Protein 1O94 (pdb70)

Foldseek 3Di:
DFDPLLVQQQPWDDQQPDIQRGQAAADADDFLCALQNLLQLQLLQLLLLLLPHQEHEYHAEELDLLQAQPLFDHHYQPDVLSLVSLLSNQVSSVVSPHAYEYEYFHAAQNRQSPPPPDAGEALDWDQDPQNRVTIHDHDDPVNLVVVLVSLQVSLVSCVSSVHQEYEHECAQNGHLQLLQWCLRHVDPDQSDDDNCNSNVSVQVSLVSSCVRCVVRHAYAYEHQLEQPPPPRTHHNVPSRQVSCQVNQVSHSEYEYAHHHNQQCCSGLPALLPADFCRCQVRQLSNQVRHPHFYEYEGQDQDSVVVSVCCVVRSGPHYYDHQQCLLPSNSPVCSVVVVSLLRRGAQRQLQQQLQSLVGNDGGFGLNQRCSSPCRFVVDNRQDAAADPDAAEEEEEAQALQSLLLLLRLLSNLYAYEYEYLAPAGHPPVVLVCVFRSNVSVCSSRVSSRSSNVVSCVVSVNHYYYYNDDHQALVCVLQVQGQEYEYEPAKFFDQFQQADPPNDGAAAGGCVDLQEHELVRLSVPPRDYDAEEEEAARDQAPSPLRSLLVQLVVHHAYEYEYCDDHNNSCSSSSNPVVSVVSCVVSNHHYHYQKHFRYDHQFKTKIFRVPQWAPDADDPDPPDGRTHDRPRIDMDGGSHYYYHRGMAAPCPSVVVNVVVVVCNVVSNHNYYEYAACNVPDDPSSRSNNRSNQLSSCVPPPDSNDHDGTDDSHDDQPDDSDVVDDSDDDDDD/DFDVLLVQQQPWDDQQLDIFRGQAAADADDFLPALQPLLLLQLLQLLLLLLPRQEGEHHEEELDLLQAQPLFDHHYQPDVLSLVSLLSNQVSSVVSPHAYEYEYFHAAQNRQSPPNPDAGEACDWDQDPQRRVGIHHHDDPVNLVVVLVSLQVSLVSCVSSVHQAYEHECAQNGHLLLLQWQLRHPDPPQSDDDNNNSNVSVQVSLVSSCVRCVNRHAYEYEHQLEQPPPPRTHDNVPSRLVSLLVNQVSHSEYEYAHHHNQQCCSGLPALLVADACRCQVRQLSNQVRHPHFYEYERQDQDSVVVSVCCVVRSGPHYYYHQQCQLPSNSVVCSVVVVSLLRQGAQRQLQQQLQSVVGNGGGFGLRQLCNSPCRFPVDSRQDAAADPDAAEEEEEAQALQSLLLLLLLLSNPYAYEYEYLAQAGHGPLVLVCVFRSNVSSVSSRVSSRSSNVVSCVVDVNHYYYYNDPHDALVCVLQVQGQEYEYAPAKFFDQFLQADPPNDGAAARGCVDLFEHELVRVSVPPRDYDAFEEEAARDQACSRLRSLLVVLVVRHAYEYEYCDDHNNSCSSSSNPVVSVVSSVVSNYHYHYQKHFRHDHQFKTKIFRVVQWAPDADPPDPPDGRTHDRPRIDMDGGSHYYYHRGMAAPCPRVVVNVVVVVSNVVSNHPYYEYAACNVPDDPSSVSSNLSNQLSSCVVPPDSNDHDGTDDSDDDQVDDSHVVDDRDDDDDD/DEEEEEWEWAWDFAPPWAQDLQQGTDCVRIDIETFPQSLVQLVVQVVQCVVDPDYAYEYEYEDDPVCVVHQLQSQLLPHPAYEYEDDPLQPAFDLLLVLVVVLLVCVVVVGWEYEYACAGPHPRPSRNQVSVCVNNVFKEDHQFLEWADHPPDQKIWTWHQDPPRDIDIDIIGIPYGYHYHPNSDDRDGGDPVSSVVSVVDDHHYAYQVNRVHDSVSHHNVNYPDHRPGDDDD/DEEEEEWFDDPLDGDCLSLLQLLVRQVADPDPPYAYEYEYEAQPRVSCCVVPQWPSHAEYEYEYEDHRHADQVQVLQVVLVVCVVVVDQEYEYALDPSCVSHVVVNCVVPVAAEDEQWQDWYDDPPWIWTWHAPDVNPHIDIDTRPPHSYHYYHYYGPRGDGDDGGHDYHYDYDYTPHDDGPDDDDDDD/DEEEEEWEWAWDFAPPWAQDPLQLGTPCVGIDIETFPQSLVQLVVQVVQQVVDPDHYAYEYEYEDDPVCVVRQLQSQLLPHPAYEYEYDPLQAAFDLLLLLLLVLLVCVVVVGWEYEYACAGPHPRPSPNQVSVCVNNVAKEDEQFLEKADHPPDQKIWTWHQDPPRDTDIDIIGIPYGYHYYPNSDDRDGGDPVSSVVSVVDDHHYAYCVNSPHDSVSHHNVNDPDHRPHDDDDD/DEEEEEWFDDPLGTDPQRLLVLLVVQVADDDPPYAYEYEYEAQPQVSCPQVPQWPNHAEYEYEHEDHHHAAQVLVLQQVLVVCVVPVHQEYEYALDPSCVSHVVVNCVVPPAAEDEAWQDWYDDDPWIKTWDADDVRPDIDIDTGPPGSYHYYHYYGPRGDGDDGGHHYHYDYDYGPHDDGPDDDDDDD

Structure (mmCIF, N/CA/C/O backbone):
data_1O94
#
_entry.id   1O94
#
_cell.length_a   118.930
_cell.length_b   211.543
_cell.length_c   125.970
_cell.angle_alpha   90.00
_cell.angle_beta   100.03
_cell.angle_gamma   90.00
#
_symmetry.space_group_name_H-M   'C 1 2 1'
#
loop_
_entity.id
_entity.type
_entity.pdbx_description
1 polymer 'TRIMETHYLAMINE DEHYDROGENASE'
2 polymer 'ELECTRON TRANSFER FLAVOPROTEIN BETA-SUBUNIT'
3 polymer 'ELECTRON TRANSFER FLAVOPROTEIN ALPHA-SUBUNIT'
4 non-polymer 'FLAVIN MONONUCLEOTIDE'
5 non-polymer "ADENOSINE-5'-DIPHOSPHATE"
6 non-polymer 'IRON/SULFUR CLUSTER'
7 non-polymer 'ADENOSINE MONOPHOSPHATE'
8 water water
#
loop_
_atom_site.group_PDB
_atom_site.id
_atom_site.type_symbol
_atom_site.label_atom_id
_atom_site.label_alt_id
_atom_site.label_comp_id
_atom_site.label_asym_id
_atom_site.label_entity_id
_atom_site.label_seq_id
_atom_site.pdbx_PDB_ins_code
_atom_site.Cartn_x
_atom_site.Cartn_y
_atom_site.Cartn_z
_atom_site.occupancy
_atom_site.B_iso_or_equiv
_atom_site.auth_seq_id
_atom_site.auth_comp_id
_atom_site.auth_asym_id
_atom_site.auth_atom_id
_atom_site.pdbx_PDB_model_num
ATOM 1 N N . ALA A 1 1 ? 39.738 -45.182 27.905 1.00 40.76 1 ALA A N 1
ATOM 2 C CA . ALA A 1 1 ? 40.631 -44.528 26.938 1.00 39.46 1 ALA A CA 1
ATOM 3 C C . ALA A 1 1 ? 39.755 -43.860 25.900 1.00 39.36 1 ALA A C 1
ATOM 4 O O . ALA A 1 1 ? 38.565 -44.120 25.822 1.00 39.21 1 ALA A O 1
ATOM 6 N N . ARG A 1 2 ? 40.353 -42.989 25.102 1.00 39.17 2 ARG A N 1
ATOM 7 C CA . ARG A 1 2 ? 39.625 -42.276 24.078 1.00 39.35 2 ARG A CA 1
ATOM 8 C C . ARG A 1 2 ? 39.000 -43.237 23.036 1.00 39.47 2 ARG A C 1
ATOM 9 O O . ARG A 1 2 ? 39.675 -44.150 22.519 1.00 38.21 2 ARG A O 1
ATOM 17 N N . ASP A 1 3 ? 37.729 -42.971 22.702 1.00 39.22 3 ASP A N 1
ATOM 18 C CA . ASP A 1 3 ? 37.073 -43.585 21.546 1.00 38.29 3 ASP A CA 1
ATOM 19 C C . ASP A 1 3 ? 37.891 -43.328 20.249 1.00 36.74 3 ASP A C 1
ATOM 20 O O . ASP A 1 3 ? 38.155 -42.162 19.920 1.00 35.12 3 ASP A O 1
ATOM 25 N N . PRO A 1 4 ? 38.326 -44.399 19.535 1.00 36.00 4 PRO A N 1
ATOM 26 C CA . PRO A 1 4 ? 39.093 -44.248 18.295 1.00 34.38 4 PRO A CA 1
ATOM 27 C C . PRO A 1 4 ? 38.431 -43.319 17.263 1.00 33.16 4 PRO A C 1
ATOM 28 O O . PRO A 1 4 ? 39.125 -42.669 16.483 1.00 32.29 4 PRO A O 1
ATOM 31 N N . LYS A 1 5 ? 37.111 -43.237 17.257 1.00 32.82 5 LYS A N 1
ATOM 32 C CA . LYS A 1 5 ? 36.448 -42.311 16.317 1.00 34.13 5 LYS A CA 1
ATOM 33 C C . LYS A 1 5 ? 36.766 -40.823 16.624 1.00 33.20 5 LYS A C 1
ATOM 34 O O . LYS A 1 5 ? 36.587 -39.944 15.766 1.00 32.97 5 LYS A O 1
ATOM 37 N N . HIS A 1 6 ? 37.269 -40.548 17.822 1.00 31.83 6 HIS A N 1
ATOM 38 C CA . HIS A 1 6 ? 37.611 -39.150 18.139 1.00 31.65 6 HIS A CA 1
ATOM 39 C C . HIS A 1 6 ? 39.013 -38.816 17.706 1.00 31.85 6 HIS A C 1
ATOM 40 O O . HIS A 1 6 ? 39.429 -37.652 17.786 1.00 31.52 6 HIS A O 1
ATOM 47 N N . ASP A 1 7 ? 39.753 -39.809 17.171 1.00 30.83 7 ASP A N 1
ATOM 48 C CA . ASP A 1 7 ? 41.144 -39.558 16.754 1.00 29.21 7 ASP A CA 1
ATOM 49 C C . ASP A 1 7 ? 41.230 -38.439 15.742 1.00 28.97 7 ASP A C 1
ATOM 50 O O . ASP A 1 7 ? 42.240 -37.659 15.738 1.00 26.91 7 ASP A O 1
ATOM 55 N N . ILE A 1 8 ? 40.210 -38.375 14.860 1.00 26.63 8 ILE A N 1
ATOM 56 C CA . ILE A 1 8 ? 40.160 -37.305 13.851 1.00 27.53 8 ILE A CA 1
ATOM 57 C C . ILE A 1 8 ? 40.280 -35.894 14.441 1.00 27.08 8 ILE A C 1
ATOM 58 O O . ILE A 1 8 ? 40.816 -34.997 13.807 1.00 26.92 8 ILE A O 1
ATOM 63 N N . LEU A 1 9 ? 39.718 -35.688 15.625 1.00 27.83 9 LEU A N 1
ATOM 64 C CA . LEU A 1 9 ? 39.792 -34.362 16.296 1.00 28.17 9 LEU A CA 1
ATOM 65 C C . LEU A 1 9 ? 41.196 -33.916 16.728 1.00 29.22 9 LEU A C 1
ATOM 66 O O . LEU A 1 9 ? 41.385 -32.763 17.104 1.00 29.94 9 LEU A O 1
ATOM 71 N N . PHE A 1 10 ? 42.161 -34.841 16.677 1.00 30.07 10 PHE A N 1
ATOM 72 C CA . PHE A 1 10 ? 43.536 -34.626 17.111 1.00 29.83 10 PHE A CA 1
ATOM 73 C C . PHE A 1 10 ? 44.529 -34.642 15.953 1.00 31.75 10 PHE A C 1
ATOM 74 O O . PHE A 1 10 ? 45.751 -34.719 16.180 1.00 31.29 10 PHE A O 1
ATOM 82 N N . GLU A 1 11 ? 44.000 -34.610 14.729 1.00 31.75 11 GLU A N 1
ATOM 83 C CA . GLU A 1 11 ? 44.852 -34.515 13.537 1.00 32.96 11 GLU A CA 1
ATOM 84 C C . GLU A 1 11 ? 45.153 -33.033 13.344 1.00 32.03 11 GLU A C 1
ATOM 85 O O . GLU A 1 11 ? 44.256 -32.190 13.510 1.00 30.71 11 GLU A O 1
ATOM 91 N N . PRO A 1 12 ? 46.387 -32.712 12.953 1.00 31.20 12 PRO A N 1
ATOM 92 C CA . PRO A 1 12 ? 46.749 -31.317 12.637 1.00 30.92 12 PRO A CA 1
ATOM 93 C C . PRO A 1 12 ? 46.091 -30.855 11.349 1.00 29.91 12 PRO A C 1
ATOM 94 O O . PRO A 1 12 ? 45.544 -31.689 10.592 1.00 31.38 12 PRO A O 1
ATOM 98 N N . ILE A 1 13 ? 46.087 -29.557 11.125 1.00 27.61 13 ILE A N 1
ATOM 99 C CA . ILE A 1 13 ? 45.613 -28.987 9.885 1.00 28.66 13 ILE A CA 1
ATOM 100 C C . ILE A 1 13 ? 46.403 -27.719 9.614 1.00 29.77 13 ILE A C 1
ATOM 101 O O . ILE A 1 13 ? 46.646 -26.914 10.541 1.00 29.09 13 ILE A O 1
ATOM 106 N N . GLN A 1 14 ? 46.859 -27.547 8.362 1.00 29.60 14 GLN A N 1
ATOM 107 C CA . GLN A 1 14 ? 47.599 -26.334 7.995 1.00 30.43 14 GLN A CA 1
ATOM 108 C C . GLN A 1 14 ? 46.680 -25.149 7.758 1.00 30.05 14 GLN A C 1
ATOM 109 O O . GLN A 1 14 ? 45.641 -25.291 7.092 1.00 28.70 14 GLN A O 1
ATOM 115 N N . ILE A 1 15 ? 47.055 -23.984 8.290 1.00 29.17 15 ILE A N 1
ATOM 116 C CA . ILE A 1 15 ? 46.382 -22.730 7.925 1.00 29.70 15 ILE A CA 1
ATOM 117 C C . ILE A 1 15 ? 47.397 -21.701 7.465 1.00 30.97 15 ILE A C 1
ATOM 118 O O . ILE A 1 15 ? 48.095 -21.076 8.277 1.00 31.46 15 ILE A O 1
ATOM 123 N N . GLY A 1 16 ? 47.520 -21.553 6.153 1.00 32.11 16 GLY A N 1
ATOM 124 C CA . GLY A 1 16 ? 48.557 -20.691 5.602 1.00 32.08 16 GLY A CA 1
ATOM 125 C C . GLY A 1 16 ? 49.905 -21.107 6.140 1.00 32.83 16 GLY A C 1
ATOM 126 O O . GLY A 1 16 ? 50.273 -22.295 6.104 1.00 32.25 16 GLY A O 1
ATOM 127 N N . PRO A 1 17 ? 50.656 -20.145 6.654 1.00 33.09 17 PRO A N 1
ATOM 128 C CA . PRO A 1 17 ? 52.002 -20.436 7.146 1.00 33.09 17 PRO A CA 1
ATOM 129 C C . PRO A 1 17 ? 52.075 -21.143 8.496 1.00 32.73 17 PRO A C 1
ATOM 130 O O . PRO A 1 17 ? 53.191 -21.435 8.912 1.00 32.75 17 PRO A O 1
ATOM 134 N N . LYS A 1 18 ? 50.939 -21.455 9.144 1.00 31.46 18 LYS A N 1
ATOM 135 C CA . LYS A 1 18 ? 50.939 -22.044 10.472 1.00 30.44 18 LYS A CA 1
ATOM 136 C C . LYS A 1 18 ? 50.234 -23.391 10.485 1.00 30.22 18 LYS A C 1
ATOM 137 O O . LYS A 1 18 ? 49.433 -23.701 9.613 1.00 29.86 18 LYS A O 1
ATOM 143 N N . THR A 1 19 ? 50.516 -24.173 11.502 1.00 29.42 19 THR A N 1
ATOM 144 C CA . THR A 1 19 ? 49.885 -25.451 11.667 1.00 30.60 19 THR A CA 1
ATOM 145 C C . THR A 1 19 ? 49.069 -25.503 12.953 1.00 29.70 19 THR A C 1
ATOM 146 O O . THR A 1 19 ? 49.612 -25.309 14.046 1.00 29.81 19 THR A O 1
ATOM 150 N N . LEU A 1 20 ? 47.776 -25.795 12.860 1.00 28.02 20 LEU A N 1
ATOM 151 C CA . LEU A 1 20 ? 47.025 -26.119 14.084 1.00 27.36 20 LEU A CA 1
ATOM 152 C C . LEU A 1 20 ? 47.339 -27.569 14.521 1.00 27.74 20 LEU A C 1
ATOM 153 O O . LEU A 1 20 ? 47.212 -28.511 13.702 1.00 27.69 20 LEU A O 1
ATOM 158 N N . ARG A 1 21 ? 47.696 -27.774 15.774 1.00 27.60 21 ARG A N 1
ATOM 159 C CA . ARG A 1 21 ? 48.007 -29.159 16.267 1.00 28.62 21 ARG A CA 1
ATOM 160 C C . ARG A 1 21 ? 46.831 -30.115 16.362 1.00 28.55 21 ARG A C 1
ATOM 161 O O . ARG A 1 21 ? 47.026 -31.335 16.340 1.00 29.63 21 ARG A O 1
ATOM 169 N N . ASN A 1 22 ? 45.626 -29.577 16.518 1.00 27.22 22 ASN A N 1
ATOM 170 C CA . ASN A 1 22 ? 44.411 -30.363 16.519 1.00 26.14 22 ASN A CA 1
ATOM 171 C C . ASN A 1 22 ? 43.224 -29.533 16.061 1.00 26.23 22 ASN A C 1
ATOM 172 O O . ASN A 1 22 ? 43.392 -28.407 15.623 1.00 26.08 22 ASN A O 1
ATOM 177 N N . ARG A 1 23 ? 42.029 -30.087 16.160 1.00 25.89 23 ARG A N 1
ATOM 178 C CA . ARG A 1 23 ? 40.876 -29.417 15.570 1.00 27.43 23 ARG A CA 1
ATOM 179 C C . ARG A 1 23 ? 40.114 -28.608 16.622 1.00 27.45 23 ARG A C 1
ATOM 180 O O . ARG A 1 23 ? 38.998 -28.117 16.367 1.00 27.15 23 ARG A O 1
ATOM 188 N N . PHE A 1 24 ? 40.718 -28.446 17.792 1.00 26.73 24 PHE A N 1
ATOM 189 C CA . PHE A 1 24 ? 40.052 -27.637 18.830 1.00 28.35 24 PHE A CA 1
ATOM 190 C C . PHE A 1 24 ? 40.583 -26.188 18.854 1.00 26.48 24 PHE A C 1
ATOM 191 O O . PHE A 1 24 ? 41.756 -25.922 19.133 1.00 25.16 24 PHE A O 1
ATOM 199 N N . TYR A 1 25 ? 39.700 -25.246 18.531 1.00 24.88 25 TYR A N 1
ATOM 200 C CA . TYR A 1 25 ? 40.064 -23.863 18.271 1.00 23.51 25 TYR A CA 1
ATOM 201 C C . TYR A 1 25 ? 39.188 -22.874 19.104 1.00 22.55 25 TYR A C 1
ATOM 202 O O . TYR A 1 25 ? 37.952 -22.872 18.996 1.00 23.70 25 TYR A O 1
ATOM 211 N N . GLN A 1 26 ? 39.799 -22.075 19.976 1.00 23.02 26 GLN A N 1
ATOM 212 C CA . GLN A 1 26 ? 39.051 -21.013 20.705 1.00 21.25 26 GLN A CA 1
ATOM 213 C C . GLN A 1 26 ? 38.946 -19.762 19.847 1.00 21.33 26 GLN A C 1
ATOM 214 O O . GLN A 1 26 ? 39.936 -19.043 19.685 1.00 21.29 26 GLN A O 1
ATOM 220 N N . VAL A 1 27 ? 37.767 -19.538 19.255 1.00 21.89 27 VAL A N 1
ATOM 221 C CA . VAL A 1 27 ? 37.509 -18.345 18.431 1.00 20.70 27 VAL A CA 1
ATOM 222 C C . VAL A 1 27 ? 37.623 -17.114 19.357 1.00 21.25 27 VAL A C 1
ATOM 223 O O . VAL A 1 27 ? 37.607 -17.264 20.567 1.00 21.32 27 VAL A O 1
ATOM 227 N N . PRO A 1 28 ? 37.743 -15.927 18.772 1.00 21.35 28 PRO A N 1
ATOM 228 C CA . PRO A 1 28 ? 37.832 -14.687 19.538 1.00 22.83 28 PRO A CA 1
ATOM 229 C C . PRO A 1 28 ? 36.599 -14.494 20.397 1.00 22.97 28 PRO A C 1
ATOM 230 O O . PRO A 1 28 ? 35.492 -14.667 19.915 1.00 24.78 28 PRO A O 1
ATOM 234 N N . HIS A 1 29 ? 36.812 -14.167 21.647 1.00 22.85 29 HIS A N 1
ATOM 235 C CA . HIS A 1 29 ? 35.724 -13.841 22.571 1.00 23.82 29 HIS A CA 1
ATOM 236 C C . HIS A 1 29 ? 36.182 -12.954 23.676 1.00 22.76 29 HIS A C 1
ATOM 237 O O . HIS A 1 29 ? 37.238 -13.149 24.274 1.00 22.36 29 HIS A O 1
ATOM 244 N N . CYS A 1 30 ? 35.284 -12.037 24.011 1.00 24.32 30 CYS A N 1
ATOM 245 C CA . CYS A 1 30 ? 35.402 -11.195 25.190 1.00 24.28 30 CYS A CA 1
ATOM 246 C C . CYS A 1 30 ? 35.479 -12.003 26.498 1.00 24.41 30 CYS A C 1
ATOM 247 O O . CYS A 1 30 ? 34.942 -13.142 26.639 1.00 24.86 30 CYS A O 1
ATOM 250 N N . ILE A 1 31 ? 36.224 -11.390 27.423 1.00 22.14 31 ILE A N 1
ATOM 251 C CA . ILE A 1 31 ? 36.407 -11.911 28.758 1.00 22.63 31 ILE A CA 1
ATOM 252 C C . ILE A 1 31 ? 36.446 -10.747 29.767 1.00 23.19 31 ILE A C 1
ATOM 253 O O . ILE A 1 31 ? 36.509 -11.012 30.989 1.00 23.32 31 ILE A O 1
ATOM 258 N N . GLY A 1 32 ? 36.380 -9.489 29.296 1.00 20.63 32 GLY A N 1
ATOM 259 C CA . GLY A 1 32 ? 36.517 -8.400 30.263 1.00 20.60 32 GLY A CA 1
ATOM 260 C C . GLY A 1 32 ? 37.963 -8.126 30.663 1.00 22.92 32 GLY A C 1
ATOM 261 O O . GLY A 1 32 ? 38.229 -7.530 31.714 1.00 23.06 32 GLY A O 1
ATOM 262 N N . ALA A 1 33 ? 38.919 -8.470 29.791 1.00 23.38 33 ALA A N 1
ATOM 263 C CA . ALA A 1 33 ? 40.340 -8.222 30.124 1.00 22.51 33 ALA A CA 1
ATOM 264 C C . ALA A 1 33 ? 41.029 -7.281 29.084 1.00 24.39 33 ALA A C 1
ATOM 265 O O . ALA A 1 33 ? 41.750 -6.312 29.451 1.00 23.55 33 ALA A O 1
ATOM 267 N N . GLY A 1 34 ? 40.744 -7.524 27.803 1.00 24.41 34 GLY A N 1
ATOM 268 C CA . GLY A 1 34 ? 41.382 -6.791 26.729 1.00 24.19 34 GLY A CA 1
ATOM 269 C C . GLY A 1 34 ? 42.883 -6.702 26.916 1.00 25.55 34 GLY A C 1
ATOM 270 O O . GLY A 1 34 ? 43.509 -7.661 27.411 1.00 26.23 34 GLY A O 1
ATOM 271 N N . SER A 1 35 ? 43.424 -5.537 26.570 1.00 24.86 35 SER A N 1
ATOM 272 C CA . SER A 1 35 ? 44.801 -5.165 26.870 1.00 25.05 35 SER A CA 1
ATOM 273 C C . SER A 1 35 ? 44.936 -4.446 28.199 1.00 24.91 35 SER A C 1
ATOM 274 O O . SER A 1 35 ? 46.048 -3.908 28.513 1.00 26.31 35 SER A O 1
ATOM 277 N N . ASP A 1 36 ? 43.833 -4.380 28.986 1.00 25.12 36 ASP A N 1
ATOM 278 C CA . ASP A 1 36 ? 43.848 -3.607 30.249 1.00 23.81 36 ASP A CA 1
ATOM 279 C C . ASP A 1 36 ? 44.168 -4.546 31.467 1.00 25.30 36 ASP A C 1
ATOM 280 O O . ASP A 1 36 ? 44.569 -4.059 32.523 1.00 23.33 36 ASP A O 1
ATOM 285 N N . LYS A 1 37 ? 43.936 -5.859 31.346 1.00 22.54 37 LYS A N 1
ATOM 286 C CA . LYS A 1 37 ? 44.240 -6.755 32.501 1.00 22.24 37 LYS A CA 1
ATOM 287 C C . LYS A 1 37 ? 45.064 -7.896 31.893 1.00 20.65 37 LYS A C 1
ATOM 288 O O . LYS A 1 37 ? 44.560 -8.984 31.587 1.00 21.61 37 LYS A O 1
ATOM 294 N N . PRO A 1 38 ? 46.334 -7.628 31.703 1.00 20.46 38 PRO A N 1
ATOM 295 C CA . PRO A 1 38 ? 47.213 -8.562 31.008 1.00 21.37 38 PRO A CA 1
ATOM 296 C C . PRO A 1 38 ? 47.429 -9.850 31.808 1.00 21.35 38 PRO A C 1
ATOM 297 O O . PRO A 1 38 ? 47.639 -10.910 31.172 1.00 23.20 38 PRO A O 1
ATOM 301 N N . GLY A 1 39 ? 47.341 -9.796 33.129 1.00 21.54 39 GLY A N 1
ATOM 302 C CA . GLY A 1 39 ? 47.355 -11.035 33.941 1.00 22.42 39 GLY A CA 1
ATOM 303 C C . GLY A 1 39 ? 46.203 -12.002 33.607 1.00 23.08 39 GLY A C 1
ATOM 304 O O . GLY A 1 39 ? 46.382 -13.205 33.344 1.00 22.77 39 GLY A O 1
ATOM 305 N N . PHE A 1 40 ? 45.009 -11.455 33.670 1.00 23.91 40 PHE A N 1
ATOM 306 C CA . PHE A 1 40 ? 43.762 -12.174 33.397 1.00 24.06 40 PHE A CA 1
ATOM 307 C C . PHE A 1 40 ? 43.826 -12.713 31.944 1.00 22.85 40 PHE A C 1
ATOM 308 O O . PHE A 1 40 ? 43.544 -13.870 31.683 1.00 23.18 40 PHE A O 1
ATOM 316 N N . GLN A 1 41 ? 44.197 -11.869 30.994 1.00 23.69 41 GLN A N 1
ATOM 317 C CA . GLN A 1 41 ? 44.193 -12.254 29.589 1.00 23.69 41 GLN A CA 1
ATOM 318 C C . GLN A 1 41 ? 45.203 -13.432 29.465 1.00 24.11 41 GLN A C 1
ATOM 319 O O . GLN A 1 41 ? 44.880 -14.463 28.850 1.00 23.00 41 GLN A O 1
ATOM 325 N N . SER A 1 42 ? 46.408 -13.290 30.043 1.00 22.83 42 SER A N 1
ATOM 326 C CA . SER A 1 42 ? 47.411 -14.342 29.832 1.00 23.42 42 SER A CA 1
ATOM 327 C C . SER A 1 42 ? 47.108 -15.627 30.581 1.00 22.39 42 SER A C 1
ATOM 328 O O . SER A 1 42 ? 47.312 -16.741 30.038 1.00 22.53 42 SER A O 1
ATOM 331 N N . ALA A 1 43 ? 46.560 -15.521 31.790 1.00 22.86 43 ALA A N 1
ATOM 332 C CA . ALA A 1 43 ? 46.167 -16.733 32.522 1.00 23.42 43 ALA A CA 1
ATOM 333 C C . ALA A 1 43 ? 44.982 -17.424 31.867 1.00 25.13 43 ALA A C 1
ATOM 334 O O . ALA A 1 43 ? 45.014 -18.638 31.707 1.00 26.31 43 ALA A O 1
ATOM 336 N N . HIS A 1 44 ? 43.935 -16.679 31.500 1.00 25.23 44 HIS A N 1
ATOM 337 C CA . HIS A 1 44 ? 42.724 -17.323 30.934 1.00 25.34 44 HIS A CA 1
ATOM 338 C C . HIS A 1 44 ? 43.049 -18.069 29.649 1.00 25.36 44 HIS A C 1
ATOM 339 O O . HIS A 1 44 ? 42.694 -19.227 29.497 1.00 25.85 44 HIS A O 1
ATOM 346 N N . ARG A 1 45 ? 43.748 -17.424 28.721 1.00 24.26 45 ARG A N 1
ATOM 347 C CA . ARG A 1 45 ? 44.086 -18.107 27.495 1.00 24.29 45 ARG A CA 1
ATOM 348 C C . ARG A 1 45 ? 45.103 -19.236 27.711 1.00 24.16 45 ARG A C 1
ATOM 349 O O . ARG A 1 45 ? 44.960 -20.271 27.100 1.00 24.61 45 ARG A O 1
ATOM 357 N N . SER A 1 46 ? 46.090 -19.044 28.559 1.00 22.48 46 SER A N 1
ATOM 358 C CA . SER A 1 46 ? 47.112 -20.095 28.742 1.00 23.25 46 SER A CA 1
ATOM 359 C C . SER A 1 46 ? 46.676 -21.342 29.476 1.00 23.75 46 SER A C 1
ATOM 360 O O . SER A 1 46 ? 47.203 -22.409 29.161 1.00 23.90 46 SER A O 1
ATOM 363 N N . VAL A 1 47 ? 45.723 -21.248 30.422 1.00 24.33 47 VAL A N 1
ATOM 364 C CA . VAL A 1 47 ? 45.120 -22.469 30.951 1.00 25.27 47 VAL A CA 1
ATOM 365 C C . VAL A 1 47 ? 44.482 -23.306 29.845 1.00 24.89 47 VAL A C 1
ATOM 366 O O . VAL A 1 47 ? 44.570 -24.512 29.897 1.00 23.90 47 VAL A O 1
ATOM 370 N N . LYS A 1 48 ? 43.816 -22.677 28.859 1.00 23.85 48 LYS A N 1
ATOM 371 C CA . LYS A 1 48 ? 43.197 -23.411 27.780 1.00 22.33 48 LYS A CA 1
ATOM 372 C C . LYS A 1 48 ? 44.322 -23.994 26.893 1.00 24.69 48 LYS A C 1
ATOM 373 O O . LYS A 1 48 ? 44.189 -25.118 26.378 1.00 24.85 48 LYS A O 1
ATOM 379 N N . ALA A 1 49 ? 45.440 -23.282 26.741 1.00 22.81 49 ALA A N 1
ATOM 380 C CA . ALA A 1 49 ? 46.511 -23.806 25.907 1.00 24.17 49 ALA A CA 1
ATOM 381 C C . ALA A 1 49 ? 47.057 -25.050 26.606 1.00 25.93 49 ALA A C 1
ATOM 382 O O . ALA A 1 49 ? 47.323 -26.089 25.960 1.00 25.59 49 ALA A O 1
ATOM 384 N N . GLU A 1 50 ? 47.208 -24.968 27.914 1.00 26.05 50 GLU A N 1
ATOM 385 C CA . GLU A 1 50 ? 47.574 -26.171 28.687 1.00 28.29 50 GLU A CA 1
ATOM 386 C C . GLU A 1 50 ? 46.551 -27.296 28.538 1.00 27.24 50 GLU A C 1
ATOM 387 O O . GLU A 1 50 ? 46.948 -28.478 28.505 1.00 26.88 50 GLU A O 1
ATOM 393 N N . GLY A 1 51 ? 45.259 -26.922 28.453 1.00 26.82 51 GLY A N 1
ATOM 394 C CA . GLY A 1 51 ? 44.119 -27.841 28.312 1.00 26.56 51 GLY A CA 1
ATOM 395 C C . GLY A 1 51 ? 43.949 -28.477 26.915 1.00 26.79 51 GLY A C 1
ATOM 396 O O . GLY A 1 51 ? 43.014 -29.225 26.690 1.00 26.13 51 GLY A O 1
ATOM 397 N N . GLY A 1 52 ? 44.844 -28.165 25.971 1.00 25.75 52 GLY A N 1
ATOM 398 C CA . GLY A 1 52 ? 44.856 -28.829 24.681 1.00 26.47 52 GLY A CA 1
ATOM 399 C C . GLY A 1 52 ? 44.306 -28.017 23.508 1.00 27.14 52 GLY A C 1
ATOM 400 O O . GLY A 1 52 ? 44.414 -28.465 22.337 1.00 27.13 52 GLY A O 1
ATOM 401 N N . TRP A 1 53 ? 43.741 -26.833 23.767 1.00 25.75 53 TRP A N 1
ATOM 402 C CA . TRP A 1 53 ? 43.218 -25.998 22.632 1.00 25.47 53 TRP A CA 1
ATOM 403 C C . TRP A 1 53 ? 44.395 -25.656 21.696 1.00 25.64 53 TRP A C 1
ATOM 404 O O . TRP A 1 53 ? 45.431 -25.218 22.167 1.00 26.03 53 TRP A O 1
ATOM 415 N N . ALA A 1 54 ? 44.208 -25.849 20.400 1.00 24.79 54 ALA A N 1
ATOM 416 C CA . ALA A 1 54 ? 45.250 -25.666 19.350 1.00 25.32 54 ALA A CA 1
ATOM 417 C C . ALA A 1 54 ? 45.556 -24.173 19.082 1.00 25.15 54 ALA A C 1
ATOM 418 O O . ALA A 1 54 ? 46.660 -23.830 18.642 1.00 24.97 54 ALA A O 1
ATOM 420 N N . ALA A 1 55 ? 44.550 -23.302 19.297 1.00 23.15 55 ALA A N 1
ATOM 421 C CA . ALA A 1 55 ? 44.733 -21.869 19.090 1.00 23.27 55 ALA A CA 1
ATOM 422 C C . ALA A 1 55 ? 43.833 -21.100 20.042 1.00 23.78 55 ALA A C 1
ATOM 423 O O . ALA A 1 55 ? 42.720 -21.536 20.312 1.00 23.16 55 ALA A O 1
ATOM 425 N N . LEU A 1 56 ? 44.337 -19.963 20.544 1.00 23.35 56 LEU A N 1
ATOM 426 C CA . LEU A 1 56 ? 43.593 -19.128 21.524 1.00 24.76 56 LEU A CA 1
ATOM 427 C C . LEU A 1 56 ? 43.621 -17.722 20.972 1.00 24.70 56 LEU A C 1
ATOM 428 O O . LEU A 1 56 ? 44.646 -17.272 20.523 1.00 24.30 56 LEU A O 1
ATOM 433 N N . ASN A 1 57 ? 42.466 -17.060 20.940 1.00 24.25 57 ASN A N 1
ATOM 434 C CA . ASN A 1 57 ? 42.380 -15.733 20.369 1.00 23.14 57 ASN A CA 1
ATOM 435 C C . ASN A 1 57 ? 42.017 -14.713 21.427 1.00 24.27 57 ASN A C 1
ATOM 436 O O . ASN A 1 57 ? 41.226 -15.010 22.359 1.00 22.73 57 ASN A O 1
ATOM 441 N N . THR A 1 58 ? 42.532 -13.491 21.264 1.00 24.01 58 THR A N 1
ATOM 442 C CA . THR A 1 58 ? 42.053 -12.401 22.112 1.00 23.31 58 THR A CA 1
ATOM 443 C C . THR A 1 58 ? 40.582 -12.152 21.722 1.00 24.03 58 THR A C 1
ATOM 444 O O . THR A 1 58 ? 40.081 -12.715 20.755 1.00 22.63 58 THR A O 1
ATOM 448 N N . GLU A 1 59 ? 39.920 -11.286 22.467 1.00 23.57 59 GLU A N 1
ATOM 449 C CA . GLU A 1 59 ? 38.638 -10.768 22.027 1.00 23.03 59 GLU A CA 1
ATOM 450 C C . GLU A 1 59 ? 38.834 -9.693 20.924 1.00 23.07 59 GLU A C 1
ATOM 451 O O . GLU A 1 59 ? 39.973 -9.418 20.458 1.00 21.53 59 GLU A O 1
ATOM 457 N N . TYR A 1 60 ? 37.722 -9.113 20.465 1.00 21.14 60 TYR A N 1
ATOM 458 C CA . TYR A 1 60 ? 37.775 -8.025 19.487 1.00 21.78 60 TYR A CA 1
ATOM 459 C C . TYR A 1 60 ? 38.817 -6.971 19.911 1.00 22.10 60 TYR A C 1
ATOM 460 O O . TYR A 1 60 ? 38.817 -6.542 21.038 1.00 21.65 60 TYR A O 1
ATOM 469 N N . CYS A 1 61 ? 39.695 -6.573 18.974 1.00 22.35 61 CYS A N 1
ATOM 470 C CA . CYS A 1 61 ? 40.904 -5.843 19.349 1.00 22.31 61 CYS A CA 1
ATOM 471 C C . CYS A 1 61 ? 40.980 -4.601 18.497 1.00 21.80 61 CYS A C 1
ATOM 472 O O . CYS A 1 61 ? 41.293 -4.674 17.307 1.00 21.93 61 CYS A O 1
ATOM 475 N N . SER A 1 62 ? 40.640 -3.466 19.096 1.00 21.99 62 SER A N 1
ATOM 476 C CA . SER A 1 62 ? 40.523 -2.198 18.418 1.00 21.81 62 SER A CA 1
ATOM 477 C C . SER A 1 62 ? 41.803 -1.802 17.698 1.00 22.69 62 SER A C 1
ATOM 478 O O . SER A 1 62 ? 42.862 -1.850 18.306 1.00 21.10 62 SER A O 1
ATOM 481 N N . ILE A 1 63 ? 41.695 -1.307 16.463 1.00 22.36 63 ILE A N 1
ATOM 482 C CA . ILE A 1 63 ? 42.930 -0.911 15.720 1.00 22.62 63 ILE A CA 1
ATOM 483 C C . ILE A 1 63 ? 43.303 0.531 15.937 1.00 22.87 63 ILE A C 1
ATOM 484 O O . ILE A 1 63 ? 44.381 1.001 15.476 1.00 24.02 63 ILE A O 1
ATOM 489 N N . ASN A 1 64 ? 42.400 1.306 16.575 1.00 22.15 64 ASN A N 1
ATOM 490 C CA . ASN A 1 64 ? 42.637 2.728 16.695 1.00 22.24 64 ASN A CA 1
ATOM 491 C C . ASN A 1 64 ? 41.608 3.317 17.652 1.00 22.43 64 ASN A C 1
ATOM 492 O O . ASN A 1 64 ? 40.494 2.764 17.742 1.00 20.68 64 ASN A O 1
ATOM 497 N N . PRO A 1 65 ? 41.968 4.385 18.383 1.00 21.13 65 PRO A N 1
ATOM 498 C CA . PRO A 1 65 ? 41.020 5.035 19.280 1.00 21.63 65 PRO A CA 1
ATOM 499 C C . PRO A 1 65 ? 39.676 5.476 18.684 1.00 22.90 65 PRO A C 1
ATOM 500 O O . PRO A 1 65 ? 38.719 5.615 19.488 1.00 24.07 65 PRO A O 1
ATOM 504 N N . GLU A 1 66 ? 39.554 5.704 17.372 1.00 22.54 66 GLU A N 1
ATOM 505 C CA . GLU A 1 66 ? 38.191 6.050 16.861 1.00 22.69 66 GLU A CA 1
ATOM 506 C C . GLU A 1 66 ? 37.281 4.811 16.727 1.00 23.52 66 GLU A C 1
ATOM 507 O O . GLU A 1 66 ? 36.133 4.878 16.185 1.00 20.81 66 GLU A O 1
ATOM 513 N N . SER A 1 67 ? 37.781 3.687 17.218 1.00 22.95 67 SER A N 1
ATOM 514 C CA . SER A 1 67 ? 36.939 2.503 17.405 1.00 24.13 67 SER A CA 1
ATOM 515 C C . SER A 1 67 ? 37.203 2.053 18.870 1.00 24.77 67 SER A C 1
ATOM 516 O O . SER A 1 67 ? 37.931 1.109 19.143 1.00 23.73 67 SER A O 1
ATOM 519 N N . ASP A 1 68 ? 36.584 2.760 19.801 1.00 22.27 68 ASP A N 1
ATOM 520 C CA . ASP A 1 68 ? 36.774 2.543 21.179 1.00 23.02 68 ASP A CA 1
ATOM 521 C C . ASP A 1 68 ? 35.404 2.081 21.697 1.00 22.42 68 ASP A C 1
ATOM 522 O O . ASP A 1 68 ? 34.431 2.827 21.548 1.00 21.50 68 ASP A O 1
ATOM 527 N N . ASP A 1 69 ? 35.330 0.906 22.321 1.00 21.76 69 ASP A N 1
ATOM 528 C CA . ASP A 1 69 ? 33.983 0.434 22.733 1.00 21.54 69 ASP A CA 1
ATOM 529 C C . ASP A 1 69 ? 33.525 0.885 24.078 1.00 21.74 69 ASP A C 1
ATOM 530 O O . ASP A 1 69 ? 32.464 0.517 24.462 1.00 20.82 69 ASP A O 1
ATOM 535 N N . THR A 1 70 ? 34.358 1.612 24.871 1.00 21.02 70 THR A N 1
ATOM 536 C CA . THR A 1 70 ? 33.910 2.173 26.150 1.00 20.45 70 THR A CA 1
ATOM 537 C C . THR A 1 70 ? 32.524 2.745 26.028 1.00 21.23 70 THR A C 1
ATOM 538 O O . THR A 1 70 ? 32.321 3.602 25.153 1.00 19.40 70 THR A O 1
ATOM 542 N N . HIS A 1 71 ? 31.563 2.365 26.905 1.00 21.98 71 HIS A N 1
ATOM 543 C CA . HIS A 1 71 ? 31.782 1.689 28.196 1.00 24.06 71 HIS A CA 1
ATOM 544 C C . HIS A 1 71 ? 32.086 0.148 28.149 1.00 24.81 71 HIS A C 1
ATOM 545 O O . HIS A 1 71 ? 32.595 -0.418 29.158 1.00 25.86 71 HIS A O 1
ATOM 552 N N . ARG A 1 72 ? 31.939 -0.510 27.003 1.00 23.05 72 ARG A N 1
ATOM 553 C CA . ARG A 1 72 ? 32.333 -1.900 26.997 1.00 23.23 72 ARG A CA 1
ATOM 554 C C . ARG A 1 72 ? 33.854 -2.011 26.781 1.00 23.60 72 ARG A C 1
ATOM 555 O O . ARG A 1 72 ? 34.458 -1.113 26.140 1.00 23.75 72 ARG A O 1
ATOM 563 N N . LEU A 1 73 ? 34.431 -3.131 27.232 1.00 22.10 73 LEU A N 1
ATOM 564 C CA . LEU A 1 73 ? 35.875 -3.320 27.273 1.00 21.94 73 LEU A CA 1
ATOM 565 C C . LEU A 1 73 ? 36.285 -4.246 26.101 1.00 23.50 73 LEU A C 1
ATOM 566 O O . LEU A 1 73 ? 35.904 -5.415 26.104 1.00 22.60 73 LEU A O 1
ATOM 571 N N . SER A 1 74 ? 37.045 -3.701 25.135 1.00 22.45 74 SER A N 1
ATOM 572 C CA . SER A 1 74 ? 37.652 -4.464 24.061 1.00 21.98 74 SER A CA 1
ATOM 573 C C . SER A 1 74 ? 39.154 -4.593 24.320 1.00 22.46 74 SER A C 1
ATOM 574 O O . SER A 1 74 ? 39.713 -3.879 25.173 1.00 21.71 74 SER A O 1
ATOM 577 N N . ALA A 1 75 ? 39.824 -5.484 23.575 1.00 21.85 75 ALA A N 1
ATOM 578 C CA . ALA A 1 75 ? 41.296 -5.425 23.575 1.00 22.21 75 ALA A CA 1
ATOM 579 C C . ALA A 1 75 ? 41.650 -4.255 22.770 1.00 21.63 75 ALA A C 1
ATOM 580 O O . ALA A 1 75 ? 40.790 -3.740 21.965 1.00 23.08 75 ALA A O 1
ATOM 582 N N . ARG A 1 76 ? 42.905 -3.826 22.893 1.00 21.72 76 ARG A N 1
ATOM 583 C CA . ARG A 1 76 ? 43.387 -2.761 22.004 1.00 22.18 76 ARG A CA 1
ATOM 584 C C . ARG A 1 76 ? 44.828 -3.027 21.498 1.00 21.74 76 ARG A C 1
ATOM 585 O O . ARG A 1 76 ? 45.629 -3.600 22.234 1.00 21.50 76 ARG A O 1
ATOM 593 N N . ILE A 1 77 ? 45.149 -2.538 20.308 1.00 21.66 77 ILE A N 1
ATOM 594 C CA . ILE A 1 77 ? 46.516 -2.684 19.780 1.00 23.09 77 ILE A CA 1
ATOM 595 C C . ILE A 1 77 ? 46.855 -1.342 19.095 1.00 22.79 77 ILE A C 1
ATOM 596 O O . ILE A 1 77 ? 47.124 -1.231 17.890 1.00 24.36 77 ILE A O 1
ATOM 601 N N . TRP A 1 78 ? 46.759 -0.287 19.887 1.00 22.02 78 TRP A N 1
ATOM 602 C CA . TRP A 1 78 ? 46.876 1.051 19.354 1.00 22.31 78 TRP A CA 1
ATOM 603 C C . TRP A 1 78 ? 48.368 1.436 19.375 1.00 23.90 78 TRP A C 1
ATOM 604 O O . TRP A 1 78 ? 48.744 2.322 18.577 1.00 23.83 78 TRP A O 1
ATOM 615 N N . ASP A 1 79 ? 49.174 0.839 20.286 1.00 23.48 79 ASP A N 1
ATOM 616 C CA . ASP A 1 79 ? 50.549 1.356 20.384 1.00 25.65 79 ASP A CA 1
ATOM 617 C C . ASP A 1 79 ? 51.489 0.352 21.024 1.00 26.66 79 ASP A C 1
ATOM 618 O O . ASP A 1 79 ? 51.057 -0.795 21.315 1.00 26.21 79 ASP A O 1
ATOM 623 N N . GLU A 1 80 ? 52.724 0.789 21.390 1.00 25.62 80 GLU A N 1
ATOM 624 C CA . GLU A 1 80 ? 53.676 -0.148 22.015 1.00 28.01 80 GLU A CA 1
ATOM 625 C C . GLU A 1 80 ? 53.338 -0.664 23.405 1.00 26.39 80 GLU A C 1
ATOM 626 O O . GLU A 1 80 ? 53.769 -1.763 23.779 1.00 26.30 80 GLU A O 1
ATOM 632 N N . GLY A 1 81 ? 52.648 0.159 24.211 1.00 24.86 81 GLY A N 1
ATOM 633 C CA . GLY A 1 81 ? 52.067 -0.318 25.437 1.00 22.86 81 GLY A CA 1
ATOM 634 C C . GLY A 1 81 ? 51.217 -1.564 25.320 1.00 22.89 81 GLY A C 1
ATOM 635 O O . GLY A 1 81 ? 51.318 -2.504 26.143 1.00 21.64 81 GLY A O 1
ATOM 636 N N . ASP A 1 82 ? 50.313 -1.538 24.345 1.00 21.60 82 ASP A N 1
ATOM 637 C CA . ASP A 1 82 ? 49.431 -2.669 24.111 1.00 22.33 82 ASP A CA 1
ATOM 638 C C . ASP A 1 82 ? 50.234 -3.868 23.617 1.00 21.51 82 ASP A C 1
ATOM 639 O O . ASP A 1 82 ? 49.913 -5.002 23.914 1.00 21.67 82 ASP A O 1
ATOM 644 N N . VAL A 1 83 ? 51.273 -3.621 22.815 1.00 21.56 83 VAL A N 1
ATOM 645 C CA . VAL A 1 83 ? 52.083 -4.725 22.326 1.00 22.64 83 VAL A CA 1
ATOM 646 C C . VAL A 1 83 ? 52.727 -5.481 23.494 1.00 23.69 83 VAL A C 1
ATOM 647 O O . VAL A 1 83 ? 52.721 -6.705 23.530 1.00 23.73 83 VAL A O 1
ATOM 651 N N . ARG A 1 84 ? 53.242 -4.746 24.473 1.00 24.49 84 ARG A N 1
ATOM 652 C CA . ARG A 1 84 ? 53.831 -5.351 25.688 1.00 24.61 84 ARG A CA 1
ATOM 653 C C . ARG A 1 84 ? 52.745 -6.127 26.455 1.00 24.99 84 ARG A C 1
ATOM 654 O O . ARG A 1 84 ? 52.952 -7.293 26.907 1.00 23.54 84 ARG A O 1
ATOM 662 N N . ASN A 1 85 ? 51.587 -5.485 26.638 1.00 22.53 85 ASN A N 1
ATOM 663 C CA . ASN A 1 85 ? 50.565 -6.155 27.453 1.00 22.47 85 ASN A CA 1
ATOM 664 C C . ASN A 1 85 ? 50.084 -7.472 26.819 1.00 22.53 85 ASN A C 1
ATOM 665 O O . ASN A 1 85 ? 49.956 -8.512 27.522 1.00 25.17 85 ASN A O 1
ATOM 670 N N . LEU A 1 86 ? 49.809 -7.433 25.517 1.00 22.54 86 LEU A N 1
ATOM 671 C CA . LEU A 1 86 ? 49.249 -8.624 24.846 1.00 23.31 86 LEU A CA 1
ATOM 672 C C . LEU A 1 86 ? 50.313 -9.716 24.674 1.00 24.82 86 LEU A C 1
ATOM 673 O O . LEU A 1 86 ? 49.971 -10.888 24.679 1.00 23.99 86 LEU A O 1
ATOM 678 N N . LYS A 1 87 ? 51.576 -9.323 24.495 1.00 23.87 87 LYS A N 1
ATOM 679 C CA . LYS A 1 87 ? 52.685 -10.280 24.410 1.00 25.61 87 LYS A CA 1
ATOM 680 C C . LYS A 1 87 ? 52.783 -11.162 25.650 1.00 24.99 87 LYS A C 1
ATOM 681 O O . LYS A 1 87 ? 53.178 -12.313 25.546 1.00 26.71 87 LYS A O 1
ATOM 687 N N . ALA A 1 88 ? 52.350 -10.688 26.812 1.00 24.88 88 ALA A N 1
ATOM 688 C CA . ALA A 1 88 ? 52.249 -11.593 27.984 1.00 24.66 88 ALA A CA 1
ATOM 689 C C . ALA A 1 88 ? 51.394 -12.815 27.648 1.00 26.11 88 ALA A C 1
ATOM 690 O O . ALA A 1 88 ? 51.694 -13.943 28.105 1.00 24.38 88 ALA A O 1
ATOM 692 N N . MET A 1 89 ? 50.297 -12.576 26.918 1.00 23.76 89 MET A N 1
ATOM 693 C CA . MET A 1 89 ? 49.398 -13.671 26.517 1.00 25.00 89 MET A CA 1
ATOM 694 C C . MET A 1 89 ? 50.044 -14.501 25.421 1.00 23.88 89 MET A C 1
ATOM 695 O O . MET A 1 89 ? 50.007 -15.724 25.497 1.00 23.48 89 MET A O 1
ATOM 700 N N . THR A 1 90 ? 50.635 -13.879 24.399 1.00 23.16 90 THR A N 1
ATOM 701 C CA . THR A 1 90 ? 51.185 -14.772 23.356 1.00 23.90 90 THR A CA 1
ATOM 702 C C . THR A 1 90 ? 52.308 -15.628 23.925 1.00 22.52 90 THR A C 1
ATOM 703 O O . THR A 1 90 ? 52.422 -16.810 23.589 1.00 22.90 90 THR A O 1
ATOM 707 N N . ASP A 1 91 ? 53.139 -15.066 24.789 1.00 23.11 91 ASP A N 1
ATOM 708 C CA . ASP A 1 91 ? 54.289 -15.831 25.351 1.00 22.66 91 ASP A CA 1
ATOM 709 C C . ASP A 1 91 ? 53.723 -17.014 26.173 1.00 24.72 91 ASP A C 1
ATOM 710 O O . ASP A 1 91 ? 54.224 -18.161 26.112 1.00 24.55 91 ASP A O 1
ATOM 715 N N . GLU A 1 92 ? 52.657 -16.742 26.947 1.00 23.99 92 GLU A N 1
ATOM 716 C CA . GLU A 1 92 ? 52.126 -17.769 27.836 1.00 24.04 92 GLU A CA 1
ATOM 717 C C . GLU A 1 92 ? 51.399 -18.888 27.066 1.00 25.30 92 GLU A C 1
ATOM 718 O O . GLU A 1 92 ? 51.488 -20.043 27.450 1.00 25.38 92 GLU A O 1
ATOM 724 N N . VAL A 1 93 ? 50.646 -18.531 26.019 1.00 23.61 93 VAL A N 1
ATOM 725 C CA . VAL A 1 93 ? 49.986 -19.478 25.158 1.00 23.98 93 VAL A CA 1
ATOM 726 C C . VAL A 1 93 ? 51.047 -20.360 24.430 1.00 24.36 93 VAL A C 1
ATOM 727 O O . VAL A 1 93 ? 50.924 -21.589 24.391 1.00 24.90 93 VAL A O 1
ATOM 731 N N . HIS A 1 94 ? 52.104 -19.740 23.920 1.00 24.56 94 HIS A N 1
ATOM 732 C CA . HIS A 1 94 ? 53.193 -20.496 23.261 1.00 26.97 94 HIS A CA 1
ATOM 733 C C . HIS A 1 94 ? 53.874 -21.512 24.221 1.00 28.60 94 HIS A C 1
ATOM 734 O O . HIS A 1 94 ? 54.281 -22.616 23.798 1.00 30.69 94 HIS A O 1
ATOM 741 N N . LYS A 1 95 ? 53.973 -21.166 25.498 1.00 28.27 95 LYS A N 1
ATOM 742 C CA . LYS A 1 95 ? 54.628 -22.054 26.479 1.00 29.00 95 LYS A CA 1
ATOM 743 C C . LYS A 1 95 ? 53.951 -23.423 26.506 1.00 29.87 95 LYS A C 1
ATOM 744 O O . LYS A 1 95 ? 54.579 -24.411 26.899 1.00 28.83 95 LYS A O 1
ATOM 750 N N . TYR A 1 96 ? 52.661 -23.480 26.115 1.00 29.58 96 TYR A N 1
ATOM 751 C CA . TYR A 1 96 ? 51.891 -24.747 26.127 1.00 27.78 96 TYR A CA 1
ATOM 752 C C . TYR A 1 96 ? 51.650 -25.301 24.729 1.00 28.03 96 TYR A C 1
ATOM 753 O O . TYR A 1 96 ? 50.908 -26.251 24.564 1.00 29.32 96 TYR A O 1
ATOM 762 N N . GLY A 1 97 ? 52.310 -24.716 23.713 1.00 27.12 97 GLY A N 1
ATOM 763 C CA . GLY A 1 97 ? 52.354 -25.246 22.376 1.00 26.99 97 GLY A CA 1
ATOM 764 C C . GLY A 1 97 ? 51.176 -24.861 21.476 1.00 27.99 97 GLY A C 1
ATOM 765 O O . GLY A 1 97 ? 50.970 -25.528 20.452 1.00 27.31 97 GLY A O 1
ATOM 766 N N . ALA A 1 98 ? 50.372 -23.856 21.882 1.00 24.65 98 ALA A N 1
ATOM 767 C CA . ALA A 1 98 ? 49.196 -23.450 21.081 1.00 24.16 98 ALA A CA 1
ATOM 768 C C . ALA A 1 98 ? 49.569 -22.241 20.238 1.00 23.96 98 ALA A C 1
ATOM 769 O O . ALA A 1 98 ? 50.611 -21.597 20.501 1.00 23.84 98 ALA A O 1
ATOM 771 N N . LEU A 1 99 ? 48.768 -21.945 19.205 1.00 23.12 99 LEU A N 1
ATOM 772 C CA . LEU A 1 99 ? 48.903 -20.671 18.477 1.00 22.82 99 LEU A CA 1
ATOM 773 C C . LEU A 1 99 ? 48.108 -19.574 19.190 1.00 23.33 99 LEU A C 1
ATOM 774 O O . LEU A 1 99 ? 47.086 -19.873 19.862 1.00 23.18 99 LEU A O 1
ATOM 779 N N . ALA A 1 100 ? 48.541 -18.336 19.012 1.00 22.90 100 ALA A N 1
ATOM 780 C CA . ALA A 1 100 ? 47.843 -17.207 19.595 1.00 24.20 100 ALA A CA 1
ATOM 781 C C . ALA A 1 100 ? 47.338 -16.361 18.432 1.00 24.11 100 ALA A C 1
ATOM 782 O O . ALA A 1 100 ? 48.084 -16.070 17.483 1.00 24.22 100 ALA A O 1
ATOM 784 N N . GLY A 1 101 ? 46.089 -15.944 18.528 1.00 22.87 101 GLY A N 1
ATOM 785 C CA . GLY A 1 101 ? 45.470 -15.093 17.503 1.00 21.95 101 GLY A CA 1
ATOM 786 C C . GLY A 1 101 ? 44.891 -13.779 18.028 1.00 21.90 101 GLY A C 1
ATOM 787 O O . GLY A 1 101 ? 44.479 -13.695 19.193 1.00 23.87 101 GLY A O 1
ATOM 788 N N . VAL A 1 102 ? 44.806 -12.770 17.146 1.00 23.46 102 VAL A N 1
ATOM 789 C CA . VAL A 1 102 ? 44.222 -11.483 17.518 1.00 23.90 102 VAL A CA 1
ATOM 790 C C . VAL A 1 102 ? 43.132 -11.109 16.533 1.00 24.39 102 VAL A C 1
ATOM 791 O O . VAL A 1 102 ? 43.253 -11.390 15.364 1.00 24.77 102 VAL A O 1
ATOM 795 N N . GLU A 1 103 ? 42.080 -10.449 17.009 1.00 24.45 103 GLU A N 1
ATOM 796 C CA . GLU A 1 103 ? 40.948 -10.169 16.157 1.00 24.19 103 GLU A CA 1
ATOM 797 C C . GLU A 1 103 ? 40.864 -8.668 15.837 1.00 23.25 103 GLU A C 1
ATOM 798 O O . GLU A 1 103 ? 40.326 -7.945 16.641 1.00 23.74 103 GLU A O 1
ATOM 804 N N . LEU A 1 104 ? 41.379 -8.213 14.682 1.00 22.39 104 LEU A N 1
ATOM 805 C CA . LEU A 1 104 ? 41.437 -6.759 14.390 1.00 22.96 104 LEU A CA 1
ATOM 806 C C . LEU A 1 104 ? 40.059 -6.139 14.136 1.00 22.48 104 LEU A C 1
ATOM 807 O O . LEU A 1 104 ? 39.353 -6.528 13.201 1.00 22.19 104 LEU A O 1
ATOM 812 N N . TRP A 1 105 ? 39.734 -5.156 14.975 1.00 22.37 105 TRP A N 1
ATOM 813 C CA . TRP A 1 105 ? 38.383 -4.641 15.039 1.00 22.63 105 TRP A CA 1
ATOM 814 C C . TRP A 1 105 ? 38.280 -3.168 14.717 1.00 22.02 105 TRP A C 1
ATOM 815 O O . TRP A 1 105 ? 39.015 -2.329 15.259 1.00 20.12 105 TRP A O 1
ATOM 826 N N . TYR A 1 106 ? 37.321 -2.839 13.849 1.00 20.53 106 TYR A N 1
ATOM 827 C CA . TYR A 1 106 ? 36.927 -1.435 13.741 1.00 20.42 106 TYR A CA 1
ATOM 828 C C . TYR A 1 106 ? 35.359 -1.428 13.686 1.00 20.49 106 TYR A C 1
ATOM 829 O O . TYR A 1 106 ? 34.811 -2.129 12.842 1.00 21.43 106 TYR A O 1
ATOM 838 N N . GLY A 1 107 ? 34.679 -0.746 14.610 1.00 19.04 107 GLY A N 1
ATOM 839 C CA . GLY A 1 107 ? 33.223 -0.921 14.777 1.00 21.32 107 GLY A CA 1
ATOM 840 C C . GLY A 1 107 ? 32.351 0.040 14.017 1.00 22.13 107 GLY A C 1
ATOM 841 O O . GLY A 1 107 ? 31.120 -0.176 13.970 1.00 22.13 107 GLY A O 1
ATOM 842 N N . GLY A 1 108 ? 32.924 1.035 13.367 1.00 22.08 108 GLY A N 1
ATOM 843 C CA . GLY A 1 108 ? 32.070 2.071 12.772 1.00 22.15 108 GLY A CA 1
ATOM 844 C C . GLY A 1 108 ? 31.239 2.721 13.893 1.00 23.41 108 GLY A C 1
ATOM 845 O O . GLY A 1 108 ? 31.721 2.912 15.023 1.00 22.74 108 GLY A O 1
ATOM 846 N N . ALA A 1 109 ? 29.972 3.060 13.614 1.00 22.79 109 ALA A N 1
ATOM 847 C CA . ALA A 1 109 ? 29.165 3.789 14.606 1.00 22.30 109 ALA A CA 1
ATOM 848 C C . ALA A 1 109 ? 28.706 2.922 15.787 1.00 22.03 109 ALA A C 1
ATOM 849 O O . ALA A 1 109 ? 28.274 3.418 16.837 1.00 22.23 109 ALA A O 1
ATOM 851 N N . HIS A 1 110 ? 28.860 1.627 15.653 1.00 21.95 110 HIS A N 1
ATOM 852 C CA . HIS A 1 110 ? 28.571 0.723 16.761 1.00 23.78 110 HIS A CA 1
ATOM 853 C C . HIS A 1 110 ? 29.536 0.956 17.936 1.00 23.80 110 HIS A C 1
ATOM 854 O O . HIS A 1 110 ? 29.189 0.546 19.052 1.00 24.88 110 HIS A O 1
ATOM 861 N N . ALA A 1 111 ? 30.715 1.521 17.705 1.00 23.44 111 ALA A N 1
ATOM 862 C CA . ALA A 1 111 ? 31.649 1.817 18.849 1.00 22.24 111 ALA A CA 1
ATOM 863 C C . ALA A 1 111 ? 31.274 3.234 19.352 1.00 22.70 111 ALA A C 1
ATOM 864 O O . ALA A 1 111 ? 31.435 4.170 18.596 1.00 24.30 111 ALA A O 1
ATOM 866 N N . PRO A 1 112 ? 30.773 3.400 20.581 1.00 22.53 112 PRO A N 1
ATOM 867 C CA . PRO A 1 112 ? 30.313 4.715 21.024 1.00 23.19 112 PRO A CA 1
ATOM 868 C C . PRO A 1 112 ? 31.444 5.654 21.482 1.00 23.17 112 PRO A C 1
ATOM 869 O O . PRO A 1 112 ? 31.184 6.856 21.723 1.00 22.38 112 PRO A O 1
ATOM 873 N N . ASN A 1 113 ? 32.698 5.163 21.473 1.00 22.12 113 ASN A N 1
ATOM 874 C CA . ASN A 1 113 ? 33.844 6.067 21.693 1.00 21.85 113 ASN A CA 1
ATOM 875 C C . ASN A 1 113 ? 33.767 6.942 22.936 1.00 22.49 113 ASN A C 1
ATOM 876 O O . ASN A 1 113 ? 34.184 8.120 22.928 1.00 22.10 113 ASN A O 1
ATOM 881 N N . MET A 1 114 ? 33.238 6.388 24.033 1.00 21.86 114 MET A N 1
ATOM 882 C CA . MET A 1 114 ? 33.048 7.201 25.222 1.00 22.82 114 MET A CA 1
ATOM 883 C C . MET A 1 114 ? 34.339 7.535 25.956 1.00 23.57 114 MET A C 1
ATOM 884 O O . MET A 1 114 ? 34.341 8.503 26.716 1.00 23.75 114 MET A O 1
ATOM 889 N N . GLU A 1 115 ? 35.440 6.807 25.669 1.00 21.42 115 GLU A N 1
ATOM 890 C CA . GLU A 1 115 ? 36.731 7.186 26.264 1.00 22.13 115 GLU A CA 1
ATOM 891 C C . GLU A 1 115 ? 37.421 8.197 25.336 1.00 22.02 115 GLU A C 1
ATOM 892 O O . GLU A 1 115 ? 37.836 9.297 25.769 1.00 23.36 115 GLU A O 1
ATOM 898 N N . SER A 1 116 ? 37.538 7.835 24.073 1.00 21.19 116 SER A N 1
ATOM 899 C CA . SER A 1 116 ? 38.382 8.602 23.099 1.00 22.59 116 SER A CA 1
ATOM 900 C C . SER A 1 116 ? 37.692 9.872 22.655 1.00 23.67 116 SER A C 1
ATOM 901 O O . SER A 1 116 ? 38.383 10.885 22.375 1.00 24.24 116 SER A O 1
ATOM 904 N N . ARG A 1 117 ? 36.341 9.847 22.610 1.00 22.72 117 ARG A N 1
ATOM 905 C CA . ARG A 1 117 ? 35.542 10.970 22.048 1.00 24.36 117 ARG A CA 1
ATOM 906 C C . ARG A 1 117 ? 35.786 11.256 20.546 1.00 25.25 117 ARG A C 1
ATOM 907 O O . ARG A 1 117 ? 35.323 12.265 19.992 1.00 26.45 117 ARG A O 1
ATOM 915 N N . ALA A 1 118 ? 36.508 10.366 19.867 1.00 24.81 118 ALA A N 1
ATOM 916 C CA . ALA A 1 118 ? 36.789 10.504 18.451 1.00 23.49 118 ALA A CA 1
ATOM 917 C C . ALA A 1 118 ? 35.516 10.189 17.655 1.00 23.18 118 ALA A C 1
ATOM 918 O O . ALA A 1 118 ? 34.530 9.661 18.192 1.00 22.40 118 ALA A O 1
ATOM 920 N N . THR A 1 119 ? 35.542 10.543 16.384 1.00 22.26 119 THR A N 1
ATOM 921 C CA . THR A 1 119 ? 34.426 10.307 15.472 1.00 22.97 119 THR A CA 1
ATOM 922 C C . THR A 1 119 ? 34.631 9.026 14.653 1.00 21.95 119 THR A C 1
ATOM 923 O O . THR A 1 119 ? 35.568 8.952 13.851 1.00 23.33 119 THR A O 1
ATOM 927 N N . PRO A 1 120 ? 33.730 8.063 14.766 1.00 21.47 120 PRO A N 1
ATOM 928 C CA . PRO A 1 120 ? 33.859 6.878 13.927 1.00 22.47 120 PRO A CA 1
ATOM 929 C C . PRO A 1 120 ? 33.548 7.185 12.453 1.00 22.99 120 PRO A C 1
ATOM 930 O O . PRO A 1 120 ? 32.754 8.082 12.183 1.00 23.44 120 PRO A O 1
ATOM 934 N N . ARG A 1 121 ? 34.126 6.399 11.527 1.00 23.16 121 ARG A N 1
ATOM 935 C CA . ARG A 1 121 ? 33.859 6.517 10.099 1.00 23.10 121 ARG A CA 1
ATOM 936 C C . ARG A 1 121 ? 33.199 5.243 9.568 1.00 23.60 121 ARG A C 1
ATOM 937 O O . ARG A 1 121 ? 33.336 4.157 10.157 1.00 24.87 121 ARG A O 1
ATOM 945 N N . GLY A 1 122 ? 32.402 5.386 8.513 1.00 24.04 122 GLY A N 1
ATOM 946 C CA . GLY A 1 122 ? 31.557 4.311 7.994 1.00 23.85 122 GLY A CA 1
ATOM 947 C C . GLY A 1 122 ? 31.290 4.475 6.489 1.00 24.66 122 GLY A C 1
ATOM 948 O O . GLY A 1 122 ? 31.551 5.571 5.909 1.00 25.50 122 GLY A O 1
ATOM 949 N N . PRO A 1 123 ? 30.751 3.428 5.845 1.00 23.86 123 PRO A N 1
ATOM 950 C CA . PRO A 1 123 ? 30.427 3.518 4.426 1.00 24.08 123 PRO A CA 1
ATOM 951 C C . PRO A 1 123 ? 29.459 4.673 4.109 1.00 22.84 123 PRO A C 1
ATOM 952 O O . PRO A 1 123 ? 29.689 5.360 3.107 1.00 22.88 123 PRO A O 1
ATOM 956 N N . SER A 1 124 ? 28.463 4.905 4.955 1.00 24.62 124 SER A N 1
ATOM 957 C CA . SER A 1 124 ? 27.463 5.990 4.799 1.00 25.79 124 SER A CA 1
ATOM 958 C C . SER A 1 124 ? 27.213 6.454 6.220 1.00 25.12 124 SER A C 1
ATOM 959 O O . SER A 1 124 ? 27.569 5.746 7.139 1.00 26.12 124 SER A O 1
ATOM 962 N N . GLN A 1 125 ? 26.649 7.626 6.422 1.00 24.00 125 GLN A N 1
ATOM 963 C CA . GLN A 1 125 ? 26.403 8.096 7.787 1.00 24.36 125 GLN A CA 1
ATOM 964 C C . GLN A 1 125 ? 25.126 7.404 8.272 1.00 24.30 125 GLN A C 1
ATOM 965 O O . GLN A 1 125 ? 24.121 7.437 7.582 1.00 24.50 125 GLN A O 1
ATOM 971 N N . TYR A 1 126 ? 25.169 6.810 9.437 1.00 23.86 126 TYR A N 1
ATOM 972 C CA . TYR A 1 126 ? 23.980 6.180 10.072 1.00 25.17 126 TYR A CA 1
ATOM 973 C C . TYR A 1 126 ? 24.098 6.365 11.589 1.00 24.90 126 TYR A C 1
ATOM 974 O O . TYR A 1 126 ? 25.208 6.634 12.124 1.00 26.17 126 TYR A O 1
ATOM 983 N N . ALA A 1 127 ? 22.980 6.258 12.316 1.00 24.65 127 ALA A N 1
ATOM 984 C CA . ALA A 1 127 ? 23.025 6.136 13.774 1.00 24.11 127 ALA A CA 1
ATOM 985 C C . ALA A 1 127 ? 22.978 4.641 14.000 1.00 24.88 127 ALA A C 1
ATOM 986 O O . ALA A 1 127 ? 22.090 3.962 13.415 1.00 24.96 127 ALA A O 1
ATOM 988 N N . SER A 1 128 ? 23.875 4.111 14.836 1.00 22.90 128 SER A N 1
ATOM 989 C CA . SER A 1 128 ? 23.880 2.649 15.045 1.00 21.13 128 SER A CA 1
ATOM 990 C C . SER A 1 128 ? 22.540 2.140 15.588 1.00 21.36 128 SER A C 1
ATOM 991 O O . SER A 1 128 ? 22.026 2.715 16.551 1.00 19.50 128 SER A O 1
ATOM 994 N N . GLU A 1 129 ? 21.996 1.026 15.044 1.00 22.51 129 GLU A N 1
ATOM 995 C CA . GLU A 1 129 ? 20.697 0.506 15.646 1.00 24.15 129 GLU A CA 1
ATOM 996 C C . GLU A 1 129 ? 20.932 -0.107 17.053 1.00 26.88 129 GLU A C 1
ATOM 997 O O . GLU A 1 129 ? 19.989 -0.386 17.800 1.00 27.96 129 GLU A O 1
ATOM 1003 N N . PHE A 1 130 ? 22.208 -0.320 17.439 1.00 28.03 130 PHE A N 1
ATOM 1004 C CA . PHE A 1 130 ? 22.590 -0.834 18.765 1.00 29.95 130 PHE A CA 1
ATOM 1005 C C . PHE A 1 130 ? 22.955 0.379 19.678 1.00 29.91 130 PHE A C 1
ATOM 1006 O O . PHE A 1 130 ? 22.333 0.581 20.733 1.00 33.55 130 PHE A O 1
ATOM 1014 N N . GLU A 1 131 ? 23.870 1.231 19.238 1.00 27.49 131 GLU A N 1
ATOM 1015 C CA . GLU A 1 131 ? 24.178 2.456 20.072 1.00 26.61 131 GLU A CA 1
ATOM 1016 C C . GLU A 1 131 ? 23.443 3.655 19.445 1.00 24.34 131 GLU A C 1
ATOM 1017 O O . GLU A 1 131 ? 24.003 4.295 18.581 1.00 23.29 131 GLU A O 1
ATOM 1023 N N . THR A 1 132 ? 22.223 3.954 19.894 1.00 22.87 132 THR A N 1
ATOM 1024 C CA . THR A 1 132 ? 21.334 4.755 19.067 1.00 23.56 132 THR A CA 1
ATOM 1025 C C . THR A 1 132 ? 21.615 6.232 19.091 1.00 23.04 132 THR A C 1
ATOM 1026 O O . THR A 1 132 ? 21.048 6.998 18.308 1.00 23.03 132 THR A O 1
ATOM 1030 N N . LEU A 1 133 ? 22.499 6.668 19.986 1.00 23.86 133 LEU A N 1
ATOM 1031 C CA . LEU A 1 133 ? 22.959 8.057 19.940 1.00 24.50 133 LEU A CA 1
ATOM 1032 C C . LEU A 1 133 ? 24.320 8.182 19.228 1.00 24.21 133 LEU A C 1
ATOM 1033 O O . LEU A 1 133 ? 24.869 9.255 19.148 1.00 24.50 133 LEU A O 1
ATOM 1038 N N . SER A 1 134 ? 24.837 7.092 18.693 1.00 24.18 134 SER A N 1
ATOM 1039 C CA . SER A 1 134 ? 26.170 7.155 18.089 1.00 24.06 134 SER A CA 1
ATOM 1040 C C . SER A 1 134 ? 26.108 7.146 16.549 1.00 23.10 134 SER A C 1
ATOM 1041 O O . SER A 1 134 ? 25.569 6.180 15.944 1.00 25.23 134 SER A O 1
ATOM 1044 N N . TYR A 1 135 ? 26.650 8.202 15.919 1.00 22.39 135 TYR A N 1
ATOM 1045 C CA . TYR A 1 135 ? 26.672 8.384 14.476 1.00 23.04 135 TYR A CA 1
ATOM 1046 C C . TYR A 1 135 ? 28.097 8.420 13.902 1.00 22.54 135 TYR A C 1
ATOM 1047 O O . TYR A 1 135 ? 29.041 8.928 14.548 1.00 22.22 135 TYR A O 1
ATOM 1056 N N . CYS A 1 136 ? 28.242 7.952 12.664 1.00 21.35 136 CYS A N 1
ATOM 1057 C CA . CYS A 1 136 ? 29.544 8.031 11.971 1.00 21.00 136 CYS A CA 1
ATOM 1058 C C . CYS A 1 136 ? 29.544 9.092 10.879 1.00 23.29 136 CYS A C 1
ATOM 1059 O O . CYS A 1 136 ? 28.463 9.570 10.418 1.00 21.82 136 CYS A O 1
ATOM 1062 N N . LYS A 1 137 ? 30.763 9.468 10.488 1.00 22.90 137 LYS A N 1
ATOM 1063 C CA . LYS A 1 137 ? 30.999 10.336 9.329 1.00 25.25 137 LYS A CA 1
ATOM 1064 C C . LYS A 1 137 ? 31.069 9.415 8.103 1.00 25.38 137 LYS A C 1
ATOM 1065 O O . LYS A 1 137 ? 31.673 8.346 8.216 1.00 24.41 137 LYS A O 1
ATOM 1071 N N . GLU A 1 138 ? 30.480 9.804 6.961 1.00 24.06 138 GLU A N 1
ATOM 1072 C CA . GLU A 1 138 ? 30.600 8.998 5.763 1.00 24.89 138 GLU A CA 1
ATOM 1073 C C . GLU A 1 138 ? 32.035 9.088 5.255 1.00 24.24 138 GLU A C 1
ATOM 1074 O O . GLU A 1 138 ? 32.585 10.185 5.114 1.00 25.37 138 GLU A O 1
ATOM 1080 N N . MET A 1 139 ? 32.590 7.954 4.875 1.00 24.92 139 MET A N 1
ATOM 1081 C CA . MET A 1 139 ? 33.964 7.901 4.382 1.00 26.52 139 MET A CA 1
ATOM 1082 C C . MET A 1 139 ? 34.144 8.469 2.972 1.00 27.06 139 MET A C 1
ATOM 1083 O O . MET A 1 139 ? 33.408 8.086 2.056 1.00 27.38 139 MET A O 1
ATOM 1088 N N . ASP A 1 140 ? 35.094 9.388 2.782 1.00 26.19 140 ASP A N 1
ATOM 1089 C CA . ASP A 1 140 ? 35.505 9.696 1.407 1.00 26.54 140 ASP A CA 1
ATOM 1090 C C . ASP A 1 140 ? 36.641 8.747 1.030 1.00 27.66 140 ASP A C 1
ATOM 1091 O O . ASP A 1 140 ? 36.994 7.877 1.832 1.00 26.13 140 ASP A O 1
ATOM 1096 N N . LEU A 1 141 ? 37.212 8.878 -0.166 1.00 27.06 141 LEU A N 1
ATOM 1097 C CA . LEU A 1 141 ? 38.231 7.891 -0.556 1.00 27.93 141 LEU A CA 1
ATOM 1098 C C . LEU A 1 141 ? 39.460 7.909 0.362 1.00 27.64 141 LEU A C 1
ATOM 1099 O O . LEU A 1 141 ? 39.995 6.786 0.660 1.00 26.95 141 LEU A O 1
ATOM 1104 N N . SER A 1 142 ? 39.906 9.096 0.807 1.00 27.34 142 SER A N 1
ATOM 1105 C CA . SER A 1 142 ? 41.091 9.151 1.663 1.00 28.52 142 SER A CA 1
ATOM 1106 C C . SER A 1 142 ? 40.823 8.516 3.027 1.00 26.85 142 SER A C 1
ATOM 1107 O O . SER A 1 142 ? 41.705 7.910 3.632 1.00 25.93 142 SER A O 1
ATOM 1110 N N . ASP A 1 143 ? 39.611 8.720 3.535 1.00 27.12 143 ASP A N 1
ATOM 1111 C CA . ASP A 1 143 ? 39.179 8.063 4.785 1.00 27.35 143 ASP A CA 1
ATOM 1112 C C . ASP A 1 143 ? 39.319 6.561 4.694 1.00 26.61 143 ASP A C 1
ATOM 1113 O O . ASP A 1 143 ? 39.838 5.890 5.616 1.00 27.16 143 ASP A O 1
ATOM 1118 N N . ILE A 1 144 ? 38.851 6.016 3.585 1.00 26.13 144 ILE A N 1
ATOM 1119 C CA . ILE A 1 144 ? 38.952 4.581 3.339 1.00 25.57 144 ILE A CA 1
ATOM 1120 C C . ILE A 1 144 ? 40.394 4.128 3.360 1.00 24.79 144 ILE A C 1
ATOM 1121 O O . ILE A 1 144 ? 40.728 3.178 4.043 1.00 23.42 144 ILE A O 1
ATOM 1126 N N . ALA A 1 145 ? 41.242 4.853 2.655 1.00 24.68 145 ALA A N 1
ATOM 1127 C CA . ALA A 1 145 ? 42.688 4.546 2.683 1.00 25.65 145 ALA A CA 1
ATOM 1128 C C . ALA A 1 145 ? 43.288 4.678 4.102 1.00 25.92 145 ALA A C 1
ATOM 1129 O O . ALA A 1 145 ? 44.184 3.920 4.495 1.00 25.01 145 ALA A O 1
ATOM 1131 N N . GLN A 1 146 ? 42.818 5.675 4.867 1.00 24.91 146 GLN A N 1
ATOM 1132 C CA . GLN A 1 146 ? 43.336 5.855 6.215 1.00 25.89 146 GLN A CA 1
ATOM 1133 C C . GLN A 1 146 ? 42.951 4.746 7.150 1.00 25.02 146 GLN A C 1
ATOM 1134 O O . GLN A 1 146 ? 43.774 4.249 7.944 1.00 23.85 146 GLN A O 1
ATOM 1140 N N . VAL A 1 147 ? 41.680 4.334 7.075 1.00 23.99 147 VAL A N 1
ATOM 1141 C CA . VAL A 1 147 ? 41.243 3.235 7.947 1.00 23.32 147 VAL A CA 1
ATOM 1142 C C . VAL A 1 147 ? 41.886 1.883 7.531 1.00 24.42 147 VAL A C 1
ATOM 1143 O O . VAL A 1 147 ? 42.262 0.988 8.368 1.00 24.26 147 VAL A O 1
ATOM 1147 N N . GLN A 1 148 ? 42.080 1.738 6.225 1.00 25.21 148 GLN A N 1
ATOM 1148 C CA . GLN A 1 148 ? 42.801 0.546 5.779 1.00 26.67 148 GLN A CA 1
ATOM 1149 C C . GLN A 1 148 ? 44.227 0.486 6.377 1.00 25.73 148 GLN A C 1
ATOM 1150 O O . GLN A 1 148 ? 44.680 -0.567 6.822 1.00 25.48 148 GLN A O 1
ATOM 1156 N N . GLN A 1 149 ? 44.886 1.645 6.396 1.00 26.92 149 GLN A N 1
ATOM 1157 C CA . GLN A 1 149 ? 46.231 1.775 6.956 1.00 27.44 149 GLN A CA 1
ATOM 1158 C C . GLN A 1 149 ? 46.238 1.450 8.476 1.00 27.63 149 GLN A C 1
ATOM 1159 O O . GLN A 1 149 ? 47.216 0.816 8.992 1.00 27.16 149 GLN A O 1
ATOM 1165 N N . PHE A 1 150 ? 45.158 1.878 9.208 1.00 26.51 150 PHE A N 1
ATOM 1166 C CA . PHE A 1 150 ? 45.004 1.450 10.606 1.00 24.30 150 PHE A CA 1
ATOM 1167 C C . PHE A 1 150 ? 45.056 -0.043 10.727 1.00 23.09 150 PHE A C 1
ATOM 1168 O O . PHE A 1 150 ? 45.724 -0.567 11.626 1.00 23.15 150 PHE A O 1
ATOM 1176 N N . TYR A 1 151 ? 44.302 -0.784 9.908 1.00 22.60 151 TYR A N 1
ATOM 1177 C CA . TYR A 1 151 ? 44.388 -2.269 9.919 1.00 22.00 151 TYR A CA 1
ATOM 1178 C C . TYR A 1 151 ? 45.860 -2.774 9.675 1.00 22.24 151 TYR A C 1
ATOM 1179 O O . TYR A 1 151 ? 46.382 -3.663 10.394 1.00 21.98 151 TYR A O 1
ATOM 1188 N N . VAL A 1 152 ? 46.498 -2.223 8.655 1.00 22.71 152 VAL A N 1
ATOM 1189 C CA . VAL A 1 152 ? 47.889 -2.586 8.368 1.00 24.61 152 VAL A CA 1
ATOM 1190 C C . VAL A 1 152 ? 48.788 -2.332 9.570 1.00 25.04 152 VAL A C 1
ATOM 1191 O O . VAL A 1 152 ? 49.522 -3.270 9.951 1.00 26.69 152 VAL A O 1
ATOM 1195 N N . ASP A 1 153 ? 48.761 -1.099 10.153 1.00 24.50 153 ASP A N 1
ATOM 1196 C CA . ASP A 1 153 ? 49.642 -0.796 11.279 1.00 24.60 153 ASP A CA 1
ATOM 1197 C C . ASP A 1 153 ? 49.313 -1.750 12.454 1.00 24.89 153 ASP A C 1
ATOM 1198 O O . ASP A 1 153 ? 50.219 -2.229 13.145 1.00 23.38 153 ASP A O 1
ATOM 1203 N N . ALA A 1 154 ? 48.025 -2.049 12.685 1.00 23.50 154 ALA A N 1
ATOM 1204 C CA . ALA A 1 154 ? 47.681 -2.983 13.793 1.00 24.83 154 ALA A CA 1
ATOM 1205 C C . ALA A 1 154 ? 48.222 -4.409 13.541 1.00 24.03 154 ALA A C 1
ATOM 1206 O O . ALA A 1 154 ? 48.581 -5.140 14.473 1.00 26.36 154 ALA A O 1
ATOM 1208 N N . ALA A 1 155 ? 48.181 -4.834 12.288 1.00 24.41 155 ALA A N 1
ATOM 1209 C CA . ALA A 1 155 ? 48.631 -6.167 11.950 1.00 24.77 155 ALA A CA 1
ATOM 1210 C C . ALA A 1 155 ? 50.189 -6.251 12.172 1.00 24.28 155 ALA A C 1
ATOM 1211 O O . ALA A 1 155 ? 50.680 -7.207 12.713 1.00 23.96 155 ALA A O 1
ATOM 1213 N N . LYS A 1 156 ? 50.910 -5.208 11.808 1.00 25.18 156 LYS A N 1
ATOM 1214 C CA . LYS A 1 156 ? 52.360 -5.163 12.118 1.00 26.40 156 LYS A CA 1
ATOM 1215 C C . LYS A 1 156 ? 52.675 -5.150 13.611 1.00 26.21 156 LYS A C 1
ATOM 1216 O O . LYS A 1 156 ? 53.518 -5.931 14.060 1.00 25.27 156 LYS A O 1
ATOM 1222 N N . ARG A 1 157 ? 51.924 -4.343 14.394 1.00 24.44 157 ARG A N 1
ATOM 1223 C CA . ARG A 1 157 ? 51.982 -4.458 15.856 1.00 25.53 157 ARG A CA 1
ATOM 1224 C C . ARG A 1 157 ? 51.668 -5.877 16.382 1.00 24.75 157 ARG A C 1
ATOM 1225 O O . ARG A 1 157 ? 52.330 -6.382 17.333 1.00 22.80 157 ARG A O 1
ATOM 1233 N N . SER A 1 158 ? 50.671 -6.524 15.767 1.00 25.19 158 SER A N 1
ATOM 1234 C CA . SER A 1 158 ? 50.282 -7.864 16.186 1.00 25.64 158 SER A CA 1
ATOM 1235 C C . SER A 1 158 ? 51.459 -8.865 16.010 1.00 26.11 158 SER A C 1
ATOM 1236 O O . SER A 1 158 ? 51.739 -9.682 16.863 1.00 25.00 158 SER A O 1
ATOM 1239 N N . ARG A 1 159 ? 52.123 -8.802 14.857 1.00 26.36 159 ARG A N 1
ATOM 1240 C CA . ARG A 1 159 ? 53.302 -9.662 14.663 1.00 27.78 159 ARG A CA 1
ATOM 1241 C C . ARG A 1 159 ? 54.353 -9.322 15.731 1.00 27.12 159 ARG A C 1
ATOM 1242 O O . ARG A 1 159 ? 54.897 -10.252 16.348 1.00 27.81 159 ARG A O 1
ATOM 1250 N N . ASP A 1 160 ? 54.587 -8.022 16.015 1.00 26.92 160 ASP A N 1
ATOM 1251 C CA . ASP A 1 160 ? 55.515 -7.661 17.112 1.00 29.01 160 ASP A CA 1
ATOM 1252 C C . ASP A 1 160 ? 55.104 -8.279 18.441 1.00 28.09 160 ASP A C 1
ATOM 1253 O O . ASP A 1 160 ? 55.937 -8.603 19.299 1.00 27.51 160 ASP A O 1
ATOM 1258 N N . ALA A 1 161 ? 53.793 -8.378 18.649 1.00 26.47 161 ALA A N 1
ATOM 1259 C CA . ALA A 1 161 ? 53.291 -8.881 19.912 1.00 26.51 161 ALA A CA 1
ATOM 1260 C C . ALA A 1 161 ? 53.377 -10.416 19.986 1.00 25.92 161 ALA A C 1
ATOM 1261 O O . ALA A 1 161 ? 53.000 -11.020 21.003 1.00 25.82 161 ALA A O 1
ATOM 1263 N N . GLY A 1 162 ? 53.791 -11.047 18.877 1.00 26.38 162 GLY A N 1
ATOM 1264 C CA . GLY A 1 162 ? 53.964 -12.467 18.859 1.00 25.28 162 GLY A CA 1
ATOM 1265 C C . GLY A 1 162 ? 52.749 -13.240 18.403 1.00 25.65 162 GLY A C 1
ATOM 1266 O O . GLY A 1 162 ? 52.712 -14.415 18.696 1.00 26.54 162 GLY A O 1
ATOM 1267 N N . PHE A 1 163 ? 51.737 -12.619 17.765 1.00 26.28 163 PHE A N 1
ATOM 1268 C CA . PHE A 1 163 ? 50.562 -13.374 17.335 1.00 25.10 163 PHE A CA 1
ATOM 1269 C C . PHE A 1 163 ? 50.902 -14.209 16.099 1.00 26.54 163 PHE A C 1
ATOM 1270 O O . PHE A 1 163 ? 51.660 -13.762 15.235 1.00 25.82 163 PHE A O 1
ATOM 1278 N N . ASP A 1 164 ? 50.315 -15.394 16.035 1.00 26.58 164 ASP A N 1
ATOM 1279 C CA . ASP A 1 164 ? 50.467 -16.304 14.893 1.00 26.36 164 ASP A CA 1
ATOM 1280 C C . ASP A 1 164 ? 49.379 -16.137 13.873 1.00 27.12 164 ASP A C 1
ATOM 1281 O O . ASP A 1 164 ? 49.551 -16.584 12.709 1.00 26.75 164 ASP A O 1
ATOM 1286 N N . ILE A 1 165 ? 48.211 -15.669 14.362 1.00 25.62 165 ILE A N 1
ATOM 1287 C CA . ILE A 1 165 ? 46.980 -15.572 13.568 1.00 25.07 165 ILE A CA 1
ATOM 1288 C C . ILE A 1 165 ? 46.447 -14.152 13.672 1.00 25.11 165 ILE A C 1
ATOM 1289 O O . ILE A 1 165 ? 46.305 -13.617 14.793 1.00 24.72 165 ILE A O 1
ATOM 1294 N N . VAL A 1 166 ? 46.157 -13.553 12.519 1.00 25.01 166 VAL A N 1
ATOM 1295 C CA . VAL A 1 166 ? 45.593 -12.219 12.477 1.00 25.16 166 VAL A CA 1
ATOM 1296 C C . VAL A 1 166 ? 44.281 -12.226 11.704 1.00 25.68 166 VAL A C 1
ATOM 1297 O O . VAL A 1 166 ? 44.252 -12.609 10.524 1.00 26.99 166 VAL A O 1
ATOM 1301 N N . TYR A 1 167 ? 43.193 -11.788 12.336 1.00 25.80 167 TYR A N 1
ATOM 1302 C CA . TYR A 1 167 ? 41.892 -11.717 11.642 1.00 25.82 167 TYR A CA 1
ATOM 1303 C C . TYR A 1 167 ? 41.610 -10.317 11.074 1.00 26.72 167 TYR A C 1
ATOM 1304 O O . TYR A 1 167 ? 41.892 -9.277 11.748 1.00 27.15 167 TYR A O 1
ATOM 1313 N N . VAL A 1 168 ? 40.943 -10.273 9.926 1.00 25.79 168 VAL A N 1
ATOM 1314 C CA . VAL A 1 168 ? 40.138 -9.099 9.600 1.00 26.23 168 VAL A CA 1
ATOM 1315 C C . VAL A 1 168 ? 38.701 -9.467 10.016 1.00 26.79 168 VAL A C 1
ATOM 1316 O O . VAL A 1 168 ? 38.099 -10.373 9.422 1.00 27.46 168 VAL A O 1
ATOM 1320 N N . TYR A 1 169 ? 38.173 -8.766 11.019 1.00 26.56 169 TYR A N 1
ATOM 1321 C CA . TYR A 1 169 ? 36.875 -9.101 11.668 1.00 26.24 169 TYR A CA 1
ATOM 1322 C C . TYR A 1 169 ? 35.684 -8.471 10.946 1.00 27.40 169 TYR A C 1
ATOM 1323 O O . TYR A 1 169 ? 35.511 -7.248 10.963 1.00 27.61 169 TYR A O 1
ATOM 1332 N N . GLY A 1 170 ? 34.858 -9.317 10.319 1.00 26.26 170 GLY A N 1
ATOM 1333 C CA . GLY A 1 170 ? 33.693 -8.841 9.597 1.00 26.21 170 GLY A CA 1
ATOM 1334 C C . GLY A 1 170 ? 32.446 -9.642 9.968 1.00 26.52 170 GLY A C 1
ATOM 1335 O O . GLY A 1 170 ? 31.692 -10.107 9.092 1.00 27.12 170 GLY A O 1
ATOM 1336 N N . ALA A 1 171 ? 32.251 -9.839 11.267 1.00 26.06 171 ALA A N 1
ATOM 1337 C CA . ALA A 1 171 ? 31.053 -10.462 11.819 1.00 26.49 171 ALA A CA 1
ATOM 1338 C C . ALA A 1 171 ? 30.469 -9.469 12.829 1.00 26.08 171 ALA A C 1
ATOM 1339 O O . ALA A 1 171 ? 31.089 -8.434 13.127 1.00 25.14 171 ALA A O 1
ATOM 1341 N N . HIS A 1 172 ? 29.304 -9.791 13.400 1.00 25.84 172 HIS A N 1
ATOM 1342 C CA . HIS A 1 172 ? 28.604 -8.881 14.306 1.00 24.79 172 HIS A CA 1
ATOM 1343 C C . HIS A 1 172 ? 28.516 -7.468 13.686 1.00 25.10 172 HIS A C 1
ATOM 1344 O O . HIS A 1 172 ? 28.686 -6.455 14.370 1.00 23.14 172 HIS A O 1
ATOM 1351 N N . SER A 1 173 ? 28.333 -7.444 12.364 1.00 24.21 173 SER A N 1
ATOM 1352 C CA . SER A 1 173 ? 28.062 -6.197 11.619 1.00 24.88 173 SER A CA 1
ATOM 1353 C C . SER A 1 173 ? 29.045 -5.049 11.858 1.00 24.04 173 SER A C 1
ATOM 1354 O O . SER A 1 173 ? 28.684 -3.876 11.761 1.00 22.44 173 SER A O 1
ATOM 1357 N N . TYR A 1 174 ? 30.304 -5.414 12.089 1.00 24.31 174 TYR A N 1
ATOM 1358 C CA . TYR A 1 174 ? 31.374 -4.452 12.155 1.00 25.32 174 TYR A CA 1
ATOM 1359 C C . TYR A 1 174 ? 31.889 -3.997 10.759 1.00 25.00 174 TYR A C 1
ATOM 1360 O O . TYR A 1 174 ? 31.316 -4.357 9.709 1.00 25.36 174 TYR A O 1
ATOM 1369 N N . LEU A 1 175 ? 32.960 -3.207 10.701 1.00 24.81 175 LEU A N 1
ATOM 1370 C CA . LEU A 1 175 ? 33.098 -2.336 9.483 1.00 24.93 175 LEU A CA 1
ATOM 1371 C C . LEU A 1 175 ? 33.173 -3.031 8.085 1.00 24.81 175 LEU A C 1
ATOM 1372 O O . LEU A 1 175 ? 32.529 -2.569 7.148 1.00 23.88 175 LEU A O 1
ATOM 1377 N N . PRO A 1 176 ? 33.967 -4.081 7.927 1.00 25.49 176 PRO A N 1
ATOM 1378 C CA . PRO A 1 176 ? 34.050 -4.764 6.613 1.00 25.31 176 PRO A CA 1
ATOM 1379 C C . PRO A 1 176 ? 32.641 -5.275 6.212 1.00 25.83 176 PRO A C 1
ATOM 1380 O O . PRO A 1 176 ? 32.299 -5.188 5.033 1.00 25.18 176 PRO A O 1
ATOM 1384 N N . LEU A 1 177 ? 31.885 -5.802 7.182 1.00 24.31 177 LEU A N 1
ATOM 1385 C CA . LEU A 1 177 ? 30.492 -6.212 6.971 1.00 24.38 177 LEU A CA 1
ATOM 1386 C C . LEU A 1 177 ? 29.604 -5.019 6.618 1.00 24.66 177 LEU A C 1
ATOM 1387 O O . LEU A 1 177 ? 28.720 -5.162 5.793 1.00 23.07 177 LEU A O 1
ATOM 1392 N N . GLN A 1 178 ? 29.820 -3.836 7.237 1.00 24.29 178 GLN A N 1
ATOM 1393 C CA . GLN A 1 178 ? 29.016 -2.674 6.910 1.00 24.98 178 GLN A CA 1
ATOM 1394 C C . GLN A 1 178 ? 29.153 -2.251 5.468 1.00 23.41 178 GLN A C 1
ATOM 1395 O O . GLN A 1 178 ? 28.164 -1.857 4.842 1.00 24.50 178 GLN A O 1
ATOM 1401 N N . PHE A 1 179 ? 30.361 -2.304 4.924 1.00 22.34 179 PHE A N 1
ATOM 1402 C CA . PHE A 1 179 ? 30.547 -2.003 3.520 1.00 22.85 179 PHE A CA 1
ATOM 1403 C C . PHE A 1 179 ? 29.881 -3.070 2.644 1.00 24.40 179 PHE A C 1
ATOM 1404 O O . PHE A 1 179 ? 29.386 -2.768 1.554 1.00 23.23 179 PHE A O 1
ATOM 1412 N N . LEU A 1 180 ? 29.873 -4.306 3.131 1.00 24.66 180 LEU A N 1
ATOM 1413 C CA . LEU A 1 180 ? 29.326 -5.428 2.337 1.00 25.12 180 LEU A CA 1
ATOM 1414 C C . LEU A 1 180 ? 27.805 -5.366 2.192 1.00 25.76 180 LEU A C 1
ATOM 1415 O O . LEU A 1 180 ? 27.244 -5.813 1.181 1.00 25.11 180 LEU A O 1
ATOM 1420 N N . ASN A 1 181 ? 27.173 -4.805 3.218 1.00 26.81 181 ASN A N 1
ATOM 1421 C CA . ASN A 1 181 ? 25.741 -4.981 3.543 1.00 28.02 181 ASN A CA 1
ATOM 1422 C C . ASN A 1 181 ? 24.961 -3.693 3.198 1.00 27.46 181 ASN A C 1
ATOM 1423 O O . ASN A 1 181 ? 25.252 -2.655 3.801 1.00 28.80 181 ASN A O 1
ATOM 1428 N N . PRO A 1 182 ? 24.022 -3.716 2.247 1.00 28.14 182 PRO A N 1
ATOM 1429 C CA . PRO A 1 182 ? 23.311 -2.487 1.845 1.00 28.27 182 PRO A CA 1
ATOM 1430 C C . PRO A 1 182 ? 22.389 -1.919 2.935 1.00 27.67 182 PRO A C 1
ATOM 1431 O O . PRO A 1 182 ? 22.022 -0.782 2.788 1.00 28.26 182 PRO A O 1
ATOM 1435 N N . TYR A 1 183 ? 22.098 -2.646 4.010 1.00 26.54 183 TYR A N 1
ATOM 1436 C CA . TYR A 1 183 ? 21.481 -2.100 5.250 1.00 26.47 183 TYR A CA 1
ATOM 1437 C C . TYR A 1 183 ? 22.252 -0.871 5.770 1.00 26.28 183 TYR A C 1
ATOM 1438 O O . TYR A 1 183 ? 21.648 0.101 6.251 1.00 25.82 183 TYR A O 1
ATOM 1447 N N . TYR A 1 184 ? 23.575 -0.892 5.602 1.00 24.25 184 TYR A N 1
ATOM 1448 C CA . TYR A 1 184 ? 24.400 0.222 6.036 1.00 24.32 184 TYR A CA 1
ATOM 1449 C C . TYR A 1 184 ? 24.909 0.985 4.821 1.00 24.80 184 TYR A C 1
ATOM 1450 O O . TYR A 1 184 ? 24.902 2.210 4.844 1.00 24.05 184 TYR A O 1
ATOM 1459 N N . ASN A 1 185 ? 25.352 0.270 3.783 1.00 24.12 185 ASN A N 1
ATOM 1460 C CA . ASN A 1 185 ? 26.120 0.881 2.732 1.00 24.75 185 ASN A CA 1
ATOM 1461 C C . ASN A 1 185 ? 25.174 1.536 1.690 1.00 25.77 185 ASN A C 1
ATOM 1462 O O . ASN A 1 185 ? 24.512 0.761 0.950 1.00 26.83 185 ASN A O 1
ATOM 1467 N N . LYS A 1 186 ? 25.077 2.851 1.646 1.00 25.44 186 LYS A N 1
ATOM 1468 C CA . LYS A 1 186 ? 24.198 3.471 0.677 1.00 26.38 186 LYS A CA 1
ATOM 1469 C C . LYS A 1 186 ? 24.995 4.142 -0.437 1.00 27.85 186 LYS A C 1
ATOM 1470 O O . LYS A 1 186 ? 24.433 4.954 -1.183 1.00 28.02 186 LYS A O 1
ATOM 1476 N N . ARG A 1 187 ? 26.277 3.807 -0.591 1.00 28.65 187 ARG A N 1
ATOM 1477 C CA . ARG A 1 187 ? 27.111 4.568 -1.507 1.00 28.80 187 ARG A CA 1
ATOM 1478 C C . ARG A 1 187 ? 26.725 4.300 -2.942 1.00 31.55 187 ARG A C 1
ATOM 1479 O O . ARG A 1 187 ? 26.163 3.221 -3.242 1.00 30.41 187 ARG A O 1
ATOM 1487 N N . THR A 1 188 ? 27.047 5.249 -3.844 1.00 31.04 188 THR A N 1
ATOM 1488 C CA . THR A 1 188 ? 26.832 4.992 -5.264 1.00 32.95 188 THR A CA 1
ATOM 1489 C C . THR A 1 188 ? 28.146 5.065 -6.019 1.00 32.98 188 THR A C 1
ATOM 1490 O O . THR A 1 188 ? 28.150 5.144 -7.250 1.00 34.62 188 THR A O 1
ATOM 1494 N N . ASP A 1 189 ? 29.265 5.044 -5.312 1.00 32.06 189 ASP A N 1
ATOM 1495 C CA . ASP A 1 189 ? 30.547 5.070 -5.994 1.00 31.18 189 ASP A CA 1
ATOM 1496 C C . ASP A 1 189 ? 31.052 3.648 -6.160 1.00 30.66 189 ASP A C 1
ATOM 1497 O O . ASP A 1 189 ? 30.278 2.720 -6.082 1.00 29.35 189 ASP A O 1
ATOM 1502 N N . LYS A 1 190 ? 32.348 3.456 -6.330 1.00 29.96 190 LYS A N 1
ATOM 1503 C CA . LYS A 1 190 ? 32.817 2.125 -6.601 1.00 30.99 190 LYS A CA 1
ATOM 1504 C C . LYS A 1 190 ? 32.973 1.244 -5.355 1.00 29.61 190 LYS A C 1
ATOM 1505 O O . LYS A 1 190 ? 33.400 0.110 -5.457 1.00 29.25 190 LYS A O 1
ATOM 1511 N N . TYR A 1 191 ? 32.598 1.752 -4.189 1.00 28.61 191 TYR A N 1
ATOM 1512 C CA . TYR A 1 191 ? 32.533 0.904 -2.956 1.00 27.27 191 TYR A CA 1
ATOM 1513 C C . TYR A 1 191 ? 31.093 0.609 -2.604 1.00 26.66 191 TYR A C 1
ATOM 1514 O O . TYR A 1 191 ? 30.810 0.040 -1.549 1.00 26.64 191 TYR A O 1
ATOM 1523 N N . GLY A 1 192 ? 30.149 0.998 -3.474 1.00 28.13 192 GLY A N 1
ATOM 1524 C CA . GLY A 1 192 ? 28.714 0.671 -3.226 1.00 27.55 192 GLY A CA 1
ATOM 1525 C C . GLY A 1 192 ? 27.965 -0.013 -4.421 1.00 29.23 192 GLY A C 1
ATOM 1526 O O . GLY A 1 192 ? 28.440 -0.029 -5.552 1.00 30.13 192 GLY A O 1
ATOM 1527 N N . GLY A 1 193 ? 26.747 -0.488 -4.225 1.00 28.20 193 GLY A N 1
ATOM 1528 C CA . GLY A 1 193 ? 25.978 -0.967 -5.371 1.00 28.54 193 GLY A CA 1
ATOM 1529 C C . GLY A 1 193 ? 26.096 -2.455 -5.633 1.00 28.50 193 GLY A C 1
ATOM 1530 O O . GLY A 1 193 ? 25.506 -3.235 -4.926 1.00 27.92 193 GLY A O 1
ATOM 1531 N N . SER A 1 194 ? 26.887 -2.854 -6.614 1.00 28.63 194 SER A N 1
ATOM 1532 C CA . SER A 1 194 ? 27.070 -4.294 -6.927 1.00 30.05 194 SER A CA 1
ATOM 1533 C C . SER A 1 194 ? 27.838 -5.050 -5.833 1.00 30.16 194 SER A C 1
ATOM 1534 O O . SER A 1 194 ? 28.537 -4.435 -5.014 1.00 30.23 194 SER A O 1
ATOM 1537 N N . LEU A 1 195 ? 27.772 -6.370 -5.859 1.00 28.99 195 LEU A N 1
ATOM 1538 C CA . LEU A 1 195 ? 28.506 -7.141 -4.869 1.00 29.79 195 LEU A CA 1
ATOM 1539 C C . LEU A 1 195 ? 29.993 -6.838 -4.961 1.00 29.71 195 LEU A C 1
ATOM 1540 O O . LEU A 1 195 ? 30.686 -6.651 -3.925 1.00 30.32 195 LEU A O 1
ATOM 1545 N N . GLU A 1 196 ? 30.514 -6.834 -6.183 1.00 29.30 196 GLU A N 1
ATOM 1546 C CA . GLU A 1 196 ? 31.957 -6.626 -6.361 1.00 29.47 196 GLU A CA 1
ATOM 1547 C C . GLU A 1 196 ? 32.393 -5.330 -5.640 1.00 28.61 196 GLU A C 1
ATOM 1548 O O . GLU A 1 196 ? 33.445 -5.286 -4.960 1.00 26.87 196 GLU A O 1
ATOM 1554 N N . ASN A 1 197 ? 31.599 -4.293 -5.820 1.00 26.83 197 ASN A N 1
ATOM 1555 C CA . ASN A 1 197 ? 31.867 -2.970 -5.221 1.00 28.05 197 ASN A CA 1
ATOM 1556 C C . ASN A 1 197 ? 31.706 -2.999 -3.710 1.00 27.95 197 ASN A C 1
ATOM 1557 O O . ASN A 1 197 ? 32.508 -2.409 -2.996 1.00 28.18 197 ASN A O 1
ATOM 1562 N N . ARG A 1 198 ? 30.636 -3.644 -3.216 1.00 27.85 198 ARG A N 1
ATOM 1563 C CA . ARG A 1 198 ? 30.409 -3.737 -1.778 1.00 27.75 198 ARG A CA 1
ATOM 1564 C C . ARG A 1 198 ? 31.495 -4.558 -1.079 1.00 27.60 198 ARG A C 1
ATOM 1565 O O . ARG A 1 198 ? 31.831 -4.310 0.095 1.00 27.81 198 ARG A O 1
ATOM 1573 N N . ALA A 1 199 ? 32.071 -5.526 -1.794 1.00 25.82 199 ALA A N 1
ATOM 1574 C CA . ALA A 1 199 ? 33.149 -6.356 -1.198 1.00 24.42 199 ALA A CA 1
ATOM 1575 C C . ALA A 1 199 ? 34.510 -5.689 -1.216 1.00 24.99 199 ALA A C 1
ATOM 1576 O O . ALA A 1 199 ? 35.443 -6.200 -0.597 1.00 24.20 199 ALA A O 1
ATOM 1578 N N . ARG A 1 200 ? 34.641 -4.592 -1.962 1.00 24.89 200 ARG A N 1
ATOM 1579 C CA . ARG A 1 200 ? 35.950 -4.029 -2.324 1.00 25.73 200 ARG A CA 1
ATOM 1580 C C . ARG A 1 200 ? 36.694 -3.606 -1.055 1.00 25.92 200 ARG A C 1
ATOM 1581 O O . ARG A 1 200 ? 37.890 -3.848 -0.983 1.00 26.31 200 ARG A O 1
ATOM 1589 N N . PHE A 1 201 ? 35.997 -2.955 -0.101 1.00 24.24 201 PHE A N 1
ATOM 1590 C CA . PHE A 1 201 ? 36.631 -2.531 1.156 1.00 24.26 201 PHE A CA 1
ATOM 1591 C C . PHE A 1 201 ? 37.287 -3.743 1.912 1.00 25.03 201 PHE A C 1
ATOM 1592 O O . PHE A 1 201 ? 38.446 -3.629 2.315 1.00 26.45 201 PHE A O 1
ATOM 1600 N N . TRP A 1 202 ? 36.532 -4.810 2.139 1.00 24.12 202 TRP A N 1
ATOM 1601 C CA . TRP A 1 202 ? 37.007 -5.980 2.876 1.00 25.39 202 TRP A CA 1
ATOM 1602 C C . TRP A 1 202 ? 38.118 -6.689 2.064 1.00 26.99 202 TRP A C 1
ATOM 1603 O O . TRP A 1 202 ? 39.115 -7.126 2.643 1.00 27.85 202 TRP A O 1
ATOM 1614 N N . LEU A 1 203 ? 37.958 -6.797 0.736 1.00 27.05 203 LEU A N 1
ATOM 1615 C CA . LEU A 1 203 ? 38.982 -7.449 -0.106 1.00 27.98 203 LEU A CA 1
ATOM 1616 C C . LEU A 1 203 ? 40.326 -6.690 -0.087 1.00 28.33 203 LEU A C 1
ATOM 1617 O O . LEU A 1 203 ? 41.403 -7.318 -0.012 1.00 28.42 203 LEU A O 1
ATOM 1622 N N . GLU A 1 204 ? 40.263 -5.362 -0.150 1.00 28.77 204 GLU A N 1
ATOM 1623 C CA . GLU A 1 204 ? 41.502 -4.544 -0.126 1.00 28.51 204 GLU A CA 1
ATOM 1624 C C . GLU A 1 204 ? 42.171 -4.610 1.217 1.00 28.01 204 GLU A C 1
ATOM 1625 O O . GLU A 1 204 ? 43.393 -4.540 1.320 1.00 26.55 204 GLU A O 1
ATOM 1631 N N . THR A 1 205 ? 41.355 -4.604 2.256 1.00 26.43 205 THR A N 1
ATOM 1632 C CA . THR A 1 205 ? 41.869 -4.753 3.594 1.00 25.68 205 THR A CA 1
ATOM 1633 C C . THR A 1 205 ? 42.630 -6.070 3.773 1.00 25.43 205 THR A C 1
ATOM 1634 O O . THR A 1 205 ? 43.736 -6.096 4.355 1.00 25.72 205 THR A O 1
ATOM 1638 N N . LEU A 1 206 ? 42.020 -7.163 3.317 1.00 25.47 206 LEU A N 1
ATOM 1639 C CA . LEU A 1 206 ? 42.641 -8.494 3.398 1.00 25.68 206 LEU A CA 1
ATOM 1640 C C . LEU A 1 206 ? 43.971 -8.508 2.602 1.00 26.29 206 LEU A C 1
ATOM 1641 O O . LEU A 1 206 ? 44.979 -9.001 3.096 1.00 26.45 206 LEU A O 1
ATOM 1646 N N . GLU A 1 207 ? 43.966 -7.938 1.404 1.00 27.07 207 GLU A N 1
ATOM 1647 C CA . GLU A 1 207 ? 45.143 -7.942 0.553 1.00 29.17 207 GLU A CA 1
ATOM 1648 C C . GLU A 1 207 ? 46.273 -7.162 1.252 1.00 29.50 207 GLU A C 1
ATOM 1649 O O . GLU A 1 207 ? 47.441 -7.538 1.233 1.00 28.85 207 GLU A O 1
ATOM 1655 N N . LYS A 1 208 ? 45.941 -5.976 1.799 1.00 29.83 208 LYS A N 1
ATOM 1656 C CA . LYS A 1 208 ? 46.929 -5.158 2.513 1.00 29.81 208 LYS A CA 1
ATOM 1657 C C . LYS A 1 208 ? 47.509 -5.818 3.777 1.00 28.82 208 LYS A C 1
ATOM 1658 O O . LYS A 1 208 ? 48.718 -5.745 4.059 1.00 28.12 208 LYS A O 1
ATOM 1664 N N . VAL A 1 209 ? 46.633 -6.427 4.570 1.00 28.02 209 VAL A N 1
ATOM 1665 C CA . VAL A 1 209 ? 47.071 -7.112 5.780 1.00 27.92 209 VAL A CA 1
ATOM 1666 C C . VAL A 1 209 ? 47.936 -8.339 5.421 1.00 28.12 209 VAL A C 1
ATOM 1667 O O . VAL A 1 209 ? 49.014 -8.532 6.022 1.00 28.53 209 VAL A O 1
ATOM 1671 N N . LYS A 1 210 ? 47.471 -9.155 4.452 1.00 27.62 210 LYS A N 1
ATOM 1672 C CA . LYS A 1 210 ? 48.241 -10.298 3.972 1.00 29.89 210 LYS A CA 1
ATOM 1673 C C . LYS A 1 210 ? 49.607 -9.816 3.492 1.00 29.96 210 LYS A C 1
ATOM 1674 O O . LYS A 1 210 ? 50.625 -10.407 3.824 1.00 30.77 210 LYS A O 1
ATOM 1680 N N . HIS A 1 211 ? 49.617 -8.722 2.750 1.00 29.07 211 HIS A N 1
ATOM 1681 C CA . HIS A 1 211 ? 50.880 -8.178 2.260 1.00 31.73 211 HIS A CA 1
ATOM 1682 C C . HIS A 1 211 ? 51.835 -7.784 3.383 1.00 31.10 211 HIS A C 1
ATOM 1683 O O . HIS A 1 211 ? 53.031 -8.099 3.325 1.00 31.53 211 HIS A O 1
ATOM 1690 N N . ALA A 1 212 ? 51.304 -7.167 4.436 1.00 29.66 212 ALA A N 1
ATOM 1691 C CA . ALA A 1 212 ? 52.160 -6.723 5.514 1.00 28.89 212 ALA A CA 1
ATOM 1692 C C . ALA A 1 212 ? 52.667 -7.867 6.411 1.00 29.29 212 ALA A C 1
ATOM 1693 O O . ALA A 1 212 ? 53.846 -7.821 6.838 1.00 29.56 212 ALA A O 1
ATOM 1695 N N . VAL A 1 213 ? 51.805 -8.857 6.745 1.00 27.75 213 VAL A N 1
ATOM 1696 C CA . VAL A 1 213 ? 52.208 -9.847 7.752 1.00 27.65 213 VAL A CA 1
ATOM 1697 C C . VAL A 1 213 ? 52.050 -11.295 7.327 1.00 27.94 213 VAL A C 1
ATOM 1698 O O . VAL A 1 213 ? 52.491 -12.233 8.055 1.00 27.62 213 VAL A O 1
ATOM 1702 N N . GLY A 1 214 ? 51.450 -11.474 6.159 1.00 27.10 214 GLY A N 1
ATOM 1703 C CA . GLY A 1 214 ? 51.132 -12.801 5.655 1.00 30.68 214 GLY A CA 1
ATOM 1704 C C . GLY A 1 214 ? 52.242 -13.848 5.557 1.00 31.37 214 GLY A C 1
ATOM 1705 O O . GLY A 1 214 ? 51.963 -15.030 5.670 1.00 32.74 214 GLY A O 1
ATOM 1706 N N . SER A 1 215 ? 53.489 -13.450 5.338 1.00 33.56 215 SER A N 1
ATOM 1707 C CA . SER A 1 215 ? 54.591 -14.435 5.305 1.00 34.88 215 SER A CA 1
ATOM 1708 C C . SER A 1 215 ? 54.831 -15.073 6.668 1.00 35.07 215 SER A C 1
ATOM 1709 O O . SER A 1 215 ? 55.366 -16.192 6.752 1.00 34.94 215 SER A O 1
ATOM 1712 N N . ASP A 1 216 ? 54.454 -14.333 7.713 1.00 33.48 216 ASP A N 1
ATOM 1713 C CA . ASP A 1 216 ? 54.699 -14.688 9.099 1.00 33.67 216 ASP A CA 1
ATOM 1714 C C . ASP A 1 216 ? 53.465 -15.168 9.863 1.00 33.35 216 ASP A C 1
ATOM 1715 O O . ASP A 1 216 ? 53.604 -15.932 10.800 1.00 33.20 216 ASP A O 1
ATOM 1720 N N . CYS A 1 217 ? 52.278 -14.695 9.474 1.00 30.95 217 CYS A N 1
ATOM 1721 C CA . CYS A 1 217 ? 51.053 -14.977 10.221 1.00 29.77 217 CYS A CA 1
ATOM 1722 C C . CYS A 1 217 ? 49.968 -15.571 9.320 1.00 29.23 217 CYS A C 1
ATOM 1723 O O . CYS A 1 217 ? 49.807 -15.134 8.203 1.00 29.84 217 CYS A O 1
ATOM 1726 N N . ALA A 1 218 ? 49.161 -16.485 9.832 1.00 28.41 218 ALA A N 1
ATOM 1727 C CA . ALA A 1 218 ? 47.978 -16.938 9.108 1.00 28.27 218 ALA A CA 1
ATOM 1728 C C . ALA A 1 218 ? 47.022 -15.743 9.097 1.00 27.91 218 ALA A C 1
ATOM 1729 O O . ALA A 1 218 ? 46.931 -15.018 10.102 1.00 28.68 218 ALA A O 1
ATOM 1731 N N . ILE A 1 219 ? 46.367 -15.494 7.968 1.00 27.41 219 ILE A N 1
ATOM 1732 C CA . ILE A 1 219 ? 45.376 -14.426 7.862 1.00 26.52 219 ILE A CA 1
ATOM 1733 C C . ILE A 1 219 ? 44.036 -15.093 7.908 1.00 27.74 219 ILE A C 1
ATOM 1734 O O . ILE A 1 219 ? 43.692 -15.923 7.013 1.00 28.00 219 ILE A O 1
ATOM 1739 N N . ALA A 1 220 ? 43.268 -14.807 8.946 1.00 27.09 220 ALA A N 1
ATOM 1740 C CA . ALA A 1 220 ? 41.961 -15.432 9.040 1.00 27.44 220 ALA A CA 1
ATOM 1741 C C . ALA A 1 220 ? 40.882 -14.344 8.822 1.00 28.21 220 ALA A C 1
ATOM 1742 O O . ALA A 1 220 ? 41.206 -13.174 8.883 1.00 29.23 220 ALA A O 1
ATOM 1744 N N . THR A 1 221 ? 39.632 -14.690 8.505 1.00 27.60 221 THR A N 1
ATOM 1745 C CA . THR A 1 221 ? 38.587 -13.674 8.537 1.00 27.80 221 THR A CA 1
ATOM 1746 C C . THR A 1 221 ? 37.344 -14.234 9.244 1.00 27.23 221 THR A C 1
ATOM 1747 O O . THR A 1 221 ? 37.010 -15.387 9.070 1.00 26.81 221 THR A O 1
ATOM 1751 N N . ARG A 1 222 ? 36.668 -13.416 10.037 1.00 25.58 222 ARG A N 1
ATOM 1752 C CA . ARG A 1 222 ? 35.431 -13.842 10.630 1.00 25.57 222 ARG A CA 1
ATOM 1753 C C . ARG A 1 222 ? 34.301 -13.134 9.861 1.00 25.85 222 ARG A C 1
ATOM 1754 O O . ARG A 1 222 ? 34.383 -11.937 9.592 1.00 24.49 222 ARG A O 1
ATOM 1762 N N . PHE A 1 223 ? 33.300 -13.920 9.431 1.00 25.59 223 PHE A N 1
ATOM 1763 C CA . PHE A 1 223 ? 32.284 -13.450 8.477 1.00 25.78 223 PHE A CA 1
ATOM 1764 C C . PHE A 1 223 ? 30.875 -13.924 8.948 1.00 25.78 223 PHE A C 1
ATOM 1765 O O . PHE A 1 223 ? 30.627 -15.130 9.135 1.00 27.16 223 PHE A O 1
ATOM 1773 N N . GLY A 1 224 ? 30.001 -12.950 9.163 1.00 24.15 224 GLY A N 1
ATOM 1774 C CA . GLY A 1 224 ? 28.577 -13.149 9.334 1.00 25.37 224 GLY A CA 1
ATOM 1775 C C . GLY A 1 224 ? 27.952 -13.434 8.009 1.00 24.27 224 GLY A C 1
ATOM 1776 O O . GLY A 1 224 ? 27.474 -12.505 7.294 1.00 25.64 224 GLY A O 1
ATOM 1777 N N . VAL A 1 225 ? 28.000 -14.707 7.663 1.00 24.14 225 VAL A N 1
ATOM 1778 C CA . VAL A 1 225 ? 27.627 -15.186 6.339 1.00 24.38 225 VAL A CA 1
ATOM 1779 C C . VAL A 1 225 ? 26.119 -14.991 6.006 1.00 25.34 225 VAL A C 1
ATOM 1780 O O . VAL A 1 225 ? 25.739 -15.075 4.849 1.00 25.45 225 VAL A O 1
ATOM 1784 N N . ASP A 1 226 ? 25.302 -14.773 7.038 1.00 25.49 226 ASP A N 1
ATOM 1785 C CA . ASP A 1 226 ? 23.861 -14.495 6.893 1.00 25.77 226 ASP A CA 1
ATOM 1786 C C . ASP A 1 226 ? 23.475 -13.708 8.132 1.00 25.49 226 ASP A C 1
ATOM 1787 O O . ASP A 1 226 ? 23.819 -14.091 9.251 1.00 26.52 226 ASP A O 1
ATOM 1792 N N . THR A 1 227 ? 22.738 -12.640 7.966 1.00 24.62 227 THR A N 1
ATOM 1793 C CA . THR A 1 227 ? 22.431 -11.754 9.081 1.00 24.93 227 THR A CA 1
ATOM 1794 C C . THR A 1 227 ? 21.225 -12.323 9.834 1.00 25.44 227 THR A C 1
ATOM 1795 O O . THR A 1 227 ? 20.840 -11.826 10.901 1.00 22.33 227 THR A O 1
ATOM 1799 N N . VAL A 1 228 ? 20.669 -13.384 9.255 1.00 24.39 228 VAL A N 1
ATOM 1800 C CA . VAL A 1 228 ? 19.403 -13.959 9.710 1.00 26.20 228 VAL A CA 1
ATOM 1801 C C . VAL A 1 228 ? 18.292 -12.958 9.892 1.00 28.09 228 VAL A C 1
ATOM 1802 O O . VAL A 1 228 ? 17.550 -12.975 10.857 1.00 29.34 228 VAL A O 1
ATOM 1806 N N . TYR A 1 229 ? 18.137 -12.127 8.884 1.00 30.23 229 TYR A N 1
ATOM 1807 C CA . TYR A 1 229 ? 17.181 -11.069 8.940 1.00 32.54 229 TYR A CA 1
ATOM 1808 C C . TYR A 1 229 ? 16.246 -11.089 7.743 1.00 32.72 229 TYR A C 1
ATOM 1809 O O . TYR A 1 229 ? 15.349 -10.248 7.612 1.00 31.44 229 TYR A O 1
ATOM 1818 N N . GLY A 1 230 ? 16.486 -12.035 6.842 1.00 33.12 230 GLY A N 1
ATOM 1819 C CA . GLY A 1 230 ? 15.784 -12.083 5.579 1.00 33.11 230 GLY A CA 1
ATOM 1820 C C . GLY A 1 230 ? 16.488 -11.190 4.555 1.00 34.04 230 GLY A C 1
ATOM 1821 O O . GLY A 1 230 ? 17.571 -10.652 4.824 1.00 32.37 230 GLY A O 1
ATOM 1822 N N . PRO A 1 231 ? 15.858 -11.003 3.394 1.00 35.16 231 PRO A N 1
ATOM 1823 C CA . PRO A 1 231 ? 16.412 -10.114 2.384 1.00 35.80 231 PRO A CA 1
ATOM 1824 C C . PRO A 1 231 ? 16.471 -8.737 3.009 1.00 36.39 231 PRO A C 1
ATOM 1825 O O . PRO A 1 231 ? 15.700 -8.337 3.903 1.00 35.94 231 PRO A O 1
ATOM 1829 N N . GLY A 1 232 ? 17.466 -8.003 2.609 1.00 36.40 232 GLY A N 1
ATOM 1830 C CA . GLY A 1 232 ? 17.548 -6.655 3.172 1.00 36.99 232 GLY A CA 1
ATOM 1831 C C . GLY A 1 232 ? 18.846 -6.582 3.942 1.00 35.53 232 GLY A C 1
ATOM 1832 O O . GLY A 1 232 ? 19.418 -5.493 4.112 1.00 36.69 232 GLY A O 1
ATOM 1833 N N . GLN A 1 233 ? 19.309 -7.735 4.418 1.00 32.94 233 GLN A N 1
ATOM 1834 C CA . GLN A 1 233 ? 20.700 -7.815 4.884 1.00 31.46 233 GLN A CA 1
ATOM 1835 C C . GLN A 1 233 ? 21.441 -8.930 4.159 1.00 30.77 233 GLN A C 1
ATOM 1836 O O . GLN A 1 233 ? 21.113 -9.193 3.010 1.00 31.66 233 GLN A O 1
ATOM 1842 N N . ILE A 1 234 ? 22.459 -9.557 4.773 1.00 29.56 234 ILE A N 1
ATOM 1843 C CA . ILE A 1 234 ? 23.254 -10.554 4.053 1.00 27.29 234 ILE A CA 1
ATOM 1844 C C . ILE A 1 234 ? 22.550 -11.885 4.142 1.00 28.06 234 ILE A C 1
ATOM 1845 O O . ILE A 1 234 ? 22.113 -12.279 5.212 1.00 27.45 234 ILE A O 1
ATOM 1850 N N . GLU A 1 235 ? 22.436 -12.588 3.009 1.00 28.33 235 GLU A N 1
ATOM 1851 C CA . GLU A 1 235 ? 21.890 -13.943 3.023 1.00 28.32 235 GLU A CA 1
ATOM 1852 C C . GLU A 1 235 ? 22.914 -14.917 2.437 1.00 27.59 235 GLU A C 1
ATOM 1853 O O . GLU A 1 235 ? 23.604 -14.560 1.473 1.00 24.74 235 GLU A O 1
ATOM 1859 N N . ALA A 1 236 ? 23.033 -16.096 3.034 1.00 27.72 236 ALA A N 1
ATOM 1860 C CA . ALA A 1 236 ? 24.149 -16.982 2.731 1.00 28.35 236 ALA A CA 1
ATOM 1861 C C . ALA A 1 236 ? 24.203 -17.414 1.246 1.00 29.73 236 ALA A C 1
ATOM 1862 O O . ALA A 1 236 ? 25.269 -17.418 0.623 1.00 30.07 236 ALA A O 1
ATOM 1864 N N . GLU A 1 237 ? 23.050 -17.738 0.671 1.00 30.38 237 GLU A N 1
ATOM 1865 C CA . GLU A 1 237 ? 23.010 -18.190 -0.726 1.00 32.20 237 GLU A CA 1
ATOM 1866 C C . GLU A 1 237 ? 22.846 -17.016 -1.706 1.00 33.23 237 GLU A C 1
ATOM 1867 O O . GLU A 1 237 ? 22.752 -17.227 -2.894 1.00 33.32 237 GLU A O 1
ATOM 1873 N N . VAL A 1 238 ? 22.822 -15.779 -1.215 1.00 32.73 238 VAL A N 1
ATOM 1874 C CA . VAL A 1 238 ? 22.834 -14.654 -2.149 1.00 34.25 238 VAL A CA 1
ATOM 1875 C C . VAL A 1 238 ? 24.230 -14.028 -2.130 1.00 34.40 238 VAL A C 1
ATOM 1876 O O . VAL A 1 238 ? 25.100 -14.500 -2.857 1.00 36.72 238 VAL A O 1
ATOM 1880 N N . ASP A 1 239 ? 24.494 -13.055 -1.259 1.00 32.30 239 ASP A N 1
ATOM 1881 C CA . ASP A 1 239 ? 25.853 -12.523 -1.175 1.00 31.21 239 ASP A CA 1
ATOM 1882 C C . ASP A 1 239 ? 26.904 -13.398 -0.448 1.00 29.67 239 ASP A C 1
ATOM 1883 O O . ASP A 1 239 ? 28.110 -13.309 -0.730 1.00 28.42 239 ASP A O 1
ATOM 1888 N N . GLY A 1 240 ? 26.459 -14.208 0.507 1.00 28.57 240 GLY A N 1
ATOM 1889 C CA . GLY A 1 240 ? 27.350 -14.934 1.395 1.00 26.80 240 GLY A CA 1
ATOM 1890 C C . GLY A 1 240 ? 28.350 -15.782 0.662 1.00 28.11 240 GLY A C 1
ATOM 1891 O O . GLY A 1 240 ? 29.591 -15.610 0.777 1.00 27.55 240 GLY A O 1
ATOM 1892 N N . GLN A 1 241 ? 27.823 -16.773 -0.067 1.00 26.37 241 GLN A N 1
ATOM 1893 C CA . GLN A 1 241 ? 28.679 -17.693 -0.761 1.00 27.17 241 GLN A CA 1
ATOM 1894 C C . GLN A 1 241 ? 29.515 -17.001 -1.810 1.00 27.00 241 GLN A C 1
ATOM 1895 O O . GLN A 1 241 ? 30.705 -17.363 -2.004 1.00 28.40 241 GLN A O 1
ATOM 1901 N N . LYS A 1 242 ? 28.911 -16.044 -2.516 1.00 26.07 242 LYS A N 1
ATOM 1902 C CA . LYS A 1 242 ? 29.634 -15.332 -3.553 1.00 27.12 242 LYS A CA 1
ATOM 1903 C C . LYS A 1 242 ? 30.778 -14.514 -2.948 1.00 26.37 242 LYS A C 1
ATOM 1904 O O . LYS A 1 242 ? 31.819 -14.383 -3.544 1.00 27.23 242 LYS A O 1
ATOM 1910 N N . PHE A 1 243 ? 30.579 -13.939 -1.776 1.00 24.82 243 PHE A N 1
ATOM 1911 C CA . PHE A 1 243 ? 31.679 -13.247 -1.164 1.00 25.23 243 PHE A CA 1
ATOM 1912 C C . PHE A 1 243 ? 32.839 -14.205 -0.795 1.00 25.93 243 PHE A C 1
ATOM 1913 O O . PHE A 1 243 ? 34.005 -13.895 -0.994 1.00 27.57 243 PHE A O 1
ATOM 1921 N N . VAL A 1 244 ? 32.518 -15.360 -0.236 1.00 26.69 244 VAL A N 1
ATOM 1922 C CA . VAL A 1 244 ? 33.536 -16.328 0.114 1.00 27.18 244 VAL A CA 1
ATOM 1923 C C . VAL A 1 244 ? 34.430 -16.674 -1.112 1.00 27.67 244 VAL A C 1
ATOM 1924 O O . VAL A 1 244 ? 35.671 -16.759 -0.995 1.00 27.87 244 VAL A O 1
ATOM 1928 N N . GLU A 1 245 ? 33.802 -16.808 -2.278 1.00 28.85 245 GLU A N 1
ATOM 1929 C CA . GLU A 1 245 ? 34.492 -17.145 -3.526 1.00 30.32 245 GLU A CA 1
ATOM 1930 C C . GLU A 1 245 ? 35.429 -16.007 -3.912 1.00 30.79 245 GLU A C 1
ATOM 1931 O O . GLU A 1 245 ? 36.577 -16.239 -4.324 1.00 29.80 245 GLU A O 1
ATOM 1937 N N . MET A 1 246 ? 34.966 -14.777 -3.734 1.00 30.11 246 MET A N 1
ATOM 1938 C CA . MET A 1 246 ? 35.795 -13.625 -4.090 1.00 30.68 246 MET A CA 1
ATOM 1939 C C . MET A 1 246 ? 37.014 -13.486 -3.176 1.00 30.15 246 MET A C 1
ATOM 1940 O O . MET A 1 246 ? 38.056 -13.066 -3.624 1.00 29.33 246 MET A O 1
ATOM 1945 N N . ALA A 1 247 ? 36.845 -13.843 -1.907 1.00 28.24 247 ALA A N 1
ATOM 1946 C CA . ALA A 1 247 ? 37.884 -13.608 -0.897 1.00 27.87 247 ALA A CA 1
ATOM 1947 C C . ALA A 1 247 ? 38.743 -14.839 -0.626 1.00 27.50 247 ALA A C 1
ATOM 1948 O O . ALA A 1 247 ? 39.737 -14.764 0.100 1.00 27.05 247 ALA A O 1
ATOM 1950 N N . ASP A 1 248 ? 38.345 -15.986 -1.190 1.00 27.47 248 ASP A N 1
ATOM 1951 C CA . ASP A 1 248 ? 38.913 -17.287 -0.801 1.00 28.49 248 ASP A CA 1
ATOM 1952 C C . ASP A 1 248 ? 40.437 -17.326 -0.924 1.00 28.35 248 ASP A C 1
ATOM 1953 O O . ASP A 1 248 ? 41.109 -17.886 -0.045 1.00 27.70 248 ASP A O 1
ATOM 1958 N N . SER A 1 249 ? 40.977 -16.754 -2.021 1.00 28.43 249 SER A N 1
ATOM 1959 C CA . SER A 1 249 ? 42.432 -16.727 -2.228 1.00 29.79 249 SER A CA 1
ATOM 1960 C C . SER A 1 249 ? 43.190 -15.855 -1.222 1.00 30.90 249 SER A C 1
ATOM 1961 O O . SER A 1 249 ? 44.390 -15.972 -1.070 1.00 31.51 249 SER A O 1
ATOM 1964 N N . LEU A 1 250 ? 42.500 -14.965 -0.542 1.00 30.93 250 LEU A N 1
ATOM 1965 C CA . LEU A 1 250 ? 43.186 -14.149 0.446 1.00 32.31 250 LEU A CA 1
ATOM 1966 C C . LEU A 1 250 ? 43.166 -14.731 1.850 1.00 32.05 250 LEU A C 1
ATOM 1967 O O . LEU A 1 250 ? 43.930 -14.279 2.711 1.00 34.04 250 LEU A O 1
ATOM 1972 N N . VAL A 1 251 ? 42.285 -15.691 2.097 1.00 30.71 251 VAL A N 1
ATOM 1973 C CA . VAL A 1 251 ? 42.073 -16.109 3.465 1.00 29.83 251 VAL A CA 1
ATOM 1974 C C . VAL A 1 251 ? 42.691 -17.452 3.730 1.00 29.34 251 VAL A C 1
ATOM 1975 O O . VAL A 1 251 ? 42.442 -18.445 2.991 1.00 30.70 251 VAL A O 1
ATOM 1979 N N . ASP A 1 252 ? 43.464 -17.528 4.792 1.00 27.35 252 ASP A N 1
ATOM 1980 C CA . ASP A 1 252 ? 43.999 -18.825 5.225 1.00 26.38 252 ASP A CA 1
ATOM 1981 C C . ASP A 1 252 ? 43.028 -19.730 5.965 1.00 26.25 252 ASP A C 1
ATOM 1982 O O . ASP A 1 252 ? 43.227 -20.958 5.990 1.00 24.89 252 ASP A O 1
ATOM 1987 N N . MET A 1 253 ? 42.006 -19.131 6.600 1.00 25.09 253 MET A N 1
ATOM 1988 C CA . MET A 1 253 ? 41.007 -19.877 7.353 1.00 25.59 253 MET A CA 1
ATOM 1989 C C . MET A 1 253 ? 39.714 -19.001 7.530 1.00 26.83 253 MET A C 1
ATOM 1990 O O . MET A 1 253 ? 39.802 -17.815 7.904 1.00 26.35 253 MET A O 1
ATOM 1994 N N . TRP A 1 254 ? 38.544 -19.595 7.239 1.00 26.55 254 TRP A N 1
ATOM 1995 C CA . TRP A 1 254 ? 37.247 -18.974 7.405 1.00 26.12 254 TRP A CA 1
ATOM 1996 C C . TRP A 1 254 ? 36.680 -19.301 8.760 1.00 24.90 254 TRP A C 1
ATOM 1997 O O . TRP A 1 254 ? 36.683 -20.440 9.188 1.00 24.36 254 TRP A O 1
ATOM 2008 N N . ASP A 1 255 ? 36.113 -18.302 9.418 1.00 26.06 255 ASP A N 1
ATOM 2009 C CA . ASP A 1 255 ? 35.519 -18.461 10.745 1.00 25.97 255 ASP A CA 1
ATOM 2010 C C . ASP A 1 255 ? 34.120 -17.851 10.574 1.00 26.19 255 ASP A C 1
ATOM 2011 O O . ASP A 1 255 ? 33.978 -16.637 10.323 1.00 24.97 255 ASP A O 1
ATOM 2016 N N . ILE A 1 256 ? 33.090 -18.693 10.665 1.00 25.70 256 ILE A N 1
ATOM 2017 C CA . ILE A 1 256 ? 31.767 -18.292 10.176 1.00 23.53 256 ILE A CA 1
ATOM 2018 C C . ILE A 1 256 ? 30.776 -18.135 11.321 1.00 24.34 256 ILE A C 1
ATOM 2019 O O . ILE A 1 256 ? 30.678 -19.012 12.207 1.00 24.39 256 ILE A O 1
ATOM 2024 N N . THR A 1 257 ? 29.990 -17.066 11.285 1.00 23.05 257 THR A N 1
ATOM 2025 C CA . THR A 1 257 ? 28.952 -16.890 12.290 1.00 23.62 257 THR A CA 1
ATOM 2026 C C . THR A 1 257 ? 27.660 -16.454 11.555 1.00 24.44 257 THR A C 1
ATOM 2027 O O . THR A 1 257 ? 27.687 -16.119 10.353 1.00 25.12 257 THR A O 1
ATOM 2031 N N . ILE A 1 258 ? 26.557 -16.342 12.293 1.00 24.53 258 ILE A N 1
ATOM 2032 C CA . ILE A 1 258 ? 25.334 -15.723 11.739 1.00 24.45 258 ILE A CA 1
ATOM 2033 C C . ILE A 1 258 ? 24.871 -14.587 12.667 1.00 25.12 258 ILE A C 1
ATOM 2034 O O . ILE A 1 258 ? 25.256 -14.545 13.830 1.00 23.84 258 ILE A O 1
ATOM 2039 N N . GLY A 1 259 ? 24.123 -13.626 12.124 1.00 23.73 259 GLY A N 1
ATOM 2040 C CA . GLY A 1 259 ? 23.460 -12.676 12.985 1.00 25.72 259 GLY A CA 1
ATOM 2041 C C . GLY A 1 259 ? 24.137 -11.333 12.878 1.00 25.92 259 GLY A C 1
ATOM 2042 O O . GLY A 1 259 ? 25.146 -11.163 12.114 1.00 25.31 259 GLY A O 1
ATOM 2043 N N . ASP A 1 260 ? 23.585 -10.371 13.604 1.00 25.98 260 ASP A N 1
ATOM 2044 C CA . ASP A 1 260 ? 24.059 -8.987 13.520 1.00 27.57 260 ASP A CA 1
ATOM 2045 C C . ASP A 1 260 ? 24.610 -8.602 14.885 1.00 27.67 260 ASP A C 1
ATOM 2046 O O . ASP A 1 260 ? 24.963 -9.497 15.649 1.00 29.11 260 ASP A O 1
ATOM 2051 N N . ILE A 1 261 ? 24.729 -7.317 15.209 1.00 26.56 261 ILE A N 1
ATOM 2052 C CA . ILE A 1 261 ? 25.199 -6.973 16.554 1.00 26.88 261 ILE A CA 1
ATOM 2053 C C . ILE A 1 261 ? 24.034 -6.762 17.559 1.00 25.92 261 ILE A C 1
ATOM 2054 O O . ILE A 1 261 ? 24.103 -7.216 18.736 1.00 24.75 261 ILE A O 1
ATOM 2059 N N . ALA A 1 262 ? 22.950 -6.138 17.095 1.00 25.14 262 ALA A N 1
ATOM 2060 C CA . ALA A 1 262 ? 21.820 -5.828 18.012 1.00 25.68 262 ALA A CA 1
ATOM 2061 C C . ALA A 1 262 ? 21.235 -7.090 18.575 1.00 25.12 262 ALA A C 1
ATOM 2062 O O . ALA A 1 262 ? 20.719 -7.074 19.663 1.00 25.03 262 ALA A O 1
ATOM 2064 N N . GLU A 1 263 ? 21.227 -8.168 17.795 1.00 26.04 263 GLU A N 1
ATOM 2065 C CA . GLU A 1 263 ? 20.665 -9.449 18.230 1.00 25.85 263 GLU A CA 1
ATOM 2066 C C . GLU A 1 263 ? 21.707 -10.556 18.117 1.00 25.36 263 GLU A C 1
ATOM 2067 O O . GLU A 1 263 ? 21.473 -11.584 17.473 1.00 24.74 263 GLU A O 1
ATOM 2073 N N . TRP A 1 264 ? 22.856 -10.395 18.761 1.00 23.93 264 TRP A N 1
ATOM 2074 C CA . TRP A 1 264 ? 23.869 -11.407 18.514 1.00 23.92 264 TRP A CA 1
ATOM 2075 C C . TRP A 1 264 ? 23.710 -12.654 19.366 1.00 23.40 264 TRP A C 1
ATOM 2076 O O . TRP A 1 264 ? 24.544 -13.544 19.304 1.00 22.36 264 TRP A O 1
ATOM 2087 N N . GLY A 1 265 ? 22.612 -12.727 20.136 1.00 24.10 265 GLY A N 1
ATOM 2088 C CA . GLY A 1 265 ? 22.183 -14.007 20.680 1.00 25.19 265 GLY A CA 1
ATOM 2089 C C . GLY A 1 265 ? 21.745 -14.985 19.572 1.00 25.56 265 GLY A C 1
ATOM 2090 O O . GLY A 1 265 ? 21.393 -16.143 19.836 1.00 28.05 265 GLY A O 1
ATOM 2091 N N . GLU A 1 266 ? 21.769 -14.548 18.319 1.00 24.26 266 GLU A N 1
ATOM 2092 C CA . GLU A 1 266 ? 21.525 -15.526 17.262 1.00 24.10 266 GLU A CA 1
ATOM 2093 C C . GLU A 1 266 ? 22.803 -16.276 16.945 1.00 24.57 266 GLU A C 1
ATOM 2094 O O . GLU A 1 266 ? 22.744 -17.390 16.412 1.00 23.80 266 GLU A O 1
ATOM 2100 N N . ASP A 1 267 ? 23.944 -15.655 17.263 1.00 23.14 267 ASP A N 1
ATOM 2101 C CA . ASP A 1 267 ? 25.232 -16.299 17.162 1.00 24.25 267 ASP A CA 1
ATOM 2102 C C . ASP A 1 267 ? 25.539 -17.072 18.460 1.00 22.91 267 ASP A C 1
ATOM 2103 O O . ASP A 1 267 ? 25.633 -18.299 18.472 1.00 24.16 267 ASP A O 1
ATOM 2108 N N . ALA A 1 268 ? 25.597 -16.359 19.575 1.00 22.07 268 ALA A N 1
ATOM 2109 C CA . ALA A 1 268 ? 25.799 -16.987 20.868 1.00 22.48 268 ALA A CA 1
ATOM 2110 C C . ALA A 1 268 ? 24.461 -17.480 21.369 1.00 22.73 268 ALA A C 1
ATOM 2111 O O . ALA A 1 268 ? 23.910 -16.945 22.316 1.00 21.50 268 ALA A O 1
ATOM 2113 N N . GLY A 1 269 ? 23.929 -18.521 20.708 1.00 24.42 269 GLY A N 1
ATOM 2114 C CA . GLY A 1 269 ? 22.577 -18.950 20.992 1.00 24.70 269 GLY A CA 1
ATOM 2115 C C . GLY A 1 269 ? 22.406 -19.445 22.398 1.00 25.41 269 GLY A C 1
ATOM 2116 O O . GLY A 1 269 ? 23.148 -20.351 22.836 1.00 25.73 269 GLY A O 1
ATOM 2117 N N . PRO A 1 270 ? 21.473 -18.830 23.138 1.00 25.15 270 PRO A N 1
ATOM 2118 C CA . PRO A 1 270 ? 21.094 -19.329 24.476 1.00 25.14 270 PRO A CA 1
ATOM 2119 C C . PRO A 1 270 ? 20.451 -20.714 24.369 1.00 24.93 270 PRO A C 1
ATOM 2120 O O . PRO A 1 270 ? 19.687 -20.958 23.418 1.00 25.29 270 PRO A O 1
ATOM 2124 N N . SER A 1 271 ? 20.794 -21.620 25.285 1.00 24.99 271 SER A N 1
ATOM 2125 C CA . SER A 1 271 ? 20.108 -22.891 25.276 1.00 25.66 271 SER A CA 1
ATOM 2126 C C . SER A 1 271 ? 18.593 -22.800 25.392 1.00 25.66 271 SER A C 1
ATOM 2127 O O . SER A 1 271 ? 17.895 -23.713 24.934 1.00 25.54 271 SER A O 1
ATOM 2130 N N . ARG A 1 272 ? 18.108 -21.797 26.113 1.00 26.39 272 ARG A N 1
ATOM 2131 C CA . ARG A 1 272 ? 16.658 -21.466 26.045 1.00 27.26 272 ARG A CA 1
ATOM 2132 C C . ARG A 1 272 ? 16.053 -21.581 24.641 1.00 26.66 272 ARG A C 1
ATOM 2133 O O . ARG A 1 272 ? 14.947 -22.040 24.510 1.00 26.05 272 ARG A O 1
ATOM 2141 N N . PHE A 1 273 ? 16.773 -21.126 23.605 1.00 26.11 273 PHE A N 1
ATOM 2142 C CA . PHE A 1 273 ? 16.289 -21.147 22.210 1.00 26.03 273 PHE A CA 1
ATOM 2143 C C . PHE A 1 273 ? 16.986 -22.105 21.218 1.00 26.79 273 PHE A C 1
ATOM 2144 O O . PHE A 1 273 ? 16.380 -22.457 20.188 1.00 27.67 273 PHE A O 1
ATOM 2152 N N . TYR A 1 274 ? 18.249 -22.465 21.476 1.00 24.98 274 TYR A N 1
ATOM 2153 C CA . TYR A 1 274 ? 19.032 -23.118 20.450 1.00 24.83 274 TYR A CA 1
ATOM 2154 C C . TYR A 1 274 ? 19.792 -24.315 21.006 1.00 26.35 274 TYR A C 1
ATOM 2155 O O . TYR A 1 274 ? 20.411 -24.232 22.055 1.00 25.90 274 TYR A O 1
ATOM 2164 N N . GLN A 1 275 ? 19.755 -25.425 20.272 1.00 25.89 275 GLN A N 1
ATOM 2165 C CA . GLN A 1 275 ? 20.578 -26.583 20.585 1.00 28.14 275 GLN A CA 1
ATOM 2166 C C . GLN A 1 275 ? 21.987 -26.489 19.989 1.00 26.40 275 GLN A C 1
ATOM 2167 O O . GLN A 1 275 ? 22.218 -25.743 19.076 1.00 23.46 275 GLN A O 1
ATOM 2173 N N . GLN A 1 276 ? 22.910 -27.261 20.533 1.00 26.68 276 GLN A N 1
ATOM 2174 C CA . GLN A 1 276 ? 24.198 -27.530 19.901 1.00 27.38 276 GLN A CA 1
ATOM 2175 C C . GLN A 1 276 ? 24.023 -27.762 18.428 1.00 27.65 276 GLN A C 1
ATOM 2176 O O . GLN A 1 276 ? 23.152 -28.526 18.032 1.00 27.28 276 GLN A O 1
ATOM 2182 N N . GLY A 1 277 ? 24.849 -27.101 17.604 1.00 26.81 277 GLY A N 1
ATOM 2183 C CA . GLY A 1 277 ? 24.779 -27.289 16.183 1.00 25.92 277 GLY A CA 1
ATOM 2184 C C . GLY A 1 277 ? 23.748 -26.402 15.460 1.00 26.35 277 GLY A C 1
ATOM 2185 O O . GLY A 1 277 ? 23.617 -26.545 14.251 1.00 26.34 277 GLY A O 1
ATOM 2186 N N . HIS A 1 278 ? 23.059 -25.503 16.184 1.00 24.88 278 HIS A N 1
ATOM 2187 C CA . HIS A 1 278 ? 21.976 -24.679 15.621 1.00 25.00 278 HIS A CA 1
ATOM 2188 C C . HIS A 1 278 ? 22.384 -23.891 14.403 1.00 24.74 278 HIS A C 1
ATOM 2189 O O . HIS A 1 278 ? 21.527 -23.556 13.576 1.00 24.10 278 HIS A O 1
ATOM 2196 N N . THR A 1 279 ? 23.684 -23.553 14.288 1.00 24.81 279 THR A N 1
ATOM 2197 C CA . THR A 1 279 ? 24.183 -22.800 13.121 1.00 25.47 279 THR A CA 1
ATOM 2198 C C . THR A 1 279 ? 24.487 -23.656 11.860 1.00 25.77 279 THR A C 1
ATOM 2199 O O . THR A 1 279 ? 24.721 -23.108 10.786 1.00 25.07 279 THR A O 1
ATOM 2203 N N . ILE A 1 280 ? 24.581 -24.974 11.998 1.00 25.88 280 ILE A N 1
ATOM 2204 C CA . ILE A 1 280 ? 24.968 -25.837 10.840 1.00 26.74 280 ILE A CA 1
ATOM 2205 C C . ILE A 1 280 ? 24.326 -25.496 9.454 1.00 25.66 280 ILE A C 1
ATOM 2206 O O . ILE A 1 280 ? 25.018 -25.468 8.432 1.00 25.14 280 ILE A O 1
ATOM 2211 N N . PRO A 1 281 ? 23.023 -25.226 9.375 1.00 26.43 281 PRO A N 1
ATOM 2212 C CA . PRO A 1 281 ? 22.401 -25.007 8.043 1.00 26.86 281 PRO A CA 1
ATOM 2213 C C . PRO A 1 281 ? 23.001 -23.851 7.309 1.00 26.54 281 PRO A C 1
ATOM 2214 O O . PRO A 1 281 ? 23.043 -23.902 6.068 1.00 25.13 281 PRO A O 1
ATOM 2218 N N . TRP A 1 282 ? 23.474 -22.819 8.038 1.00 26.03 282 TRP A N 1
ATOM 2219 C CA . TRP A 1 282 ? 24.136 -21.698 7.379 1.00 24.72 282 TRP A CA 1
ATOM 2220 C C . TRP A 1 282 ? 25.644 -21.925 7.205 1.00 25.50 282 TRP A C 1
ATOM 2221 O O . TRP A 1 282 ? 26.243 -21.614 6.152 1.00 26.11 282 TRP A O 1
ATOM 2232 N N . VAL A 1 283 ? 26.267 -22.438 8.251 1.00 25.54 283 VAL A N 1
ATOM 2233 C CA . VAL A 1 283 ? 27.700 -22.625 8.279 1.00 25.83 283 VAL A CA 1
ATOM 2234 C C . VAL A 1 283 ? 28.159 -23.581 7.178 1.00 26.45 283 VAL A C 1
ATOM 2235 O O . VAL A 1 283 ? 29.128 -23.307 6.477 1.00 25.61 283 VAL A O 1
ATOM 2239 N N . LYS A 1 284 ? 27.448 -24.696 6.992 1.00 27.38 284 LYS A N 1
ATOM 2240 C CA . LYS A 1 284 ? 27.934 -25.699 6.024 1.00 28.21 284 LYS A CA 1
ATOM 2241 C C . LYS A 1 284 ? 27.936 -25.169 4.577 1.00 27.90 284 LYS A C 1
ATOM 2242 O O . LYS A 1 284 ? 28.588 -25.740 3.678 1.00 27.79 284 LYS A O 1
ATOM 2248 N N . LEU A 1 285 ? 27.200 -24.092 4.320 1.00 27.33 285 LEU A N 1
ATOM 2249 C CA . LEU A 1 285 ? 27.195 -23.484 2.990 1.00 27.53 285 LEU A CA 1
ATOM 2250 C C . LEU A 1 285 ? 28.551 -22.944 2.524 1.00 28.44 285 LEU A C 1
ATOM 2251 O O . LEU A 1 285 ? 28.768 -22.773 1.313 1.00 30.14 285 LEU A O 1
ATOM 2256 N N . VAL A 1 286 ? 29.435 -22.623 3.474 1.00 26.63 286 VAL A N 1
ATOM 2257 C CA . VAL A 1 286 ? 30.787 -22.109 3.129 1.00 25.19 286 VAL A CA 1
ATOM 2258 C C . VAL A 1 286 ? 31.736 -23.135 2.495 1.00 25.37 286 VAL A C 1
ATOM 2259 O O . VAL A 1 286 ? 32.336 -22.864 1.450 1.00 25.38 286 VAL A O 1
ATOM 2263 N N . LYS A 1 287 ? 31.865 -24.320 3.106 1.00 26.04 287 LYS A N 1
ATOM 2264 C CA . LYS A 1 287 ? 32.582 -25.444 2.437 1.00 26.94 287 LYS A CA 1
ATOM 2265 C C . LYS A 1 287 ? 32.057 -25.880 1.043 1.00 28.04 287 LYS A C 1
ATOM 2266 O O . LYS A 1 287 ? 32.778 -26.480 0.225 1.00 27.03 287 LYS A O 1
ATOM 2272 N N . GLN A 1 288 ? 30.810 -25.512 0.753 1.00 28.99 288 GLN A N 1
ATOM 2273 C CA . GLN A 1 288 ? 30.269 -25.756 -0.582 1.00 30.42 288 GLN A CA 1
ATOM 2274 C C . GLN A 1 288 ? 30.980 -24.896 -1.570 1.00 30.07 288 GLN A C 1
ATOM 2275 O O . GLN A 1 288 ? 30.896 -25.158 -2.754 1.00 28.24 288 GLN A O 1
ATOM 2281 N N . VAL A 1 289 ? 31.685 -23.862 -1.122 1.00 29.25 289 VAL A N 1
ATOM 2282 C CA . VAL A 1 289 ? 32.363 -23.065 -2.131 1.00 29.13 289 VAL A CA 1
ATOM 2283 C C . VAL A 1 289 ? 33.817 -22.781 -1.832 1.00 30.68 289 VAL A C 1
ATOM 2284 O O . VAL A 1 289 ? 34.540 -22.373 -2.726 1.00 31.77 289 VAL A O 1
ATOM 2288 N N . SER A 1 290 ? 34.254 -22.950 -0.587 1.00 29.63 290 SER A N 1
ATOM 2289 C CA . SER A 1 290 ? 35.602 -22.555 -0.256 1.00 30.26 290 SER A CA 1
ATOM 2290 C C . SER A 1 290 ? 36.546 -23.758 -0.404 1.00 29.39 290 SER A C 1
ATOM 2291 O O . SER A 1 290 ? 36.152 -24.866 -0.142 1.00 27.49 290 SER A O 1
ATOM 2294 N N . LYS A 1 291 ? 37.762 -23.511 -0.865 1.00 30.45 291 LYS A N 1
ATOM 2295 C CA . LYS A 1 291 ? 38.839 -24.493 -0.848 1.00 31.68 291 LYS A CA 1
ATOM 2296 C C . LYS A 1 291 ? 39.774 -24.464 0.392 1.00 31.86 291 LYS A C 1
ATOM 2297 O O . LYS A 1 291 ? 40.723 -25.294 0.458 1.00 31.62 291 LYS A O 1
ATOM 2303 N N . LYS A 1 292 ? 39.449 -23.597 1.363 1.00 29.53 292 LYS A N 1
ATOM 2304 C CA . LYS A 1 292 ? 40.247 -23.338 2.572 1.00 28.57 292 LYS A CA 1
ATOM 2305 C C . LYS A 1 292 ? 39.621 -23.945 3.845 1.00 28.48 292 LYS A C 1
ATOM 2306 O O . LYS A 1 292 ? 38.445 -24.334 3.845 1.00 28.93 292 LYS A O 1
ATOM 2312 N N . PRO A 1 293 ? 40.399 -24.137 4.902 1.00 27.97 293 PRO A N 1
ATOM 2313 C CA . PRO A 1 293 ? 39.824 -24.701 6.132 1.00 27.78 293 PRO A CA 1
ATOM 2314 C C . PRO A 1 293 ? 38.708 -23.768 6.652 1.00 27.66 293 PRO A C 1
ATOM 2315 O O . PRO A 1 293 ? 38.793 -22.547 6.510 1.00 25.54 293 PRO A O 1
ATOM 2319 N N . VAL A 1 294 ? 37.658 -24.361 7.217 1.00 27.27 294 VAL A N 1
ATOM 2320 C CA . VAL A 1 294 ? 36.513 -23.596 7.665 1.00 27.69 294 VAL A CA 1
ATOM 2321 C C . VAL A 1 294 ? 36.097 -24.060 9.038 1.00 27.83 294 VAL A C 1
ATOM 2322 O O . VAL A 1 294 ? 36.051 -25.262 9.270 1.00 26.98 294 VAL A O 1
ATOM 2326 N N . LEU A 1 295 ? 35.788 -23.111 9.949 1.00 27.07 295 LEU A N 1
ATOM 2327 C CA . LEU A 1 295 ? 35.057 -23.443 11.197 1.00 25.69 295 LEU A CA 1
ATOM 2328 C C . LEU A 1 295 ? 33.802 -22.586 11.356 1.00 25.50 295 LEU A C 1
ATOM 2329 O O . LEU A 1 295 ? 33.660 -21.535 10.713 1.00 25.73 295 LEU A O 1
ATOM 2334 N N . GLY A 1 296 ? 32.854 -23.058 12.161 1.00 25.50 296 GLY A N 1
ATOM 2335 C CA . GLY A 1 296 ? 31.729 -22.203 12.511 1.00 24.55 296 GLY A CA 1
ATOM 2336 C C . GLY A 1 296 ? 31.165 -22.696 13.822 1.00 25.25 296 GLY A C 1
ATOM 2337 O O . GLY A 1 296 ? 30.696 -23.832 13.877 1.00 25.55 296 GLY A O 1
ATOM 2338 N N . VAL A 1 297 ? 31.182 -21.820 14.842 1.00 24.61 297 VAL A N 1
ATOM 2339 C CA . VAL A 1 297 ? 30.769 -22.099 16.184 1.00 24.39 297 VAL A CA 1
ATOM 2340 C C . VAL A 1 297 ? 29.308 -22.571 16.204 1.00 22.85 297 VAL A C 1
ATOM 2341 O O . VAL A 1 297 ? 28.557 -22.230 15.323 1.00 23.73 297 VAL A O 1
ATOM 2345 N N . GLY A 1 298 ? 28.943 -23.303 17.236 1.00 22.80 298 GLY A N 1
ATOM 2346 C CA . GLY A 1 298 ? 27.594 -23.796 17.433 1.00 24.43 298 GLY A CA 1
ATOM 2347 C C . GLY A 1 298 ? 27.399 -24.417 18.797 1.00 24.62 298 GLY A C 1
ATOM 2348 O O . GLY A 1 298 ? 26.723 -25.444 18.900 1.00 24.76 298 GLY A O 1
ATOM 2349 N N . ARG A 1 299 ? 27.965 -23.802 19.855 1.00 24.05 299 ARG A N 1
ATOM 2350 C CA . ARG A 1 299 ? 27.919 -24.383 21.199 1.00 24.85 299 ARG A CA 1
ATOM 2351 C C . ARG A 1 299 ? 28.353 -25.878 21.238 1.00 26.10 299 ARG A C 1
ATOM 2352 O O . ARG A 1 299 ? 27.707 -26.720 21.888 1.00 26.67 299 ARG A O 1
ATOM 2360 N N . TYR A 1 300 ? 29.468 -26.192 20.571 1.00 26.50 300 TYR A N 1
ATOM 2361 C CA . TYR A 1 300 ? 29.949 -27.554 20.514 1.00 27.93 300 TYR A CA 1
ATOM 2362 C C . TYR A 1 300 ? 30.652 -28.001 21.781 1.00 28.42 300 TYR A C 1
ATOM 2363 O O . TYR A 1 300 ? 31.738 -27.515 22.096 1.00 26.20 300 TYR A O 1
ATOM 2372 N N . THR A 1 301 ? 30.044 -28.981 22.474 1.00 28.71 301 THR A N 1
ATOM 2373 C CA . THR A 1 301 ? 30.653 -29.610 23.636 1.00 28.93 301 THR A CA 1
ATOM 2374 C C . THR A 1 301 ? 30.758 -31.118 23.518 1.00 29.57 301 THR A C 1
ATOM 2375 O O . THR A 1 301 ? 31.507 -31.737 24.266 1.00 31.47 301 THR A O 1
ATOM 2379 N N . ASP A 1 302 ? 30.009 -31.721 22.627 1.00 29.54 302 ASP A N 1
ATOM 2380 C CA . ASP A 1 302 ? 29.985 -33.204 22.537 1.00 30.18 302 ASP A CA 1
ATOM 2381 C C . ASP A 1 302 ? 30.924 -33.674 21.400 1.00 29.63 302 ASP A C 1
ATOM 2382 O O . ASP A 1 302 ? 30.704 -33.277 20.283 1.00 30.01 302 ASP A O 1
ATOM 2387 N N . PRO A 1 303 ? 31.929 -34.525 21.656 1.00 29.65 303 PRO A N 1
ATOM 2388 C CA . PRO A 1 303 ? 32.818 -34.995 20.578 1.00 30.55 303 PRO A CA 1
ATOM 2389 C C . PRO A 1 303 ? 32.062 -35.777 19.500 1.00 31.47 303 PRO A C 1
ATOM 2390 O O . PRO A 1 303 ? 32.495 -35.732 18.353 1.00 31.66 303 PRO A O 1
ATOM 2394 N N . GLU A 1 304 ? 30.948 -36.438 19.854 1.00 31.43 304 GLU A N 1
ATOM 2395 C CA . GLU A 1 304 ? 30.122 -37.121 18.862 1.00 32.44 304 GLU A CA 1
ATOM 2396 C C . GLU A 1 304 ? 29.559 -36.123 17.827 1.00 31.83 304 GLU A C 1
ATOM 2397 O O . GLU A 1 304 ? 29.519 -36.442 16.622 1.00 29.22 304 GLU A O 1
ATOM 2403 N N . LYS A 1 305 ? 29.154 -34.931 18.284 1.00 30.79 305 LYS A N 1
ATOM 2404 C CA . LYS A 1 305 ? 28.632 -33.926 17.342 1.00 31.67 305 LYS A CA 1
ATOM 2405 C C . LYS A 1 305 ? 29.783 -33.330 16.529 1.00 30.71 305 LYS A C 1
ATOM 2406 O O . LYS A 1 305 ? 29.620 -32.951 15.377 1.00 30.81 305 LYS A O 1
ATOM 2412 N N . MET A 1 306 ? 30.933 -33.209 17.182 1.00 29.27 306 MET A N 1
ATOM 2413 C CA . MET A 1 306 ? 32.137 -32.684 16.563 1.00 29.20 306 MET A CA 1
ATOM 2414 C C . MET A 1 306 ? 32.647 -33.529 15.376 1.00 29.56 306 MET A C 1
ATOM 2415 O O . MET A 1 306 ? 32.871 -33.005 14.288 1.00 29.18 306 MET A O 1
ATOM 2420 N N . ILE A 1 307 ? 32.821 -34.822 15.578 1.00 28.52 307 ILE A N 1
ATOM 2421 C CA . ILE A 1 307 ? 33.253 -35.677 14.446 1.00 29.57 307 ILE A CA 1
ATOM 2422 C C . ILE A 1 307 ? 32.159 -35.706 13.358 1.00 29.65 307 ILE A C 1
ATOM 2423 O O . ILE A 1 307 ? 32.469 -35.869 12.205 1.00 30.34 307 ILE A O 1
ATOM 2428 N N . GLU A 1 308 ? 30.879 -35.569 13.720 1.00 30.08 308 GLU A N 1
ATOM 2429 C CA . GLU A 1 308 ? 29.854 -35.537 12.695 1.00 29.95 308 GLU A CA 1
ATOM 2430 C C . GLU A 1 308 ? 30.113 -34.398 11.681 1.00 29.66 308 GLU A C 1
ATOM 2431 O O . GLU A 1 308 ? 30.052 -34.622 10.459 1.00 27.53 308 GLU A O 1
ATOM 2437 N N . ILE A 1 309 ? 30.384 -33.171 12.169 1.00 27.37 309 ILE A N 1
ATOM 2438 C CA . ILE A 1 309 ? 30.466 -32.074 11.218 1.00 27.27 309 ILE A CA 1
ATOM 2439 C C . ILE A 1 309 ? 31.749 -32.158 10.394 1.00 25.76 309 ILE A C 1
ATOM 2440 O O . ILE A 1 309 ? 31.770 -31.702 9.282 1.00 24.14 309 ILE A O 1
ATOM 2445 N N . VAL A 1 310 ? 32.808 -32.747 10.961 1.00 26.24 310 VAL A N 1
ATOM 2446 C CA . VAL A 1 310 ? 34.073 -32.904 10.209 1.00 25.74 310 VAL A CA 1
ATOM 2447 C C . VAL A 1 310 ? 33.980 -34.074 9.168 1.00 26.28 310 VAL A C 1
ATOM 2448 O O . VAL A 1 310 ? 34.446 -33.927 8.065 1.00 26.63 310 VAL A O 1
ATOM 2452 N N . THR A 1 311 ? 33.368 -35.203 9.522 1.00 27.09 311 THR A N 1
ATOM 2453 C CA . THR A 1 311 ? 33.355 -36.387 8.599 1.00 28.24 311 THR A CA 1
ATOM 2454 C C . THR A 1 311 ? 32.417 -36.145 7.483 1.00 27.57 311 THR A C 1
ATOM 2455 O O . THR A 1 311 ? 32.690 -36.599 6.407 1.00 28.64 311 THR A O 1
ATOM 2459 N N . LYS A 1 312 ? 31.289 -35.480 7.748 1.00 26.97 312 LYS A N 1
ATOM 2460 C CA . LYS A 1 312 ? 30.374 -35.058 6.678 1.00 26.89 312 LYS A CA 1
ATOM 2461 C C . LYS A 1 312 ? 30.904 -33.932 5.793 1.00 26.62 312 LYS A C 1
ATOM 2462 O O . LYS A 1 312 ? 30.295 -33.628 4.756 1.00 26.54 312 LYS A O 1
ATOM 2468 N N . GLY A 1 313 ? 32.021 -33.285 6.192 1.00 26.72 313 GLY A N 1
ATOM 2469 C CA . GLY A 1 313 ? 32.592 -32.188 5.392 1.00 25.84 313 GLY A CA 1
ATOM 2470 C C . GLY A 1 313 ? 31.907 -30.809 5.516 1.00 26.14 313 GLY A C 1
ATOM 2471 O O . GLY A 1 313 ? 31.997 -30.043 4.599 1.00 25.00 313 GLY A O 1
ATOM 2472 N N . TYR A 1 314 ? 31.220 -30.522 6.629 1.00 25.90 314 TYR A N 1
ATOM 2473 C CA . TYR A 1 314 ? 30.611 -29.233 6.904 1.00 25.76 314 TYR A CA 1
ATOM 2474 C C . TYR A 1 314 ? 31.592 -28.263 7.548 1.00 27.37 314 TYR A C 1
ATOM 2475 O O . TYR A 1 314 ? 31.429 -27.060 7.418 1.00 29.46 314 TYR A O 1
ATOM 2484 N N . ALA A 1 315 ? 32.635 -28.766 8.195 1.00 26.54 315 ALA A N 1
ATOM 2485 C CA . ALA A 1 315 ? 33.632 -27.903 8.815 1.00 27.22 315 ALA A CA 1
ATOM 2486 C C . ALA A 1 315 ? 34.912 -28.734 8.956 1.00 28.51 315 ALA A C 1
ATOM 2487 O O . ALA A 1 315 ? 34.831 -29.956 8.966 1.00 28.96 315 ALA A O 1
ATOM 2489 N N . ASP A 1 316 ? 36.078 -28.090 9.079 1.00 27.67 316 ASP A N 1
ATOM 2490 C CA . ASP A 1 316 ? 37.346 -28.800 9.261 1.00 27.31 316 ASP A CA 1
ATOM 2491 C C . ASP A 1 316 ? 37.783 -28.726 10.684 1.00 27.50 316 ASP A C 1
ATOM 2492 O O . ASP A 1 316 ? 38.512 -29.627 11.183 1.00 27.48 316 ASP A O 1
ATOM 2497 N N . ILE A 1 317 ? 37.362 -27.614 11.328 1.00 26.44 317 ILE A N 1
ATOM 2498 C CA . ILE A 1 317 ? 37.817 -27.245 12.649 1.00 25.85 317 ILE A CA 1
ATOM 2499 C C . ILE A 1 317 ? 36.591 -27.013 13.562 1.00 25.57 317 ILE A C 1
ATOM 2500 O O . ILE A 1 317 ? 35.473 -26.659 13.073 1.00 27.23 317 ILE A O 1
ATOM 2505 N N . ILE A 1 318 ? 36.764 -27.355 14.825 1.00 23.48 318 ILE A N 1
ATOM 2506 C CA . ILE A 1 318 ? 35.713 -27.139 15.818 1.00 24.73 318 ILE A CA 1
ATOM 2507 C C . ILE A 1 318 ? 35.990 -25.792 16.488 1.00 24.33 318 ILE A C 1
ATOM 2508 O O . ILE A 1 318 ? 36.875 -25.689 17.350 1.00 24.99 318 ILE A O 1
ATOM 2513 N N . GLY A 1 319 ? 35.277 -24.749 16.077 1.00 24.20 319 GLY A N 1
ATOM 2514 C CA . GLY A 1 319 ? 35.402 -23.507 16.827 1.00 22.39 319 GLY A CA 1
ATOM 2515 C C . GLY A 1 319 ? 34.482 -23.472 18.027 1.00 22.64 319 GLY A C 1
ATOM 2516 O O . GLY A 1 319 ? 33.304 -23.907 17.932 1.00 21.83 319 GLY A O 1
ATOM 2517 N N . CYS A 1 320 ? 34.995 -22.902 19.129 1.00 22.39 320 CYS A N 1
ATOM 2518 C CA . CYS A 1 320 ? 34.281 -22.791 20.420 1.00 23.53 320 CYS A CA 1
ATOM 2519 C C . CYS A 1 320 ? 34.595 -21.467 21.112 1.00 22.72 320 CYS A C 1
ATOM 2520 O O . CYS A 1 320 ? 35.731 -21.015 21.065 1.00 23.12 320 CYS A O 1
ATOM 2523 N N . ALA A 1 321 ? 33.595 -20.875 21.794 1.00 22.55 321 ALA A N 1
ATOM 2524 C CA . ALA A 1 321 ? 33.894 -19.790 22.704 1.00 22.16 321 ALA A CA 1
ATOM 2525 C C . ALA A 1 321 ? 33.380 -20.274 24.065 1.00 23.55 321 ALA A C 1
ATOM 2526 O O . ALA A 1 321 ? 34.181 -20.761 24.875 1.00 23.31 321 ALA A O 1
ATOM 2528 N N . ARG A 1 322 ? 32.059 -20.261 24.271 1.00 22.30 322 ARG A N 1
ATOM 2529 C CA . ARG A 1 322 ? 31.487 -20.740 25.551 1.00 21.84 322 ARG A CA 1
ATOM 2530 C C . ARG A 1 322 ? 31.933 -22.106 26.053 1.00 22.45 322 ARG A C 1
ATOM 2531 O O . ARG A 1 322 ? 32.235 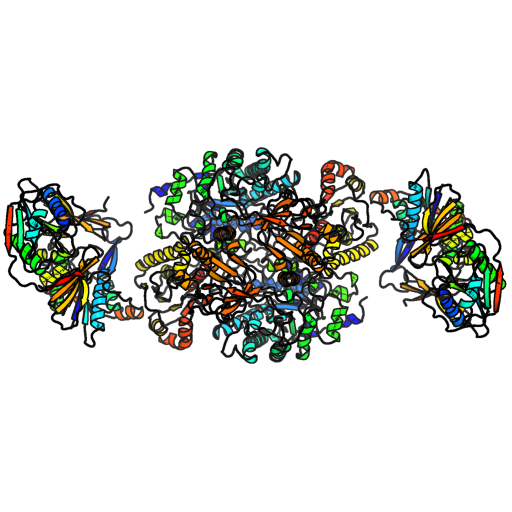-22.224 27.245 1.00 21.86 322 ARG A O 1
ATOM 2539 N N . PRO A 1 323 ? 31.948 -23.172 25.218 1.00 23.33 323 PRO A N 1
ATOM 2540 C CA . PRO A 1 323 ? 32.457 -24.453 25.718 1.00 23.92 323 PRO A CA 1
ATOM 2541 C C . PRO A 1 323 ? 33.866 -24.344 26.337 1.00 23.92 323 PRO A C 1
ATOM 2542 O O . PRO A 1 323 ? 34.146 -25.103 27.236 1.00 24.43 323 PRO A O 1
ATOM 2546 N N . SER A 1 324 ? 34.730 -23.484 25.793 1.00 23.48 324 SER A N 1
ATOM 2547 C CA . SER A 1 324 ? 36.120 -23.294 26.265 1.00 23.84 324 SER A CA 1
ATOM 2548 C C . SER A 1 324 ? 36.164 -22.525 27.581 1.00 23.59 324 SER A C 1
ATOM 2549 O O . SER A 1 324 ? 37.072 -22.683 28.364 1.00 24.08 324 SER A O 1
ATOM 2552 N N . ILE A 1 325 ? 35.139 -21.733 27.838 1.00 22.64 325 ILE A N 1
ATOM 2553 C CA . ILE A 1 325 ? 35.032 -21.006 29.102 1.00 22.87 325 ILE A CA 1
ATOM 2554 C C . ILE A 1 325 ? 34.549 -21.962 30.236 1.00 23.54 325 ILE A C 1
ATOM 2555 O O . ILE A 1 325 ? 35.097 -21.903 31.337 1.00 23.67 325 ILE A O 1
ATOM 2560 N N . ALA A 1 326 ? 33.510 -22.778 29.949 1.00 22.74 326 ALA A N 1
ATOM 2561 C CA . ALA A 1 326 ? 32.986 -23.773 30.891 1.00 24.06 326 ALA A CA 1
ATOM 2562 C C . ALA A 1 326 ? 34.064 -24.804 31.198 1.00 24.33 326 ALA A C 1
ATOM 2563 O O . ALA A 1 326 ? 34.204 -25.244 32.356 1.00 22.97 326 ALA A O 1
ATOM 2565 N N . ASP A 1 327 ? 34.841 -25.170 30.160 1.00 24.37 327 ASP A N 1
ATOM 2566 C CA . ASP A 1 327 ? 35.893 -26.146 30.406 1.00 23.72 327 ASP A CA 1
ATOM 2567 C C . ASP A 1 327 ? 37.102 -25.878 29.597 1.00 23.64 327 ASP A C 1
ATOM 2568 O O . ASP A 1 327 ? 37.212 -26.341 28.468 1.00 22.33 327 ASP A O 1
ATOM 2573 N N . PRO A 1 328 ? 38.018 -25.114 30.159 1.00 24.33 328 PRO A N 1
ATOM 2574 C CA . PRO A 1 328 ? 39.320 -24.928 29.511 1.00 23.39 328 PRO A CA 1
ATOM 2575 C C . PRO A 1 328 ? 40.040 -26.261 29.136 1.00 24.54 328 PRO A C 1
ATOM 2576 O O . PRO A 1 328 ? 40.903 -26.254 28.247 1.00 25.01 328 PRO A O 1
ATOM 2580 N N . PHE A 1 329 ? 39.707 -27.380 29.794 1.00 24.35 329 PHE A N 1
ATOM 2581 C CA . PHE A 1 329 ? 40.367 -28.632 29.544 1.00 23.83 329 PHE A CA 1
ATOM 2582 C C . PHE A 1 329 ? 39.589 -29.646 28.728 1.00 24.79 329 PHE A C 1
ATOM 2583 O O . PHE A 1 329 ? 39.982 -30.827 28.711 1.00 24.12 329 PHE A O 1
ATOM 2591 N N . LEU A 1 330 ? 38.547 -29.181 28.024 1.00 23.38 330 LEU A N 1
ATOM 2592 C CA . LEU A 1 330 ? 37.685 -30.049 27.225 1.00 25.52 330 LEU A CA 1
ATOM 2593 C C . LEU A 1 330 ? 38.513 -30.886 26.243 1.00 25.29 330 LEU A C 1
ATOM 2594 O O . LEU A 1 330 ? 38.331 -32.091 26.187 1.00 25.65 330 LEU A O 1
ATOM 2599 N N . PRO A 1 331 ? 39.458 -30.292 25.507 1.00 25.05 331 PRO A N 1
ATOM 2600 C CA . PRO A 1 331 ? 40.249 -31.095 24.563 1.00 26.00 331 PRO A CA 1
ATOM 2601 C C . PRO A 1 331 ? 41.134 -32.179 25.195 1.00 25.35 331 PRO A C 1
ATOM 2602 O O . PRO A 1 331 ? 41.086 -33.322 24.702 1.00 25.47 331 PRO A O 1
ATOM 2606 N N . GLN A 1 332 ? 41.901 -31.863 26.232 1.00 25.90 332 GLN A N 1
ATOM 2607 C CA . GLN A 1 332 ? 42.622 -32.883 26.959 1.00 26.77 332 GLN A CA 1
ATOM 2608 C C . GLN A 1 332 ? 41.715 -33.996 27.486 1.00 28.27 332 GLN A C 1
ATOM 2609 O O . GLN A 1 332 ? 42.139 -35.182 27.535 1.00 28.48 332 GLN A O 1
ATOM 2615 N N . LYS A 1 333 ? 40.501 -33.636 27.929 1.00 27.12 333 LYS A N 1
ATOM 2616 C CA . LYS A 1 333 ? 39.598 -34.633 28.491 1.00 27.14 333 LYS A CA 1
ATOM 2617 C C . LYS A 1 333 ? 39.105 -35.580 27.371 1.00 28.43 333 LYS A C 1
ATOM 2618 O O . LYS A 1 333 ? 39.013 -36.803 27.566 1.00 27.43 333 LYS A O 1
ATOM 2624 N N . VAL A 1 334 ? 38.801 -35.023 26.204 1.00 28.29 334 VAL A N 1
ATOM 2625 C CA . VAL A 1 334 ? 38.459 -35.891 25.077 1.00 30.22 334 VAL A CA 1
ATOM 2626 C C . VAL A 1 334 ? 39.703 -36.780 24.717 1.00 31.07 334 VAL A C 1
ATOM 2627 O O . VAL A 1 334 ? 39.576 -38.000 24.544 1.00 30.37 334 VAL A O 1
ATOM 2631 N N . GLU A 1 335 ? 40.889 -36.170 24.682 1.00 30.94 335 GLU A N 1
ATOM 2632 C CA . GLU A 1 335 ? 42.122 -36.850 24.269 1.00 32.56 335 GLU A CA 1
ATOM 2633 C C . GLU A 1 335 ? 42.388 -38.075 25.138 1.00 32.47 335 GLU A C 1
ATOM 2634 O O . GLU A 1 335 ? 42.744 -39.141 24.609 1.00 32.33 335 GLU A O 1
ATOM 2640 N N . GLN A 1 336 ? 42.133 -37.935 26.439 1.00 31.43 336 GLN A N 1
ATOM 2641 C CA . GLN A 1 336 ? 42.349 -38.990 27.433 1.00 30.82 336 GLN A CA 1
ATOM 2642 C C . GLN A 1 336 ? 41.137 -39.906 27.664 1.00 30.86 336 GLN A C 1
ATOM 2643 O O . GLN A 1 336 ? 41.195 -40.805 28.522 1.00 30.61 336 GLN A O 1
ATOM 2649 N N . GLY A 1 337 ? 40.046 -39.702 26.904 1.00 31.23 337 GLY A N 1
ATOM 2650 C CA . GLY A 1 337 ? 38.797 -40.417 27.142 1.00 31.37 337 GLY A CA 1
ATOM 2651 C C . GLY A 1 337 ? 38.085 -40.157 28.476 1.00 33.29 337 GLY A C 1
ATOM 2652 O O . GLY A 1 337 ? 37.293 -41.022 28.973 1.00 32.36 337 GLY A O 1
ATOM 2653 N N . ARG A 1 338 ? 38.371 -38.991 29.096 1.00 31.99 338 ARG A N 1
ATOM 2654 C CA . ARG A 1 338 ? 37.702 -38.646 30.364 1.00 31.96 338 ARG A CA 1
ATOM 2655 C C . ARG A 1 338 ? 36.440 -37.832 30.132 1.00 31.15 338 ARG A C 1
ATOM 2656 O O . ARG A 1 338 ? 36.311 -36.713 30.647 1.00 28.31 338 ARG A O 1
ATOM 2664 N N . TYR A 1 339 ? 35.505 -38.422 29.387 1.00 30.23 339 TYR A N 1
ATOM 2665 C CA . TYR A 1 339 ? 34.296 -37.768 28.961 1.00 30.40 339 TYR A CA 1
ATOM 2666 C C . TYR A 1 339 ? 33.435 -37.312 30.125 1.00 31.72 339 TYR A C 1
ATOM 2667 O O . TYR A 1 339 ? 32.748 -36.258 30.042 1.00 31.64 339 TYR A O 1
ATOM 2676 N N . ASP A 1 340 ? 33.439 -38.096 31.209 1.00 30.88 340 ASP A N 1
ATOM 2677 C CA . ASP A 1 340 ? 32.584 -37.760 32.334 1.00 31.06 340 ASP A CA 1
ATOM 2678 C C . ASP A 1 340 ? 33.185 -36.598 33.158 1.00 29.14 340 ASP A C 1
ATOM 2679 O O . ASP A 1 340 ? 32.539 -36.121 34.049 1.00 28.28 340 ASP A O 1
ATOM 2684 N N . ASP A 1 341 ? 34.442 -36.190 32.883 1.00 28.92 341 ASP A N 1
ATOM 2685 C CA . ASP A 1 341 ? 35.030 -35.000 33.533 1.00 28.04 341 ASP A CA 1
ATOM 2686 C C . ASP A 1 341 ? 34.694 -33.679 32.791 1.00 28.01 341 ASP A C 1
ATOM 2687 O O . ASP A 1 341 ? 34.973 -32.594 33.302 1.00 28.95 341 ASP A O 1
ATOM 2692 N N . ILE A 1 342 ? 34.097 -33.774 31.606 1.00 27.96 342 ILE A N 1
ATOM 2693 C CA . ILE A 1 342 ? 33.853 -32.577 30.790 1.00 27.59 342 ILE A CA 1
ATOM 2694 C C . ILE A 1 342 ? 32.806 -31.739 31.470 1.00 26.96 342 ILE A C 1
ATOM 2695 O O . ILE A 1 342 ? 31.754 -32.242 31.817 1.00 26.14 342 ILE A O 1
ATOM 2700 N N . ARG A 1 343 ? 33.112 -30.458 31.691 1.00 25.87 343 ARG A N 1
ATOM 2701 C CA . ARG A 1 343 ? 32.152 -29.566 32.313 1.00 25.78 343 ARG A CA 1
ATOM 2702 C C . ARG A 1 343 ? 31.371 -28.836 31.220 1.00 27.12 343 ARG A C 1
ATOM 2703 O O . ARG A 1 343 ? 31.882 -27.920 30.589 1.00 27.41 343 ARG A O 1
ATOM 2711 N N . VAL A 1 344 ? 30.124 -29.231 30.978 1.00 27.19 344 VAL A N 1
ATOM 2712 C CA . VAL A 1 344 ? 29.436 -28.775 29.768 1.00 27.87 344 VAL A CA 1
ATOM 2713 C C . VAL A 1 344 ? 28.745 -27.410 29.917 1.00 26.99 344 VAL A C 1
ATOM 2714 O O . VAL A 1 344 ? 27.984 -27.216 30.798 1.00 26.59 344 VAL A O 1
ATOM 2718 N N . CYS A 1 345 ? 29.014 -26.483 29.011 1.00 27.25 345 CYS A N 1
ATOM 2719 C CA . CYS A 1 345 ? 28.393 -25.167 29.016 1.00 26.73 345 CYS A CA 1
ATOM 2720 C C . CYS A 1 345 ? 26.845 -25.279 28.978 1.00 27.67 345 CYS A C 1
ATOM 2721 O O . CYS A 1 345 ? 26.312 -26.080 28.192 1.00 27.73 345 CYS A O 1
ATOM 2724 N N . ILE A 1 346 ? 26.154 -24.529 29.841 1.00 25.87 346 ILE A N 1
ATOM 2725 C CA . ILE A 1 346 ? 24.662 -24.610 29.883 1.00 26.71 346 ILE A CA 1
ATOM 2726 C C . ILE A 1 346 ? 23.963 -23.585 28.966 1.00 27.10 346 ILE A C 1
ATOM 2727 O O . ILE A 1 346 ? 22.712 -23.555 28.894 1.00 28.16 346 ILE A O 1
ATOM 2732 N N . GLY A 1 347 ? 24.747 -22.808 28.207 1.00 23.93 347 GLY A N 1
ATOM 2733 C CA . GLY A 1 347 ? 24.170 -21.736 27.388 1.00 26.32 347 GLY A CA 1
ATOM 2734 C C . GLY A 1 347 ? 23.268 -20.705 28.106 1.00 26.26 347 GLY A C 1
ATOM 2735 O O . GLY A 1 347 ? 22.251 -20.276 27.533 1.00 27.17 347 GLY A O 1
ATOM 2736 N N . CYS A 1 348 ? 23.617 -20.336 29.354 1.00 28.33 348 CYS A N 1
ATOM 2737 C CA . CYS A 1 348 ? 22.884 -19.300 30.133 1.00 26.87 348 CYS A CA 1
ATOM 2738 C C . CYS A 1 348 ? 23.281 -17.871 29.729 1.00 25.61 348 CYS A C 1
ATOM 2739 O O . CYS A 1 348 ? 22.521 -16.943 29.991 1.00 23.57 348 CYS A O 1
ATOM 2742 N N . ASN A 1 349 ? 24.471 -17.731 29.120 1.00 23.44 349 ASN A N 1
ATOM 2743 C CA . ASN A 1 349 ? 25.023 -16.469 28.693 1.00 24.22 349 ASN A CA 1
ATOM 2744 C C . ASN A 1 349 ? 25.282 -15.470 29.849 1.00 24.54 349 ASN A C 1
ATOM 2745 O O . ASN A 1 349 ? 25.313 -14.285 29.615 1.00 24.59 349 ASN A O 1
ATOM 2750 N N . VAL A 1 350 ? 25.460 -15.964 31.054 1.00 24.44 350 VAL A N 1
ATOM 2751 C CA . VAL A 1 350 ? 25.913 -15.090 32.178 1.00 25.02 350 VAL A CA 1
ATOM 2752 C C . VAL A 1 350 ? 27.294 -14.477 31.943 1.00 24.31 350 VAL A C 1
ATOM 2753 O O . VAL A 1 350 ? 27.515 -13.331 32.358 1.00 23.11 350 VAL A O 1
ATOM 2757 N N . CYS A 1 351 ? 28.179 -15.226 31.277 1.00 23.53 351 CYS A N 1
ATOM 2758 C CA . CYS A 1 351 ? 29.512 -14.773 30.826 1.00 23.28 351 CYS A CA 1
ATOM 2759 C C . CYS A 1 351 ? 29.401 -13.533 29.967 1.00 23.81 351 CYS A C 1
ATOM 2760 O O . CYS A 1 351 ? 30.053 -12.478 30.231 1.00 24.86 351 CYS A O 1
ATOM 2763 N N . ILE A 1 352 ? 28.544 -13.628 28.947 1.00 23.75 352 ILE A N 1
ATOM 2764 C CA . ILE A 1 352 ? 28.296 -12.486 28.071 1.00 24.43 352 ILE A CA 1
ATOM 2765 C C . ILE A 1 352 ? 27.654 -11.305 28.833 1.00 25.17 352 ILE A C 1
ATOM 2766 O O . ILE A 1 352 ? 27.957 -10.142 28.501 1.00 27.71 352 ILE A O 1
ATOM 2771 N N . SER A 1 353 ? 26.725 -11.591 29.775 1.00 23.53 353 SER A N 1
ATOM 2772 C CA . SER A 1 353 ? 25.991 -10.547 30.511 1.00 24.65 353 SER A CA 1
ATOM 2773 C C . SER A 1 353 ? 26.887 -9.521 31.201 1.00 25.41 353 SER A C 1
ATOM 2774 O O . SER A 1 353 ? 26.674 -8.314 31.113 1.00 23.20 353 SER A O 1
ATOM 2777 N N . ARG A 1 354 ? 27.906 -10.010 31.890 1.00 26.37 354 ARG A N 1
ATOM 2778 C CA . ARG A 1 354 ? 29.012 -9.130 32.308 1.00 29.92 354 ARG A CA 1
ATOM 2779 C C . ARG A 1 354 ? 29.611 -8.215 31.263 1.00 31.18 354 ARG A C 1
ATOM 2780 O O . ARG A 1 354 ? 29.685 -7.007 31.511 1.00 33.37 354 ARG A O 1
ATOM 2788 N N . TRP A 1 355 ? 30.000 -8.735 30.097 1.00 31.78 355 TRP A N 1
ATOM 2789 C CA . TRP A 1 355 ? 30.535 -7.882 29.039 1.00 32.13 355 TRP A CA 1
ATOM 2790 C C . TRP A 1 355 ? 29.537 -6.812 28.583 1.00 32.94 355 TRP A C 1
ATOM 2791 O O . TRP A 1 355 ? 29.880 -5.619 28.457 1.00 35.30 355 TRP A O 1
ATOM 2802 N N . GLU A 1 356 ? 28.308 -7.250 28.302 1.00 30.47 356 GLU A N 1
ATOM 2803 C CA . GLU A 1 356 ? 27.243 -6.405 27.877 1.00 29.57 356 GLU A CA 1
ATOM 2804 C C . GLU A 1 356 ? 26.955 -5.243 28.851 1.00 27.54 356 GLU A C 1
ATOM 2805 O O . GLU A 1 356 ? 26.587 -4.160 28.367 1.00 25.95 356 GLU A O 1
ATOM 2811 N N . ILE A 1 357 ? 27.069 -5.487 30.162 1.00 25.66 357 ILE A N 1
ATOM 2812 C CA . ILE A 1 357 ? 26.751 -4.478 31.202 1.00 25.60 357 ILE A CA 1
ATOM 2813 C C . ILE A 1 357 ? 27.800 -3.345 31.022 1.00 26.54 357 ILE A C 1
ATOM 2814 O O . ILE A 1 357 ? 27.511 -2.150 31.251 1.00 24.61 357 ILE A O 1
ATOM 2819 N N . GLY A 1 358 ? 29.002 -3.734 30.546 1.00 25.63 358 GLY A N 1
ATOM 2820 C CA . GLY A 1 358 ? 29.985 -2.729 30.168 1.00 25.72 358 GLY A CA 1
ATOM 2821 C C . GLY A 1 358 ? 31.008 -2.464 31.269 1.00 26.24 358 GLY A C 1
ATOM 2822 O O . GLY A 1 358 ? 30.803 -1.638 32.233 1.00 24.43 358 GLY A O 1
ATOM 2823 N N . GLY A 1 359 ? 32.121 -3.189 31.192 1.00 27.53 359 GLY A N 1
ATOM 2824 C CA . GLY A 1 359 ? 33.184 -2.964 32.187 1.00 26.65 359 GLY A CA 1
ATOM 2825 C C . GLY A 1 359 ? 33.568 -4.125 33.124 1.00 28.79 359 GLY A C 1
ATOM 2826 O O . GLY A 1 359 ? 34.760 -4.338 33.316 1.00 30.40 359 GLY A O 1
ATOM 2827 N N . PRO A 1 360 ? 32.633 -4.866 33.731 1.00 28.50 360 PRO A N 1
ATOM 2828 C CA . PRO A 1 360 ? 33.035 -5.899 34.684 1.00 27.05 360 PRO A CA 1
ATOM 2829 C C . PRO A 1 360 ? 33.756 -7.105 34.033 1.00 27.74 360 PRO A C 1
ATOM 2830 O O . PRO A 1 360 ? 33.496 -7.388 32.846 1.00 26.05 360 PRO A O 1
ATOM 2834 N N . PRO A 1 361 ? 34.514 -7.893 34.827 1.00 27.79 361 PRO A N 1
ATOM 2835 C CA . PRO A 1 361 ? 35.121 -9.127 34.326 1.00 26.97 361 PRO A CA 1
ATOM 2836 C C . PRO A 1 361 ? 34.017 -10.150 34.056 1.00 26.66 361 PRO A C 1
ATOM 2837 O O . PRO A 1 361 ? 32.941 -10.121 34.661 1.00 25.38 361 PRO A O 1
ATOM 2841 N N . MET A 1 362 ? 34.294 -11.034 33.118 1.00 25.98 362 MET A N 1
ATOM 2842 C CA . MET A 1 362 ? 33.487 -12.242 32.854 1.00 26.95 362 MET A CA 1
ATOM 2843 C C . MET A 1 362 ? 33.364 -13.127 34.104 1.00 25.28 362 MET A C 1
ATOM 2844 O O . MET A 1 362 ? 34.282 -13.210 34.911 1.00 25.57 362 MET A O 1
ATOM 2849 N N . ILE A 1 363 ? 32.231 -13.799 34.261 1.00 24.44 363 ILE A N 1
ATOM 2850 C CA . ILE A 1 363 ? 32.131 -14.874 35.255 1.00 24.19 363 ILE A CA 1
ATOM 2851 C C . ILE A 1 363 ? 31.458 -16.039 34.533 1.00 24.62 363 ILE A C 1
ATOM 2852 O O . ILE A 1 363 ? 30.869 -15.816 33.489 1.00 25.01 363 ILE A O 1
ATOM 2857 N N . CYS A 1 364 ? 31.443 -17.247 35.124 1.00 23.84 364 CYS A N 1
ATOM 2858 C CA . CYS A 1 364 ? 30.813 -18.383 34.397 1.00 23.55 364 CYS A CA 1
ATOM 2859 C C . CYS A 1 364 ? 30.051 -19.239 35.381 1.00 23.06 364 CYS A C 1
ATOM 2860 O O . CYS A 1 364 ? 30.582 -19.598 36.446 1.00 24.79 364 CYS A O 1
ATOM 2863 N N . THR A 1 365 ? 28.813 -19.568 35.029 1.00 23.14 365 THR A N 1
ATOM 2864 C CA . THR A 1 365 ? 27.947 -20.403 35.852 1.00 24.82 365 THR A CA 1
ATOM 2865 C C . THR A 1 365 ? 28.546 -21.793 36.177 1.00 26.65 365 THR A C 1
ATOM 2866 O O . THR A 1 365 ? 28.503 -22.209 37.337 1.00 26.08 365 THR A O 1
ATOM 2870 N N . GLN A 1 366 ? 29.159 -22.470 35.185 1.00 24.99 366 GLN A N 1
ATOM 2871 C CA . GLN A 1 366 ? 29.788 -23.769 35.404 1.00 24.67 366 GLN A CA 1
ATOM 2872 C C . GLN A 1 366 ? 31.162 -23.656 36.073 1.00 23.95 366 GLN A C 1
ATOM 2873 O O . GLN A 1 366 ? 31.527 -24.454 36.962 1.00 22.92 366 GLN A O 1
ATOM 2879 N N . ASN A 1 367 ? 31.948 -22.696 35.596 1.00 22.75 367 ASN A N 1
ATOM 2880 C CA . ASN A 1 367 ? 33.368 -22.675 35.913 1.00 23.27 367 ASN A CA 1
ATOM 2881 C C . ASN A 1 367 ? 33.646 -21.458 36.800 1.00 22.32 367 ASN A C 1
ATOM 2882 O O . ASN A 1 367 ? 33.862 -20.343 36.287 1.00 22.74 367 ASN A O 1
ATOM 2887 N N . ALA A 1 368 ? 33.698 -21.709 38.084 1.00 21.10 368 ALA A N 1
ATOM 2888 C CA . ALA A 1 368 ? 33.889 -20.657 39.092 1.00 22.55 368 ALA A CA 1
ATOM 2889 C C . ALA A 1 368 ? 35.331 -20.135 39.141 1.00 21.76 368 ALA A C 1
ATOM 2890 O O . ALA A 1 368 ? 35.605 -19.184 39.859 1.00 22.64 368 ALA A O 1
ATOM 2892 N N . THR A 1 369 ? 36.231 -20.709 38.327 1.00 21.30 369 THR A N 1
ATOM 2893 C CA . THR A 1 369 ? 37.585 -20.140 38.196 1.00 21.33 369 THR A CA 1
ATOM 2894 C C . THR A 1 369 ? 37.741 -19.248 36.997 1.00 20.38 369 THR A C 1
ATOM 2895 O O . THR A 1 369 ? 38.744 -18.556 36.900 1.00 21.91 369 THR A O 1
ATOM 2899 N N . ALA A 1 370 ? 36.736 -19.173 36.111 1.00 20.41 370 ALA A N 1
ATOM 2900 C CA . ALA A 1 370 ? 36.824 -18.194 35.005 1.00 21.92 370 ALA A CA 1
ATOM 2901 C C . ALA A 1 370 ? 36.925 -16.762 35.506 1.00 21.44 370 ALA A C 1
ATOM 2902 O O . ALA A 1 370 ? 36.062 -16.262 36.229 1.00 21.80 370 ALA A O 1
ATOM 2904 N N . GLY A 1 371 ? 38.013 -16.086 35.156 1.00 22.97 371 GLY A N 1
ATOM 2905 C CA . GLY A 1 371 ? 38.220 -14.734 35.682 1.00 22.01 371 GLY A CA 1
ATOM 2906 C C . GLY A 1 371 ? 39.061 -14.684 36.939 1.00 23.35 371 GLY A C 1
ATOM 2907 O O . GLY A 1 371 ? 39.537 -13.587 37.415 1.00 25.09 371 GLY A O 1
ATOM 2908 N N . GLU A 1 372 ? 39.186 -15.853 37.546 1.00 23.44 372 GLU A N 1
ATOM 2909 C CA . GLU A 1 372 ? 39.930 -16.042 38.809 1.00 22.92 372 GLU A CA 1
ATOM 2910 C C . GLU A 1 372 ? 41.314 -16.684 38.688 1.00 23.48 372 GLU A C 1
ATOM 2911 O O . GLU A 1 372 ? 42.042 -16.792 39.697 1.00 23.25 372 GLU A O 1
ATOM 2917 N N . GLU A 1 373 ? 41.675 -17.134 37.488 1.00 24.15 373 GLU A N 1
ATOM 2918 C CA . GLU A 1 373 ? 42.935 -17.849 37.317 1.00 23.80 373 GLU A CA 1
ATOM 2919 C C . GLU A 1 373 ? 44.104 -16.963 37.782 1.00 24.03 373 GLU A C 1
ATOM 2920 O O . GLU A 1 373 ? 44.889 -17.347 38.656 1.00 24.07 373 GLU A O 1
ATOM 2926 N N . TYR A 1 374 ? 44.234 -15.795 37.188 1.00 22.58 374 TYR A N 1
ATOM 2927 C CA . TYR A 1 374 ? 45.298 -14.913 37.600 1.00 23.62 374 TYR A CA 1
ATOM 2928 C C . TYR A 1 374 ? 45.111 -14.282 39.006 1.00 23.87 374 TYR A C 1
ATOM 2929 O O . TYR A 1 374 ? 45.973 -14.394 39.938 1.00 23.84 374 TYR A O 1
ATOM 2938 N N . ARG A 1 375 ? 43.974 -13.613 39.207 1.00 23.14 375 ARG A N 1
ATOM 2939 C CA . ARG A 1 375 ? 43.884 -12.806 40.427 1.00 22.47 375 ARG A CA 1
ATOM 2940 C C . ARG A 1 375 ? 43.741 -13.562 41.734 1.00 22.46 375 ARG A C 1
ATOM 2941 O O . ARG A 1 375 ? 44.145 -13.051 42.755 1.00 22.11 375 ARG A O 1
ATOM 2949 N N . ARG A 1 376 ? 43.260 -14.796 41.692 1.00 21.25 376 ARG A N 1
ATOM 2950 C CA . ARG A 1 376 ? 43.210 -15.591 42.930 1.00 23.50 376 ARG A CA 1
ATOM 2951 C C . ARG A 1 376 ? 44.150 -16.790 42.898 1.00 23.25 376 ARG A C 1
ATOM 2952 O O . ARG A 1 376 ? 44.230 -17.535 43.885 1.00 25.80 376 ARG A O 1
ATOM 2960 N N . GLY A 1 377 ? 44.784 -16.999 41.754 1.00 24.84 377 GLY A N 1
ATOM 2961 C CA . GLY A 1 377 ? 45.636 -18.178 41.520 1.00 24.94 377 GLY A CA 1
ATOM 2962 C C . GLY A 1 377 ? 44.818 -19.469 41.427 1.00 25.56 377 GLY A C 1
ATOM 2963 O O . GLY A 1 377 ? 45.299 -20.486 41.865 1.00 23.84 377 GLY A O 1
ATOM 2964 N N . TRP A 1 378 ? 43.578 -19.431 40.904 1.00 23.65 378 TRP A N 1
ATOM 2965 C CA . TRP A 1 378 ? 42.773 -20.626 40.900 1.00 24.67 378 TRP A CA 1
ATOM 2966 C C . TRP A 1 378 ? 42.827 -21.333 39.564 1.00 23.88 378 TRP A C 1
ATOM 2967 O O . TRP A 1 378 ? 42.167 -20.888 38.595 1.00 24.30 378 TRP A O 1
ATOM 2978 N N . HIS A 1 379 ? 43.561 -22.449 39.491 1.00 22.37 379 HIS A N 1
ATOM 2979 C CA . HIS A 1 379 ? 43.572 -23.233 38.244 1.00 22.29 379 HIS A CA 1
ATOM 2980 C C . HIS A 1 379 ? 42.322 -24.141 38.250 1.00 22.73 379 HIS A C 1
ATOM 2981 O O . HIS A 1 379 ? 42.078 -24.826 39.237 1.00 24.37 379 HIS A O 1
ATOM 2988 N N . PRO A 1 380 ? 41.567 -24.264 37.166 1.00 23.95 380 PRO A N 1
ATOM 2989 C CA . PRO A 1 380 ? 40.368 -25.105 37.220 1.00 24.93 380 PRO A CA 1
ATOM 2990 C C . PRO A 1 380 ? 40.568 -26.605 37.521 1.00 25.06 380 PRO A C 1
ATOM 2991 O O . PRO A 1 380 ? 39.591 -27.238 37.938 1.00 25.11 380 PRO A O 1
ATOM 2995 N N . GLU A 1 381 ? 41.770 -27.139 37.317 1.00 25.91 381 GLU A N 1
ATOM 2996 C CA . GLU A 1 381 ? 42.012 -28.590 37.420 1.00 27.14 381 GLU A CA 1
ATOM 2997 C C . GLU A 1 381 ? 43.105 -28.972 38.432 1.00 28.53 381 GLU A C 1
ATOM 2998 O O . GLU A 1 381 ? 43.419 -30.160 38.548 1.00 27.66 381 GLU A O 1
ATOM 3004 N N . LYS A 1 382 ? 43.665 -27.983 39.155 1.00 27.26 382 LYS A N 1
ATOM 3005 C CA . LYS A 1 382 ? 44.715 -28.203 40.144 1.00 28.37 382 LYS A CA 1
ATOM 3006 C C . LYS A 1 382 ? 44.301 -27.596 41.468 1.00 29.69 382 LYS A C 1
ATOM 3007 O O . LYS A 1 382 ? 43.944 -26.408 41.548 1.00 28.93 382 LYS A O 1
ATOM 3013 N N . PHE A 1 383 ? 44.365 -28.407 42.523 1.00 29.77 383 PHE A N 1
ATOM 3014 C CA . PHE A 1 383 ? 43.803 -28.047 43.834 1.00 28.86 383 PHE A CA 1
ATOM 3015 C C . PHE A 1 383 ? 44.888 -28.288 44.859 1.00 29.79 383 PHE A C 1
ATOM 3016 O O . PHE A 1 383 ? 45.519 -29.354 44.861 1.00 29.80 383 PHE A O 1
ATOM 3024 N N . ARG A 1 384 ? 45.153 -27.283 45.678 1.00 29.94 384 ARG A N 1
ATOM 3025 C CA . ARG A 1 384 ? 46.072 -27.433 46.801 1.00 30.49 384 ARG A CA 1
ATOM 3026 C C . ARG A 1 384 ? 45.520 -28.528 47.728 1.00 31.14 384 ARG A C 1
ATOM 3027 O O . ARG A 1 384 ? 44.335 -28.519 48.111 1.00 29.15 384 ARG A O 1
ATOM 3035 N N . GLN A 1 385 ? 46.409 -29.437 48.123 1.00 31.13 385 GLN A N 1
ATOM 3036 C CA . GLN A 1 385 ? 45.990 -30.620 48.858 1.00 32.27 385 GLN A CA 1
ATOM 3037 C C . GLN A 1 385 ? 46.047 -30.386 50.366 1.00 32.48 385 GLN A C 1
ATOM 3038 O O . GLN A 1 385 ? 47.021 -29.806 50.879 1.00 31.28 385 GLN A O 1
ATOM 3044 N N . THR A 1 386 ? 45.013 -30.802 51.103 1.00 31.19 386 THR A N 1
ATOM 3045 C CA . THR A 1 386 ? 45.080 -30.547 52.540 1.00 31.73 386 THR A CA 1
ATOM 3046 C C . THR A 1 386 ? 46.255 -31.293 53.180 1.00 32.22 386 THR A C 1
ATOM 3047 O O . THR A 1 386 ? 46.653 -32.339 52.703 1.00 31.46 386 THR A O 1
ATOM 3051 N N . LYS A 1 387 ? 46.797 -30.747 54.256 1.00 34.33 387 LYS A N 1
ATOM 3052 C CA . LYS A 1 387 ? 47.817 -31.489 55.017 1.00 37.67 387 LYS A CA 1
ATOM 3053 C C . LYS A 1 387 ? 47.315 -32.061 56.366 1.00 37.56 387 LYS A C 1
ATOM 3054 O O . LYS A 1 387 ? 48.093 -32.623 57.152 1.00 38.79 387 LYS A O 1
ATOM 3058 N N . ASN A 1 388 ? 46.013 -31.972 56.600 1.00 35.50 388 ASN A N 1
ATOM 3059 C CA . ASN A 1 388 ? 45.443 -32.445 57.850 1.00 35.41 388 ASN A CA 1
ATOM 3060 C C . ASN A 1 388 ? 44.311 -33.426 57.535 1.00 35.32 388 ASN A C 1
ATOM 3061 O O . ASN A 1 388 ? 44.008 -33.666 56.394 1.00 34.96 388 ASN A O 1
ATOM 3066 N N . LYS A 1 389 ? 43.700 -34.011 58.548 1.00 35.72 389 LYS A N 1
ATOM 3067 C CA . LYS A 1 389 ? 42.606 -34.952 58.349 1.00 35.21 389 LYS A CA 1
ATOM 3068 C C . LYS A 1 389 ? 41.277 -34.287 58.751 1.00 34.48 389 LYS A C 1
ATOM 3069 O O . LYS A 1 389 ? 40.357 -34.977 59.155 1.00 32.42 389 LYS A O 1
ATOM 3074 N N . ASP A 1 390 ? 41.200 -32.944 58.684 1.00 33.23 390 ASP A N 1
ATOM 3075 C CA . ASP A 1 390 ? 39.938 -32.233 58.968 1.00 33.44 390 ASP A CA 1
ATOM 3076 C C . ASP A 1 390 ? 38.771 -32.726 58.151 1.00 31.55 390 ASP A C 1
ATOM 3077 O O . ASP A 1 390 ? 38.917 -33.066 56.991 1.00 31.66 390 ASP A O 1
ATOM 3082 N N . SER A 1 391 ? 37.621 -32.749 58.784 1.00 30.96 391 SER A N 1
ATOM 3083 C CA . SER A 1 391 ? 36.376 -33.147 58.141 1.00 30.25 391 SER A CA 1
ATOM 3084 C C . SER A 1 391 ? 35.436 -31.951 58.053 1.00 29.73 391 SER A C 1
ATOM 3085 O O . SER A 1 391 ? 35.488 -31.038 58.906 1.00 29.28 391 SER A O 1
ATOM 3088 N N . VAL A 1 392 ? 34.566 -31.940 57.041 1.00 29.25 392 VAL A N 1
ATOM 3089 C CA . VAL A 1 392 ? 33.639 -30.828 56.854 1.00 26.66 392 VAL A CA 1
ATOM 3090 C C . VAL A 1 392 ? 32.260 -31.405 56.602 1.00 27.52 392 VAL A C 1
ATOM 3091 O O . VAL A 1 392 ? 32.103 -32.304 55.753 1.00 28.43 392 VAL A O 1
ATOM 3095 N N . LEU A 1 393 ? 31.271 -30.908 57.342 1.00 25.92 393 LEU A N 1
ATOM 3096 C CA . LEU A 1 393 ? 29.875 -31.209 57.077 1.00 25.77 393 LEU A CA 1
ATOM 3097 C C . LEU A 1 393 ? 29.320 -30.065 56.227 1.00 26.02 393 LEU A C 1
ATOM 3098 O O . LEU A 1 393 ? 29.581 -28.895 56.541 1.00 25.47 393 LEU A O 1
ATOM 3103 N N . ILE A 1 394 ? 28.526 -30.400 55.200 1.00 25.91 394 ILE A N 1
ATOM 3104 C CA . ILE A 1 394 ? 27.902 -29.417 54.323 1.00 26.21 394 ILE A CA 1
ATOM 3105 C C . ILE A 1 394 ? 26.422 -29.683 54.301 1.00 27.66 394 ILE A C 1
ATOM 3106 O O . ILE A 1 394 ? 25.973 -30.755 53.876 1.00 29.01 394 ILE A O 1
ATOM 3111 N N . VAL A 1 395 ? 25.648 -28.719 54.795 1.00 27.51 395 VAL A N 1
ATOM 3112 C CA . VAL A 1 395 ? 24.188 -28.846 54.808 1.00 28.84 395 VAL A CA 1
ATOM 3113 C C . VAL A 1 395 ? 23.643 -28.131 53.547 1.00 28.09 395 VAL A C 1
ATOM 3114 O O . VAL A 1 395 ? 23.686 -26.891 53.477 1.00 26.93 395 VAL A O 1
ATOM 3118 N N . GLY A 1 396 ? 23.089 -28.914 52.597 1.00 27.98 396 GLY A N 1
ATOM 3119 C CA . GLY A 1 396 ? 22.515 -28.395 51.355 1.00 26.16 396 GLY A CA 1
ATOM 3120 C C . GLY A 1 396 ? 23.397 -28.744 50.169 1.00 26.71 396 GLY A C 1
ATOM 3121 O O . GLY A 1 396 ? 24.625 -28.463 50.174 1.00 25.88 396 GLY A O 1
ATOM 3122 N N . ALA A 1 397 ? 22.812 -29.363 49.138 1.00 25.36 397 ALA A N 1
ATOM 3123 C CA . ALA A 1 397 ? 23.592 -29.780 47.954 1.00 26.07 397 ALA A CA 1
ATOM 3124 C C . ALA A 1 397 ? 23.165 -29.040 46.657 1.00 25.11 397 ALA A C 1
ATOM 3125 O O . ALA A 1 397 ? 23.106 -29.643 45.577 1.00 24.76 397 ALA A O 1
ATOM 3127 N N . GLY A 1 398 ? 22.829 -27.761 46.789 1.00 25.19 398 GLY A N 1
ATOM 3128 C CA . GLY A 1 398 ? 22.449 -26.903 45.676 1.00 23.70 398 GLY A CA 1
ATOM 3129 C C . GLY A 1 398 ? 23.743 -26.468 44.986 1.00 22.78 398 GLY A C 1
ATOM 3130 O O . GLY A 1 398 ? 24.808 -26.978 45.325 1.00 23.77 398 GLY A O 1
ATOM 3131 N N . PRO A 1 399 ? 23.681 -25.587 43.984 1.00 23.33 399 PRO A N 1
ATOM 3132 C CA . PRO A 1 399 ? 24.911 -25.112 43.319 1.00 23.57 399 PRO A CA 1
ATOM 3133 C C . PRO A 1 399 ? 26.077 -24.714 44.296 1.00 24.33 399 PRO A C 1
ATOM 3134 O O . PRO A 1 399 ? 27.261 -25.054 43.980 1.00 25.43 399 PRO A O 1
ATOM 3138 N N . SER A 1 400 ? 25.801 -24.027 45.420 1.00 23.13 400 SER A N 1
ATOM 3139 C CA . SER A 1 400 ? 26.889 -23.638 46.329 1.00 22.55 400 SER A CA 1
ATOM 3140 C C . SER A 1 400 ? 27.433 -24.801 47.178 1.00 22.96 400 SER A C 1
ATOM 3141 O O . SER A 1 400 ? 28.659 -24.983 47.269 1.00 22.59 400 SER A O 1
ATOM 3144 N N . GLY A 1 401 ? 26.528 -25.582 47.800 1.00 22.04 401 GLY A N 1
ATOM 3145 C CA . GLY A 1 401 ? 26.956 -26.657 48.707 1.00 22.75 401 GLY A CA 1
ATOM 3146 C C . GLY A 1 401 ? 27.620 -27.733 47.864 1.00 23.60 401 GLY A C 1
ATOM 3147 O O . GLY A 1 401 ? 28.648 -28.287 48.240 1.00 24.63 401 GLY A O 1
ATOM 3148 N N . SER A 1 402 ? 27.037 -28.038 46.710 1.00 24.14 402 SER A N 1
ATOM 3149 C CA . SER A 1 402 ? 27.637 -29.116 45.880 1.00 25.09 402 SER A CA 1
ATOM 3150 C C . SER A 1 402 ? 28.966 -28.704 45.279 1.00 25.46 402 SER A C 1
ATOM 3151 O O . SER A 1 402 ? 29.893 -29.519 45.172 1.00 25.99 402 SER A O 1
ATOM 3154 N N . GLU A 1 403 ? 29.083 -27.427 44.901 1.00 26.25 403 GLU A N 1
ATOM 3155 C CA . GLU A 1 403 ? 30.418 -26.930 44.480 1.00 25.07 403 GLU A CA 1
ATOM 3156 C C . GLU A 1 403 ? 31.469 -27.013 45.581 1.00 25.33 403 GLU A C 1
ATOM 3157 O O . GLU A 1 403 ? 32.609 -27.418 45.312 1.00 25.45 403 GLU A O 1
ATOM 3163 N N . ALA A 1 404 ? 31.104 -26.612 46.797 1.00 25.34 404 ALA A N 1
ATOM 3164 C CA . ALA A 1 404 ? 32.002 -26.654 47.965 1.00 26.09 404 ALA A CA 1
ATOM 3165 C C . ALA A 1 404 ? 32.491 -28.117 48.253 1.00 25.95 404 ALA A C 1
ATOM 3166 O O . ALA A 1 404 ? 33.692 -28.362 48.520 1.00 26.30 404 ALA A O 1
ATOM 3168 N N . ALA A 1 405 ? 31.569 -29.068 48.155 1.00 25.78 405 ALA A N 1
ATOM 3169 C CA . ALA A 1 405 ? 31.875 -30.504 48.352 1.00 26.65 405 ALA A CA 1
ATOM 3170 C C . ALA A 1 405 ? 32.830 -30.981 47.283 1.00 27.64 405 ALA A C 1
ATOM 3171 O O . ALA A 1 405 ? 33.854 -31.657 47.552 1.00 28.14 405 ALA A O 1
ATOM 3173 N N . ARG A 1 406 ? 32.525 -30.580 46.064 1.00 27.44 406 ARG A N 1
ATOM 3174 C CA . ARG A 1 406 ? 33.335 -31.048 44.961 1.00 27.61 406 ARG A CA 1
ATOM 3175 C C . ARG A 1 406 ? 34.771 -30.598 45.173 1.00 28.60 406 ARG A C 1
ATOM 3176 O O . ARG A 1 406 ? 35.724 -31.405 45.032 1.00 29.81 406 ARG A O 1
ATOM 3184 N N . VAL A 1 407 ? 34.945 -29.313 45.481 1.00 28.03 407 VAL A N 1
ATOM 3185 C CA . VAL A 1 407 ? 36.305 -28.718 45.574 1.00 27.35 407 VAL A CA 1
ATOM 3186 C C . VAL A 1 407 ? 37.078 -29.253 46.794 1.00 26.83 407 VAL A C 1
ATOM 3187 O O . VAL A 1 407 ? 38.310 -29.561 46.696 1.00 26.61 407 VAL A O 1
ATOM 3191 N N . LEU A 1 408 ? 36.369 -29.368 47.919 1.00 25.92 408 LEU A N 1
ATOM 3192 C CA . LEU A 1 408 ? 36.934 -29.900 49.160 1.00 27.84 408 LEU A CA 1
ATOM 3193 C C . LEU A 1 408 ? 37.365 -31.356 48.960 1.00 28.34 408 LEU A C 1
ATOM 3194 O O . LEU A 1 408 ? 38.434 -31.732 49.411 1.00 28.92 408 LEU A O 1
ATOM 3199 N N . MET A 1 409 ? 36.540 -32.160 48.292 1.00 27.95 409 MET A N 1
ATOM 3200 C CA . MET A 1 409 ? 36.939 -33.537 47.989 1.00 28.03 409 MET A CA 1
ATOM 3201 C C . MET A 1 409 ? 38.136 -33.619 47.047 1.00 28.32 409 MET A C 1
ATOM 3202 O O . MET A 1 409 ? 39.036 -34.393 47.303 1.00 27.69 409 MET A O 1
ATOM 3207 N N . GLU A 1 410 ? 38.190 -32.779 45.998 1.00 27.49 410 GLU A N 1
ATOM 3208 C CA . GLU A 1 410 ? 39.344 -32.687 45.114 1.00 26.63 410 GLU A CA 1
ATOM 3209 C C . GLU A 1 410 ? 40.580 -32.221 45.857 1.00 26.95 410 GLU A C 1
ATOM 3210 O O . GLU A 1 410 ? 41.732 -32.480 45.406 1.00 27.83 410 GLU A O 1
ATOM 3216 N N . SER A 1 411 ? 40.371 -31.530 46.987 1.00 26.30 411 SER A N 1
ATOM 3217 C CA . SER A 1 411 ? 41.482 -31.033 47.783 1.00 26.85 411 SER A CA 1
ATOM 3218 C C . SER A 1 411 ? 41.943 -32.043 48.874 1.00 28.81 411 SER A C 1
ATOM 3219 O O . SER A 1 411 ? 42.857 -31.754 49.645 1.00 28.17 411 SER A O 1
ATOM 3222 N N . GLY A 1 412 ? 41.306 -33.203 48.925 1.00 28.69 412 GLY A N 1
ATOM 3223 C CA . GLY A 1 412 ? 41.742 -34.244 49.844 1.00 30.35 412 GLY A CA 1
ATOM 3224 C C . GLY A 1 412 ? 40.992 -34.264 51.151 1.00 31.53 412 GLY A C 1
ATOM 3225 O O . GLY A 1 412 ? 41.345 -35.042 52.013 1.00 30.87 412 GLY A O 1
ATOM 3226 N N . TYR A 1 413 ? 39.958 -33.422 51.321 1.00 31.40 413 TYR A N 1
ATOM 3227 C CA . TYR A 1 413 ? 39.292 -33.351 52.649 1.00 31.39 413 TYR A CA 1
ATOM 3228 C C . TYR A 1 413 ? 38.251 -34.473 52.772 1.00 31.51 413 TYR A C 1
ATOM 3229 O O . TYR A 1 413 ? 37.669 -34.919 51.775 1.00 33.38 413 TYR A O 1
ATOM 3238 N N . THR A 1 414 ? 37.982 -34.868 54.005 1.00 30.33 414 THR A N 1
ATOM 3239 C CA . THR A 1 414 ? 36.818 -35.668 54.327 1.00 30.23 414 THR A CA 1
ATOM 3240 C C . THR A 1 414 ? 35.598 -34.785 54.283 1.00 29.46 414 THR A C 1
ATOM 3241 O O . THR A 1 414 ? 35.553 -33.816 55.010 1.00 29.03 414 THR A O 1
ATOM 3245 N N . VAL A 1 415 ? 34.654 -35.080 53.389 1.00 29.36 415 VAL A N 1
ATOM 3246 C CA . VAL A 1 415 ? 33.379 -34.372 53.447 1.00 29.07 415 VAL A CA 1
ATOM 3247 C C . VAL A 1 415 ? 32.134 -35.215 53.565 1.00 28.21 415 VAL A C 1
ATOM 3248 O O . VAL A 1 415 ? 32.023 -36.260 52.936 1.00 28.66 415 VAL A O 1
ATOM 3252 N N . HIS A 1 416 ? 31.200 -34.734 54.374 1.00 27.35 416 HIS A N 1
ATOM 3253 C CA . HIS A 1 416 ? 29.874 -35.334 54.480 1.00 27.67 416 HIS A CA 1
ATOM 3254 C C . HIS A 1 416 ? 28.933 -34.260 53.965 1.00 28.06 416 HIS A C 1
ATOM 3255 O O . HIS A 1 416 ? 28.845 -33.198 54.550 1.00 29.33 416 HIS A O 1
ATOM 3262 N N . LEU A 1 417 ? 28.257 -34.545 52.861 1.00 28.04 417 LEU A N 1
ATOM 3263 C CA . LEU A 1 417 ? 27.296 -33.653 52.275 1.00 28.24 417 LEU A CA 1
ATOM 3264 C C . LEU A 1 417 ? 25.910 -34.229 52.508 1.00 28.34 417 LEU A C 1
ATOM 3265 O O . LEU A 1 417 ? 25.659 -35.431 52.243 1.00 27.22 417 LEU A O 1
ATOM 3270 N N . THR A 1 418 ? 25.008 -33.396 52.989 1.00 28.88 418 THR A N 1
ATOM 3271 C CA . THR A 1 418 ? 23.659 -33.877 53.280 1.00 30.98 418 THR A CA 1
ATOM 3272 C C . THR A 1 418 ? 22.582 -32.930 52.738 1.00 30.86 418 THR A C 1
ATOM 3273 O O . THR A 1 418 ? 22.800 -31.738 52.701 1.00 31.23 418 THR A O 1
ATOM 3276 N N . ASP A 1 419 ? 21.415 -33.461 52.337 1.00 30.63 419 ASP A N 1
ATOM 3277 C CA . ASP A 1 419 ? 20.273 -32.665 51.890 1.00 31.04 419 ASP A CA 1
ATOM 3278 C C . ASP A 1 419 ? 18.946 -33.461 52.114 1.00 32.18 419 ASP A C 1
ATOM 3279 O O . ASP A 1 419 ? 18.937 -34.714 52.050 1.00 32.66 419 ASP A O 1
ATOM 3284 N N . THR A 1 420 ? 17.854 -32.730 52.345 1.00 32.51 420 THR A N 1
ATOM 3285 C CA . THR A 1 420 ? 16.500 -33.260 52.403 1.00 32.55 420 THR A CA 1
ATOM 3286 C C . THR A 1 420 ? 16.001 -33.652 50.987 1.00 33.27 420 THR A C 1
ATOM 3287 O O . THR A 1 420 ? 15.228 -34.608 50.801 1.00 31.48 420 THR A O 1
ATOM 3290 N N . ALA A 1 421 ? 16.527 -32.968 49.974 1.00 31.43 421 ALA A N 1
ATOM 3291 C CA . ALA A 1 421 ? 16.190 -33.267 48.608 1.00 32.66 421 ALA A CA 1
ATOM 3292 C C . ALA A 1 421 ? 16.658 -34.666 48.150 1.00 32.61 421 ALA A C 1
ATOM 3293 O O . ALA A 1 421 ? 17.685 -35.180 48.606 1.00 32.78 421 ALA A O 1
ATOM 3295 N N . GLU A 1 422 ? 15.895 -35.255 47.236 1.00 33.15 422 GLU A N 1
ATOM 3296 C CA . GLU A 1 422 ? 16.210 -36.576 46.664 1.00 33.84 422 GLU A CA 1
ATOM 3297 C C . GLU A 1 422 ? 17.429 -36.522 45.754 1.00 33.68 422 GLU A C 1
ATOM 3298 O O . GLU A 1 422 ? 18.092 -37.498 45.567 1.00 33.79 422 GLU A O 1
ATOM 3301 N N . LYS A 1 423 ? 17.688 -35.382 45.132 1.00 32.63 423 LYS A N 1
ATOM 3302 C CA . LYS A 1 423 ? 18.814 -35.286 44.215 1.00 32.71 423 LYS A CA 1
ATOM 3303 C C . LYS A 1 423 ? 19.647 -34.033 44.491 1.00 31.17 423 LYS A C 1
ATOM 3304 O O . LYS A 1 423 ? 19.146 -33.023 45.002 1.00 31.08 423 LYS A O 1
ATOM 3308 N N . ILE A 1 424 ? 20.895 -34.104 44.101 1.00 28.99 424 ILE A N 1
ATOM 3309 C CA . ILE A 1 424 ? 21.783 -32.961 44.060 1.00 28.53 424 ILE A CA 1
ATOM 3310 C C . ILE A 1 424 ? 21.190 -31.901 43.148 1.00 29.40 424 ILE A C 1
ATOM 3311 O O . ILE A 1 424 ? 20.518 -32.240 42.146 1.00 28.49 424 ILE A O 1
ATOM 3316 N N . GLY A 1 425 ? 21.421 -30.617 43.501 1.00 28.46 425 GLY A N 1
ATOM 3317 C CA . GLY A 1 425 ? 21.031 -29.520 42.622 1.00 26.71 425 GLY A CA 1
ATOM 3318 C C . GLY A 1 425 ? 20.201 -28.412 43.211 1.00 27.42 425 GLY A C 1
ATOM 3319 O O . GLY A 1 425 ? 20.042 -27.374 42.558 1.00 26.70 425 GLY A O 1
ATOM 3320 N N . GLY A 1 426 ? 19.621 -28.636 44.389 1.00 25.70 426 GLY A N 1
ATOM 3321 C CA . GLY A 1 426 ? 18.889 -27.602 45.101 1.00 26.11 426 GLY A CA 1
ATOM 3322 C C . GLY A 1 426 ? 17.815 -27.007 44.207 1.00 27.43 426 GLY A C 1
ATOM 3323 O O . GLY A 1 426 ? 17.071 -27.737 43.508 1.00 27.43 426 GLY A O 1
ATOM 3324 N N . HIS A 1 427 ? 17.722 -25.691 44.208 1.00 27.56 427 HIS A N 1
ATOM 3325 C CA . HIS A 1 427 ? 16.667 -24.985 43.473 1.00 28.42 427 HIS A CA 1
ATOM 3326 C C . HIS A 1 427 ? 16.859 -25.078 41.981 1.00 28.94 427 HIS A C 1
ATOM 3327 O O . HIS A 1 427 ? 15.903 -24.819 41.245 1.00 29.43 427 HIS A O 1
ATOM 3334 N N . LEU A 1 428 ? 18.055 -25.467 41.502 1.00 27.61 428 LEU A N 1
ATOM 3335 C CA . LEU A 1 428 ? 18.207 -25.644 40.055 1.00 27.70 428 LEU A CA 1
ATOM 3336 C C . LEU A 1 428 ? 17.346 -26.791 39.483 1.00 29.53 428 LEU A C 1
ATOM 3337 O O . LEU A 1 428 ? 17.032 -26.785 38.289 1.00 28.66 428 LEU A O 1
ATOM 3342 N N . ASN A 1 429 ? 16.974 -27.780 40.301 1.00 28.85 429 ASN A N 1
ATOM 3343 C CA . ASN A 1 429 ? 16.122 -28.841 39.766 1.00 30.54 429 ASN A CA 1
ATOM 3344 C C . ASN A 1 429 ? 14.765 -28.330 39.258 1.00 31.36 429 ASN A C 1
ATOM 3345 O O . ASN A 1 429 ? 14.361 -28.742 38.196 1.00 33.08 429 ASN A O 1
ATOM 3350 N N . GLN A 1 430 ? 14.075 -27.436 39.968 1.00 30.93 430 GLN A N 1
ATOM 3351 C CA . GLN A 1 430 ? 12.847 -26.854 39.409 1.00 31.81 430 GLN A CA 1
ATOM 3352 C C . GLN A 1 430 ? 13.151 -25.860 38.302 1.00 31.82 430 GLN A C 1
ATOM 3353 O O . GLN A 1 430 ? 12.477 -25.849 37.263 1.00 31.42 430 GLN A O 1
ATOM 3359 N N . VAL A 1 431 ? 14.173 -25.029 38.503 1.00 29.94 431 VAL A N 1
ATOM 3360 C CA . VAL A 1 431 ? 14.511 -24.033 37.458 1.00 30.14 431 VAL A CA 1
ATOM 3361 C C . VAL A 1 431 ? 14.701 -24.672 36.107 1.00 28.76 431 VAL A C 1
ATOM 3362 O O . VAL A 1 431 ? 14.137 -24.181 35.115 1.00 29.00 431 VAL A O 1
ATOM 3366 N N . ALA A 1 432 ? 15.445 -25.776 36.056 1.00 28.36 432 ALA A N 1
ATOM 3367 C CA . ALA A 1 432 ? 15.724 -26.424 34.755 1.00 29.37 432 ALA A CA 1
ATOM 3368 C C . ALA A 1 432 ? 14.456 -27.078 34.156 1.00 30.57 432 ALA A C 1
ATOM 3369 O O . ALA A 1 432 ? 14.480 -27.478 32.966 1.00 30.51 432 ALA A O 1
ATOM 3371 N N . ALA A 1 433 ? 13.382 -27.190 34.954 1.00 29.33 433 ALA A N 1
ATOM 3372 C CA . ALA A 1 433 ? 12.117 -27.767 34.430 1.00 30.45 433 ALA A CA 1
ATOM 3373 C C . ALA A 1 433 ? 11.220 -26.688 33.775 1.00 30.63 433 ALA A C 1
ATOM 3374 O O . ALA A 1 433 ? 10.220 -27.014 33.132 1.00 31.12 433 ALA A O 1
ATOM 3376 N N . LEU A 1 434 ? 11.599 -25.411 33.904 1.00 29.90 434 LEU A N 1
ATOM 3377 C CA . LEU A 1 434 ? 10.936 -24.313 33.191 1.00 29.57 434 LEU A CA 1
ATOM 3378 C C . LEU A 1 434 ? 11.099 -24.462 31.693 1.00 30.58 434 LEU A C 1
ATOM 3379 O O . LEU A 1 434 ? 12.072 -25.063 31.232 1.00 30.99 434 LEU A O 1
ATOM 3384 N N . PRO A 1 435 ? 10.150 -23.931 30.925 1.00 30.77 435 PRO A N 1
ATOM 3385 C CA . PRO A 1 435 ? 10.187 -24.057 29.477 1.00 31.25 435 PRO A CA 1
ATOM 3386 C C . PRO A 1 435 ? 11.527 -23.559 28.874 1.00 31.37 435 PRO A C 1
ATOM 3387 O O . PRO A 1 435 ? 11.917 -22.435 29.134 1.00 30.96 435 PRO A O 1
ATOM 3391 N N . GLY A 1 436 ? 12.184 -24.409 28.096 1.00 29.84 436 GLY A N 1
ATOM 3392 C CA . GLY A 1 436 ? 13.427 -24.027 27.437 1.00 31.00 436 GLY A CA 1
ATOM 3393 C C . GLY A 1 436 ? 14.717 -24.222 28.236 1.00 29.90 436 GLY A C 1
ATOM 3394 O O . GLY A 1 436 ? 15.781 -24.103 27.626 1.00 30.39 436 GLY A O 1
ATOM 3395 N N . LEU A 1 437 ? 14.635 -24.532 29.537 1.00 28.62 437 LEU A N 1
ATOM 3396 C CA . LEU A 1 437 ? 15.820 -24.444 30.408 1.00 28.85 437 LEU A CA 1
ATOM 3397 C C . LEU A 1 437 ? 16.401 -25.786 30.741 1.00 28.71 437 LEU A C 1
ATOM 3398 O O . LEU A 1 437 ? 17.248 -25.914 31.622 1.00 28.34 437 LEU A O 1
ATOM 3403 N N . GLY A 1 438 ? 15.995 -26.812 29.994 1.00 28.99 438 GLY A N 1
ATOM 3404 C CA . GLY A 1 438 ? 16.432 -28.154 30.339 1.00 28.74 438 GLY A CA 1
ATOM 3405 C C . GLY A 1 438 ? 17.925 -28.334 30.386 1.00 28.64 438 GLY A C 1
ATOM 3406 O O . GLY A 1 438 ? 18.421 -29.139 31.185 1.00 28.96 438 GLY A O 1
ATOM 3407 N N . GLU A 1 439 ? 18.661 -27.591 29.563 1.00 28.98 439 GLU A N 1
ATOM 3408 C CA . GLU A 1 439 ? 20.133 -27.742 29.526 1.00 28.83 439 GLU A CA 1
ATOM 3409 C C . GLU A 1 439 ? 20.846 -27.128 30.768 1.00 28.84 439 GLU A C 1
ATOM 3410 O O . GLU A 1 439 ? 22.052 -27.421 31.031 1.00 28.91 439 GLU A O 1
ATOM 3416 N N . TRP A 1 440 ? 20.112 -26.325 31.542 1.00 26.10 440 TRP A N 1
ATOM 3417 C CA . TRP A 1 440 ? 20.651 -25.772 32.778 1.00 26.86 440 TRP A CA 1
ATOM 3418 C C . TRP A 1 440 ? 20.880 -26.929 33.766 1.00 27.31 440 TRP A C 1
ATOM 3419 O O . TRP A 1 440 ? 21.740 -26.853 34.647 1.00 25.17 440 TRP A O 1
ATOM 3430 N N . SER A 1 441 ? 20.181 -28.044 33.543 1.00 26.95 441 SER A N 1
ATOM 3431 C CA . SER A 1 441 ? 20.388 -29.203 34.427 1.00 27.68 441 SER A CA 1
ATOM 3432 C C . SER A 1 441 ? 21.843 -29.721 34.356 1.00 26.64 441 SER A C 1
ATOM 3433 O O . SER A 1 441 ? 22.267 -30.454 35.243 1.00 26.71 441 SER A O 1
ATOM 3436 N N . TYR A 1 442 ? 22.625 -29.347 33.336 1.00 25.90 442 TYR A N 1
ATOM 3437 C CA . TYR A 1 442 ? 23.983 -29.908 33.254 1.00 27.83 442 TYR A CA 1
ATOM 3438 C C . TYR A 1 442 ? 24.873 -29.466 34.410 1.00 27.63 442 TYR A C 1
ATOM 3439 O O . TYR A 1 442 ? 25.869 -30.160 34.785 1.00 27.54 442 TYR A O 1
ATOM 3448 N N . HIS A 1 443 ? 24.527 -28.308 34.973 1.00 26.74 443 HIS A N 1
ATOM 3449 C CA . HIS A 1 443 ? 25.274 -27.793 36.107 1.00 27.51 443 HIS A CA 1
ATOM 3450 C C . HIS A 1 443 ? 25.137 -28.797 37.270 1.00 28.09 443 HIS A C 1
ATOM 3451 O O . HIS A 1 443 ? 26.127 -29.150 37.905 1.00 27.06 443 HIS A O 1
ATOM 3458 N N . ARG A 1 444 ? 23.920 -29.295 37.540 1.00 25.67 444 ARG A N 1
ATOM 3459 C CA . ARG A 1 444 ? 23.862 -30.269 38.613 1.00 26.55 444 ARG A CA 1
ATOM 3460 C C . ARG A 1 444 ? 24.300 -31.687 38.181 1.00 26.85 444 ARG A C 1
ATOM 3461 O O . ARG A 1 444 ? 24.867 -32.431 39.010 1.00 28.43 444 ARG A O 1
ATOM 3469 N N . ASP A 1 445 ? 24.062 -32.042 36.913 1.00 26.68 445 ASP A N 1
ATOM 3470 C CA . ASP A 1 445 ? 24.519 -33.341 36.389 1.00 27.48 445 ASP A CA 1
ATOM 3471 C C . ASP A 1 445 ? 26.030 -33.472 36.534 1.00 27.24 445 ASP A C 1
ATOM 3472 O O . ASP A 1 445 ? 26.532 -34.514 36.956 1.00 27.74 445 ASP A O 1
ATOM 3477 N N . TYR A 1 446 ? 26.753 -32.407 36.183 1.00 27.88 446 TYR A N 1
ATOM 3478 C CA . TYR A 1 446 ? 28.227 -32.409 36.319 1.00 26.84 446 TYR A CA 1
ATOM 3479 C C . TYR A 1 446 ? 28.586 -32.658 37.784 1.00 26.58 446 TYR A C 1
ATOM 3480 O O . TYR A 1 446 ? 29.406 -33.528 38.122 1.00 27.97 446 TYR A O 1
ATOM 3489 N N . ARG A 1 447 ? 27.938 -31.925 38.689 1.00 27.34 447 ARG A N 1
ATOM 3490 C CA . ARG A 1 447 ? 28.292 -32.084 40.101 1.00 26.73 447 ARG A CA 1
ATOM 3491 C C . ARG A 1 447 ? 27.876 -33.435 40.690 1.00 27.18 447 ARG A C 1
ATOM 3492 O O . ARG A 1 447 ? 28.645 -34.048 41.438 1.00 26.22 447 ARG A O 1
ATOM 3500 N N . GLU A 1 448 ? 26.701 -33.923 40.306 1.00 27.67 448 GLU A N 1
ATOM 3501 C CA . GLU A 1 448 ? 26.284 -35.284 40.705 1.00 30.24 448 GLU A CA 1
ATOM 3502 C C . GLU A 1 448 ? 27.334 -36.329 40.247 1.00 29.83 448 GLU A C 1
ATOM 3503 O O . GLU A 1 448 ? 27.817 -37.179 41.029 1.00 29.55 448 GLU A O 1
ATOM 3509 N N . THR A 1 449 ? 27.748 -36.209 38.999 1.00 30.20 449 THR A N 1
ATOM 3510 C CA . THR A 1 449 ? 28.728 -37.150 38.437 1.00 30.64 449 THR A CA 1
ATOM 3511 C C . THR A 1 449 ? 30.043 -37.023 39.162 1.00 30.22 449 THR A C 1
ATOM 3512 O O . THR A 1 449 ? 30.701 -38.055 39.551 1.00 28.79 449 THR A O 1
ATOM 3516 N N . GLN A 1 450 ? 30.468 -35.775 39.382 1.00 29.54 450 GLN A N 1
ATOM 3517 C CA . GLN A 1 450 ? 31.815 -35.623 39.936 1.00 28.31 450 GLN A CA 1
ATOM 3518 C C . GLN A 1 450 ? 31.812 -36.085 41.382 1.00 29.58 450 GLN A C 1
ATOM 3519 O O . GLN A 1 450 ? 32.775 -36.702 41.864 1.00 29.81 450 GLN A O 1
ATOM 3525 N N . ILE A 1 451 ? 30.741 -35.767 42.102 1.00 29.76 451 ILE A N 1
ATOM 3526 C CA . ILE A 1 451 ? 30.708 -36.124 43.500 1.00 30.29 451 ILE A CA 1
ATOM 3527 C C . ILE A 1 451 ? 30.705 -37.659 43.648 1.00 30.67 451 ILE A C 1
ATOM 3528 O O . ILE A 1 451 ? 31.420 -38.208 44.467 1.00 31.28 451 ILE A O 1
ATOM 3533 N N . THR A 1 452 ? 29.922 -38.335 42.823 1.00 31.83 452 THR A N 1
ATOM 3534 C CA . THR A 1 452 ? 29.921 -39.788 42.841 1.00 33.01 452 THR A CA 1
ATOM 3535 C C . THR A 1 452 ? 31.306 -40.337 42.592 1.00 32.76 452 THR A C 1
ATOM 3536 O O . THR A 1 452 ? 31.730 -41.276 43.287 1.00 32.95 452 THR A O 1
ATOM 3540 N N . LYS A 1 453 ? 32.034 -39.810 41.617 1.00 30.93 453 LYS A N 1
ATOM 3541 C CA . LYS A 1 453 ? 33.384 -40.334 41.446 1.00 31.82 453 LYS A CA 1
ATOM 3542 C C . LYS A 1 453 ? 34.417 -39.983 42.505 1.00 32.01 453 LYS A C 1
ATOM 3543 O O . LYS A 1 453 ? 35.308 -40.828 42.799 1.00 31.20 453 LYS A O 1
ATOM 3549 N N . LEU A 1 454 ? 34.322 -38.765 43.068 1.00 31.06 454 LEU A N 1
ATOM 3550 C CA . LEU A 1 454 ? 35.189 -38.368 44.152 1.00 31.32 454 LEU A CA 1
ATOM 3551 C C . LEU A 1 454 ? 34.954 -39.282 45.407 1.00 31.98 454 LEU A C 1
ATOM 3552 O O . LEU A 1 454 ? 35.901 -39.530 46.157 1.00 30.48 454 LEU A O 1
ATOM 3556 N N . LEU A 1 455 ? 33.697 -39.716 45.671 1.00 32.22 455 LEU A N 1
ATOM 3557 C CA . LEU A 1 455 ? 33.442 -40.600 46.849 1.00 33.73 455 LEU A CA 1
ATOM 3558 C C . LEU A 1 455 ? 34.145 -41.932 46.755 1.00 35.59 455 LEU A C 1
ATOM 3559 O O . LEU A 1 455 ? 34.583 -42.492 47.773 1.00 36.66 455 LEU A O 1
ATOM 3564 N N . LYS A 1 456 ? 34.219 -42.460 45.537 1.00 37.22 456 LYS A N 1
ATOM 3565 C CA . LYS A 1 456 ? 34.953 -43.701 45.289 1.00 39.29 456 LYS A CA 1
ATOM 3566 C C . LYS A 1 456 ? 36.442 -43.586 45.638 1.00 40.05 456 LYS A C 1
ATOM 3567 O O . LYS A 1 456 ? 37.048 -44.588 46.017 1.00 39.62 456 LYS A O 1
ATOM 3572 N N . LYS A 1 457 ? 37.021 -42.395 45.514 1.00 40.71 457 LYS A N 1
ATOM 3573 C CA . LYS A 1 457 ? 38.453 -42.227 45.809 1.00 42.99 457 LYS A CA 1
ATOM 3574 C C . LYS A 1 457 ? 38.775 -41.512 47.119 1.00 44.02 457 LYS A C 1
ATOM 3575 O O . LYS A 1 457 ? 39.884 -41.621 47.663 1.00 44.86 457 LYS A O 1
ATOM 3576 N N . ASN A 1 458 ? 37.803 -40.784 47.633 1.00 43.96 458 ASN A N 1
ATOM 3577 C CA . ASN A 1 458 ? 37.912 -40.158 48.936 1.00 43.88 458 ASN A CA 1
ATOM 3578 C C . ASN A 1 458 ? 36.977 -41.033 49.812 1.00 43.28 458 ASN A C 1
ATOM 3579 O O . ASN A 1 458 ? 35.799 -40.741 49.945 1.00 42.86 458 ASN A O 1
ATOM 3584 N N . LYS A 1 459 ? 37.514 -42.128 50.376 1.00 43.14 459 LYS A N 1
ATOM 3585 C CA . LYS A 1 459 ? 36.718 -43.177 51.093 1.00 42.01 459 LYS A CA 1
ATOM 3586 C C . LYS A 1 459 ? 36.009 -42.806 52.386 1.00 40.79 459 LYS A C 1
ATOM 3587 O O . LYS A 1 459 ? 35.042 -43.489 52.779 1.00 40.22 459 LYS A O 1
ATOM 3589 N N . GLU A 1 460 ? 36.505 -41.761 53.079 1.00 38.73 460 GLU A N 1
ATOM 3590 C CA . GLU A 1 460 ? 35.819 -41.282 54.276 1.00 36.41 460 GLU A CA 1
ATOM 3591 C C . GLU A 1 460 ? 34.771 -40.234 53.972 1.00 33.85 460 GLU A C 1
ATOM 3592 O O . GLU A 1 460 ? 34.012 -39.841 54.847 1.00 33.31 460 GLU A O 1
ATOM 3594 N N . SER A 1 461 ? 34.724 -39.749 52.758 1.00 31.37 461 SER A N 1
ATOM 3595 C CA . SER A 1 461 ? 33.613 -38.862 52.434 1.00 31.54 461 SER A CA 1
ATOM 3596 C C . SER A 1 461 ? 32.281 -39.585 52.265 1.00 30.14 461 SER A C 1
ATOM 3597 O O . SER A 1 461 ? 32.244 -40.788 51.969 1.00 30.17 461 SER A O 1
ATOM 3600 N N . GLN A 1 462 ? 31.199 -38.827 52.307 1.00 30.33 462 GLN A N 1
ATOM 3601 C CA . GLN A 1 462 ? 29.877 -39.406 52.192 1.00 29.78 462 GLN A CA 1
ATOM 3602 C C . GLN A 1 462 ? 28.862 -38.433 51.579 1.00 29.78 462 GLN A C 1
ATOM 3603 O O . GLN A 1 462 ? 28.876 -37.231 51.880 1.00 29.32 462 GLN A O 1
ATOM 3609 N N . LEU A 1 463 ? 27.929 -38.986 50.800 1.00 29.61 463 LEU A N 1
ATOM 3610 C CA . LEU A 1 463 ? 26.781 -38.248 50.314 1.00 29.86 463 LEU A CA 1
ATOM 3611 C C . LEU A 1 463 ? 25.488 -38.826 50.911 1.00 30.99 463 LEU A C 1
ATOM 3612 O O . LEU A 1 463 ? 25.205 -40.021 50.762 1.00 30.90 463 LEU A O 1
ATOM 3617 N N . ALA A 1 464 ? 24.690 -37.985 51.553 1.00 30.34 464 ALA A N 1
ATOM 3618 C CA . ALA A 1 464 ? 23.394 -38.436 52.030 1.00 31.73 464 ALA A CA 1
ATOM 3619 C C . ALA A 1 464 ? 22.254 -37.555 51.517 1.00 30.95 464 ALA A C 1
ATOM 3620 O O . ALA A 1 464 ? 22.206 -36.363 51.800 1.00 30.60 464 ALA A O 1
ATOM 3622 N N . LEU A 1 465 ? 21.339 -38.177 50.770 1.00 30.18 465 LEU A N 1
ATOM 3623 C CA . LEU A 1 465 ? 20.202 -37.454 50.226 1.00 31.72 465 LEU A CA 1
ATOM 3624 C C . LEU A 1 465 ? 18.878 -38.003 50.748 1.00 32.78 465 LEU A C 1
ATOM 3625 O O . LEU A 1 465 ? 18.839 -39.096 51.346 1.00 31.52 465 LEU A O 1
ATOM 3630 N N . GLY A 1 466 ? 17.804 -37.242 50.523 1.00 33.37 466 GLY A N 1
ATOM 3631 C CA . GLY A 1 466 ? 16.493 -37.671 50.993 1.00 34.30 466 GLY A CA 1
ATOM 3632 C C . GLY A 1 466 ? 16.477 -37.713 52.503 1.00 35.25 466 GLY A C 1
ATOM 3633 O O . GLY A 1 466 ? 15.644 -38.424 53.104 1.00 33.67 466 GLY A O 1
ATOM 3634 N N . GLN A 1 467 ? 17.335 -36.888 53.127 1.00 34.01 467 GLN A N 1
ATOM 3635 C CA . GLN A 1 467 ? 17.470 -36.920 54.568 1.00 34.22 467 GLN A CA 1
ATOM 3636 C C . GLN A 1 467 ? 16.399 -36.141 55.315 1.00 35.39 467 GLN A C 1
ATOM 3637 O O . GLN A 1 467 ? 15.705 -35.295 54.742 1.00 36.16 467 GLN A O 1
ATOM 3643 N N . LYS A 1 468 ? 16.230 -36.455 56.595 1.00 35.12 468 LYS A N 1
ATOM 3644 C CA . LYS A 1 468 ? 15.545 -35.540 57.487 1.00 35.28 468 LYS A CA 1
ATOM 3645 C C . LYS A 1 468 ? 16.369 -34.245 57.559 1.00 35.67 468 LYS A C 1
ATOM 3646 O O . LYS A 1 468 ? 17.615 -34.302 57.566 1.00 34.16 468 LYS A O 1
ATOM 3650 N N . PRO A 1 469 ? 15.684 -33.102 57.655 1.00 35.56 469 PRO A N 1
ATOM 3651 C CA . PRO A 1 469 ? 16.357 -31.783 57.751 1.00 35.71 469 PRO A CA 1
ATOM 3652 C C . PRO A 1 469 ? 17.333 -31.762 58.910 1.00 36.42 469 PRO A C 1
ATOM 3653 O O . PRO A 1 469 ? 17.007 -32.314 59.965 1.00 36.18 469 PRO A O 1
ATOM 3657 N N . MET A 1 470 ? 18.523 -31.181 58.724 1.00 34.73 470 MET A N 1
ATOM 3658 C CA . MET A 1 470 ? 19.464 -31.066 59.835 1.00 33.34 470 MET A CA 1
ATOM 3659 C C . MET A 1 470 ? 18.912 -29.996 60.806 1.00 32.32 470 MET A C 1
ATOM 3660 O O . MET A 1 470 ? 18.373 -28.992 60.343 1.00 32.45 470 MET A O 1
ATOM 3665 N N . THR A 1 471 ? 19.011 -30.220 62.125 1.00 31.95 471 THR A N 1
ATOM 3666 C CA . THR A 1 471 ? 18.677 -29.217 63.168 1.00 31.58 471 THR A CA 1
ATOM 3667 C C . THR A 1 471 ? 19.999 -28.714 63.733 1.00 31.19 471 THR A C 1
ATOM 3668 O O . THR A 1 471 ? 21.077 -29.274 63.444 1.00 31.11 471 THR A O 1
ATOM 3672 N N . ALA A 1 472 ? 19.935 -27.703 64.589 1.00 31.96 472 ALA A N 1
ATOM 3673 C CA . ALA A 1 472 ? 21.154 -27.164 65.201 1.00 31.52 472 ALA A CA 1
ATOM 3674 C C . ALA A 1 472 ? 21.796 -28.197 66.052 1.00 31.99 472 ALA A C 1
ATOM 3675 O O . ALA A 1 472 ? 23.042 -28.386 66.015 1.00 32.00 472 ALA A O 1
ATOM 3677 N N . ASP A 1 473 ? 20.974 -28.916 66.819 1.00 33.08 473 ASP A N 1
ATOM 3678 C CA . ASP A 1 473 ? 21.546 -30.053 67.580 1.00 34.76 473 ASP A CA 1
ATOM 3679 C C . ASP A 1 473 ? 22.224 -31.132 66.748 1.00 33.74 473 ASP A C 1
ATOM 3680 O O . ASP A 1 473 ? 23.300 -31.599 67.125 1.00 33.81 473 ASP A O 1
ATOM 3685 N N . ASP A 1 474 ? 21.616 -31.526 65.631 1.00 33.45 474 ASP A N 1
ATOM 3686 C CA . ASP A 1 474 ? 22.222 -32.503 64.740 1.00 34.31 474 ASP A CA 1
ATOM 3687 C C . ASP A 1 474 ? 23.614 -32.029 64.260 1.00 34.75 474 ASP A C 1
ATOM 3688 O O . ASP A 1 474 ? 24.562 -32.837 64.143 1.00 35.61 474 ASP A O 1
ATOM 3693 N N . VAL A 1 475 ? 23.730 -30.734 63.949 1.00 33.70 475 VAL A N 1
ATOM 3694 C CA . VAL A 1 475 ? 24.996 -30.169 63.447 1.00 33.14 475 VAL A CA 1
ATOM 3695 C C . VAL A 1 475 ? 26.036 -30.168 64.548 1.00 33.46 475 VAL A C 1
ATOM 3696 O O . VAL A 1 475 ? 27.162 -30.616 64.355 1.00 33.25 475 VAL A O 1
ATOM 3700 N N . LEU A 1 476 ? 25.648 -29.682 65.708 1.00 34.48 476 LEU A N 1
ATOM 3701 C CA . LEU A 1 476 ? 26.572 -29.589 66.844 1.00 35.77 476 LEU A CA 1
ATOM 3702 C C . LEU A 1 476 ? 27.121 -30.954 67.268 1.00 36.14 476 LEU A C 1
ATOM 3703 O O . LEU A 1 476 ? 28.294 -31.046 67.678 1.00 36.83 476 LEU A O 1
ATOM 3708 N N . GLN A 1 477 ? 26.304 -31.994 67.134 1.00 35.76 477 GLN A N 1
ATOM 3709 C CA . GLN A 1 477 ? 26.705 -33.348 67.561 1.00 37.01 477 GLN A CA 1
ATOM 3710 C C . GLN A 1 477 ? 27.335 -34.189 66.424 1.00 36.11 477 GLN A C 1
ATOM 3711 O O . GLN A 1 477 ? 27.767 -35.354 66.647 1.00 35.64 477 GLN A O 1
ATOM 3717 N N . TYR A 1 478 ? 27.431 -33.591 65.222 1.00 33.02 478 TYR A N 1
ATOM 3718 C CA . TYR A 1 478 ? 27.728 -34.379 64.013 1.00 31.35 478 TYR A CA 1
ATOM 3719 C C . TYR A 1 478 ? 29.160 -34.940 63.956 1.00 31.32 478 TYR A C 1
ATOM 3720 O O . TYR A 1 478 ? 29.410 -36.003 63.355 1.00 31.23 478 TYR A O 1
ATOM 3729 N N . GLY A 1 479 ? 30.095 -34.227 64.564 1.00 29.65 479 GLY A N 1
ATOM 3730 C CA . GLY A 1 479 ? 31.455 -34.711 64.595 1.00 28.82 479 GLY A CA 1
ATOM 3731 C C . GLY A 1 479 ? 32.366 -34.133 63.532 1.00 28.87 479 GLY A C 1
ATOM 3732 O O . GLY A 1 479 ? 33.526 -34.562 63.418 1.00 28.45 479 GLY A O 1
ATOM 3733 N N . ALA A 1 480 ? 31.902 -33.151 62.758 1.00 27.23 480 ALA A N 1
ATOM 3734 C CA . ALA A 1 480 ? 32.839 -32.498 61.832 1.00 27.29 480 ALA A CA 1
ATOM 3735 C C . ALA A 1 480 ? 33.704 -31.419 62.501 1.00 27.95 480 ALA A C 1
ATOM 3736 O O . ALA A 1 480 ? 33.280 -30.776 63.463 1.00 29.31 480 ALA A O 1
ATOM 3738 N N . ASP A 1 481 ? 34.900 -31.199 61.983 1.00 28.27 481 ASP A N 1
ATOM 3739 C CA . ASP A 1 481 ? 35.720 -30.044 62.381 1.00 29.15 481 ASP A CA 1
ATOM 3740 C C . ASP A 1 481 ? 35.193 -28.662 61.923 1.00 29.56 481 ASP A C 1
ATOM 3741 O O . ASP A 1 481 ? 35.252 -27.683 62.685 1.00 29.39 481 ASP A O 1
ATOM 3746 N N . LYS A 1 482 ? 34.704 -28.614 60.684 1.00 28.47 482 LYS A N 1
ATOM 3747 C CA . LYS A 1 482 ? 34.181 -27.374 60.096 1.00 29.62 482 LYS A CA 1
ATOM 3748 C C . LYS A 1 482 ? 32.815 -27.708 59.518 1.00 29.00 482 LYS A C 1
ATOM 3749 O O . LYS A 1 482 ? 32.552 -28.844 59.108 1.00 28.63 482 LYS A O 1
ATOM 3755 N N . VAL A 1 483 ? 31.924 -26.739 59.543 1.00 28.27 483 VAL A N 1
ATOM 3756 C CA . VAL A 1 483 ? 30.605 -26.896 58.976 1.00 28.44 483 VAL A CA 1
ATOM 3757 C C . VAL A 1 483 ? 30.302 -25.755 57.960 1.00 27.94 483 VAL A C 1
ATOM 3758 O O . VAL A 1 483 ? 30.603 -24.586 58.222 1.00 27.50 483 VAL A O 1
ATOM 3762 N N . ILE A 1 484 ? 29.693 -26.118 56.843 1.00 25.84 484 ILE A N 1
ATOM 3763 C CA . ILE A 1 484 ? 29.231 -25.148 55.872 1.00 27.82 484 ILE A CA 1
ATOM 3764 C C . ILE A 1 484 ? 27.728 -25.238 55.772 1.00 28.37 484 ILE A C 1
ATOM 3765 O O . ILE A 1 484 ? 27.147 -26.337 55.530 1.00 29.03 484 ILE A O 1
ATOM 3770 N N . ILE A 1 485 ? 27.097 -24.078 55.951 1.00 28.15 485 ILE A N 1
ATOM 3771 C CA . ILE A 1 485 ? 25.668 -23.958 55.813 1.00 27.21 485 ILE A CA 1
ATOM 3772 C C . ILE A 1 485 ? 25.308 -23.382 54.425 1.00 27.96 485 ILE A C 1
ATOM 3773 O O . ILE A 1 485 ? 25.669 -22.247 54.099 1.00 26.74 485 ILE A O 1
ATOM 3778 N N . ALA A 1 486 ? 24.619 -24.198 53.610 1.00 26.79 486 ALA A N 1
ATOM 3779 C CA . ALA A 1 486 ? 24.300 -23.835 52.229 1.00 24.37 486 ALA A CA 1
ATOM 3780 C C . ALA A 1 486 ? 22.844 -24.145 51.971 1.00 25.15 486 ALA A C 1
ATOM 3781 O O . ALA A 1 486 ? 22.486 -24.872 51.006 1.00 24.49 486 ALA A O 1
ATOM 3783 N N . THR A 1 487 ? 21.996 -23.556 52.813 1.00 25.07 487 THR A N 1
ATOM 3784 C CA . THR A 1 487 ? 20.572 -23.910 52.844 1.00 25.03 487 THR A CA 1
ATOM 3785 C C . THR A 1 487 ? 19.681 -23.144 51.879 1.00 25.65 487 THR A C 1
ATOM 3786 O O . THR A 1 487 ? 18.467 -23.333 51.902 1.00 25.94 487 THR A O 1
ATOM 3790 N N . GLY A 1 488 ? 20.253 -22.298 51.013 1.00 23.91 488 GLY A N 1
ATOM 3791 C CA . GLY A 1 488 ? 19.454 -21.674 49.973 1.00 24.85 488 GLY A CA 1
ATOM 3792 C C . GLY A 1 488 ? 18.570 -20.491 50.356 1.00 25.22 488 GLY A C 1
ATOM 3793 O O . GLY A 1 488 ? 18.726 -19.896 51.435 1.00 23.87 488 GLY A O 1
ATOM 3794 N N . ALA A 1 489 ? 17.689 -20.132 49.430 1.00 24.72 489 ALA A N 1
ATOM 3795 C CA . ALA A 1 489 ? 16.729 -19.032 49.597 1.00 26.86 489 ALA A CA 1
ATOM 3796 C C . ALA A 1 489 ? 15.360 -19.538 49.091 1.00 27.13 489 ALA A C 1
ATOM 3797 O O . ALA A 1 489 ? 15.315 -20.599 48.471 1.00 27.31 489 ALA A O 1
ATOM 3799 N N . ARG A 1 490 ? 14.295 -18.760 49.287 1.00 27.72 490 ARG A N 1
ATOM 3800 C CA . ARG A 1 490 ? 12.945 -19.082 48.746 1.00 28.81 490 ARG A CA 1
ATOM 3801 C C . ARG A 1 490 ? 12.315 -17.808 48.252 1.00 28.55 490 ARG A C 1
ATOM 3802 O O . ARG A 1 490 ? 12.668 -16.673 48.722 1.00 27.60 490 ARG A O 1
ATOM 3810 N N . TRP A 1 491 ? 11.352 -17.960 47.356 1.00 26.82 491 TRP A N 1
ATOM 3811 C CA . TRP A 1 491 ? 10.625 -16.787 46.914 1.00 26.70 491 TRP A CA 1
ATOM 3812 C C . TRP A 1 491 ? 9.730 -16.257 48.046 1.00 27.73 491 TRP A C 1
ATOM 3813 O O . TRP A 1 491 ? 9.210 -17.019 48.888 1.00 27.81 491 TRP A O 1
ATOM 3824 N N . ASN A 1 492 ? 9.615 -14.935 48.102 1.00 27.94 492 ASN A N 1
ATOM 3825 C CA . ASN A 1 492 ? 8.820 -14.291 49.148 1.00 28.49 492 ASN A CA 1
ATOM 3826 C C . ASN A 1 492 ? 7.308 -14.613 49.052 1.00 30.22 492 ASN A C 1
ATOM 3827 O O . ASN A 1 492 ? 6.741 -14.635 47.956 1.00 29.19 492 ASN A O 1
ATOM 3832 N N . THR A 1 493 ? 6.663 -14.792 50.214 1.00 31.07 493 THR A N 1
ATOM 3833 C CA . THR A 1 493 ? 5.235 -15.179 50.258 1.00 31.57 493 THR A CA 1
ATOM 3834 C C . THR A 1 493 ? 4.293 -14.052 50.709 1.00 31.68 493 THR A C 1
ATOM 3835 O O . THR A 1 493 ? 3.066 -14.274 50.765 1.00 32.62 493 THR A O 1
ATOM 3839 N N . ASP A 1 494 ? 4.831 -12.871 51.061 1.00 30.33 494 ASP A N 1
ATOM 3840 C CA . ASP A 1 494 ? 4.031 -11.763 51.609 1.00 29.23 494 ASP A CA 1
ATOM 3841 C C . ASP A 1 494 ? 4.155 -10.447 50.826 1.00 27.72 494 ASP A C 1
ATOM 3842 O O . ASP A 1 494 ? 3.774 -9.380 51.302 1.00 27.66 494 ASP A O 1
ATOM 3847 N N . GLY A 1 495 ? 4.701 -10.523 49.629 1.00 27.25 495 GLY A N 1
ATOM 3848 C CA . GLY A 1 495 ? 4.779 -9.362 48.774 1.00 26.56 495 GLY A CA 1
ATOM 3849 C C . GLY A 1 495 ? 6.028 -8.502 48.917 1.00 25.59 495 GLY A C 1
ATOM 3850 O O . GLY A 1 495 ? 6.215 -7.543 48.147 1.00 25.98 495 GLY A O 1
ATOM 3851 N N . THR A 1 496 ? 6.911 -8.896 49.829 1.00 26.54 496 THR A N 1
ATOM 3852 C CA . THR A 1 496 ? 8.142 -8.116 50.094 1.00 26.08 496 THR A CA 1
ATOM 3853 C C . THR A 1 496 ? 8.906 -8.011 48.781 1.00 25.18 496 THR A C 1
ATOM 3854 O O . THR A 1 496 ? 8.970 -8.963 48.014 1.00 24.75 496 THR A O 1
ATOM 3858 N N . ASN A 1 497 ? 9.413 -6.827 48.508 1.00 26.16 497 ASN A N 1
ATOM 3859 C CA . ASN A 1 497 ? 9.894 -6.478 47.184 1.00 27.61 497 ASN A CA 1
ATOM 3860 C C . ASN A 1 497 ? 10.899 -5.349 47.262 1.00 27.56 497 ASN A C 1
ATOM 3861 O O . ASN A 1 497 ? 10.913 -4.592 48.232 1.00 27.88 497 ASN A O 1
ATOM 3866 N N . CYS A 1 498 ? 11.702 -5.183 46.216 1.00 28.61 498 CYS A N 1
ATOM 3867 C CA . CYS A 1 498 ? 12.774 -4.192 46.244 1.00 28.90 498 CYS A CA 1
ATOM 3868 C C . CYS A 1 498 ? 12.279 -2.736 46.181 1.00 30.07 498 CYS A C 1
ATOM 3869 O O . CYS A 1 498 ? 13.072 -1.809 46.475 1.00 29.62 498 CYS A O 1
ATOM 3872 N N . LEU A 1 499 ? 11.005 -2.490 45.786 1.00 29.08 499 LEU A N 1
ATOM 3873 C CA . LEU A 1 499 ? 10.530 -1.088 45.707 1.00 28.79 499 LEU A CA 1
ATOM 3874 C C . LEU A 1 499 ? 10.254 -0.489 47.107 1.00 28.42 499 LEU A C 1
ATOM 3875 O O . LEU A 1 499 ? 10.681 0.628 47.386 1.00 28.74 499 LEU A O 1
ATOM 3880 N N . THR A 1 500 ? 9.599 -1.239 48.014 1.00 28.45 500 THR A N 1
ATOM 3881 C CA . THR A 1 500 ? 9.174 -0.648 49.295 1.00 29.02 500 THR A CA 1
ATOM 3882 C C . THR A 1 500 ? 9.898 -1.392 50.440 1.00 28.64 500 THR A C 1
ATOM 3883 O O . THR A 1 500 ? 9.885 -0.920 51.554 1.00 28.04 500 THR A O 1
ATOM 3887 N N . HIS A 1 501 ? 10.545 -2.526 50.139 1.00 27.30 501 HIS A N 1
ATOM 3888 C CA . HIS A 1 501 ? 11.199 -3.407 51.134 1.00 27.47 501 HIS A CA 1
ATOM 3889 C C . HIS A 1 501 ? 10.239 -3.898 52.234 1.00 28.88 501 HIS A C 1
ATOM 3890 O O . HIS A 1 501 ? 10.692 -4.323 53.311 1.00 28.53 501 HIS A O 1
ATOM 3897 N N . ASP A 1 502 ? 8.936 -3.821 51.976 1.00 28.37 502 ASP A N 1
ATOM 3898 C CA . ASP A 1 502 ? 7.919 -4.234 53.000 1.00 29.19 502 ASP A CA 1
ATOM 3899 C C . ASP A 1 502 ? 6.951 -5.231 52.337 1.00 27.35 502 ASP A C 1
ATOM 3900 O O . ASP A 1 502 ? 6.826 -5.252 51.135 1.00 24.46 502 ASP A O 1
ATOM 3905 N N . PRO A 1 503 ? 6.241 -6.014 53.138 1.00 29.19 503 PRO A N 1
ATOM 3906 C CA . PRO A 1 503 ? 5.158 -6.856 52.618 1.00 28.67 503 PRO A CA 1
ATOM 3907 C C . PRO A 1 503 ? 4.080 -5.963 51.929 1.00 28.64 503 PRO A C 1
ATOM 3908 O O . PRO A 1 503 ? 4.043 -4.751 52.134 1.00 28.47 503 PRO A O 1
ATOM 3912 N N . ILE A 1 504 ? 3.255 -6.562 51.084 1.00 28.36 504 ILE A N 1
ATOM 3913 C CA . ILE A 1 504 ? 2.141 -5.855 50.479 1.00 29.45 504 ILE A CA 1
ATOM 3914 C C . ILE A 1 504 ? 0.875 -6.315 51.311 1.00 30.82 504 ILE A C 1
ATOM 3915 O O . ILE A 1 504 ? 0.738 -7.522 51.595 1.00 32.22 504 ILE A O 1
ATOM 3920 N N . PRO A 1 505 ? 0.005 -5.402 51.717 1.00 32.13 505 PRO A N 1
ATOM 3921 C CA . PRO A 1 505 ? -1.199 -5.823 52.467 1.00 34.01 505 PRO A CA 1
ATOM 3922 C C . PRO A 1 505 ? -2.025 -6.792 51.625 1.00 33.87 505 PRO A C 1
ATOM 3923 O O . PRO A 1 505 ? -2.347 -6.497 50.489 1.00 35.14 505 PRO A O 1
ATOM 3927 N N . GLY A 1 506 ? -2.326 -7.947 52.180 1.00 33.93 506 GLY A N 1
ATOM 3928 C CA . GLY A 1 506 ? -3.177 -8.893 51.491 1.00 33.39 506 GLY A CA 1
ATOM 3929 C C . GLY A 1 506 ? -2.397 -9.944 50.726 1.00 33.90 506 GLY A C 1
ATOM 3930 O O . GLY A 1 506 ? -3.024 -10.872 50.176 1.00 34.32 506 GLY A O 1
ATOM 3931 N N . ALA A 1 507 ? -1.061 -9.816 50.696 1.00 32.00 507 ALA A N 1
ATOM 3932 C CA . ALA A 1 507 ? -0.232 -10.825 50.058 1.00 32.66 507 ALA A CA 1
ATOM 3933 C C . ALA A 1 507 ? 0.037 -11.956 50.992 1.00 32.36 507 ALA A C 1
ATOM 3934 O O . ALA A 1 507 ? 0.519 -11.734 52.122 1.00 32.09 507 ALA A O 1
ATOM 3936 N N . ASP A 1 508 ? -0.186 -13.187 50.498 1.00 32.88 508 ASP A N 1
ATOM 3937 C CA . ASP A 1 508 ? -0.018 -14.390 51.317 1.00 34.58 508 ASP A CA 1
ATOM 3938 C C . ASP A 1 508 ? -0.190 -15.624 50.463 1.00 35.77 508 ASP A C 1
ATOM 3939 O O . ASP A 1 508 ? -1.348 -15.982 50.106 1.00 36.14 508 ASP A O 1
ATOM 3944 N N . ALA A 1 509 ? 0.924 -16.320 50.176 1.00 36.01 509 ALA A N 1
ATOM 3945 C CA . ALA A 1 509 ? 0.886 -17.467 49.273 1.00 36.87 509 ALA A CA 1
ATOM 3946 C C . ALA A 1 509 ? 0.298 -18.764 49.893 1.00 37.74 509 ALA A C 1
ATOM 3947 O O . ALA A 1 509 ? 0.206 -19.797 49.195 1.00 37.84 509 ALA A O 1
ATOM 3949 N N . SER A 1 510 ? -0.102 -18.708 51.173 1.00 38.77 510 SER A N 1
ATOM 3950 C CA . SER A 1 510 ? -0.877 -19.804 51.795 1.00 40.43 510 SER A CA 1
ATOM 3951 C C . SER A 1 510 ? -2.352 -19.730 51.397 1.00 40.79 510 SER A C 1
ATOM 3952 O O . SER A 1 510 ? -3.078 -20.673 51.660 1.00 42.09 510 SER A O 1
ATOM 3955 N N . LEU A 1 511 ? -2.789 -18.632 50.773 1.00 40.18 511 LEU A N 1
ATOM 3956 C CA . LEU A 1 511 ? -4.178 -18.488 50.305 1.00 39.26 511 LEU A CA 1
ATOM 3957 C C . LEU A 1 511 ? -4.391 -19.240 48.993 1.00 39.57 511 LEU A C 1
ATOM 3958 O O . LEU A 1 511 ? -3.456 -19.361 48.161 1.00 40.02 511 LEU A O 1
ATOM 3963 N N . PRO A 1 512 ? -5.583 -19.799 48.780 1.00 39.81 512 PRO A N 1
ATOM 3964 C CA . PRO A 1 512 ? -5.760 -20.689 47.617 1.00 38.82 512 PRO A CA 1
ATOM 3965 C C . PRO A 1 512 ? -5.650 -19.990 46.265 1.00 37.53 512 PRO A C 1
ATOM 3966 O O . PRO A 1 512 ? -5.471 -20.692 45.278 1.00 38.85 512 PRO A O 1
ATOM 3970 N N . ASP A 1 513 ? -5.830 -18.671 46.202 1.00 36.74 513 ASP A N 1
ATOM 3971 C CA . ASP A 1 513 ? -5.750 -17.947 44.945 1.00 35.82 513 ASP A CA 1
ATOM 3972 C C . ASP A 1 513 ? -4.394 -17.180 44.732 1.00 35.12 513 ASP A C 1
ATOM 3973 O O . ASP A 1 513 ? -4.290 -16.318 43.843 1.00 33.81 513 ASP A O 1
ATOM 3978 N N . GLN A 1 514 ? -3.377 -17.518 45.522 1.00 33.00 514 GLN A N 1
ATOM 3979 C CA . GLN A 1 514 ? -2.061 -16.873 45.353 1.00 32.22 514 GLN A CA 1
ATOM 3980 C C . GLN A 1 514 ? -1.022 -17.955 45.349 1.00 32.13 514 GLN A C 1
ATOM 3981 O O . GLN A 1 514 ? -1.147 -18.945 46.081 1.00 32.79 514 GLN A O 1
ATOM 3987 N N . LEU A 1 515 ? 0.014 -17.787 44.530 1.00 31.87 515 LEU A N 1
ATOM 3988 C CA . LEU A 1 515 ? 1.069 -18.783 44.437 1.00 30.93 515 LEU A CA 1
ATOM 3989 C C . LEU A 1 515 ? 2.461 -18.162 44.335 1.00 30.97 515 LEU A C 1
ATOM 3990 O O . LEU A 1 515 ? 2.630 -17.087 43.759 1.00 29.68 515 LEU A O 1
ATOM 3995 N N . THR A 1 516 ? 3.450 -18.879 44.864 1.00 31.43 516 THR A N 1
ATOM 3996 C CA . THR A 1 516 ? 4.847 -18.555 44.601 1.00 30.56 516 THR A CA 1
ATOM 3997 C C . THR A 1 516 ? 5.384 -19.327 43.391 1.00 31.31 516 THR A C 1
ATOM 3998 O O . THR A 1 516 ? 4.759 -20.301 42.877 1.00 31.35 516 THR A O 1
ATOM 4002 N N . PRO A 1 517 ? 6.571 -18.935 42.922 1.00 31.16 517 PRO A N 1
ATOM 4003 C CA . PRO A 1 517 ? 7.222 -19.726 41.864 1.00 30.93 517 PRO A CA 1
ATOM 4004 C C . PRO A 1 517 ? 7.306 -21.192 42.255 1.00 31.06 517 PRO A C 1
ATOM 4005 O O . PRO A 1 517 ? 7.016 -22.031 41.389 1.00 31.48 517 PRO A O 1
ATOM 4009 N N . GLU A 1 518 ? 7.698 -21.506 43.489 1.00 31.53 518 GLU A N 1
ATOM 4010 C CA . GLU A 1 518 ? 7.882 -22.915 43.871 1.00 32.28 518 GLU A CA 1
ATOM 4011 C C . GLU A 1 518 ? 6.535 -23.695 43.788 1.00 33.06 518 GLU A C 1
ATOM 4012 O O . GLU A 1 518 ? 6.481 -24.825 43.308 1.00 32.94 518 GLU A O 1
ATOM 4018 N N . GLN A 1 519 ? 5.460 -23.062 44.232 1.00 33.36 519 GLN A N 1
ATOM 4019 C CA . GLN A 1 519 ? 4.114 -23.680 44.167 1.00 34.44 519 GLN A CA 1
ATOM 4020 C C . GLN A 1 519 ? 3.674 -23.890 42.719 1.00 34.76 519 GLN A C 1
ATOM 4021 O O . GLN A 1 519 ? 3.147 -24.958 42.369 1.00 34.96 519 GLN A O 1
ATOM 4027 N N . VAL A 1 520 ? 3.942 -22.908 41.852 1.00 34.99 520 VAL A N 1
ATOM 4028 C CA . VAL A 1 520 ? 3.706 -23.112 40.424 1.00 34.60 520 VAL A CA 1
ATOM 4029 C C . VAL A 1 520 ? 4.553 -24.261 39.835 1.00 36.11 520 VAL A C 1
ATOM 4030 O O . VAL A 1 520 ? 4.044 -25.134 39.090 1.00 36.05 520 VAL A O 1
ATOM 4034 N N . MET A 1 521 ? 5.844 -24.258 40.128 1.00 36.55 521 MET A N 1
ATOM 4035 C CA . MET A 1 521 ? 6.739 -25.310 39.598 1.00 37.77 521 MET A CA 1
ATOM 4036 C C . MET A 1 521 ? 6.436 -26.685 40.201 1.00 38.97 521 MET A C 1
ATOM 4037 O O . MET A 1 521 ? 6.545 -27.684 39.494 1.00 40.11 521 MET A O 1
ATOM 4042 N N . ASP A 1 522 ? 6.029 -26.739 41.467 1.00 39.70 522 ASP A N 1
ATOM 4043 C CA . ASP A 1 522 ? 5.609 -28.018 42.098 1.00 41.80 522 ASP A CA 1
ATOM 4044 C C . ASP A 1 522 ? 4.407 -28.690 41.386 1.00 41.58 522 ASP A C 1
ATOM 4045 O O . ASP A 1 522 ? 4.324 -29.917 41.307 1.00 40.67 522 ASP A O 1
ATOM 4050 N N . GLY A 1 523 ? 3.500 -27.868 40.866 1.00 41.16 523 GLY A N 1
ATOM 4051 C CA . GLY A 1 523 ? 2.396 -28.334 40.060 1.00 42.07 523 GLY A CA 1
ATOM 4052 C C . GLY A 1 523 ? 1.164 -28.874 40.792 1.00 42.44 523 GLY A C 1
ATOM 4053 O O . GLY A 1 523 ? 0.240 -29.310 40.120 1.00 43.48 523 GLY A O 1
ATOM 4054 N N . LYS A 1 524 ? 1.122 -28.815 42.128 1.00 42.08 524 LYS A N 1
ATOM 4055 C CA . LYS A 1 524 ? 0.019 -29.425 42.891 1.00 42.22 524 LYS A CA 1
ATOM 4056 C C . LYS A 1 524 ? -1.116 -28.421 43.124 1.00 41.76 524 LYS A C 1
ATOM 4057 O O . LYS A 1 524 ? -2.289 -28.777 43.010 1.00 41.36 524 LYS A O 1
ATOM 4060 N N . LYS A 1 525 ? -0.761 -27.181 43.480 1.00 39.99 525 LYS A N 1
ATOM 4061 C CA . LYS A 1 525 ? -1.740 -26.136 43.769 1.00 38.79 525 LYS A CA 1
ATOM 4062 C C . LYS A 1 525 ? -2.481 -25.771 42.491 1.00 38.57 525 LYS A C 1
ATOM 4063 O O . LYS A 1 525 ? -1.873 -25.541 41.441 1.00 36.89 525 LYS A O 1
ATOM 4069 N N . LYS A 1 526 ? -3.806 -25.745 42.575 1.00 38.95 526 LYS A N 1
ATOM 4070 C CA . LYS A 1 526 ? -4.616 -25.499 41.389 1.00 40.05 526 LYS A CA 1
ATOM 4071 C C . LYS A 1 526 ? -4.466 -24.058 40.949 1.00 39.04 526 LYS A C 1
ATOM 4072 O O . LYS A 1 526 ? -4.382 -23.154 41.779 1.00 39.77 526 LYS A O 1
ATOM 4077 N N . ILE A 1 527 ? -4.451 -23.832 39.648 1.00 38.33 527 ILE A N 1
ATOM 4078 C CA . ILE A 1 527 ? -4.412 -22.454 39.191 1.00 38.02 527 ILE A CA 1
ATOM 4079 C C . ILE A 1 527 ? -5.607 -22.127 38.341 1.00 37.25 527 ILE A C 1
ATOM 4080 O O . ILE A 1 527 ? -5.959 -22.869 37.430 1.00 38.45 527 ILE A O 1
ATOM 4085 N N . GLY A 1 528 ? -6.224 -21.004 38.618 1.00 37.06 528 GLY A N 1
ATOM 4086 C CA . GLY A 1 528 ? -7.337 -20.535 37.812 1.00 37.34 528 GLY A CA 1
ATOM 4087 C C . GLY A 1 528 ? -6.995 -20.021 36.417 1.00 39.27 528 GLY A C 1
ATOM 4088 O O . GLY A 1 528 ? -5.804 -19.994 35.968 1.00 38.30 528 GLY A O 1
ATOM 4089 N N . LYS A 1 529 ? -8.052 -19.621 35.704 1.00 38.00 529 LYS A N 1
ATOM 4090 C CA . LYS A 1 529 ? -7.938 -19.269 34.296 1.00 39.15 529 LYS A CA 1
ATOM 4091 C C . LYS A 1 529 ? -7.162 -17.966 34.025 1.00 37.86 529 LYS A C 1
ATOM 4092 O O . LYS A 1 529 ? -6.201 -17.938 33.231 1.00 37.91 529 LYS A O 1
ATOM 4098 N N . ARG A 1 530 ? -7.622 -16.892 34.651 1.00 36.54 530 ARG A N 1
ATOM 4099 C CA . ARG A 1 530 ? -7.023 -15.580 34.527 1.00 36.62 530 ARG A CA 1
ATOM 4100 C C . ARG A 1 530 ? -5.915 -15.510 35.567 1.00 35.00 530 ARG A C 1
ATOM 4101 O O . ARG A 1 530 ? -6.174 -15.579 36.760 1.00 33.00 530 ARG A O 1
ATOM 4109 N N . VAL A 1 531 ? -4.676 -15.378 35.091 1.00 34.52 531 VAL A N 1
ATOM 4110 C CA . VAL A 1 531 ? -3.510 -15.290 35.970 1.00 33.03 531 VAL A CA 1
ATOM 4111 C C . VAL A 1 531 ? -2.848 -13.900 35.906 1.00 32.84 531 VAL A C 1
ATOM 4112 O O . VAL A 1 531 ? -2.574 -13.365 34.823 1.00 32.60 531 VAL A O 1
ATOM 4116 N N . VAL A 1 532 ? -2.599 -13.330 37.075 1.00 33.08 532 VAL A N 1
ATOM 4117 C CA . VAL A 1 532 ? -1.764 -12.140 37.163 1.00 32.01 532 VAL A CA 1
ATOM 4118 C C . VAL A 1 532 ? -0.433 -12.547 37.789 1.00 31.60 532 VAL A C 1
ATOM 4119 O O . VAL A 1 532 ? -0.375 -13.215 38.816 1.00 31.21 532 VAL A O 1
ATOM 4123 N N . ILE A 1 533 ? 0.651 -12.167 37.134 1.00 31.37 533 ILE A N 1
ATOM 4124 C CA . ILE A 1 533 ? 1.960 -12.308 37.765 1.00 29.94 533 ILE A CA 1
ATOM 4125 C C . ILE A 1 533 ? 2.413 -10.952 38.246 1.00 29.65 533 ILE A C 1
ATOM 4126 O O . ILE A 1 533 ? 2.518 -10.002 37.459 1.00 31.83 533 ILE A O 1
ATOM 4131 N N . LEU A 1 534 ? 2.726 -10.847 39.523 1.00 29.41 534 LEU A N 1
ATOM 4132 C CA . LEU A 1 534 ? 3.210 -9.583 40.064 1.00 28.07 534 LEU A CA 1
ATOM 4133 C C . LEU A 1 534 ? 4.729 -9.652 40.215 1.00 27.31 534 LEU A C 1
ATOM 4134 O O . LEU A 1 534 ? 5.252 -10.478 40.946 1.00 28.67 534 LEU A O 1
ATOM 4139 N N . ASN A 1 535 ? 5.425 -8.806 39.481 1.00 27.94 535 ASN A N 1
ATOM 4140 C CA . ASN A 1 535 ? 6.866 -8.969 39.295 1.00 26.79 535 ASN A CA 1
ATOM 4141 C C . ASN A 1 535 ? 7.672 -7.753 39.816 1.00 25.58 535 ASN A C 1
ATOM 4142 O O . ASN A 1 535 ? 7.386 -6.613 39.450 1.00 25.80 535 ASN A O 1
ATOM 4147 N N . ALA A 1 536 ? 8.656 -8.026 40.665 1.00 24.33 536 ALA A N 1
ATOM 4148 C CA . ALA A 1 536 ? 9.667 -7.007 41.039 1.00 25.18 536 ALA A CA 1
ATOM 4149 C C . ALA A 1 536 ? 11.072 -7.546 40.831 1.00 25.40 536 ALA A C 1
ATOM 4150 O O . ALA A 1 536 ? 12.058 -7.005 41.417 1.00 25.30 536 ALA A O 1
ATOM 4152 N N . ASP A 1 537 ? 11.182 -8.550 39.957 1.00 26.22 537 ASP A N 1
ATOM 4153 C CA . ASP A 1 537 ? 12.497 -9.171 39.677 1.00 28.27 537 ASP A CA 1
ATOM 4154 C C . ASP A 1 537 ? 12.817 -8.972 38.219 1.00 27.82 537 ASP A C 1
ATOM 4155 O O . ASP A 1 537 ? 11.920 -9.121 37.381 1.00 28.02 537 ASP A O 1
ATOM 4160 N N . THR A 1 538 ? 14.081 -8.670 37.890 1.00 26.39 538 THR A N 1
ATOM 4161 C CA . THR A 1 538 ? 14.432 -8.331 36.513 1.00 27.37 538 THR A CA 1
ATOM 4162 C C . THR A 1 538 ? 15.064 -9.444 35.689 1.00 26.94 538 THR A C 1
ATOM 4163 O O . THR A 1 538 ? 15.512 -9.168 34.577 1.00 27.85 538 THR A O 1
ATOM 4167 N N . TYR A 1 539 ? 15.137 -10.672 36.186 1.00 26.48 539 TYR A N 1
ATOM 4168 C CA . TYR A 1 539 ? 15.821 -11.715 35.399 1.00 26.97 539 TYR A CA 1
ATOM 4169 C C . TYR A 1 539 ? 14.729 -12.656 34.783 1.00 27.03 53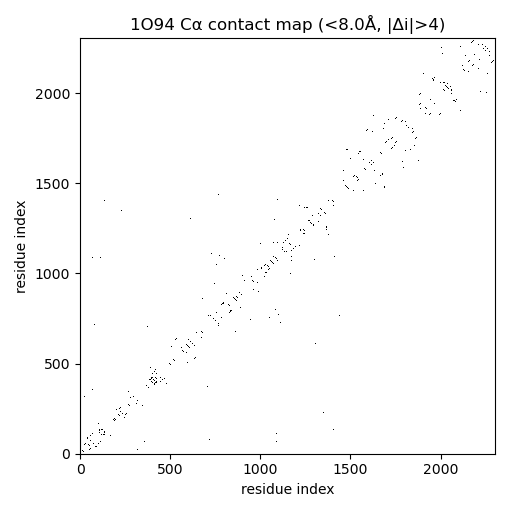9 TYR A C 1
ATOM 4170 O O . TYR A 1 539 ? 13.800 -12.171 34.113 1.00 28.15 539 TYR A O 1
ATOM 4179 N N . PHE A 1 540 ? 14.824 -13.964 34.974 1.00 26.98 540 PHE A N 1
ATOM 4180 C CA . PHE A 1 540 ? 14.031 -14.887 34.132 1.00 26.78 540 PHE A CA 1
ATOM 4181 C C . PHE A 1 540 ? 12.718 -15.417 34.736 1.00 27.24 540 PHE A C 1
ATOM 4182 O O . PHE A 1 540 ? 11.860 -15.964 33.998 1.00 25.98 540 PHE A O 1
ATOM 4190 N N . MET A 1 541 ? 12.597 -15.354 36.051 1.00 27.16 541 MET A N 1
ATOM 4191 C CA . MET A 1 541 ? 11.463 -16.056 36.708 1.00 28.80 541 MET A CA 1
ATOM 4192 C C . MET A 1 541 ? 10.093 -15.637 36.185 1.00 28.68 541 MET A C 1
ATOM 4193 O O . MET A 1 541 ? 9.281 -16.504 35.795 1.00 30.27 541 MET A O 1
ATOM 4198 N N . ALA A 1 542 ? 9.817 -14.349 36.175 1.00 28.17 542 ALA A N 1
ATOM 4199 C CA . ALA A 1 542 ? 8.465 -13.931 35.769 1.00 28.35 542 ALA A CA 1
ATOM 4200 C C . ALA A 1 542 ? 8.143 -14.242 34.299 1.00 28.62 542 ALA A C 1
ATOM 4201 O O . ALA A 1 542 ? 7.099 -14.858 33.982 1.00 27.40 542 ALA A O 1
ATOM 4203 N N . PRO A 1 543 ? 8.994 -13.840 33.364 1.00 28.18 543 PRO A N 1
ATOM 4204 C CA . PRO A 1 543 ? 8.787 -14.281 31.977 1.00 28.61 543 PRO A CA 1
ATOM 4205 C C . PRO A 1 543 ? 8.656 -15.778 31.746 1.00 28.30 543 PRO A C 1
ATOM 4206 O O . PRO A 1 543 ? 7.845 -16.181 30.897 1.00 28.14 543 PRO A O 1
ATOM 4210 N N . SER A 1 544 ? 9.462 -16.588 32.442 1.00 27.54 544 SER A N 1
ATOM 4211 C CA . SER A 1 544 ? 9.448 -18.033 32.264 1.00 28.75 544 SER A CA 1
ATOM 4212 C C . SER A 1 544 ? 8.126 -18.648 32.801 1.00 29.17 544 SER A C 1
ATOM 4213 O O . SER A 1 544 ? 7.549 -19.561 32.136 1.00 27.83 544 SER A O 1
ATOM 4216 N N . LEU A 1 545 ? 7.659 -18.130 33.950 1.00 27.87 545 LEU A N 1
ATOM 4217 C CA . LEU A 1 545 ? 6.340 -18.572 34.511 1.00 28.27 545 LEU A CA 1
ATOM 4218 C C . LEU A 1 545 ? 5.193 -18.149 33.600 1.00 28.05 545 LEU A C 1
ATOM 4219 O O . LEU A 1 545 ? 4.245 -18.940 33.385 1.00 28.43 545 LEU A O 1
ATOM 4224 N N . ALA A 1 546 ? 5.294 -16.944 33.031 1.00 27.40 546 ALA A N 1
ATOM 4225 C CA . ALA A 1 546 ? 4.303 -16.502 32.078 1.00 27.66 546 ALA A CA 1
ATOM 4226 C C . ALA A 1 546 ? 4.255 -17.438 30.878 1.00 29.53 546 ALA A C 1
ATOM 4227 O O . ALA A 1 546 ? 3.134 -17.854 30.483 1.00 30.04 546 ALA A O 1
ATOM 4229 N N . GLU A 1 547 ? 5.434 -17.774 30.286 1.00 28.90 547 GLU A N 1
ATOM 4230 C CA . GLU A 1 547 ? 5.475 -18.734 29.193 1.00 28.52 547 GLU A CA 1
ATOM 4231 C C . GLU A 1 547 ? 4.799 -20.076 29.590 1.00 29.54 547 GLU A C 1
ATOM 4232 O O . GLU A 1 547 ? 3.952 -20.591 28.846 1.00 29.85 547 GLU A O 1
ATOM 4238 N N . LYS A 1 548 ? 5.255 -20.665 30.682 1.00 28.18 548 LYS A N 1
ATOM 4239 C CA . LYS A 1 548 ? 4.725 -21.923 31.158 1.00 30.27 548 LYS A CA 1
ATOM 4240 C C . LYS A 1 548 ? 3.187 -21.806 31.310 1.00 30.90 548 LYS A C 1
ATOM 4241 O O . LYS A 1 548 ? 2.451 -22.634 30.759 1.00 31.32 548 LYS A O 1
ATOM 4247 N N . LEU A 1 549 ? 2.712 -20.766 31.982 1.00 30.55 549 LEU A N 1
ATOM 4248 C CA . LEU A 1 549 ? 1.276 -20.652 32.226 1.00 31.83 549 LEU A CA 1
ATOM 4249 C C . LEU A 1 549 ? 0.438 -20.404 30.956 1.00 32.88 549 LEU A C 1
ATOM 4250 O O . LEU A 1 549 ? -0.667 -21.015 30.810 1.00 33.33 549 LEU A O 1
ATOM 4255 N N . ALA A 1 550 ? 0.911 -19.541 30.047 1.00 31.33 550 ALA A N 1
ATOM 4256 C CA . ALA A 1 550 ? 0.140 -19.255 28.834 1.00 33.52 550 ALA A CA 1
ATOM 4257 C C . ALA A 1 550 ? 0.118 -20.483 27.910 1.00 35.02 550 ALA A C 1
ATOM 4258 O O . ALA A 1 550 ? -0.899 -20.761 27.250 1.00 35.90 550 ALA A O 1
ATOM 4260 N N . THR A 1 551 ? 1.247 -21.194 27.833 1.00 34.61 551 THR A N 1
ATOM 4261 C CA . THR A 1 551 ? 1.307 -22.439 27.077 1.00 36.41 551 THR A CA 1
ATOM 4262 C C . THR A 1 551 ? 0.384 -23.512 27.669 1.00 36.76 551 THR A C 1
ATOM 4263 O O . THR A 1 551 ? -0.077 -24.397 26.922 1.00 38.22 551 THR A O 1
ATOM 4267 N N . ALA A 1 552 ? 0.142 -23.470 28.979 1.00 36.69 552 ALA A N 1
ATOM 4268 C CA . ALA A 1 552 ? -0.855 -24.375 29.598 1.00 36.59 552 ALA A CA 1
ATOM 4269 C C . ALA A 1 552 ? -2.272 -23.841 29.543 1.00 37.22 552 ALA A C 1
ATOM 4270 O O . ALA A 1 552 ? -3.163 -24.380 30.213 1.00 38.15 552 ALA A O 1
ATOM 4272 N N . GLY A 1 553 ? -2.485 -22.751 28.806 1.00 36.82 553 GLY A N 1
ATOM 4273 C CA . GLY A 1 553 ? -3.816 -22.286 28.509 1.00 36.38 553 GLY A CA 1
ATOM 4274 C C . GLY A 1 553 ? -4.405 -21.189 29.365 1.00 36.99 553 GLY A C 1
ATOM 4275 O O . GLY A 1 553 ? -5.546 -20.826 29.162 1.00 37.41 553 GLY A O 1
ATOM 4276 N N . HIS A 1 554 ? -3.648 -20.651 30.309 1.00 36.26 554 HIS A N 1
ATOM 4277 C CA . HIS A 1 554 ? -4.105 -19.528 31.113 1.00 36.21 554 HIS A CA 1
ATOM 4278 C C . HIS A 1 554 ? -4.063 -18.202 30.380 1.00 36.57 554 HIS A C 1
ATOM 4279 O O . HIS A 1 554 ? -3.274 -18.023 29.442 1.00 36.95 554 HIS A O 1
ATOM 4286 N N 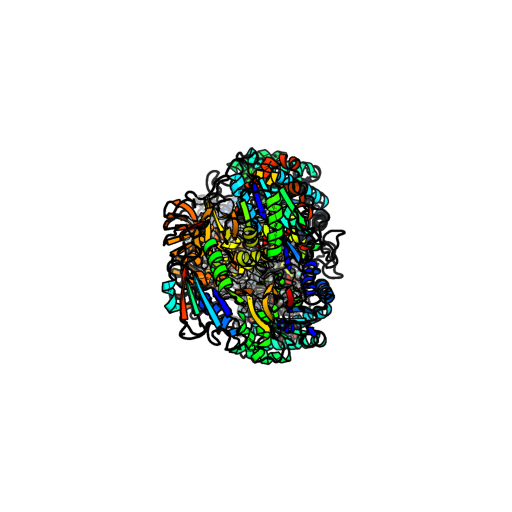. GLU A 1 555 ? -4.906 -17.269 30.798 1.00 36.23 555 GLU A N 1
ATOM 4287 C CA . GLU A 1 555 ? -4.821 -15.919 30.271 1.00 37.81 555 GLU A CA 1
ATOM 4288 C C . GLU A 1 555 ? -3.916 -15.118 31.214 1.00 36.46 555 GLU A C 1
ATOM 4289 O O . GLU A 1 555 ? -4.270 -14.870 32.365 1.00 36.70 555 GLU A O 1
ATOM 4295 N N . VAL A 1 556 ? -2.747 -14.722 30.734 1.00 35.74 556 VAL A N 1
ATOM 4296 C CA . VAL A 1 556 ? -1.716 -14.190 31.634 1.00 33.51 556 VAL A CA 1
ATOM 4297 C C . VAL A 1 556 ? -1.491 -12.688 31.430 1.00 32.96 556 VAL A C 1
ATOM 4298 O O . VAL A 1 556 ? -1.345 -12.241 30.276 1.00 32.84 556 VAL A O 1
ATOM 4302 N N . THR A 1 557 ? -1.450 -11.931 32.537 1.00 31.94 557 THR A N 1
ATOM 4303 C CA . THR A 1 557 ? -1.076 -10.519 32.552 1.00 31.72 557 THR A CA 1
ATOM 4304 C C . THR A 1 557 ? 0.131 -10.354 33.513 1.00 31.26 557 THR A C 1
ATOM 4305 O O . THR A 1 557 ? 0.099 -10.856 34.616 1.00 31.53 557 THR A O 1
ATOM 4309 N N . ILE A 1 558 ? 1.203 -9.713 33.066 1.00 30.86 558 ILE A N 1
ATOM 4310 C CA . ILE A 1 558 ? 2.360 -9.427 33.966 1.00 29.80 558 ILE A CA 1
ATOM 4311 C C . ILE A 1 558 ? 2.323 -7.957 34.375 1.00 29.23 558 ILE A C 1
ATOM 4312 O O . ILE A 1 558 ? 2.420 -7.069 33.528 1.00 30.85 558 ILE A O 1
ATOM 4317 N N . VAL A 1 559 ? 2.164 -7.717 35.662 1.00 29.58 559 VAL A N 1
ATOM 4318 C CA . VAL A 1 559 ? 2.260 -6.363 36.224 1.00 29.37 559 VAL A CA 1
ATOM 4319 C C . VAL A 1 559 ? 3.682 -6.237 36.806 1.00 28.82 559 VAL A C 1
ATOM 4320 O O . VAL A 1 559 ? 4.054 -6.946 37.741 1.00 28.74 559 VAL A O 1
ATOM 4324 N N . SER A 1 560 ? 4.476 -5.376 36.191 1.00 27.99 560 SER A N 1
ATOM 4325 C CA . SER A 1 560 ? 5.873 -5.289 36.586 1.00 28.52 560 SER A CA 1
ATOM 4326 C C . SER A 1 560 ? 6.270 -3.889 37.140 1.00 27.14 560 SER A C 1
ATOM 4327 O O . SER A 1 560 ? 6.137 -2.850 36.475 1.00 27.68 560 SER A O 1
ATOM 4330 N N . GLY A 1 561 ? 6.734 -3.861 38.375 1.00 27.59 561 GLY A N 1
ATOM 4331 C CA . GLY A 1 561 ? 7.232 -2.642 38.996 1.00 27.78 561 GLY A CA 1
ATOM 4332 C C . GLY A 1 561 ? 8.697 -2.325 38.664 1.00 29.59 561 GLY A C 1
ATOM 4333 O O . GLY A 1 561 ? 9.204 -1.288 39.045 1.00 29.04 561 GLY A O 1
ATOM 4334 N N . VAL A 1 562 ? 9.347 -3.221 37.949 1.00 29.29 562 VAL A N 1
ATOM 4335 C CA . VAL A 1 562 ? 10.738 -3.052 37.499 1.00 30.28 562 VAL A CA 1
ATOM 4336 C C . VAL A 1 562 ? 10.701 -3.346 36.025 1.00 30.29 562 VAL A C 1
ATOM 4337 O O . VAL A 1 562 ? 9.649 -3.824 35.506 1.00 29.22 562 VAL A O 1
ATOM 4341 N N . HIS A 1 563 ? 11.820 -3.093 35.337 1.00 29.58 563 HIS A N 1
ATOM 4342 C CA . HIS A 1 563 ? 11.878 -3.311 33.918 1.00 30.83 563 HIS A CA 1
ATOM 4343 C C . HIS A 1 563 ? 11.851 -4.837 33.701 1.00 29.14 563 HIS A C 1
ATOM 4344 O O . HIS A 1 563 ? 12.781 -5.554 34.075 1.00 27.67 563 HIS A O 1
ATOM 4351 N N . LEU A 1 564 ? 10.772 -5.319 33.085 1.00 27.52 564 LEU A N 1
ATOM 4352 C CA . LEU A 1 564 ? 10.559 -6.755 32.898 1.00 27.74 564 LEU A CA 1
ATOM 4353 C C . LEU A 1 564 ? 11.714 -7.352 32.074 1.00 26.67 564 LEU A C 1
ATOM 4354 O O . LEU A 1 564 ? 12.028 -6.838 31.012 1.00 25.69 564 LEU A O 1
ATOM 4359 N N . ALA A 1 565 ? 12.321 -8.432 32.588 1.00 25.55 565 ALA A N 1
ATOM 4360 C CA . ALA A 1 565 ? 13.390 -9.181 31.864 1.00 25.70 565 ALA A CA 1
ATOM 4361 C C . ALA A 1 565 ? 14.575 -8.297 31.515 1.00 25.58 565 ALA A C 1
ATOM 4362 O O . ALA A 1 565 ? 15.295 -8.607 30.559 1.00 25.13 565 ALA A O 1
ATOM 4364 N N . ASN A 1 566 ? 14.813 -7.234 32.302 1.00 25.08 566 ASN A N 1
ATOM 4365 C CA . ASN A 1 566 ? 15.948 -6.353 32.010 1.00 25.74 566 ASN A CA 1
ATOM 4366 C C . ASN A 1 566 ? 17.225 -7.151 31.885 1.00 23.59 566 ASN A C 1
ATOM 4367 O O . ASN A 1 566 ? 18.019 -6.878 30.977 1.00 24.93 566 ASN A O 1
ATOM 4372 N N . TYR A 1 567 ? 17.475 -8.092 32.808 1.00 23.39 567 TYR A N 1
ATOM 4373 C CA . TYR A 1 567 ? 18.772 -8.802 32.803 1.00 23.44 567 TYR A CA 1
ATOM 4374 C C . TYR A 1 567 ? 18.934 -9.684 31.536 1.00 24.65 567 TYR A C 1
ATOM 4375 O O . TYR A 1 567 ? 20.065 -9.915 31.008 1.00 22.40 567 TYR A O 1
ATOM 4384 N N . MET A 1 568 ? 17.800 -10.141 30.988 1.00 23.92 568 MET A N 1
ATOM 4385 C CA . MET A 1 568 ? 17.844 -10.845 29.712 1.00 25.52 568 MET A CA 1
ATOM 4386 C C . MET A 1 568 ? 18.270 -9.990 28.508 1.00 25.62 568 MET A C 1
ATOM 4387 O O . MET A 1 568 ? 18.579 -10.552 27.465 1.00 25.58 568 MET A O 1
ATOM 4392 N N . HIS A 1 569 ? 18.287 -8.666 28.639 1.00 24.71 569 HIS A N 1
ATOM 4393 C CA . HIS A 1 569 ? 18.942 -7.886 27.565 1.00 25.42 569 HIS A CA 1
ATOM 4394 C C . HIS A 1 569 ? 20.423 -8.317 27.508 1.00 25.31 569 HIS A C 1
ATOM 4395 O O . HIS A 1 569 ? 21.031 -8.397 26.405 1.00 25.79 569 HIS A O 1
ATOM 4402 N N . PHE A 1 570 ? 21.012 -8.526 28.690 1.00 24.61 570 PHE A N 1
ATOM 4403 C CA . PHE A 1 570 ? 22.474 -8.779 28.807 1.00 25.29 570 PHE A CA 1
ATOM 4404 C C . PHE A 1 570 ? 22.853 -10.205 28.444 1.00 25.00 570 PHE A C 1
ATOM 4405 O O . PHE A 1 570 ? 23.945 -10.441 27.880 1.00 24.22 570 PHE A O 1
ATOM 4413 N N . THR A 1 571 ? 21.971 -11.152 28.767 1.00 23.59 571 THR A N 1
ATOM 4414 C CA . THR A 1 571 ? 22.139 -12.553 28.271 1.00 23.67 571 THR A CA 1
ATOM 4415 C C . THR A 1 571 ? 21.771 -12.786 26.831 1.00 23.28 571 THR A C 1
ATOM 4416 O O . THR A 1 571 ? 21.885 -13.930 26.379 1.00 25.07 571 THR A O 1
ATOM 4420 N N . LEU A 1 572 ? 21.343 -11.730 26.118 1.00 21.97 572 LEU A N 1
ATOM 4421 C CA . LEU A 1 572 ? 20.946 -11.804 24.722 1.00 23.27 572 LEU A CA 1
ATOM 4422 C C . LEU A 1 572 ? 19.645 -12.607 24.492 1.00 23.95 572 LEU A C 1
ATOM 4423 O O . LEU A 1 572 ? 19.291 -12.856 23.346 1.00 25.34 572 LEU A O 1
ATOM 4428 N N . GLU A 1 573 ? 18.945 -12.974 25.569 1.00 25.40 573 GLU A N 1
ATOM 4429 C CA . GLU A 1 573 ? 17.667 -13.749 25.483 1.00 26.19 573 GLU A CA 1
ATOM 4430 C C . GLU A 1 573 ? 16.442 -12.874 25.194 1.00 26.31 573 GLU A C 1
ATOM 4431 O O . GLU A 1 573 ? 15.329 -13.393 24.848 1.00 25.74 573 GLU A O 1
ATOM 4437 N N . TYR A 1 574 ? 16.609 -11.583 25.483 1.00 25.10 574 TYR A N 1
ATOM 4438 C CA . TYR A 1 574 ? 15.470 -10.654 25.538 1.00 26.22 574 TYR A CA 1
ATOM 4439 C C . TYR A 1 574 ? 14.640 -10.638 24.264 1.00 25.80 574 TYR A C 1
ATOM 4440 O O . TYR A 1 574 ? 13.448 -10.718 24.387 1.00 25.84 574 TYR A O 1
ATOM 4449 N N . PRO A 1 575 ? 15.244 -10.452 23.085 1.00 25.81 575 PRO A N 1
ATOM 4450 C CA . PRO A 1 575 ? 14.447 -10.397 21.860 1.00 26.57 575 PRO A CA 1
ATOM 4451 C C . PRO A 1 575 ? 13.587 -11.669 21.580 1.00 26.04 575 PRO A C 1
ATOM 4452 O O . PRO A 1 575 ? 12.432 -11.478 21.298 1.00 25.12 575 PRO A O 1
ATOM 4456 N N . ASN A 1 576 ? 14.127 -12.886 21.632 1.00 26.37 576 ASN A N 1
ATOM 4457 C CA . ASN A 1 576 ? 13.282 -14.058 21.382 1.00 27.00 576 ASN A CA 1
ATOM 4458 C C . ASN A 1 576 ? 12.299 -14.259 22.546 1.00 27.80 576 ASN A C 1
ATOM 4459 O O . ASN A 1 576 ? 11.205 -14.768 22.323 1.00 25.78 576 ASN A O 1
ATOM 4464 N N . MET A 1 577 ? 12.691 -13.896 23.784 1.00 27.86 577 MET A N 1
ATOM 4465 C CA . MET A 1 577 ? 11.728 -13.982 24.904 1.00 27.74 577 MET A CA 1
ATOM 4466 C C . MET A 1 577 ? 10.513 -13.091 24.674 1.00 28.50 577 MET A C 1
ATOM 4467 O O . MET A 1 577 ? 9.356 -13.485 24.949 1.00 29.98 577 MET A O 1
ATOM 4472 N N . MET A 1 578 ? 10.749 -11.866 24.214 1.00 28.05 578 MET A N 1
ATOM 4473 C CA . MET A 1 578 ? 9.619 -10.972 23.975 1.00 27.31 578 MET A CA 1
ATOM 4474 C C . MET A 1 578 ? 8.755 -11.532 22.828 1.00 27.25 578 MET A C 1
ATOM 4475 O O . MET A 1 578 ? 7.529 -11.418 22.864 1.00 27.86 578 MET A O 1
ATOM 4480 N N . ARG A 1 579 ? 9.392 -12.037 21.784 1.00 24.85 579 ARG A N 1
ATOM 4481 C CA . ARG A 1 579 ? 8.653 -12.630 20.653 1.00 26.42 579 ARG A CA 1
ATOM 4482 C C . ARG A 1 579 ? 7.791 -13.794 21.136 1.00 26.39 579 ARG A C 1
ATOM 4483 O O . ARG A 1 579 ? 6.678 -13.940 20.675 1.00 26.51 579 ARG A O 1
ATOM 4491 N N . ARG A 1 580 ? 8.332 -14.589 22.075 1.00 25.80 580 ARG A N 1
ATOM 4492 C CA . ARG A 1 580 ? 7.648 -15.755 22.641 1.00 26.34 580 ARG A CA 1
ATOM 4493 C C . ARG A 1 580 ? 6.427 -15.331 23.475 1.00 26.64 580 ARG A C 1
ATOM 4494 O O . ARG A 1 580 ? 5.342 -15.852 23.287 1.00 27.27 580 ARG A O 1
ATOM 4502 N N . LEU A 1 581 ? 6.575 -14.309 24.310 1.00 26.52 581 LEU A N 1
ATOM 4503 C CA . LEU A 1 581 ? 5.465 -13.799 25.105 1.00 28.11 581 LEU A CA 1
ATOM 4504 C C . LEU A 1 581 ? 4.365 -13.179 24.236 1.00 30.72 581 LEU A C 1
ATOM 4505 O O . LEU A 1 581 ? 3.166 -13.289 24.556 1.00 31.00 581 LEU A O 1
ATOM 4510 N N . HIS A 1 582 ? 4.787 -12.507 23.167 1.00 31.49 582 HIS A N 1
ATOM 4511 C CA . HIS A 1 582 ? 3.854 -11.857 22.234 1.00 33.05 582 HIS A CA 1
ATOM 4512 C C . HIS A 1 582 ? 3.001 -12.928 21.503 1.00 33.88 582 HIS A C 1
ATOM 4513 O O . HIS A 1 582 ? 1.752 -12.812 21.468 1.00 34.12 582 HIS A O 1
ATOM 4520 N N . GLU A 1 583 ? 3.661 -13.962 20.967 1.00 33.14 583 GLU A N 1
ATOM 4521 C CA . GLU A 1 583 ? 2.960 -15.005 20.205 1.00 34.54 583 GLU A CA 1
ATOM 4522 C C . GLU A 1 583 ? 2.082 -15.887 21.121 1.00 34.70 583 GLU A C 1
ATOM 4523 O O . GLU A 1 583 ? 1.080 -16.471 20.670 1.00 34.30 583 GLU A O 1
ATOM 4529 N N . LEU A 1 584 ? 2.407 -15.939 22.410 1.00 34.10 584 LEU A N 1
ATOM 4530 C CA . LEU A 1 584 ? 1.511 -16.591 23.388 1.00 34.76 584 LEU A CA 1
ATOM 4531 C C . LEU A 1 584 ? 0.373 -15.734 24.013 1.00 35.10 584 LEU A C 1
ATOM 4532 O O . LEU A 1 584 ? -0.365 -16.230 24.894 1.00 34.72 584 LEU A O 1
ATOM 4537 N N . HIS A 1 585 ? 0.265 -14.475 23.584 1.00 35.29 585 HIS A N 1
ATOM 4538 C CA . HIS A 1 585 ? -0.729 -13.493 24.066 1.00 36.87 585 HIS A CA 1
ATOM 4539 C C . HIS A 1 585 ? -0.590 -13.074 25.532 1.00 36.69 585 HIS A C 1
ATOM 4540 O O . HIS A 1 585 ? -1.583 -12.832 26.231 1.00 35.52 585 HIS A O 1
ATOM 4547 N N . VAL A 1 586 ? 0.649 -13.003 26.016 1.00 35.59 586 VAL A N 1
ATOM 4548 C CA . VAL A 1 586 ? 0.851 -12.604 27.394 1.00 33.82 586 VAL A CA 1
ATOM 4549 C C . VAL A 1 586 ? 0.758 -11.105 27.375 1.00 34.40 586 VAL A C 1
ATOM 4550 O O . VAL A 1 586 ? 1.418 -10.456 26.554 1.00 34.28 586 VAL A O 1
ATOM 4554 N N . GLU A 1 587 ? -0.057 -10.543 28.263 1.00 35.65 587 GLU A N 1
ATOM 4555 C CA . GLU A 1 587 ? -0.207 -9.097 28.348 1.00 38.28 587 GLU A CA 1
ATOM 4556 C C . GLU A 1 587 ? 0.829 -8.561 29.369 1.00 38.15 587 GLU A C 1
ATOM 4557 O O . GLU A 1 587 ? 1.086 -9.204 30.351 1.00 37.08 587 GLU A O 1
ATOM 4563 N N . GLU A 1 588 ? 1.391 -7.388 29.124 1.00 37.56 588 GLU A N 1
ATOM 4564 C CA . GLU A 1 588 ? 2.350 -6.795 30.039 1.00 39.27 588 GLU A CA 1
ATOM 4565 C C . GLU A 1 588 ? 1.849 -5.429 30.431 1.00 39.30 588 GLU A C 1
ATOM 4566 O O . GLU A 1 588 ? 1.354 -4.662 29.592 1.00 38.91 588 GLU A O 1
ATOM 4571 N N . LEU A 1 589 ? 1.919 -5.158 31.729 1.00 39.41 589 LEU A N 1
ATOM 4572 C CA . LEU A 1 589 ? 1.676 -3.815 32.249 1.00 39.10 589 LEU A CA 1
ATOM 4573 C C . LEU A 1 589 ? 2.946 -3.409 32.905 1.00 36.83 589 LEU A C 1
ATOM 4574 O O . LEU A 1 589 ? 3.237 -3.867 34.003 1.00 36.89 589 LEU A O 1
ATOM 4579 N N . GLY A 1 590 ? 3.707 -2.569 32.231 1.00 35.54 590 GLY A N 1
ATOM 4580 C CA . GLY A 1 590 ? 4.937 -2.022 32.797 1.00 33.64 590 GLY A CA 1
ATOM 4581 C C . GLY A 1 590 ? 4.646 -0.807 33.654 1.00 32.42 590 GLY A C 1
ATOM 4582 O O . GLY A 1 590 ? 3.523 -0.266 33.628 1.00 32.19 590 GLY A O 1
ATOM 4583 N N . ASP A 1 591 ? 5.640 -0.375 34.431 1.00 30.47 591 ASP A N 1
ATOM 4584 C CA . ASP A 1 591 ? 5.516 0.806 35.250 1.00 30.83 591 ASP A CA 1
ATOM 4585 C C . ASP A 1 591 ? 4.311 0.797 36.213 1.00 30.55 591 ASP A C 1
ATOM 4586 O O . ASP A 1 591 ? 3.754 1.873 36.530 1.00 30.50 591 ASP A O 1
ATOM 4591 N N . HIS A 1 592 ? 3.966 -0.359 36.742 1.00 30.29 592 HIS A N 1
ATOM 4592 C CA . HIS A 1 592 ? 2.913 -0.388 37.754 1.00 30.56 592 HIS A CA 1
ATOM 4593 C C . HIS A 1 592 ? 3.373 -1.288 38.838 1.00 29.91 592 HIS A C 1
ATOM 4594 O O . HIS A 1 592 ? 4.158 -2.202 38.578 1.00 29.26 592 HIS A O 1
ATOM 4601 N N . PHE A 1 593 ? 2.955 -1.005 40.058 1.00 27.60 593 PHE A N 1
ATOM 4602 C CA . PHE A 1 593 ? 3.120 -1.968 41.089 1.00 28.50 593 PHE A CA 1
ATOM 4603 C C . PHE A 1 593 ? 1.795 -2.100 41.852 1.00 29.62 593 PHE A C 1
ATOM 4604 O O . PHE A 1 593 ? 0.759 -1.559 41.384 1.00 30.38 593 PHE A O 1
ATOM 4612 N N . CYS A 1 594 ? 1.827 -2.783 42.989 1.00 30.81 594 CYS A N 1
ATOM 4613 C CA . CYS A 1 594 ? 0.573 -3.143 43.719 1.00 31.80 594 CYS A CA 1
ATOM 4614 C C . CYS A 1 594 ? 0.566 -2.695 45.179 1.00 32.23 594 CYS A C 1
ATOM 4615 O O . CYS A 1 594 ? 1.519 -2.984 45.919 1.00 32.33 594 CYS A O 1
ATOM 4618 N N . SER A 1 595 ? -0.495 -1.966 45.592 1.00 33.47 595 SER A N 1
ATOM 4619 C CA . SER A 1 595 ? -0.614 -1.426 46.983 1.00 32.83 595 SER A CA 1
ATOM 4620 C C . SER A 1 595 ? -1.397 -2.342 47.960 1.00 33.49 595 SER A C 1
ATOM 4621 O O . SER A 1 595 ? -1.181 -2.283 49.151 1.00 32.62 595 SER A O 1
ATOM 4624 N N . ARG A 1 596 ? -2.281 -3.203 47.443 1.00 33.32 596 ARG A N 1
ATOM 4625 C CA . ARG A 1 596 ? -2.977 -4.165 48.291 1.00 33.46 596 ARG A CA 1
ATOM 4626 C C . ARG A 1 596 ? -3.668 -5.248 47.459 1.00 32.30 596 ARG A C 1
ATOM 4627 O O . ARG A 1 596 ? -3.963 -5.081 46.301 1.00 32.11 596 ARG A O 1
ATOM 4628 N N . ILE A 1 597 ? -3.853 -6.395 48.080 1.00 33.15 597 ILE A N 1
ATOM 4629 C CA . ILE A 1 597 ? -4.452 -7.520 47.399 1.00 33.47 597 ILE A CA 1
ATOM 4630 C C . ILE A 1 597 ? -5.633 -7.968 48.282 1.00 34.12 597 ILE A C 1
ATOM 4631 O O . ILE A 1 597 ? -5.602 -7.753 49.486 1.00 32.53 597 ILE A O 1
ATOM 4636 N N . GLU A 1 598 ? -6.628 -8.596 47.657 1.00 36.73 598 GLU A N 1
ATOM 4637 C CA . GLU A 1 598 ? -7.823 -9.148 48.322 1.00 37.72 598 GLU A CA 1
ATOM 4638 C C . GLU A 1 598 ? -8.173 -10.428 47.544 1.00 38.12 598 GLU A C 1
ATOM 4639 O O . GLU A 1 598 ? -7.585 -10.674 46.477 1.00 37.09 598 GLU A O 1
ATOM 4645 N N . PRO A 1 599 ? -9.106 -11.258 48.043 1.00 38.86 599 PRO A N 1
ATOM 4646 C CA . PRO A 1 599 ? -9.542 -12.422 47.243 1.00 38.46 599 PRO A CA 1
ATOM 4647 C C . PRO A 1 599 ? -9.957 -12.001 45.814 1.00 38.40 599 PRO A C 1
ATOM 4648 O O . PRO A 1 599 ? -10.817 -11.110 45.680 1.00 37.80 599 PRO A O 1
ATOM 4652 N N . GLY A 1 600 ? -9.326 -12.574 44.775 1.00 36.78 600 GLY A N 1
ATOM 4653 C CA . GLY A 1 600 ? -9.661 -12.264 43.385 1.00 36.50 600 GLY A CA 1
ATOM 4654 C C . GLY A 1 600 ? -9.459 -10.866 42.793 1.00 36.07 600 GLY A C 1
ATOM 4655 O O . GLY A 1 600 ? -9.924 -10.578 41.687 1.00 35.34 600 GLY A O 1
ATOM 4656 N N . ARG A 1 601 ? -8.773 -9.965 43.503 1.00 36.46 601 ARG A N 1
ATOM 4657 C CA . ARG A 1 601 ? -8.555 -8.613 42.989 1.00 35.46 601 ARG A CA 1
ATOM 4658 C C . ARG A 1 601 ? -7.363 -7.906 43.646 1.00 34.64 601 ARG A C 1
ATOM 4659 O O . ARG A 1 601 ? -6.998 -8.194 44.767 1.00 34.70 601 ARG A O 1
ATOM 4663 N N . MET A 1 602 ? -6.755 -6.989 42.918 1.00 33.98 602 MET A N 1
ATOM 4664 C CA . MET A 1 602 ? -5.612 -6.291 43.489 1.00 33.64 602 MET A CA 1
ATOM 4665 C C . MET A 1 602 ? -5.662 -4.868 43.025 1.00 33.48 602 MET A C 1
ATOM 4666 O O . MET A 1 602 ? -6.171 -4.565 41.943 1.00 35.03 602 MET A O 1
ATOM 4671 N N . GLU A 1 603 ? -5.137 -3.980 43.861 1.00 34.26 603 GLU A N 1
ATOM 4672 C CA . GLU A 1 603 ? -5.076 -2.586 43.521 1.00 34.14 603 GLU A CA 1
ATOM 4673 C C . GLU A 1 603 ? -3.670 -2.229 42.989 1.00 33.33 603 GLU A C 1
ATOM 4674 O O . GLU A 1 603 ? -2.654 -2.476 43.675 1.00 32.41 603 GLU A O 1
ATOM 4680 N N . ILE A 1 604 ? -3.617 -1.659 41.791 1.00 32.05 604 ILE A N 1
ATOM 4681 C CA . ILE A 1 604 ? -2.320 -1.327 41.200 1.00 32.03 604 ILE A CA 1
ATOM 4682 C C . ILE A 1 604 ? -2.197 0.189 41.058 1.00 33.18 604 ILE A C 1
ATOM 4683 O O . ILE A 1 604 ? -3.231 0.941 41.098 1.00 32.45 604 ILE A O 1
ATOM 4688 N N . TYR A 1 605 ? -0.952 0.655 40.842 1.00 31.40 605 TYR A N 1
ATOM 4689 C CA . TYR A 1 605 ? -0.703 2.089 40.629 1.00 30.18 605 TYR A CA 1
ATOM 4690 C C . TYR A 1 605 ? 0.374 2.289 39.593 1.00 30.62 605 TYR A C 1
ATOM 4691 O O . TYR A 1 605 ? 1.282 1.389 39.405 1.00 30.87 605 TYR A O 1
ATOM 4700 N N . ASN A 1 606 ? 0.254 3.405 38.883 1.00 30.08 606 ASN A N 1
ATOM 4701 C CA . ASN A 1 606 ? 1.328 3.812 37.974 1.00 31.39 606 ASN A CA 1
ATOM 4702 C C . ASN A 1 606 ? 2.550 4.308 38.788 1.00 30.63 606 ASN A C 1
ATOM 4703 O O . ASN A 1 606 ? 2.406 5.225 39.587 1.00 31.12 606 ASN A O 1
ATOM 4708 N N . ILE A 1 607 ? 3.754 3.745 38.598 1.00 30.63 607 ILE A N 1
ATOM 4709 C CA . ILE A 1 607 ? 4.908 4.227 39.389 1.00 29.08 607 ILE A CA 1
ATOM 4710 C C . ILE A 1 607 ? 5.300 5.674 39.142 1.00 29.04 607 ILE A C 1
ATOM 4711 O O . ILE A 1 607 ? 5.979 6.258 39.956 1.00 27.66 607 ILE A O 1
ATOM 4716 N N . TRP A 1 608 ? 4.846 6.285 38.047 1.00 27.21 608 TRP A N 1
ATOM 4717 C CA . TRP A 1 608 ? 5.118 7.687 37.852 1.00 27.74 608 TRP A CA 1
ATOM 4718 C C . TRP A 1 608 ? 3.904 8.569 38.100 1.00 28.47 608 TRP A C 1
ATOM 4719 O O . TRP A 1 608 ? 3.818 9.653 37.513 1.00 29.35 608 TRP A O 1
ATOM 4730 N N . GLY A 1 609 ? 2.977 8.127 38.942 1.00 28.05 609 GLY A N 1
ATOM 4731 C CA . GLY A 1 609 ? 1.767 8.918 39.206 1.00 26.59 609 GLY A CA 1
ATOM 4732 C C . GLY A 1 609 ? 1.823 10.076 40.187 1.00 27.47 609 GLY A C 1
ATOM 4733 O O . GLY A 1 609 ? 0.884 10.937 40.226 1.00 27.74 609 GLY A O 1
ATOM 4734 N N . ASP A 1 610 ? 2.894 10.147 40.984 1.00 27.81 610 ASP A N 1
ATOM 4735 C CA . ASP A 1 610 ? 3.162 11.297 41.862 1.00 27.73 610 ASP A CA 1
ATOM 4736 C C . ASP A 1 610 ? 3.415 12.554 41.067 1.00 27.82 610 ASP A C 1
ATOM 4737 O O . ASP A 1 610 ? 3.908 12.490 39.949 1.00 27.96 610 ASP A O 1
ATOM 4742 N N . GLY A 1 611 ? 3.088 13.717 41.651 1.00 27.68 611 GLY A N 1
ATOM 4743 C CA . GLY A 1 611 ? 3.195 14.938 40.895 1.00 27.32 611 GLY A CA 1
ATOM 4744 C C . GLY A 1 611 ? 4.677 15.132 40.484 1.00 27.26 611 GLY A C 1
ATOM 4745 O O . GLY A 1 611 ? 5.583 14.683 41.217 1.00 27.46 611 GLY A O 1
ATOM 4746 N N . SER A 1 612 ? 4.938 15.804 39.366 1.00 26.24 612 SER A N 1
ATOM 4747 C CA . SER A 1 612 ? 6.324 15.998 38.918 1.00 27.00 612 SER A CA 1
ATOM 4748 C C . SER A 1 612 ? 7.108 17.077 39.716 1.00 27.88 612 SER A C 1
ATOM 4749 O O . SER A 1 612 ? 8.361 17.089 39.677 1.00 29.25 612 SER A O 1
ATOM 4752 N N . LYS A 1 613 ? 6.401 17.974 40.420 1.00 27.54 613 LYS A N 1
ATOM 4753 C CA . LYS A 1 613 ? 7.064 19.117 41.109 1.00 27.71 613 LYS A CA 1
ATOM 4754 C C . LYS A 1 613 ? 7.204 18.871 42.596 1.00 28.42 613 LYS A C 1
ATOM 4755 O O . LYS A 1 613 ? 6.220 18.615 43.316 1.00 28.21 613 LYS A O 1
ATOM 4760 N N . ARG A 1 614 ? 8.429 18.907 43.069 1.00 27.62 614 ARG A N 1
ATOM 4761 C CA . ARG A 1 614 ? 8.692 18.728 44.485 1.00 29.14 614 ARG A CA 1
ATOM 4762 C C . ARG A 1 614 ? 8.778 20.109 45.137 1.00 30.21 614 ARG A C 1
ATOM 4763 O O . ARG A 1 614 ? 9.444 21.022 44.599 1.00 31.41 614 ARG A O 1
ATOM 4771 N N . THR A 1 615 ? 8.127 20.260 46.282 1.00 29.80 615 THR A N 1
ATOM 4772 C CA . THR A 1 615 ? 8.199 21.506 47.037 1.00 31.31 615 THR A CA 1
ATOM 4773 C C . THR A 1 615 ? 8.297 21.102 48.483 1.00 29.73 615 THR A C 1
ATOM 4774 O O . THR A 1 615 ? 7.820 20.042 48.837 1.00 28.91 615 THR A O 1
ATOM 4778 N N . TYR A 1 616 ? 8.874 21.951 49.331 1.00 31.33 616 TYR A N 1
ATOM 4779 C CA . TYR A 1 616 ? 8.882 21.704 50.782 1.00 32.69 616 TYR A CA 1
ATOM 4780 C C . TYR A 1 616 ? 7.480 21.880 51.408 1.00 33.32 616 TYR A C 1
ATOM 4781 O O . TYR A 1 616 ? 6.956 22.996 51.470 1.00 34.04 616 TYR A O 1
ATOM 4790 N N . ARG A 1 617 ? 6.905 20.817 51.942 1.00 33.78 617 ARG A N 1
ATOM 4791 C CA . ARG A 1 617 ? 5.546 20.917 52.467 1.00 35.65 617 ARG A CA 1
ATOM 4792 C C . ARG A 1 617 ? 5.482 20.529 53.932 1.00 35.69 617 ARG A C 1
ATOM 4793 O O . ARG A 1 617 ? 4.389 20.350 54.521 1.00 35.43 617 ARG A O 1
ATOM 4801 N N . GLY A 1 618 ? 6.663 20.361 54.521 1.00 35.46 618 GLY A N 1
ATOM 4802 C CA . GLY A 1 618 ? 6.768 20.072 55.931 1.00 34.04 618 GLY A CA 1
ATOM 4803 C C . GLY A 1 618 ? 6.632 18.606 56.254 1.00 34.24 618 GLY A C 1
ATOM 4804 O O . GLY A 1 618 ? 6.306 17.805 55.397 1.00 34.88 618 GLY A O 1
ATOM 4805 N N . PRO A 1 619 ? 6.892 18.226 57.499 1.00 34.70 619 PRO A N 1
ATOM 4806 C CA . PRO A 1 619 ? 6.834 16.812 57.878 1.00 35.11 619 PRO A CA 1
ATOM 4807 C C . PRO A 1 619 ? 5.430 16.269 57.821 1.00 36.07 619 PRO A C 1
ATOM 4808 O O . PRO A 1 619 ? 4.463 17.062 57.951 1.00 36.06 619 PRO A O 1
ATOM 4812 N N . GLY A 1 620 ? 5.336 14.963 57.557 1.00 35.82 620 GLY A N 1
ATOM 4813 C CA . GLY A 1 620 ? 4.101 14.229 57.601 1.00 36.52 620 GLY A CA 1
ATOM 4814 C C . GLY A 1 620 ? 3.398 14.193 56.267 1.00 36.99 620 GLY A C 1
ATOM 4815 O O . GLY A 1 620 ? 2.410 13.508 56.134 1.00 37.64 620 GLY A O 1
ATOM 4816 N N . VAL A 1 621 ? 3.936 14.893 55.271 1.00 36.87 621 VAL A N 1
ATOM 4817 C CA . VAL A 1 621 ? 3.337 14.930 53.943 1.00 36.07 621 VAL A CA 1
ATOM 4818 C C . VAL A 1 621 ? 4.402 14.724 52.831 1.00 35.22 621 VAL A C 1
ATOM 4819 O O . VAL A 1 621 ? 5.579 15.128 52.982 1.00 33.43 621 VAL A O 1
ATOM 4823 N N . SER A 1 622 ? 3.987 14.061 51.765 1.00 32.47 622 SER A N 1
ATOM 4824 C CA . SER A 1 622 ? 4.742 14.015 50.517 1.00 32.40 622 SER A CA 1
ATOM 4825 C C . SER A 1 622 ? 5.094 15.431 49.972 1.00 30.98 622 SER A C 1
ATOM 4826 O O . SER A 1 622 ? 4.281 16.354 50.018 1.00 30.84 622 SER A O 1
ATOM 4829 N N . PRO A 1 623 ? 6.292 15.616 49.431 1.00 29.74 623 PRO A N 1
ATOM 4830 C CA . PRO A 1 623 ? 6.621 16.893 48.782 1.00 28.30 623 PRO A CA 1
ATOM 4831 C C . PRO A 1 623 ? 5.973 17.103 47.401 1.00 28.43 623 PRO A C 1
ATOM 4832 O O . PRO A 1 623 ? 6.144 18.182 46.806 1.00 28.86 623 PRO A O 1
ATOM 4836 N N . ARG A 1 624 ? 5.218 16.103 46.910 1.00 28.58 624 ARG A N 1
ATOM 4837 C CA . ARG A 1 624 ? 4.572 16.154 45.587 1.00 28.53 624 ARG A CA 1
ATOM 4838 C C . ARG A 1 624 ? 3.065 15.903 45.650 1.00 29.23 624 ARG A C 1
ATOM 4839 O O . ARG A 1 624 ? 2.619 15.213 46.544 1.00 27.73 624 ARG A O 1
ATOM 4847 N N . ASP A 1 625 ? 2.315 16.346 44.641 1.00 29.06 625 ASP A N 1
ATOM 4848 C CA . ASP A 1 625 ? 0.904 15.887 44.540 1.00 31.87 625 ASP A CA 1
ATOM 4849 C C . ASP A 1 625 ? 0.760 14.399 44.681 1.00 31.50 625 ASP A C 1
ATOM 4850 O O . ASP A 1 625 ? 1.630 13.628 44.249 1.00 32.22 625 ASP A O 1
ATOM 4855 N N . ALA A 1 626 ? -0.323 13.985 45.333 1.00 31.14 626 ALA A N 1
ATOM 4856 C CA . ALA A 1 626 ? -0.652 12.581 45.501 1.00 31.23 626 ALA A CA 1
ATOM 4857 C C . ALA A 1 626 ? -0.807 11.764 44.181 1.00 30.40 626 ALA A C 1
ATOM 4858 O O . ALA A 1 626 ? -1.192 12.275 43.136 1.00 29.71 626 ALA A O 1
ATOM 4860 N N . ASN A 1 627 ? -0.460 10.498 44.252 1.00 30.96 627 ASN A N 1
ATOM 4861 C CA . ASN A 1 627 ? -0.615 9.611 43.106 1.00 32.57 627 ASN A CA 1
ATOM 4862 C C . ASN A 1 627 ? -2.070 9.111 43.112 1.00 32.75 627 ASN A C 1
ATOM 4863 O O . ASN A 1 627 ? -2.471 8.413 44.034 1.00 32.50 627 ASN A O 1
ATOM 4868 N N . THR A 1 628 ? -2.845 9.515 42.112 1.00 34.82 628 THR A N 1
ATOM 4869 C CA . THR A 1 628 ? -4.278 9.167 42.064 1.00 36.53 628 THR A CA 1
ATOM 4870 C C . THR A 1 628 ? -4.611 8.107 40.976 1.00 36.81 628 THR A C 1
ATOM 4871 O O . THR A 1 628 ? -5.758 7.986 40.550 1.00 36.36 628 THR A O 1
ATOM 4875 N N . SER A 1 629 ? -3.601 7.364 40.515 1.00 35.13 629 SER A N 1
ATOM 4876 C CA . SER A 1 629 ? -3.784 6.358 39.457 1.00 34.48 629 SER A CA 1
ATOM 4877 C C . SER A 1 629 ? -4.261 4.976 40.006 1.00 35.16 629 SER A C 1
ATOM 4878 O O . SER A 1 629 ? -4.455 4.012 39.226 1.00 36.40 629 SER A O 1
ATOM 4881 N N . HIS A 1 630 ? -4.451 4.837 41.315 1.00 35.48 630 HIS A N 1
ATOM 4882 C CA . HIS A 1 630 ? -4.786 3.522 41.832 1.00 36.14 630 HIS A CA 1
ATOM 4883 C C . HIS A 1 630 ? -6.050 2.982 41.135 1.00 37.05 630 HIS A C 1
ATOM 4884 O O . HIS A 1 630 ? -6.974 3.724 40.863 1.00 36.15 630 HIS A O 1
ATOM 4891 N N . ARG A 1 631 ? -6.043 1.708 40.783 1.00 37.74 631 ARG A N 1
ATOM 4892 C CA . ARG A 1 631 ? -7.236 1.074 40.202 1.00 38.28 631 ARG A CA 1
ATOM 4893 C C . ARG A 1 631 ? -7.151 -0.408 40.501 1.00 38.62 631 ARG A C 1
ATOM 4894 O O . ARG A 1 631 ? -6.052 -0.932 40.824 1.00 36.20 631 ARG A O 1
ATOM 4902 N N . TRP A 1 632 ? -8.309 -1.074 40.490 1.00 38.55 632 TRP A N 1
ATOM 4903 C CA . TRP A 1 632 ? -8.392 -2.508 40.768 1.00 39.56 632 TRP A CA 1
ATOM 4904 C C . TRP A 1 632 ? -8.397 -3.337 39.526 1.00 38.56 632 TRP A C 1
ATOM 4905 O O . TRP A 1 632 ? -9.040 -2.982 38.540 1.00 39.44 632 TRP A O 1
ATOM 4916 N N . ILE A 1 633 ? -7.738 -4.479 39.584 1.00 37.70 633 ILE A N 1
ATOM 4917 C CA . ILE A 1 633 ? -7.835 -5.437 38.487 1.00 36.97 633 ILE A CA 1
ATOM 4918 C C . ILE A 1 633 ? -8.171 -6.785 39.089 1.00 36.91 633 ILE A C 1
ATOM 4919 O O . ILE A 1 633 ? -7.831 -7.026 40.254 1.00 37.09 633 ILE A O 1
ATOM 4924 N N . GLU A 1 634 ? -8.865 -7.646 38.319 1.00 36.47 634 GLU A N 1
ATOM 4925 C CA . GLU A 1 634 ? -9.289 -8.957 38.825 1.00 36.53 634 GLU A CA 1
ATOM 4926 C C . GLU A 1 634 ? -8.351 -10.093 38.412 1.00 35.59 634 GLU A C 1
ATOM 4927 O O . GLU A 1 634 ? -7.726 -10.042 37.357 1.00 36.23 634 GLU A O 1
ATOM 4933 N N . PHE A 1 635 ? -8.273 -11.128 39.233 1.00 34.07 635 PHE A N 1
ATOM 4934 C CA . PHE A 1 635 ? -7.614 -12.348 38.801 1.00 34.14 635 PHE A CA 1
ATOM 4935 C C . PHE A 1 635 ? -8.349 -13.569 39.354 1.00 34.19 635 PHE A C 1
ATOM 4936 O O . PHE A 1 635 ? -9.043 -13.453 40.354 1.00 34.02 635 PHE A O 1
ATOM 4944 N N . ASP A 1 636 ? -8.149 -14.743 38.759 1.00 33.98 636 ASP A N 1
ATOM 4945 C CA . ASP A 1 636 ? -8.485 -15.981 39.470 1.00 35.28 636 ASP A CA 1
ATOM 4946 C C . ASP A 1 636 ? -7.308 -16.462 40.276 1.00 35.52 636 ASP A C 1
ATOM 4947 O O . ASP A 1 636 ? -7.479 -17.068 41.312 1.00 34.69 636 ASP A O 1
ATOM 4952 N N . SER A 1 637 ? -6.096 -16.223 39.774 1.00 35.63 637 SER A N 1
ATOM 4953 C CA . SER A 1 637 ? -4.879 -16.570 40.524 1.00 35.50 637 SER A CA 1
ATOM 4954 C C . SER A 1 637 ? -3.803 -15.501 40.357 1.00 34.83 637 SER A C 1
ATOM 4955 O O . SER A 1 637 ? -3.638 -14.951 39.265 1.00 34.36 637 SER A O 1
ATOM 4958 N N . LEU A 1 638 ? -3.081 -15.248 41.453 1.00 34.48 638 LEU A N 1
ATOM 4959 C CA . LEU A 1 638 ? -2.032 -14.223 41.508 1.00 34.15 638 LEU A CA 1
ATOM 4960 C C . LEU A 1 638 ? -0.736 -14.949 41.779 1.00 32.93 638 LEU A C 1
ATOM 4961 O O . LEU A 1 638 ? -0.596 -15.659 42.786 1.00 33.48 638 LEU A O 1
ATOM 4966 N N . VAL A 1 639 ? 0.210 -14.821 40.858 1.00 31.55 639 VAL A N 1
ATOM 4967 C CA . VAL A 1 639 ? 1.514 -15.431 41.073 1.00 28.81 639 VAL A CA 1
ATOM 4968 C C . VAL A 1 639 ? 2.474 -14.314 41.605 1.00 28.94 639 VAL A C 1
ATOM 4969 O O . VAL A 1 639 ? 2.655 -13.257 40.951 1.00 29.81 639 VAL A O 1
ATOM 4973 N N . LEU A 1 640 ? 3.046 -14.533 42.779 1.00 28.15 640 LEU A N 1
ATOM 4974 C CA . LEU A 1 640 ? 3.934 -13.541 43.418 1.00 29.02 640 LEU A CA 1
ATOM 4975 C C . LEU A 1 640 ? 5.405 -13.801 43.041 1.00 29.31 640 LEU A C 1
ATOM 4976 O O . LEU A 1 640 ? 5.961 -14.859 43.408 1.00 28.97 640 LEU A O 1
ATOM 4981 N N . VAL A 1 641 ? 5.986 -12.868 42.267 1.00 28.92 641 VAL A N 1
ATOM 4982 C CA . VAL A 1 641 ? 7.412 -12.950 41.869 1.00 27.71 641 VAL A CA 1
ATOM 4983 C C . VAL A 1 641 ? 8.055 -11.627 42.328 1.00 27.15 641 VAL A C 1
ATOM 4984 O O . VAL A 1 641 ? 8.490 -10.802 41.511 1.00 28.59 641 VAL A O 1
ATOM 4988 N N . THR A 1 642 ? 8.057 -11.393 43.626 1.00 26.24 642 THR A N 1
ATOM 4989 C CA . THR A 1 642 ? 8.402 -10.043 44.133 1.00 25.24 642 THR A CA 1
ATOM 4990 C C . THR A 1 642 ? 9.816 -9.992 44.713 1.00 24.83 642 THR A C 1
ATOM 4991 O O . THR A 1 642 ? 10.341 -8.896 44.920 1.00 25.74 642 THR A O 1
ATOM 4995 N N . GLY A 1 643 ? 10.428 -11.134 45.032 1.00 24.22 643 GLY A N 1
ATOM 4996 C CA . GLY A 1 643 ? 11.834 -11.094 45.496 1.00 25.95 643 GLY A CA 1
ATOM 4997 C C . GLY A 1 643 ? 12.061 -12.379 46.261 1.00 27.66 643 GLY A C 1
ATOM 4998 O O . GLY A 1 643 ? 11.111 -13.189 46.337 1.00 26.80 643 GLY A O 1
ATOM 4999 N N . ARG A 1 644 ? 13.279 -12.587 46.788 1.00 27.78 644 ARG A N 1
ATOM 5000 C CA . ARG A 1 644 ? 13.667 -13.808 47.511 1.00 27.26 644 ARG A CA 1
ATOM 5001 C C . ARG A 1 644 ? 14.249 -13.453 48.849 1.00 27.48 644 ARG A C 1
ATOM 5002 O O . ARG A 1 644 ? 14.710 -12.306 49.038 1.00 28.07 644 ARG A O 1
ATOM 5010 N N . HIS A 1 645 ? 14.308 -14.454 49.760 1.00 26.50 645 HIS A N 1
ATOM 5011 C CA . HIS A 1 645 ? 14.898 -14.245 51.060 1.00 26.85 645 HIS A CA 1
ATOM 5012 C C . HIS A 1 645 ? 15.747 -15.454 51.426 1.00 26.33 645 HIS A C 1
ATOM 5013 O O . HIS A 1 645 ? 15.457 -16.588 51.059 1.00 26.26 645 HIS A O 1
ATOM 5020 N N . SER A 1 646 ? 16.852 -15.207 52.096 1.00 25.60 646 SER A N 1
ATOM 5021 C CA . SER A 1 646 ? 17.696 -16.293 52.514 1.00 26.30 646 SER A CA 1
ATOM 5022 C C . SER A 1 646 ? 16.958 -17.278 53.469 1.00 26.61 646 SER A C 1
ATOM 5023 O O . SER A 1 646 ? 16.244 -16.851 54.378 1.00 26.20 646 SER A O 1
ATOM 5026 N N . GLU A 1 647 ? 17.142 -18.577 53.262 1.00 27.44 647 GLU A N 1
ATOM 5027 C CA . GLU A 1 647 ? 16.713 -19.541 54.275 1.00 29.29 647 GLU A CA 1
ATOM 5028 C C . GLU A 1 647 ? 17.887 -19.694 55.262 1.00 29.57 647 GLU A C 1
ATOM 5029 O O . GLU A 1 647 ? 18.789 -20.486 55.051 1.00 30.06 647 GLU A O 1
ATOM 5035 N N . CYS A 1 648 ? 17.906 -18.890 56.325 1.00 31.23 648 CYS A N 1
ATOM 5036 C CA . CYS A 1 648 ? 19.044 -18.967 57.257 1.00 32.90 648 CYS A CA 1
ATOM 5037 C C . CYS A 1 648 ? 18.641 -19.205 58.722 1.00 32.27 648 CYS A C 1
ATOM 5038 O O . CYS A 1 648 ? 19.376 -18.825 59.641 1.00 32.00 648 CYS A O 1
ATOM 5041 N N . THR A 1 649 ? 17.516 -19.879 58.933 1.00 32.56 649 THR A N 1
ATOM 5042 C CA . THR A 1 649 ? 17.072 -20.197 60.297 1.00 33.13 649 THR A CA 1
ATOM 5043 C C . THR A 1 649 ? 18.079 -21.149 61.016 1.00 32.39 649 THR A C 1
ATOM 5044 O O . THR A 1 649 ? 18.472 -20.914 62.169 1.00 33.90 649 THR A O 1
ATOM 5048 N N . LEU A 1 650 ? 18.548 -22.173 60.313 1.00 31.36 650 LEU A N 1
ATOM 5049 C CA . LEU A 1 650 ? 19.475 -23.177 60.885 1.00 31.33 650 LEU A CA 1
ATOM 5050 C C . LEU A 1 650 ? 20.753 -22.459 61.345 1.00 31.81 650 LEU A C 1
ATOM 5051 O O . LEU A 1 650 ? 21.226 -22.637 62.482 1.00 31.86 650 LEU A O 1
ATOM 5056 N N . TRP A 1 651 ? 21.300 -21.642 60.437 1.00 30.86 651 TRP A N 1
ATOM 5057 C CA . TRP A 1 651 ? 22.426 -20.728 60.700 1.00 31.16 651 TRP A CA 1
ATOM 5058 C C . TRP A 1 651 ? 22.215 -19.874 61.947 1.00 30.19 651 TRP A C 1
ATOM 5059 O O . TRP A 1 651 ? 23.052 -19.854 62.832 1.00 30.78 651 TRP A O 1
ATOM 5070 N N . ASN A 1 652 ? 21.076 -19.210 62.014 1.00 31.06 652 ASN A N 1
ATOM 5071 C CA . ASN A 1 652 ? 20.749 -18.296 63.139 1.00 33.38 652 ASN A CA 1
ATOM 5072 C C . ASN A 1 652 ? 20.695 -19.095 64.451 1.00 34.21 652 ASN A C 1
ATOM 5073 O O . ASN A 1 652 ? 21.185 -18.640 65.475 1.00 34.03 652 ASN A O 1
ATOM 5078 N N . GLU A 1 653 ? 20.136 -20.292 64.410 1.00 34.61 653 GLU A N 1
ATOM 5079 C CA . GLU A 1 653 ? 20.116 -21.100 65.638 1.00 36.23 653 GLU A CA 1
ATOM 5080 C C . GLU A 1 653 ? 21.507 -21.543 66.072 1.00 36.39 653 GLU A C 1
ATOM 5081 O O . GLU A 1 653 ? 21.784 -21.546 67.262 1.00 36.24 653 GLU A O 1
ATOM 5087 N N . LEU A 1 654 ? 22.397 -21.852 65.114 1.00 35.82 654 LEU A N 1
ATOM 5088 C CA . LEU A 1 654 ? 23.766 -22.247 65.433 1.00 35.75 654 LEU A CA 1
ATOM 5089 C C . LEU A 1 654 ? 24.582 -21.082 65.970 1.00 36.63 654 LEU A C 1
ATOM 5090 O O . LEU A 1 654 ? 25.421 -21.259 66.877 1.00 36.23 654 LEU A O 1
ATOM 5095 N N . LYS A 1 655 ? 24.368 -19.897 65.378 1.00 36.67 655 LYS A N 1
ATOM 5096 C CA . LYS A 1 655 ? 25.026 -18.677 65.842 1.00 37.15 655 LYS A CA 1
ATOM 5097 C C . LYS A 1 655 ? 24.533 -18.287 67.245 1.00 37.66 655 LYS A C 1
ATOM 5098 O O . LYS A 1 655 ? 25.339 -17.897 68.072 1.00 38.08 655 LYS A O 1
ATOM 5104 N N . ALA A 1 656 ? 23.235 -18.391 67.491 1.00 38.27 656 ALA A N 1
ATOM 5105 C CA . ALA A 1 656 ? 22.673 -18.198 68.844 1.00 40.53 656 ALA A CA 1
ATOM 5106 C C . ALA A 1 656 ? 23.321 -19.093 69.919 1.00 41.03 656 ALA A C 1
ATOM 5107 O O . ALA A 1 656 ? 23.274 -18.777 71.117 1.00 41.23 656 ALA A O 1
ATOM 5109 N N . ARG A 1 657 ? 23.941 -20.189 69.487 1.00 40.10 657 ARG A N 1
ATOM 5110 C CA . ARG A 1 657 ? 24.640 -21.074 70.397 1.00 40.21 657 ARG A CA 1
ATOM 5111 C C . ARG A 1 657 ? 26.114 -21.175 70.062 1.00 40.03 657 ARG A C 1
ATOM 5112 O O . ARG A 1 657 ? 26.737 -22.229 70.286 1.00 41.04 657 ARG A O 1
ATOM 5120 N N . GLU A 1 658 ? 26.692 -20.105 69.509 1.00 39.92 658 GLU A N 1
ATOM 5121 C CA . GLU A 1 658 ? 28.110 -20.165 69.161 1.00 39.44 658 GLU A CA 1
ATOM 5122 C C . GLU A 1 658 ? 28.983 -20.557 70.393 1.00 40.38 658 GLU A C 1
ATOM 5123 O O . GLU A 1 658 ? 30.063 -21.130 70.252 1.00 40.47 658 GLU A O 1
ATOM 5129 N N . SER A 1 659 ? 28.486 -20.259 71.592 1.00 41.46 659 SER A N 1
ATOM 5130 C CA . SER A 1 659 ? 29.220 -20.514 72.836 1.00 42.29 659 SER A CA 1
ATOM 5131 C C . SER A 1 659 ? 29.458 -22.001 73.040 1.00 41.80 659 SER A C 1
ATOM 5132 O O . SER A 1 659 ? 30.370 -22.377 73.775 1.00 42.62 659 SER A O 1
ATOM 5135 N N . GLU A 1 660 ? 28.662 -22.838 72.365 1.00 41.37 660 GLU A N 1
ATOM 5136 C CA . GLU A 1 660 ? 28.788 -24.305 72.444 1.00 40.46 660 GLU A CA 1
ATOM 5137 C C . GLU A 1 660 ? 29.706 -24.943 71.370 1.00 39.81 660 GLU A C 1
ATOM 5138 O O . GLU A 1 660 ? 30.018 -26.135 71.435 1.00 39.57 660 GLU A O 1
ATOM 5144 N N . TRP A 1 661 ? 30.157 -24.162 70.390 1.00 38.53 661 TRP A N 1
ATOM 5145 C CA . TRP A 1 661 ? 30.952 -24.751 69.310 1.00 37.21 661 TRP A CA 1
ATOM 5146 C C . TRP A 1 661 ? 32.221 -25.389 69.806 1.00 37.55 661 TRP A C 1
ATOM 5147 O O . TRP A 1 661 ? 32.505 -26.502 69.441 1.00 38.11 661 TRP A O 1
ATOM 5158 N N . ALA A 1 662 ? 32.975 -24.702 70.650 1.00 37.77 662 ALA A N 1
ATOM 5159 C CA . ALA A 1 662 ? 34.230 -25.237 71.125 1.00 39.03 662 ALA A CA 1
ATOM 5160 C C . ALA A 1 662 ? 34.056 -26.549 71.929 1.00 39.51 662 ALA A C 1
ATOM 5161 O O . ALA A 1 662 ? 34.850 -27.478 71.731 1.00 38.37 662 ALA A O 1
ATOM 5163 N N . GLU A 1 663 ? 33.006 -26.630 72.775 1.00 40.70 663 GLU A N 1
ATOM 5164 C CA . GLU A 1 663 ? 32.671 -27.846 73.561 1.00 42.22 663 GLU A CA 1
ATOM 5165 C C . GLU A 1 663 ? 32.533 -29.040 72.604 1.00 42.24 663 GLU A C 1
ATOM 5166 O O . GLU A 1 663 ? 32.880 -30.197 72.953 1.00 42.33 663 GLU A O 1
ATOM 5172 N N . ASN A 1 664 ? 32.007 -28.748 71.402 1.00 41.08 664 ASN A N 1
ATOM 5173 C CA . ASN A 1 664 ? 31.658 -29.779 70.418 1.00 40.33 664 ASN A CA 1
ATOM 5174 C C . ASN A 1 664 ? 32.705 -30.054 69.364 1.00 39.78 664 ASN A C 1
ATOM 5175 O O . ASN A 1 664 ? 32.454 -30.772 68.378 1.00 39.81 664 ASN A O 1
ATOM 5180 N N . ASP A 1 665 ? 33.883 -29.490 69.614 1.00 38.06 665 ASP A N 1
ATOM 5181 C CA . ASP A 1 665 ? 35.040 -29.534 68.742 1.00 38.55 665 ASP A CA 1
ATOM 5182 C C . ASP A 1 665 ? 34.802 -28.970 67.342 1.00 37.05 665 ASP A C 1
ATOM 5183 O O . ASP A 1 665 ? 35.338 -29.470 66.383 1.00 35.66 665 ASP A O 1
ATOM 5188 N N . ILE A 1 666 ? 33.994 -27.931 67.236 1.00 35.85 666 ILE A N 1
ATOM 5189 C CA . ILE A 1 666 ? 33.730 -27.342 65.913 1.00 34.46 666 ILE A CA 1
ATOM 5190 C C . ILE A 1 666 ? 34.569 -26.094 65.837 1.00 34.13 666 ILE A C 1
ATOM 5191 O O . ILE A 1 666 ? 34.412 -25.210 66.677 1.00 32.92 666 ILE A O 1
ATOM 5196 N N . LYS A 1 667 ? 35.491 -26.078 64.875 1.00 34.09 667 LYS A N 1
ATOM 5197 C CA . LYS A 1 667 ? 36.416 -24.978 64.654 1.00 35.28 667 LYS A CA 1
ATOM 5198 C C . LYS A 1 667 ? 35.799 -23.795 63.880 1.00 34.01 667 LYS A C 1
ATOM 5199 O O . LYS A 1 667 ? 36.229 -22.655 64.062 1.00 33.02 667 LYS A O 1
ATOM 5205 N N . GLY A 1 668 ? 34.808 -24.055 63.036 1.00 32.83 668 GLY A N 1
ATOM 5206 C CA . GLY A 1 668 ? 34.098 -22.958 62.397 1.00 31.18 668 GLY A CA 1
ATOM 5207 C C . GLY A 1 668 ? 32.820 -23.344 61.697 1.00 31.14 668 GLY A C 1
ATOM 5208 O O . GLY A 1 668 ? 32.600 -24.512 61.343 1.00 31.09 668 GLY A O 1
ATOM 5209 N N . ILE A 1 669 ? 31.965 -22.335 61.501 1.00 30.09 669 ILE A N 1
ATOM 5210 C CA . ILE A 1 669 ? 30.739 -22.558 60.744 1.00 29.13 669 ILE A CA 1
ATOM 5211 C C . ILE A 1 669 ? 30.544 -21.364 59.800 1.00 28.94 669 ILE A C 1
ATOM 5212 O O . ILE A 1 669 ? 30.496 -20.232 60.240 1.00 29.32 669 ILE A O 1
ATOM 5217 N N . TYR A 1 670 ? 30.440 -21.654 58.506 1.00 26.51 670 TYR A N 1
ATOM 5218 C CA . TYR A 1 670 ? 30.377 -20.632 57.473 1.00 27.81 670 TYR A CA 1
ATOM 5219 C C . TYR A 1 670 ? 29.088 -20.749 56.693 1.00 28.75 670 TYR A C 1
ATOM 5220 O O . TYR A 1 670 ? 28.516 -21.889 56.531 1.00 29.53 670 TYR A O 1
ATOM 5229 N N . LEU A 1 671 ? 28.675 -19.589 56.165 1.00 28.75 671 LEU A N 1
ATOM 5230 C CA . LEU A 1 671 ? 27.377 -19.434 55.502 1.00 28.95 671 LEU A CA 1
ATOM 5231 C C . LEU A 1 671 ? 27.618 -19.079 54.051 1.00 27.53 671 LEU A C 1
ATOM 5232 O O . LEU A 1 671 ? 28.287 -18.077 53.772 1.00 27.47 671 LEU A O 1
ATOM 5237 N N . ILE A 1 672 ? 27.160 -19.914 53.108 1.00 26.75 672 ILE A N 1
ATOM 5238 C CA . ILE A 1 672 ? 27.437 -19.639 51.714 1.00 27.62 672 ILE A CA 1
ATOM 5239 C C . ILE A 1 672 ? 26.188 -19.625 50.828 1.00 27.63 672 ILE A C 1
ATOM 5240 O O . ILE A 1 672 ? 25.117 -20.075 51.247 1.00 28.96 672 ILE A O 1
ATOM 5245 N N . GLY A 1 673 ? 26.340 -19.118 49.610 1.00 26.22 673 GLY A N 1
ATOM 5246 C CA . GLY A 1 673 ? 25.318 -19.214 48.565 1.00 24.27 673 GLY A CA 1
ATOM 5247 C C . GLY A 1 673 ? 24.140 -18.346 48.881 1.00 24.40 673 GLY A C 1
ATOM 5248 O O . GLY A 1 673 ? 24.282 -17.280 49.536 1.00 24.10 673 GLY A O 1
ATOM 5249 N N . ASP A 1 674 ? 22.979 -18.785 48.410 1.00 23.84 674 ASP A N 1
ATOM 5250 C CA . ASP A 1 674 ? 21.724 -18.029 48.550 1.00 24.16 674 ASP A CA 1
ATOM 5251 C C . ASP A 1 674 ? 21.278 -17.822 50.007 1.00 24.53 674 ASP A C 1
ATOM 5252 O O . ASP A 1 674 ? 20.563 -16.863 50.311 1.00 24.74 674 ASP A O 1
ATOM 5257 N N . ALA A 1 675 ? 21.709 -18.704 50.936 1.00 23.77 675 ALA A N 1
ATOM 5258 C CA . ALA A 1 675 ? 21.364 -18.518 52.364 1.00 22.98 675 ALA A CA 1
ATOM 5259 C C . ALA A 1 675 ? 22.139 -17.341 52.994 1.00 23.64 675 ALA A C 1
ATOM 5260 O O . ALA A 1 675 ? 21.693 -16.826 54.005 1.00 22.56 675 ALA A O 1
ATOM 5262 N N . GLU A 1 676 ? 23.276 -16.929 52.401 1.00 22.35 676 GLU A N 1
ATOM 5263 C CA . GLU A 1 676 ? 23.977 -15.704 52.857 1.00 25.35 676 GLU A CA 1
ATOM 5264 C C . GLU A 1 676 ? 23.322 -14.462 52.231 1.00 25.21 676 GLU A C 1
ATOM 5265 O O . GLU A 1 676 ? 23.050 -13.475 52.940 1.00 25.80 676 GLU A O 1
ATOM 5271 N N . ALA A 1 677 ? 23.085 -14.531 50.921 1.00 25.35 677 ALA A N 1
ATOM 5272 C CA . ALA A 1 677 ? 22.255 -13.558 50.189 1.00 25.54 677 ALA A CA 1
ATOM 5273 C C . ALA A 1 677 ? 21.836 -14.158 48.831 1.00 25.22 677 ALA A C 1
ATOM 5274 O O . ALA A 1 677 ? 22.678 -14.795 48.148 1.00 27.53 677 ALA A O 1
ATOM 5276 N N . PRO A 1 678 ? 20.569 -14.011 48.423 1.00 25.39 678 PRO A N 1
ATOM 5277 C CA . PRO A 1 678 ? 20.131 -14.565 47.112 1.00 24.96 678 PRO A CA 1
ATOM 5278 C C . PRO A 1 678 ? 21.035 -13.983 45.996 1.00 25.33 678 PRO A C 1
ATOM 5279 O O . PRO A 1 678 ? 21.230 -12.768 45.985 1.00 25.31 678 PRO A O 1
ATOM 5283 N N . ARG A 1 679 ? 21.640 -14.849 45.174 1.00 25.68 679 ARG A N 1
ATOM 5284 C CA . ARG A 1 679 ? 22.680 -14.549 44.166 1.00 26.16 679 ARG A CA 1
ATOM 5285 C C . ARG A 1 679 ? 22.211 -15.162 42.832 1.00 26.17 679 ARG A C 1
ATOM 5286 O O . ARG A 1 679 ? 21.338 -16.066 42.808 1.00 26.07 679 ARG A O 1
ATOM 5294 N N . LEU A 1 680 ? 22.857 -14.757 41.732 1.00 25.57 680 LEU A N 1
ATOM 5295 C CA . LEU A 1 680 ? 22.867 -15.569 40.490 1.00 25.41 680 LEU A CA 1
ATOM 5296 C C . LEU A 1 680 ? 23.407 -16.956 40.796 1.00 25.74 680 LEU A C 1
ATOM 5297 O O . LEU A 1 680 ? 24.251 -17.105 41.673 1.00 25.01 680 LEU A O 1
ATOM 5302 N N . ILE A 1 681 ? 22.955 -17.976 40.055 1.00 23.71 681 ILE A N 1
ATOM 5303 C CA . ILE A 1 681 ? 23.551 -19.283 40.192 1.00 23.91 681 ILE A CA 1
ATOM 5304 C C . ILE A 1 681 ? 25.085 -19.287 40.075 1.00 23.60 681 ILE A C 1
ATOM 5305 O O . ILE A 1 681 ? 25.766 -19.929 40.867 1.00 23.00 681 ILE A O 1
ATOM 5310 N N . ALA A 1 682 ? 25.618 -18.595 39.081 1.00 22.85 682 ALA A N 1
ATOM 5311 C CA . ALA A 1 682 ? 27.098 -18.471 38.956 1.00 23.47 682 ALA A CA 1
ATOM 5312 C C . ALA A 1 682 ? 27.735 -17.984 40.232 1.00 24.47 682 ALA A C 1
ATOM 5313 O O . ALA A 1 682 ? 28.831 -18.493 40.609 1.00 25.46 682 ALA A O 1
ATOM 5315 N N . ASP A 1 683 ? 27.104 -17.007 40.909 1.00 23.31 683 ASP A N 1
ATOM 5316 C CA . ASP A 1 683 ? 27.697 -16.517 42.153 1.00 24.61 683 ASP A CA 1
ATOM 5317 C C . ASP A 1 683 ? 27.511 -17.438 43.337 1.00 25.06 683 ASP A C 1
ATOM 5318 O O . ASP A 1 683 ? 28.402 -17.521 44.215 1.00 25.38 683 ASP A O 1
ATOM 5323 N N . ALA A 1 684 ? 26.398 -18.163 43.364 1.00 24.82 684 ALA A N 1
ATOM 5324 C CA . ALA A 1 684 ? 26.224 -19.156 44.441 1.00 25.28 684 ALA A CA 1
ATOM 5325 C C . ALA A 1 684 ? 27.277 -20.262 44.296 1.00 25.17 684 ALA A C 1
ATOM 5326 O O . ALA A 1 684 ? 27.937 -20.650 45.288 1.00 26.64 684 ALA A O 1
ATOM 5328 N N . THR A 1 685 ? 27.507 -20.696 43.057 1.00 24.95 685 THR A N 1
ATOM 5329 C CA . THR A 1 685 ? 28.579 -21.624 42.741 1.00 23.45 685 THR A CA 1
ATOM 5330 C C . THR A 1 685 ? 29.985 -21.095 43.188 1.00 23.20 685 THR A C 1
ATOM 5331 O O . THR A 1 685 ? 30.781 -21.811 43.816 1.00 21.80 685 THR A O 1
ATOM 5335 N N . PHE A 1 686 ? 30.319 -19.884 42.760 1.00 22.10 686 PHE A N 1
ATOM 5336 C CA . PHE A 1 686 ? 31.514 -19.182 43.271 1.00 22.24 686 PHE A CA 1
ATOM 5337 C C . PHE A 1 686 ? 31.709 -19.164 44.788 1.00 21.59 686 PHE A C 1
ATOM 5338 O O . PHE A 1 686 ? 32.800 -19.464 45.266 1.00 21.17 686 PHE A O 1
ATOM 5346 N N . THR A 1 687 ? 30.665 -18.836 45.582 1.00 21.83 687 THR A N 1
ATOM 5347 C CA . THR A 1 687 ? 30.793 -18.909 47.017 1.00 22.72 687 THR A CA 1
ATOM 5348 C C . THR A 1 687 ? 31.200 -20.287 47.555 1.00 23.18 687 THR A C 1
ATOM 5349 O O . THR A 1 687 ? 31.997 -20.381 48.489 1.00 22.16 687 THR A O 1
ATOM 5353 N N . GLY A 1 688 ? 30.687 -21.355 46.952 1.00 22.30 688 GLY A N 1
ATOM 5354 C CA . GLY A 1 688 ? 31.064 -22.684 47.406 1.00 22.31 688 GLY A CA 1
ATOM 5355 C C . GLY A 1 688 ? 32.473 -22.988 46.972 1.00 22.27 688 GLY A C 1
ATOM 5356 O O . GLY A 1 688 ? 33.262 -23.532 47.744 1.00 22.43 688 GLY A O 1
ATOM 5357 N N . HIS A 1 689 ? 32.827 -22.523 45.780 1.00 24.03 689 HIS A N 1
ATOM 5358 C CA . HIS A 1 689 ? 34.204 -22.732 45.299 1.00 23.24 689 HIS A CA 1
ATOM 5359 C C . HIS A 1 689 ? 35.178 -21.974 46.194 1.00 23.82 689 HIS A C 1
ATOM 5360 O O . HIS A 1 689 ? 36.221 -22.525 46.616 1.00 24.00 689 HIS A O 1
ATOM 5367 N N . ARG A 1 690 ? 34.841 -20.728 46.484 1.00 23.67 690 ARG A N 1
ATOM 5368 C CA . ARG A 1 690 ? 35.698 -19.897 47.332 1.00 24.02 690 ARG A CA 1
ATOM 5369 C C . ARG A 1 690 ? 35.927 -20.441 48.718 1.00 25.12 690 ARG A C 1
ATOM 5370 O O . ARG A 1 690 ? 37.088 -20.541 49.157 1.00 23.84 690 ARG A O 1
ATOM 5378 N N . VAL A 1 691 ? 34.846 -20.788 49.436 1.00 26.25 691 VAL A N 1
ATOM 5379 C CA . VAL A 1 691 ? 35.058 -21.255 50.795 1.00 26.62 691 VAL A CA 1
ATOM 5380 C C . VAL A 1 691 ? 35.877 -22.495 50.836 1.00 25.14 691 VAL A C 1
ATOM 5381 O O . VAL A 1 691 ? 36.610 -22.670 51.796 1.00 24.52 691 VAL A O 1
ATOM 5385 N N . ALA A 1 692 ? 35.714 -23.368 49.826 1.00 24.69 692 ALA A N 1
ATOM 5386 C CA . ALA A 1 692 ? 36.497 -24.581 49.703 1.00 24.44 692 ALA A CA 1
ATOM 5387 C C . ALA A 1 692 ? 37.978 -24.271 49.479 1.00 23.65 692 ALA A C 1
ATOM 5388 O O . ALA A 1 692 ? 38.842 -24.868 50.121 1.00 24.09 692 ALA A O 1
ATOM 5390 N N . ARG A 1 693 ? 38.278 -23.357 48.583 1.00 22.90 693 ARG A N 1
ATOM 5391 C CA . ARG A 1 693 ? 39.669 -22.982 48.318 1.00 23.96 693 ARG A CA 1
ATOM 5392 C C . ARG A 1 693 ? 40.306 -22.351 49.549 1.00 24.78 693 ARG A C 1
ATOM 5393 O O . ARG A 1 693 ? 41.525 -22.409 49.723 1.00 26.71 693 ARG A O 1
ATOM 5401 N N . GLU A 1 694 ? 39.496 -21.701 50.384 1.00 24.77 694 GLU A N 1
ATOM 5402 C CA . GLU A 1 694 ? 40.003 -20.858 51.461 1.00 26.55 694 GLU A CA 1
ATOM 5403 C C . GLU A 1 694 ? 39.658 -21.437 52.873 1.00 25.98 694 GLU A C 1
ATOM 5404 O O . GLU A 1 694 ? 39.779 -20.763 53.889 1.00 26.12 694 GLU A O 1
ATOM 5410 N N . ILE A 1 695 ? 39.306 -22.713 52.919 1.00 27.26 695 ILE A N 1
ATOM 5411 C CA . ILE A 1 695 ? 38.873 -23.356 54.181 1.00 28.01 695 ILE A CA 1
ATOM 5412 C C . ILE A 1 695 ? 39.927 -23.232 55.331 1.00 27.85 695 ILE A C 1
ATOM 5413 O O . ILE A 1 695 ? 39.559 -23.250 56.500 1.00 27.62 695 ILE A O 1
ATOM 5418 N N . GLU A 1 696 ? 41.208 -23.080 54.977 1.00 27.61 696 GLU A N 1
ATOM 5419 C CA . GLU A 1 696 ? 42.263 -22.945 55.984 1.00 28.75 696 GLU A CA 1
ATOM 5420 C C . GLU A 1 696 ? 42.623 -21.515 56.373 1.00 30.17 696 GLU A C 1
ATOM 5421 O O . GLU A 1 696 ? 43.485 -21.314 57.230 1.00 29.40 696 GLU A O 1
ATOM 5427 N N . GLU A 1 697 ? 42.008 -20.524 55.722 1.00 31.54 697 GLU A N 1
ATOM 5428 C CA . GLU A 1 697 ? 42.307 -19.116 56.034 1.00 33.30 697 GLU A CA 1
ATOM 5429 C C . GLU A 1 697 ? 41.712 -18.718 57.381 1.00 34.17 697 GLU A C 1
ATOM 5430 O O . GLU A 1 697 ? 40.869 -19.445 57.942 1.00 35.13 697 GLU A O 1
ATOM 5436 N N . ALA A 1 698 ? 42.161 -17.569 57.915 1.00 34.87 698 ALA A N 1
ATOM 5437 C CA . ALA A 1 698 ? 41.787 -17.150 59.261 1.00 34.24 698 ALA A CA 1
ATOM 5438 C C . ALA A 1 698 ? 40.285 -17.055 59.406 1.00 34.01 698 ALA A C 1
ATOM 5439 O O . ALA A 1 698 ? 39.726 -17.477 60.419 1.00 34.28 698 ALA A O 1
ATOM 5441 N N . ASN A 1 699 ? 39.639 -16.506 58.381 1.00 32.20 699 ASN A N 1
ATOM 5442 C CA . ASN A 1 699 ? 38.204 -16.361 58.388 1.00 31.46 699 ASN A CA 1
ATOM 5443 C C . ASN A 1 699 ? 37.647 -16.704 57.003 1.00 30.21 699 ASN A C 1
ATOM 5444 O O . ASN A 1 699 ? 37.514 -15.816 56.158 1.00 29.08 699 ASN A O 1
ATOM 5449 N N . PRO A 1 700 ? 37.336 -17.985 56.762 1.00 29.22 700 PRO A N 1
ATOM 5450 C CA . PRO A 1 700 ? 36.829 -18.455 55.459 1.00 29.28 700 PRO A CA 1
ATOM 5451 C C . PRO A 1 700 ? 35.512 -17.787 55.059 1.00 28.99 700 PRO A C 1
ATOM 5452 O O . PRO A 1 700 ? 35.136 -17.932 53.907 1.00 29.15 700 PRO A O 1
ATOM 5456 N N . GLN A 1 701 ? 34.825 -17.096 55.981 1.00 27.01 701 GLN A N 1
ATOM 5457 C CA . GLN A 1 701 ? 33.535 -16.443 55.658 1.00 26.79 701 GLN A CA 1
ATOM 5458 C C . GLN A 1 701 ? 33.743 -15.285 54.685 1.00 26.43 701 GLN A C 1
ATOM 5459 O O . GLN A 1 701 ? 32.854 -14.951 53.847 1.00 27.10 701 GLN A O 1
ATOM 5465 N N . ILE A 1 702 ? 34.953 -14.729 54.751 1.00 26.79 702 ILE A N 1
ATOM 5466 C CA . ILE A 1 702 ? 35.321 -13.552 53.979 1.00 27.55 702 ILE A CA 1
ATOM 5467 C C . ILE A 1 702 ? 36.506 -13.828 53.042 1.00 27.69 702 ILE A C 1
ATOM 5468 O O . ILE A 1 702 ? 37.548 -14.347 53.482 1.00 28.07 702 ILE A O 1
ATOM 5473 N N . ALA A 1 703 ? 36.370 -13.443 51.773 1.00 27.64 703 ALA A N 1
ATOM 5474 C CA . ALA A 1 703 ? 37.438 -13.660 50.771 1.00 28.50 703 ALA A CA 1
ATOM 5475 C C . ALA A 1 703 ? 38.699 -12.947 51.149 1.00 29.69 703 ALA A C 1
ATOM 5476 O O . ALA A 1 703 ? 38.669 -11.763 51.548 1.00 30.32 703 ALA A O 1
ATOM 5478 N N . ILE A 1 704 ? 39.833 -13.627 50.955 1.00 29.68 704 ILE A N 1
ATOM 5479 C CA . ILE A 1 704 ? 41.089 -12.930 51.067 1.00 30.49 704 ILE A CA 1
ATOM 5480 C C . ILE A 1 704 ? 41.291 -11.999 49.849 1.00 29.93 704 ILE A C 1
ATOM 5481 O O . ILE A 1 704 ? 40.597 -12.174 48.849 1.00 29.47 704 ILE A O 1
ATOM 5486 N N . PRO A 1 705 ? 42.257 -11.064 49.917 1.00 28.82 705 PRO A N 1
ATOM 5487 C CA . PRO A 1 705 ? 42.524 -10.162 48.782 1.00 27.81 705 PRO A CA 1
ATOM 5488 C C . PRO A 1 705 ? 42.931 -10.957 47.520 1.00 27.31 705 PRO A C 1
ATOM 5489 O O . PRO A 1 705 ? 43.505 -12.073 47.620 1.00 27.60 705 PRO A O 1
ATOM 5493 N N . TYR A 1 706 ? 42.567 -10.412 46.361 1.00 25.03 706 TYR A N 1
ATOM 5494 C CA . TYR A 1 706 ? 43.023 -10.891 45.054 1.00 23.71 706 TYR A CA 1
ATOM 5495 C C . TYR A 1 706 ? 43.984 -9.860 44.433 1.00 23.34 706 TYR A C 1
ATOM 5496 O O . TYR A 1 706 ? 43.966 -8.687 44.830 1.00 23.52 706 TYR A O 1
ATOM 5505 N N . LYS A 1 707 ? 44.812 -10.280 43.462 1.00 22.08 707 LYS A N 1
ATOM 5506 C CA . LYS A 1 707 ? 45.691 -9.370 42.740 1.00 22.55 707 LYS A CA 1
ATOM 5507 C C . LYS A 1 707 ? 44.871 -8.416 41.870 1.00 24.17 707 LYS A C 1
ATOM 5508 O O . LYS A 1 707 ? 43.971 -8.852 41.105 1.00 24.30 707 LYS A O 1
ATOM 5514 N N . ARG A 1 708 ? 45.161 -7.134 42.011 1.00 22.88 708 ARG A N 1
ATOM 5515 C CA . ARG A 1 708 ? 44.412 -6.059 41.323 1.00 24.78 708 ARG A CA 1
ATOM 5516 C C . ARG A 1 708 ? 45.182 -5.601 40.104 1.00 25.78 708 ARG A C 1
ATOM 5517 O O . ARG A 1 708 ? 46.434 -5.385 40.182 1.00 26.13 708 ARG A O 1
ATOM 5525 N N . GLU A 1 709 ? 44.496 -5.435 38.973 1.00 24.65 709 GLU A N 1
ATOM 5526 C CA . GLU A 1 709 ? 45.234 -5.054 37.769 1.00 27.57 709 GLU A CA 1
ATOM 5527 C C . GLU A 1 709 ? 44.904 -3.626 37.412 1.00 27.74 709 GLU A C 1
ATOM 5528 O O . GLU A 1 709 ? 44.101 -3.379 36.521 1.00 29.51 709 GLU A O 1
ATOM 5534 N N . THR A 1 710 ? 45.477 -2.696 38.172 1.00 26.33 710 THR A N 1
ATOM 5535 C CA . THR A 1 710 ? 45.160 -1.285 38.067 1.00 25.11 710 THR A CA 1
ATOM 5536 C C . THR A 1 710 ? 46.550 -0.659 37.949 1.00 23.99 710 THR A C 1
ATOM 5537 O O . THR A 1 710 ? 47.497 -1.148 38.586 1.00 23.87 710 THR A O 1
ATOM 5541 N N . ILE A 1 711 ? 46.673 0.435 37.209 1.00 23.40 711 ILE A N 1
ATOM 5542 C CA . ILE A 1 711 ? 47.977 1.121 37.106 1.00 23.55 711 ILE A CA 1
ATOM 5543 C C . ILE A 1 711 ? 48.558 1.598 38.421 1.00 23.47 711 ILE A C 1
ATOM 5544 O O . ILE A 1 711 ? 47.770 2.004 39.375 1.00 22.06 711 ILE A O 1
ATOM 5549 N N . ALA A 1 712 ? 49.906 1.518 38.528 1.00 22.73 712 ALA A N 1
ATOM 5550 C CA . ALA A 1 712 ? 50.647 2.103 39.657 1.00 22.60 712 ALA A CA 1
ATOM 5551 C C . ALA A 1 712 ? 51.111 3.522 39.274 1.00 23.17 712 ALA A C 1
ATOM 5552 O O . ALA A 1 712 ? 51.882 3.690 38.335 1.00 20.74 712 ALA A O 1
ATOM 5554 N N . TRP A 1 713 ? 50.672 4.550 40.006 1.00 22.72 713 TRP A N 1
ATOM 5555 C CA . TRP A 1 713 ? 51.089 5.911 39.703 1.00 22.17 713 TRP A CA 1
ATOM 5556 C C . TRP A 1 713 ? 52.625 5.931 39.732 1.00 24.40 713 TRP A C 1
ATOM 5557 O O . TRP A 1 713 ? 53.237 5.320 40.635 1.00 21.76 713 TRP A O 1
ATOM 5568 N N . GLY A 1 714 ? 53.207 6.645 38.753 1.00 25.16 714 GLY A N 1
ATOM 5569 C CA . GLY A 1 714 ? 54.639 6.720 38.546 1.00 25.45 714 GLY A CA 1
ATOM 5570 C C . GLY A 1 714 ? 55.097 5.834 37.408 1.00 26.49 714 GLY A C 1
ATOM 5571 O O . GLY A 1 714 ? 56.253 5.905 37.056 1.00 27.73 714 GLY A O 1
ATOM 5572 N N . THR A 1 715 ? 54.259 4.916 36.918 1.00 25.53 715 THR A N 1
ATOM 5573 C CA . THR A 1 715 ? 54.653 4.050 35.812 1.00 26.69 715 THR A CA 1
ATOM 5574 C C . THR A 1 715 ? 53.769 4.415 34.640 1.00 26.41 715 THR A C 1
ATOM 5575 O O . THR A 1 715 ? 52.525 4.234 34.755 1.00 26.59 715 THR A O 1
ATOM 5579 N N . PRO A 1 716 ? 54.342 4.905 33.533 1.00 24.81 716 PRO A N 1
ATOM 5580 C CA . PRO A 1 716 ? 53.502 5.316 32.395 1.00 25.73 716 PRO A CA 1
ATOM 5581 C C . PRO A 1 716 ? 53.086 4.062 31.571 1.00 25.84 716 PRO A C 1
ATOM 5582 O O . PRO A 1 716 ? 53.901 3.108 31.443 1.00 24.58 716 PRO A O 1
ATOM 5586 N N . HIS A 1 717 ? 51.869 4.033 31.015 1.00 25.70 717 HIS A N 1
ATOM 5587 C CA . HIS A 1 717 ? 51.502 2.902 30.152 1.00 25.48 717 HIS A CA 1
ATOM 5588 C C . HIS A 1 717 ? 52.408 2.795 28.920 1.00 26.23 717 HIS A C 1
ATOM 5589 O O . HIS A 1 717 ? 52.751 1.723 28.443 1.00 25.20 717 HIS A O 1
ATOM 5596 N N . MET A 1 718 ? 52.705 3.929 28.329 1.00 27.25 718 MET A N 1
ATOM 5597 C CA . MET A 1 718 ? 53.621 3.950 27.180 1.00 29.20 718 MET A CA 1
ATOM 5598 C C . MET A 1 718 ? 55.078 3.777 27.647 1.00 28.90 718 MET A C 1
ATOM 5599 O O . MET A 1 718 ? 55.537 4.562 28.488 1.00 28.96 718 MET A O 1
ATOM 5604 N N . PRO A 1 719 ? 55.835 2.823 27.086 1.00 30.18 719 PRO A N 1
ATOM 5605 C CA . PRO A 1 719 ? 57.266 2.691 27.451 1.00 31.09 719 PRO A CA 1
ATOM 5606 C C . PRO A 1 719 ? 57.983 4.022 27.117 1.00 31.43 719 PRO A C 1
ATOM 5607 O O . PRO A 1 719 ? 57.824 4.597 26.018 1.00 30.66 719 PRO A O 1
ATOM 5611 N N . GLY A 1 720 ? 58.721 4.536 28.081 1.00 32.52 720 GLY A N 1
ATOM 5612 C CA . GLY A 1 720 ? 59.407 5.792 27.904 1.00 33.50 720 GLY A CA 1
ATOM 5613 C C . GLY A 1 720 ? 58.552 7.034 28.066 1.00 33.97 720 GLY A C 1
ATOM 5614 O O . GLY A 1 720 ? 59.051 8.137 27.846 1.00 34.48 720 GLY A O 1
ATOM 5615 N N . GLY A 1 721 ? 57.269 6.893 28.410 1.00 33.16 721 GLY A N 1
ATOM 5616 C CA . GLY A 1 721 ? 56.424 8.071 28.511 1.00 30.82 721 GLY A CA 1
ATOM 5617 C C . GLY A 1 721 ? 56.686 8.889 29.775 1.00 29.84 721 GLY A C 1
ATOM 5618 O O . GLY A 1 721 ? 57.473 8.468 30.629 1.00 29.49 721 GLY A O 1
ATOM 5619 N N . ASN A 1 722 ? 56.000 10.025 29.922 1.00 27.91 722 ASN A N 1
ATOM 5620 C CA . ASN A 1 722 ? 56.122 10.838 31.118 1.00 27.55 722 ASN A CA 1
ATOM 5621 C C . ASN A 1 722 ? 54.792 10.737 31.914 1.00 27.61 722 ASN A C 1
ATOM 5622 O O . ASN A 1 722 ? 53.777 11.253 31.434 1.00 27.44 722 ASN A O 1
ATOM 5627 N N . PHE A 1 723 ? 54.784 10.069 33.067 1.00 25.57 723 PHE A N 1
ATOM 5628 C CA . PHE A 1 723 ? 53.547 9.933 33.892 1.00 25.91 723 PHE A CA 1
ATOM 5629 C C . PHE A 1 723 ? 53.107 11.254 34.511 1.00 25.66 723 PHE A C 1
ATOM 5630 O O . PHE A 1 723 ? 51.978 11.358 34.981 1.00 25.42 723 PHE A O 1
ATOM 5638 N N . LYS A 1 724 ? 53.993 12.264 34.582 1.00 24.97 724 LYS A N 1
ATOM 5639 C CA . LYS A 1 724 ? 53.653 13.452 35.346 1.00 25.17 724 LYS A CA 1
ATOM 5640 C C . LYS A 1 724 ? 52.670 14.325 34.557 1.00 23.74 724 LYS A C 1
ATOM 5641 O O . LYS A 1 724 ? 52.648 14.246 33.353 1.00 25.33 724 LYS A O 1
ATOM 5647 N N . ILE A 1 725 ? 51.876 15.142 35.244 1.00 24.63 725 ILE A N 1
ATOM 5648 C CA . ILE A 1 725 ? 50.962 16.087 34.630 1.00 25.45 725 ILE A CA 1
ATOM 5649 C C . ILE A 1 725 ? 51.795 17.039 33.802 1.00 26.96 725 ILE A C 1
ATOM 5650 O O . ILE A 1 725 ? 52.723 17.604 34.345 1.00 26.88 725 ILE A O 1
ATOM 5655 N N . GLU A 1 726 ? 51.467 17.254 32.531 1.00 26.65 726 GLU A N 1
ATOM 5656 C CA . GLU A 1 726 ? 52.137 18.327 31.802 1.00 28.78 726 GLU A CA 1
ATOM 5657 C C . GLU A 1 726 ? 51.125 19.056 30.960 1.00 28.43 726 GLU A C 1
ATOM 5658 O O . GLU A 1 726 ? 50.500 18.444 30.119 1.00 29.58 726 GLU A O 1
ATOM 5664 N N . TYR A 1 727 ? 50.982 20.352 31.152 1.00 28.10 727 TYR A N 1
ATOM 5665 C CA . TYR A 1 727 ? 50.014 21.117 30.358 1.00 28.59 727 TYR A CA 1
ATOM 5666 C C . TYR A 1 727 ? 50.642 21.616 29.072 1.00 30.60 727 TYR A C 1
ATOM 5667 O O . TYR A 1 727 ? 51.833 21.917 29.038 1.00 28.38 727 TYR A O 1
ATOM 5676 N N . LYS A 1 728 ? 49.829 21.708 28.027 1.00 30.26 728 LYS A N 1
ATOM 5677 C CA . LYS A 1 728 ? 50.316 22.208 26.746 1.00 32.33 728 LYS A CA 1
ATOM 5678 C C . LYS A 1 728 ? 50.092 23.690 26.732 1.00 33.22 728 LYS A C 1
ATOM 5679 O O . LYS A 1 728 ? 48.938 24.156 26.620 1.00 32.88 728 LYS A O 1
ATOM 5685 N N . VAL A 1 729 ? 51.186 24.435 26.882 1.00 32.60 729 VAL A N 1
ATOM 5686 C CA . VAL A 1 729 ? 51.122 25.884 26.946 1.00 34.23 729 VAL A CA 1
ATOM 5687 C C . VAL A 1 729 ? 52.088 26.554 25.972 1.00 35.18 729 VAL A C 1
ATOM 5688 O O . VAL A 1 729 ? 52.874 25.905 25.257 1.00 35.95 729 VAL A O 1
ATOM 5693 N N . ALA B 1 1 ? 36.972 45.297 39.430 1.00 43.30 1 ALA B N 1
ATOM 5694 C CA . ALA B 1 1 ? 37.143 45.193 40.901 1.00 42.04 1 ALA B CA 1
ATOM 5695 C C . ALA B 1 1 ? 36.129 44.153 41.424 1.00 39.28 1 ALA B C 1
ATOM 5696 O O . ALA B 1 1 ? 34.980 44.169 41.007 1.00 39.14 1 ALA B O 1
ATOM 5698 N N . ARG B 1 2 ? 36.549 43.271 42.320 1.00 37.41 2 ARG B N 1
ATOM 5699 C CA . ARG B 1 2 ? 35.596 42.459 43.108 1.00 36.54 2 ARG B CA 1
ATOM 5700 C C . ARG B 1 2 ? 34.583 43.352 43.841 1.00 35.24 2 ARG B C 1
ATOM 5701 O O . ARG B 1 2 ? 34.976 44.345 44.469 1.00 33.48 2 ARG B O 1
ATOM 5709 N N . ASP B 1 3 ? 33.302 42.993 43.806 1.00 35.24 3 ASP B N 1
ATOM 5710 C CA . ASP B 1 3 ? 32.293 43.658 44.666 1.00 35.09 3 ASP B CA 1
ATOM 5711 C C . ASP B 1 3 ? 32.716 43.384 46.119 1.00 35.11 3 ASP B C 1
ATOM 5712 O O . ASP B 1 3 ? 32.926 42.223 46.470 1.00 33.21 3 ASP B O 1
ATOM 5717 N N . PRO B 1 4 ? 32.866 44.431 46.956 1.00 35.21 4 PRO B N 1
ATOM 5718 C CA . PRO B 1 4 ? 33.286 44.246 48.364 1.00 34.37 4 PRO B CA 1
ATOM 5719 C C . PRO B 1 4 ? 32.302 43.363 49.146 1.00 33.34 4 PRO B C 1
ATOM 5720 O O . PRO B 1 4 ? 32.728 42.715 50.083 1.00 31.85 4 PRO B O 1
ATOM 5724 N N . LYS B 1 5 ? 31.036 43.318 48.740 1.00 33.11 5 LYS B N 1
ATOM 5725 C CA . LYS B 1 5 ? 30.042 42.442 49.385 1.00 33.23 5 LYS B CA 1
ATOM 5726 C C . LYS B 1 5 ? 30.468 40.988 49.233 1.00 32.26 5 LYS B C 1
ATOM 5727 O O . LYS B 1 5 ? 30.004 40.119 49.992 1.00 32.31 5 LYS B O 1
ATOM 5732 N N . HIS B 1 6 ? 31.309 40.713 48.238 1.00 30.49 6 HIS B N 1
ATOM 5733 C CA . HIS B 1 6 ? 31.776 39.330 48.050 1.00 30.64 6 HIS B CA 1
ATOM 5734 C C . HIS B 1 6 ? 32.991 38.991 48.889 1.00 30.21 6 HIS B C 1
ATOM 5735 O O . HIS B 1 6 ? 33.467 37.838 48.859 1.00 28.93 6 HIS B O 1
ATOM 5742 N N . ASP B 1 7 ? 33.486 39.963 49.658 1.00 29.05 7 ASP B N 1
ATOM 5743 C CA . ASP B 1 7 ? 34.657 39.707 50.525 1.00 29.18 7 ASP B CA 1
ATOM 5744 C C . ASP B 1 7 ? 34.419 38.579 51.532 1.00 28.67 7 ASP B C 1
ATOM 5745 O O . ASP B 1 7 ? 35.361 37.862 51.917 1.00 28.70 7 ASP B O 1
ATOM 5750 N N . ILE B 1 8 ? 33.180 38.434 52.014 1.00 27.02 8 ILE B N 1
ATOM 5751 C CA . ILE B 1 8 ? 32.886 37.388 52.993 1.00 27.19 8 ILE B CA 1
ATOM 5752 C C . ILE B 1 8 ? 33.220 35.958 52.470 1.00 26.70 8 ILE B C 1
ATOM 5753 O O . ILE B 1 8 ? 33.540 35.071 53.278 1.00 25.29 8 ILE B O 1
ATOM 5758 N N . LEU B 1 9 ? 33.228 35.770 51.145 1.00 26.59 9 LEU B N 1
ATOM 5759 C CA . LEU B 1 9 ? 33.437 34.428 50.573 1.00 26.92 9 LEU B CA 1
ATOM 5760 C C . LEU B 1 9 ? 34.899 34.061 50.645 1.00 27.58 9 LEU B C 1
ATOM 5761 O O . LEU B 1 9 ? 35.249 32.899 50.423 1.00 27.14 9 LEU B O 1
ATOM 5766 N N . PHE B 1 10 ? 35.737 35.057 50.956 1.00 28.21 10 PHE B N 1
ATOM 5767 C CA . PHE B 1 10 ? 37.182 34.845 51.071 1.00 29.75 10 PHE B CA 1
ATOM 5768 C C . PHE B 1 10 ? 37.720 34.803 52.519 1.00 30.70 10 PHE B C 1
ATOM 5769 O O . PHE B 1 10 ? 38.930 34.767 52.738 1.00 31.84 10 PHE B O 1
ATOM 5777 N N . GLU B 1 11 ? 36.814 34.774 53.496 1.00 30.52 11 GLU B N 1
ATOM 5778 C CA . GLU B 1 11 ? 37.202 34.657 54.896 1.00 30.87 11 GLU B CA 1
ATOM 5779 C C . GLU B 1 11 ? 37.424 33.203 55.234 1.00 28.90 11 GLU B C 1
ATOM 5780 O O . GLU B 1 11 ? 36.683 32.312 54.737 1.00 28.17 11 GLU B O 1
ATOM 5786 N N . PRO B 1 12 ? 38.469 32.922 56.010 1.00 27.55 12 PRO B N 1
ATOM 5787 C CA . PRO B 1 12 ? 38.717 31.544 56.442 1.00 26.55 12 PRO B CA 1
ATOM 5788 C C . PRO B 1 12 ? 37.654 31.021 57.399 1.00 27.29 12 PRO B C 1
ATOM 5789 O O . PRO B 1 12 ? 36.866 31.838 57.920 1.00 26.42 12 PRO B O 1
ATOM 5793 N N . ILE B 1 13 ? 37.608 29.702 57.628 1.00 25.59 13 ILE B N 1
ATOM 5794 C CA . ILE B 1 13 ? 36.699 29.166 58.646 1.00 25.69 13 ILE B CA 1
ATOM 5795 C C . ILE B 1 13 ? 37.300 27.875 59.218 1.00 26.34 13 ILE B C 1
ATOM 5796 O O . ILE B 1 13 ? 37.797 27.002 58.436 1.00 26.06 13 ILE B O 1
ATOM 5801 N N . GLN B 1 14 ? 37.231 27.727 60.533 1.00 26.33 14 GLN B N 1
ATOM 5802 C CA . GLN B 1 14 ? 37.765 26.541 61.173 1.00 29.47 14 GLN B CA 1
ATOM 5803 C C . GLN B 1 14 ? 36.847 25.341 61.069 1.00 28.90 14 GLN B C 1
ATOM 5804 O O . GLN B 1 14 ? 35.650 25.438 61.332 1.00 29.16 14 GLN B O 1
ATOM 5810 N N . ILE B 1 15 ? 37.423 24.207 60.680 1.00 27.80 15 ILE B N 1
ATOM 5811 C CA . ILE B 1 15 ? 36.720 22.936 60.724 1.00 27.76 15 ILE B CA 1
ATOM 5812 C C . ILE B 1 15 ? 37.565 21.873 61.455 1.00 29.48 15 ILE B C 1
ATOM 5813 O O . ILE B 1 15 ? 38.508 21.313 60.895 1.00 30.25 15 ILE B O 1
ATOM 5818 N N . GLY B 1 16 ? 37.224 21.644 62.719 1.00 29.26 16 GLY B N 1
ATOM 5819 C CA . GLY B 1 16 ? 38.018 20.826 63.627 1.00 29.43 16 GLY B CA 1
ATOM 5820 C C . GLY B 1 16 ? 39.456 21.314 63.647 1.00 28.12 16 GLY B C 1
ATOM 5821 O O . GLY B 1 16 ? 39.726 22.491 63.873 1.00 28.63 16 GLY B O 1
ATOM 5822 N N . PRO B 1 17 ? 40.385 20.423 63.373 1.00 27.61 17 PRO B N 1
ATOM 5823 C CA . PRO B 1 17 ? 41.819 20.768 63.478 1.00 27.73 17 PRO B CA 1
ATOM 5824 C C . PRO B 1 17 ? 42.349 21.423 62.213 1.00 27.76 17 PRO B C 1
ATOM 5825 O O . PRO B 1 17 ? 43.533 21.686 62.075 1.00 27.44 17 PRO B O 1
ATOM 5829 N N . LYS B 1 18 ? 41.458 21.792 61.307 1.00 26.39 18 LYS B N 1
ATOM 5830 C CA . LYS B 1 18 ? 41.898 22.313 60.025 1.00 26.53 18 LYS B CA 1
ATOM 5831 C C . LYS B 1 18 ? 41.223 23.653 59.759 1.00 26.20 18 LYS B C 1
ATOM 5832 O O . LYS B 1 18 ? 40.174 23.959 60.325 1.00 25.96 18 LYS B O 1
ATOM 5838 N N . THR B 1 19 ? 41.823 24.406 58.867 1.00 25.43 19 THR B N 1
ATOM 5839 C CA . THR B 1 19 ? 41.326 25.677 58.408 1.00 26.04 19 THR B CA 1
ATOM 5840 C C . THR B 1 19 ? 41.111 25.697 56.944 1.00 24.94 19 THR B C 1
ATOM 5841 O O . THR B 1 19 ? 42.043 25.521 56.155 1.00 25.24 19 THR B O 1
ATOM 5845 N N . LEU B 1 20 ? 39.895 26.018 56.563 1.00 23.39 20 LEU B N 1
ATOM 5846 C CA . LEU B 1 20 ? 39.622 26.341 55.182 1.00 24.05 20 LEU B CA 1
ATOM 5847 C C . LEU B 1 20 ? 39.988 27.775 54.868 1.00 24.92 20 LEU B C 1
ATOM 5848 O O . LEU B 1 20 ? 39.536 28.699 55.591 1.00 25.14 20 LEU B O 1
ATOM 5853 N N . ARG B 1 21 ? 40.727 28.014 53.777 1.00 23.79 21 ARG B N 1
ATOM 5854 C CA . ARG B 1 21 ? 41.161 29.388 53.463 1.00 25.36 21 ARG B CA 1
ATOM 5855 C C . ARG B 1 21 ? 40.065 30.310 52.955 1.00 24.80 21 ARG B C 1
ATOM 5856 O O . ARG B 1 21 ? 40.186 31.511 53.059 1.00 24.41 21 ARG B O 1
ATOM 5864 N N . ASN B 1 22 ? 39.013 29.765 52.357 1.00 23.19 22 ASN B N 1
ATOM 5865 C CA . ASN B 1 22 ? 37.882 30.565 51.924 1.00 23.36 22 ASN B CA 1
ATOM 5866 C C . ASN B 1 22 ? 36.610 29.709 51.969 1.00 23.89 22 ASN B C 1
ATOM 5867 O O . ASN B 1 22 ? 36.662 28.594 52.536 1.00 23.78 22 ASN B O 1
ATOM 5872 N N . ARG B 1 23 ? 35.482 30.203 51.409 1.00 22.96 23 ARG B N 1
ATOM 5873 C CA . ARG B 1 23 ? 34.179 29.491 51.549 1.00 23.29 23 ARG B CA 1
ATOM 5874 C C . ARG B 1 23 ? 33.762 28.631 50.341 1.00 23.43 23 ARG B C 1
ATOM 5875 O O . ARG B 1 23 ? 32.615 28.141 50.272 1.00 24.01 23 ARG B O 1
ATOM 5883 N N . PHE B 1 24 ? 34.673 28.497 49.381 1.00 22.77 24 PHE B N 1
ATOM 5884 C CA . PHE B 1 24 ? 34.446 27.718 48.179 1.00 23.45 24 PHE B CA 1
ATOM 5885 C C . PHE B 1 24 ? 34.961 26.333 48.453 1.00 23.50 24 PHE B C 1
ATOM 5886 O O . PHE B 1 24 ? 36.163 26.150 48.646 1.00 21.50 24 PHE B O 1
ATOM 5894 N N . TYR B 1 25 ? 34.060 25.355 48.383 1.00 21.94 25 TYR B N 1
ATOM 5895 C CA . TYR B 1 25 ? 34.358 24.013 48.813 1.00 20.74 25 TYR B CA 1
ATOM 5896 C C . TYR B 1 25 ? 33.847 23.026 47.755 1.00 20.88 25 TYR B C 1
ATOM 5897 O O . TYR B 1 25 ? 32.669 22.998 47.469 1.00 19.76 25 TYR B O 1
ATOM 5906 N N . GLN B 1 26 ? 34.737 22.238 47.134 1.00 20.61 26 GLN B N 1
ATOM 5907 C CA . GLN B 1 26 ? 34.286 21.143 46.239 1.00 21.09 26 GLN B CA 1
ATOM 5908 C C . GLN B 1 26 ? 33.874 19.912 47.036 1.00 20.40 26 GLN B C 1
ATOM 5909 O O . GLN B 1 26 ? 34.695 19.238 47.622 1.00 20.96 26 GLN B O 1
ATOM 5915 N N . VAL B 1 27 ? 32.568 19.620 47.105 1.00 20.17 27 VAL B N 1
ATOM 5916 C CA . VAL B 1 27 ? 32.100 18.442 47.826 1.00 20.12 27 VAL B CA 1
ATOM 5917 C C . VAL B 1 27 ? 32.522 17.208 47.008 1.00 19.99 27 VAL B C 1
ATOM 5918 O O . VAL B 1 27 ? 32.875 17.373 45.858 1.00 19.99 27 VAL B O 1
ATOM 5922 N N . PRO B 1 28 ? 32.458 16.005 47.594 1.00 19.58 28 PRO B N 1
ATOM 5923 C CA . PRO B 1 28 ? 32.819 14.776 46.894 1.00 20.79 28 PRO B CA 1
ATOM 5924 C C . PRO B 1 28 ? 31.995 14.564 45.672 1.00 21.59 28 PRO B C 1
ATOM 5925 O O . PRO B 1 28 ? 30.758 14.640 45.794 1.00 22.11 28 PRO B O 1
ATOM 5929 N N . HIS B 1 29 ? 32.642 14.318 44.535 1.00 21.44 29 HIS B N 1
ATOM 5930 C CA . HIS B 1 29 ? 31.905 13.977 43.336 1.00 20.82 29 HIS B CA 1
ATOM 5931 C C . HIS B 1 29 ? 32.663 13.092 42.445 1.00 20.77 29 HIS B C 1
ATOM 5932 O O . HIS B 1 29 ? 33.878 13.270 42.217 1.00 20.45 29 HIS B O 1
ATOM 5939 N N . CYS B 1 30 ? 31.908 12.166 41.838 1.00 21.93 30 CYS B N 1
ATOM 5940 C CA . CYS B 1 30 ? 32.468 11.358 40.793 1.00 20.78 30 CYS B CA 1
ATOM 5941 C C . CYS B 1 30 ? 33.003 12.074 39.592 1.00 21.40 30 CYS B C 1
ATOM 5942 O O . CYS B 1 30 ? 32.515 13.159 39.170 1.00 22.09 30 CYS B O 1
ATOM 5945 N N . ILE B 1 31 ? 34.069 11.478 39.046 1.00 22.44 31 ILE B N 1
ATOM 5946 C CA . ILE B 1 31 ? 34.611 11.956 37.778 1.00 22.72 31 ILE B CA 1
ATOM 5947 C C . ILE B 1 31 ? 35.008 10.806 36.835 1.00 23.24 31 ILE B C 1
ATOM 5948 O O . ILE B 1 31 ? 35.445 11.064 35.701 1.00 23.28 31 ILE B O 1
ATOM 5953 N N . GLY B 1 32 ? 34.876 9.566 37.282 1.00 22.79 32 GLY B N 1
ATOM 5954 C CA . GLY B 1 32 ? 35.311 8.479 36.402 1.00 22.86 32 GLY B CA 1
ATOM 5955 C C . GLY B 1 32 ? 36.837 8.282 36.495 1.00 24.45 32 GLY B C 1
ATOM 5956 O O . GLY B 1 32 ? 37.446 7.696 35.579 1.00 24.45 32 GLY B O 1
ATOM 5957 N N . ALA B 1 33 ? 37.443 8.716 37.590 1.00 22.37 33 ALA B N 1
ATOM 5958 C CA . ALA B 1 33 ? 38.871 8.386 37.816 1.00 22.56 33 ALA B CA 1
ATOM 5959 C C . ALA B 1 33 ? 39.140 7.421 39.021 1.00 22.44 33 ALA B C 1
ATOM 5960 O O . ALA B 1 33 ? 39.948 6.470 38.913 1.00 22.14 33 ALA B O 1
ATOM 5962 N N . GLY B 1 34 ? 38.517 7.681 40.163 1.00 21.95 34 GLY B N 1
ATOM 5963 C CA . GLY B 1 34 ? 38.670 6.826 41.310 1.00 22.23 34 GLY B CA 1
ATOM 5964 C C . GLY B 1 34 ? 40.144 6.800 41.713 1.00 24.28 34 GLY B C 1
ATOM 5965 O O . GLY B 1 34 ? 40.841 7.811 41.570 1.00 23.77 34 GLY B O 1
ATOM 5966 N N . SER B 1 35 ? 40.608 5.639 42.160 1.00 23.48 35 SER B N 1
ATOM 5967 C CA . SER B 1 35 ? 42.047 5.343 42.372 1.00 24.22 35 SER B CA 1
ATOM 5968 C C . SER B 1 35 ? 42.628 4.661 41.140 1.00 24.51 35 SER B C 1
ATOM 5969 O O . SER B 1 35 ? 43.786 4.123 41.172 1.00 27.15 35 SER B O 1
ATOM 5972 N N . ASP B 1 36 ? 41.848 4.639 40.049 1.00 23.62 36 ASP B N 1
ATOM 5973 C CA . ASP B 1 36 ? 42.234 3.901 38.860 1.00 23.76 36 ASP B CA 1
ATOM 5974 C C . ASP B 1 36 ? 42.943 4.784 37.828 1.00 23.37 36 ASP B C 1
ATOM 5975 O O . ASP B 1 36 ? 43.684 4.282 36.972 1.00 23.09 36 ASP B O 1
ATOM 5980 N N . LYS B 1 37 ? 42.675 6.074 37.877 1.00 21.38 37 LYS B N 1
ATOM 5981 C CA . LYS B 1 37 ? 43.268 6.981 36.886 1.00 21.27 37 LYS B CA 1
ATOM 5982 C C . LYS B 1 37 ? 43.922 8.093 37.738 1.00 18.85 37 LYS B C 1
ATOM 5983 O O . LYS B 1 37 ? 43.367 9.191 37.909 1.00 20.13 37 LYS B O 1
ATOM 5989 N N . PRO B 1 38 ? 45.072 7.811 38.325 1.00 20.24 38 PRO B N 1
ATOM 5990 C CA . PRO B 1 38 ? 45.655 8.797 39.243 1.00 20.45 38 PRO B CA 1
ATOM 5991 C C . PRO B 1 38 ? 46.084 10.105 38.594 1.00 20.61 38 PRO B C 1
ATOM 5992 O O . PRO B 1 38 ? 46.043 11.160 39.281 1.00 23.26 38 PRO B O 1
ATOM 5996 N N . GLY B 1 39 ? 46.515 10.095 37.353 1.00 20.51 39 GLY B N 1
ATOM 5997 C CA . GLY B 1 39 ? 46.789 11.345 36.651 1.00 21.87 39 GLY B CA 1
ATOM 5998 C C . GLY B 1 39 ? 45.535 12.219 36.504 1.00 20.88 39 GLY B C 1
ATOM 5999 O O . GLY B 1 39 ? 45.537 13.410 36.829 1.00 19.85 39 GLY B O 1
ATOM 6000 N N . PHE B 1 40 ? 44.457 11.641 36.000 1.00 22.04 40 PHE B N 1
ATOM 6001 C CA . PHE B 1 40 ? 43.171 12.375 35.888 1.00 22.48 40 PHE B CA 1
ATOM 6002 C C . PHE B 1 40 ? 42.733 12.901 37.281 1.00 22.37 40 PHE B C 1
ATOM 6003 O O . PHE B 1 40 ? 42.400 14.080 37.418 1.00 23.13 40 PHE B O 1
ATOM 6011 N N . GLN B 1 41 ? 42.746 12.045 38.313 1.00 22.43 41 GLN B N 1
ATOM 6012 C CA . GLN B 1 41 ? 42.282 12.421 39.648 1.00 22.58 41 GLN B CA 1
ATOM 6013 C C . GLN B 1 41 ? 43.123 13.599 40.153 1.00 22.14 41 GLN B C 1
ATOM 6014 O O . GLN B 1 41 ? 42.600 14.635 40.595 1.00 22.43 41 GLN B O 1
ATOM 6020 N N . SER B 1 42 ? 44.437 13.482 40.020 1.00 21.84 42 SER B N 1
ATOM 6021 C CA . SER B 1 42 ? 45.278 14.580 40.528 1.00 22.10 42 SER B CA 1
ATOM 6022 C C . SER B 1 42 ? 45.195 15.862 39.694 1.00 20.84 42 SER B C 1
ATOM 6023 O O . SER B 1 42 ? 45.107 16.934 40.269 1.00 24.30 42 SER B O 1
ATOM 6026 N N . ALA B 1 43 ? 45.206 15.793 38.383 1.00 19.15 43 ALA B N 1
ATOM 6027 C CA . ALA B 1 43 ? 45.043 17.027 37.556 1.00 20.08 43 ALA B CA 1
ATOM 6028 C C . ALA B 1 43 ? 43.674 17.717 37.759 1.00 21.68 43 ALA B C 1
ATOM 6029 O O . ALA B 1 43 ? 43.603 18.923 37.986 1.00 23.49 43 ALA B O 1
ATOM 6031 N N . HIS B 1 44 ? 42.591 16.960 37.632 1.00 22.75 44 HIS B N 1
ATOM 6032 C CA . HIS B 1 44 ? 41.251 17.547 37.791 1.00 24.07 44 HIS B CA 1
ATOM 6033 C C . HIS B 1 44 ? 41.091 18.283 39.144 1.00 23.19 44 HIS B C 1
ATOM 6034 O O . HIS B 1 44 ? 40.537 19.350 39.162 1.00 22.91 44 HIS B O 1
ATOM 6041 N N . ARG B 1 45 ? 41.565 17.704 40.263 1.00 22.74 45 ARG B N 1
ATOM 6042 C CA . ARG B 1 45 ? 41.424 18.341 41.556 1.00 23.26 45 ARG B CA 1
ATOM 6043 C C . ARG B 1 45 ? 42.445 19.446 41.721 1.00 22.27 45 ARG B C 1
ATOM 6044 O O . ARG B 1 45 ? 42.149 20.438 42.325 1.00 22.58 45 ARG B O 1
ATOM 6052 N N . SER B 1 46 ? 43.657 19.270 41.233 1.00 21.85 46 SER B N 1
ATOM 6053 C CA . SER B 1 46 ? 44.637 20.331 41.446 1.00 23.14 46 SER B CA 1
ATOM 6054 C C . SER B 1 46 ? 44.419 21.526 40.543 1.00 21.64 46 SER B C 1
ATOM 6055 O O . SER B 1 46 ? 44.764 22.642 40.943 1.00 21.99 46 SER B O 1
ATOM 6058 N N . VAL B 1 47 ? 43.808 21.357 39.381 1.00 22.32 47 VAL B N 1
ATOM 6059 C CA . VAL B 1 47 ? 43.438 22.603 38.652 1.00 23.62 47 VAL B CA 1
ATOM 6060 C C . VAL B 1 47 ? 42.464 23.463 39.442 1.00 24.00 47 VAL B C 1
ATOM 6061 O O . VAL B 1 47 ? 42.571 24.700 39.421 1.00 23.13 47 VAL B O 1
ATOM 6065 N N . LYS B 1 48 ? 41.503 22.825 40.120 1.00 22.58 48 LYS B N 1
ATOM 6066 C CA . LYS B 1 48 ? 40.611 23.558 40.997 1.00 22.24 48 LYS B CA 1
ATOM 6067 C C . LYS B 1 48 ? 41.347 24.209 42.203 1.00 22.74 48 LYS B C 1
ATOM 6068 O O . LYS B 1 48 ? 41.036 25.315 42.587 1.00 24.46 48 LYS B O 1
ATOM 6074 N N . ALA B 1 49 ? 42.277 23.493 42.826 1.00 22.91 49 ALA B N 1
ATOM 6075 C CA . ALA B 1 49 ? 43.100 24.112 43.893 1.00 22.96 49 ALA B CA 1
ATOM 6076 C C . ALA B 1 49 ? 43.809 25.386 43.371 1.00 23.35 49 ALA B C 1
ATOM 6077 O O . ALA B 1 49 ? 43.806 26.421 44.038 1.00 24.27 49 ALA B O 1
ATOM 6079 N N . GLU B 1 50 ? 44.440 25.296 42.204 1.00 23.74 50 GLU B N 1
ATOM 6080 C CA . GLU B 1 50 ? 45.055 26.448 41.585 1.00 24.97 50 GLU B CA 1
ATOM 6081 C C . GLU B 1 50 ? 43.982 27.507 41.338 1.00 25.48 50 GLU B C 1
ATOM 6082 O O . GLU B 1 50 ? 44.227 28.686 41.592 1.00 23.22 50 GLU B O 1
ATOM 6088 N N . GLY B 1 51 ? 42.793 27.075 40.885 1.00 24.63 51 GLY B N 1
ATOM 6089 C CA . GLY B 1 51 ? 41.671 27.962 40.745 1.00 25.55 51 GLY B CA 1
ATOM 6090 C C . GLY B 1 51 ? 41.080 28.586 42.005 1.00 26.55 51 GLY B C 1
ATOM 6091 O O . GLY B 1 51 ? 40.083 29.320 41.878 1.00 27.56 51 GLY B O 1
ATOM 6092 N N . GLY B 1 52 ? 41.590 28.258 43.196 1.00 25.23 52 GLY B N 1
ATOM 6093 C CA . GLY B 1 52 ? 41.126 28.930 44.413 1.00 25.60 52 GLY B CA 1
ATOM 6094 C C . GLY B 1 52 ? 40.163 28.184 45.348 1.00 24.64 52 GLY B C 1
ATOM 6095 O O . GLY B 1 52 ? 39.911 28.661 46.442 1.00 24.90 52 GLY B O 1
ATOM 6096 N N . TRP B 1 53 ? 39.684 26.993 44.953 1.00 23.13 53 TRP B N 1
ATOM 6097 C CA . TRP B 1 53 ? 38.769 26.210 45.810 1.00 23.70 53 TRP B CA 1
ATOM 6098 C C . TRP B 1 53 ? 39.575 25.837 47.066 1.00 24.27 53 TRP B C 1
ATOM 6099 O O . TRP B 1 53 ? 40.734 25.415 46.933 1.00 23.28 53 TRP B O 1
ATOM 6110 N N . ALA B 1 54 ? 38.950 25.988 48.251 1.00 23.31 54 ALA B N 1
ATOM 6111 C CA . ALA B 1 54 ? 39.625 25.769 49.535 1.00 23.49 54 ALA B CA 1
ATOM 6112 C C . ALA B 1 54 ? 39.849 24.317 49.903 1.00 22.34 54 ALA B C 1
ATOM 6113 O O . ALA B 1 54 ? 40.793 24.023 50.642 1.00 19.94 54 ALA B O 1
ATOM 6115 N N . ALA B 1 55 ? 38.972 23.424 49.425 1.00 20.48 55 ALA B N 1
ATOM 6116 C CA . ALA B 1 55 ? 39.076 22.006 49.704 1.00 20.45 55 ALA B CA 1
ATOM 6117 C C . ALA B 1 55 ? 38.590 21.270 48.489 1.00 20.84 55 ALA B C 1
ATOM 6118 O O . ALA B 1 55 ? 37.603 21.715 47.827 1.00 21.70 55 ALA B O 1
ATOM 6120 N N . LEU B 1 56 ? 39.293 20.187 48.167 1.00 20.48 56 LEU B N 1
ATOM 6121 C CA . LEU B 1 56 ? 38.937 19.348 47.004 1.00 21.52 56 LEU B CA 1
ATOM 6122 C C . LEU B 1 56 ? 38.733 17.970 47.493 1.00 22.59 56 LEU B C 1
ATOM 6123 O O . LEU B 1 56 ? 39.617 17.471 48.154 1.00 24.99 56 LEU B O 1
ATOM 6128 N N . ASN B 1 57 ? 37.605 17.312 47.142 1.00 23.15 57 ASN B N 1
ATOM 6129 C CA . ASN B 1 57 ? 37.332 15.972 47.626 1.00 22.00 57 ASN B CA 1
ATOM 6130 C C . ASN B 1 57 ? 37.374 14.899 46.536 1.00 22.75 57 ASN B C 1
ATOM 6131 O O . ASN B 1 57 ? 36.957 15.191 45.429 1.00 22.51 57 ASN B O 1
ATOM 6136 N N . THR B 1 58 ? 37.813 13.668 46.862 1.00 21.96 58 THR B N 1
ATOM 6137 C CA . THR B 1 58 ? 37.664 12.512 45.932 1.00 21.17 58 THR B CA 1
ATOM 6138 C C . THR B 1 58 ? 36.161 12.261 45.825 1.00 20.73 58 THR B C 1
ATOM 6139 O O . THR B 1 58 ? 35.410 12.750 46.634 1.00 21.84 58 THR B O 1
ATOM 6143 N N . GLU B 1 59 ? 35.745 11.436 44.865 1.00 21.67 59 GLU B N 1
ATOM 6144 C CA . GLU B 1 59 ? 34.410 10.897 44.858 1.00 21.03 59 GLU B CA 1
ATOM 6145 C C . GLU B 1 59 ? 34.297 9.835 45.979 1.00 22.27 59 GLU B C 1
ATOM 6146 O O . GLU B 1 59 ? 35.258 9.578 46.786 1.00 20.52 59 GLU B O 1
ATOM 6152 N N . TYR B 1 60 ? 33.114 9.195 46.028 1.00 21.76 60 TYR B N 1
ATOM 6153 C CA . TYR B 1 60 ? 32.877 8.110 46.994 1.00 21.35 60 TYR B CA 1
ATOM 6154 C C . TYR B 1 60 ? 34.021 7.067 46.908 1.00 22.06 60 TYR B C 1
ATOM 6155 O O . TYR B 1 60 ? 34.444 6.700 45.814 1.00 22.71 60 TYR B O 1
ATOM 6164 N N . CYS B 1 61 ? 34.601 6.704 48.063 1.00 22.31 61 CYS B N 1
ATOM 6165 C CA . CYS B 1 61 ? 35.866 5.974 48.139 1.00 20.81 61 CYS B CA 1
ATOM 6166 C C . CYS B 1 61 ? 35.596 4.726 49.019 1.00 20.96 61 CYS B C 1
ATOM 6167 O O . CYS B 1 61 ? 35.514 4.806 50.259 1.00 19.40 61 CYS B O 1
ATOM 6170 N N . SER B 1 62 ? 35.495 3.590 48.327 1.00 20.32 62 SER B N 1
ATOM 6171 C CA . SER B 1 62 ? 35.191 2.323 48.941 1.00 21.99 62 SER B CA 1
ATOM 6172 C C . SER B 1 62 ? 36.251 1.964 49.993 1.00 21.86 62 SER B C 1
ATOM 6173 O O . SER B 1 62 ? 37.443 2.070 49.736 1.00 22.24 62 SER B O 1
ATOM 6176 N N . ILE B 1 63 ? 35.782 1.477 51.123 1.00 22.96 63 ILE B N 1
ATOM 6177 C CA . ILE B 1 63 ? 36.650 1.057 52.242 1.00 22.54 63 ILE B CA 1
ATOM 6178 C C . ILE B 1 63 ? 37.015 -0.378 52.194 1.00 22.69 63 ILE B C 1
ATOM 6179 O O . ILE B 1 63 ? 37.886 -0.815 52.967 1.00 23.43 63 ILE B O 1
ATOM 6184 N N . ASN B 1 64 ? 36.390 -1.151 51.278 1.00 21.67 64 ASN B N 1
ATOM 6185 C CA . ASN B 1 64 ? 36.657 -2.582 51.275 1.00 21.76 64 ASN B CA 1
ATOM 6186 C C . ASN B 1 64 ? 35.998 -3.201 50.038 1.00 22.62 64 ASN B C 1
ATOM 6187 O O . ASN B 1 64 ? 34.957 -2.682 49.540 1.00 21.47 64 ASN B O 1
ATOM 6192 N N . PRO B 1 65 ? 36.623 -4.231 49.475 1.00 21.73 65 PRO B N 1
ATOM 6193 C CA . PRO B 1 65 ? 36.057 -4.942 48.323 1.00 22.25 65 PRO B CA 1
ATOM 6194 C C . PRO B 1 65 ? 34.595 -5.381 48.401 1.00 22.56 65 PRO B C 1
ATOM 6195 O O . PRO B 1 65 ? 34.036 -5.556 47.308 1.00 22.55 65 PRO B O 1
ATOM 6199 N N . GLU B 1 66 ? 34.022 -5.602 49.595 1.00 24.01 66 GLU B N 1
ATOM 6200 C CA . GLU B 1 66 ? 32.588 -5.910 49.650 1.00 24.46 66 GLU B CA 1
ATOM 6201 C C . GLU B 1 66 ? 31.686 -4.679 49.464 1.00 24.57 66 GLU B C 1
ATOM 6202 O O . GLU B 1 66 ? 30.436 -4.769 49.534 1.00 23.97 66 GLU B O 1
ATOM 6208 N N . SER B 1 67 ? 32.312 -3.532 49.217 1.00 23.41 67 SER B N 1
ATOM 6209 C CA . SER B 1 67 ? 31.608 -2.332 48.715 1.00 23.22 67 SER B CA 1
ATOM 6210 C C . SER B 1 67 ? 32.294 -1.875 47.433 1.00 22.91 67 SER B C 1
ATOM 6211 O O . SER B 1 67 ? 33.069 -0.915 47.442 1.00 22.94 67 SER B O 1
ATOM 6214 N N . ASP B 1 68 ? 32.073 -2.648 46.365 1.00 22.30 68 ASP B N 1
ATOM 6215 C CA . ASP B 1 68 ? 32.684 -2.462 45.075 1.00 22.58 68 ASP B CA 1
ATOM 6216 C C . ASP B 1 68 ? 31.532 -2.028 44.136 1.00 22.97 68 ASP B C 1
ATOM 6217 O O . ASP B 1 68 ? 30.574 -2.801 43.954 1.00 25.40 68 ASP B O 1
ATOM 6222 N N . ASP B 1 69 ? 31.609 -0.832 43.557 1.00 21.43 69 ASP B N 1
ATOM 6223 C CA . ASP B 1 69 ? 30.513 -0.370 42.688 1.00 23.77 69 ASP B CA 1
ATOM 6224 C C . ASP B 1 69 ? 30.537 -0.831 41.257 1.00 23.20 69 ASP B C 1
ATOM 6225 O O . ASP B 1 69 ? 29.611 -0.486 40.529 1.00 23.59 69 ASP B O 1
ATOM 6230 N N . THR B 1 70 ? 31.580 -1.569 40.809 1.00 22.79 70 THR B N 1
ATOM 6231 C CA . THR B 1 70 ? 31.632 -2.138 39.452 1.00 21.67 70 THR B CA 1
ATOM 6232 C C . THR B 1 70 ? 30.242 -2.750 39.059 1.00 21.85 70 THR B C 1
ATOM 6233 O O . THR B 1 70 ? 29.696 -3.508 39.822 1.00 20.94 70 THR B O 1
ATOM 6237 N N . HIS B 1 71 ? 29.667 -2.382 37.924 1.00 21.36 71 HIS B N 1
ATOM 6238 C CA . HIS B 1 71 ? 30.313 -1.668 36.827 1.00 22.71 71 HIS B CA 1
ATOM 6239 C C . HIS B 1 71 ? 30.544 -0.159 36.935 1.00 23.08 71 HIS B C 1
ATOM 6240 O O . HIS B 1 71 ? 31.217 0.355 36.093 1.00 23.51 71 HIS B O 1
ATOM 6247 N N . ARG B 1 72 ? 29.978 0.556 37.888 1.00 21.65 72 ARG B N 1
ATOM 6248 C CA . ARG B 1 72 ? 30.344 1.987 38.042 1.00 21.95 72 ARG B CA 1
ATOM 6249 C C . ARG B 1 72 ? 31.726 2.142 38.714 1.00 22.44 72 ARG B C 1
ATOM 6250 O O . ARG B 1 72 ? 32.153 1.253 39.430 1.00 21.75 72 ARG B O 1
ATOM 6258 N N . LEU B 1 73 ? 32.421 3.260 38.495 1.00 22.58 73 LEU B N 1
ATOM 6259 C CA . LEU B 1 73 ? 33.774 3.454 39.029 1.00 23.23 73 LEU B CA 1
ATOM 6260 C C . LEU B 1 73 ? 33.731 4.367 40.267 1.00 21.91 73 LEU B C 1
ATOM 6261 O O . LEU B 1 73 ? 33.388 5.531 40.125 1.00 22.58 73 LEU B O 1
ATOM 6266 N N . SER B 1 74 ? 34.135 3.852 41.439 1.00 20.62 74 SER B N 1
ATOM 6267 C CA . SER B 1 74 ? 34.290 4.643 42.648 1.00 20.31 74 SER B CA 1
ATOM 6268 C C . SER B 1 74 ? 35.810 4.769 42.893 1.00 20.40 74 SER B C 1
ATOM 6269 O O . SER B 1 74 ? 36.600 4.015 42.279 1.00 20.95 74 SER B O 1
ATOM 6272 N N . ALA B 1 75 ? 36.220 5.676 43.778 1.00 18.54 75 ALA B N 1
ATOM 6273 C CA . ALA B 1 75 ? 37.571 5.662 44.326 1.00 18.17 75 ALA B CA 1
ATOM 6274 C C . ALA B 1 75 ? 37.657 4.445 45.245 1.00 19.51 75 ALA B C 1
ATOM 6275 O O . ALA B 1 75 ? 36.617 3.896 45.718 1.00 19.70 75 ALA B O 1
ATOM 6277 N N . ARG B 1 76 ? 38.874 3.995 45.526 1.00 21.11 76 ARG B N 1
ATOM 6278 C CA . ARG B 1 76 ? 39.001 2.890 46.497 1.00 20.58 76 ARG B CA 1
ATOM 6279 C C . ARG B 1 76 ? 40.169 3.175 47.481 1.00 20.66 76 ARG B C 1
ATOM 6280 O O . ARG B 1 76 ? 41.183 3.739 47.101 1.00 20.14 76 ARG B O 1
ATOM 6288 N N . ILE B 1 77 ? 40.033 2.762 48.721 1.00 18.98 77 ILE B N 1
ATOM 6289 C CA . ILE B 1 77 ? 41.165 2.856 49.622 1.00 21.41 77 ILE B CA 1
ATOM 6290 C C . ILE B 1 77 ? 41.334 1.525 50.390 1.00 21.26 77 ILE B C 1
ATOM 6291 O O . ILE B 1 77 ? 41.233 1.458 51.616 1.00 21.54 77 ILE B O 1
ATOM 6296 N N . TRP B 1 78 ? 41.508 0.446 49.593 1.00 21.54 78 TRP B N 1
ATOM 6297 C CA . TRP B 1 78 ? 41.602 -0.865 50.137 1.00 21.60 78 TRP B CA 1
ATOM 6298 C C . TRP B 1 78 ? 42.960 -1.197 50.721 1.00 22.87 78 TRP B C 1
ATOM 6299 O O . TRP B 1 78 ? 43.059 -2.061 51.619 1.00 22.19 78 TRP B O 1
ATOM 6310 N N . ASP B 1 79 ? 44.030 -0.645 50.137 1.00 23.34 79 ASP B N 1
ATOM 6311 C CA . ASP B 1 79 ? 45.410 -1.154 50.443 1.00 25.17 79 ASP B CA 1
ATOM 6312 C C . ASP B 1 79 ? 46.452 -0.128 50.071 1.00 25.71 79 ASP B C 1
ATOM 6313 O O . ASP B 1 79 ? 46.093 0.982 49.720 1.00 24.91 79 ASP B O 1
ATOM 6318 N N . GLU B 1 80 ? 47.746 -0.471 50.210 1.00 24.43 80 GLU B N 1
ATOM 6319 C CA . GLU B 1 80 ? 48.821 0.543 50.011 1.00 25.92 80 GLU B CA 1
ATOM 6320 C C . GLU B 1 80 ? 48.932 1.063 48.585 1.00 23.89 80 GLU B C 1
ATOM 6321 O O . GLU B 1 80 ? 49.473 2.122 48.335 1.00 23.11 80 GLU B O 1
ATOM 6324 N N . GLY B 1 81 ? 48.450 0.270 47.642 1.00 23.68 81 GLY B N 1
ATOM 6325 C CA . GLY B 1 81 ? 48.515 0.639 46.285 1.00 22.75 81 GLY B CA 1
ATOM 6326 C C . GLY B 1 81 ? 47.538 1.811 46.039 1.00 22.32 81 GLY B C 1
ATOM 6327 O O . GLY B 1 81 ? 47.827 2.697 45.250 1.00 21.09 81 GLY B O 1
ATOM 6328 N N . ASP B 1 82 ? 46.388 1.795 46.720 1.00 21.97 82 ASP B N 1
ATOM 6329 C CA . ASP B 1 82 ? 45.475 2.927 46.615 1.00 22.62 82 ASP B CA 1
ATOM 6330 C C . ASP B 1 82 ? 46.036 4.123 47.363 1.00 21.26 82 ASP B C 1
ATOM 6331 O O . ASP B 1 82 ? 45.852 5.290 46.942 1.00 21.26 82 ASP B O 1
ATOM 6336 N N . VAL B 1 83 ? 46.720 3.855 48.474 1.00 21.33 83 VAL B N 1
ATOM 6337 C CA . VAL B 1 83 ? 47.316 4.980 49.221 1.00 21.19 83 VAL B CA 1
ATOM 6338 C C . VAL B 1 83 ? 48.248 5.775 48.293 1.00 21.17 83 VAL B C 1
ATOM 6339 O O . VAL B 1 83 ? 48.204 7.007 48.227 1.00 21.95 83 VAL B O 1
ATOM 6343 N N . ARG B 1 84 ? 49.118 5.051 47.577 1.00 21.70 84 ARG B N 1
ATOM 6344 C CA . ARG B 1 84 ? 50.043 5.670 46.623 1.00 21.39 84 ARG B CA 1
ATOM 6345 C C . ARG B 1 84 ? 49.342 6.439 45.502 1.00 21.99 84 ARG B C 1
ATOM 6346 O O . ARG B 1 84 ? 49.697 7.573 45.200 1.00 22.93 84 ARG B O 1
ATOM 6354 N N . ASN B 1 85 ? 48.372 5.826 44.860 1.00 21.50 85 ASN B N 1
ATOM 6355 C CA . ASN B 1 85 ? 47.660 6.493 43.772 1.00 22.44 85 ASN B CA 1
ATOM 6356 C C . ASN B 1 85 ? 46.878 7.760 44.212 1.00 22.17 85 ASN B C 1
ATOM 6357 O O . ASN B 1 85 ? 46.899 8.794 43.519 1.00 24.19 85 ASN B O 1
ATOM 6362 N N . LEU B 1 86 ? 46.217 7.701 45.355 1.00 21.63 86 LEU B N 1
ATOM 6363 C CA . LEU B 1 86 ? 45.451 8.850 45.835 1.00 21.90 86 LEU B CA 1
ATOM 6364 C C . LEU B 1 86 ? 46.350 9.953 46.397 1.00 22.39 86 LEU B C 1
ATOM 6365 O O . LEU B 1 86 ? 45.981 11.145 46.323 1.00 23.07 86 LEU B O 1
ATOM 6370 N N . LYS B 1 87 ? 47.494 9.559 46.984 1.00 21.28 87 LYS B N 1
ATOM 6371 C CA . LYS B 1 87 ? 48.484 10.550 47.456 1.00 22.38 87 LYS B CA 1
ATOM 6372 C C . LYS B 1 87 ? 48.984 11.392 46.293 1.00 23.28 87 LYS B C 1
ATOM 6373 O O . LYS B 1 87 ? 49.461 12.490 46.525 1.00 24.44 87 LYS B O 1
ATOM 6379 N N . ALA B 1 88 ? 48.890 10.903 45.053 1.00 23.33 88 ALA B N 1
ATOM 6380 C CA . ALA B 1 88 ? 49.322 11.766 43.940 1.00 23.74 88 ALA B CA 1
ATOM 6381 C C . ALA B 1 88 ? 48.396 13.009 43.929 1.00 24.63 88 ALA B C 1
ATOM 6382 O O . ALA B 1 88 ? 48.847 14.135 43.697 1.00 22.85 88 ALA B O 1
ATOM 6384 N N . MET B 1 89 ? 47.106 12.789 44.217 1.00 22.80 89 MET B N 1
ATOM 6385 C CA . MET B 1 89 ? 46.175 13.906 44.275 1.00 24.82 89 MET B CA 1
ATOM 6386 C C . MET B 1 89 ? 46.381 14.818 45.494 1.00 23.26 89 MET B C 1
ATOM 6387 O O . MET B 1 89 ? 46.280 16.044 45.363 1.00 24.53 89 MET B O 1
ATOM 6392 N N . THR B 1 90 ? 46.607 14.264 46.666 1.00 22.43 90 THR B N 1
ATOM 6393 C CA . THR B 1 90 ? 46.690 15.128 47.859 1.00 22.15 90 THR B CA 1
ATOM 6394 C C . THR B 1 90 ? 47.972 15.947 47.720 1.00 22.31 90 THR B C 1
ATOM 6395 O O . THR B 1 90 ? 47.972 17.137 48.037 1.00 21.41 90 THR B O 1
ATOM 6399 N N . ASP B 1 91 ? 49.040 15.328 47.205 1.00 21.63 91 ASP B N 1
ATOM 6400 C CA . ASP B 1 91 ? 50.316 16.049 47.086 1.00 22.83 91 ASP B CA 1
ATOM 6401 C C . ASP B 1 91 ? 50.118 17.228 46.127 1.00 23.44 91 ASP B C 1
ATOM 6402 O O . ASP B 1 91 ? 50.599 18.386 46.357 1.00 22.86 91 ASP B O 1
ATOM 6407 N N . GLU B 1 92 ? 49.395 16.959 45.050 1.00 23.00 92 GLU B N 1
ATOM 6408 C CA . GLU B 1 92 ? 49.240 18.012 44.041 1.00 24.23 92 GLU B CA 1
ATOM 6409 C C . GLU B 1 92 ? 48.347 19.124 44.535 1.00 22.90 92 GLU B C 1
ATOM 6410 O O . GLU B 1 92 ? 48.669 20.266 44.308 1.00 24.80 92 GLU B O 1
ATOM 6416 N N . VAL B 1 93 ? 47.231 18.784 45.185 1.00 22.85 93 VAL B N 1
ATOM 6417 C CA . VAL B 1 93 ? 46.298 19.758 45.784 1.00 22.46 93 VAL B CA 1
ATOM 6418 C C . VAL B 1 93 ? 47.041 20.665 46.820 1.00 24.03 93 VAL B C 1
ATOM 6419 O O . VAL B 1 93 ? 46.887 21.905 46.799 1.00 24.84 93 VAL B O 1
ATOM 6423 N N . HIS B 1 94 ? 47.878 20.053 47.655 1.00 22.77 94 HIS B N 1
ATOM 6424 C CA . HIS B 1 94 ? 48.640 20.753 48.685 1.00 23.75 94 HIS B CA 1
ATOM 6425 C C . HIS B 1 94 ? 49.609 21.787 48.122 1.00 24.72 94 HIS B C 1
ATOM 6426 O O . HIS B 1 94 ? 49.857 22.810 48.741 1.00 25.81 94 HIS B O 1
ATOM 6433 N N . LYS B 1 95 ? 50.154 21.504 46.959 1.00 26.07 95 LYS B N 1
ATOM 6434 C CA . LYS B 1 95 ? 51.036 22.440 46.324 1.00 29.02 95 LYS B CA 1
ATOM 6435 C C . LYS B 1 95 ? 50.371 23.793 46.034 1.00 30.34 95 LYS B C 1
ATOM 6436 O O . LYS B 1 95 ? 51.065 24.802 45.990 1.00 31.11 95 LYS B O 1
ATOM 6439 N N . TYR B 1 96 ? 49.029 23.835 45.887 1.00 29.61 96 TYR B N 1
ATOM 6440 C CA . TYR B 1 96 ? 48.331 25.083 45.578 1.00 29.31 96 TYR B CA 1
ATOM 6441 C C . TYR B 1 96 ? 47.698 25.633 46.847 1.00 29.27 96 TYR B C 1
ATOM 6442 O O . TYR B 1 96 ? 46.869 26.530 46.798 1.00 30.65 96 TYR B O 1
ATOM 6451 N N . GLY B 1 97 ? 48.051 25.059 47.992 1.00 29.32 97 GLY B N 1
ATOM 6452 C CA . GLY B 1 97 ? 47.577 25.556 49.296 1.00 27.62 97 GLY B CA 1
ATOM 6453 C C . GLY B 1 97 ? 46.136 25.221 49.726 1.00 27.14 97 GLY B C 1
ATOM 6454 O O . GLY B 1 97 ? 45.610 25.881 50.645 1.00 26.36 97 GLY B O 1
ATOM 6455 N N . ALA B 1 98 ? 45.497 24.236 49.062 1.00 24.39 98 ALA B N 1
ATOM 6456 C CA . ALA B 1 98 ? 44.153 23.754 49.417 1.00 23.46 98 ALA B CA 1
ATOM 6457 C C . ALA B 1 98 ? 44.188 22.483 50.290 1.00 23.88 98 ALA B C 1
ATOM 6458 O O . ALA B 1 98 ? 45.229 21.824 50.415 1.00 24.31 98 ALA B O 1
ATOM 6460 N N . LEU B 1 99 ? 43.059 22.158 50.928 1.00 21.93 99 LEU B N 1
ATOM 6461 C CA . LEU B 1 99 ? 42.944 20.881 51.606 1.00 22.46 99 LEU B CA 1
ATOM 6462 C C . LEU B 1 99 ? 42.389 19.809 50.642 1.00 21.64 99 LEU B C 1
ATOM 6463 O O . LEU B 1 99 ? 41.661 20.118 49.640 1.00 22.48 99 LEU B O 1
ATOM 6468 N N . ALA B 1 100 ? 42.668 18.568 50.996 1.00 22.64 100 ALA B N 1
ATOM 6469 C CA . ALA B 1 100 ? 42.156 17.402 50.252 1.00 23.05 100 ALA B CA 1
ATOM 6470 C C . ALA B 1 100 ? 41.316 16.557 51.193 1.00 23.31 100 ALA B C 1
ATOM 6471 O O . ALA B 1 100 ? 41.662 16.334 52.350 1.00 23.29 100 ALA B O 1
ATOM 6473 N N . GLY B 1 101 ? 40.216 16.041 50.668 1.00 21.45 101 GLY B N 1
ATOM 6474 C CA . GLY B 1 101 ? 39.298 15.250 51.470 1.00 21.34 101 GLY B CA 1
ATOM 6475 C C . GLY B 1 101 ? 38.972 13.927 50.734 1.00 20.39 101 GLY B C 1
ATOM 6476 O O . GLY B 1 101 ? 39.136 13.864 49.510 1.00 21.53 101 GLY B O 1
ATOM 6477 N N . VAL B 1 102 ? 38.589 12.885 51.498 1.00 20.57 102 VAL B N 1
ATOM 6478 C CA . VAL B 1 102 ? 38.221 11.585 50.935 1.00 20.93 102 VAL B CA 1
ATOM 6479 C C . VAL B 1 102 ? 36.890 11.197 51.581 1.00 20.84 102 VAL B C 1
ATOM 6480 O O . VAL B 1 102 ? 36.678 11.554 52.712 1.00 20.54 102 VAL B O 1
ATOM 6484 N N . GLU B 1 103 ? 35.996 10.496 50.848 1.00 21.42 103 GLU B N 1
ATOM 6485 C CA . GLU B 1 103 ? 34.657 10.312 51.294 1.00 21.94 103 GLU B CA 1
ATOM 6486 C C . GLU B 1 103 ? 34.525 8.835 51.549 1.00 22.88 103 GLU B C 1
ATOM 6487 O O . GLU B 1 103 ? 34.384 8.083 50.578 1.00 24.27 103 GLU B O 1
ATOM 6493 N N . LEU B 1 104 ? 34.637 8.398 52.806 1.00 22.14 104 LEU B N 1
ATOM 6494 C CA . LEU B 1 104 ? 34.702 6.931 53.061 1.00 22.95 104 LEU B CA 1
ATOM 6495 C C . LEU B 1 104 ? 33.351 6.320 52.785 1.00 21.92 104 LEU B C 1
ATOM 6496 O O . LEU B 1 104 ? 32.365 6.702 53.446 1.00 22.45 104 LEU B O 1
ATOM 6501 N N . TRP B 1 105 ? 33.327 5.342 51.885 1.00 22.14 105 TRP B N 1
ATOM 6502 C CA . TRP B 1 105 ? 32.040 4.756 51.421 1.00 22.09 105 TRP B CA 1
ATOM 6503 C C . TRP B 1 105 ? 31.859 3.260 51.661 1.00 21.78 105 TRP B C 1
ATOM 6504 O O . TRP B 1 105 ? 32.726 2.439 51.393 1.00 22.09 105 TRP B O 1
ATOM 6515 N N . TYR B 1 106 ? 30.668 2.898 52.131 1.00 22.28 106 TYR B N 1
ATOM 6516 C CA . TYR B 1 106 ? 30.226 1.544 52.130 1.00 20.74 106 TYR B CA 1
ATOM 6517 C C . TYR B 1 106 ? 28.754 1.522 51.616 1.00 20.57 106 TYR B C 1
ATOM 6518 O O . TYR B 1 106 ? 27.912 2.149 52.263 1.00 20.48 106 TYR B O 1
ATOM 6527 N N . GLY B 1 107 ? 28.465 0.740 50.601 1.00 19.09 107 GLY B N 1
ATOM 6528 C CA . GLY B 1 107 ? 27.183 0.832 49.865 1.00 21.00 107 GLY B CA 1
ATOM 6529 C C . GLY B 1 107 ? 26.034 -0.030 50.287 1.00 21.08 107 GLY B C 1
ATOM 6530 O O . GLY B 1 107 ? 24.851 0.283 49.954 1.00 20.62 107 GLY B O 1
ATOM 6531 N N . GLY B 1 108 ? 26.335 -1.020 51.165 1.00 20.25 108 GLY B N 1
ATOM 6532 C CA . GLY B 1 108 ? 25.333 -2.050 51.413 1.00 21.35 108 GLY B CA 1
ATOM 6533 C C . GLY B 1 108 ? 24.955 -2.774 50.128 1.00 22.18 108 GLY B C 1
ATOM 6534 O O . GLY B 1 108 ? 25.779 -2.963 49.220 1.00 21.54 108 GLY B O 1
ATOM 6535 N N . ALA B 1 109 ? 23.666 -3.097 49.957 1.00 22.86 109 ALA B N 1
ATOM 6536 C CA . ALA B 1 109 ? 23.302 -3.786 48.725 1.00 23.24 109 ALA B CA 1
ATOM 6537 C C . ALA B 1 109 ? 23.311 -2.923 47.456 1.00 24.08 109 ALA B C 1
ATOM 6538 O O . ALA B 1 109 ? 23.275 -3.485 46.332 1.00 24.62 109 ALA B O 1
ATOM 6540 N N . HIS B 1 110 ? 23.404 -1.601 47.605 1.00 22.51 110 HIS B N 1
ATOM 6541 C CA . HIS B 1 110 ? 23.423 -0.708 46.457 1.00 23.09 110 HIS B CA 1
ATOM 6542 C C . HIS B 1 110 ? 24.741 -0.916 45.660 1.00 23.10 110 HIS B C 1
ATOM 6543 O O . HIS B 1 110 ? 24.804 -0.480 44.516 1.00 22.52 110 HIS B O 1
ATOM 6550 N N . ALA B 1 111 ? 25.750 -1.562 46.251 1.00 20.86 111 ALA B N 1
ATOM 6551 C CA . ALA B 1 111 ? 27.007 -1.804 45.518 1.00 21.94 111 ALA B CA 1
ATOM 6552 C C . ALA B 1 111 ? 26.867 -3.214 44.924 1.00 21.60 111 ALA B C 1
ATOM 6553 O O . ALA B 1 111 ? 26.816 -4.180 45.675 1.00 24.70 111 ALA B O 1
ATOM 6555 N N . PRO B 1 112 ? 26.814 -3.372 43.622 1.00 22.17 112 PRO B N 1
ATOM 6556 C CA . PRO B 1 112 ? 26.560 -4.728 43.073 1.00 22.98 112 PRO B CA 1
ATOM 6557 C C . PRO B 1 112 ? 27.773 -5.665 43.060 1.00 22.90 112 PRO B C 1
ATOM 6558 O O . PRO B 1 112 ? 27.616 -6.821 42.714 1.00 21.05 112 PRO B O 1
ATOM 6562 N N . ASN B 1 113 ? 28.981 -5.153 43.381 1.00 23.16 113 ASN B N 1
ATOM 6563 C CA . ASN B 1 113 ? 30.126 -6.036 43.577 1.00 24.37 113 ASN B CA 1
ATOM 6564 C C . ASN B 1 113 ? 30.431 -6.931 42.357 1.00 24.22 113 ASN B C 1
ATOM 6565 O O . ASN B 1 113 ? 30.791 -8.103 42.517 1.00 24.39 113 ASN B O 1
ATOM 6570 N N . MET B 1 114 ? 30.351 -6.356 41.170 1.00 24.54 114 MET B N 1
ATOM 6571 C CA . MET B 1 114 ? 30.614 -7.140 39.963 1.00 24.81 114 MET B CA 1
ATOM 6572 C C . MET B 1 114 ? 32.079 -7.478 39.705 1.00 25.59 114 MET B C 1
ATOM 6573 O O . MET B 1 114 ? 32.326 -8.456 38.990 1.00 25.45 114 MET B O 1
ATOM 6578 N N . GLU B 1 115 ? 33.021 -6.730 40.293 1.00 22.67 115 GLU B N 1
ATOM 6579 C CA . GLU B 1 115 ? 34.437 -7.133 40.246 1.00 22.79 115 GLU B CA 1
ATOM 6580 C C . GLU B 1 115 ? 34.745 -8.142 41.386 1.00 22.15 115 GLU B C 1
ATOM 6581 O O . GLU B 1 115 ? 35.334 -9.187 41.146 1.00 22.30 115 GLU B O 1
ATOM 6587 N N . SER B 1 116 ? 34.381 -7.785 42.610 1.00 20.46 116 SER B N 1
ATOM 6588 C CA . SER B 1 116 ? 34.857 -8.472 43.791 1.00 22.77 116 SER B CA 1
ATOM 6589 C C . SER B 1 116 ? 34.118 -9.765 43.999 1.00 21.42 116 SER B C 1
ATOM 6590 O O . SER B 1 116 ? 34.718 -10.703 44.517 1.00 22.61 116 SER B O 1
ATOM 6593 N N . ARG B 1 117 ? 32.838 -9.806 43.583 1.00 22.12 117 ARG B N 1
ATOM 6594 C CA . ARG B 1 117 ? 31.943 -10.976 43.823 1.00 23.21 117 ARG B CA 1
ATOM 6595 C C . ARG B 1 117 ? 31.662 -11.212 45.317 1.00 23.61 117 ARG B C 1
ATOM 6596 O O . ARG B 1 117 ? 31.117 -12.264 45.723 1.00 23.63 117 ARG B O 1
ATOM 6604 N N . ALA B 1 118 ? 32.043 -10.247 46.158 1.00 23.78 118 ALA B N 1
ATOM 6605 C CA . ALA B 1 118 ? 31.835 -10.365 47.600 1.00 23.31 118 ALA B CA 1
ATOM 6606 C C . ALA B 1 118 ? 30.371 -10.132 47.938 1.00 22.75 118 ALA B C 1
ATOM 6607 O O . ALA B 1 118 ? 29.619 -9.598 47.126 1.00 24.30 118 ALA B O 1
ATOM 6609 N N . THR B 1 119 ? 29.999 -10.460 49.166 1.00 22.81 119 THR B N 1
ATOM 6610 C CA . THR B 1 119 ? 28.612 -10.261 49.646 1.00 23.32 119 THR B CA 1
ATOM 6611 C C . THR B 1 119 ? 28.545 -8.983 50.484 1.00 22.09 119 THR B C 1
ATOM 6612 O O . THR B 1 119 ? 29.269 -8.850 51.503 1.00 22.43 119 THR B O 1
ATOM 6616 N N . PRO B 1 120 ? 27.702 -8.031 50.099 1.00 21.81 120 PRO B N 1
ATOM 6617 C CA . PRO B 1 120 ? 27.615 -6.800 50.913 1.00 21.64 120 PRO B CA 1
ATOM 6618 C C . PRO B 1 120 ? 26.863 -7.066 52.200 1.00 22.49 120 PRO B C 1
ATOM 6619 O O . PRO B 1 120 ? 26.064 -8.026 52.209 1.00 22.87 120 PRO B O 1
ATOM 6623 N N . ARG B 1 121 ? 27.045 -6.244 53.257 1.00 22.28 121 ARG B N 1
ATOM 6624 C CA . ARG B 1 121 ? 26.276 -6.467 54.491 1.00 23.72 121 ARG B CA 1
ATOM 6625 C C . ARG B 1 121 ? 25.432 -5.223 54.743 1.00 24.35 121 ARG B C 1
ATOM 6626 O O . ARG B 1 121 ? 25.757 -4.148 54.215 1.00 24.48 121 ARG B O 1
ATOM 6634 N N . GLY B 1 122 ? 24.328 -5.368 55.491 1.00 24.90 122 GLY B N 1
ATOM 6635 C CA . GLY B 1 122 ? 23.366 -4.293 55.660 1.00 24.24 122 GLY B CA 1
ATOM 6636 C C . GLY B 1 122 ? 22.582 -4.488 56.973 1.00 26.55 122 GLY B C 1
ATOM 6637 O O . GLY B 1 122 ? 22.728 -5.540 57.643 1.00 26.42 122 GLY B O 1
ATOM 6638 N N . PRO B 1 123 ? 21.826 -3.461 57.413 1.00 26.29 123 PRO B N 1
ATOM 6639 C CA . PRO B 1 123 ? 21.078 -3.558 58.698 1.00 26.49 123 PRO B CA 1
ATOM 6640 C C . PRO B 1 123 ? 20.028 -4.658 58.673 1.00 26.22 123 PRO B C 1
ATOM 6641 O O . PRO B 1 123 ? 19.815 -5.324 59.689 1.00 27.53 123 PRO B O 1
ATOM 6645 N N . SER B 1 124 ? 19.427 -4.893 57.523 1.00 26.55 124 SER B N 1
ATOM 6646 C CA . SER B 1 124 ? 18.510 -6.018 57.342 1.00 27.00 124 SER B CA 1
ATOM 6647 C C . SER B 1 124 ? 18.765 -6.554 55.951 1.00 27.42 124 SER B C 1
ATOM 6648 O O . SER B 1 124 ? 19.431 -5.873 55.138 1.00 29.01 124 SER B O 1
ATOM 6651 N N . GLN B 1 125 ? 18.261 -7.743 55.622 1.00 26.66 125 GLN B N 1
ATOM 6652 C CA . GLN B 1 125 ? 18.392 -8.226 54.247 1.00 27.17 125 GLN B CA 1
ATOM 6653 C C . GLN B 1 125 ? 17.370 -7.527 53.356 1.00 26.93 125 GLN B C 1
ATOM 6654 O O . GLN B 1 125 ? 16.195 -7.507 53.691 1.00 27.22 125 GLN B O 1
ATOM 6660 N N . TYR B 1 126 ? 17.809 -6.958 52.228 1.00 25.96 126 TYR B N 1
ATOM 6661 C CA . TYR B 1 126 ? 16.914 -6.354 51.216 1.00 26.33 126 TYR B CA 1
ATOM 6662 C C . TYR B 1 126 ? 17.643 -6.458 49.857 1.00 27.41 126 TYR B C 1
ATOM 6663 O O . TYR B 1 126 ? 18.896 -6.711 49.797 1.00 27.12 126 TYR B O 1
ATOM 6672 N N . ALA B 1 127 ? 16.863 -6.285 48.781 1.00 25.47 127 ALA B N 1
ATOM 6673 C CA . ALA B 1 127 ? 17.392 -6.244 47.445 1.00 26.75 127 ALA B CA 1
ATOM 6674 C C . ALA B 1 127 ? 17.335 -4.756 47.163 1.00 26.28 127 ALA B C 1
ATOM 6675 O O . ALA B 1 127 ? 16.252 -4.127 47.397 1.0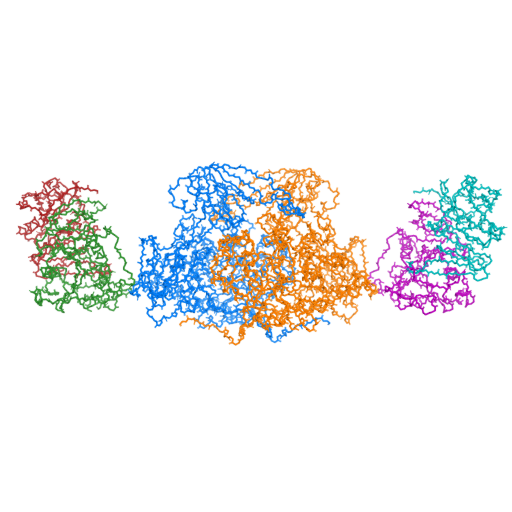0 25.91 127 ALA B O 1
ATOM 6677 N N . SER B 1 128 ? 18.440 -4.207 46.638 1.00 24.24 128 SER B N 1
ATOM 6678 C CA . SER B 1 128 ? 18.526 -2.769 46.358 1.00 23.61 128 SER B CA 1
ATOM 6679 C C . SER B 1 128 ? 17.409 -2.293 45.394 1.00 24.15 128 SER B C 1
ATOM 6680 O O . SER B 1 128 ? 17.204 -2.926 44.362 1.00 22.16 128 SER B O 1
ATOM 6683 N N . GLU B 1 129 ? 16.695 -1.212 45.739 1.00 25.38 129 GLU B N 1
ATOM 6684 C CA . GLU B 1 129 ? 15.742 -0.557 44.801 1.00 26.16 129 GLU B CA 1
ATOM 6685 C C . GLU B 1 129 ? 16.439 -0.004 43.576 1.00 28.27 129 GLU B C 1
ATOM 6686 O O . GLU B 1 129 ? 15.801 0.333 42.572 1.00 27.51 129 GLU B O 1
ATOM 6692 N N . PHE B 1 130 ? 17.772 0.132 43.645 1.00 28.91 130 PHE B N 1
ATOM 6693 C CA . PHE B 1 130 ? 18.530 0.721 42.491 1.00 31.50 130 PHE B CA 1
ATOM 6694 C C . PHE B 1 130 ? 19.237 -0.458 41.702 1.00 30.34 130 PHE B C 1
ATOM 6695 O O . PHE B 1 130 ? 19.218 -0.522 40.470 1.00 31.30 130 PHE B O 1
ATOM 6703 N N . GLU B 1 131 ? 19.848 -1.407 42.435 1.00 29.23 131 GLU B N 1
ATOM 6704 C CA . GLU B 1 131 ? 20.467 -2.579 41.832 1.00 27.86 131 GLU B CA 1
ATOM 6705 C C . GLU B 1 131 ? 19.564 -3.749 42.216 1.00 26.97 131 GLU B C 1
ATOM 6706 O O . GLU B 1 131 ? 19.815 -4.412 43.225 1.00 24.25 131 GLU B O 1
ATOM 6712 N N . THR B 1 132 ? 18.529 -4.009 41.421 1.00 24.85 132 THR B N 1
ATOM 6713 C CA . THR B 1 132 ? 17.479 -4.913 41.872 1.00 25.93 132 THR B CA 1
ATOM 6714 C C . THR B 1 132 ? 17.827 -6.371 41.972 1.00 25.68 132 THR B C 1
ATOM 6715 O O . THR B 1 132 ? 17.027 -7.134 42.490 1.00 24.98 132 THR B O 1
ATOM 6719 N N . LEU B 1 133 ? 19.000 -6.804 41.475 1.00 24.52 133 LEU B N 1
ATOM 6720 C CA . LEU B 1 133 ? 19.387 -8.196 41.664 1.00 24.50 133 LEU B CA 1
ATOM 6721 C C . LEU B 1 133 ? 20.471 -8.320 42.740 1.00 24.43 133 LEU B C 1
ATOM 6722 O O . LEU B 1 133 ? 20.985 -9.399 43.004 1.00 25.34 133 LEU B O 1
ATOM 6727 N N . SER B 1 134 ? 20.798 -7.219 43.380 1.00 23.63 134 SER B N 1
ATOM 6728 C CA . SER B 1 134 ? 21.807 -7.232 44.437 1.00 22.97 134 SER B CA 1
ATOM 6729 C C . SER B 1 134 ? 21.195 -7.277 45.839 1.00 23.99 134 SER B C 1
ATOM 6730 O O . SER B 1 134 ? 20.483 -6.338 46.215 1.00 24.62 134 SER B O 1
ATOM 6733 N N . TYR B 1 135 ? 21.493 -8.323 46.634 1.00 23.83 135 TYR B N 1
ATOM 6734 C CA . TYR B 1 135 ? 20.980 -8.463 47.988 1.00 24.48 135 TYR B CA 1
ATOM 6735 C C . TYR B 1 135 ? 22.130 -8.428 49.013 1.00 24.81 135 TYR B C 1
ATOM 6736 O O . TYR B 1 135 ? 23.255 -8.879 48.706 1.00 24.30 135 TYR B O 1
ATOM 6745 N N . CYS B 1 136 ? 21.826 -7.996 50.235 1.00 22.55 136 CYS B N 1
ATOM 6746 C CA . CYS B 1 136 ? 22.818 -8.040 51.320 1.00 24.35 136 CYS B CA 1
ATOM 6747 C C . CYS B 1 136 ? 22.506 -9.118 52.366 1.00 24.57 136 CYS B C 1
ATOM 6748 O O . CYS B 1 136 ? 21.394 -9.624 52.407 1.00 25.39 136 CYS B O 1
ATOM 6751 N N . LYS B 1 137 ? 23.529 -9.524 53.130 1.00 25.60 137 LYS B N 1
ATOM 6752 C CA . LYS B 1 137 ? 23.418 -10.309 54.335 1.00 25.45 137 LYS B CA 1
ATOM 6753 C C . LYS B 1 137 ? 23.061 -9.393 55.513 1.00 26.68 137 LYS B C 1
ATOM 6754 O O . LYS B 1 137 ? 23.729 -8.375 55.739 1.00 24.35 137 LYS B O 1
ATOM 6760 N N . GLU B 1 138 ? 22.086 -9.812 56.348 1.00 26.88 138 GLU B N 1
ATOM 6761 C CA . GLU B 1 138 ? 21.795 -9.053 57.534 1.00 26.61 138 GLU B CA 1
ATOM 6762 C C . GLU B 1 138 ? 22.956 -9.113 58.519 1.00 26.69 138 GLU B C 1
ATOM 6763 O O . GLU B 1 138 ? 23.456 -10.228 58.832 1.00 26.93 138 GLU B O 1
ATOM 6769 N N . MET B 1 139 ? 23.349 -7.961 59.076 1.00 26.47 139 MET B N 1
ATOM 6770 C CA . MET B 1 139 ? 24.518 -7.962 59.973 1.00 28.23 139 MET B CA 1
ATOM 6771 C C . MET B 1 139 ? 24.238 -8.536 61.397 1.00 29.51 139 MET B C 1
ATOM 6772 O O . MET B 1 139 ? 23.251 -8.115 62.022 1.00 28.41 139 MET B O 1
ATOM 6777 N N . ASP B 1 140 ? 25.101 -9.412 61.950 1.00 28.12 140 ASP B N 1
ATOM 6778 C CA . ASP B 1 140 ? 24.989 -9.623 63.415 1.00 28.68 140 ASP B CA 1
ATOM 6779 C C . ASP B 1 140 ? 25.902 -8.642 64.128 1.00 28.91 140 ASP B C 1
ATOM 6780 O O . ASP B 1 140 ? 26.510 -7.760 63.483 1.00 27.33 140 ASP B O 1
ATOM 6785 N N . LEU B 1 141 ? 26.015 -8.738 65.448 1.00 28.00 141 LEU B N 1
ATOM 6786 C CA . LEU B 1 141 ? 26.791 -7.691 66.135 1.00 28.70 141 LEU B CA 1
ATOM 6787 C C . LEU B 1 141 ? 28.261 -7.774 65.739 1.00 28.74 141 LEU B C 1
ATOM 6788 O O . LEU B 1 141 ? 28.920 -6.734 65.642 1.00 28.46 141 LEU B O 1
ATOM 6793 N N . SER B 1 142 ? 28.776 -8.974 65.447 1.00 28.38 142 SER B N 1
ATOM 6794 C CA . SER B 1 142 ? 30.180 -8.985 65.006 1.00 29.72 142 SER B CA 1
ATOM 6795 C C . SER B 1 142 ? 30.368 -8.427 63.587 1.00 27.86 142 SER B C 1
ATOM 6796 O O . SER B 1 142 ? 31.400 -7.841 63.333 1.00 26.37 142 SER B O 1
ATOM 6799 N N . ASP B 1 143 ? 29.382 -8.608 62.676 1.00 27.15 143 ASP B N 1
ATOM 6800 C CA . ASP B 1 143 ? 29.418 -7.939 61.388 1.00 26.08 143 ASP B CA 1
ATOM 6801 C C . ASP B 1 143 ? 29.505 -6.436 61.563 1.00 25.29 143 ASP B C 1
ATOM 6802 O O . ASP B 1 143 ? 30.280 -5.750 60.872 1.00 25.16 143 ASP B O 1
ATOM 6807 N N . ILE B 1 144 ? 28.672 -5.896 62.438 1.00 23.95 144 ILE B N 1
ATOM 6808 C CA . ILE B 1 144 ? 28.670 -4.453 62.683 1.00 24.22 144 ILE B CA 1
ATOM 6809 C C . ILE B 1 144 ? 30.083 -3.974 63.109 1.00 23.98 144 ILE B C 1
ATOM 6810 O O . ILE B 1 144 ? 30.583 -2.984 62.611 1.00 24.28 144 ILE B O 1
ATOM 6815 N N . ALA B 1 145 ? 30.684 -4.688 64.054 1.00 23.89 145 ALA B N 1
ATOM 6816 C CA . ALA B 1 145 ? 32.039 -4.374 64.541 1.00 23.03 145 ALA B CA 1
ATOM 6817 C C . ALA B 1 145 ? 33.088 -4.434 63.407 1.00 22.80 145 ALA B C 1
ATOM 6818 O O . ALA B 1 145 ? 34.000 -3.599 63.287 1.00 23.89 145 ALA B O 1
ATOM 6820 N N . GLN B 1 146 ? 32.986 -5.452 62.552 1.00 23.35 146 GLN B N 1
ATOM 6821 C CA . GLN B 1 146 ? 33.982 -5.618 61.509 1.00 23.27 146 GLN B CA 1
ATOM 6822 C C . GLN B 1 146 ? 33.868 -4.612 60.382 1.00 22.98 146 GLN B C 1
ATOM 6823 O O . GLN B 1 146 ? 34.880 -4.093 59.897 1.00 23.85 146 GLN B O 1
ATOM 6825 N N . VAL B 1 147 ? 32.644 -4.236 60.027 1.00 22.18 147 VAL B N 1
ATOM 6826 C CA . VAL B 1 147 ? 32.441 -3.125 59.084 1.00 20.68 147 VAL B CA 1
ATOM 6827 C C . VAL B 1 147 ? 32.851 -1.734 59.691 1.00 21.79 147 VAL B C 1
ATOM 6828 O O . VAL B 1 147 ? 33.481 -0.950 59.014 1.00 24.53 147 VAL B O 1
ATOM 6832 N N . GLN B 1 148 ? 32.550 -1.472 60.965 1.00 22.54 148 GLN B N 1
ATOM 6833 C CA . GLN B 1 148 ? 33.078 -0.280 61.649 1.00 23.65 148 GLN B CA 1
ATOM 6834 C C . GLN B 1 148 ? 34.614 -0.202 61.594 1.00 25.01 148 GLN B C 1
ATOM 6835 O O . GLN B 1 148 ? 35.190 0.840 61.360 1.00 25.63 148 GLN B O 1
ATOM 6841 N N . GLN B 1 149 ? 35.250 -1.344 61.810 1.00 25.55 149 GLN B N 1
ATOM 6842 C CA . GLN B 1 149 ? 36.687 -1.513 61.671 1.00 25.20 149 GLN B CA 1
ATOM 6843 C C . GLN B 1 149 ? 37.186 -1.249 60.233 1.00 25.29 149 GLN B C 1
ATOM 6844 O O . GLN B 1 149 ? 38.265 -0.645 60.070 1.00 24.65 149 GLN B O 1
ATOM 6850 N N . PHE B 1 150 ? 36.430 -1.677 59.201 1.00 24.50 150 PHE B N 1
ATOM 6851 C CA . PHE B 1 150 ? 36.802 -1.308 57.840 1.00 25.03 150 PHE B CA 1
ATOM 6852 C C . PHE B 1 150 ? 36.946 0.231 57.746 1.00 24.12 150 PHE B C 1
ATOM 6853 O O . PHE B 1 150 ? 37.861 0.809 57.050 1.00 23.35 150 PHE B O 1
ATOM 6861 N N . TYR B 1 151 ? 35.988 0.909 58.326 1.00 23.10 151 TYR B N 1
ATOM 6862 C CA . TYR B 1 151 ? 35.994 2.422 58.318 1.00 23.29 151 TYR B CA 1
ATOM 6863 C C . TYR B 1 151 ? 37.252 2.986 59.026 1.00 23.11 151 TYR B C 1
ATOM 6864 O O . TYR B 1 151 ? 37.909 3.921 58.540 1.00 21.45 151 TYR B O 1
ATOM 6873 N N . VAL B 1 152 ? 37.600 2.393 60.163 1.00 22.50 152 VAL B N 1
ATOM 6874 C CA . VAL B 1 152 ? 38.727 2.892 60.951 1.00 22.94 152 VAL B CA 1
ATOM 6875 C C . VAL B 1 152 ? 40.024 2.650 60.151 1.00 23.42 152 VAL B C 1
ATOM 6876 O O . VAL B 1 152 ? 40.890 3.537 60.066 1.00 23.86 152 VAL B O 1
ATOM 6880 N N . ASP B 1 153 ? 40.140 1.447 59.560 1.00 23.61 153 ASP B N 1
ATOM 6881 C CA . ASP B 1 153 ? 41.405 1.020 58.828 1.00 23.45 153 ASP B CA 1
ATOM 6882 C C . ASP B 1 153 ? 41.478 1.955 57.598 1.00 22.22 153 ASP B C 1
ATOM 6883 O O . ASP B 1 153 ? 42.530 2.362 57.198 1.00 20.07 153 ASP B O 1
ATOM 6888 N N . ALA B 1 154 ? 40.345 2.245 56.943 1.00 21.80 154 ALA B N 1
ATOM 6889 C CA . ALA B 1 154 ? 40.324 3.182 55.821 1.00 21.07 154 ALA B CA 1
ATOM 6890 C C . ALA B 1 154 ? 40.670 4.628 56.196 1.00 21.66 154 ALA B C 1
ATOM 6891 O O . ALA B 1 154 ? 41.331 5.359 55.396 1.00 22.21 154 ALA B O 1
ATOM 6893 N N . ALA B 1 155 ? 40.157 5.093 57.322 1.00 20.65 155 ALA B N 1
ATOM 6894 C CA . ALA B 1 155 ? 40.490 6.430 57.823 1.00 20.87 155 ALA B CA 1
ATOM 6895 C C . ALA B 1 155 ? 42.040 6.510 58.068 1.00 21.27 155 ALA B C 1
ATOM 6896 O O . ALA B 1 155 ? 42.670 7.482 57.723 1.00 20.87 155 ALA B O 1
ATOM 6898 N N . LYS B 1 156 ? 42.622 5.468 58.656 1.00 20.52 156 LYS B N 1
ATOM 6899 C CA . LYS B 1 156 ? 44.085 5.420 58.842 1.00 22.51 156 LYS B CA 1
ATOM 6900 C C . LYS B 1 156 ? 44.915 5.421 57.544 1.00 21.78 156 LYS B C 1
ATOM 6901 O O . LYS B 1 156 ? 45.921 6.085 57.459 1.00 22.08 156 LYS B O 1
ATOM 6906 N N . ARG B 1 157 ? 44.494 4.664 56.545 1.00 20.36 157 ARG B N 1
ATOM 6907 C CA . ARG B 1 157 ? 45.107 4.716 55.221 1.00 20.85 157 ARG B CA 1
ATOM 6908 C C . ARG B 1 157 ? 44.905 6.114 54.629 1.00 22.07 157 ARG B C 1
ATOM 6909 O O . ARG B 1 157 ? 45.829 6.649 53.926 1.00 19.42 157 ARG B O 1
ATOM 6917 N N . SER B 1 158 ? 43.714 6.722 54.898 1.00 20.64 158 SER B N 1
ATOM 6918 C CA . SER B 1 158 ? 43.424 8.052 54.358 1.00 22.12 158 SER B CA 1
ATOM 6919 C C . SER B 1 158 ? 44.473 9.062 54.917 1.00 21.69 158 SER B C 1
ATOM 6920 O O . SER B 1 158 ? 44.990 9.938 54.212 1.00 21.95 158 SER B O 1
ATOM 6923 N N . ARG B 1 159 ? 44.774 8.943 56.189 1.00 23.64 159 ARG B N 1
ATOM 6924 C CA . ARG B 1 159 ? 45.789 9.880 56.779 1.00 24.19 159 ARG B CA 1
ATOM 6925 C C . ARG B 1 159 ? 47.158 9.563 56.129 1.00 23.50 159 ARG B C 1
ATOM 6926 O O . ARG B 1 159 ? 47.898 10.485 55.758 1.00 22.33 159 ARG B O 1
ATOM 6934 N N . ASP B 1 160 ? 47.448 8.266 55.915 1.00 24.33 160 ASP B N 1
ATOM 6935 C CA . ASP B 1 160 ? 48.684 7.872 55.158 1.00 24.59 160 ASP B CA 1
ATOM 6936 C C . ASP B 1 160 ? 48.789 8.453 53.733 1.00 25.59 160 ASP B C 1
ATOM 6937 O O . ASP B 1 160 ? 49.882 8.760 53.229 1.00 25.51 160 ASP B O 1
ATOM 6942 N N . ALA B 1 161 ? 47.642 8.562 53.062 1.00 23.69 161 ALA B N 1
ATOM 6943 C CA . ALA B 1 161 ? 47.566 9.129 51.738 1.00 23.67 161 ALA B CA 1
ATOM 6944 C C . ALA B 1 161 ? 47.630 10.666 51.694 1.00 24.54 161 ALA B C 1
ATOM 6945 O O . ALA B 1 161 ? 47.557 11.272 50.594 1.00 25.72 161 ALA B O 1
ATOM 6947 N N . GLY B 1 162 ? 47.736 11.318 52.871 1.00 24.98 162 GLY B N 1
ATOM 6948 C CA . GLY B 1 162 ? 47.844 12.746 52.925 1.00 23.74 162 GLY B CA 1
ATOM 6949 C C . GLY B 1 162 ? 46.494 13.492 52.949 1.00 25.52 162 GLY B C 1
ATOM 6950 O O . GLY B 1 162 ? 46.446 14.724 52.827 1.00 25.49 162 GLY B O 1
ATOM 6951 N N . PHE B 1 163 ? 45.382 12.796 53.191 1.00 24.53 163 PHE B N 1
ATOM 6952 C CA . PHE B 1 163 ? 44.146 13.599 53.311 1.00 23.55 163 PHE B CA 1
ATOM 6953 C C . PHE B 1 163 ? 44.058 14.496 54.549 1.00 23.44 163 PHE B C 1
ATOM 6954 O O . PHE B 1 163 ? 44.469 14.111 55.631 1.00 21.76 163 PHE B O 1
ATOM 6962 N N . ASP B 1 164 ? 43.450 15.669 54.373 1.00 23.28 164 ASP B N 1
ATOM 6963 C CA . ASP B 1 164 ? 43.149 16.600 55.496 1.00 23.46 164 ASP B CA 1
ATOM 6964 C C . ASP B 1 164 ? 41.738 16.444 56.131 1.00 23.40 164 ASP B C 1
ATOM 6965 O O . ASP B 1 164 ? 41.495 16.870 57.271 1.00 24.12 164 ASP B O 1
ATOM 6970 N N . ILE B 1 165 ? 40.819 15.877 55.362 1.00 22.50 165 ILE B N 1
ATOM 6971 C CA . ILE B 1 165 ? 39.394 15.831 55.703 1.00 22.30 165 ILE B CA 1
ATOM 6972 C C . ILE B 1 165 ? 39.001 14.418 55.425 1.00 22.24 165 ILE B C 1
ATOM 6973 O O . ILE B 1 165 ? 39.345 13.918 54.348 1.00 22.81 165 ILE B O 1
ATOM 6978 N N . VAL B 1 166 ? 38.335 13.771 56.392 1.00 22.66 166 VAL B N 1
ATOM 6979 C CA . VAL B 1 166 ? 37.813 12.433 56.210 1.00 23.16 166 VAL B CA 1
ATOM 6980 C C . VAL B 1 166 ? 36.315 12.435 56.508 1.00 23.25 166 VAL B C 1
ATOM 6981 O O . VAL B 1 166 ? 35.875 12.850 57.594 1.00 22.77 166 VAL B O 1
ATOM 6985 N N . TYR B 1 167 ? 35.535 11.946 55.542 1.00 23.62 167 TYR B N 1
ATOM 6986 C CA . TYR B 1 167 ? 34.109 11.854 55.738 1.00 22.87 167 TYR B CA 1
ATOM 6987 C C . TYR B 1 167 ? 33.697 10.478 56.181 1.00 24.05 167 TYR B C 1
ATOM 6988 O O . TYR B 1 167 ? 34.123 9.488 55.609 1.00 22.63 167 TYR B O 1
ATOM 6997 N N . VAL B 1 168 ? 32.708 10.426 57.066 1.00 24.60 168 VAL B N 1
ATOM 6998 C CA . VAL B 1 168 ? 31.774 9.329 57.058 1.00 26.07 168 VAL B CA 1
ATOM 6999 C C . VAL B 1 168 ? 30.523 9.695 56.192 1.00 26.80 168 VAL B C 1
ATOM 7000 O O . VAL B 1 168 ? 29.826 10.662 56.484 1.00 27.25 168 VAL B O 1
ATOM 7004 N N . TYR B 1 169 ? 30.261 8.887 55.143 1.00 27.16 169 TYR B N 1
ATOM 7005 C CA . TYR B 1 169 ? 29.296 9.208 54.068 1.00 26.96 169 TYR B CA 1
ATOM 7006 C C . TYR B 1 169 ? 27.942 8.544 54.319 1.00 26.38 169 TYR B C 1
ATOM 7007 O O . TYR B 1 169 ? 27.813 7.320 54.219 1.00 25.49 169 TYR B O 1
ATOM 7016 N N . GLY B 1 170 ? 26.951 9.354 54.693 1.00 26.10 170 GLY B N 1
ATOM 7017 C CA . GLY B 1 170 ? 25.600 8.848 54.888 1.00 25.69 170 GLY B CA 1
ATOM 7018 C C . GLY B 1 170 ? 24.577 9.681 54.081 1.00 25.62 170 GLY B C 1
ATOM 7019 O O . GLY B 1 170 ? 23.533 10.084 54.638 1.00 23.32 170 GLY B O 1
ATOM 7020 N N . ALA B 1 171 ? 24.917 10.007 52.828 1.00 25.14 171 ALA B N 1
ATOM 7021 C CA . ALA B 1 171 ? 23.923 10.574 51.869 1.00 25.77 171 ALA B CA 1
ATOM 7022 C C . ALA B 1 171 ? 23.743 9.524 50.765 1.00 25.12 171 ALA B C 1
ATOM 7023 O O . ALA B 1 171 ? 24.404 8.495 50.798 1.00 23.62 171 ALA B O 1
ATOM 7025 N N . HIS B 1 172 ? 22.836 9.793 49.824 1.00 24.59 172 HIS B N 1
ATOM 7026 C CA . HIS B 1 172 ? 22.504 8.859 48.777 1.00 25.38 172 HIS B CA 1
ATOM 7027 C C . HIS B 1 172 ? 22.254 7.452 49.343 1.00 23.73 172 HIS B C 1
ATOM 7028 O O . HIS B 1 172 ? 22.624 6.465 48.725 1.00 21.80 172 HIS B O 1
ATOM 7035 N N . SER B 1 173 ? 21.632 7.403 50.528 1.00 23.07 173 SER B N 1
ATOM 7036 C CA . SER B 1 173 ? 21.094 6.182 51.115 1.00 24.17 173 SER B CA 1
ATOM 7037 C C . SER B 1 173 ? 22.103 5.061 51.183 1.00 24.27 173 SER B C 1
ATOM 7038 O O . SER B 1 173 ? 21.759 3.864 51.038 1.00 24.63 173 SER B O 1
ATOM 7041 N N . TYR B 1 174 ? 23.342 5.454 51.495 1.00 23.74 174 TYR B N 1
ATOM 7042 C CA . TYR B 1 174 ? 24.410 4.487 51.766 1.00 23.30 174 TYR B CA 1
ATOM 7043 C C . TYR B 1 174 ? 24.455 4.004 53.243 1.00 22.44 174 TYR B C 1
ATOM 7044 O O . TYR B 1 174 ? 23.544 4.291 54.034 1.00 24.27 174 TYR B O 1
ATOM 7053 N N . LEU B 1 175 ? 25.441 3.197 53.639 1.00 23.24 175 LEU B N 1
ATOM 7054 C CA . LEU B 1 175 ? 25.237 2.369 54.859 1.00 22.46 175 LEU B CA 1
ATOM 7055 C C . LEU B 1 175 ? 24.804 3.046 56.141 1.00 23.41 175 LEU B C 1
ATOM 7056 O O . LEU B 1 175 ? 23.808 2.600 56.730 1.00 23.68 175 LEU B O 1
ATOM 7061 N N . PRO B 1 176 ? 25.473 4.131 56.574 1.00 24.00 176 PRO B N 1
ATOM 7062 C CA . PRO B 1 176 ? 25.074 4.816 57.811 1.00 23.58 176 PRO B CA 1
ATOM 7063 C C . PRO B 1 176 ? 23.592 5.282 57.748 1.00 24.90 176 PRO B C 1
ATOM 7064 O O . PRO B 1 176 ? 22.870 5.134 58.740 1.00 24.61 176 PRO B O 1
ATOM 7068 N N . LEU B 1 177 ? 23.168 5.765 56.587 1.00 24.07 177 LEU B N 1
ATOM 7069 C CA . LEU B 1 177 ? 21.824 6.209 56.365 1.00 24.98 177 LEU B CA 1
ATOM 7070 C C . LEU B 1 177 ? 20.833 4.999 56.343 1.00 25.26 177 LEU B C 1
ATOM 7071 O O . LEU B 1 177 ? 19.688 5.102 56.821 1.00 25.70 177 LEU B O 1
ATOM 7076 N N . GLN B 1 178 ? 21.265 3.870 55.771 1.00 24.21 178 GLN B N 1
ATOM 7077 C CA . GLN B 1 178 ? 20.502 2.627 55.827 1.00 24.38 178 GLN B CA 1
ATOM 7078 C C . GLN B 1 178 ? 20.137 2.215 57.218 1.00 24.40 178 GLN B C 1
ATOM 7079 O O . GLN B 1 178 ? 19.012 1.740 57.448 1.00 22.49 178 GLN B O 1
ATOM 7085 N N . PHE B 1 179 ? 21.089 2.340 58.151 1.00 23.20 179 PHE B N 1
ATOM 7086 C CA . PHE B 1 179 ? 20.832 1.996 59.525 1.00 24.17 179 PHE B CA 1
ATOM 7087 C C . PHE B 1 179 ? 19.910 3.080 60.104 1.00 25.43 179 PHE B C 1
ATOM 7088 O O . PHE B 1 179 ? 19.064 2.741 60.943 1.00 25.00 179 PHE B O 1
ATOM 7096 N N . LEU B 1 180 ? 20.045 4.314 59.633 1.00 24.36 180 LEU B N 1
ATOM 7097 C CA . LEU B 1 180 ? 19.180 5.416 60.163 1.00 25.96 180 LEU B CA 1
ATOM 7098 C C . LEU B 1 180 ? 17.741 5.314 59.681 1.00 28.03 180 LEU B C 1
ATOM 7099 O O . LEU B 1 180 ? 16.830 5.839 60.338 1.00 27.96 180 LEU B O 1
ATOM 7104 N N . ASN B 1 181 ? 17.526 4.658 58.549 1.00 27.22 181 ASN B N 1
ATOM 7105 C CA . ASN B 1 181 ? 16.273 4.828 57.831 1.00 28.09 181 ASN B CA 1
ATOM 7106 C C . ASN B 1 181 ? 15.443 3.558 57.903 1.00 27.96 181 ASN B C 1
ATOM 7107 O O . ASN B 1 181 ? 15.916 2.523 57.425 1.00 27.35 181 ASN B O 1
ATOM 7112 N N . PRO B 1 182 ? 14.255 3.616 58.542 1.00 28.48 182 PRO B N 1
ATOM 7113 C CA . PRO B 1 182 ? 13.326 2.457 58.641 1.00 27.82 182 PRO B CA 1
ATOM 7114 C C . PRO B 1 182 ? 12.843 1.855 57.330 1.00 26.56 182 PRO B C 1
ATOM 7115 O O . PRO B 1 182 ? 12.511 0.690 57.268 1.00 25.64 182 PRO B O 1
ATOM 7119 N N . TYR B 1 183 ? 12.932 2.580 56.219 1.00 27.23 183 TYR B N 1
ATOM 7120 C CA . TYR B 1 183 ? 12.752 1.966 54.888 1.00 25.81 183 TYR B CA 1
ATOM 7121 C C . TYR B 1 183 ? 13.731 0.819 54.654 1.00 26.67 183 TYR B C 1
ATOM 7122 O O . TYR B 1 183 ? 13.415 -0.142 53.942 1.00 25.63 183 TYR B O 1
ATOM 7131 N N . TYR B 1 184 ? 14.920 0.897 55.249 1.00 25.13 184 TYR B N 1
ATOM 7132 C CA . TYR B 1 184 ? 15.870 -0.243 55.112 1.00 25.74 184 TYR B CA 1
ATOM 7133 C C . TYR B 1 184 ? 15.939 -1.109 56.393 1.00 26.05 184 TYR B C 1
ATOM 7134 O O . TYR B 1 184 ? 16.069 -2.343 56.353 1.00 25.03 184 TYR B O 1
ATOM 7143 N N . ASN B 1 185 ? 15.919 -0.423 57.534 1.00 25.98 185 ASN B N 1
ATOM 7144 C CA . ASN B 1 185 ? 16.308 -0.990 58.794 1.00 26.52 185 ASN B CA 1
ATOM 7145 C C . ASN B 1 185 ? 15.048 -1.587 59.436 1.00 27.50 185 ASN B C 1
ATOM 7146 O O . ASN B 1 185 ? 14.172 -0.815 59.861 1.00 26.80 185 ASN B O 1
ATOM 7151 N N . LYS B 1 186 ? 14.931 -2.891 59.494 1.00 27.80 186 LYS B N 1
ATOM 7152 C CA . LYS B 1 186 ? 13.785 -3.502 60.159 1.00 28.20 186 LYS B CA 1
ATOM 7153 C C . LYS B 1 186 ? 14.223 -4.245 61.422 1.00 29.13 186 LYS B C 1
ATOM 7154 O O . LYS B 1 186 ? 13.526 -5.196 61.854 1.00 29.71 186 LYS B O 1
ATOM 7160 N N . ARG B 1 187 ? 15.380 -3.888 61.990 1.00 27.31 187 ARG B N 1
ATOM 7161 C CA . ARG B 1 187 ? 15.918 -4.619 63.145 1.00 28.39 187 ARG B CA 1
ATOM 7162 C C . ARG B 1 187 ? 15.097 -4.290 64.410 1.00 29.41 187 ARG B C 1
ATOM 7163 O O . ARG B 1 187 ? 14.511 -3.228 64.473 1.00 28.41 187 ARG B O 1
ATOM 7171 N N . THR B 1 188 ? 15.113 -5.197 65.395 1.00 31.14 188 THR B N 1
ATOM 7172 C CA . THR B 1 188 ? 14.384 -5.018 66.664 1.00 33.49 188 THR B CA 1
ATOM 7173 C C . THR B 1 188 ? 15.359 -5.209 67.786 1.00 34.37 188 THR B C 1
ATOM 7174 O O . THR B 1 188 ? 14.938 -5.392 68.931 1.00 35.90 188 THR B O 1
ATOM 7178 N N . ASP B 1 189 ? 16.663 -5.102 67.469 1.00 32.96 189 ASP B N 1
ATOM 7179 C CA . ASP B 1 189 ? 17.661 -5.063 68.503 1.00 31.78 189 ASP B CA 1
ATOM 7180 C C . ASP B 1 189 ? 18.051 -3.605 68.834 1.00 31.07 189 ASP B C 1
ATOM 7181 O O . ASP B 1 189 ? 17.333 -2.664 68.496 1.00 30.26 189 ASP B O 1
ATOM 7186 N N . LYS B 1 190 ? 19.177 -3.427 69.510 1.00 30.20 190 LYS B N 1
ATOM 7187 C CA . LYS B 1 190 ? 19.591 -2.089 69.915 1.00 30.79 190 LYS B CA 1
ATOM 7188 C C . LYS B 1 190 ? 20.087 -1.228 68.751 1.00 29.23 190 LYS B C 1
ATOM 7189 O O . LYS B 1 190 ? 20.528 -0.074 68.990 1.00 30.49 190 LYS B O 1
ATOM 7195 N N . TYR B 1 191 ? 20.094 -1.778 67.530 1.00 28.23 191 TYR B N 1
ATOM 7196 C CA . TYR B 1 191 ? 20.451 -0.973 66.334 1.00 28.01 191 TYR B CA 1
ATOM 7197 C C . TYR B 1 191 ? 19.227 -0.624 65.478 1.00 29.25 191 TYR B C 1
ATOM 7198 O O . TYR B 1 191 ? 19.410 -0.010 64.383 1.00 30.42 191 TYR B O 1
ATOM 7207 N N . GLY B 1 192 ? 18.008 -0.921 65.993 1.00 28.23 192 GLY B N 1
ATOM 7208 C CA . GLY B 1 192 ? 16.774 -0.607 65.279 1.00 28.23 192 GLY B CA 1
ATOM 7209 C C . GLY B 1 192 ? 15.592 -0.119 66.186 1.00 29.29 192 GLY B C 1
ATOM 7210 O O . GLY B 1 192 ? 15.653 -0.202 67.425 1.00 28.14 192 GLY B O 1
ATOM 7211 N N . GLY B 1 193 ? 14.553 0.435 65.546 1.00 28.86 193 GLY B N 1
ATOM 7212 C CA . GLY B 1 193 ? 13.364 0.916 66.283 1.00 29.18 193 GLY B CA 1
ATOM 7213 C C . GLY B 1 193 ? 13.426 2.387 66.629 1.00 27.93 193 GLY B C 1
ATOM 7214 O O . GLY B 1 193 ? 13.154 3.235 65.785 1.00 29.42 193 GLY B O 1
ATOM 7215 N N . SER B 1 194 ? 13.814 2.732 67.840 1.00 28.63 194 SER B N 1
ATOM 7216 C CA . SER B 1 194 ? 13.859 4.173 68.199 1.00 29.02 194 SER B CA 1
ATOM 7217 C C . SER B 1 194 ? 14.968 4.943 67.410 1.00 29.75 194 SER B C 1
ATOM 7218 O O . SER B 1 194 ? 15.912 4.318 66.902 1.00 28.10 194 SER B O 1
ATOM 7221 N N . LEU B 1 195 ? 14.858 6.267 67.353 1.00 28.83 195 LEU B N 1
ATOM 7222 C CA . LEU B 1 195 ? 15.891 7.079 66.744 1.00 30.70 195 LEU B CA 1
ATOM 7223 C C . LEU B 1 195 ? 17.297 6.842 67.388 1.00 30.31 195 LEU B C 1
ATOM 7224 O O . LEU B 1 195 ? 18.279 6.664 66.673 1.00 31.09 195 LEU B O 1
ATOM 7229 N N . GLU B 1 196 ? 17.395 6.825 68.706 1.00 29.61 196 GLU B N 1
ATOM 7230 C CA . GLU B 1 196 ? 18.674 6.567 69.372 1.00 30.28 196 GLU B CA 1
ATOM 7231 C C . GLU B 1 196 ? 19.307 5.256 68.817 1.00 29.65 196 GLU B C 1
ATOM 7232 O O . GLU B 1 196 ? 20.503 5.207 68.601 1.00 28.69 196 GLU B O 1
ATOM 7234 N N . ASN B 1 197 ? 18.488 4.222 68.640 1.00 28.31 197 ASN B N 1
ATOM 7235 C CA . ASN B 1 197 ? 18.971 2.901 68.206 1.00 27.63 197 ASN B CA 1
ATOM 7236 C C . ASN B 1 197 ? 19.356 2.914 66.739 1.00 27.33 197 ASN B C 1
ATOM 7237 O O . ASN B 1 197 ? 20.375 2.336 66.397 1.00 26.76 197 ASN B O 1
ATOM 7242 N N . ARG B 1 198 ? 18.499 3.505 65.887 1.00 25.04 198 ARG B N 1
ATOM 7243 C CA . ARG B 1 198 ? 18.779 3.695 64.469 1.00 25.44 198 ARG B CA 1
ATOM 7244 C C . ARG B 1 198 ? 20.039 4.537 64.186 1.00 24.20 198 ARG B C 1
ATOM 7245 O O . ARG B 1 198 ? 20.743 4.298 63.187 1.00 23.68 198 ARG B O 1
ATOM 7253 N N . ALA B 1 199 ? 20.274 5.565 65.003 1.00 22.92 199 ALA B N 1
ATOM 7254 C CA . ALA B 1 199 ? 21.479 6.385 64.845 1.00 23.87 199 ALA B CA 1
ATOM 7255 C C . ALA B 1 199 ? 22.766 5.728 65.326 1.00 24.53 199 ALA B C 1
ATOM 7256 O O . ALA B 1 199 ? 23.892 6.291 65.079 1.00 24.86 199 ALA B O 1
ATOM 7258 N N . ARG B 1 200 ? 22.631 4.655 66.107 1.00 23.84 200 ARG B N 1
ATOM 7259 C CA . ARG B 1 200 ? 23.765 4.072 66.838 1.00 24.83 200 ARG B CA 1
ATOM 7260 C C . ARG B 1 200 ? 24.932 3.698 65.891 1.00 25.57 200 ARG B C 1
ATOM 7261 O O . ARG B 1 200 ? 26.069 3.984 66.213 1.00 25.06 200 ARG B O 1
ATOM 7269 N N . PHE B 1 201 ? 24.625 3.120 64.740 1.00 23.29 201 PHE B N 1
ATOM 7270 C CA . PHE B 1 201 ? 25.675 2.653 63.853 1.00 24.73 201 PHE B CA 1
ATOM 7271 C C . PHE B 1 201 ? 26.540 3.837 63.390 1.00 24.08 201 PHE B C 1
ATOM 7272 O O . PHE B 1 201 ? 27.738 3.784 63.493 1.00 23.67 201 PHE B O 1
ATOM 7280 N N . TRP B 1 202 ? 25.893 4.913 62.930 1.00 23.66 202 TRP B N 1
ATOM 7281 C CA . TRP B 1 202 ? 26.595 6.072 62.389 1.00 23.47 202 TRP B CA 1
ATOM 7282 C C . TRP B 1 202 ? 27.380 6.803 63.519 1.00 24.29 202 TRP B C 1
ATOM 7283 O O . TRP B 1 202 ? 28.534 7.186 63.330 1.00 23.43 202 TRP B O 1
ATOM 7294 N N . LEU B 1 203 ? 26.740 6.964 64.677 1.00 22.78 203 LEU B N 1
ATOM 7295 C CA . LEU B 1 203 ? 27.395 7.589 65.829 1.00 25.64 203 LEU B CA 1
ATOM 7296 C C . LEU B 1 203 ? 28.675 6.842 66.296 1.00 25.31 203 LEU B C 1
ATOM 7297 O O . LEU B 1 203 ? 29.725 7.502 66.603 1.00 24.76 203 LEU B O 1
ATOM 7302 N N . GLU B 1 204 ? 28.599 5.510 66.361 1.00 24.37 204 GLU B N 1
ATOM 7303 C CA . GLU B 1 204 ? 29.786 4.709 66.778 1.00 26.05 204 GLU B CA 1
ATOM 7304 C C . GLU B 1 204 ? 30.857 4.772 65.672 1.00 26.05 204 GLU B C 1
ATOM 7305 O O . GLU B 1 204 ? 32.077 4.814 65.966 1.00 25.59 204 GLU B O 1
ATOM 7311 N N . THR B 1 205 ? 30.427 4.842 64.409 1.00 25.69 205 THR B N 1
ATOM 7312 C CA . THR B 1 205 ? 31.438 4.954 63.316 1.00 25.13 205 THR B CA 1
ATOM 7313 C C . THR B 1 205 ? 32.165 6.284 63.375 1.00 25.32 205 THR B C 1
ATOM 7314 O O . THR B 1 205 ? 33.405 6.358 63.249 1.00 26.36 205 THR B O 1
ATOM 7318 N N . LEU B 1 206 ? 31.400 7.346 63.567 1.00 24.39 206 LEU B N 1
ATOM 7319 C CA . LEU B 1 206 ? 32.023 8.679 63.758 1.00 23.39 206 LEU B CA 1
ATOM 7320 C C . LEU B 1 206 ? 33.010 8.707 64.948 1.00 24.12 206 LEU B C 1
ATOM 7321 O O . LEU B 1 206 ? 34.073 9.270 64.830 1.00 23.23 206 LEU B O 1
ATOM 7326 N N . GLU B 1 207 ? 32.602 8.170 66.084 1.00 23.49 207 GLU B N 1
ATOM 7327 C CA . GLU B 1 207 ? 33.422 8.128 67.291 1.00 26.10 207 GLU B CA 1
ATOM 7328 C C . GLU B 1 207 ? 34.707 7.341 67.035 1.00 24.97 207 GLU B C 1
ATOM 7329 O O . GLU B 1 207 ? 35.783 7.789 67.433 1.00 24.87 207 GLU B O 1
ATOM 7335 N N . LYS B 1 208 ? 34.611 6.186 66.352 1.00 24.03 208 LYS B N 1
ATOM 7336 C CA . LYS B 1 208 ? 35.781 5.356 66.077 1.00 23.80 208 LYS B CA 1
ATOM 7337 C C . LYS B 1 208 ? 36.723 6.006 65.052 1.00 23.58 208 LYS B C 1
ATOM 7338 O O . LYS B 1 208 ? 37.962 5.979 65.203 1.00 23.20 208 LYS B O 1
ATOM 7344 N N . VAL B 1 209 ? 36.151 6.651 64.046 1.00 22.76 209 VAL B N 1
ATOM 7345 C CA . VAL B 1 209 ? 36.952 7.327 63.028 1.00 23.46 209 VAL B CA 1
ATOM 7346 C C . VAL B 1 209 ? 37.657 8.554 63.637 1.00 24.09 209 VAL B C 1
ATOM 7347 O O . VAL B 1 209 ? 38.860 8.811 63.389 1.00 24.44 209 VAL B O 1
ATOM 7351 N N . LYS B 1 210 ? 36.879 9.352 64.377 1.00 23.88 210 LYS B N 1
ATOM 7352 C CA . LYS B 1 210 ? 37.412 10.524 65.053 1.00 24.74 210 LYS B CA 1
ATOM 7353 C C . LYS B 1 210 ? 38.530 10.067 66.035 1.00 24.14 210 LYS B C 1
ATOM 7354 O O . LYS B 1 210 ? 39.551 10.743 66.206 1.00 25.17 210 LYS B O 1
ATOM 7360 N N . HIS B 1 211 ? 38.310 8.951 66.718 1.00 24.96 211 HIS B N 1
ATOM 7361 C CA . HIS B 1 211 ? 39.317 8.492 67.693 1.00 26.27 211 HIS B CA 1
ATOM 7362 C C . HIS B 1 211 ? 40.625 8.130 66.942 1.00 26.54 211 HIS B C 1
ATOM 7363 O O . HIS B 1 211 ? 41.700 8.442 67.428 1.00 26.65 211 HIS B O 1
ATOM 7370 N N . ALA B 1 212 ? 40.494 7.517 65.757 1.00 23.97 212 ALA B N 1
ATOM 7371 C CA . ALA B 1 212 ? 41.664 7.077 64.981 1.00 24.26 212 ALA B CA 1
ATOM 7372 C C . ALA B 1 212 ? 42.495 8.225 64.391 1.00 23.84 212 ALA B C 1
ATOM 7373 O O . ALA B 1 212 ? 43.736 8.228 64.532 1.00 25.21 212 ALA B O 1
ATOM 7375 N N . VAL B 1 213 ? 41.837 9.245 63.802 1.00 22.26 213 VAL B N 1
ATOM 7376 C CA . VAL B 1 213 ? 42.551 10.219 62.984 1.00 23.18 213 VAL B CA 1
ATOM 7377 C C . VAL B 1 213 ? 42.144 11.660 63.258 1.00 22.84 213 VAL B C 1
ATOM 7378 O O . VAL B 1 213 ? 42.710 12.602 62.673 1.00 22.62 213 VAL B O 1
ATOM 7382 N N . GLY B 1 214 ? 41.125 11.830 64.113 1.00 22.51 214 GLY B N 1
ATOM 7383 C CA . GLY B 1 214 ? 40.540 13.127 64.277 1.00 23.33 214 GLY B CA 1
ATOM 7384 C C . GLY B 1 214 ? 41.418 14.228 64.883 1.00 25.94 214 GLY B C 1
ATOM 7385 O O . GLY B 1 214 ? 41.053 15.406 64.775 1.00 26.46 214 GLY B O 1
ATOM 7386 N N . SER B 1 215 ? 42.536 13.924 65.535 1.00 25.73 215 SER B N 1
ATOM 7387 C CA . SER B 1 215 ? 43.359 15.090 65.974 1.00 28.19 215 SER B CA 1
ATOM 7388 C C . SER B 1 215 ? 44.244 15.613 64.805 1.00 27.60 215 SER B C 1
ATOM 7389 O O . SER B 1 215 ? 44.789 16.714 64.863 1.00 27.49 215 SER B O 1
ATOM 7392 N N . ASP B 1 216 ? 44.372 14.795 63.747 1.00 26.01 216 ASP B N 1
ATOM 7393 C CA . ASP B 1 216 ? 45.098 15.169 62.530 1.00 25.66 216 ASP B CA 1
ATOM 7394 C C . ASP B 1 216 ? 44.230 15.605 61.338 1.00 25.56 216 ASP B C 1
ATOM 7395 O O . ASP B 1 216 ? 44.676 16.374 60.505 1.00 26.65 216 ASP B O 1
ATOM 7400 N N . CYS B 1 217 ? 43.047 14.996 61.203 1.00 25.82 217 CYS B N 1
ATOM 7401 C CA . CYS B 1 217 ? 42.173 15.262 60.051 1.00 22.80 217 CYS B CA 1
ATOM 7402 C C . CYS B 1 217 ? 40.805 15.793 60.498 1.00 24.80 217 CYS B C 1
ATOM 7403 O O . CYS B 1 217 ? 40.272 15.308 61.491 1.00 23.52 217 CYS B O 1
ATOM 7406 N N . ALA B 1 218 ? 40.197 16.736 59.767 1.00 23.95 218 ALA B N 1
ATOM 7407 C CA . ALA B 1 218 ? 38.803 17.092 60.090 1.00 23.72 218 ALA B CA 1
ATOM 7408 C C . ALA B 1 218 ? 37.892 15.913 59.749 1.00 23.65 218 ALA B C 1
ATOM 7409 O O . ALA B 1 218 ? 38.126 15.211 58.754 1.00 22.48 218 ALA B O 1
ATOM 7411 N N . ILE B 1 219 ? 36.886 15.680 60.596 1.00 22.25 219 ILE B N 1
ATOM 7412 C CA . ILE B 1 219 ? 35.927 14.564 60.445 1.00 23.91 219 ILE B CA 1
ATOM 7413 C C . ILE B 1 219 ? 34.653 15.246 59.924 1.00 24.44 219 ILE B C 1
ATOM 7414 O O . ILE B 1 219 ? 34.022 16.050 60.628 1.00 26.14 219 ILE B O 1
ATOM 7419 N N . ALA B 1 220 ? 34.353 15.002 58.673 1.00 22.80 220 ALA B N 1
ATOM 7420 C CA . ALA B 1 220 ? 33.137 15.556 58.046 1.00 25.24 220 ALA B CA 1
ATOM 7421 C C . ALA B 1 220 ? 32.077 14.472 57.960 1.00 24.16 220 ALA B C 1
ATOM 7422 O O . ALA B 1 220 ? 32.379 13.278 58.073 1.00 24.42 220 ALA B O 1
ATOM 7424 N N . THR B 1 221 ? 30.823 14.851 57.808 1.00 24.32 221 THR B N 1
ATOM 7425 C CA . THR B 1 221 ? 29.886 13.812 57.481 1.00 24.08 221 THR B CA 1
ATOM 7426 C C . THR B 1 221 ? 28.885 14.365 56.458 1.00 25.01 221 THR B C 1
ATOM 7427 O O . THR B 1 221 ? 28.538 15.552 56.490 1.00 24.31 221 THR B O 1
ATOM 7431 N N . ARG B 1 222 ? 28.436 13.500 55.552 1.00 23.79 222 ARG B N 1
ATOM 7432 C CA . ARG B 1 222 ? 27.511 13.948 54.528 1.00 23.21 222 ARG B CA 1
ATOM 7433 C C . ARG B 1 222 ? 26.229 13.210 54.849 1.00 23.29 222 ARG B C 1
ATOM 7434 O O . ARG B 1 222 ? 26.252 12.010 55.102 1.00 23.45 222 ARG B O 1
ATOM 7442 N N . PHE B 1 223 ? 25.124 13.947 54.848 1.00 21.76 223 PHE B N 1
ATOM 7443 C CA . PHE B 1 223 ? 23.860 13.460 55.404 1.00 21.23 223 PHE B CA 1
ATOM 7444 C C . PHE B 1 223 ? 22.709 13.902 54.502 1.00 21.62 223 PHE B C 1
ATOM 7445 O O . PHE B 1 223 ? 22.527 15.120 54.247 1.00 21.90 223 PHE B O 1
ATOM 7453 N N . GLY B 1 224 ? 21.967 12.916 54.001 1.00 21.55 224 GLY B N 1
ATOM 7454 C CA . GLY B 1 224 ? 20.701 13.188 53.350 1.00 22.99 224 GLY B CA 1
ATOM 7455 C C . GLY B 1 224 ? 19.685 13.489 54.461 1.00 24.61 224 GLY B C 1
ATOM 7456 O O . GLY B 1 224 ? 19.023 12.560 54.987 1.00 25.36 224 GLY B O 1
ATOM 7457 N N . VAL B 1 225 ? 19.585 14.764 54.817 1.00 23.34 225 VAL B N 1
ATOM 7458 C CA . VAL B 1 225 ? 18.721 15.191 55.931 1.00 24.74 225 VAL B CA 1
ATOM 7459 C C . VAL B 1 225 ? 17.208 14.991 55.653 1.00 25.13 225 VAL B C 1
ATOM 7460 O O . VAL B 1 225 ? 16.395 15.073 56.579 1.00 26.10 225 VAL B O 1
ATOM 7464 N N . ASP B 1 226 ? 16.840 14.754 54.400 1.00 25.12 226 ASP B N 1
ATOM 7465 C CA . ASP B 1 226 ? 15.445 14.470 54.061 1.00 25.05 226 ASP B CA 1
ATOM 7466 C C . ASP B 1 226 ? 15.514 13.654 52.798 1.00 24.64 226 ASP B C 1
ATOM 7467 O O . ASP B 1 226 ? 16.164 14.058 51.816 1.00 24.64 226 ASP B O 1
ATOM 7472 N N . THR B 1 227 ? 14.799 12.538 52.780 1.00 24.00 227 THR B N 1
ATOM 7473 C CA . THR B 1 227 ? 14.842 11.664 51.632 1.00 25.32 227 THR B CA 1
ATOM 7474 C C . THR B 1 227 ? 13.911 12.185 50.533 1.00 26.42 227 THR B C 1
ATOM 7475 O O . THR B 1 227 ? 13.974 11.691 49.419 1.00 24.63 227 THR B O 1
ATOM 7479 N N . VAL B 1 228 ? 13.111 13.217 50.848 1.00 25.82 228 VAL B N 1
ATOM 7480 C CA . VAL B 1 228 ? 12.148 13.815 49.899 1.00 26.80 228 VAL B CA 1
ATOM 7481 C C . VAL B 1 228 ? 11.182 12.783 49.311 1.00 29.45 228 VAL B C 1
ATOM 7482 O O . VAL B 1 228 ? 10.789 12.790 48.150 1.00 27.91 228 VAL B O 1
ATOM 7486 N N . TYR B 1 229 ? 10.754 11.932 50.223 1.00 31.64 229 TYR B N 1
ATOM 7487 C CA . TYR B 1 229 ? 9.896 10.835 49.938 1.00 35.02 229 TYR B CA 1
ATOM 7488 C C . TYR B 1 229 ? 8.666 10.937 50.844 1.00 35.45 229 TYR B C 1
ATOM 7489 O O . TYR B 1 229 ? 7.727 10.183 50.686 1.00 36.83 229 TYR B O 1
ATOM 7498 N N . GLY B 1 230 ? 8.635 11.852 51.791 1.00 35.22 230 GLY B N 1
ATOM 7499 C CA . GLY B 1 230 ? 7.483 11.860 52.680 1.00 34.87 230 GLY B CA 1
ATOM 7500 C C . GLY B 1 230 ? 7.762 10.917 53.829 1.00 35.50 230 GLY B C 1
ATOM 7501 O O . GLY B 1 230 ? 8.887 10.419 53.986 1.00 31.14 230 GLY B O 1
ATOM 7502 N N . PRO B 1 231 ? 6.734 10.689 54.653 1.00 36.67 231 PRO B N 1
ATOM 7503 C CA . PRO B 1 231 ? 6.892 9.868 55.857 1.00 37.58 231 PRO B CA 1
ATOM 7504 C C . PRO B 1 231 ? 7.385 8.454 55.481 1.00 38.82 231 PRO B C 1
ATOM 7505 O O . PRO B 1 231 ? 7.130 7.881 54.385 1.00 38.10 231 PRO B O 1
ATOM 7509 N N . GLY B 1 232 ? 8.112 7.824 56.375 1.00 38.11 232 GLY B N 1
ATOM 7510 C CA . GLY B 1 232 ? 8.454 6.481 55.920 1.00 38.80 232 GLY B CA 1
ATOM 7511 C C . GLY B 1 232 ? 9.871 6.359 55.382 1.00 36.79 232 GLY B C 1
ATOM 7512 O O . GLY B 1 232 ? 10.374 5.247 55.303 1.00 38.07 232 GLY B O 1
ATOM 7513 N N . GLN B 1 233 ? 10.485 7.486 55.003 1.00 33.71 233 GLN B N 1
ATOM 7514 C CA . GLN B 1 233 ? 11.944 7.585 54.935 1.00 31.46 233 GLN B CA 1
ATOM 7515 C C . GLN B 1 233 ? 12.399 8.747 55.843 1.00 30.37 233 GLN B C 1
ATOM 7516 O O . GLN B 1 233 ? 11.756 9.015 56.848 1.00 31.03 233 GLN B O 1
ATOM 7522 N N . ILE B 1 234 ? 13.463 9.451 55.536 1.00 26.78 234 ILE B N 1
ATOM 7523 C CA . ILE B 1 234 ? 13.877 10.475 56.500 1.00 25.20 234 ILE B CA 1
ATOM 7524 C C . ILE B 1 234 ? 13.217 11.806 56.169 1.00 24.57 234 ILE B C 1
ATOM 7525 O O . ILE B 1 234 ? 13.263 12.220 55.027 1.00 24.91 234 ILE B O 1
ATOM 7530 N N . GLU B 1 235 ? 12.694 12.486 57.202 1.00 24.69 235 GLU B N 1
ATOM 7531 C CA . GLU B 1 235 ? 12.074 13.795 57.109 1.00 24.90 235 GLU B CA 1
ATOM 7532 C C . GLU B 1 235 ? 12.933 14.734 57.992 1.00 25.02 235 GLU B C 1
ATOM 7533 O O . GLU B 1 235 ? 13.286 14.406 59.138 1.00 24.76 235 GLU B O 1
ATOM 7539 N N . ALA B 1 236 ? 13.274 15.863 57.412 1.00 23.89 236 ALA B N 1
ATOM 7540 C CA . ALA B 1 236 ? 14.138 16.847 58.030 1.00 27.57 236 ALA B CA 1
ATOM 7541 C C . ALA B 1 236 ? 13.651 17.302 59.381 1.00 29.11 236 ALA B C 1
ATOM 7542 O O . ALA B 1 236 ? 14.446 17.416 60.316 1.00 30.17 236 ALA B O 1
ATOM 7544 N N . GLU B 1 237 ? 12.358 17.594 59.496 1.00 30.14 237 GLU B N 1
ATOM 7545 C CA . GLU B 1 237 ? 11.849 18.026 60.801 1.00 31.77 237 GLU B CA 1
ATOM 7546 C C . GLU B 1 237 ? 11.426 16.847 61.707 1.00 33.08 237 GLU B C 1
ATOM 7547 O O . GLU B 1 237 ? 10.969 17.068 62.821 1.00 34.85 237 GLU B O 1
ATOM 7553 N N . VAL B 1 238 ? 11.614 15.613 61.262 1.00 33.05 238 VAL B N 1
ATOM 7554 C CA . VAL B 1 238 ? 11.380 14.471 62.165 1.00 33.87 238 VAL B CA 1
ATOM 7555 C C . VAL B 1 238 ? 12.663 13.852 62.674 1.00 33.25 238 VAL B C 1
ATOM 7556 O O . VAL B 1 238 ? 13.101 14.261 63.710 1.00 34.91 238 VAL B O 1
ATOM 7560 N N . ASP B 1 239 ? 13.279 12.897 61.965 1.00 32.28 239 ASP B N 1
ATOM 7561 C CA . ASP B 1 239 ? 14.585 12.361 62.380 1.00 31.82 239 ASP B CA 1
ATOM 7562 C C . ASP B 1 239 ? 15.793 13.279 62.058 1.00 30.46 239 ASP B C 1
ATOM 7563 O O . ASP B 1 239 ? 16.824 13.220 62.734 1.00 30.41 239 ASP B O 1
ATOM 7568 N N . GLY B 1 240 ? 15.696 14.119 61.034 1.00 30.50 240 GLY B N 1
ATOM 7569 C CA . GLY B 1 240 ? 16.884 14.809 60.550 1.00 30.26 240 GLY B CA 1
ATOM 7570 C C . GLY B 1 240 ? 17.580 15.789 61.514 1.00 30.64 240 GLY B C 1
ATOM 7571 O O . GLY B 1 240 ? 18.783 15.615 61.836 1.00 29.13 240 GLY B O 1
ATOM 7572 N N . GLN B 1 241 ? 16.842 16.804 61.980 1.00 29.60 241 GLN B N 1
ATOM 7573 C CA . GLN B 1 241 ? 17.353 17.780 62.973 1.00 28.88 241 GLN B CA 1
ATOM 7574 C C . GLN B 1 241 ? 17.741 17.016 64.209 1.00 28.50 241 GLN B C 1
ATOM 7575 O O . GLN B 1 241 ? 18.748 17.317 64.839 1.00 28.70 241 GLN B O 1
ATOM 7581 N N . LYS B 1 242 ? 16.967 16.010 64.560 1.00 27.77 242 LYS B N 1
ATOM 7582 C CA . LYS B 1 242 ? 17.285 15.291 65.786 1.00 27.66 242 LYS B CA 1
ATOM 7583 C C . LYS B 1 242 ? 18.583 14.454 65.664 1.00 26.60 242 LYS B C 1
ATOM 7584 O O . LYS B 1 242 ? 19.401 14.406 66.591 1.00 26.38 242 LYS B O 1
ATOM 7587 N N . PHE B 1 243 ? 18.791 13.824 64.513 1.00 25.60 243 PHE B N 1
ATOM 7588 C CA . PHE B 1 243 ? 20.097 13.207 64.272 1.00 25.18 243 PHE B CA 1
ATOM 7589 C C . PHE B 1 243 ? 21.276 14.194 64.322 1.00 24.05 243 PHE B C 1
ATOM 7590 O O . PHE B 1 243 ? 22.311 13.919 64.947 1.00 23.57 243 PHE B O 1
ATOM 7598 N N . VAL B 1 244 ? 21.159 15.303 63.609 1.00 24.00 244 VAL B N 1
ATOM 7599 C CA . VAL B 1 244 ? 22.136 16.389 63.767 1.00 25.42 244 VAL B CA 1
ATOM 7600 C C . VAL B 1 244 ? 22.527 16.750 65.221 1.00 26.78 244 VAL B C 1
ATOM 7601 O O . VAL B 1 244 ? 23.720 16.822 65.529 1.00 26.32 244 VAL B O 1
ATOM 7605 N N . GLU B 1 245 ? 21.543 16.975 66.101 1.00 26.81 245 GLU B N 1
ATOM 7606 C CA . GLU B 1 245 ? 21.847 17.258 67.510 1.00 28.76 245 GLU B CA 1
ATOM 7607 C C . GLU B 1 245 ? 22.570 16.107 68.166 1.00 27.94 245 GLU B C 1
ATOM 7608 O O . GLU B 1 245 ? 23.450 16.352 69.003 1.00 27.28 245 GLU B O 1
ATOM 7614 N N . MET B 1 246 ? 22.250 14.875 67.769 1.00 27.17 246 MET B N 1
ATOM 7615 C CA . MET B 1 246 ? 22.912 13.697 68.405 1.00 28.35 246 MET B CA 1
ATOM 7616 C C . MET B 1 246 ? 24.379 13.576 68.011 1.00 27.65 246 MET B C 1
ATOM 7617 O O . MET B 1 246 ? 25.225 13.174 68.824 1.00 27.77 246 MET B O 1
ATOM 7622 N N . ALA B 1 247 ? 24.650 13.946 66.762 1.00 26.10 247 ALA B N 1
ATOM 7623 C CA . ALA B 1 247 ? 25.958 13.739 66.148 1.00 25.21 247 ALA B CA 1
ATOM 7624 C C . ALA B 1 247 ? 26.858 14.975 66.194 1.00 25.04 247 ALA B C 1
ATOM 7625 O O . ALA B 1 247 ? 28.043 14.875 65.898 1.00 22.75 247 ALA B O 1
ATOM 7627 N N . ASP B 1 248 ? 26.284 16.138 66.562 1.00 25.38 248 ASP B N 1
ATOM 7628 C CA . ASP B 1 248 ? 26.956 17.445 66.423 1.00 26.78 248 ASP B CA 1
ATOM 7629 C C . ASP B 1 248 ? 28.345 17.468 67.111 1.00 27.53 248 ASP B C 1
ATOM 7630 O O . ASP B 1 248 ? 29.258 18.088 66.607 1.00 26.12 248 ASP B O 1
ATOM 7635 N N . SER B 1 249 ? 28.462 16.792 68.246 1.00 28.09 249 SER B N 1
ATOM 7636 C CA . SER B 1 249 ? 29.716 16.850 69.051 1.00 29.21 249 SER B CA 1
ATOM 7637 C C . SER B 1 249 ? 30.851 16.094 68.363 1.00 29.61 249 SER B C 1
ATOM 7638 O O . SER B 1 249 ? 32.024 16.345 68.658 1.00 31.63 249 SER B O 1
ATOM 7641 N N . LEU B 1 250 ? 30.515 15.173 67.476 1.00 28.51 250 LEU B N 1
ATOM 7642 C CA . LEU B 1 250 ? 31.526 14.350 66.791 1.00 29.20 250 LEU B CA 1
ATOM 7643 C C . LEU B 1 250 ? 31.958 14.956 65.466 1.00 30.10 250 LEU B C 1
ATOM 7644 O O . LEU B 1 250 ? 33.042 14.674 64.959 1.00 30.94 250 LEU B O 1
ATOM 7649 N N . VAL B 1 251 ? 31.080 15.760 64.857 1.00 29.28 251 VAL B N 1
ATOM 7650 C CA . VAL B 1 251 ? 31.312 16.209 63.513 1.00 28.28 251 VAL B CA 1
ATOM 7651 C C . VAL B 1 251 ? 32.007 17.552 63.511 1.00 27.84 251 VAL B C 1
ATOM 7652 O O . VAL B 1 251 ? 31.625 18.456 64.240 1.00 27.45 251 VAL B O 1
ATOM 7656 N N . ASP B 1 252 ? 33.013 17.696 62.676 1.00 25.79 252 ASP B N 1
ATOM 7657 C CA . ASP B 1 252 ? 33.673 18.954 62.570 1.00 25.22 252 ASP B CA 1
ATOM 7658 C C . ASP B 1 252 ? 33.005 19.833 61.532 1.00 25.54 252 ASP B C 1
ATOM 7659 O O . ASP B 1 252 ? 33.139 21.064 61.568 1.00 24.00 252 ASP B O 1
ATOM 7664 N N . MET B 1 253 ? 32.317 19.208 60.581 1.00 23.25 253 MET B N 1
ATOM 7665 C CA . MET B 1 253 ? 31.618 19.980 59.556 1.00 24.06 253 MET B CA 1
ATOM 7666 C C . MET B 1 253 ? 30.460 19.135 58.961 1.00 25.29 253 MET B C 1
ATOM 7667 O O . MET B 1 253 ? 30.640 17.922 58.647 1.00 26.18 253 MET B O 1
ATOM 7672 N N . TRP B 1 254 ? 29.300 19.765 58.756 1.00 24.70 254 TRP B N 1
ATOM 7673 C CA . TRP B 1 254 ? 28.149 19.075 58.134 1.00 24.84 254 TRP B CA 1
ATOM 7674 C C . TRP B 1 254 ? 28.076 19.399 56.679 1.00 24.79 254 TRP B C 1
ATOM 7675 O O . TRP B 1 254 ? 28.272 20.565 56.296 1.00 23.52 254 TRP B O 1
ATOM 7686 N N . ASP B 1 255 ? 27.790 18.364 55.861 1.00 24.33 255 ASP B N 1
ATOM 7687 C CA . ASP B 1 255 ? 27.720 18.478 54.430 1.00 26.29 255 ASP B CA 1
ATOM 7688 C C . ASP B 1 255 ? 26.355 17.882 54.116 1.00 25.42 255 ASP B C 1
ATOM 7689 O O . ASP B 1 255 ? 26.168 16.693 54.266 1.00 24.05 255 ASP B O 1
ATOM 7694 N N . ILE B 1 256 ? 25.404 18.736 53.698 1.00 24.64 256 ILE B N 1
ATOM 7695 C CA . ILE B 1 256 ? 23.975 18.334 53.661 1.00 23.46 256 ILE B CA 1
ATOM 7696 C C . ILE B 1 256 ? 23.383 18.139 52.263 1.00 22.45 256 ILE B C 1
ATOM 7697 O O . ILE B 1 256 ? 23.524 19.012 51.382 1.00 23.39 256 ILE B O 1
ATOM 7702 N N . THR B 1 257 ? 22.659 17.033 52.057 1.00 24.38 257 THR B N 1
ATOM 7703 C CA . THR B 1 257 ? 21.956 16.791 50.799 1.00 23.31 257 THR B CA 1
ATOM 7704 C C . THR B 1 257 ? 20.481 16.394 51.029 1.00 24.69 257 THR B C 1
ATOM 7705 O O . THR B 1 257 ? 20.005 16.202 52.161 1.00 25.81 257 THR B O 1
ATOM 7709 N N . ILE B 1 258 ? 19.760 16.231 49.944 1.00 24.81 258 ILE B N 1
ATOM 7710 C CA . ILE B 1 258 ? 18.419 15.644 50.058 1.00 23.92 258 ILE B CA 1
ATOM 7711 C C . ILE B 1 258 ? 18.337 14.527 49.030 1.00 24.94 258 ILE B C 1
ATOM 7712 O O . ILE B 1 258 ? 19.180 14.474 48.115 1.00 24.97 258 ILE B O 1
ATOM 7717 N N . GLY B 1 259 ? 17.329 13.664 49.187 1.00 23.68 259 GLY B N 1
ATOM 7718 C CA . GLY B 1 259 ? 17.056 12.552 48.285 1.00 24.80 259 GLY B CA 1
ATOM 7719 C C . GLY B 1 259 ? 17.740 11.225 48.629 1.00 24.97 259 GLY B C 1
ATOM 7720 O O . GLY B 1 259 ? 18.547 11.140 49.591 1.00 24.32 259 GLY B O 1
ATOM 7721 N N . ASP B 1 260 ? 17.478 10.229 47.776 1.00 24.92 260 ASP B N 1
ATOM 7722 C CA . ASP B 1 260 ? 17.934 8.879 47.972 1.00 26.14 260 ASP B CA 1
ATOM 7723 C C . ASP B 1 260 ? 18.928 8.558 46.874 1.00 27.44 260 ASP B C 1
ATOM 7724 O O . ASP B 1 260 ? 19.487 9.485 46.315 1.00 28.39 260 ASP B O 1
ATOM 7729 N N . ILE B 1 261 ? 19.149 7.287 46.565 1.00 25.51 261 ILE B N 1
ATOM 7730 C CA . ILE B 1 261 ? 20.091 6.902 45.482 1.00 26.31 261 ILE B CA 1
ATOM 7731 C C . ILE B 1 261 ? 19.336 6.660 44.163 1.00 25.60 261 ILE B C 1
ATOM 7732 O O . ILE B 1 261 ? 19.791 7.106 43.082 1.00 24.39 261 ILE B O 1
ATOM 7737 N N . ALA B 1 262 ? 18.182 5.999 44.241 1.00 23.92 262 ALA B N 1
ATOM 7738 C CA . ALA B 1 262 ? 17.400 5.726 43.016 1.00 25.95 262 ALA B CA 1
ATOM 7739 C C . ALA B 1 262 ? 17.018 6.997 42.250 1.00 26.12 262 ALA B C 1
ATOM 7740 O O . ALA B 1 262 ? 16.945 6.960 41.011 1.00 26.48 262 ALA B O 1
ATOM 7742 N N . GLU B 1 263 ? 16.785 8.100 42.963 1.00 25.15 263 GLU B N 1
ATOM 7743 C CA . GLU B 1 263 ? 16.420 9.388 42.319 1.00 25.27 263 GLU B CA 1
ATOM 7744 C C . GLU B 1 263 ? 17.311 10.473 42.833 1.00 25.49 263 GLU B C 1
ATOM 7745 O O . GLU B 1 263 ? 16.818 11.437 43.440 1.00 22.64 263 GLU B O 1
ATOM 7751 N N . TRP B 1 264 ? 18.637 10.337 42.631 1.00 23.77 264 TRP B N 1
ATOM 7752 C CA . TRP B 1 264 ? 19.546 11.340 43.178 1.00 21.60 264 TRP B CA 1
ATOM 7753 C C . TRP B 1 264 ? 19.622 12.602 42.309 1.00 22.39 264 TRP B C 1
ATOM 7754 O O . TRP B 1 264 ? 20.319 13.581 42.650 1.00 21.34 264 TRP B O 1
ATOM 7765 N N . GLY B 1 265 ? 18.795 12.653 41.258 1.00 21.17 265 GLY B N 1
ATOM 7766 C CA . GLY B 1 265 ? 18.527 13.915 40.621 1.00 21.46 265 GLY B CA 1
ATOM 7767 C C . GLY B 1 265 ? 17.772 14.913 41.488 1.00 22.61 265 GLY B C 1
ATOM 7768 O O . GLY B 1 265 ? 17.587 16.056 41.072 1.00 24.44 265 GLY B O 1
ATOM 7769 N N . GLU B 1 266 ? 17.243 14.482 42.623 1.00 21.73 266 GLU B N 1
ATOM 7770 C CA . GLU B 1 266 ? 16.678 15.422 43.597 1.00 22.47 266 GLU B CA 1
ATOM 7771 C C . GLU B 1 266 ? 17.794 16.189 44.336 1.00 23.35 266 GLU B C 1
ATOM 7772 O O . GLU B 1 266 ? 17.588 17.312 44.807 1.00 22.06 266 GLU B O 1
ATOM 7778 N N . ASP B 1 267 ? 18.994 15.577 44.374 1.00 24.62 267 ASP B N 1
ATOM 7779 C CA . ASP B 1 267 ? 20.191 16.222 44.928 1.00 24.59 267 ASP B CA 1
ATOM 7780 C C . ASP B 1 267 ? 20.883 16.988 43.770 1.00 24.17 267 ASP B C 1
ATOM 7781 O O . ASP B 1 267 ? 21.009 18.238 43.790 1.00 24.56 267 ASP B O 1
ATOM 7786 N N . ALA B 1 268 ? 21.351 16.255 42.755 1.00 22.48 268 ALA B N 1
ATOM 7787 C CA . ALA B 1 268 ? 21.976 16.902 41.617 1.00 24.08 268 ALA B CA 1
ATOM 7788 C C . ALA B 1 268 ? 20.886 17.396 40.657 1.00 24.28 268 ALA B C 1
ATOM 7789 O O . ALA B 1 268 ? 20.655 16.774 39.631 1.00 23.50 268 ALA B O 1
ATOM 7791 N N . GLY B 1 269 ? 20.148 18.438 41.103 1.00 25.72 269 GLY B N 1
ATOM 7792 C CA . GLY B 1 269 ? 18.944 18.961 40.442 1.00 24.32 269 GLY B CA 1
ATOM 7793 C C . GLY B 1 269 ? 19.208 19.374 38.996 1.00 23.84 269 GLY B C 1
ATOM 7794 O O . GLY B 1 269 ? 19.958 20.281 38.757 1.00 23.22 269 GLY B O 1
ATOM 7795 N N . PRO B 1 270 ? 18.635 18.678 38.014 1.00 23.35 270 PRO B N 1
ATOM 7796 C CA . PRO B 1 270 ? 18.773 19.118 36.626 1.00 23.30 270 PRO B CA 1
ATOM 7797 C C . PRO B 1 270 ? 18.065 20.512 36.491 1.00 22.22 270 PRO B C 1
ATOM 7798 O O . PRO B 1 270 ? 17.064 20.816 37.203 1.00 22.07 270 PRO B O 1
ATOM 7802 N N . SER B 1 271 ? 18.632 21.396 35.696 1.00 21.09 271 SER B N 1
ATOM 7803 C CA . SER B 1 271 ? 18.000 22.690 35.528 1.00 22.03 271 SER B CA 1
ATOM 7804 C C . SER B 1 271 ? 16.634 22.606 34.897 1.00 21.51 271 SER B C 1
ATOM 7805 O O . SER B 1 271 ? 15.858 23.509 35.073 1.00 23.72 271 SER B O 1
ATOM 7808 N N . ARG B 1 272 ? 16.356 21.572 34.122 1.00 23.02 272 ARG B N 1
ATOM 7809 C CA . ARG B 1 272 ? 14.968 21.350 33.648 1.00 23.50 272 ARG B CA 1
ATOM 7810 C C . ARG B 1 272 ? 13.945 21.432 34.804 1.00 23.49 272 ARG B C 1
ATOM 7811 O O . ARG B 1 272 ? 12.821 21.917 34.604 1.00 24.62 272 ARG B O 1
ATOM 7819 N N . PHE B 1 273 ? 14.260 20.918 35.995 1.00 22.49 273 PHE B N 1
ATOM 7820 C CA . PHE B 1 273 ? 13.251 20.942 37.076 1.00 23.58 273 PHE B CA 1
ATOM 7821 C C . PHE B 1 273 ? 13.591 21.886 38.241 1.00 24.26 273 PHE B C 1
ATOM 7822 O O . PHE B 1 273 ? 12.721 22.265 39.001 1.00 24.10 273 PHE B O 1
ATOM 7830 N N . TYR B 1 274 ? 14.870 22.214 38.401 1.00 21.43 274 TYR B N 1
ATOM 7831 C CA . TYR B 1 274 ? 15.286 22.872 39.636 1.00 23.69 274 TYR B CA 1
ATOM 7832 C C . TYR B 1 274 ? 16.192 24.074 39.422 1.00 24.19 274 TYR B C 1
ATOM 7833 O O . TYR B 1 274 ? 17.150 24.052 38.630 1.00 24.07 274 TYR B O 1
ATOM 7842 N N . GLN B 1 275 ? 15.885 25.165 40.109 1.00 24.51 275 GLN B N 1
ATOM 7843 C CA . GLN B 1 275 ? 16.748 26.348 40.063 1.00 26.78 275 GLN B CA 1
ATOM 7844 C C . GLN B 1 275 ? 17.911 26.292 41.077 1.00 26.41 275 GLN B C 1
ATOM 7845 O O . GLN B 1 275 ? 17.893 25.563 42.032 1.00 24.73 275 GLN B O 1
ATOM 7851 N N . GLN B 1 276 ? 18.911 27.129 40.843 1.00 26.79 276 GLN B N 1
ATOM 7852 C CA . GLN B 1 276 ? 19.911 27.450 41.832 1.00 26.94 276 GLN B CA 1
ATOM 7853 C C . GLN B 1 276 ? 19.290 27.714 43.190 1.00 26.56 276 GLN B C 1
ATOM 7854 O O . GLN B 1 276 ? 18.327 28.479 43.302 1.00 24.87 276 GLN B O 1
ATOM 7860 N N . GLY B 1 277 ? 19.799 27.023 44.211 1.00 25.74 277 GLY B N 1
ATOM 7861 C CA . GLY B 1 277 ? 19.265 27.159 45.556 1.00 25.18 277 GLY B CA 1
ATOM 7862 C C . GLY B 1 277 ? 18.015 26.340 45.890 1.00 25.53 277 GLY B C 1
ATOM 7863 O O . GLY B 1 277 ? 17.474 26.543 46.979 1.00 25.40 277 GLY B O 1
ATOM 7864 N N . HIS B 1 278 ? 17.649 25.348 45.046 1.00 24.70 278 HIS B N 1
ATOM 7865 C CA . HIS B 1 278 ? 16.421 24.552 45.207 1.00 25.03 278 HIS B CA 1
ATOM 7866 C C . HIS B 1 278 ? 16.435 23.785 46.514 1.00 25.39 278 HIS B C 1
ATOM 7867 O O . HIS B 1 278 ? 15.384 23.499 47.106 1.00 24.45 278 HIS B O 1
ATOM 7874 N N . THR B 1 279 ? 17.635 23.443 47.026 1.00 24.60 279 THR B N 1
ATOM 7875 C CA . THR B 1 279 ? 17.706 22.661 48.263 1.00 24.53 279 THR B CA 1
ATOM 7876 C C . THR B 1 279 ? 17.546 23.521 49.551 1.00 24.82 279 THR B C 1
ATOM 7877 O O . THR B 1 279 ? 17.403 22.977 50.633 1.00 25.03 279 THR B O 1
ATOM 7881 N N . ILE B 1 280 ? 17.628 24.844 49.456 1.00 26.40 280 ILE B N 1
ATOM 7882 C CA . ILE B 1 280 ? 17.542 25.732 50.662 1.00 27.05 280 ILE B CA 1
ATOM 7883 C C . ILE B 1 280 ? 16.467 25.412 51.746 1.00 26.54 280 ILE B C 1
ATOM 7884 O O . ILE B 1 280 ? 16.819 25.384 52.938 1.00 25.76 280 ILE B O 1
ATOM 7889 N N . PRO B 1 281 ? 15.198 25.111 51.391 1.00 27.44 281 PRO B N 1
ATOM 7890 C CA . PRO B 1 281 ? 14.173 24.884 52.433 1.00 26.75 281 PRO B CA 1
ATOM 7891 C C . PRO B 1 281 ? 14.501 23.702 53.386 1.00 25.82 281 PRO B C 1
ATOM 7892 O O . PRO B 1 281 ? 14.014 23.679 54.540 1.00 25.24 281 PRO B O 1
ATOM 7896 N N . TRP B 1 282 ? 15.288 22.740 52.915 1.00 23.78 282 TRP B N 1
ATOM 7897 C CA . TRP B 1 282 ? 15.707 21.589 53.737 1.00 24.43 282 TRP B CA 1
ATOM 7898 C C . TRP B 1 282 ? 17.073 21.874 54.365 1.00 24.58 282 TRP B C 1
ATOM 7899 O O . TRP B 1 282 ? 17.292 21.636 55.546 1.00 26.67 282 TRP B O 1
ATOM 7910 N N . VAL B 1 283 ? 18.028 22.307 53.559 1.00 25.27 283 VAL B N 1
ATOM 7911 C CA . VAL B 1 283 ? 19.382 22.510 54.067 1.00 24.27 283 VAL B CA 1
ATOM 7912 C C . VAL B 1 283 ? 19.426 23.512 55.246 1.00 26.34 283 VAL B C 1
ATOM 7913 O O . VAL B 1 283 ? 20.137 23.310 56.246 1.00 26.80 283 VAL B O 1
ATOM 7917 N N . LYS B 1 284 ? 18.728 24.632 55.099 1.00 26.37 284 LYS B N 1
ATOM 7918 C CA . LYS B 1 284 ? 18.661 25.659 56.176 1.00 27.44 284 LYS B CA 1
ATOM 7919 C C . LYS B 1 284 ? 18.201 25.123 57.555 1.00 26.90 284 LYS B C 1
ATOM 7920 O O . LYS B 1 284 ? 18.537 25.700 58.595 1.00 27.71 284 LYS B O 1
ATOM 7924 N N . LEU B 1 285 ? 17.482 24.010 57.573 1.00 25.80 285 LEU B N 1
ATOM 7925 C CA . LEU B 1 285 ? 17.023 23.434 58.832 1.00 26.30 285 LEU B CA 1
ATOM 7926 C C . LEU B 1 285 ? 18.189 22.924 59.698 1.00 27.48 285 LEU B C 1
ATOM 7927 O O . LEU B 1 285 ? 18.008 22.690 60.898 1.00 27.75 285 LEU B O 1
ATOM 7932 N N . VAL B 1 286 ? 19.365 22.736 59.091 1.00 26.01 286 VAL B N 1
ATOM 7933 C CA . VAL B 1 286 ? 20.476 22.120 59.833 1.00 24.54 286 VAL B CA 1
ATOM 7934 C C . VAL B 1 286 ? 21.116 23.177 60.749 1.00 25.42 286 VAL B C 1
ATOM 7935 O O . VAL B 1 286 ? 21.299 22.896 61.923 1.00 26.21 286 VAL B O 1
ATOM 7939 N N . LYS B 1 287 ? 21.428 24.361 60.231 1.00 26.01 287 LYS B N 1
ATOM 7940 C CA . LYS B 1 287 ? 21.934 25.459 61.085 1.00 25.89 287 LYS B CA 1
ATOM 7941 C C . LYS B 1 287 ? 20.954 25.917 62.180 1.00 27.00 287 LYS B C 1
ATOM 7942 O O . LYS B 1 287 ? 21.345 26.583 63.143 1.00 27.20 287 LYS B O 1
ATOM 7948 N N . GLN B 1 288 ? 19.686 25.542 62.079 1.00 24.93 288 GLN B N 1
ATOM 7949 C CA . GLN B 1 288 ? 18.790 25.808 63.190 1.00 27.97 288 GLN B CA 1
ATOM 7950 C C . GLN B 1 288 ? 19.097 24.984 64.444 1.00 28.78 288 GLN B C 1
ATOM 7951 O O . GLN B 1 288 ? 18.631 25.348 65.520 1.00 28.58 288 GLN B O 1
ATOM 7953 N N . VAL B 1 289 ? 19.861 23.892 64.315 1.00 27.94 289 VAL B N 1
ATOM 7954 C CA . VAL B 1 289 ? 20.143 23.049 65.479 1.00 28.15 289 VAL B CA 1
ATOM 7955 C C . VAL B 1 289 ? 21.640 22.759 65.674 1.00 28.69 289 VAL B C 1
ATOM 7956 O O . VAL B 1 289 ? 22.028 22.249 66.720 1.00 30.29 289 VAL B O 1
ATOM 7960 N N . SER B 1 290 ? 22.483 23.024 64.666 1.00 28.26 290 SER B N 1
ATOM 7961 C CA . SER B 1 290 ? 23.884 22.642 64.767 1.00 26.82 290 SER B CA 1
ATOM 7962 C C . SER B 1 290 ? 24.715 23.839 65.230 1.00 27.07 290 SER B C 1
ATOM 7963 O O . SER B 1 290 ? 24.433 24.986 64.846 1.00 24.99 290 SER B O 1
ATOM 7966 N N . LYS B 1 291 ? 25.747 23.578 66.023 1.00 26.24 291 LYS B N 1
ATOM 7967 C CA . LYS B 1 291 ? 26.634 24.639 66.433 1.00 27.20 291 LYS B CA 1
ATOM 7968 C C . LYS B 1 291 ? 27.924 24.548 65.624 1.00 28.11 291 LYS B C 1
ATOM 7969 O O . LYS B 1 291 ? 28.883 25.272 65.949 1.00 27.66 291 LYS B O 1
ATOM 7974 N N . LYS B 1 292 ? 27.946 23.670 64.608 1.00 25.77 292 LYS B N 1
ATOM 7975 C CA . LYS B 1 292 ? 29.120 23.442 63.734 1.00 26.47 292 LYS B CA 1
ATOM 7976 C C . LYS B 1 292 ? 28.972 24.094 62.342 1.00 25.99 292 LYS B C 1
ATOM 7977 O O . LYS B 1 292 ? 27.884 24.504 61.965 1.00 27.06 292 LYS B O 1
ATOM 7983 N N . PRO B 1 293 ? 30.055 24.263 61.580 1.00 26.47 293 PRO B N 1
ATOM 7984 C CA . PRO B 1 293 ? 29.932 24.825 60.214 1.00 25.35 293 PRO B CA 1
ATOM 7985 C C . PRO B 1 293 ? 29.154 23.825 59.300 1.00 25.85 293 PRO B C 1
ATOM 7986 O O . PRO B 1 293 ? 29.250 22.611 59.457 1.00 23.83 293 PRO B O 1
ATOM 7990 N N . VAL B 1 294 ? 28.387 24.408 58.395 1.00 23.52 294 VAL B N 1
ATOM 7991 C CA . VAL B 1 294 ? 27.430 23.687 57.548 1.00 25.03 294 VAL B CA 1
ATOM 7992 C C . VAL B 1 294 ? 27.535 24.183 56.128 1.00 23.96 294 VAL B C 1
ATOM 7993 O O . VAL B 1 294 ? 27.577 25.378 55.905 1.00 24.38 294 VAL B O 1
ATOM 7997 N N . LEU B 1 295 ? 27.574 23.262 55.158 1.00 24.23 295 LEU B N 1
ATOM 7998 C CA . LEU B 1 295 ? 27.332 23.624 53.789 1.00 24.20 295 LEU B CA 1
ATOM 7999 C C . LEU B 1 295 ? 26.219 22.714 53.249 1.00 23.13 295 LEU B C 1
ATOM 8000 O O . LEU B 1 295 ? 25.928 21.693 53.836 1.00 23.17 295 LEU B O 1
ATOM 8005 N N . GLY B 1 296 ? 25.656 23.079 52.094 1.00 22.95 296 GLY B N 1
ATOM 8006 C CA . GLY B 1 296 ? 24.649 22.273 51.432 1.00 22.92 296 GLY B CA 1
ATOM 8007 C C . GLY B 1 296 ? 24.526 22.742 49.994 1.00 23.64 296 GLY B C 1
ATOM 8008 O O . GLY B 1 296 ? 24.151 23.945 49.733 1.00 23.95 296 GLY B O 1
ATOM 8009 N N . VAL B 1 297 ? 24.906 21.849 49.056 1.00 21.76 297 VAL B N 1
ATOM 8010 C CA . VAL B 1 297 ? 24.969 22.152 47.647 1.00 21.35 297 VAL B CA 1
ATOM 8011 C C . VAL B 1 297 ? 23.588 22.615 47.111 1.00 21.28 297 VAL B C 1
ATOM 8012 O O . VAL B 1 297 ? 22.573 22.321 47.744 1.00 20.35 297 VAL B O 1
ATOM 8016 N N . GLY B 1 298 ? 23.583 23.377 46.025 1.00 21.75 298 GLY B N 1
ATOM 8017 C CA . GLY B 1 298 ? 22.318 23.812 45.380 1.00 22.47 298 GLY B CA 1
ATOM 8018 C C . GLY B 1 298 ? 22.588 24.488 44.065 1.00 22.81 298 GLY B C 1
ATOM 8019 O O . GLY B 1 298 ? 22.018 25.527 43.761 1.00 23.59 298 GLY B O 1
ATOM 8020 N N . ARG B 1 299 ? 23.472 23.879 43.257 1.00 23.98 299 ARG B N 1
ATOM 8021 C CA . ARG B 1 299 ? 23.949 24.395 41.964 1.00 22.77 299 ARG B CA 1
ATOM 8022 C C . ARG B 1 299 ? 24.364 25.843 42.048 1.00 23.11 299 ARG B C 1
ATOM 8023 O O . ARG B 1 299 ? 24.006 26.666 41.210 1.00 24.10 299 ARG B O 1
ATOM 8031 N N . TYR B 1 300 ? 25.119 26.177 43.071 1.00 22.80 300 TYR B N 1
ATOM 8032 C CA . TYR B 1 300 ? 25.519 27.566 43.247 1.00 23.09 300 TYR B CA 1
ATOM 8033 C C . TYR B 1 300 ? 26.599 28.007 42.241 1.00 24.42 300 TYR B C 1
ATOM 8034 O O . TYR B 1 300 ? 27.737 27.551 42.289 1.00 22.09 300 TYR B O 1
ATOM 8043 N N . THR B 1 301 ? 26.239 28.947 41.367 1.00 24.81 301 THR B N 1
ATOM 8044 C CA . THR B 1 301 ? 27.195 29.524 40.413 1.00 27.07 301 THR B CA 1
ATOM 8045 C C . THR B 1 301 ? 27.336 31.042 40.593 1.00 27.86 301 THR B C 1
ATOM 8046 O O . THR B 1 301 ? 28.305 31.641 40.112 1.00 28.88 301 THR B O 1
ATOM 8050 N N . ASP B 1 302 ? 26.395 31.651 41.320 1.00 28.24 302 ASP B N 1
ATOM 8051 C CA . ASP B 1 302 ? 26.287 33.115 41.384 1.00 28.84 302 ASP B CA 1
ATOM 8052 C C . ASP B 1 302 ? 26.731 33.656 42.753 1.00 27.16 302 ASP B C 1
ATOM 8053 O O . ASP B 1 302 ? 26.130 33.337 43.734 1.00 26.09 302 ASP B O 1
ATOM 8058 N N . PRO B 1 303 ? 27.759 34.477 42.811 1.00 27.85 303 PRO B N 1
ATOM 8059 C CA . PRO B 1 303 ? 28.228 34.972 44.116 1.00 28.15 303 PRO B CA 1
ATOM 8060 C C . PRO B 1 303 ? 27.154 35.773 44.851 1.00 28.65 303 PRO B C 1
ATOM 8061 O O . PRO B 1 303 ? 27.186 35.758 46.074 1.00 26.78 303 PRO B O 1
ATOM 8065 N N . GLU B 1 304 ? 26.241 36.458 44.130 1.00 28.32 304 GLU B N 1
ATOM 8066 C CA . GLU B 1 304 ? 25.082 37.076 44.778 1.00 29.33 304 GLU B CA 1
ATOM 8067 C C . GLU B 1 304 ? 24.239 36.071 45.585 1.00 28.94 304 GLU B C 1
ATOM 8068 O O . GLU B 1 304 ? 23.806 36.399 46.696 1.00 28.81 304 GLU B O 1
ATOM 8074 N N . LYS B 1 305 ? 24.024 34.859 45.057 1.00 27.03 305 LYS B N 1
ATOM 8075 C CA . LYS B 1 305 ? 23.206 33.918 45.789 1.00 27.33 305 LYS B CA 1
ATOM 8076 C C . LYS B 1 305 ? 24.061 33.337 46.932 1.00 26.82 305 LYS B C 1
ATOM 8077 O O . LYS B 1 305 ? 23.541 33.000 47.984 1.00 27.18 305 LYS B O 1
ATOM 8083 N N . MET B 1 306 ? 25.357 33.158 46.692 1.00 24.79 306 MET B N 1
ATOM 8084 C CA . MET B 1 306 ? 26.237 32.610 47.704 1.00 25.56 306 MET B CA 1
ATOM 8085 C C . MET B 1 306 ? 26.264 33.515 48.948 1.00 25.84 306 MET B C 1
ATOM 8086 O O . MET B 1 306 ? 26.147 33.013 50.059 1.00 26.02 306 MET B O 1
ATOM 8091 N N . ILE B 1 307 ? 26.414 34.824 48.779 1.00 25.70 307 ILE B N 1
ATOM 8092 C CA . ILE B 1 307 ? 26.525 35.661 49.976 1.00 27.73 307 ILE B CA 1
ATOM 8093 C C . ILE B 1 307 ? 25.145 35.681 50.680 1.00 28.03 307 ILE B C 1
ATOM 8094 O O . ILE B 1 307 ? 25.069 35.845 51.892 1.00 27.59 307 ILE B O 1
ATOM 8099 N N . GLU B 1 308 ? 24.052 35.470 49.929 1.00 27.87 308 GLU B N 1
ATOM 8100 C CA . GLU B 1 308 ? 22.758 35.464 50.557 1.00 26.75 308 GLU B CA 1
ATOM 8101 C C . GLU B 1 308 ? 22.680 34.333 51.593 1.00 25.64 308 GLU B C 1
ATOM 8102 O O . GLU B 1 308 ? 22.253 34.535 52.728 1.00 23.76 308 GLU B O 1
ATOM 8108 N N . ILE B 1 309 ? 23.020 33.113 51.201 1.00 23.58 309 ILE B N 1
ATOM 8109 C CA . ILE B 1 309 ? 22.860 32.008 52.160 1.00 23.61 309 ILE B CA 1
ATOM 8110 C C . ILE B 1 309 ? 23.766 32.097 53.379 1.00 23.98 309 ILE B C 1
ATOM 8111 O O . ILE B 1 309 ? 23.381 31.635 54.453 1.00 24.77 309 ILE B O 1
ATOM 8116 N N . VAL B 1 310 ? 24.953 32.702 53.218 1.00 24.10 310 VAL B N 1
ATOM 8117 C CA . VAL B 1 310 ? 25.893 32.961 54.312 1.00 23.61 310 VAL B CA 1
ATOM 8118 C C . VAL B 1 310 ? 25.408 34.087 55.274 1.00 25.24 310 VAL B C 1
ATOM 8119 O O . VAL B 1 310 ? 25.364 33.859 56.488 1.00 25.27 310 VAL B O 1
ATOM 8123 N N . THR B 1 311 ? 24.952 35.241 54.744 1.00 26.11 311 THR B N 1
ATOM 8124 C CA . THR B 1 311 ? 24.605 36.384 55.644 1.00 26.01 311 THR B CA 1
ATOM 8125 C C . THR B 1 311 ? 23.249 36.183 56.313 1.00 26.00 311 THR B C 1
ATOM 8126 O O . THR B 1 311 ? 23.006 36.736 57.391 1.00 25.64 311 THR B O 1
ATOM 8130 N N . LYS B 1 312 ? 22.376 35.367 55.699 1.00 24.67 312 LYS B N 1
ATOM 8131 C CA . LYS B 1 312 ? 21.106 35.005 56.315 1.00 22.77 312 LYS B CA 1
ATOM 8132 C C . LYS B 1 312 ? 21.269 33.852 57.268 1.00 22.53 312 LYS B C 1
ATOM 8133 O O . LYS B 1 312 ? 20.343 33.526 58.084 1.00 22.03 312 LYS B O 1
ATOM 8139 N N . GLY B 1 313 ? 22.471 33.251 57.261 1.00 22.45 313 GLY B N 1
ATOM 8140 C CA . GLY B 1 313 ? 22.794 32.267 58.299 1.00 20.72 313 GLY B CA 1
ATOM 8141 C C . GLY B 1 313 ? 22.325 30.870 57.944 1.00 22.99 313 GLY B C 1
ATOM 8142 O O . GLY B 1 313 ? 22.148 30.039 58.846 1.00 24.88 313 GLY B O 1
ATOM 8143 N N . TYR B 1 314 ? 22.076 30.587 56.665 1.00 23.92 314 TYR B N 1
ATOM 8144 C CA . TYR B 1 314 ? 21.566 29.244 56.236 1.00 25.99 314 TYR B CA 1
ATOM 8145 C C . TYR B 1 314 ? 22.702 28.239 56.011 1.00 26.96 314 TYR B C 1
ATOM 8146 O O . TYR B 1 314 ? 22.482 27.016 56.011 1.00 28.79 314 TYR B O 1
ATOM 8155 N N . ALA B 1 315 ? 23.896 28.750 55.738 1.00 27.95 315 ALA B N 1
ATOM 8156 C CA . ALA B 1 315 ? 25.092 27.898 55.558 1.00 28.30 315 ALA B CA 1
ATOM 8157 C C . ALA B 1 315 ? 26.308 28.773 55.857 1.00 28.59 315 ALA B C 1
ATOM 8158 O O . ALA B 1 315 ? 26.202 29.998 55.779 1.00 29.34 315 ALA B O 1
ATOM 8160 N N . ASP B 1 316 ? 27.449 28.150 56.181 1.00 26.68 316 ASP B N 1
ATOM 8161 C CA . ASP B 1 316 ? 28.688 28.880 56.467 1.00 25.03 316 ASP B CA 1
ATOM 8162 C C . ASP B 1 316 ? 29.610 28.834 55.247 1.00 25.27 316 ASP B C 1
ATOM 8163 O O . ASP B 1 316 ? 30.459 29.699 55.024 1.00 25.48 316 ASP B O 1
ATOM 8168 N N . ILE B 1 317 ? 29.423 27.805 54.431 1.00 24.73 317 ILE B N 1
ATOM 8169 C CA . ILE B 1 317 ? 30.381 27.480 53.365 1.00 24.06 317 ILE B CA 1
ATOM 8170 C C . ILE B 1 317 ? 29.589 27.153 52.125 1.00 23.88 317 ILE B C 1
ATOM 8171 O O . ILE B 1 317 ? 28.452 26.597 52.216 1.00 22.48 317 ILE B O 1
ATOM 8176 N N . ILE B 1 318 ? 30.187 27.496 50.989 1.00 24.17 318 ILE B N 1
ATOM 8177 C CA . ILE B 1 318 ? 29.581 27.227 49.713 1.00 25.64 318 ILE B CA 1
ATOM 8178 C C . ILE B 1 318 ? 30.043 25.914 49.124 1.00 25.37 318 ILE B C 1
ATOM 8179 O O . ILE B 1 318 ? 31.193 25.810 48.593 1.00 25.33 318 ILE B O 1
ATOM 8184 N N . GLY B 1 319 ? 29.178 24.901 49.220 1.00 25.01 319 GLY B N 1
ATOM 8185 C CA . GLY B 1 319 ? 29.538 23.624 48.603 1.00 25.14 319 GLY B CA 1
ATOM 8186 C C . GLY B 1 319 ? 29.111 23.530 47.152 1.00 24.84 319 GLY B C 1
ATOM 8187 O O . GLY B 1 319 ? 27.984 23.895 46.853 1.00 23.14 319 GLY B O 1
ATOM 8188 N N . CYS B 1 320 ? 29.980 23.011 46.258 1.00 24.24 320 CYS B N 1
ATOM 8189 C CA . CYS B 1 320 ? 29.668 22.927 44.849 1.00 23.52 320 CYS B CA 1
ATOM 8190 C C . CYS B 1 320 ? 30.187 21.635 44.297 1.00 23.76 320 CYS B C 1
ATOM 8191 O O . CYS B 1 320 ? 31.288 21.156 44.716 1.00 24.14 320 CYS B O 1
ATOM 8194 N N . ALA B 1 321 ? 29.433 21.034 43.386 1.00 21.58 321 ALA B N 1
ATOM 8195 C CA . ALA B 1 321 ? 30.028 19.933 42.595 1.00 21.92 321 ALA B CA 1
ATOM 8196 C C . ALA B 1 321 ? 30.086 20.352 41.131 1.00 21.21 321 ALA B C 1
ATOM 8197 O O . ALA B 1 321 ? 31.166 20.728 40.584 1.00 20.09 321 ALA B O 1
ATOM 8199 N N . ARG B 1 322 ? 28.935 20.318 40.484 1.00 21.34 322 ARG B N 1
ATOM 8200 C CA . ARG B 1 322 ? 28.853 20.811 39.120 1.00 20.96 322 ARG B CA 1
ATOM 8201 C C . ARG B 1 322 ? 29.467 22.141 38.748 1.00 21.39 322 ARG B C 1
ATOM 8202 O O . ARG B 1 322 ? 30.194 22.263 37.710 1.00 20.86 322 ARG B O 1
ATOM 8210 N N . PRO B 1 323 ? 29.210 23.172 39.551 1.00 21.05 323 PRO B N 1
ATOM 8211 C CA . PRO B 1 323 ? 29.804 24.493 39.257 1.00 20.89 323 PRO B CA 1
ATOM 8212 C C . PRO B 1 323 ? 31.319 24.432 39.178 1.00 21.75 323 PRO B C 1
ATOM 8213 O O . PRO B 1 323 ? 31.848 25.141 38.352 1.00 20.13 323 PRO B O 1
ATOM 8217 N N . SER B 1 324 ? 31.971 23.551 39.966 1.00 20.69 324 SER B N 1
ATOM 8218 C CA . SER B 1 324 ? 33.432 23.380 39.948 1.00 20.00 324 SER B CA 1
ATOM 8219 C C . SER B 1 324 ? 33.892 22.625 38.741 1.00 20.22 324 SER B C 1
ATOM 8220 O O . SER B 1 324 ? 35.040 22.783 38.327 1.00 21.37 324 SER B O 1
ATOM 8223 N N . ILE B 1 325 ? 32.999 21.814 38.127 1.00 21.04 325 ILE B N 1
ATOM 8224 C CA . ILE B 1 325 ? 33.314 21.071 36.931 1.00 20.00 325 ILE B CA 1
ATOM 8225 C C . ILE B 1 325 ? 33.214 22.011 35.726 1.00 21.17 325 ILE B C 1
ATOM 8226 O O . ILE B 1 325 ? 34.092 22.043 34.907 1.00 19.77 325 ILE B O 1
ATOM 8231 N N . ALA B 1 326 ? 32.123 22.780 35.620 1.00 20.19 326 ALA B N 1
ATOM 8232 C CA . ALA B 1 326 ? 31.993 23.739 34.553 1.00 20.83 326 ALA B CA 1
ATOM 8233 C C . ALA B 1 326 ? 33.087 24.828 34.610 1.00 22.35 326 ALA B C 1
ATOM 8234 O O . ALA B 1 326 ? 33.571 25.299 33.567 1.00 21.44 326 ALA B O 1
ATOM 8236 N N . ASP B 1 327 ? 33.465 25.219 35.824 1.00 23.16 327 ASP B N 1
ATOM 8237 C CA . ASP B 1 327 ? 34.519 26.257 35.991 1.00 24.15 327 ASP B CA 1
ATOM 8238 C C . ASP B 1 327 ? 35.419 26.030 37.191 1.00 22.47 327 ASP B C 1
ATOM 8239 O O . ASP B 1 327 ? 35.144 26.526 38.297 1.00 22.21 327 ASP B O 1
ATOM 8244 N N . PRO B 1 328 ? 36.512 25.296 36.988 1.00 21.17 328 PRO B N 1
ATOM 8245 C CA . PRO B 1 328 ? 37.485 25.084 38.065 1.00 20.74 328 PRO B CA 1
ATOM 8246 C C . PRO B 1 328 ? 38.036 26.409 38.598 1.00 21.72 328 PRO B C 1
ATOM 8247 O O . PRO B 1 328 ? 38.568 26.342 39.655 1.00 22.32 328 PRO B O 1
ATOM 8251 N N . PHE B 1 329 ? 37.948 27.533 37.870 1.00 22.32 329 PHE B N 1
ATOM 8252 C CA . PHE B 1 329 ? 38.482 28.829 38.315 1.00 23.50 329 PHE B CA 1
ATOM 8253 C C . PHE B 1 329 ? 37.405 29.781 38.808 1.00 24.09 329 PHE B C 1
ATOM 8254 O O . PHE B 1 329 ? 37.648 30.960 39.005 1.00 25.48 329 PHE B O 1
ATOM 8262 N N . LEU B 1 330 ? 36.225 29.242 39.115 1.00 25.13 330 LEU B N 1
ATOM 8263 C CA . LEU B 1 330 ? 35.146 30.080 39.626 1.00 24.26 330 LEU B CA 1
ATOM 8264 C C . LEU B 1 330 ? 35.621 30.940 40.827 1.00 25.20 330 LEU B C 1
ATOM 8265 O O . LEU B 1 330 ? 35.461 32.128 40.775 1.00 25.96 330 LEU B O 1
ATOM 8270 N N . PRO B 1 331 ? 36.266 30.383 41.864 1.00 24.63 331 PRO B N 1
ATOM 8271 C CA . PRO B 1 331 ? 36.679 31.216 43.007 1.00 23.39 331 PRO B CA 1
ATOM 8272 C C . PRO B 1 331 ? 37.635 32.334 42.643 1.00 24.11 331 PRO B C 1
ATOM 8273 O O . PRO B 1 331 ? 37.408 33.433 43.085 1.00 24.67 331 PRO B O 1
ATOM 8277 N N . GLN B 1 332 ? 38.669 32.075 41.860 1.00 23.46 332 GLN B N 1
ATOM 8278 C CA . GLN B 1 332 ? 39.615 33.088 41.509 1.00 24.58 332 GLN B CA 1
ATOM 8279 C C . GLN B 1 332 ? 38.905 34.167 40.671 1.00 24.91 332 GLN B C 1
ATOM 8280 O O . GLN B 1 332 ? 39.192 35.367 40.817 1.00 23.89 332 GLN B O 1
ATOM 8286 N N . LYS B 1 333 ? 37.973 33.763 39.808 1.00 23.96 333 LYS B N 1
ATOM 8287 C CA . LYS B 1 333 ? 37.262 34.787 39.022 1.00 24.21 333 LYS B CA 1
ATOM 8288 C C . LYS B 1 333 ? 36.451 35.720 39.900 1.00 24.87 333 LYS B C 1
ATOM 8289 O O . LYS B 1 333 ? 36.415 36.946 39.639 1.00 25.59 333 LYS B O 1
ATOM 8295 N N . VAL B 1 334 ? 35.749 35.171 40.889 1.00 24.57 334 VAL B N 1
ATOM 8296 C CA . VAL B 1 334 ? 35.007 36.035 41.857 1.00 26.07 334 VAL B CA 1
ATOM 8297 C C . VAL B 1 334 ? 35.995 36.918 42.659 1.00 27.46 334 VAL B C 1
ATOM 8298 O O . VAL B 1 334 ? 35.848 38.145 42.776 1.00 28.14 334 VAL B O 1
ATOM 8302 N N . GLU B 1 335 ? 37.039 36.295 43.177 1.00 28.41 335 GLU B N 1
ATOM 8303 C CA . GLU B 1 335 ? 38.110 37.056 43.858 1.00 29.50 335 GLU B CA 1
ATOM 8304 C C . GLU B 1 335 ? 38.695 38.214 43.051 1.00 29.86 335 GLU B C 1
ATOM 8305 O O . GLU B 1 335 ? 38.993 39.257 43.629 1.00 29.44 335 GLU B O 1
ATOM 8311 N N . GLN B 1 336 ? 38.895 38.040 41.746 1.00 28.59 336 GLN B N 1
ATOM 8312 C CA . GLN B 1 336 ? 39.445 39.115 40.924 1.00 30.01 336 GLN B CA 1
ATOM 8313 C C . GLN B 1 336 ? 38.372 39.969 40.283 1.00 30.08 336 GLN B C 1
ATOM 8314 O O . GLN B 1 336 ? 38.683 40.848 39.519 1.00 30.04 336 GLN B O 1
ATOM 8320 N N . GLY B 1 337 ? 37.103 39.719 40.569 1.00 30.76 337 GLY B N 1
ATOM 8321 C CA . GLY B 1 337 ? 36.076 40.533 39.949 1.00 31.71 337 GLY B CA 1
ATOM 8322 C C . GLY B 1 337 ? 35.844 40.245 38.465 1.00 32.87 337 GLY B C 1
ATOM 8323 O O . GLY B 1 337 ? 35.245 41.075 37.739 1.00 32.44 337 GLY B O 1
ATOM 8324 N N . ARG B 1 338 ? 36.267 39.063 38.000 1.00 31.13 338 ARG B N 1
ATOM 8325 C CA . ARG B 1 338 ? 36.030 38.673 36.610 1.00 30.46 338 ARG B CA 1
ATOM 8326 C C . ARG B 1 338 ? 34.745 37.909 36.417 1.00 29.94 338 ARG B C 1
ATOM 8327 O O . ARG B 1 338 ? 34.721 36.792 35.858 1.00 29.36 338 ARG B O 1
ATOM 8335 N N . TYR B 1 339 ? 33.654 38.536 36.820 1.00 29.81 339 TYR B N 1
ATOM 8336 C CA . TYR B 1 339 ? 32.340 37.892 36.775 1.00 30.49 339 TYR B CA 1
ATOM 8337 C C . TYR B 1 339 ? 31.991 37.407 35.389 1.00 30.52 339 TYR B C 1
ATOM 8338 O O . TYR B 1 339 ? 31.332 36.372 35.225 1.00 28.50 339 TYR B O 1
ATOM 8347 N N . ASP B 1 340 ? 32.469 38.139 34.372 1.00 30.59 340 ASP B N 1
ATOM 8348 C CA . ASP B 1 340 ? 32.025 37.858 33.036 1.00 31.11 340 ASP B CA 1
ATOM 8349 C C . ASP B 1 340 ? 32.839 36.661 32.432 1.00 29.97 340 ASP B C 1
ATOM 8350 O O . ASP B 1 340 ? 32.509 36.192 31.354 1.00 27.83 340 ASP B O 1
ATOM 8355 N N . ASP B 1 341 ? 33.876 36.182 33.149 1.00 27.70 341 ASP B N 1
ATOM 8356 C CA . ASP B 1 341 ? 34.672 35.043 32.670 1.00 27.59 341 ASP B CA 1
ATOM 8357 C C . ASP B 1 341 ? 34.156 33.720 33.258 1.00 26.93 341 ASP B C 1
ATOM 8358 O O . ASP B 1 341 ? 34.662 32.643 32.887 1.00 26.97 341 ASP B O 1
ATOM 8363 N N . ILE B 1 342 ? 33.171 33.813 34.169 1.00 25.48 342 ILE B N 1
ATOM 8364 C CA . ILE B 1 342 ? 32.657 32.650 34.884 1.00 24.28 342 ILE B CA 1
ATOM 8365 C C . ILE B 1 342 ? 31.866 31.799 33.887 1.00 24.37 342 ILE B C 1
ATOM 8366 O O . ILE B 1 342 ? 31.025 32.324 33.117 1.00 23.47 342 ILE B O 1
ATOM 8371 N N . ARG B 1 343 ? 32.189 30.515 33.838 1.00 22.77 343 ARG B N 1
ATOM 8372 C CA . ARG B 1 343 ? 31.594 29.632 32.856 1.00 23.15 343 ARG B CA 1
ATOM 8373 C C . ARG B 1 343 ? 30.548 28.862 33.648 1.00 23.34 343 ARG B C 1
ATOM 8374 O O . ARG B 1 343 ? 30.882 27.963 34.418 1.00 23.56 343 ARG B O 1
ATOM 8382 N N . VAL B 1 344 ? 29.285 29.273 33.519 1.00 23.51 344 VAL B N 1
ATOM 8383 C CA . VAL B 1 344 ? 28.229 28.810 34.458 1.00 23.48 344 VAL B CA 1
ATOM 8384 C C . VAL B 1 344 ? 27.626 27.437 34.034 1.00 24.46 344 VAL B C 1
ATOM 8385 O O . VAL B 1 344 ? 27.163 27.306 32.922 1.00 23.75 344 VAL B O 1
ATOM 8389 N N . CYS B 1 345 ? 27.611 26.448 34.948 1.00 24.50 345 CYS B N 1
ATOM 8390 C CA . CYS B 1 345 ? 27.021 25.129 34.739 1.00 26.22 345 CYS B CA 1
ATOM 8391 C C . CYS B 1 345 ? 25.576 25.237 34.235 1.00 25.04 345 CYS B C 1
ATOM 8392 O O . CYS B 1 345 ? 24.811 26.043 34.757 1.00 25.62 345 CYS B O 1
ATOM 8395 N N . ILE B 1 346 ? 25.201 24.434 33.258 1.00 25.38 346 ILE B N 1
ATOM 8396 C CA . ILE B 1 346 ? 23.788 24.492 32.760 1.00 25.28 346 ILE B CA 1
ATOM 8397 C C . ILE B 1 346 ? 22.854 23.457 33.400 1.00 26.14 346 ILE B C 1
ATOM 8398 O O . ILE B 1 346 ? 21.663 23.361 32.994 1.00 27.00 346 ILE B O 1
ATOM 8403 N N . GLY B 1 347 ? 23.362 22.681 34.374 1.00 24.54 347 GLY B N 1
ATOM 8404 C CA . GLY B 1 347 ? 22.568 21.631 34.978 1.00 23.40 347 GLY B CA 1
ATOM 8405 C C . GLY B 1 347 ? 21.958 20.659 33.946 1.00 23.89 347 GLY B C 1
ATOM 8406 O O . GLY B 1 347 ? 20.763 20.266 34.086 1.00 24.48 347 GLY B O 1
ATOM 8407 N N . CYS B 1 348 ? 22.731 20.295 32.922 1.00 22.90 348 CYS B N 1
ATOM 8408 C CA . CYS B 1 348 ? 22.294 19.268 31.932 1.00 24.23 348 CYS B CA 1
ATOM 8409 C C . CYS B 1 348 ? 22.566 17.842 32.408 1.00 23.69 348 CYS B C 1
ATOM 8410 O O . CYS B 1 348 ? 21.962 16.901 31.905 1.00 21.96 348 CYS B O 1
ATOM 8413 N N . ASN B 1 349 ? 23.467 17.673 33.375 1.00 22.19 349 ASN B N 1
ATOM 8414 C CA . ASN B 1 349 ? 23.819 16.329 33.946 1.00 22.52 349 ASN B CA 1
ATOM 8415 C C . ASN B 1 349 ? 24.482 15.331 32.969 1.00 22.15 349 ASN B C 1
ATOM 8416 O O . ASN B 1 349 ? 24.498 14.135 33.184 1.00 22.54 349 ASN B O 1
ATOM 8421 N N . VAL B 1 350 ? 25.116 15.856 31.934 1.00 22.68 350 VAL B N 1
ATOM 8422 C CA . VAL B 1 350 ? 25.855 15.024 31.016 1.00 21.91 350 VAL B CA 1
ATOM 8423 C C . VAL B 1 350 ? 27.101 14.423 31.724 1.00 22.76 350 VAL B C 1
ATOM 8424 O O . VAL B 1 350 ? 27.439 13.307 31.417 1.00 21.31 350 VAL B O 1
ATOM 8428 N N . CYS B 1 351 ? 27.735 15.200 32.626 1.00 20.93 351 CYS B N 1
ATOM 8429 C CA . CYS B 1 351 ? 28.875 14.826 33.454 1.00 22.13 351 CYS B CA 1
ATOM 8430 C C . CYS B 1 351 ? 28.489 13.541 34.236 1.00 22.45 351 CYS B C 1
ATOM 8431 O O . CYS B 1 351 ? 29.212 12.498 34.235 1.00 22.89 351 CYS B O 1
ATOM 8434 N N . ILE B 1 352 ? 27.274 13.584 34.827 1.00 22.13 352 ILE B N 1
ATOM 8435 C CA . ILE B 1 352 ? 26.731 12.478 35.594 1.00 22.71 352 ILE B CA 1
ATOM 8436 C C . ILE B 1 352 ? 26.338 11.292 34.711 1.00 23.98 352 ILE B C 1
ATOM 8437 O O . ILE B 1 352 ? 26.544 10.109 35.134 1.00 22.57 352 ILE B O 1
ATOM 8442 N N . SER B 1 353 ? 25.774 11.574 33.517 1.00 22.73 353 SER B N 1
ATOM 8443 C CA . SER B 1 353 ? 25.389 10.492 32.582 1.00 24.53 353 SER B CA 1
ATOM 8444 C C . SER B 1 353 ? 26.542 9.492 32.306 1.00 26.61 353 SER B C 1
ATOM 8445 O O . SER B 1 353 ? 26.318 8.266 32.201 1.00 24.87 353 SER B O 1
ATOM 8448 N N . ARG B 1 354 ? 27.747 10.038 32.170 1.00 27.33 354 ARG B N 1
ATOM 8449 C CA . ARG B 1 354 ? 28.970 9.212 32.011 1.00 30.79 354 ARG B CA 1
ATOM 8450 C C . ARG B 1 354 ? 29.245 8.200 33.080 1.00 31.71 354 ARG B C 1
ATOM 8451 O O . ARG B 1 354 ? 29.436 7.008 32.755 1.00 31.47 354 ARG B O 1
ATOM 8459 N N . TRP B 1 355 ? 29.225 8.671 34.326 1.00 31.69 355 TRP B N 1
ATOM 8460 C CA . TRP B 1 355 ? 29.341 7.833 35.506 1.00 31.36 355 TRP B CA 1
ATOM 8461 C C . TRP B 1 355 ? 28.220 6.805 35.598 1.00 30.94 355 TRP B C 1
ATOM 8462 O O . TRP B 1 355 ? 28.506 5.630 35.914 1.00 30.67 355 TRP B O 1
ATOM 8473 N N . GLU B 1 356 ? 26.961 7.225 35.360 1.00 28.68 356 GLU B N 1
ATOM 8474 C CA . GLU B 1 356 ? 25.800 6.346 35.489 1.00 27.68 356 GLU B CA 1
ATOM 8475 C C . GLU B 1 356 ? 25.885 5.180 34.492 1.00 26.15 356 GLU B C 1
ATOM 8476 O O . GLU B 1 356 ? 25.520 4.056 34.836 1.00 26.30 356 GLU B O 1
ATOM 8482 N N . ILE B 1 357 ? 26.393 5.452 33.285 1.00 25.71 357 ILE B N 1
ATOM 8483 C CA . ILE B 1 357 ? 26.505 4.428 32.209 1.00 24.53 357 ILE B CA 1
ATOM 8484 C C . ILE B 1 357 ? 27.442 3.321 32.757 1.00 24.94 357 ILE B C 1
ATOM 8485 O O . ILE B 1 357 ? 27.261 2.125 32.442 1.00 25.50 357 ILE B O 1
ATOM 8490 N N . GLY B 1 358 ? 28.413 3.737 33.577 1.00 23.10 358 GLY B N 1
ATOM 8491 C CA . GLY B 1 358 ? 29.266 2.805 34.343 1.00 22.87 358 GLY B CA 1
ATOM 8492 C C . GLY B 1 358 ? 30.590 2.555 33.631 1.00 24.30 358 GLY B C 1
ATOM 8493 O O . GLY B 1 358 ? 30.649 1.779 32.655 1.00 22.30 358 GLY B O 1
ATOM 8494 N N . GLY B 1 359 ? 31.671 3.197 34.091 1.00 25.39 359 GLY B N 1
ATOM 8495 C CA . GLY B 1 359 ? 32.956 3.007 33.382 1.00 27.22 359 GLY B CA 1
ATOM 8496 C C . GLY B 1 359 ? 33.644 4.182 32.650 1.00 29.75 359 GLY B C 1
ATOM 8497 O O . GLY B 1 359 ? 34.865 4.390 32.800 1.00 33.18 359 GLY B O 1
ATOM 8498 N N . PRO B 1 360 ? 32.920 4.919 31.824 1.00 28.41 360 PRO B N 1
ATOM 8499 C CA . PRO B 1 360 ? 33.509 6.017 31.054 1.00 26.98 360 PRO B CA 1
ATOM 8500 C C . PRO B 1 360 ? 33.947 7.214 31.905 1.00 25.85 360 PRO B C 1
ATOM 8501 O O . PRO B 1 360 ? 33.385 7.473 32.950 1.00 23.14 360 PRO B O 1
ATOM 8505 N N . PRO B 1 361 ? 34.921 7.978 31.425 1.00 26.43 361 PRO B N 1
ATOM 8506 C CA . PRO B 1 361 ? 35.316 9.183 32.149 1.00 25.83 361 PRO B CA 1
ATOM 8507 C C . PRO B 1 361 ? 34.243 10.251 32.009 1.00 26.46 361 PRO B C 1
ATOM 8508 O O . PRO B 1 361 ? 33.443 10.237 31.068 1.00 27.01 361 PRO B O 1
ATOM 8512 N N . MET B 1 362 ? 34.227 11.170 32.961 1.00 25.99 362 MET B N 1
ATOM 8513 C CA . MET B 1 362 ? 33.381 12.342 32.908 1.00 26.86 362 MET B CA 1
ATOM 8514 C C . MET B 1 362 ? 33.700 13.197 31.650 1.00 25.11 362 MET B C 1
ATOM 8515 O O . MET B 1 362 ? 34.856 13.247 31.200 1.00 22.20 362 MET B O 1
ATOM 8520 N N . ILE B 1 363 ? 32.658 13.803 31.081 1.00 22.90 363 ILE B N 1
ATOM 8521 C CA . ILE B 1 363 ? 32.778 14.953 30.156 1.00 23.73 363 ILE B CA 1
ATOM 8522 C C . ILE B 1 363 ? 31.838 16.065 30.632 1.00 23.01 363 ILE B C 1
ATOM 8523 O O . ILE B 1 363 ? 31.039 15.801 31.526 1.00 24.43 363 ILE B O 1
ATOM 8528 N N . CYS B 1 364 ? 31.943 17.286 30.075 1.00 21.61 364 CYS B N 1
ATOM 8529 C CA . CYS B 1 364 ? 31.125 18.428 30.564 1.00 21.85 364 CYS B CA 1
ATOM 8530 C C . CYS B 1 364 ? 30.738 19.275 29.373 1.00 21.84 364 CYS B C 1
ATOM 8531 O O . CYS B 1 364 ? 31.572 19.515 28.477 1.00 22.76 364 CYS B O 1
ATOM 8534 N N . THR B 1 365 ? 29.469 19.642 29.303 1.00 21.88 365 THR B N 1
ATOM 8535 C CA . THR B 1 365 ? 28.945 20.425 28.198 1.00 22.97 365 THR B CA 1
ATOM 8536 C C . THR B 1 365 ? 29.607 21.783 28.135 1.00 24.39 365 THR B C 1
ATOM 8537 O O . THR B 1 365 ? 29.930 22.234 27.061 1.00 23.58 365 THR B O 1
ATOM 8541 N N . GLN B 1 366 ? 29.837 22.432 29.276 1.00 23.18 366 GLN B N 1
ATOM 8542 C CA . GLN B 1 366 ? 30.484 23.755 29.205 1.00 22.04 366 GLN B CA 1
ATOM 8543 C C . GLN B 1 366 ? 32.003 23.702 29.052 1.00 22.27 366 GLN B C 1
ATOM 8544 O O . GLN B 1 366 ? 32.625 24.549 28.353 1.00 20.85 366 GLN B O 1
ATOM 8550 N N . ASN B 1 367 ? 32.617 22.732 29.728 1.00 21.52 367 ASN B N 1
ATOM 8551 C CA . ASN B 1 367 ? 34.089 22.751 29.909 1.00 22.62 367 ASN B CA 1
ATOM 8552 C C . ASN B 1 367 ? 34.662 21.554 29.169 1.00 21.93 367 ASN B C 1
ATOM 8553 O O . ASN B 1 367 ? 34.750 20.441 29.716 1.00 21.93 367 ASN B O 1
ATOM 8558 N N . ALA B 1 368 ? 35.068 21.804 27.945 1.00 20.30 368 ALA B N 1
ATOM 8559 C CA . ALA B 1 368 ? 35.658 20.770 27.113 1.00 21.81 368 ALA B CA 1
ATOM 8560 C C . ALA B 1 368 ? 36.999 20.252 27.624 1.00 20.87 368 ALA B C 1
ATOM 8561 O O . ALA B 1 368 ? 37.559 19.295 27.015 1.00 20.20 368 ALA B O 1
ATOM 8563 N N . THR B 1 369 ? 37.529 20.850 28.695 1.00 20.68 369 THR B N 1
ATOM 8564 C CA . THR B 1 369 ? 38.766 20.307 29.243 1.00 19.68 369 THR B CA 1
ATOM 8565 C C . THR B 1 369 ? 38.551 19.378 30.432 1.00 20.01 369 THR B C 1
ATOM 8566 O O . THR B 1 369 ? 39.516 18.777 30.903 1.00 18.01 369 THR B O 1
ATOM 8570 N N . ALA B 1 370 ? 37.306 19.225 30.917 1.00 21.04 370 ALA B N 1
ATOM 8571 C CA . ALA B 1 370 ? 37.073 18.293 32.035 1.00 21.15 370 ALA B CA 1
ATOM 8572 C C . ALA B 1 370 ? 37.323 16.884 31.562 1.00 21.53 370 ALA B C 1
ATOM 8573 O O . ALA B 1 370 ? 36.691 16.422 30.590 1.00 21.32 370 ALA B O 1
ATOM 8575 N N . GLY B 1 371 ? 38.249 16.202 32.247 1.00 20.88 371 GLY B N 1
ATOM 8576 C CA . GLY B 1 371 ? 38.622 14.865 31.851 1.00 20.05 371 GLY B CA 1
ATOM 8577 C C . GLY B 1 371 ? 39.828 14.837 30.947 1.00 20.39 371 GLY B C 1
ATOM 8578 O O . GLY B 1 371 ? 40.363 13.772 30.644 1.00 21.23 371 GLY B O 1
ATOM 8579 N N . GLU B 1 372 ? 40.213 15.998 30.470 1.00 20.62 372 GLU B N 1
ATOM 8580 C CA . GLU B 1 372 ? 41.262 16.181 29.461 1.00 21.64 372 GLU B CA 1
ATOM 8581 C C . GLU B 1 372 ? 42.526 16.825 30.045 1.00 22.47 372 GLU B C 1
ATOM 8582 O O . GLU B 1 372 ? 43.536 16.960 29.320 1.00 25.06 372 GLU B O 1
ATOM 8588 N N . GLU B 1 373 ? 42.443 17.307 31.283 1.00 22.04 373 GLU B N 1
ATOM 8589 C CA . GLU B 1 373 ? 43.539 18.077 31.893 1.00 23.38 373 GLU B CA 1
ATOM 8590 C C . GLU B 1 373 ? 44.847 17.268 31.868 1.00 23.23 373 GLU B C 1
ATOM 8591 O O . GLU B 1 373 ? 45.872 17.722 31.349 1.00 23.86 373 GLU B O 1
ATOM 8597 N N . TYR B 1 374 ? 44.780 16.051 32.392 1.00 22.48 374 TYR B N 1
ATOM 8598 C CA . TYR B 1 374 ? 45.950 15.160 32.404 1.00 22.27 374 TYR B CA 1
ATOM 8599 C C . TYR B 1 374 ? 46.275 14.529 31.058 1.00 22.81 374 TYR B C 1
ATOM 8600 O O . TYR B 1 374 ? 47.383 14.691 30.512 1.00 22.73 374 TYR B O 1
ATOM 8609 N N . ARG B 1 375 ? 45.311 13.807 30.464 1.00 22.34 375 ARG B N 1
ATOM 8610 C CA . ARG B 1 375 ? 45.667 13.018 29.310 1.00 20.38 375 ARG B CA 1
ATOM 8611 C C . ARG B 1 375 ? 45.962 13.781 28.054 1.00 21.72 375 ARG B C 1
ATOM 8612 O O . ARG B 1 375 ? 46.721 13.306 27.209 1.00 22.42 375 ARG B O 1
ATOM 8620 N N . ARG B 1 376 ? 45.389 14.972 27.896 1.00 20.64 376 ARG B N 1
ATOM 8621 C CA . ARG B 1 376 ? 45.705 15.816 26.725 1.00 22.33 376 ARG B CA 1
ATOM 8622 C C . ARG B 1 376 ? 46.523 17.058 27.084 1.00 21.94 376 ARG B C 1
ATOM 8623 O O . ARG B 1 376 ? 46.949 17.836 26.194 1.00 24.42 376 ARG B O 1
ATOM 8631 N N . GLY B 1 377 ? 46.719 17.281 28.368 1.00 23.95 377 GLY B N 1
ATOM 8632 C CA . GLY B 1 377 ? 47.444 18.495 28.835 1.00 24.06 377 GLY B CA 1
ATOM 8633 C C . GLY B 1 377 ? 46.695 19.805 28.596 1.00 24.10 377 GLY B C 1
ATOM 8634 O O . GLY B 1 377 ? 47.308 20.856 28.272 1.00 22.62 377 GLY B O 1
ATOM 8635 N N . TRP B 1 378 ? 45.368 19.758 28.720 1.00 23.92 378 TRP B N 1
ATOM 8636 C CA . TRP B 1 378 ? 44.516 20.955 28.412 1.00 23.69 378 TRP B CA 1
ATOM 8637 C C . TRP B 1 378 ? 44.106 21.605 29.703 1.00 23.68 378 TRP B C 1
ATOM 8638 O O . TRP B 1 378 ? 43.181 21.092 30.393 1.00 24.14 378 TRP B O 1
ATOM 8649 N N . HIS B 1 379 ? 44.740 22.716 30.055 1.00 21.40 379 HIS B N 1
ATOM 8650 C CA . HIS B 1 379 ? 44.341 23.446 31.253 1.00 21.58 379 HIS B CA 1
ATOM 8651 C C . HIS B 1 379 ? 43.238 24.419 30.814 1.00 21.32 379 HIS B C 1
ATOM 8652 O O . HIS B 1 379 ? 43.310 24.967 29.715 1.00 22.51 379 HIS B O 1
ATOM 8659 N N . PRO B 1 380 ? 42.173 24.598 31.598 1.00 22.35 380 PRO B N 1
ATOM 8660 C CA . PRO B 1 380 ? 41.016 25.378 31.134 1.00 23.05 380 PRO B CA 1
ATOM 8661 C C . PRO B 1 380 ? 41.291 26.835 30.901 1.00 24.83 380 PRO B C 1
ATOM 8662 O O . PRO B 1 380 ? 40.545 27.544 30.160 1.00 23.78 380 PRO B O 1
ATOM 8666 N N . GLU B 1 381 ? 42.373 27.306 31.525 1.00 26.03 381 GLU B N 1
ATOM 8667 C CA . GLU B 1 381 ? 42.662 28.741 31.477 1.00 26.47 381 GLU B CA 1
ATOM 8668 C C . GLU B 1 381 ? 43.961 29.112 30.821 1.00 27.72 381 GLU B C 1
ATOM 8669 O O . GLU B 1 381 ? 44.282 30.306 30.758 1.00 28.51 381 GLU B O 1
ATOM 8675 N N . LYS B 1 382 ? 44.705 28.133 30.307 1.00 27.32 382 LYS B N 1
ATOM 8676 C CA . LYS B 1 382 ? 46.041 28.416 29.743 1.00 27.90 382 LYS B CA 1
ATOM 8677 C C . LYS B 1 382 ? 46.082 27.794 28.350 1.00 27.74 382 LYS B C 1
ATOM 8678 O O . LYS B 1 382 ? 45.791 26.618 28.205 1.00 26.10 382 LYS B O 1
ATOM 8684 N N . PHE B 1 383 ? 46.429 28.603 27.339 1.00 27.18 383 PHE B N 1
ATOM 8685 C CA . PHE B 1 383 ? 46.430 28.141 25.950 1.00 27.37 383 PHE B CA 1
ATOM 8686 C C . PHE B 1 383 ? 47.782 28.450 25.334 1.00 28.59 383 PHE B C 1
ATOM 8687 O O . PHE B 1 383 ? 48.328 29.563 25.504 1.00 27.03 383 PHE B O 1
ATOM 8695 N N . ARG B 1 384 ? 48.281 27.487 24.576 1.00 28.78 384 ARG B N 1
ATOM 8696 C CA . ARG B 1 384 ? 49.474 27.672 23.787 1.00 30.15 384 ARG B CA 1
ATOM 8697 C C . ARG B 1 384 ? 49.273 28.845 22.807 1.00 30.46 384 ARG B C 1
ATOM 8698 O O . ARG B 1 384 ? 48.305 28.888 22.079 1.00 29.50 384 ARG B O 1
ATOM 8706 N N . GLN B 1 385 ? 50.212 29.789 22.785 1.00 29.51 385 GLN B N 1
ATOM 8707 C CA . GLN B 1 385 ? 50.169 30.935 21.861 1.00 30.57 385 GLN B CA 1
ATOM 8708 C C . GLN B 1 385 ? 50.735 30.663 20.450 1.00 30.78 385 GLN B C 1
ATOM 8709 O O . GLN B 1 385 ? 51.796 30.053 20.305 1.00 32.10 385 GLN B O 1
ATOM 8715 N N . THR B 1 386 ? 50.030 31.097 19.397 1.00 30.32 386 THR B N 1
ATOM 8716 C CA . THR B 1 386 ? 50.541 30.877 18.055 1.00 31.14 386 THR B CA 1
ATOM 8717 C C . THR B 1 386 ? 51.874 31.628 17.892 1.00 31.47 386 THR B C 1
ATOM 8718 O O . THR B 1 386 ? 52.070 32.643 18.510 1.00 29.22 386 THR B O 1
ATOM 8722 N N . LYS B 1 387 ? 52.766 31.088 17.069 1.00 33.97 387 LYS B N 1
ATOM 8723 C CA . LYS B 1 387 ? 53.947 31.841 16.696 1.00 35.95 387 LYS B CA 1
ATOM 8724 C C . LYS B 1 387 ? 53.883 32.334 15.262 1.00 35.78 387 LYS B C 1
ATOM 8725 O O . LYS B 1 387 ? 54.903 32.694 14.697 1.00 36.33 387 LYS B O 1
ATOM 8729 N N . ASN B 1 388 ? 52.689 32.342 14.662 1.00 34.30 388 ASN B N 1
ATOM 8730 C CA . ASN B 1 388 ? 52.546 32.828 13.303 1.00 33.36 388 ASN B CA 1
ATOM 8731 C C . ASN B 1 388 ? 51.392 33.822 13.206 1.00 32.84 388 ASN B C 1
ATOM 8732 O O . ASN B 1 388 ? 50.702 34.086 14.172 1.00 32.97 388 ASN B O 1
ATOM 8737 N N . LYS B 1 389 ? 51.151 34.327 12.022 1.00 32.35 389 LYS B N 1
ATOM 8738 C CA . LYS B 1 389 ? 50.051 35.229 11.773 1.00 33.39 389 LYS B CA 1
ATOM 8739 C C . LYS B 1 389 ? 48.889 34.546 11.022 1.00 32.68 389 LYS B C 1
ATOM 8740 O O . LYS B 1 389 ? 48.110 35.220 10.353 1.00 31.53 389 LYS B O 1
ATOM 8746 N N . ASP B 1 390 ? 48.766 33.218 11.115 1.00 31.14 390 ASP B N 1
ATOM 8747 C CA . ASP B 1 390 ? 47.662 32.524 10.382 1.00 30.34 390 ASP B CA 1
ATOM 8748 C C . ASP B 1 390 ? 46.292 33.009 10.799 1.00 29.47 390 ASP B C 1
ATOM 8749 O O . ASP B 1 390 ? 46.091 33.375 11.956 1.00 28.81 390 ASP B O 1
ATOM 8754 N N . SER B 1 391 ? 45.351 32.959 9.872 1.00 28.36 391 SER B N 1
ATOM 8755 C CA . SER B 1 391 ? 43.982 33.399 10.134 1.00 28.43 391 SER B CA 1
ATOM 8756 C C . SER B 1 391 ? 43.099 32.246 9.798 1.00 27.69 391 SER B C 1
ATOM 8757 O O . SER B 1 391 ? 43.466 31.397 8.940 1.00 27.80 391 SER B O 1
ATOM 8760 N N . VAL B 1 392 ? 41.932 32.209 10.458 1.00 27.62 392 VAL B N 1
ATOM 8761 C CA . VAL B 1 392 ? 41.039 31.075 10.317 1.00 26.42 392 VAL B CA 1
ATOM 8762 C C . VAL B 1 392 ? 39.659 31.584 10.116 1.00 26.66 392 VAL B C 1
ATOM 8763 O O . VAL B 1 392 ? 39.157 32.414 10.927 1.00 27.70 392 VAL B O 1
ATOM 8767 N N . LEU B 1 393 ? 39.019 31.084 9.074 1.00 25.51 393 LEU B N 1
ATOM 8768 C CA . LEU B 1 393 ? 37.598 31.361 8.847 1.00 26.03 393 LEU B CA 1
ATOM 8769 C C . LEU B 1 393 ? 36.792 30.209 9.460 1.00 25.89 393 LEU B C 1
ATOM 8770 O O . LEU B 1 393 ? 37.117 29.044 9.196 1.00 26.48 393 LEU B O 1
ATOM 8775 N N . ILE B 1 394 ? 35.751 30.522 10.237 1.00 24.69 394 ILE B N 1
ATOM 8776 C CA . ILE B 1 394 ? 34.870 29.506 10.809 1.00 23.91 394 ILE B CA 1
ATOM 8777 C C . ILE B 1 394 ? 33.444 29.768 10.314 1.00 24.60 394 ILE B C 1
ATOM 8778 O O . ILE B 1 394 ? 32.892 30.832 10.558 1.00 25.14 394 ILE B O 1
ATOM 8783 N N . VAL B 1 395 ? 32.865 28.773 9.649 1.00 23.75 395 VAL B N 1
ATOM 8784 C CA . VAL B 1 395 ? 31.514 28.884 9.110 1.00 24.26 395 VAL B CA 1
ATOM 8785 C C . VAL B 1 395 ? 30.594 28.159 10.073 1.00 23.92 395 VAL B C 1
ATOM 8786 O O . VAL B 1 395 ? 30.598 26.905 10.169 1.00 24.34 395 VAL B O 1
ATOM 8790 N N . GLY B 1 396 ? 29.814 28.942 10.796 1.00 24.42 396 GLY B N 1
ATOM 8791 C CA . GLY B 1 396 ? 28.879 28.369 11.785 1.00 25.17 396 GLY B CA 1
ATOM 8792 C C . GLY B 1 396 ? 29.261 28.691 13.221 1.00 25.16 396 GLY B C 1
ATOM 8793 O O . GLY B 1 396 ? 30.425 28.477 13.604 1.00 24.89 396 GLY B O 1
ATOM 8794 N N . ALA B 1 397 ? 28.291 29.206 14.000 1.00 23.62 397 ALA B N 1
ATOM 8795 C CA . ALA B 1 397 ? 28.543 29.693 15.339 1.00 23.44 397 ALA B CA 1
ATOM 8796 C C . ALA B 1 397 ? 27.697 28.975 16.407 1.00 22.82 397 ALA B C 1
ATOM 8797 O O . ALA B 1 397 ? 27.335 29.587 17.385 1.00 21.53 397 ALA B O 1
ATOM 8799 N N . GLY B 1 398 ? 27.387 27.694 16.195 1.00 21.10 398 GLY B N 1
ATOM 8800 C CA . GLY B 1 398 ? 26.790 26.844 17.215 1.00 21.57 398 GLY B CA 1
ATOM 8801 C C . GLY B 1 398 ? 27.878 26.413 18.208 1.00 22.57 398 GLY B C 1
ATOM 8802 O O . GLY B 1 398 ? 29.019 26.939 18.178 1.00 23.39 398 GLY B O 1
ATOM 8803 N N . PRO B 1 399 ? 27.545 25.495 19.107 1.00 22.99 399 PRO B N 1
ATOM 8804 C CA . PRO B 1 399 ? 28.514 25.056 20.126 1.00 22.12 399 PRO B CA 1
ATOM 8805 C C . PRO B 1 399 ? 29.868 24.722 19.515 1.00 22.40 399 PRO B C 1
ATOM 8806 O O . PRO B 1 399 ? 30.876 25.089 20.145 1.00 24.05 399 PRO B O 1
ATOM 8810 N N . SER B 1 400 ? 29.950 24.060 18.368 1.00 22.29 400 SER B N 1
ATOM 8811 C CA . SER B 1 400 ? 31.275 23.656 17.903 1.00 22.68 400 SER B CA 1
ATOM 8812 C C . SER B 1 400 ? 32.069 24.817 17.310 1.00 22.60 400 SER B C 1
ATOM 8813 O O . SER B 1 400 ? 33.223 25.031 17.707 1.00 24.29 400 SER B O 1
ATOM 8816 N N . GLY B 1 401 ? 31.466 25.591 16.409 1.00 21.10 401 GLY B N 1
ATOM 8817 C CA . GLY B 1 401 ? 32.184 26.711 15.753 1.00 21.69 401 GLY B CA 1
ATOM 8818 C C . GLY B 1 401 ? 32.499 27.835 16.733 1.00 22.11 401 GLY B C 1
ATOM 8819 O O . GLY B 1 401 ? 33.611 28.427 16.673 1.00 21.72 401 GLY B O 1
ATOM 8820 N N . SER B 1 402 ? 31.570 28.108 17.669 1.00 21.89 402 SER B N 1
ATOM 8821 C CA . SER B 1 402 ? 31.811 29.112 18.687 1.00 22.69 402 SER B CA 1
ATOM 8822 C C . SER B 1 402 ? 32.929 28.748 19.660 1.00 24.22 402 SER B C 1
ATOM 8823 O O . SER B 1 402 ? 33.727 29.613 19.998 1.00 24.70 402 SER B O 1
ATOM 8826 N N . GLU B 1 403 ? 32.977 27.494 20.112 1.00 23.40 403 GLU B N 1
ATOM 8827 C CA . GLU B 1 403 ? 34.085 27.031 20.949 1.00 22.52 403 GLU B CA 1
ATOM 8828 C C . GLU B 1 403 ? 35.435 27.078 20.192 1.00 23.35 403 GLU B C 1
ATOM 8829 O O . GLU B 1 403 ? 36.426 27.569 20.724 1.00 23.63 403 GLU B O 1
ATOM 8835 N N . ALA B 1 404 ? 35.459 26.597 18.951 1.00 23.24 404 ALA B N 1
ATOM 8836 C CA . ALA B 1 404 ? 36.689 26.738 18.113 1.00 24.02 404 ALA B CA 1
ATOM 8837 C C . ALA B 1 404 ? 37.143 28.195 18.036 1.00 24.39 404 ALA B C 1
ATOM 8838 O O . ALA B 1 404 ? 38.336 28.479 18.172 1.00 24.06 404 ALA B O 1
ATOM 8840 N N . ALA B 1 405 ? 36.194 29.118 17.773 1.00 22.79 405 ALA B N 1
ATOM 8841 C CA . ALA B 1 405 ? 36.498 30.533 17.730 1.00 23.28 405 ALA B CA 1
ATOM 8842 C C . ALA B 1 405 ? 37.035 31.025 19.044 1.00 24.30 405 ALA B C 1
ATOM 8843 O O . ALA B 1 405 ? 38.001 31.778 19.062 1.00 23.43 405 ALA B O 1
ATOM 8845 N N . ARG B 1 406 ? 36.395 30.625 20.140 1.00 24.31 406 ARG B N 1
ATOM 8846 C CA . ARG B 1 406 ? 36.829 31.138 21.412 1.00 25.05 406 ARG B CA 1
ATOM 8847 C C . ARG B 1 406 ? 38.280 30.646 21.684 1.00 25.59 406 ARG B C 1
ATOM 8848 O O . ARG B 1 406 ? 39.131 31.407 22.180 1.00 26.38 406 ARG B O 1
ATOM 8856 N N . VAL B 1 407 ? 38.526 29.378 21.450 1.00 23.26 407 VAL B N 1
ATOM 8857 C CA . VAL B 1 407 ? 39.839 28.831 21.814 1.00 24.07 407 VAL B CA 1
ATOM 8858 C C . VAL B 1 407 ? 40.956 29.386 20.872 1.00 24.70 407 VAL B C 1
ATOM 8859 O O . VAL B 1 407 ? 42.076 29.736 21.344 1.00 24.32 407 VAL B O 1
ATOM 8863 N N . LEU B 1 408 ? 40.650 29.510 19.590 1.00 23.72 408 LEU B N 1
ATOM 8864 C CA . LEU B 1 408 ? 41.653 30.056 18.635 1.00 25.75 408 LEU B CA 1
ATOM 8865 C C . LEU B 1 408 ? 41.980 31.516 18.959 1.00 26.70 408 LEU B C 1
ATOM 8866 O O . LEU B 1 408 ? 43.155 31.930 18.912 1.00 28.05 408 LEU B O 1
ATOM 8871 N N . MET B 1 409 ? 40.975 32.296 19.360 1.00 25.91 409 MET B N 1
ATOM 8872 C CA . MET B 1 409 ? 41.265 33.679 19.747 1.00 26.58 409 MET B CA 1
ATOM 8873 C C . MET B 1 409 ? 42.048 33.748 21.043 1.00 26.68 409 MET B C 1
ATOM 8874 O O . MET B 1 409 ? 42.962 34.555 21.152 1.00 26.75 409 MET B O 1
ATOM 8878 N N . GLU B 1 410 ? 41.699 32.910 22.022 1.00 25.68 410 GLU B N 1
ATOM 8879 C CA . GLU B 1 410 ? 42.484 32.810 23.247 1.00 27.27 410 GLU B CA 1
ATOM 8880 C C . GLU B 1 410 ? 43.970 32.472 22.965 1.00 27.91 410 GLU B C 1
ATOM 8881 O O . GLU B 1 410 ? 44.866 32.898 23.703 1.00 30.35 410 GLU B O 1
ATOM 8887 N N . SER B 1 411 ? 44.224 31.712 21.903 1.00 27.12 411 SER B N 1
ATOM 8888 C CA . SER B 1 411 ? 45.554 31.265 21.512 1.00 26.92 411 SER B CA 1
ATOM 8889 C C . SER B 1 411 ? 46.250 32.273 20.603 1.00 27.55 411 SER B C 1
ATOM 8890 O O . SER B 1 411 ? 47.377 32.019 20.158 1.00 28.28 411 SER B O 1
ATOM 8893 N N . GLY B 1 412 ? 45.577 33.388 20.300 1.00 28.58 412 GLY B N 1
ATOM 8894 C CA . GLY B 1 412 ? 46.196 34.493 19.549 1.00 29.17 412 GLY B CA 1
ATOM 8895 C C . GLY B 1 412 ? 46.017 34.552 18.045 1.00 28.95 412 GLY B C 1
ATOM 8896 O O . GLY B 1 412 ? 46.581 35.438 17.349 1.00 28.80 412 GLY B O 1
ATOM 8897 N N . TYR B 1 413 ? 45.246 33.613 17.520 1.00 26.18 413 TYR B N 1
ATOM 8898 C CA . TYR B 1 413 ? 45.031 33.592 16.097 1.00 25.92 413 TYR B CA 1
ATOM 8899 C C . TYR B 1 413 ? 44.110 34.743 15.693 1.00 25.85 413 TYR B C 1
ATOM 8900 O O . TYR B 1 413 ? 43.352 35.271 16.518 1.00 27.30 413 TYR B O 1
ATOM 8909 N N . THR B 1 414 ? 44.184 35.118 14.430 1.00 25.30 414 THR B N 1
ATOM 8910 C CA . THR B 1 414 ? 43.185 35.934 13.799 1.00 25.31 414 THR B CA 1
ATOM 8911 C C . THR B 1 414 ? 42.022 35.031 13.380 1.00 25.41 414 THR B C 1
ATOM 8912 O O . THR B 1 414 ? 42.235 34.070 12.668 1.00 24.99 414 THR B O 1
ATOM 8916 N N . VAL B 1 415 ? 40.796 35.347 13.795 1.00 25.41 415 VAL B N 1
ATOM 8917 C CA . VAL B 1 415 ? 39.686 34.435 13.524 1.00 24.79 415 VAL B CA 1
ATOM 8918 C C . VAL B 1 415 ? 38.534 35.266 12.933 1.00 24.52 415 VAL B C 1
ATOM 8919 O O . VAL B 1 415 ? 38.204 36.297 13.515 1.00 23.89 415 VAL B O 1
ATOM 8923 N N . HIS B 1 416 ? 37.942 34.851 11.810 1.00 24.31 416 HIS B N 1
ATOM 8924 C CA . HIS B 1 416 ? 36.657 35.414 11.350 1.00 25.09 416 HIS B CA 1
ATOM 8925 C C . HIS B 1 416 ? 35.570 34.384 11.556 1.00 25.69 416 HIS B C 1
ATOM 8926 O O . HIS B 1 416 ? 35.607 33.346 10.895 1.00 25.22 416 HIS B O 1
ATOM 8933 N N . LEU B 1 417 ? 34.552 34.709 12.356 1.00 25.10 417 LEU B N 1
ATOM 8934 C CA . LEU B 1 417 ? 33.467 33.764 12.614 1.00 25.87 417 LEU B CA 1
ATOM 8935 C C . LEU B 1 417 ? 32.237 34.325 11.912 1.00 27.46 417 LEU B C 1
ATOM 8936 O O . LEU B 1 417 ? 31.946 35.502 12.071 1.00 27.63 417 LEU B O 1
ATOM 8941 N N . THR B 1 418 ? 31.533 33.496 11.140 1.00 27.89 418 THR B N 1
ATOM 8942 C CA . THR B 1 418 ? 30.374 33.961 10.374 1.00 29.38 418 THR B CA 1
ATOM 8943 C C . THR B 1 418 ? 29.206 32.962 10.492 1.00 28.51 418 THR B C 1
ATOM 8944 O O . THR B 1 418 ? 29.411 31.767 10.672 1.00 28.56 418 THR B O 1
ATOM 8948 N N . ASP B 1 419 ? 27.985 33.461 10.439 1.00 28.10 419 ASP B N 1
ATOM 8949 C CA . ASP B 1 419 ? 26.811 32.590 10.481 1.00 27.15 419 ASP B CA 1
ATOM 8950 C C . ASP B 1 419 ? 25.695 33.353 9.785 1.00 27.27 419 ASP B C 1
ATOM 8951 O O . ASP B 1 419 ? 25.683 34.577 9.814 1.00 26.91 419 ASP B O 1
ATOM 8956 N N . THR B 1 420 ? 24.760 32.618 9.182 1.00 27.57 420 THR B N 1
ATOM 8957 C CA . THR B 1 420 ? 23.518 33.196 8.691 1.00 28.35 420 THR B CA 1
ATOM 8958 C C . THR B 1 420 ? 22.668 33.585 9.855 1.00 28.72 420 THR B C 1
ATOM 8959 O O . THR B 1 420 ? 21.876 34.506 9.726 1.00 27.85 420 THR B O 1
ATOM 8963 N N . ALA B 1 421 ? 22.837 32.920 11.004 1.00 28.21 421 ALA B N 1
ATOM 8964 C CA . ALA B 1 421 ? 21.925 33.113 12.151 1.00 28.04 421 ALA B CA 1
ATOM 8965 C C . ALA B 1 421 ? 22.112 34.517 12.725 1.00 28.63 421 ALA B C 1
ATOM 8966 O O . ALA B 1 421 ? 23.216 35.061 12.635 1.00 29.81 421 ALA B O 1
ATOM 8968 N N . GLU B 1 422 ? 21.085 35.091 13.341 1.00 27.79 422 GLU B N 1
ATOM 8969 C CA . GLU B 1 422 ? 21.229 36.420 13.973 1.00 30.83 422 GLU B CA 1
ATOM 8970 C C . GLU B 1 422 ? 22.114 36.406 15.217 1.00 30.77 422 GLU B C 1
ATOM 8971 O O . GLU B 1 422 ? 22.746 37.399 15.594 1.00 29.86 422 GLU B O 1
ATOM 8977 N N . LYS B 1 423 ? 22.165 35.286 15.910 1.00 30.34 423 LYS B N 1
ATOM 8978 C CA . LYS B 1 423 ? 23.058 35.296 17.031 1.00 29.83 423 LYS B CA 1
ATOM 8979 C C . LYS B 1 423 ? 23.828 34.002 17.223 1.00 28.63 423 LYS B C 1
ATOM 8980 O O . LYS B 1 423 ? 23.459 32.961 16.661 1.00 28.39 423 LYS B O 1
ATOM 8984 N N . ILE B 1 424 ? 24.887 34.065 18.026 1.00 26.90 424 ILE B N 1
ATOM 8985 C CA . ILE B 1 424 ? 25.669 32.878 18.357 1.00 26.91 424 ILE B CA 1
ATOM 8986 C C . ILE B 1 424 ? 24.804 31.830 19.029 1.00 26.77 424 ILE B C 1
ATOM 8987 O O . ILE B 1 424 ? 23.876 32.190 19.792 1.00 26.89 424 ILE B O 1
ATOM 8992 N N . GLY B 1 425 ? 25.144 30.555 18.779 1.00 26.12 425 GLY B N 1
ATOM 8993 C CA . GLY B 1 425 ? 24.573 29.439 19.512 1.00 25.66 425 GLY B CA 1
ATOM 8994 C C . GLY B 1 425 ? 23.858 28.386 18.668 1.00 25.19 425 GLY B C 1
ATOM 8995 O O . GLY B 1 425 ? 23.509 27.330 19.218 1.00 25.37 425 GLY B O 1
ATOM 8996 N N . GLY B 1 426 ? 23.675 28.641 17.378 1.00 24.41 426 GLY B N 1
ATOM 8997 C CA . GLY B 1 426 ? 23.297 27.579 16.430 1.00 25.06 426 GLY B CA 1
ATOM 8998 C C . GLY B 1 426 ? 22.013 26.901 16.893 1.00 26.02 426 GLY B C 1
ATOM 8999 O O . GLY B 1 426 ? 21.122 27.595 17.401 1.00 25.05 426 GLY B O 1
ATOM 9000 N N . HIS B 1 427 ? 21.971 25.575 16.853 1.00 26.20 427 HIS B N 1
ATOM 9001 C CA . HIS B 1 427 ? 20.725 24.831 17.240 1.00 27.75 427 HIS B CA 1
ATOM 9002 C C . HIS B 1 427 ? 20.334 24.907 18.721 1.00 27.28 427 HIS B C 1
ATOM 9003 O O . HIS B 1 427 ? 19.166 24.551 19.113 1.00 25.79 427 HIS B O 1
ATOM 9010 N N . LEU B 1 428 ? 21.307 25.333 19.548 1.00 27.40 428 LEU B N 1
ATOM 9011 C CA . LEU B 1 428 ? 21.048 25.501 20.986 1.00 28.60 428 LEU B CA 1
ATOM 9012 C C . LEU B 1 428 ? 20.005 26.575 21.283 1.00 29.11 428 LEU B C 1
ATOM 9013 O O . LEU B 1 428 ? 19.240 26.472 22.265 1.00 29.47 428 LEU B O 1
ATOM 9018 N N . ASN B 1 429 ? 19.927 27.582 20.418 1.00 27.61 429 ASN B N 1
ATOM 9019 C CA . ASN B 1 429 ? 18.951 28.638 20.594 1.00 27.68 429 ASN B CA 1
ATOM 9020 C C . ASN B 1 429 ? 17.520 28.098 20.614 1.00 28.73 429 ASN B C 1
ATOM 9021 O O . ASN B 1 429 ? 16.817 28.372 21.576 1.00 30.16 429 ASN B O 1
ATOM 9026 N N . GLN B 1 430 ? 17.113 27.273 19.633 1.00 27.90 430 GLN B N 1
ATOM 9027 C CA . GLN B 1 430 ? 15.782 26.619 19.732 1.00 28.65 430 GLN B CA 1
ATOM 9028 C C . GLN B 1 430 ? 15.685 25.583 20.851 1.00 26.98 430 GLN B C 1
ATOM 9029 O O . GLN B 1 430 ? 14.625 25.486 21.545 1.00 27.81 430 GLN B O 1
ATOM 9035 N N . VAL B 1 431 ? 16.753 24.803 21.057 1.00 25.48 431 VAL B N 1
ATOM 9036 C CA . VAL B 1 431 ? 16.719 23.829 22.167 1.00 24.70 431 VAL B CA 1
ATOM 9037 C C . VAL B 1 431 ? 16.441 24.482 23.513 1.00 25.05 431 VAL B C 1
ATOM 9038 O O . VAL B 1 431 ? 15.602 23.998 24.260 1.00 25.07 431 VAL B O 1
ATOM 9042 N N . ALA B 1 432 ? 17.158 25.561 23.844 1.00 26.61 432 ALA B N 1
ATOM 9043 C CA . ALA B 1 432 ? 16.981 26.217 25.142 1.00 27.42 432 ALA B CA 1
ATOM 9044 C C . ALA B 1 432 ? 15.593 26.860 25.285 1.00 28.69 432 ALA B C 1
ATOM 9045 O O . ALA B 1 432 ? 15.194 27.214 26.375 1.00 28.19 432 ALA B O 1
ATOM 9047 N N . ALA B 1 433 ? 14.870 27.038 24.174 1.00 30.04 433 ALA B N 1
ATOM 9048 C CA . ALA B 1 433 ? 13.468 27.488 24.252 1.00 30.81 433 ALA B CA 1
ATOM 9049 C C . ALA B 1 433 ? 12.468 26.363 24.558 1.00 31.08 433 ALA B C 1
ATOM 9050 O O . ALA B 1 433 ? 11.245 26.640 24.767 1.00 30.66 433 ALA B O 1
ATOM 9052 N N . LEU B 1 434 ? 12.938 25.104 24.585 1.00 29.30 434 LEU B N 1
ATOM 9053 C CA . LEU B 1 434 ? 12.019 24.014 24.948 1.00 27.79 434 LEU B CA 1
ATOM 9054 C C . LEU B 1 434 ? 11.564 24.119 26.386 1.00 27.15 434 LEU B C 1
ATOM 9055 O O . LEU B 1 434 ? 12.263 24.719 27.213 1.00 27.10 434 LEU B O 1
ATOM 9060 N N . PRO B 1 435 ? 10.397 23.593 26.734 1.00 26.82 435 PRO B N 1
ATOM 9061 C CA . PRO B 1 435 ? 9.943 23.775 28.138 1.00 27.16 435 PRO B CA 1
ATOM 9062 C C . PRO B 1 435 ? 11.007 23.278 29.186 1.00 27.64 435 PRO B C 1
ATOM 9063 O O . PRO B 1 435 ? 11.470 22.117 29.117 1.00 26.85 435 PRO B O 1
ATOM 9067 N N . GLY B 1 436 ? 11.380 24.152 30.120 1.00 26.98 436 GLY B N 1
ATOM 9068 C CA . GLY B 1 436 ? 12.348 23.793 31.168 1.00 27.88 436 GLY B CA 1
ATOM 9069 C C . GLY B 1 436 ? 13.832 24.021 30.813 1.00 27.82 436 GLY B C 1
ATOM 9070 O O . GLY B 1 436 ? 14.675 24.047 31.715 1.00 27.54 436 GLY B O 1
ATOM 9071 N N . LEU B 1 437 ? 14.168 24.179 29.537 1.00 26.99 437 LEU B N 1
ATOM 9072 C CA . LEU B 1 437 ? 15.584 24.149 29.142 1.00 27.62 437 LEU B CA 1
ATOM 9073 C C . LEU B 1 437 ? 16.237 25.521 29.075 1.00 27.01 437 LEU B C 1
ATOM 9074 O O . LEU B 1 437 ? 17.328 25.672 28.535 1.00 26.41 437 LEU B O 1
ATOM 9079 N N . GLY B 1 438 ? 15.604 26.501 29.711 1.00 26.70 438 GLY B N 1
ATOM 9080 C CA . GLY B 1 438 ? 16.050 27.882 29.605 1.00 26.90 438 GLY B CA 1
ATOM 9081 C C . GLY B 1 438 ? 17.501 28.123 30.054 1.00 27.08 438 GLY B C 1
ATOM 9082 O O . GLY B 1 438 ? 18.217 28.937 29.477 1.00 25.38 438 GLY B O 1
ATOM 9083 N N . GLU B 1 439 ? 17.966 27.381 31.054 1.00 26.84 439 GLU B N 1
ATOM 9084 C CA . GLU B 1 439 ? 19.358 27.628 31.504 1.00 26.62 439 GLU B CA 1
ATOM 9085 C C . GLU B 1 439 ? 20.428 27.072 30.560 1.00 25.97 439 GLU B C 1
ATOM 9086 O O . GLU B 1 439 ? 21.599 27.439 30.677 1.00 26.81 439 GLU B O 1
ATOM 9092 N N . TRP B 1 440 ? 20.040 26.194 29.637 1.00 24.58 440 TRP B N 1
ATOM 9093 C CA . TRP B 1 440 ? 20.976 25.715 28.633 1.00 25.72 440 TRP B CA 1
ATOM 9094 C C . TRP B 1 440 ? 21.486 26.854 27.769 1.00 26.27 440 TRP B C 1
ATOM 9095 O O . TRP B 1 440 ? 22.517 26.728 27.119 1.00 26.50 440 TRP B O 1
ATOM 9106 N N . SER B 1 441 ? 20.751 27.964 27.771 1.00 26.25 441 SER B N 1
ATOM 9107 C CA . SER B 1 441 ? 21.211 29.267 27.251 1.00 28.64 441 SER B CA 1
ATOM 9108 C C . SER B 1 441 ? 22.637 29.615 27.607 1.00 27.25 441 SER B C 1
ATOM 9109 O O . SER B 1 441 ? 23.331 30.323 26.833 1.00 26.39 441 SER B O 1
ATOM 9112 N N . TYR B 1 442 ? 23.010 29.280 28.838 1.00 26.25 442 TYR B N 1
ATOM 9113 C CA . TYR B 1 442 ? 24.267 29.845 29.364 1.00 27.05 442 TYR B CA 1
ATOM 9114 C C . TYR B 1 442 ? 25.446 29.431 28.535 1.00 25.78 442 TYR B C 1
ATOM 9115 O O . TYR B 1 442 ? 26.468 30.125 28.506 1.00 25.77 442 TYR B O 1
ATOM 9124 N N . HIS B 1 443 ? 25.318 28.298 27.844 1.00 24.45 443 HIS B N 1
ATOM 9125 C CA . HIS B 1 443 ? 26.403 27.807 26.984 1.00 23.74 443 HIS B CA 1
ATOM 9126 C C . HIS B 1 443 ? 26.695 28.814 25.843 1.00 23.71 443 HIS B C 1
ATOM 9127 O O . HIS B 1 443 ? 27.846 29.193 25.580 1.00 24.12 443 HIS B O 1
ATOM 9134 N N . ARG B 1 444 ? 25.666 29.257 25.125 1.00 23.05 444 ARG B N 1
ATOM 9135 C CA . ARG B 1 444 ? 25.868 30.311 24.130 1.00 22.75 444 ARG B CA 1
ATOM 9136 C C . ARG B 1 444 ? 26.004 31.733 24.712 1.00 23.32 444 ARG B C 1
ATOM 9137 O O . ARG B 1 444 ? 26.662 32.589 24.091 1.00 24.40 444 ARG B O 1
ATOM 9145 N N . ASP B 1 445 ? 25.448 32.001 25.890 1.00 22.72 445 ASP B N 1
ATOM 9146 C CA . ASP B 1 445 ? 25.646 33.314 26.547 1.00 23.26 445 ASP B CA 1
ATOM 9147 C C . ASP B 1 445 ? 27.138 33.442 26.895 1.00 23.07 445 ASP B C 1
ATOM 9148 O O . ASP B 1 445 ? 27.757 34.439 26.628 1.00 23.15 445 ASP B O 1
ATOM 9153 N N . TYR B 1 446 ? 27.709 32.416 27.502 1.00 23.19 446 TYR B N 1
ATOM 9154 C CA . TYR B 1 446 ? 29.177 32.441 27.798 1.00 23.76 446 TYR B CA 1
ATOM 9155 C C . TYR B 1 446 ? 30.047 32.710 26.556 1.00 22.91 446 TYR B C 1
ATOM 9156 O O . TYR B 1 446 ? 30.952 33.553 26.552 1.00 24.75 446 TYR B O 1
ATOM 9165 N N . ARG B 1 447 ? 29.797 31.968 25.492 1.00 23.90 447 ARG B N 1
ATOM 9166 C CA . ARG B 1 447 ? 30.504 32.121 24.248 1.00 22.20 447 ARG B CA 1
ATOM 9167 C C . ARG B 1 447 ? 30.255 33.455 23.539 1.00 24.02 447 ARG B C 1
ATOM 9168 O O . ARG B 1 447 ? 31.218 34.052 23.019 1.00 24.57 447 ARG B O 1
ATOM 9176 N N . GLU B 1 448 ? 29.014 33.951 23.516 1.00 23.64 448 GLU B N 1
ATOM 9177 C CA . GLU B 1 448 ? 28.785 35.333 23.031 1.00 25.22 448 GLU B CA 1
ATOM 9178 C C . GLU B 1 448 ? 29.641 36.367 23.827 1.00 25.16 448 GLU B C 1
ATOM 9179 O O . GLU B 1 448 ? 30.399 37.162 23.259 1.00 24.74 448 GLU B O 1
ATOM 9185 N N . THR B 1 449 ? 29.583 36.289 25.145 1.00 25.08 449 THR B N 1
ATOM 9186 C CA . THR B 1 449 ? 30.343 37.228 25.975 1.00 26.18 449 THR B CA 1
ATOM 9187 C C . THR B 1 449 ? 31.853 37.145 25.718 1.00 26.17 449 THR B C 1
ATOM 9188 O O . THR B 1 449 ? 32.562 38.193 25.600 1.00 24.44 449 THR B O 1
ATOM 9192 N N . GLN B 1 450 ? 32.350 35.920 25.703 1.00 25.05 450 GLN B N 1
ATOM 9193 C CA . GLN B 1 450 ? 33.787 35.727 25.587 1.00 25.46 450 GLN B CA 1
ATOM 9194 C C . GLN B 1 450 ? 34.282 36.152 24.212 1.00 26.27 450 GLN B C 1
ATOM 9195 O O . GLN B 1 450 ? 35.326 36.783 24.084 1.00 25.84 450 GLN B O 1
ATOM 9201 N N . ILE B 1 451 ? 33.544 35.772 23.183 1.00 27.28 451 ILE B N 1
ATOM 9202 C CA . ILE B 1 451 ? 33.939 36.154 21.825 1.00 28.77 451 ILE B CA 1
ATOM 9203 C C . ILE B 1 451 ? 33.903 37.691 21.718 1.00 28.87 451 ILE B C 1
ATOM 9204 O O . ILE B 1 451 ? 34.817 38.272 21.149 1.00 28.34 451 ILE B O 1
ATOM 9209 N N . THR B 1 452 ? 32.886 38.343 22.279 1.00 28.69 452 THR B N 1
ATOM 9210 C CA . THR B 1 452 ? 32.864 39.812 22.230 1.00 30.42 452 THR B CA 1
ATOM 9211 C C . THR B 1 452 ? 34.082 40.462 22.929 1.00 30.54 452 THR B C 1
ATOM 9212 O O . THR B 1 452 ? 34.665 41.454 22.433 1.00 29.06 452 THR B O 1
ATOM 9216 N N . LYS B 1 453 ? 34.429 39.917 24.086 1.00 29.05 453 LYS B N 1
ATOM 9217 C CA . LYS B 1 453 ? 35.598 40.328 24.835 1.00 30.23 453 LYS B CA 1
ATOM 9218 C C . LYS B 1 453 ? 36.872 40.109 24.026 1.00 30.37 453 LYS B C 1
ATOM 9219 O O . LYS B 1 453 ? 37.717 40.999 23.971 1.00 29.56 453 LYS B O 1
ATOM 9225 N N . LEU B 1 454 ? 36.981 38.939 23.387 1.00 29.42 454 LEU B N 1
ATOM 9226 C CA . LEU B 1 454 ? 38.194 38.496 22.715 1.00 30.81 454 LEU B CA 1
ATOM 9227 C C . LEU B 1 454 ? 38.457 39.320 21.455 1.00 32.44 454 LEU B C 1
ATOM 9228 O O . LEU B 1 454 ? 39.613 39.539 21.077 1.00 34.15 454 LEU B O 1
ATOM 9233 N N . LEU B 1 455 ? 37.386 39.777 20.811 1.00 33.89 455 LEU B N 1
ATOM 9234 C CA . LEU B 1 455 ? 37.510 40.681 19.644 1.00 35.70 455 LEU B CA 1
ATOM 9235 C C . LEU B 1 455 ? 38.279 41.965 19.987 1.00 38.24 455 LEU B C 1
ATOM 9236 O O . LEU B 1 455 ? 39.109 42.407 19.195 1.00 39.38 455 LEU B O 1
ATOM 9241 N N . LYS B 1 456 ? 38.009 42.542 21.160 1.00 41.40 456 LYS B N 1
ATOM 9242 C CA . LYS B 1 456 ? 38.739 43.748 21.631 1.00 45.48 456 LYS B CA 1
ATOM 9243 C C . LYS B 1 456 ? 40.266 43.590 21.668 1.00 46.97 456 LYS B C 1
ATOM 9244 O O . LYS B 1 456 ? 40.983 44.583 21.577 1.00 48.65 456 LYS B O 1
ATOM 9250 N N . LYS B 1 457 ? 40.759 42.357 21.759 1.00 49.59 457 LYS B N 1
ATOM 9251 C CA . LYS B 1 457 ? 42.195 42.069 21.923 1.00 51.06 457 LYS B CA 1
ATOM 9252 C C . LYS B 1 457 ? 42.921 41.500 20.684 1.00 52.67 457 LYS B C 1
ATOM 9253 O O . LYS B 1 457 ? 44.143 41.696 20.535 1.00 53.59 457 LYS B O 1
ATOM 9255 N N . ASN B 1 458 ? 42.230 40.774 19.795 1.00 53.10 458 ASN B N 1
ATOM 9256 C CA . ASN B 1 458 ? 42.722 40.739 18.401 1.00 52.42 458 ASN B CA 1
ATOM 9257 C C . ASN B 1 458 ? 41.866 41.588 17.482 1.00 51.75 458 ASN B C 1
ATOM 9258 O O . ASN B 1 458 ? 40.675 41.316 17.225 1.00 51.20 458 ASN B O 1
ATOM 9263 N N . LYS B 1 459 ? 42.565 42.566 16.928 1.00 50.71 459 LYS B N 1
ATOM 9264 C CA . LYS B 1 459 ? 42.021 43.611 16.113 1.00 48.30 459 LYS B CA 1
ATOM 9265 C C . LYS B 1 459 ? 41.723 43.112 14.700 1.00 46.96 459 LYS B C 1
ATOM 9266 O O . LYS B 1 459 ? 40.929 43.730 13.982 1.00 46.59 459 LYS B O 1
ATOM 9268 N N . GLU B 1 460 ? 42.371 42.021 14.273 1.00 43.40 460 GLU B N 1
ATOM 9269 C CA . GLU B 1 460 ? 42.046 41.461 12.956 1.00 41.59 460 GLU B CA 1
ATOM 9270 C C . GLU B 1 460 ? 40.842 40.479 12.978 1.00 38.40 460 GLU B C 1
ATOM 9271 O O . GLU B 1 460 ? 40.213 40.239 11.961 1.00 38.83 460 GLU B O 1
ATOM 9273 N N . SER B 1 461 ? 40.503 39.985 14.154 1.00 35.41 461 SER B N 1
ATOM 9274 C CA . SER B 1 461 ? 39.377 39.094 14.343 1.00 33.36 461 SER B CA 1
ATOM 9275 C C . SER B 1 461 ? 38.039 39.788 14.085 1.00 32.32 461 SER B C 1
ATOM 9276 O O . SER B 1 461 ? 37.927 41.021 14.178 1.00 30.44 461 SER B O 1
ATOM 9279 N N . GLN B 1 462 ? 37.035 38.981 13.767 1.00 30.34 462 GLN B N 1
ATOM 9280 C CA . GLN B 1 462 ? 35.761 39.520 13.370 1.00 29.08 462 GLN B CA 1
ATOM 9281 C C . GLN B 1 462 ? 34.659 38.543 13.628 1.00 28.48 462 GLN B C 1
ATOM 9282 O O . GLN B 1 462 ? 34.824 37.326 13.409 1.00 28.11 462 GLN B O 1
ATOM 9288 N N . LEU B 1 463 ? 33.526 39.084 14.055 1.00 26.75 463 LEU B N 1
ATOM 9289 C CA . LEU B 1 463 ? 32.291 38.309 14.165 1.00 27.10 463 LEU B CA 1
ATOM 9290 C C . LEU B 1 463 ? 31.239 38.878 13.209 1.00 27.65 463 LEU B C 1
ATOM 9291 O O . LEU B 1 463 ? 30.940 40.060 13.281 1.00 26.14 463 LEU B O 1
ATOM 9296 N N . ALA B 1 464 ? 30.696 38.038 12.312 1.00 27.78 464 ALA B N 1
ATOM 9297 C CA . ALA B 1 464 ? 29.674 38.515 11.359 1.00 27.58 464 ALA B CA 1
ATOM 9298 C C . ALA B 1 464 ? 28.472 37.616 11.426 1.00 27.66 464 ALA B C 1
ATOM 9299 O O . ALA B 1 464 ? 28.545 36.444 11.046 1.00 27.73 464 ALA B O 1
ATOM 9301 N N . LEU B 1 465 ? 27.368 38.158 11.920 1.00 28.21 465 LEU B N 1
ATOM 9302 C CA . LEU B 1 465 ? 26.123 37.424 12.024 1.00 28.82 465 LEU B CA 1
ATOM 9303 C C . LEU B 1 465 ? 25.042 37.939 11.040 1.00 30.42 465 LEU B C 1
ATOM 9304 O O . LEU B 1 465 ? 25.208 39.014 10.425 1.00 28.72 465 LEU B O 1
ATOM 9309 N N . GLY B 1 466 ? 23.967 37.132 10.874 1.00 30.52 466 GLY B N 1
ATOM 9310 C CA . GLY B 1 466 ? 22.883 37.432 9.939 1.00 30.46 466 GLY B CA 1
ATOM 9311 C C . GLY B 1 466 ? 23.383 37.691 8.536 1.00 30.53 466 GLY B C 1
ATOM 9312 O O . GLY B 1 466 ? 22.890 38.554 7.813 1.00 28.73 466 GLY B O 1
ATOM 9313 N N . GLN B 1 467 ? 24.352 36.887 8.140 1.00 29.39 467 GLN B N 1
ATOM 9314 C CA . GLN B 1 467 ? 25.039 37.023 6.869 1.00 29.66 467 GLN B CA 1
ATOM 9315 C C . GLN B 1 467 ? 24.300 36.128 5.828 1.00 30.89 467 GLN B C 1
ATOM 9316 O O . GLN B 1 467 ? 23.489 35.270 6.205 1.00 29.36 467 GLN B O 1
ATOM 9322 N N . LYS B 1 468 ? 24.556 36.335 4.538 1.00 32.03 468 LYS B N 1
ATOM 9323 C CA . LYS B 1 468 ? 24.138 35.327 3.560 1.00 34.13 468 LYS B CA 1
ATOM 9324 C C . LYS B 1 468 ? 24.977 34.059 3.790 1.00 32.72 468 LYS B C 1
ATOM 9325 O O . LYS B 1 468 ? 26.124 34.155 4.266 1.00 30.42 468 LYS B O 1
ATOM 9330 N N . PRO B 1 469 ? 24.414 32.897 3.451 1.00 31.36 469 PRO B N 1
ATOM 9331 C CA . PRO B 1 469 ? 25.139 31.632 3.647 1.00 31.22 469 PRO B CA 1
ATOM 9332 C C . PRO B 1 469 ? 26.397 31.676 2.833 1.00 30.92 469 PRO B C 1
ATOM 9333 O O . PRO B 1 469 ? 26.401 32.233 1.733 1.00 28.56 469 PRO B O 1
ATOM 9337 N N . MET B 1 470 ? 27.479 31.155 3.397 1.00 29.97 470 MET B N 1
ATOM 9338 C CA . MET B 1 470 ? 28.716 31.003 2.661 1.00 30.11 470 MET B CA 1
ATOM 9339 C C . MET B 1 470 ? 28.537 29.921 1.587 1.00 30.22 470 MET B C 1
ATOM 9340 O O . MET B 1 470 ? 27.864 28.925 1.822 1.00 30.72 470 MET B O 1
ATOM 9345 N N . THR B 1 471 ? 29.085 30.169 0.398 1.00 30.65 471 THR B N 1
ATOM 9346 C CA . THR B 1 471 ? 29.135 29.177 -0.678 1.00 31.34 471 THR B CA 1
ATOM 9347 C C . THR B 1 471 ? 30.579 28.724 -0.793 1.00 30.34 471 THR B C 1
ATOM 9348 O O . THR B 1 471 ? 31.492 29.345 -0.231 1.00 29.79 471 THR B O 1
ATOM 9352 N N . ALA B 1 472 ? 30.800 27.685 -1.594 1.00 29.87 472 ALA B N 1
ATOM 9353 C CA . ALA B 1 472 ? 32.185 27.203 -1.807 1.00 30.02 472 ALA B CA 1
ATOM 9354 C C . ALA B 1 472 ? 33.126 28.259 -2.369 1.00 31.00 472 ALA B C 1
ATOM 9355 O O . ALA B 1 472 ? 34.280 28.380 -1.908 1.00 30.93 472 ALA B O 1
ATOM 9357 N N . ASP B 1 473 ? 32.653 29.045 -3.338 1.00 30.22 473 ASP B N 1
ATOM 9358 C CA . ASP B 1 473 ? 33.486 30.137 -3.862 1.00 30.41 473 ASP B CA 1
ATOM 9359 C C . ASP B 1 473 ? 33.782 31.235 -2.833 1.00 29.32 473 ASP B C 1
ATOM 9360 O O . ASP B 1 473 ? 34.929 31.693 -2.775 1.00 28.34 473 ASP B O 1
ATOM 9365 N N . ASP B 1 474 ? 32.801 31.587 -1.976 1.00 27.74 474 ASP B N 1
ATOM 9366 C CA . ASP B 1 474 ? 33.024 32.581 -0.939 1.00 27.89 474 ASP B CA 1
ATOM 9367 C C . ASP B 1 474 ? 34.146 32.127 -0.054 1.00 27.99 474 ASP B C 1
ATOM 9368 O O . ASP B 1 474 ? 35.004 32.958 0.330 1.00 28.78 474 ASP B O 1
ATOM 9373 N N . VAL B 1 475 ? 34.114 30.822 0.304 1.00 28.12 475 VAL B N 1
ATOM 9374 C CA . VAL B 1 475 ? 35.098 30.283 1.212 1.00 27.85 475 VAL B CA 1
ATOM 9375 C C . VAL B 1 475 ? 36.439 30.318 0.498 1.00 29.01 475 VAL B C 1
ATOM 9376 O O . VAL B 1 475 ? 37.427 30.809 1.051 1.00 28.48 475 VAL B O 1
ATOM 9380 N N . LEU B 1 476 ? 36.470 29.797 -0.728 1.00 28.36 476 LEU B N 1
ATOM 9381 C CA . LEU B 1 476 ? 37.735 29.742 -1.475 1.00 30.62 476 LEU B CA 1
ATOM 9382 C C . LEU B 1 476 ? 38.402 31.096 -1.654 1.00 30.97 476 LEU B C 1
ATOM 9383 O O . LEU B 1 476 ? 39.638 31.170 -1.686 1.00 33.24 476 LEU B O 1
ATOM 9388 N N . GLN B 1 477 ? 37.598 32.154 -1.796 1.00 30.89 477 GLN B N 1
ATOM 9389 C CA . GLN B 1 477 ? 38.138 33.494 -2.028 1.00 32.17 477 GLN B CA 1
ATOM 9390 C C . GLN B 1 477 ? 38.193 34.344 -0.746 1.00 31.60 477 GLN B C 1
ATOM 9391 O O . GLN B 1 477 ? 38.483 35.553 -0.810 1.00 31.10 477 GLN B O 1
ATOM 9394 N N . TYR B 1 478 ? 37.929 33.731 0.420 1.00 29.60 478 TYR B N 1
ATOM 9395 C CA . TYR B 1 478 ? 37.831 34.504 1.671 1.00 28.33 478 TYR B CA 1
ATOM 9396 C C . TYR B 1 478 ? 39.133 35.167 2.127 1.00 29.11 478 TYR B C 1
ATOM 9397 O O . TYR B 1 478 ? 39.084 36.273 2.659 1.00 28.18 478 TYR B O 1
ATOM 9406 N N . GLY B 1 479 ? 40.263 34.472 1.985 1.00 27.93 479 GLY B N 1
ATOM 9407 C CA . GLY B 1 479 ? 41.540 35.057 2.377 1.00 28.35 479 GLY B CA 1
ATOM 9408 C C . GLY B 1 479 ? 42.131 34.394 3.610 1.00 27.33 479 GLY B C 1
ATOM 9409 O O . GLY B 1 479 ? 43.160 34.828 4.121 1.00 26.35 479 GLY B O 1
ATOM 9410 N N . ALA B 1 480 ? 41.438 33.402 4.166 1.00 27.32 480 ALA B N 1
ATOM 9411 C CA . ALA B 1 480 ? 41.956 32.728 5.362 1.00 26.94 480 ALA B CA 1
ATOM 9412 C C . ALA B 1 480 ? 43.027 31.686 5.035 1.00 27.47 480 ALA B C 1
ATOM 9413 O O . ALA B 1 480 ? 42.956 31.000 4.001 1.00 28.63 480 ALA B O 1
ATOM 9415 N N . ASP B 1 481 ? 43.969 31.502 5.948 1.00 28.07 481 ASP B N 1
ATOM 9416 C CA . ASP B 1 481 ? 44.938 30.405 5.853 1.00 27.81 481 ASP B CA 1
ATOM 9417 C C . ASP B 1 481 ? 44.321 29.054 6.120 1.00 27.47 481 ASP B C 1
ATOM 9418 O O . ASP B 1 481 ? 44.681 28.099 5.462 1.00 28.15 481 ASP B O 1
ATOM 9423 N N . LYS B 1 482 ? 43.362 28.958 7.041 1.00 26.82 482 LYS B N 1
ATOM 9424 C CA . LYS B 1 482 ? 42.722 27.685 7.304 1.00 26.41 482 LYS B CA 1
ATOM 9425 C C . LYS B 1 482 ? 41.239 27.893 7.501 1.00 27.39 482 LYS B C 1
ATOM 9426 O O . LYS B 1 482 ? 40.791 28.966 7.919 1.00 26.54 482 LYS B O 1
ATOM 9432 N N . VAL B 1 483 ? 40.467 26.862 7.216 1.00 27.08 483 VAL B N 1
ATOM 9433 C CA . VAL B 1 483 ? 39.015 27.032 7.287 1.00 25.07 483 VAL B CA 1
ATOM 9434 C C . VAL B 1 483 ? 38.400 25.940 8.158 1.00 24.85 483 VAL B C 1
ATOM 9435 O O . VAL B 1 483 ? 38.748 24.770 7.991 1.00 25.97 483 VAL B O 1
ATOM 9439 N N . ILE B 1 484 ? 37.445 26.305 9.033 1.00 24.99 484 ILE B N 1
ATOM 9440 C CA . ILE B 1 484 ? 36.685 25.306 9.810 1.00 24.05 484 ILE B CA 1
ATOM 9441 C C . ILE B 1 484 ? 35.210 25.358 9.388 1.00 24.89 484 ILE B C 1
ATOM 9442 O O . ILE B 1 484 ? 34.615 26.458 9.392 1.00 25.66 484 ILE B O 1
ATOM 9447 N N . ILE B 1 485 ? 34.679 24.206 8.962 1.00 23.89 485 ILE B N 1
ATOM 9448 C CA . ILE B 1 485 ? 33.261 24.052 8.591 1.00 24.20 485 ILE B CA 1
ATOM 9449 C C . ILE B 1 485 ? 32.534 23.467 9.766 1.00 23.94 485 ILE B C 1
ATOM 9450 O O . ILE B 1 485 ? 32.769 22.308 10.161 1.00 23.64 485 ILE B O 1
ATOM 9455 N N . ALA B 1 486 ? 31.640 24.270 10.325 1.00 21.79 486 ALA B N 1
ATOM 9456 C CA . ALA B 1 486 ? 30.972 23.912 11.554 1.00 22.09 486 ALA B CA 1
ATOM 9457 C C . ALA B 1 486 ? 29.474 24.127 11.337 1.00 22.89 486 ALA B C 1
ATOM 9458 O O . ALA B 1 486 ? 28.825 24.838 12.109 1.00 22.94 486 ALA B O 1
ATOM 9460 N N . THR B 1 487 ? 28.942 23.492 10.292 1.00 23.88 487 THR B N 1
ATOM 9461 C CA . THR B 1 487 ? 27.645 23.858 9.775 1.00 23.80 487 THR B CA 1
ATOM 9462 C C . THR B 1 487 ? 26.507 23.043 10.337 1.00 24.48 487 THR B C 1
ATOM 9463 O O . THR B 1 487 ? 25.368 23.224 9.882 1.00 22.96 487 THR B O 1
ATOM 9467 N N . GLY B 1 488 ? 26.775 22.160 11.308 1.00 22.16 488 GLY B N 1
ATOM 9468 C CA . GLY B 1 488 ? 25.653 21.558 12.049 1.00 21.24 488 GLY B CA 1
ATOM 9469 C C . GLY B 1 488 ? 24.931 20.377 11.390 1.00 23.33 488 GLY B C 1
ATOM 9470 O O . GLY B 1 488 ? 25.433 19.805 10.434 1.00 21.33 488 GLY B O 1
ATOM 9471 N N . ALA B 1 489 ? 23.767 20.011 11.954 1.00 22.02 489 ALA B N 1
ATOM 9472 C CA . ALA B 1 489 ? 22.957 18.871 11.520 1.00 23.55 489 ALA B CA 1
ATOM 9473 C C . ALA B 1 489 ? 21.525 19.384 11.490 1.00 22.88 489 ALA B C 1
ATOM 9474 O O . ALA B 1 489 ? 21.236 20.385 12.076 1.00 24.31 489 ALA B O 1
ATOM 9476 N N . ARG B 1 490 ? 20.624 18.618 10.931 1.00 25.91 490 ARG B N 1
ATOM 9477 C CA . ARG B 1 490 ? 19.193 18.936 10.982 1.00 26.53 490 ARG B CA 1
ATOM 9478 C C . ARG B 1 490 ? 18.452 17.617 11.201 1.00 25.70 490 ARG B C 1
ATOM 9479 O O . ARG B 1 490 ? 18.979 16.560 10.879 1.00 25.66 490 ARG B O 1
ATOM 9487 N N . TRP B 1 491 ? 17.261 17.671 11.784 1.00 24.23 491 TRP B N 1
ATOM 9488 C CA . TRP B 1 491 ? 16.450 16.478 11.977 1.00 24.56 491 TRP B CA 1
ATOM 9489 C C . TRP B 1 491 ? 15.990 15.921 10.597 1.00 24.55 491 TRP B C 1
ATOM 9490 O O . TRP B 1 491 ? 15.763 16.705 9.656 1.00 24.69 491 TRP B O 1
ATOM 9501 N N . ASN B 1 492 ? 15.908 14.597 10.473 1.00 24.81 492 ASN B N 1
ATOM 9502 C CA . ASN B 1 492 ? 15.476 13.930 9.213 1.00 25.66 492 ASN B CA 1
ATOM 9503 C C . ASN B 1 492 ? 14.029 14.309 8.823 1.00 25.64 492 ASN B C 1
ATOM 9504 O O . ASN B 1 492 ? 13.175 14.436 9.692 1.00 26.59 492 ASN B O 1
ATOM 9509 N N . THR B 1 493 ? 13.763 14.452 7.533 1.00 26.89 493 THR B N 1
ATOM 9510 C CA . THR B 1 493 ? 12.452 14.922 7.059 1.00 25.78 493 THR B CA 1
ATOM 9511 C C . THR B 1 493 ? 11.691 13.787 6.376 1.00 27.20 493 THR B C 1
ATOM 9512 O O . THR B 1 493 ? 10.558 14.013 5.863 1.00 27.04 493 THR B O 1
ATOM 9516 N N . ASP B 1 494 ? 12.334 12.609 6.265 1.00 25.35 494 ASP B N 1
ATOM 9517 C CA . ASP B 1 494 ? 11.845 11.518 5.391 1.00 25.89 494 ASP B CA 1
ATOM 9518 C C . ASP B 1 494 ? 11.703 10.169 6.154 1.00 25.43 494 ASP B C 1
ATOM 9519 O O . ASP B 1 494 ? 11.506 9.110 5.533 1.00 27.46 494 ASP B O 1
ATOM 9524 N N . GLY B 1 495 ? 11.727 10.210 7.490 1.00 25.24 495 GLY B N 1
ATOM 9525 C CA . GLY B 1 495 ? 11.519 9.009 8.323 1.00 24.37 495 GLY B CA 1
ATOM 9526 C C . GLY B 1 495 ? 12.818 8.221 8.584 1.00 24.51 495 GLY B C 1
ATOM 9527 O O . GLY B 1 495 ? 12.840 7.291 9.389 1.00 23.88 495 GLY B O 1
ATOM 9528 N N . THR B 1 496 ? 13.923 8.618 7.957 1.00 24.21 496 THR B N 1
ATOM 9529 C CA . THR B 1 496 ? 15.154 7.847 8.162 1.00 24.90 496 THR B CA 1
ATOM 9530 C C . THR B 1 496 ? 15.427 7.724 9.634 1.00 24.31 496 THR B C 1
ATOM 9531 O O . THR B 1 496 ? 15.275 8.696 10.363 1.00 25.33 496 THR B O 1
ATOM 9535 N N . ASN B 1 497 ? 15.853 6.542 10.073 1.00 25.38 497 ASN B N 1
ATOM 9536 C CA . ASN B 1 497 ? 15.932 6.227 11.462 1.00 24.88 497 ASN B CA 1
ATOM 9537 C C . ASN B 1 497 ? 16.941 5.124 11.707 1.00 25.62 497 ASN B C 1
ATOM 9538 O O . ASN B 1 497 ? 17.280 4.346 10.789 1.00 26.59 497 ASN B O 1
ATOM 9543 N N . CYS B 1 498 ? 17.380 5.005 12.954 1.00 26.26 498 CYS B N 1
ATOM 9544 C CA . CYS B 1 498 ? 18.399 4.002 13.301 1.00 27.74 498 CYS B CA 1
ATOM 9545 C C . CYS B 1 498 ? 17.878 2.557 13.179 1.00 28.05 498 CYS B C 1
ATOM 9546 O O . CYS B 1 498 ? 18.688 1.687 13.113 1.00 29.75 498 CYS B O 1
ATOM 9549 N N . LEU B 1 499 ? 16.566 2.263 13.160 1.00 28.05 499 LEU B N 1
ATOM 9550 C CA . LEU B 1 499 ? 16.159 0.832 13.107 1.00 28.81 499 LEU B CA 1
ATOM 9551 C C . LEU B 1 499 ? 16.318 0.212 11.727 1.00 27.68 499 LEU B C 1
ATOM 9552 O O . LEU B 1 499 ? 16.808 -0.934 11.572 1.00 28.67 499 LEU B O 1
ATOM 9557 N N . THR B 1 500 ? 15.966 0.961 10.695 1.00 26.67 500 THR B N 1
ATOM 9558 C CA . THR B 1 500 ? 16.046 0.451 9.352 1.00 25.24 500 THR B CA 1
ATOM 9559 C C . THR B 1 500 ? 17.125 1.213 8.542 1.00 25.30 500 THR B C 1
ATOM 9560 O O . THR B 1 500 ? 17.521 0.732 7.529 1.00 25.89 500 THR B O 1
ATOM 9564 N N . HIS B 1 501 ? 17.595 2.348 8.985 1.00 23.95 501 HIS B N 1
ATOM 9565 C CA . HIS B 1 501 ? 18.538 3.189 8.178 1.00 24.48 501 HIS B CA 1
ATOM 9566 C C . HIS B 1 501 ? 17.999 3.664 6.845 1.00 25.18 501 HIS B C 1
ATOM 9567 O O . HIS B 1 501 ? 18.769 3.999 5.939 1.00 25.76 501 HIS B O 1
ATOM 9574 N N . ASP B 1 502 ? 16.674 3.649 6.695 1.00 25.11 502 ASP B N 1
ATOM 9575 C CA . ASP B 1 502 ? 16.053 3.979 5.390 1.00 26.02 502 ASP B CA 1
ATOM 9576 C C . ASP B 1 502 ? 14.885 4.920 5.588 1.00 23.87 502 ASP B C 1
ATOM 9577 O O . ASP B 1 502 ? 14.313 4.897 6.659 1.00 23.08 502 ASP B O 1
ATOM 9582 N N . PRO B 1 503 ? 14.477 5.700 4.576 1.00 24.26 503 PRO B N 1
ATOM 9583 C CA . PRO B 1 503 ? 13.244 6.508 4.705 1.00 24.91 503 PRO B CA 1
ATOM 9584 C C . PRO B 1 503 ? 12.048 5.623 5.034 1.00 24.38 503 PRO B C 1
ATOM 9585 O O . PRO B 1 503 ? 12.099 4.420 4.808 1.00 24.92 503 PRO B O 1
ATOM 9589 N N . ILE B 1 504 ? 11.000 6.222 5.590 1.00 25.49 504 ILE B N 1
ATOM 9590 C CA . ILE B 1 504 ? 9.701 5.607 5.728 1.00 24.92 504 ILE B CA 1
ATOM 9591 C C . ILE B 1 504 ? 8.788 6.101 4.535 1.00 25.80 504 ILE B C 1
ATOM 9592 O O . ILE B 1 504 ? 8.651 7.309 4.294 1.00 23.82 504 ILE B O 1
ATOM 9597 N N . PRO B 1 505 ? 8.171 5.149 3.817 1.00 25.83 505 PRO B N 1
ATOM 9598 C CA . PRO B 1 505 ? 7.255 5.486 2.700 1.00 25.66 505 PRO B CA 1
ATOM 9599 C C . PRO B 1 505 ? 6.189 6.449 3.206 1.00 25.20 505 PRO B C 1
ATOM 9600 O O . PRO B 1 505 ? 5.597 6.209 4.254 1.00 26.77 505 PRO B O 1
ATOM 9604 N N . GLY B 1 506 ? 5.996 7.570 2.534 1.00 24.91 506 GLY B N 1
ATOM 9605 C CA . GLY B 1 506 ? 4.981 8.499 2.965 1.00 26.53 506 GLY B CA 1
ATOM 9606 C C . GLY B 1 506 ? 5.471 9.551 3.956 1.00 26.69 506 GLY B C 1
ATOM 9607 O O . GLY B 1 506 ? 4.772 10.507 4.229 1.00 26.65 506 GLY B O 1
ATOM 9608 N N . ALA B 1 507 ? 6.662 9.366 4.527 1.00 25.73 507 ALA B N 1
ATOM 9609 C CA . ALA B 1 507 ? 7.241 10.418 5.405 1.00 25.04 507 ALA B CA 1
ATOM 9610 C C . ALA B 1 507 ? 7.798 11.562 4.552 1.00 24.79 507 ALA B C 1
ATOM 9611 O O . ALA B 1 507 ? 8.563 11.330 3.635 1.00 24.52 507 ALA B O 1
ATOM 9613 N N . ASP B 1 508 ? 7.448 12.793 4.885 1.00 25.31 508 ASP B N 1
ATOM 9614 C CA . ASP B 1 508 ? 7.791 13.981 4.066 1.00 26.87 508 ASP B CA 1
ATOM 9615 C C . ASP B 1 508 ? 7.325 15.239 4.841 1.00 27.88 508 ASP B C 1
ATOM 9616 O O . ASP B 1 508 ? 6.097 15.618 4.846 1.00 25.88 508 ASP B O 1
ATOM 9621 N N . ALA B 1 509 ? 8.306 15.886 5.497 1.00 26.20 509 ALA B N 1
ATOM 9622 C CA . ALA B 1 509 ? 8.060 17.069 6.311 1.00 28.46 509 ALA B CA 1
ATOM 9623 C C . ALA B 1 509 ? 7.619 18.310 5.527 1.00 28.97 509 ALA B C 1
ATOM 9624 O O . ALA B 1 509 ? 7.321 19.353 6.143 1.00 30.87 509 ALA B O 1
ATOM 9626 N N . SER B 1 510 ? 7.588 18.234 4.207 1.00 30.25 510 SER B N 1
ATOM 9627 C CA . SER B 1 510 ? 7.006 19.351 3.438 1.00 32.55 510 SER B CA 1
ATOM 9628 C C . SER B 1 510 ? 5.493 19.229 3.330 1.00 32.73 510 SER B C 1
ATOM 9629 O O . SER B 1 510 ? 4.841 20.163 2.860 1.00 33.73 510 SER B O 1
ATOM 9632 N N . LEU B 1 511 ? 4.937 18.111 3.769 1.00 31.92 511 LEU B N 1
ATOM 9633 C CA . LEU B 1 511 ? 3.500 17.947 3.720 1.00 32.36 511 LEU B CA 1
ATOM 9634 C C . LEU B 1 511 ? 2.838 18.769 4.843 1.00 33.20 511 LEU B C 1
ATOM 9635 O O . LEU B 1 511 ? 3.444 19.004 5.914 1.00 34.31 511 LEU B O 1
ATOM 9640 N N . PRO B 1 512 ? 1.589 19.196 4.626 1.00 32.80 512 PRO B N 1
ATOM 9641 C CA . PRO B 1 512 ? 0.899 20.017 5.637 1.00 32.14 512 PRO B CA 1
ATOM 9642 C C . PRO B 1 512 ? 0.687 19.320 6.986 1.00 29.98 512 PRO B C 1
ATOM 9643 O O . PRO B 1 512 ? 0.631 20.014 8.005 1.00 29.99 512 PRO B O 1
ATOM 9647 N N . ASP B 1 513 ? 0.552 18.003 7.017 1.00 26.75 513 ASP B N 1
ATOM 9648 C CA . ASP B 1 513 ? 0.262 17.353 8.283 1.00 27.75 513 ASP B CA 1
ATOM 9649 C C . ASP B 1 513 ? 1.478 16.675 8.972 1.00 26.97 513 ASP B C 1
ATOM 9650 O O . ASP B 1 513 ? 1.320 15.886 9.881 1.00 26.54 513 ASP B O 1
ATOM 9655 N N . GLN B 1 514 ? 2.686 17.013 8.556 1.00 27.02 514 GLN B N 1
ATOM 9656 C CA . GLN B 1 514 ? 3.887 16.418 9.206 1.00 26.63 514 GLN B CA 1
ATOM 9657 C C . GLN B 1 514 ? 4.866 17.552 9.564 1.00 26.70 514 GLN B C 1
ATOM 9658 O O . GLN B 1 514 ? 4.907 18.601 8.878 1.00 25.43 514 GLN B O 1
ATOM 9664 N N . LEU B 1 515 ? 5.625 17.371 10.650 1.00 25.95 515 LEU B N 1
ATOM 9665 C CA . LEU B 1 515 ? 6.547 18.394 11.087 1.00 27.37 515 LEU B CA 1
ATOM 9666 C C . LEU B 1 515 ? 7.830 17.761 11.650 1.00 27.82 515 LEU B C 1
ATOM 9667 O O . LEU B 1 515 ? 7.798 16.665 12.252 1.00 27.62 515 LEU B O 1
ATOM 9672 N N . THR B 1 516 ? 8.915 18.502 11.491 1.00 28.49 516 THR B N 1
ATOM 9673 C CA . THR B 1 516 ? 10.180 18.210 12.165 1.00 28.39 516 THR B CA 1
ATOM 9674 C C . THR B 1 516 ? 10.234 18.950 13.474 1.00 28.15 516 THR B C 1
ATOM 9675 O O . THR B 1 516 ? 9.444 19.905 13.699 1.00 28.48 516 THR B O 1
ATOM 9679 N N . PRO B 1 517 ? 11.186 18.591 14.360 1.00 26.93 517 PRO B N 1
ATOM 9680 C CA . PRO B 1 517 ? 11.368 19.437 15.542 1.00 26.47 517 PRO B CA 1
ATOM 9681 C C . PRO B 1 517 ? 11.557 20.895 15.169 1.00 25.38 517 PRO B C 1
ATOM 9682 O O . PRO B 1 517 ? 10.998 21.700 15.873 1.00 25.95 517 PRO B O 1
ATOM 9686 N N . GLU B 1 518 ? 12.384 21.217 14.185 1.00 26.35 518 GLU B N 1
ATOM 9687 C CA . GLU B 1 518 ? 12.675 22.631 13.845 1.00 28.04 518 GLU B CA 1
ATOM 9688 C C . GLU B 1 518 ? 11.381 23.399 13.448 1.00 28.61 518 GLU B C 1
ATOM 9689 O O . GLU B 1 518 ? 11.202 24.521 13.854 1.00 28.19 518 GLU B O 1
ATOM 9695 N N . GLN B 1 519 ? 10.519 22.746 12.665 1.00 27.43 519 GLN B N 1
ATOM 9696 C CA . GLN B 1 519 ? 9.224 23.318 12.275 1.00 29.06 519 GLN B CA 1
ATOM 9697 C C . GLN B 1 519 ? 8.342 23.503 13.513 1.00 28.80 519 GLN B C 1
ATOM 9698 O O . GLN B 1 519 ? 7.631 24.523 13.605 1.00 30.24 519 GLN B O 1
ATOM 9704 N N . VAL B 1 520 ? 8.414 22.575 14.482 1.00 27.59 520 VAL B N 1
ATOM 9705 C CA . VAL B 1 520 ? 7.623 22.742 15.680 1.00 28.69 520 VAL B CA 1
ATOM 9706 C C . VAL B 1 520 ? 8.172 23.920 16.473 1.00 31.42 520 VAL B C 1
ATOM 9707 O O . VAL B 1 520 ? 7.395 24.792 16.942 1.00 32.58 520 VAL B O 1
ATOM 9711 N N . MET B 1 521 ? 9.504 23.968 16.639 1.00 31.79 521 MET B N 1
ATOM 9712 C CA . MET B 1 521 ? 10.125 25.035 17.445 1.00 32.21 521 MET B CA 1
ATOM 9713 C C . MET B 1 521 ? 10.007 26.426 16.802 1.00 34.34 521 MET B C 1
ATOM 9714 O O . MET B 1 521 ? 9.844 27.444 17.496 1.00 35.73 521 MET B O 1
ATOM 9719 N N . ASP B 1 522 ? 10.050 26.476 15.478 1.00 35.65 522 ASP B N 1
ATOM 9720 C CA . ASP B 1 522 ? 9.843 27.724 14.753 1.00 37.33 522 ASP B CA 1
ATOM 9721 C C . ASP B 1 522 ? 8.423 28.322 14.970 1.00 37.14 522 ASP B C 1
ATOM 9722 O O . ASP B 1 522 ? 8.256 29.552 14.969 1.00 36.93 522 ASP B O 1
ATOM 9727 N N . GLY B 1 523 ? 7.428 27.458 15.164 1.00 37.04 523 GLY B N 1
ATOM 9728 C CA . GLY B 1 523 ? 6.073 27.850 15.543 1.00 37.08 523 GLY B CA 1
ATOM 9729 C C . GLY B 1 523 ? 5.222 28.579 14.484 1.00 37.21 523 GLY B C 1
ATOM 9730 O O . GLY B 1 523 ? 4.261 29.248 14.825 1.00 38.72 523 GLY B O 1
ATOM 9731 N N . LYS B 1 524 ? 5.556 28.463 13.222 1.00 35.61 524 LYS B N 1
ATOM 9732 C CA . LYS B 1 524 ? 4.740 29.087 12.188 1.00 36.69 524 LYS B CA 1
ATOM 9733 C C . LYS B 1 524 ? 3.808 28.046 11.555 1.00 36.81 524 LYS B C 1
ATOM 9734 O O . LYS B 1 524 ? 2.664 28.363 11.246 1.00 36.74 524 LYS B O 1
ATOM 9736 N N . LYS B 1 525 ? 4.304 26.815 11.371 1.00 34.59 525 LYS B N 1
ATOM 9737 C CA . LYS B 1 525 ? 3.531 25.809 10.698 1.00 34.08 525 LYS B CA 1
ATOM 9738 C C . LYS B 1 525 ? 2.414 25.329 11.627 1.00 33.52 525 LYS B C 1
ATOM 9739 O O . LYS B 1 525 ? 2.657 24.952 12.774 1.00 32.86 525 LYS B O 1
ATOM 9745 N N . LYS B 1 526 ? 1.197 25.293 11.111 1.00 33.30 526 LYS B N 1
ATOM 9746 C CA . LYS B 1 526 ? 0.041 24.912 11.916 1.00 33.78 526 LYS B CA 1
ATOM 9747 C C . LYS B 1 526 ? 0.120 23.476 12.370 1.00 32.99 526 LYS B C 1
ATOM 9748 O O . LYS B 1 526 ? 0.678 22.604 11.677 1.00 33.77 526 LYS B O 1
ATOM 9750 N N . ILE B 1 527 ? -0.436 23.225 13.555 1.00 32.19 527 ILE B N 1
ATOM 9751 C CA . ILE B 1 527 ? -0.426 21.913 14.156 1.00 31.49 527 ILE B CA 1
ATOM 9752 C C . ILE B 1 527 ? -1.823 21.623 14.616 1.00 32.86 527 ILE B C 1
ATOM 9753 O O . ILE B 1 527 ? -2.387 22.413 15.375 1.00 32.88 527 ILE B O 1
ATOM 9758 N N . GLY B 1 528 ? -2.369 20.479 14.180 1.00 33.97 528 GLY B N 1
ATOM 9759 C CA . GLY B 1 528 ? -3.749 20.123 14.507 1.00 35.11 528 GLY B CA 1
ATOM 9760 C C . GLY B 1 528 ? -3.893 19.471 15.866 1.00 35.39 528 GLY B C 1
ATOM 9761 O O . GLY B 1 528 ? -2.896 19.212 16.558 1.00 35.78 528 GLY B O 1
ATOM 9762 N N . LYS B 1 529 ? -5.132 19.155 16.230 1.00 34.25 529 LYS B N 1
ATOM 9763 C CA . LYS B 1 529 ? -5.458 18.690 17.569 1.00 34.24 529 LYS B CA 1
ATOM 9764 C C . LYS B 1 529 ? -4.711 17.422 18.024 1.00 33.71 529 LYS B C 1
ATOM 9765 O O . LYS B 1 529 ? -4.003 17.426 19.045 1.00 33.10 529 LYS B O 1
ATOM 9771 N N . ARG B 1 530 ? -4.909 16.335 17.285 1.00 32.96 530 ARG B N 1
ATOM 9772 C CA . ARG B 1 530 ? -4.337 15.045 17.618 1.00 33.13 530 ARG B CA 1
ATOM 9773 C C . ARG B 1 530 ? -2.939 14.910 16.990 1.00 32.04 530 ARG B C 1
ATOM 9774 O O . ARG B 1 530 ? -2.769 14.976 15.779 1.00 31.33 530 ARG B O 1
ATOM 9782 N N . VAL B 1 531 ? -1.940 14.737 17.852 1.00 31.32 531 VAL B N 1
ATOM 9783 C CA . VAL B 1 531 ? -0.581 14.800 17.413 1.00 29.16 531 VAL B CA 1
ATOM 9784 C C . VAL B 1 531 ? 0.009 13.454 17.768 1.00 28.63 531 VAL B C 1
ATOM 9785 O O . VAL B 1 531 ? -0.135 12.988 18.891 1.00 29.49 531 VAL B O 1
ATOM 9789 N N . VAL B 1 532 ? 0.662 12.825 16.808 1.00 27.60 532 VAL B N 1
ATOM 9790 C CA . VAL B 1 532 ? 1.470 11.660 17.099 1.00 27.12 532 VAL B CA 1
ATOM 9791 C C . VAL B 1 532 ? 2.944 12.088 16.938 1.00 27.05 532 VAL B C 1
ATOM 9792 O O . VAL B 1 532 ? 3.280 12.786 15.974 1.00 28.55 532 VAL B O 1
ATOM 9796 N N . ILE B 1 533 ? 3.813 11.653 17.852 1.00 26.80 533 ILE B N 1
ATOM 9797 C CA . ILE B 1 533 ? 5.239 11.896 17.686 1.00 25.34 533 ILE B CA 1
ATOM 9798 C C . ILE B 1 533 ? 5.889 10.564 17.403 1.00 24.76 533 ILE B C 1
ATOM 9799 O O . ILE B 1 533 ? 5.787 9.626 18.198 1.00 25.58 533 ILE B O 1
ATOM 9804 N N . LEU B 1 534 ? 6.550 10.450 16.269 1.00 22.95 534 LEU B N 1
ATOM 9805 C CA . LEU B 1 534 ? 7.123 9.178 15.946 1.00 23.81 534 LEU B CA 1
ATOM 9806 C C . LEU B 1 534 ? 8.604 9.273 16.316 1.00 24.53 534 LEU B C 1
ATOM 9807 O O . LEU B 1 534 ? 9.311 10.076 15.729 1.00 24.86 534 LEU B O 1
ATOM 9812 N N . ASN B 1 535 ? 9.067 8.399 17.216 1.00 25.89 535 ASN B N 1
ATOM 9813 C CA . ASN B 1 535 ? 10.386 8.605 17.880 1.00 25.07 535 ASN B CA 1
ATOM 9814 C C . ASN B 1 535 ? 11.380 7.454 17.663 1.00 24.52 535 ASN B C 1
ATOM 9815 O O . ASN B 1 535 ? 11.049 6.285 17.869 1.00 23.75 535 ASN B O 1
ATOM 9820 N N . ALA B 1 536 ? 12.586 7.778 17.196 1.00 23.50 536 ALA B N 1
ATOM 9821 C CA . ALA B 1 536 ? 13.631 6.756 17.178 1.00 23.69 536 ALA B CA 1
ATOM 9822 C C . ALA B 1 536 ? 14.904 7.316 17.862 1.00 24.18 536 ALA B C 1
ATOM 9823 O O . ALA B 1 536 ? 15.998 6.821 17.640 1.00 25.15 536 ALA B O 1
ATOM 9825 N N . ASP B 1 537 ? 14.722 8.346 18.690 1.00 25.83 537 ASP B N 1
ATOM 9826 C CA . ASP B 1 537 ? 15.812 8.974 19.489 1.00 26.26 537 ASP B CA 1
ATOM 9827 C C . ASP B 1 537 ? 15.635 8.729 20.986 1.00 26.08 537 ASP B C 1
ATOM 9828 O O . ASP B 1 537 ? 14.503 8.872 21.518 1.00 26.17 537 ASP B O 1
ATOM 9833 N N . THR B 1 538 ? 16.727 8.398 21.696 1.00 25.29 538 THR B N 1
ATOM 9834 C CA . THR B 1 538 ? 16.641 8.075 23.139 1.00 25.86 538 THR B CA 1
ATOM 9835 C C . THR B 1 538 ? 16.966 9.225 24.118 1.00 26.40 538 THR B C 1
ATOM 9836 O O . THR B 1 538 ? 17.054 8.971 25.320 1.00 27.72 538 THR B O 1
ATOM 9840 N N . TYR B 1 539 ? 17.100 10.461 23.648 1.00 24.88 539 TYR B N 1
ATOM 9841 C CA . TYR B 1 539 ? 17.453 11.553 24.576 1.00 24.78 539 TYR B CA 1
ATOM 9842 C C . TYR B 1 539 ? 16.233 12.482 24.835 1.00 25.18 539 TYR B C 1
ATOM 9843 O O . TYR B 1 539 ? 15.187 11.961 25.146 1.00 28.20 539 TYR B O 1
ATOM 9852 N N . PHE B 1 540 ? 16.313 13.794 24.681 1.00 25.16 540 PHE B N 1
ATOM 9853 C CA . PHE B 1 540 ? 15.280 14.689 25.215 1.00 24.59 540 PHE B CA 1
ATOM 9854 C C . PHE B 1 540 ? 14.273 15.202 24.164 1.00 25.79 540 PHE B C 1
ATOM 9855 O O . PHE B 1 540 ? 13.201 15.740 24.543 1.00 25.15 540 PHE B O 1
ATOM 9863 N N . MET B 1 541 ? 14.585 15.080 22.869 1.00 24.62 541 MET B N 1
ATOM 9864 C CA . MET B 1 541 ? 13.744 15.814 21.859 1.00 26.15 541 MET B CA 1
ATOM 9865 C C . MET B 1 541 ? 12.268 15.393 21.895 1.00 26.41 541 MET B C 1
ATOM 9866 O O . MET B 1 541 ? 11.348 16.255 22.000 1.00 26.63 541 MET B O 1
ATOM 9871 N N . ALA B 1 542 ? 12.025 14.073 21.835 1.00 26.93 542 ALA B N 1
ATOM 9872 C CA . ALA B 1 542 ? 10.643 13.613 21.761 1.00 26.58 542 ALA B CA 1
ATOM 9873 C C . ALA B 1 542 ? 9.816 13.933 23.047 1.00 26.73 542 ALA B C 1
ATOM 9874 O O . ALA B 1 542 ? 8.682 14.408 22.946 1.00 26.03 542 ALA B O 1
ATOM 9876 N N . PRO B 1 543 ? 10.319 13.607 24.238 1.00 27.29 543 PRO B N 1
ATOM 9877 C CA . PRO B 1 543 ? 9.590 13.962 25.458 1.00 27.64 543 PRO B CA 1
ATOM 9878 C C . PRO B 1 543 ? 9.419 15.462 25.604 1.00 26.39 543 PRO B C 1
ATOM 9879 O O . PRO B 1 543 ? 8.395 15.864 26.168 1.00 25.67 543 PRO B O 1
ATOM 9883 N N . SER B 1 544 ? 10.420 16.255 25.220 1.00 25.82 544 SER B N 1
ATOM 9884 C CA . SER B 1 544 ? 10.327 17.744 25.343 1.00 24.85 544 SER B CA 1
ATOM 9885 C C . SER B 1 544 ? 9.270 18.347 24.379 1.00 25.64 544 SER B C 1
ATOM 9886 O O . SER B 1 544 ? 8.473 19.212 24.783 1.00 25.35 544 SER B O 1
ATOM 9889 N N . LEU B 1 545 ? 9.251 17.838 23.161 1.00 24.35 545 LEU B N 1
ATOM 9890 C CA . LEU B 1 545 ? 8.215 18.230 22.172 1.00 25.33 545 LEU B CA 1
ATOM 9891 C C . LEU B 1 545 ? 6.833 17.787 22.706 1.00 26.12 545 LEU B C 1
ATOM 9892 O O . LEU B 1 545 ? 5.843 18.560 22.607 1.00 25.85 545 LEU B O 1
ATOM 9897 N N . ALA B 1 546 ? 6.770 16.581 23.256 1.00 25.37 546 ALA B N 1
ATOM 9898 C CA . ALA B 1 546 ? 5.505 16.075 23.822 1.00 26.93 546 ALA B CA 1
ATOM 9899 C C . ALA B 1 546 ? 5.004 16.983 24.923 1.00 26.91 546 ALA B C 1
ATOM 9900 O O . ALA B 1 546 ? 3.835 17.369 24.939 1.00 28.15 546 ALA B O 1
ATOM 9902 N N . GLU B 1 547 ? 5.896 17.370 25.835 1.00 25.96 547 GLU B N 1
ATOM 9903 C CA . GLU B 1 547 ? 5.501 18.288 26.878 1.00 25.26 547 GLU B CA 1
ATOM 9904 C C . GLU B 1 547 ? 5.048 19.633 26.285 1.00 25.90 547 GLU B C 1
ATOM 9905 O O . GLU B 1 547 ? 4.027 20.188 26.751 1.00 26.17 547 GLU B O 1
ATOM 9911 N N . LYS B 1 548 ? 5.798 20.184 25.316 1.00 24.53 548 LYS B N 1
ATOM 9912 C CA . LYS B 1 548 ? 5.440 21.473 24.698 1.00 26.99 548 LYS B CA 1
ATOM 9913 C C . LYS B 1 548 ? 4.031 21.449 24.081 1.00 27.37 548 LYS B C 1
ATOM 9914 O O . LYS B 1 548 ? 3.188 22.331 24.361 1.00 27.72 548 LYS B O 1
ATOM 9920 N N . LEU B 1 549 ? 3.780 20.427 23.258 1.00 26.71 549 LEU B N 1
ATOM 9921 C CA . LEU B 1 549 ? 2.513 20.337 22.558 1.00 28.57 549 LEU B CA 1
ATOM 9922 C C . LEU B 1 549 ? 1.332 20.040 23.505 1.00 29.33 549 LEU B C 1
ATOM 9923 O O . LEU B 1 549 ? 0.232 20.576 23.285 1.00 29.78 549 LEU B O 1
ATOM 9928 N N . ALA B 1 550 ? 1.545 19.199 24.529 1.00 28.84 550 ALA B N 1
ATOM 9929 C CA . ALA B 1 550 ? 0.491 18.874 25.489 1.00 29.99 550 ALA B CA 1
ATOM 9930 C C . ALA B 1 550 ? 0.143 20.094 26.348 1.00 32.11 550 ALA B C 1
ATOM 9931 O O . ALA B 1 550 ? -1.055 20.332 26.658 1.00 30.76 550 ALA B O 1
ATOM 9933 N N . THR B 1 551 ? 1.169 20.866 26.756 1.00 32.31 551 THR B N 1
ATOM 9934 C CA . THR B 1 551 ? 0.861 22.060 27.531 1.00 32.97 551 THR B CA 1
ATOM 9935 C C . THR B 1 551 ? 0.122 23.069 26.639 1.00 32.71 551 THR B C 1
ATOM 9936 O O . THR B 1 551 ? -0.731 23.833 27.144 1.00 32.37 551 THR B O 1
ATOM 9940 N N . ALA B 1 552 ? 0.400 23.036 25.334 1.00 32.11 552 ALA B N 1
ATOM 9941 C CA . ALA B 1 552 ? -0.292 23.915 24.374 1.00 32.63 552 ALA B CA 1
ATOM 9942 C C . ALA B 1 552 ? -1.686 23.425 23.960 1.00 33.44 552 ALA B C 1
ATOM 9943 O O . ALA B 1 552 ? -2.270 24.018 23.037 1.00 34.72 552 ALA B O 1
ATOM 9945 N N . GLY B 1 553 ? -2.192 22.382 24.622 1.00 32.66 553 GLY B N 1
ATOM 9946 C CA . GLY B 1 553 ? -3.563 21.914 24.430 1.00 34.24 553 GLY B CA 1
ATOM 9947 C C . GLY B 1 553 ? -3.803 20.731 23.496 1.00 34.44 553 GLY B C 1
ATOM 9948 O O . GLY B 1 553 ? -4.932 20.235 23.401 1.00 34.91 553 GLY B O 1
ATOM 9949 N N . HIS B 1 554 ? -2.757 20.243 22.825 1.00 33.29 554 HIS B N 1
ATOM 9950 C CA . HIS B 1 554 ? -2.842 19.038 21.968 1.00 32.98 554 HIS B CA 1
ATOM 9951 C C . HIS B 1 554 ? -2.980 17.696 22.696 1.00 34.03 554 HIS B C 1
ATOM 9952 O O . HIS B 1 554 ? -2.460 17.523 23.799 1.00 35.00 554 HIS B O 1
ATOM 9959 N N . GLU B 1 555 ? -3.661 16.738 22.067 1.00 33.96 555 GLU B N 1
ATOM 9960 C CA . GLU B 1 555 ? -3.712 15.369 22.535 1.00 35.13 555 GLU B CA 1
ATOM 9961 C C . GLU B 1 555 ? -2.529 14.660 21.915 1.00 34.46 555 GLU B C 1
ATOM 9962 O O . GLU B 1 555 ? -2.535 14.427 20.713 1.00 35.63 555 GLU B O 1
ATOM 9968 N N . VAL B 1 556 ? -1.560 14.250 22.735 1.00 32.51 556 VAL B N 1
ATOM 9969 C CA . VAL B 1 556 ? -0.303 13.730 22.238 1.00 30.17 556 VAL B CA 1
ATOM 9970 C C . VAL B 1 556 ? -0.187 12.235 22.529 1.00 29.78 556 VAL B C 1
ATOM 9971 O O . VAL B 1 556 ? -0.533 11.783 23.607 1.00 29.24 556 VAL B O 1
ATOM 9975 N N . THR B 1 557 ? 0.277 11.486 21.522 1.00 29.58 557 THR B N 1
ATOM 9976 C CA . THR B 1 557 ? 0.711 10.097 21.632 1.00 28.71 557 THR B CA 1
ATOM 9977 C C . THR B 1 557 ? 2.159 10.027 21.119 1.00 28.10 557 THR B C 1
ATOM 9978 O O . THR B 1 557 ? 2.487 10.598 20.058 1.00 27.06 557 THR B O 1
ATOM 9982 N N . ILE B 1 558 ? 3.023 9.349 21.882 1.00 27.69 558 ILE B N 1
ATOM 9983 C CA . ILE B 1 558 ? 4.380 9.067 21.384 1.00 27.28 558 ILE B CA 1
ATOM 9984 C C . ILE B 1 558 ? 4.486 7.616 21.002 1.00 26.12 558 ILE B C 1
ATOM 9985 O O . ILE B 1 558 ? 4.278 6.746 21.856 1.00 27.49 558 ILE B O 1
ATOM 9990 N N . VAL B 1 559 ? 4.906 7.376 19.771 1.00 26.08 559 VAL B N 1
ATOM 9991 C CA . VAL B 1 559 ? 5.123 6.031 19.228 1.00 24.91 559 VAL B CA 1
ATOM 9992 C C . VAL B 1 559 ? 6.646 5.906 19.129 1.00 25.53 559 VAL B C 1
ATOM 9993 O O . VAL B 1 559 ? 7.274 6.598 18.326 1.00 25.02 559 VAL B O 1
ATOM 9997 N N . SER B 1 560 ? 7.214 5.080 20.000 1.00 25.09 560 SER B N 1
ATOM 9998 C CA . SER B 1 560 ? 8.659 4.979 20.103 1.00 27.04 560 SER B CA 1
ATOM 9999 C C . SER B 1 560 ? 9.187 3.598 19.706 1.00 24.99 560 SER B C 1
ATOM 10000 O O . SER B 1 560 ? 8.880 2.623 20.316 1.00 24.17 560 SER B O 1
ATOM 10003 N N . GLY B 1 561 ? 10.033 3.544 18.701 1.00 25.68 561 GLY B N 1
ATOM 10004 C CA . GLY B 1 561 ? 10.734 2.308 18.363 1.00 25.56 561 GLY B CA 1
ATOM 10005 C C . GLY B 1 561 ? 12.007 2.006 19.151 1.00 26.96 561 GLY B C 1
ATOM 10006 O O . GLY B 1 561 ? 12.574 0.936 18.968 1.00 26.23 561 GLY B O 1
ATOM 10007 N N . VAL B 1 562 ? 12.462 2.956 19.971 1.00 26.47 562 VAL B N 1
ATOM 10008 C CA . VAL B 1 562 ? 13.580 2.768 20.907 1.00 27.75 562 VAL B CA 1
ATOM 10009 C C . VAL B 1 562 ? 13.021 3.116 22.294 1.00 29.08 562 VAL B C 1
ATOM 10010 O O . VAL B 1 562 ? 11.875 3.603 22.389 1.00 29.46 562 VAL B O 1
ATOM 10014 N N . HIS B 1 563 ? 13.785 2.829 23.365 1.00 29.99 563 HIS B N 1
ATOM 10015 C CA . HIS B 1 563 ? 13.334 3.029 24.753 1.00 31.42 563 HIS B CA 1
ATOM 10016 C C . HIS B 1 563 ? 13.221 4.553 24.918 1.00 29.12 563 HIS B C 1
ATOM 10017 O O . HIS B 1 563 ? 14.202 5.269 24.797 1.00 26.93 563 HIS B O 1
ATOM 10024 N N . LEU B 1 564 ? 12.001 5.031 25.189 1.00 26.99 564 LEU B N 1
ATOM 10025 C CA . LEU B 1 564 ? 11.752 6.472 25.268 1.00 26.62 564 LEU B CA 1
ATOM 10026 C C . LEU B 1 564 ? 12.606 7.109 26.392 1.00 25.62 564 LEU B C 1
ATOM 10027 O O . LEU B 1 564 ? 12.674 6.579 27.487 1.00 23.84 564 LEU B O 1
ATOM 10032 N N . ALA B 1 565 ? 13.260 8.224 26.094 1.00 24.53 565 ALA B N 1
ATOM 10033 C CA . ALA B 1 565 ? 14.031 8.961 27.113 1.00 24.13 565 ALA B CA 1
ATOM 10034 C C . ALA B 1 565 ? 15.095 8.110 27.827 1.00 24.43 565 ALA B C 1
ATOM 10035 O O . ALA B 1 565 ? 15.496 8.421 28.959 1.00 24.03 565 ALA B O 1
ATOM 10037 N N . ASN B 1 566 ? 15.564 7.059 27.186 1.00 23.90 566 ASN B N 1
ATOM 10038 C CA . ASN B 1 566 ? 16.540 6.171 27.869 1.00 24.32 566 ASN B CA 1
ATOM 10039 C C . ASN B 1 566 ? 17.776 6.980 28.403 1.00 23.72 566 ASN B C 1
ATOM 10040 O O . ASN B 1 566 ? 18.248 6.718 29.501 1.00 22.95 566 ASN B O 1
ATOM 10045 N N . TYR B 1 567 ? 18.290 7.942 27.617 1.00 23.42 567 TYR B N 1
ATOM 10046 C CA . TYR B 1 567 ? 19.494 8.658 28.035 1.00 24.34 567 TYR B CA 1
ATOM 10047 C C . TYR B 1 567 ? 19.148 9.540 29.276 1.00 24.60 567 TYR B C 1
ATOM 10048 O O . TYR B 1 567 ? 20.011 9.809 30.135 1.00 22.33 567 TYR B O 1
ATOM 10057 N N . MET B 1 568 ? 17.876 9.922 29.442 1.00 23.43 568 MET B N 1
ATOM 10058 C CA . MET B 1 568 ? 17.493 10.642 30.674 1.00 24.12 568 MET B CA 1
ATOM 10059 C C . MET B 1 568 ? 17.523 9.787 31.928 1.00 23.34 568 MET B C 1
ATOM 10060 O O . MET B 1 568 ? 17.425 10.325 33.037 1.00 23.01 568 MET B O 1
ATOM 10065 N N . HIS B 1 569 ? 17.611 8.475 31.793 1.00 21.42 569 HIS B N 1
ATOM 10066 C CA . HIS B 1 569 ? 17.910 7.678 33.008 1.00 22.75 569 HIS B CA 1
ATOM 10067 C C . HIS B 1 569 ? 19.282 8.142 33.565 1.00 22.80 569 HIS B C 1
ATOM 10068 O O . HIS B 1 569 ? 19.435 8.439 34.757 1.00 23.38 569 HIS B O 1
ATOM 10075 N N . PHE B 1 570 ? 20.244 8.275 32.667 1.00 23.31 570 PHE B N 1
ATOM 10076 C CA . PHE B 1 570 ? 21.635 8.639 33.032 1.00 22.41 570 PHE B CA 1
ATOM 10077 C C . PHE B 1 570 ? 21.823 10.100 33.443 1.00 23.95 570 PHE B C 1
ATOM 10078 O O . PHE B 1 570 ? 22.735 10.392 34.253 1.00 23.26 570 PHE B O 1
ATOM 10086 N N . THR B 1 571 ? 21.012 11.028 32.889 1.00 21.48 571 THR B N 1
ATOM 10087 C CA . THR B 1 571 ? 21.096 12.394 33.349 1.00 22.36 571 THR B CA 1
ATOM 10088 C C . THR B 1 571 ? 20.237 12.642 34.581 1.00 22.20 571 THR B C 1
ATOM 10089 O O . THR B 1 571 ? 20.187 13.823 35.064 1.00 22.38 571 THR B O 1
ATOM 10093 N N . LEU B 1 572 ? 19.581 11.578 35.080 1.00 21.29 572 LEU B N 1
ATOM 10094 C CA . LEU B 1 572 ? 18.730 11.617 36.298 1.00 22.41 572 LEU B CA 1
ATOM 10095 C C . LEU B 1 572 ? 17.428 12.374 36.100 1.00 22.75 572 LEU B C 1
ATOM 10096 O O . LEU B 1 572 ? 16.695 12.631 37.047 1.00 24.54 572 LEU B O 1
ATOM 10101 N N . GLU B 1 573 ? 17.177 12.816 34.890 1.00 24.22 573 GLU B N 1
ATOM 10102 C CA . GLU B 1 573 ? 15.968 13.582 34.577 1.00 24.17 573 GLU B CA 1
ATOM 10103 C C . GLU B 1 573 ? 14.721 12.666 34.384 1.00 24.93 573 GLU B C 1
ATOM 10104 O O . GLU B 1 573 ? 13.547 13.152 34.411 1.00 24.60 573 GLU B O 1
ATOM 10110 N N . TYR B 1 574 ? 14.948 11.364 34.198 1.00 23.93 574 TYR B N 1
ATOM 10111 C CA . TYR B 1 574 ? 13.849 10.498 33.748 1.00 25.85 574 TYR B CA 1
ATOM 10112 C C . TYR B 1 574 ? 12.598 10.450 34.708 1.00 25.26 574 TYR B C 1
ATOM 10113 O O . TYR B 1 574 ? 11.487 10.534 34.214 1.00 25.31 574 TYR B O 1
ATOM 10122 N N . PRO B 1 575 ? 12.777 10.171 35.996 1.00 24.69 575 PRO B N 1
ATOM 10123 C CA . PRO B 1 575 ? 11.627 10.061 36.913 1.00 25.70 575 PRO B CA 1
ATOM 10124 C C . PRO B 1 575 ? 10.727 11.308 36.835 1.00 26.41 575 PRO B C 1
ATOM 10125 O O . PRO B 1 575 ? 9.500 11.122 36.718 1.00 27.26 575 PRO B O 1
ATOM 10129 N N . ASN B 1 576 ? 11.289 12.513 36.887 1.00 25.15 576 ASN B N 1
ATOM 10130 C CA . ASN B 1 576 ? 10.432 13.698 36.890 1.00 26.02 576 ASN B CA 1
ATOM 10131 C C . ASN B 1 576 ? 9.893 13.938 35.500 1.00 26.59 576 ASN B C 1
ATOM 10132 O O . ASN B 1 576 ? 8.780 14.455 35.357 1.00 25.24 576 ASN B O 1
ATOM 10137 N N . MET B 1 577 ? 10.677 13.598 34.465 1.00 26.12 577 MET B N 1
ATOM 10138 C CA . MET B 1 577 ? 10.168 13.714 33.108 1.00 27.40 577 MET B CA 1
ATOM 10139 C C . MET B 1 577 ? 8.968 12.803 32.912 1.00 26.93 577 MET B C 1
ATOM 10140 O O . MET B 1 577 ? 7.954 13.232 32.339 1.00 28.30 577 MET B O 1
ATOM 10145 N N . MET B 1 578 ? 9.062 11.558 33.344 1.00 27.01 578 MET B N 1
ATOM 10146 C CA . MET B 1 578 ? 7.887 10.644 33.207 1.00 27.59 578 MET B CA 1
ATOM 10147 C C . MET B 1 578 ? 6.636 11.140 34.009 1.00 27.33 578 MET B C 1
ATOM 10148 O O . MET B 1 578 ? 5.487 10.983 33.558 1.00 27.84 578 MET B O 1
ATOM 10153 N N . ARG B 1 579 ? 6.861 11.742 35.159 1.00 25.95 579 ARG B N 1
ATOM 10154 C CA . ARG B 1 579 ? 5.732 12.294 35.999 1.00 26.23 579 ARG B CA 1
ATOM 10155 C C . ARG B 1 579 ? 5.116 13.460 35.266 1.00 26.63 579 ARG B C 1
ATOM 10156 O O . ARG B 1 579 ? 3.897 13.606 35.241 1.00 26.60 579 ARG B O 1
ATOM 10164 N N . ARG B 1 580 ? 5.950 14.267 34.624 1.00 26.64 580 ARG B N 1
ATOM 10165 C CA . ARG B 1 580 ? 5.475 15.406 33.854 1.00 26.14 580 ARG B CA 1
ATOM 10166 C C . ARG B 1 580 ? 4.583 14.944 32.653 1.00 26.92 580 ARG B C 1
ATOM 10167 O O . ARG B 1 580 ? 3.500 15.490 32.433 1.00 26.21 580 ARG B O 1
ATOM 10175 N N . LEU B 1 581 ? 5.072 13.991 31.855 1.00 25.20 581 LEU B N 1
ATOM 10176 C CA . LEU B 1 581 ? 4.282 13.449 30.751 1.00 26.16 581 LEU B CA 1
ATOM 10177 C C . LEU B 1 581 ? 2.950 12.853 31.263 1.00 27.79 581 LEU B C 1
ATOM 10178 O O . LEU B 1 581 ? 1.867 13.055 30.639 1.00 27.62 581 LEU B O 1
ATOM 10183 N N . HIS B 1 582 ? 3.032 12.137 32.371 1.00 26.78 582 HIS B N 1
ATOM 10184 C CA . HIS B 1 582 ? 1.839 11.563 32.963 1.00 29.78 582 HIS B CA 1
ATOM 10185 C C . HIS B 1 582 ? 0.795 12.627 33.382 1.00 30.63 582 HIS B C 1
ATOM 10186 O O . HIS B 1 582 ? -0.388 12.467 32.997 1.00 29.48 582 HIS B O 1
ATOM 10193 N N . GLU B 1 583 ? 1.228 13.712 34.066 1.00 28.92 583 GLU B N 1
ATOM 10194 C CA . GLU B 1 583 ? 0.308 14.768 34.531 1.00 30.65 583 GLU B CA 1
ATOM 10195 C C . GLU B 1 583 ? -0.297 15.401 33.331 1.00 30.09 583 GLU B C 1
ATOM 10196 O O . GLU B 1 583 ? -1.431 15.882 33.382 1.00 28.57 583 GLU B O 1
ATOM 10202 N N . LEU B 1 584 ? 0.500 15.484 32.257 1.00 28.79 584 LEU B N 1
ATOM 10203 C CA . LEU B 1 584 ? 0.025 16.170 31.062 1.00 29.56 584 LEU B CA 1
ATOM 10204 C C . LEU B 1 584 ? -0.858 15.298 30.140 1.00 30.16 584 LEU B C 1
ATOM 10205 O O . LEU B 1 584 ? -1.314 15.778 29.106 1.00 29.59 584 LEU B O 1
ATOM 10210 N N . HIS B 1 585 ? -1.052 14.041 30.508 1.00 30.49 585 HIS B N 1
ATOM 10211 C CA . HIS B 1 585 ? -1.892 13.070 29.754 1.00 34.10 585 HIS B CA 1
ATOM 10212 C C . HIS B 1 585 ? -1.317 12.639 28.412 1.00 33.58 585 HIS B C 1
ATOM 10213 O O . HIS B 1 585 ? -2.053 12.370 27.450 1.00 33.15 585 HIS B O 1
ATOM 10220 N N . VAL B 1 586 ? 0.007 12.556 28.324 1.00 32.00 586 VAL B N 1
ATOM 10221 C CA . VAL B 1 586 ? 0.633 12.111 27.073 1.00 30.44 586 VAL B CA 1
ATOM 10222 C C . VAL B 1 586 ? 0.536 10.601 27.039 1.00 31.82 586 VAL B C 1
ATOM 10223 O O . VAL B 1 586 ? 0.898 9.967 27.997 1.00 32.47 586 VAL B O 1
ATOM 10227 N N . GLU B 1 587 ? 0.074 10.026 25.937 1.00 32.84 587 GLU B N 1
ATOM 10228 C CA . GLU B 1 587 ? -0.041 8.566 25.776 1.00 34.79 587 GLU B CA 1
ATOM 10229 C C . GLU B 1 587 ? 1.291 8.072 25.210 1.00 34.90 587 GLU B C 1
ATOM 10230 O O . GLU B 1 587 ? 1.895 8.741 24.382 1.00 34.07 587 GLU B O 1
ATOM 10236 N N . GLU B 1 588 ? 1.758 6.918 25.669 1.00 35.14 588 GLU B N 1
ATOM 10237 C CA . GLU B 1 588 ? 3.031 6.377 25.197 1.00 36.57 588 GLU B CA 1
ATOM 10238 C C . GLU B 1 588 ? 2.771 4.996 24.605 1.00 36.30 588 GLU B C 1
ATOM 10239 O O . GLU B 1 588 ? 2.140 4.149 25.240 1.00 37.24 588 GLU B O 1
ATOM 10245 N N . LEU B 1 589 ? 3.242 4.769 23.388 1.00 34.83 589 LEU B N 1
ATOM 10246 C CA . LEU B 1 589 ? 3.250 3.411 22.834 1.00 35.14 589 LEU B CA 1
ATOM 10247 C C . LEU B 1 589 ? 4.676 2.998 22.575 1.00 33.29 589 LEU B C 1
ATOM 10248 O O . LEU B 1 589 ? 5.254 3.439 21.589 1.00 34.30 589 LEU B O 1
ATOM 10253 N N . GLY B 1 590 ? 5.252 2.190 23.459 1.00 32.86 590 GLY B N 1
ATOM 10254 C CA . GLY B 1 590 ? 6.636 1.742 23.293 1.00 31.90 590 GLY B CA 1
ATOM 10255 C C . GLY B 1 590 ? 6.623 0.521 22.461 1.00 31.53 590 GLY B C 1
ATOM 10256 O O . GLY B 1 590 ? 5.544 -0.021 22.161 1.00 31.63 590 GLY B O 1
ATOM 10257 N N . ASP B 1 591 ? 7.815 0.116 22.010 1.00 31.11 591 ASP B N 1
ATOM 10258 C CA . ASP B 1 591 ? 7.996 -1.120 21.277 1.00 30.94 591 ASP B CA 1
ATOM 10259 C C . ASP B 1 591 ? 7.189 -1.196 20.010 1.00 29.44 591 ASP B C 1
ATOM 10260 O O . ASP B 1 591 ? 6.771 -2.290 19.612 1.00 30.57 591 ASP B O 1
ATOM 10265 N N . HIS B 1 592 ? 6.915 -0.056 19.406 1.00 29.40 592 HIS B N 1
ATOM 10266 C CA . HIS B 1 592 ? 6.251 0.024 18.078 1.00 28.82 592 HIS B CA 1
ATOM 10267 C C . HIS B 1 592 ? 7.044 0.964 17.170 1.00 28.28 592 HIS B C 1
ATOM 10268 O O . HIS B 1 592 ? 7.678 1.904 17.619 1.00 27.63 592 HIS B O 1
ATOM 10275 N N . PHE B 1 593 ? 7.089 0.639 15.906 1.00 27.80 593 PHE B N 1
ATOM 10276 C CA . PHE B 1 593 ? 7.647 1.557 14.930 1.00 27.52 593 PHE B CA 1
ATOM 10277 C C . PHE B 1 593 ? 6.604 1.679 13.767 1.00 28.07 593 PHE B C 1
ATOM 10278 O O . PHE B 1 593 ? 5.484 1.205 13.941 1.00 27.65 593 PHE B O 1
ATOM 10286 N N . CYS B 1 594 ? 6.941 2.410 12.709 1.00 28.04 594 CYS B N 1
ATOM 10287 C CA . CYS B 1 594 ? 5.979 2.773 11.654 1.00 26.99 594 CYS B CA 1
ATOM 10288 C C . CYS B 1 594 ? 6.487 2.268 10.296 1.00 28.02 594 CYS B C 1
ATOM 10289 O O . CYS B 1 594 ? 7.629 2.583 9.912 1.00 28.25 594 CYS B O 1
ATOM 10292 N N . SER B 1 595 ? 5.705 1.438 9.589 1.00 27.42 595 SER B N 1
ATOM 10293 C CA . SER B 1 595 ? 6.128 1.062 8.256 1.00 28.10 595 SER B CA 1
ATOM 10294 C C . SER B 1 595 ? 5.606 1.950 7.068 1.00 29.12 595 SER B C 1
ATOM 10295 O O . SER B 1 595 ? 6.130 1.862 5.940 1.00 28.75 595 SER B O 1
ATOM 10298 N N . ARG B 1 596 ? 4.580 2.761 7.271 1.00 29.44 596 ARG B N 1
ATOM 10299 C CA . ARG B 1 596 ? 4.249 3.733 6.232 1.00 32.01 596 ARG B CA 1
ATOM 10300 C C . ARG B 1 596 ? 3.267 4.755 6.690 1.00 30.10 596 ARG B C 1
ATOM 10301 O O . ARG B 1 596 ? 2.595 4.564 7.710 1.00 31.00 596 ARG B O 1
ATOM 10309 N N . ILE B 1 597 ? 3.214 5.853 5.943 1.00 28.72 597 ILE B N 1
ATOM 10310 C CA . ILE B 1 597 ? 2.449 6.985 6.381 1.00 28.15 597 ILE B CA 1
ATOM 10311 C C . ILE B 1 597 ? 1.605 7.468 5.212 1.00 28.37 597 ILE B C 1
ATOM 10312 O O . ILE B 1 597 ? 2.078 7.437 4.103 1.00 25.91 597 ILE B O 1
ATOM 10317 N N . GLU B 1 598 ? 0.405 7.969 5.505 1.00 28.71 598 GLU B N 1
ATOM 10318 C CA . GLU B 1 598 ? -0.466 8.626 4.498 1.00 30.60 598 GLU B CA 1
ATOM 10319 C C . GLU B 1 598 ? -1.055 9.875 5.150 1.00 30.46 598 GLU B C 1
ATOM 10320 O O . GLU B 1 598 ? -0.868 10.034 6.352 1.00 30.01 598 GLU B O 1
ATOM 10326 N N . PRO B 1 599 ? -1.737 10.776 4.402 1.00 30.84 599 PRO B N 1
ATOM 10327 C CA . PRO B 1 599 ? -2.419 11.898 5.041 1.00 30.28 599 PRO B CA 1
ATOM 10328 C C . PRO B 1 599 ? -3.305 11.398 6.171 1.00 29.71 599 PRO B C 1
ATOM 10329 O O . PRO B 1 599 ? -4.152 10.575 5.874 1.00 29.73 599 PRO B O 1
ATOM 10333 N N . GLY B 1 600 ? -3.084 11.858 7.411 1.00 29.35 600 GLY B N 1
ATOM 10334 C CA . GLY B 1 600 ? -3.972 11.569 8.566 1.00 29.84 600 GLY B CA 1
ATOM 10335 C C . GLY B 1 600 ? -3.951 10.182 9.172 1.00 29.88 600 GLY B C 1
ATOM 10336 O O . GLY B 1 600 ? -4.711 9.922 10.120 1.00 30.25 600 GLY B O 1
ATOM 10337 N N . ARG B 1 601 ? -3.089 9.291 8.664 1.00 29.70 601 ARG B N 1
ATOM 10338 C CA . ARG B 1 601 ? -2.985 7.968 9.228 1.00 31.01 601 ARG B CA 1
ATOM 10339 C C . ARG B 1 601 ? -1.571 7.382 9.031 1.00 30.68 601 ARG B C 1
ATOM 10340 O O . ARG B 1 601 ? -0.840 7.755 8.124 1.00 28.38 601 ARG B O 1
ATOM 10348 N N . MET B 1 602 ? -1.204 6.443 9.900 1.00 29.79 602 MET B N 1
ATOM 10349 C CA . MET B 1 602 ? 0.084 5.797 9.745 1.00 29.65 602 MET B CA 1
ATOM 10350 C C . MET B 1 602 ? -0.031 4.371 10.237 1.00 28.94 602 MET B C 1
ATOM 10351 O O . MET B 1 602 ? -0.804 4.060 11.154 1.00 29.03 602 MET B O 1
ATOM 10356 N N . GLU B 1 603 ? 0.736 3.502 9.600 1.00 29.59 603 GLU B N 1
ATOM 10357 C CA . GLU B 1 603 ? 0.719 2.118 9.948 1.00 30.14 603 GLU B CA 1
ATOM 10358 C C . GLU B 1 603 ? 1.872 1.800 10.946 1.00 29.47 603 GLU B C 1
ATOM 10359 O O . GLU B 1 603 ? 3.041 2.044 10.629 1.00 30.27 603 GLU B O 1
ATOM 10365 N N . ILE B 1 604 ? 1.520 1.142 12.034 1.00 28.39 604 ILE B N 1
ATOM 10366 C CA . ILE B 1 604 ? 2.492 0.798 13.100 1.00 29.00 604 ILE B CA 1
ATOM 10367 C C . ILE B 1 604 ? 2.520 -0.670 13.324 1.00 29.81 604 ILE B C 1
ATOM 10368 O O . ILE B 1 604 ? 1.590 -1.402 12.853 1.00 29.48 604 ILE B O 1
ATOM 10373 N N . TYR B 1 605 ? 3.609 -1.134 13.940 1.00 28.38 605 TYR B N 1
ATOM 10374 C CA . TYR B 1 605 ? 3.840 -2.549 14.158 1.00 27.79 605 TYR B CA 1
ATOM 10375 C C . TYR B 1 605 ? 4.627 -2.715 15.424 1.00 27.68 605 TYR B C 1
ATOM 10376 O O . TYR B 1 605 ? 5.412 -1.837 15.797 1.00 28.23 605 TYR B O 1
ATOM 10385 N N . ASN B 1 606 ? 4.389 -3.830 16.093 1.00 27.36 606 ASN B N 1
ATOM 10386 C CA . ASN B 1 606 ? 5.049 -4.148 17.345 1.00 28.85 606 ASN B CA 1
ATOM 10387 C C . ASN B 1 606 ? 6.409 -4.687 16.946 1.00 27.66 606 ASN B C 1
ATOM 10388 O O . ASN B 1 606 ? 6.480 -5.576 16.083 1.00 26.64 606 ASN B O 1
ATOM 10393 N N . ILE B 1 607 ? 7.474 -4.144 17.537 1.00 28.32 607 ILE B N 1
ATOM 10394 C CA . ILE B 1 607 ? 8.827 -4.584 17.160 1.00 28.39 607 ILE B CA 1
ATOM 10395 C C . ILE B 1 607 ? 9.151 -6.038 17.541 1.00 27.57 607 ILE B C 1
ATOM 10396 O O . ILE B 1 607 ? 10.120 -6.586 17.035 1.00 27.95 607 ILE B O 1
ATOM 10401 N N . TRP B 1 608 ? 8.345 -6.672 18.383 1.00 26.66 608 TRP B N 1
ATOM 10402 C CA . TRP B 1 608 ? 8.577 -8.072 18.770 1.00 27.71 608 TRP B CA 1
ATOM 10403 C C . TRP B 1 608 ? 7.575 -9.021 18.143 1.00 26.92 608 TRP B C 1
ATOM 10404 O O . TRP B 1 608 ? 7.345 -10.140 18.648 1.00 26.95 608 TRP B O 1
ATOM 10415 N N . GLY B 1 609 ? 6.960 -8.544 17.056 1.00 28.18 609 GLY B N 1
ATOM 10416 C CA . GLY B 1 609 ? 5.899 -9.280 16.368 1.00 27.24 609 GLY B CA 1
ATOM 10417 C C . GLY B 1 609 ? 6.317 -10.395 15.417 1.00 28.57 609 GLY B C 1
ATOM 10418 O O . GLY B 1 609 ? 5.445 -11.170 15.030 1.00 28.51 609 GLY B O 1
ATOM 10419 N N . ASP B 1 610 ? 7.612 -10.512 15.047 1.00 27.43 610 ASP B N 1
ATOM 10420 C CA . ASP B 1 610 ? 8.067 -11.664 14.281 1.00 28.06 610 ASP B CA 1
ATOM 10421 C C . ASP B 1 610 ? 8.064 -12.933 15.137 1.00 27.87 610 ASP B C 1
ATOM 10422 O O . ASP B 1 610 ? 8.176 -12.860 16.358 1.00 27.99 610 ASP B O 1
ATOM 10427 N N . GLY B 1 611 ? 7.969 -14.103 14.492 1.00 27.06 611 GLY B N 1
ATOM 10428 C CA . GLY B 1 611 ? 7.901 -15.341 15.238 1.00 27.24 611 GLY B CA 1
ATOM 10429 C C . GLY B 1 611 ? 9.158 -15.531 16.084 1.00 26.73 611 GLY B C 1
ATOM 10430 O O . GLY B 1 611 ? 10.259 -15.128 15.690 1.00 26.76 611 GLY B O 1
ATOM 10431 N N . SER B 1 612 ? 9.010 -16.157 17.243 1.00 26.32 612 SER B N 1
ATOM 10432 C CA . SER B 1 612 ? 10.167 -16.364 18.123 1.00 27.85 612 SER B CA 1
ATOM 10433 C C . SER B 1 612 ? 11.205 -17.403 17.634 1.00 28.54 612 SER B C 1
ATOM 10434 O O . SER B 1 612 ? 12.369 -17.368 18.082 1.00 27.33 612 SER B O 1
ATOM 10437 N N . LYS B 1 613 ? 10.782 -18.329 16.757 1.00 28.01 613 LYS B N 1
ATOM 10438 C CA . LYS B 1 613 ? 11.655 -19.406 16.300 1.00 29.19 613 LYS B CA 1
ATOM 10439 C C . LYS B 1 613 ? 12.299 -19.147 14.942 1.00 27.90 613 LYS B C 1
ATOM 10440 O O . LYS B 1 613 ? 11.632 -18.946 13.933 1.00 27.61 613 LYS B O 1
ATOM 10446 N N . ARG B 1 614 ? 13.619 -19.176 14.908 1.00 27.80 614 ARG B N 1
ATOM 10447 C CA . ARG B 1 614 ? 14.342 -18.939 13.651 1.00 26.52 614 ARG B CA 1
ATOM 10448 C C . ARG B 1 614 ? 14.578 -20.320 13.035 1.00 27.83 614 ARG B C 1
ATOM 10449 O O . ARG B 1 614 ? 15.024 -21.216 13.743 1.00 29.84 614 ARG B O 1
ATOM 10457 N N . THR B 1 615 ? 14.228 -20.524 11.778 1.00 28.05 615 THR B N 1
ATOM 10458 C CA . THR B 1 615 ? 14.680 -21.736 11.028 1.00 31.50 615 THR B CA 1
ATOM 10459 C C . THR B 1 615 ? 15.398 -21.310 9.772 1.00 30.54 615 THR B C 1
ATOM 10460 O O . THR B 1 615 ? 15.084 -20.238 9.237 1.00 30.84 615 THR B O 1
ATOM 10464 N N . TYR B 1 616 ? 16.180 -22.207 9.174 1.00 31.38 616 TYR B N 1
ATOM 10465 C CA . TYR B 1 616 ? 16.691 -21.903 7.843 1.00 32.11 616 TYR B CA 1
ATOM 10466 C C . TYR B 1 616 ? 15.625 -22.133 6.766 1.00 33.04 616 TYR B C 1
ATOM 10467 O O . TYR B 1 616 ? 15.257 -23.274 6.477 1.00 32.32 616 TYR B O 1
ATOM 10476 N N . ARG B 1 617 ? 15.148 -21.049 6.157 1.00 33.20 617 ARG B N 1
ATOM 10477 C CA . ARG B 1 617 ? 14.072 -21.137 5.169 1.00 33.21 617 ARG B CA 1
ATOM 10478 C C . ARG B 1 617 ? 14.560 -20.790 3.786 1.00 34.40 617 ARG B C 1
ATOM 10479 O O . ARG B 1 617 ? 13.740 -20.591 2.873 1.00 34.12 617 ARG B O 1
ATOM 10485 N N . GLY B 1 618 ? 15.891 -20.707 3.644 1.00 33.94 618 GLY B N 1
ATOM 10486 C CA . GLY B 1 618 ? 16.528 -20.355 2.381 1.00 33.55 618 GLY B CA 1
ATOM 10487 C C . GLY B 1 618 ? 16.504 -18.910 1.972 1.00 33.58 618 GLY B C 1
ATOM 10488 O O . GLY B 1 618 ? 15.969 -18.062 2.706 1.00 34.18 618 GLY B O 1
ATOM 10489 N N . PRO B 1 619 ? 17.083 -18.582 0.811 1.00 33.91 619 PRO B N 1
ATOM 10490 C CA . PRO B 1 619 ? 17.151 -17.195 0.387 1.00 34.18 619 PRO B CA 1
ATOM 10491 C C . PRO B 1 619 ? 15.779 -16.666 0.004 1.00 34.55 619 PRO B C 1
ATOM 10492 O O . PRO B 1 619 ? 14.923 -17.380 -0.495 1.00 34.39 619 PRO B O 1
ATOM 10496 N N . GLY B 1 620 ? 15.627 -15.384 0.245 1.00 34.52 620 GLY B N 1
ATOM 10497 C CA . GLY B 1 620 ? 14.580 -14.556 -0.297 1.00 35.03 620 GLY B CA 1
ATOM 10498 C C . GLY B 1 620 ? 13.459 -14.542 0.707 1.00 36.51 620 GLY B C 1
ATOM 10499 O O . GLY B 1 620 ? 12.452 -13.857 0.501 1.00 37.88 620 GLY B O 1
ATOM 10500 N N . VAL B 1 621 ? 13.666 -15.227 1.826 1.00 36.43 621 VAL B N 1
ATOM 10501 C CA . VAL B 1 621 ? 12.608 -15.475 2.783 1.00 37.09 621 VAL B CA 1
ATOM 10502 C C . VAL B 1 621 ? 13.123 -15.191 4.221 1.00 35.72 621 VAL B C 1
ATOM 10503 O O . VAL B 1 621 ? 14.264 -15.572 4.567 1.00 36.94 621 VAL B O 1
ATOM 10507 N N . SER B 1 622 ? 12.325 -14.469 5.021 1.00 33.62 622 SER B N 1
ATOM 10508 C CA . SER B 1 622 ? 12.593 -14.306 6.467 1.00 31.54 622 SER B CA 1
ATOM 10509 C C . SER B 1 622 ? 12.701 -15.666 7.192 1.00 30.01 622 SER B C 1
ATOM 10510 O O . SER B 1 622 ? 11.873 -16.555 6.934 1.00 29.38 622 SER B O 1
ATOM 10511 N N . PRO B 1 623 ? 13.677 -15.845 8.099 1.00 28.11 623 PRO B N 1
ATOM 10512 C CA . PRO B 1 623 ? 13.792 -17.109 8.850 1.00 27.62 623 PRO B CA 1
ATOM 10513 C C . PRO B 1 623 ? 12.769 -17.297 9.983 1.00 27.10 623 PRO B C 1
ATOM 10514 O O . PRO B 1 623 ? 12.785 -18.320 10.685 1.00 27.86 623 PRO B O 1
ATOM 10518 N N . ARG B 1 624 ? 11.851 -16.348 10.135 1.00 27.36 624 ARG B N 1
ATOM 10519 C CA . ARG B 1 624 ? 10.838 -16.390 11.208 1.00 26.68 624 ARG B CA 1
ATOM 10520 C C . ARG B 1 624 ? 9.453 -16.242 10.602 1.00 27.08 624 ARG B C 1
ATOM 10521 O O . ARG B 1 624 ? 9.315 -15.599 9.566 1.00 25.00 624 ARG B O 1
ATOM 10529 N N . ASP B 1 625 ? 8.431 -16.678 11.329 1.00 29.02 625 ASP B N 1
ATOM 10530 C CA . ASP B 1 625 ? 7.061 -16.301 10.945 1.00 30.64 625 ASP B CA 1
ATOM 10531 C C . ASP B 1 625 ? 6.892 -14.778 10.820 1.00 31.13 625 ASP B C 1
ATOM 10532 O O . ASP B 1 625 ? 7.548 -13.984 11.537 1.00 30.26 625 ASP B O 1
ATOM 10537 N N . ALA B 1 626 ? 6.016 -14.364 9.896 1.00 29.88 626 ALA B N 1
ATOM 10538 C CA . ALA B 1 626 ? 5.854 -12.955 9.543 1.00 30.10 626 ALA B CA 1
ATOM 10539 C C . ALA B 1 626 ? 5.237 -12.145 10.691 1.00 30.47 626 ALA B C 1
ATOM 10540 O O . ALA B 1 626 ? 4.492 -12.673 11.543 1.00 30.04 626 ALA B O 1
ATOM 10542 N N . ASN B 1 627 ? 5.568 -10.859 10.730 1.00 30.32 627 ASN B N 1
ATOM 10543 C CA . ASN B 1 627 ? 5.020 -10.011 11.765 1.00 30.91 627 ASN B CA 1
ATOM 10544 C C . ASN B 1 627 ? 3.664 -9.567 11.237 1.00 30.92 627 ASN B C 1
ATOM 10545 O O . ASN B 1 627 ? 3.608 -8.921 10.217 1.00 30.74 627 ASN B O 1
ATOM 10550 N N . THR B 1 628 ? 2.591 -9.879 11.954 1.00 32.25 628 THR B N 1
ATOM 10551 C CA . THR B 1 628 ? 1.231 -9.539 11.505 1.00 33.01 628 THR B CA 1
ATOM 10552 C C . THR B 1 628 ? 0.567 -8.607 12.469 1.00 32.46 628 THR B C 1
ATOM 10553 O O . THR B 1 628 ? -0.677 -8.518 12.524 1.00 32.37 628 THR B O 1
ATOM 10557 N N . SER B 1 629 ? 1.378 -7.883 13.236 1.00 31.08 629 SER B N 1
ATOM 10558 C CA . SER B 1 629 ? 0.817 -6.923 14.176 1.00 30.09 629 SER B CA 1
ATOM 10559 C C . SER B 1 629 ? 0.439 -5.535 13.550 1.00 29.72 629 SER B C 1
ATOM 10560 O O . SER B 1 629 ? -0.034 -4.645 14.283 1.00 30.00 629 SER B O 1
ATOM 10563 N N . HIS B 1 630 ? 0.655 -5.313 12.258 1.00 29.62 630 HIS B N 1
ATOM 10564 C CA . HIS B 1 630 ? 0.420 -3.980 11.672 1.00 31.66 630 HIS B CA 1
ATOM 10565 C C . HIS B 1 630 ? -1.020 -3.480 11.817 1.00 33.77 630 HIS B C 1
ATOM 10566 O O . HIS B 1 630 ? -1.959 -4.251 11.612 1.00 33.67 630 HIS B O 1
ATOM 10573 N N . ARG B 1 631 ? -1.178 -2.203 12.174 1.00 33.59 631 ARG B N 1
ATOM 10574 C CA . ARG B 1 631 ? -2.497 -1.586 12.265 1.00 35.58 631 ARG B CA 1
ATOM 10575 C C . ARG B 1 631 ? -2.379 -0.089 12.015 1.00 34.85 631 ARG B C 1
ATOM 10576 O O . ARG B 1 631 ? -1.299 0.461 12.195 1.00 33.99 631 ARG B O 1
ATOM 10584 N N . TRP B 1 632 ? -3.503 0.561 11.706 1.00 34.21 632 TRP B N 1
ATOM 10585 C CA . TRP B 1 632 ? -3.538 1.959 11.380 1.00 34.86 632 TRP B CA 1
ATOM 10586 C C . TRP B 1 632 ? -3.907 2.771 12.583 1.00 35.22 632 TRP B C 1
ATOM 10587 O O . TRP B 1 632 ? -4.823 2.395 13.302 1.00 33.97 632 TRP B O 1
ATOM 10598 N N . ILE B 1 633 ? -3.152 3.849 12.842 1.00 34.48 633 ILE B N 1
ATOM 10599 C CA . ILE B 1 633 ? -3.632 4.852 13.809 1.00 33.70 633 ILE B CA 1
ATOM 10600 C C . ILE B 1 633 ? -3.808 6.216 13.143 1.00 33.28 633 ILE B C 1
ATOM 10601 O O . ILE B 1 633 ? -3.086 6.533 12.224 1.00 32.55 633 ILE B O 1
ATOM 10606 N N . GLU B 1 634 ? -4.755 7.027 13.614 1.00 33.25 634 GLU B N 1
ATOM 10607 C CA . GLU B 1 634 ? -4.965 8.344 13.007 1.00 33.47 634 GLU B CA 1
ATOM 10608 C C . GLU B 1 634 ? -4.213 9.485 13.710 1.00 33.05 634 GLU B C 1
ATOM 10609 O O . GLU B 1 634 ? -3.826 9.367 14.874 1.00 32.09 634 GLU B O 1
ATOM 10614 N N . PHE B 1 635 ? -4.018 10.600 12.985 1.00 32.11 635 PHE B N 1
ATOM 10615 C CA . PHE B 1 635 ? -3.489 11.818 13.589 1.00 31.07 635 PHE B CA 1
ATOM 10616 C C . PHE B 1 635 ? -4.020 13.020 12.811 1.00 31.35 635 PHE B C 1
ATOM 10617 O O . PHE B 1 635 ? -4.453 12.854 11.684 1.00 30.37 635 PHE B O 1
ATOM 10625 N N . ASP B 1 636 ? -4.015 14.215 13.420 1.00 30.59 636 ASP B N 1
ATOM 10626 C CA . ASP B 1 636 ? -4.136 15.440 12.630 1.00 31.08 636 ASP B CA 1
ATOM 10627 C C . ASP B 1 636 ? -2.774 15.973 12.257 1.00 30.72 636 ASP B C 1
ATOM 10628 O O . ASP B 1 636 ? -2.644 16.591 11.230 1.00 29.81 636 ASP B O 1
ATOM 10633 N N . SER B 1 637 ? -1.780 15.832 13.150 1.00 29.99 637 SER B N 1
ATOM 10634 C CA . SER B 1 637 ? -0.394 16.152 12.760 1.00 28.15 637 SER B CA 1
ATOM 10635 C C . SER B 1 637 ? 0.578 15.040 13.271 1.00 27.53 637 SER B C 1
ATOM 10636 O O . SER B 1 637 ? 0.359 14.441 14.338 1.00 24.82 637 SER B O 1
ATOM 10639 N N . LEU B 1 638 ? 1.633 14.805 12.484 1.00 26.50 638 LEU B N 1
ATOM 10640 C CA . LEU B 1 638 ? 2.647 13.796 12.790 1.00 26.49 638 LEU B CA 1
ATOM 10641 C C . LEU B 1 638 ? 3.991 14.491 12.939 1.00 25.71 638 LEU B C 1
ATOM 10642 O O . LEU B 1 638 ? 4.432 15.190 12.018 1.00 25.65 638 LEU B O 1
ATOM 10647 N N . VAL B 1 639 ? 4.625 14.326 14.107 1.00 25.95 639 VAL B N 1
ATOM 10648 C CA . VAL B 1 639 ? 5.910 14.994 14.338 1.00 25.13 639 VAL B CA 1
ATOM 10649 C C . VAL B 1 639 ? 6.963 13.919 14.235 1.00 24.96 639 VAL B C 1
ATOM 10650 O O . VAL B 1 639 ? 6.909 12.916 14.944 1.00 24.45 639 VAL B O 1
ATOM 10654 N N . LEU B 1 640 ? 7.914 14.129 13.325 1.00 24.66 640 LEU B N 1
ATOM 10655 C CA . LEU B 1 640 ? 8.929 13.126 13.078 1.00 24.65 640 LEU B CA 1
ATOM 10656 C C . LEU B 1 640 ? 10.203 13.430 13.900 1.00 25.18 640 LEU B C 1
ATOM 10657 O O . LEU B 1 640 ? 10.850 14.488 13.702 1.00 24.21 640 LEU B O 1
ATOM 10662 N N . VAL B 1 641 ? 10.521 12.502 14.817 1.00 25.12 641 VAL B N 1
ATOM 10663 C CA . VAL B 1 641 ? 11.730 12.611 15.654 1.00 24.39 641 VAL B CA 1
ATOM 10664 C C . VAL B 1 641 ? 12.506 11.319 15.419 1.00 24.45 641 VAL B C 1
ATOM 10665 O O . VAL B 1 641 ? 12.623 10.509 16.307 1.00 26.43 641 VAL B O 1
ATOM 10669 N N . THR B 1 642 ? 12.976 11.107 14.188 1.00 23.82 642 THR B N 1
ATOM 10670 C CA . THR B 1 642 ? 13.458 9.783 13.796 1.00 23.91 642 THR B CA 1
ATOM 10671 C C . THR B 1 642 ? 14.978 9.741 13.736 1.00 23.98 642 THR B C 1
ATOM 10672 O O . THR B 1 642 ? 15.541 8.623 13.761 1.00 24.36 642 THR B O 1
ATOM 10676 N N . GLY B 1 643 ? 15.624 10.912 13.654 1.00 23.86 643 GLY B N 1
ATOM 10677 C CA . GLY B 1 643 ? 17.092 10.966 13.824 1.00 23.29 643 GLY B CA 1
ATOM 10678 C C . GLY B 1 643 ? 17.629 12.212 13.152 1.00 24.48 643 GLY B C 1
ATOM 10679 O O . GLY B 1 643 ? 16.826 13.047 12.710 1.00 23.10 643 GLY B O 1
ATOM 10680 N N . ARG B 1 644 ? 18.967 12.385 13.106 1.00 23.68 644 ARG B N 1
ATOM 10681 C CA . ARG B 1 644 ? 19.537 13.562 12.463 1.00 23.09 644 ARG B CA 1
ATOM 10682 C C . ARG B 1 644 ? 20.530 13.210 11.357 1.00 23.31 644 ARG B C 1
ATOM 10683 O O . ARG B 1 644 ? 21.124 12.117 11.342 1.00 25.51 644 ARG B O 1
ATOM 10691 N N . HIS B 1 645 ? 20.756 14.166 10.469 1.00 23.87 645 HIS B N 1
ATOM 10692 C CA . HIS B 1 645 ? 21.832 14.094 9.497 1.00 25.03 645 HIS B CA 1
ATOM 10693 C C . HIS B 1 645 ? 22.738 15.316 9.507 1.00 24.93 645 HIS B C 1
ATOM 10694 O O . HIS B 1 645 ? 22.288 16.439 9.667 1.00 25.56 645 HIS B O 1
ATOM 10701 N N . SER B 1 646 ? 24.022 15.090 9.211 1.00 24.43 646 SER B N 1
ATOM 10702 C CA . SER B 1 646 ? 24.939 16.169 9.086 1.00 25.62 646 SER B CA 1
ATOM 10703 C C . SER B 1 646 ? 24.529 17.122 7.951 1.00 24.75 646 SER B C 1
ATOM 10704 O O . SER B 1 646 ? 24.167 16.673 6.889 1.00 25.64 646 SER B O 1
ATOM 10707 N N . GLU B 1 647 ? 24.600 18.424 8.173 1.00 24.57 647 GLU B N 1
ATOM 10708 C CA . GLU B 1 647 ? 24.500 19.385 7.044 1.00 25.62 647 GLU B CA 1
ATOM 10709 C C . GLU B 1 647 ? 25.934 19.581 6.512 1.00 25.71 647 GLU B C 1
ATOM 10710 O O . GLU B 1 647 ? 26.681 20.391 7.054 1.00 26.22 647 GLU B O 1
ATOM 10716 N N . CYS B 1 648 ? 26.333 18.833 5.497 1.00 26.55 648 CYS B N 1
ATOM 10717 C CA . CYS B 1 648 ? 27.736 18.884 5.045 1.00 28.79 648 CYS B CA 1
ATOM 10718 C C . CYS B 1 648 ? 27.903 19.154 3.539 1.00 28.45 648 CYS B C 1
ATOM 10719 O O . CYS B 1 648 ? 28.917 18.788 2.894 1.00 28.09 648 CYS B O 1
ATOM 10722 N N . THR B 1 649 ? 26.903 19.831 2.988 1.00 28.37 649 THR B N 1
ATOM 10723 C CA . THR B 1 649 ? 26.853 20.130 1.570 1.00 29.07 649 THR B CA 1
ATOM 10724 C C . THR B 1 649 ? 28.064 20.998 1.247 1.00 28.96 649 THR B C 1
ATOM 10725 O O . THR B 1 649 ? 28.807 20.729 0.297 1.00 28.11 649 THR B O 1
ATOM 10729 N N . LEU B 1 650 ? 28.276 22.051 2.047 1.00 27.95 650 LEU B N 1
ATOM 10730 C CA . LEU B 1 650 ? 29.370 22.972 1.756 1.00 27.80 650 LEU B CA 1
ATOM 10731 C C . LEU B 1 650 ? 30.704 22.268 1.776 1.00 27.42 650 LEU B C 1
ATOM 10732 O O . LEU B 1 650 ? 31.532 22.448 0.886 1.00 27.32 650 LEU B O 1
ATOM 10737 N N . TRP B 1 651 ? 30.895 21.463 2.809 1.00 26.91 651 TRP B N 1
ATOM 10738 C CA . TRP B 1 651 ? 32.134 20.668 2.967 1.00 27.29 651 TRP B CA 1
ATOM 10739 C C . TRP B 1 651 ? 32.332 19.793 1.715 1.00 27.43 651 TRP B C 1
ATOM 10740 O O . TRP B 1 651 ? 33.400 19.848 1.097 1.00 27.43 651 TRP B O 1
ATOM 10751 N N . ASN B 1 652 ? 31.262 19.123 1.282 1.00 28.95 652 ASN B N 1
ATOM 10752 C CA . ASN B 1 652 ? 31.323 18.224 0.113 1.00 31.71 652 ASN B CA 1
ATOM 10753 C C . ASN B 1 652 ? 31.784 19.037 -1.105 1.00 32.83 652 ASN B C 1
ATOM 10754 O O . ASN B 1 652 ? 32.615 18.585 -1.894 1.00 33.41 652 ASN B O 1
ATOM 10759 N N . GLU B 1 653 ? 31.274 20.248 -1.233 1.00 33.46 653 GLU B N 1
ATOM 10760 C CA . GLU B 1 653 ? 31.620 21.070 -2.394 1.00 33.90 653 GLU B CA 1
ATOM 10761 C C . GLU B 1 653 ? 33.047 21.498 -2.373 1.00 33.18 653 GLU B C 1
ATOM 10762 O O . GLU B 1 653 ? 33.714 21.456 -3.407 1.00 32.45 653 GLU B O 1
ATOM 10768 N N . LEU B 1 654 ? 33.533 21.900 -1.199 1.00 32.32 654 LEU B N 1
ATOM 10769 C CA . LEU B 1 654 ? 34.940 22.280 -1.065 1.00 31.71 654 LEU B CA 1
ATOM 10770 C C . LEU B 1 654 ? 35.885 21.126 -1.318 1.00 31.91 654 LEU B C 1
ATOM 10771 O O . LEU B 1 654 ? 36.923 21.311 -1.992 1.00 31.36 654 LEU B O 1
ATOM 10776 N N . LYS B 1 655 ? 35.586 19.966 -0.728 1.00 32.13 655 LYS B N 1
ATOM 10777 C CA . LYS B 1 655 ? 36.391 18.761 -0.970 1.00 33.10 655 LYS B CA 1
ATOM 10778 C C . LYS B 1 655 ? 36.458 18.336 -2.455 1.00 34.37 655 LYS B C 1
ATOM 10779 O O . LYS B 1 655 ? 37.518 17.876 -2.898 1.00 34.10 655 LYS B O 1
ATOM 10785 N N . ALA B 1 656 ? 35.348 18.472 -3.191 1.00 34.60 656 ALA B N 1
ATOM 10786 C CA . ALA B 1 656 ? 35.340 18.133 -4.627 1.00 36.64 656 ALA B CA 1
ATOM 10787 C C . ALA B 1 656 ? 36.284 19.075 -5.396 1.00 36.93 656 ALA B C 1
ATOM 10788 O O . ALA B 1 656 ? 36.748 18.741 -6.484 1.00 37.77 656 ALA B O 1
ATOM 10790 N N . ARG B 1 657 ? 36.593 20.220 -4.781 1.00 36.01 657 ARG B N 1
ATOM 10791 C CA . ARG B 1 657 ? 37.467 21.240 -5.352 1.00 35.12 657 ARG B CA 1
ATOM 10792 C C . ARG B 1 657 ? 38.779 21.376 -4.569 1.00 35.45 657 ARG B C 1
ATOM 10793 O O . ARG B 1 657 ? 39.450 22.420 -4.612 1.00 36.51 657 ARG B O 1
ATOM 10801 N N . GLU B 1 658 ? 39.160 20.320 -3.862 1.00 35.33 658 GLU B N 1
ATOM 10802 C CA . GLU B 1 658 ? 40.377 20.377 -3.065 1.00 36.33 658 GLU B CA 1
ATOM 10803 C C . GLU B 1 658 ? 41.612 20.762 -3.907 1.00 37.30 658 GLU B C 1
ATOM 10804 O O . GLU B 1 658 ? 42.553 21.380 -3.405 1.00 37.97 658 GLU B O 1
ATOM 10810 N N . SER B 1 659 ? 41.608 20.377 -5.183 1.00 39.38 659 SER B N 1
ATOM 10811 C CA . SER B 1 659 ? 42.707 20.728 -6.111 1.00 39.73 659 SER B CA 1
ATOM 10812 C C . SER B 1 659 ? 42.871 22.234 -6.262 1.00 39.52 659 SER B C 1
ATOM 10813 O O . SER B 1 659 ? 43.924 22.669 -6.674 1.00 39.48 659 SER B O 1
ATOM 10816 N N . GLU B 1 660 ? 41.816 23.010 -5.952 1.00 38.92 660 GLU B N 1
ATOM 10817 C CA . GLU B 1 660 ? 41.836 24.475 -5.997 1.00 38.76 660 GLU B CA 1
ATOM 10818 C C . GLU B 1 660 ? 42.305 25.154 -4.699 1.00 38.55 660 GLU B C 1
ATOM 10819 O O . GLU B 1 660 ? 42.531 26.356 -4.706 1.00 38.72 660 GLU B O 1
ATOM 10825 N N . TRP B 1 661 ? 42.476 24.414 -3.595 1.00 37.13 661 TRP B N 1
ATOM 10826 C CA . TRP B 1 661 ? 42.839 25.071 -2.321 1.00 35.86 661 TRP B CA 1
ATOM 10827 C C . TRP B 1 661 ? 44.231 25.738 -2.378 1.00 36.20 661 TRP B C 1
ATOM 10828 O O . TRP B 1 661 ? 44.412 26.876 -1.920 1.00 35.48 661 TRP B O 1
ATOM 10839 N N . ALA B 1 662 ? 45.219 25.021 -2.901 1.00 36.58 662 ALA B N 1
ATOM 10840 C CA . ALA B 1 662 ? 46.592 25.543 -2.875 1.00 37.29 662 ALA B CA 1
ATOM 10841 C C . ALA B 1 662 ? 46.680 26.880 -3.642 1.00 37.30 662 ALA B C 1
ATOM 10842 O O . ALA B 1 662 ? 47.290 27.857 -3.157 1.00 36.77 662 ALA B O 1
ATOM 10844 N N . GLU B 1 663 ? 46.013 26.969 -4.788 1.00 37.45 663 GLU B N 1
ATOM 10845 C CA . GLU B 1 663 ? 46.092 28.219 -5.577 1.00 38.81 663 GLU B CA 1
ATOM 10846 C C . GLU B 1 663 ? 45.350 29.350 -4.899 1.00 38.64 663 GLU B C 1
ATOM 10847 O O . GLU B 1 663 ? 45.586 30.513 -5.207 1.00 38.46 663 GLU B O 1
ATOM 10853 N N . ASN B 1 664 ? 44.441 29.018 -3.969 1.00 37.39 664 ASN B N 1
ATOM 10854 C CA . ASN B 1 664 ? 43.793 30.034 -3.174 1.00 35.09 664 ASN B CA 1
ATOM 10855 C C . ASN B 1 664 ? 44.469 30.280 -1.836 1.00 34.26 664 ASN B C 1
ATOM 10856 O O . ASN B 1 664 ? 43.901 30.943 -0.965 1.00 33.70 664 ASN B O 1
ATOM 10861 N N . ASP B 1 665 ? 45.656 29.700 -1.662 1.00 33.53 665 ASP B N 1
ATOM 10862 C CA . ASP B 1 665 ? 46.468 29.871 -0.448 1.00 33.56 665 ASP B CA 1
ATOM 10863 C C . ASP B 1 665 ? 45.844 29.268 0.818 1.00 32.99 665 ASP B C 1
ATOM 10864 O O . ASP B 1 665 ? 46.154 29.711 1.931 1.00 32.69 665 ASP B O 1
ATOM 10869 N N . ILE B 1 666 ? 44.886 28.379 0.628 1.00 31.59 666 ILE B N 1
ATOM 10870 C CA . ILE B 1 666 ? 44.292 27.629 1.721 1.00 29.99 666 ILE B CA 1
ATOM 10871 C C . ILE B 1 666 ? 45.097 26.383 2.041 1.00 29.65 666 ILE B C 1
ATOM 10872 O O . ILE B 1 666 ? 45.212 25.452 1.228 1.00 29.45 666 ILE B O 1
ATOM 10877 N N . LYS B 1 667 ? 45.637 26.368 3.251 1.00 28.85 667 LYS B N 1
ATOM 10878 C CA . LYS B 1 667 ? 46.433 25.224 3.735 1.00 30.38 667 LYS B CA 1
ATOM 10879 C C . LYS B 1 667 ? 45.649 24.051 4.309 1.00 29.88 667 LYS B C 1
ATOM 10880 O O . LYS B 1 667 ? 46.171 22.944 4.391 1.00 31.15 667 LYS B O 1
ATOM 10886 N N . GLY B 1 668 ? 44.409 24.273 4.727 1.00 28.65 668 GLY B N 1
ATOM 10887 C CA . GLY B 1 668 ? 43.618 23.154 5.249 1.00 28.21 668 GLY B CA 1
ATOM 10888 C C . GLY B 1 668 ? 42.167 23.544 5.502 1.00 27.53 668 GLY B C 1
ATOM 10889 O O . GLY B 1 668 ? 41.885 24.720 5.742 1.00 28.64 668 GLY B O 1
ATOM 10890 N N . ILE B 1 669 ? 41.250 22.582 5.355 1.00 25.83 669 ILE B N 1
ATOM 10891 C CA . ILE B 1 669 ? 39.856 22.795 5.710 1.00 25.92 669 ILE B CA 1
ATOM 10892 C C . ILE B 1 669 ? 39.417 21.621 6.582 1.00 26.20 669 ILE B C 1
ATOM 10893 O O . ILE B 1 669 ? 39.634 20.495 6.194 1.00 26.94 669 ILE B O 1
ATOM 10898 N N . TYR B 1 670 ? 38.809 21.895 7.733 1.00 26.21 670 TYR B N 1
ATOM 10899 C CA . TYR B 1 670 ? 38.431 20.828 8.664 1.00 26.75 670 TYR B CA 1
ATOM 10900 C C . TYR B 1 670 ? 36.948 20.903 8.995 1.00 27.43 670 TYR B C 1
ATOM 10901 O O . TYR B 1 670 ? 36.357 21.996 8.976 1.00 26.52 670 TYR B O 1
ATOM 10910 N N . LEU B 1 671 ? 36.374 19.728 9.312 1.00 26.23 671 LEU B N 1
ATOM 10911 C CA . LEU B 1 671 ? 34.932 19.560 9.523 1.00 26.04 671 LEU B CA 1
ATOM 10912 C C . LEU B 1 671 ? 34.723 19.191 10.981 1.00 25.46 671 LEU B C 1
ATOM 10913 O O . LEU B 1 671 ? 35.330 18.236 11.433 1.00 24.81 671 LEU B O 1
ATOM 10918 N N . ILE B 1 672 ? 33.950 19.964 11.743 1.00 25.15 672 ILE B N 1
ATOM 10919 C CA . ILE B 1 672 ? 33.765 19.668 13.187 1.00 25.66 672 ILE B CA 1
ATOM 10920 C C . ILE B 1 672 ? 32.281 19.648 13.580 1.00 26.05 672 ILE B C 1
ATOM 10921 O O . ILE B 1 672 ? 31.428 20.159 12.837 1.00 25.62 672 ILE B O 1
ATOM 10926 N N . GLY B 1 673 ? 32.001 19.074 14.736 1.00 25.19 673 GLY B N 1
ATOM 10927 C CA . GLY B 1 673 ? 30.687 19.207 15.357 1.00 24.56 673 GLY B CA 1
ATOM 10928 C C . GLY B 1 673 ? 29.688 18.301 14.653 1.00 25.08 673 GLY B C 1
ATOM 10929 O O . GLY B 1 673 ? 30.033 17.226 14.108 1.00 24.21 673 GLY B O 1
ATOM 10930 N N . ASP B 1 674 ? 28.436 18.719 14.706 1.00 25.59 674 ASP B N 1
ATOM 10931 C CA . ASP B 1 674 ? 27.329 17.962 14.098 1.00 24.90 674 ASP B CA 1
ATOM 10932 C C . ASP B 1 674 ? 27.425 17.734 12.602 1.00 23.82 674 ASP B C 1
ATOM 10933 O O . ASP B 1 674 ? 26.907 16.754 12.090 1.00 24.17 674 ASP B O 1
ATOM 10938 N N . ALA B 1 675 ? 28.140 18.621 11.893 1.00 25.32 675 ALA B N 1
ATOM 10939 C CA . ALA B 1 675 ? 28.374 18.472 10.449 1.00 23.51 675 ALA B CA 1
ATOM 10940 C C . ALA B 1 675 ? 29.268 17.291 10.103 1.00 24.43 675 ALA B C 1
ATOM 10941 O O . ALA B 1 675 ? 29.189 16.783 8.985 1.00 22.66 675 ALA B O 1
ATOM 10943 N N . GLU B 1 676 ? 30.193 16.919 11.003 1.00 24.69 676 GLU B N 1
ATOM 10944 C CA . GLU B 1 676 ? 30.969 15.683 10.848 1.00 24.41 676 GLU B CA 1
ATOM 10945 C C . GLU B 1 676 ? 30.071 14.464 11.180 1.00 24.10 676 GLU B C 1
ATOM 10946 O O . GLU B 1 676 ? 30.037 13.445 10.424 1.00 22.90 676 GLU B O 1
ATOM 10952 N N . ALA B 1 677 ? 29.323 14.563 12.290 1.00 23.89 677 ALA B N 1
ATOM 10953 C CA . ALA B 1 677 ? 28.393 13.493 12.711 1.00 23.51 677 ALA B CA 1
ATOM 10954 C C . ALA B 1 677 ? 27.530 14.048 13.861 1.00 23.03 677 ALA B C 1
ATOM 10955 O O . ALA B 1 677 ? 28.087 14.695 14.759 1.00 23.03 677 ALA B O 1
ATOM 10957 N N . PRO B 1 678 ? 26.202 13.813 13.886 1.00 23.82 678 PRO B N 1
ATOM 10958 C CA . PRO B 1 678 ? 25.375 14.343 15.017 1.00 24.20 678 PRO B CA 1
ATOM 10959 C C . PRO B 1 678 ? 25.870 13.889 16.395 1.00 24.20 678 PRO B C 1
ATOM 10960 O O . PRO B 1 678 ? 25.991 12.669 16.588 1.00 25.89 678 PRO B O 1
ATOM 10964 N N . ARG B 1 679 ? 26.203 14.833 17.292 1.00 25.19 679 ARG B N 1
ATOM 10965 C CA . ARG B 1 679 ? 26.985 14.577 18.547 1.00 25.82 679 ARG B CA 1
ATOM 10966 C C . ARG B 1 679 ? 26.050 15.125 19.716 1.00 26.53 679 ARG B C 1
ATOM 10967 O O . ARG B 1 679 ? 25.191 15.975 19.469 1.00 24.91 679 ARG B O 1
ATOM 10975 N N . LEU B 1 680 ? 26.290 14.714 20.957 1.00 24.61 680 LEU B N 1
ATOM 10976 C CA . LEU B 1 680 ? 25.826 15.496 22.125 1.00 26.33 680 LEU B CA 1
ATOM 10977 C C . LEU B 1 680 ? 26.370 16.938 22.027 1.00 25.10 680 LEU B C 1
ATOM 10978 O O . LEU B 1 680 ? 27.439 17.164 21.440 1.00 24.87 680 LEU B O 1
ATOM 10983 N N . ILE B 1 681 ? 25.672 17.915 22.596 1.00 22.00 681 ILE B N 1
ATOM 10984 C CA . ILE B 1 681 ? 26.232 19.292 22.677 1.00 22.20 681 ILE B CA 1
ATOM 10985 C C . ILE B 1 681 ? 27.629 19.300 23.309 1.00 20.91 681 ILE B C 1
ATOM 10986 O O . ILE B 1 681 ? 28.555 19.937 22.803 1.00 20.72 681 ILE B O 1
ATOM 10991 N N . ALA B 1 682 ? 27.792 18.561 24.384 1.00 19.58 682 ALA B N 1
ATOM 10992 C CA . ALA B 1 682 ? 29.141 18.442 24.983 1.00 18.19 682 ALA B CA 1
ATOM 10993 C C . ALA B 1 682 ? 30.237 17.993 23.998 1.00 20.06 682 ALA B C 1
ATOM 10994 O O . ALA B 1 682 ? 31.395 18.512 24.007 1.00 20.01 682 ALA B O 1
ATOM 10996 N N . ASP B 1 683 ? 29.912 17.005 23.178 1.00 20.67 683 ASP B N 1
ATOM 10997 C CA . ASP B 1 683 ? 30.890 16.514 22.242 1.00 21.18 683 ASP B CA 1
ATOM 10998 C C . ASP B 1 683 ? 31.094 17.435 21.027 1.00 22.25 683 ASP B C 1
ATOM 10999 O O . ASP B 1 683 ? 32.213 17.573 20.516 1.00 21.63 683 ASP B O 1
ATOM 11004 N N . ALA B 1 684 ? 30.036 18.083 20.563 1.00 20.53 684 ALA B N 1
ATOM 11005 C CA . ALA B 1 684 ? 30.248 19.117 19.534 1.00 21.52 684 ALA B CA 1
ATOM 11006 C C . ALA B 1 684 ? 31.218 20.246 20.047 1.00 22.29 684 ALA B C 1
ATOM 11007 O O . ALA B 1 684 ? 32.149 20.654 19.314 1.00 22.54 684 ALA B O 1
ATOM 11009 N N . THR B 1 685 ? 31.013 20.701 21.277 1.00 21.74 685 THR B N 1
ATOM 11010 C CA . THR B 1 685 ? 31.873 21.694 21.958 1.00 22.00 685 THR B CA 1
ATOM 11011 C C . THR B 1 685 ? 33.334 21.177 22.027 1.00 22.66 685 THR B C 1
ATOM 11012 O O . THR B 1 685 ? 34.259 21.880 21.616 1.00 22.41 685 THR B O 1
ATOM 11016 N N . PHE B 1 686 ? 33.490 19.907 22.484 1.00 21.99 686 PHE B N 1
ATOM 11017 C CA . PHE B 1 686 ? 34.753 19.202 22.417 1.00 22.07 686 PHE B CA 1
ATOM 11018 C C . PHE B 1 686 ? 35.436 19.267 21.053 1.00 22.42 686 PHE B C 1
ATOM 11019 O O . PHE B 1 686 ? 36.649 19.515 21.014 1.00 21.53 686 PHE B O 1
ATOM 11027 N N . THR B 1 687 ? 34.750 18.939 19.957 1.00 23.43 687 THR B N 1
ATOM 11028 C CA . THR B 1 687 ? 35.417 18.908 18.653 1.00 24.37 687 THR B CA 1
ATOM 11029 C C . THR B 1 687 ? 35.931 20.319 18.274 1.00 25.10 687 THR B C 1
ATOM 11030 O O . THR B 1 687 ? 36.987 20.455 17.635 1.00 22.70 687 THR B O 1
ATOM 11034 N N . GLY B 1 688 ? 35.195 21.356 18.654 1.00 23.96 688 GLY B N 1
ATOM 11035 C CA . GLY B 1 688 ? 35.683 22.722 18.362 1.00 24.31 688 GLY B CA 1
ATOM 11036 C C . GLY B 1 688 ? 36.923 23.085 19.223 1.00 24.33 688 GLY B C 1
ATOM 11037 O O . GLY B 1 688 ? 37.937 23.682 18.759 1.00 24.83 688 GLY B O 1
ATOM 11038 N N . HIS B 1 689 ? 36.894 22.617 20.455 1.00 24.17 689 HIS B N 1
ATOM 11039 C CA . HIS B 1 689 ? 37.995 22.875 21.403 1.00 23.58 689 HIS B CA 1
ATOM 11040 C C . HIS B 1 689 ? 39.224 22.130 20.881 1.00 23.55 689 HIS B C 1
ATOM 11041 O O . HIS B 1 689 ? 40.334 22.686 20.860 1.00 22.92 689 HIS B O 1
ATOM 11048 N N . ARG B 1 690 ? 39.030 20.886 20.488 1.00 23.36 690 ARG B N 1
ATOM 11049 C CA . ARG B 1 690 ? 40.180 20.042 20.045 1.00 23.83 690 ARG B CA 1
ATOM 11050 C C . ARG B 1 690 ? 40.816 20.556 18.741 1.00 24.97 690 ARG B C 1
ATOM 11051 O O . ARG B 1 690 ? 42.057 20.663 18.633 1.00 24.64 690 ARG B O 1
ATOM 11059 N N . VAL B 1 691 ? 40.001 20.870 17.716 1.00 26.09 691 VAL B N 1
ATOM 11060 C CA . VAL B 1 691 ? 40.628 21.383 16.494 1.00 25.84 691 VAL B CA 1
ATOM 11061 C C . VAL B 1 691 ? 41.395 22.665 16.711 1.00 25.17 691 VAL B C 1
ATOM 11062 O O . VAL B 1 691 ? 42.437 22.878 16.058 1.00 24.85 691 VAL B O 1
ATOM 11066 N N . ALA B 1 692 ? 40.867 23.524 17.582 1.00 23.93 692 ALA B N 1
ATOM 11067 C CA . ALA B 1 692 ? 41.547 24.748 17.964 1.00 23.83 692 ALA B CA 1
ATOM 11068 C C . ALA B 1 692 ? 42.858 24.452 18.702 1.00 24.37 692 ALA B C 1
ATOM 11069 O O . ALA B 1 692 ? 43.878 25.028 18.370 1.00 24.19 692 ALA B O 1
ATOM 11071 N N . ARG B 1 693 ? 42.833 23.523 19.648 1.00 22.83 693 ARG B N 1
ATOM 11072 C CA . ARG B 1 693 ? 44.060 23.123 20.358 1.00 23.29 693 ARG B CA 1
ATOM 11073 C C . ARG B 1 693 ? 45.099 22.521 19.399 1.00 23.79 693 ARG B C 1
ATOM 11074 O O . ARG B 1 693 ? 46.311 22.650 19.613 1.00 24.37 693 ARG B O 1
ATOM 11082 N N . GLU B 1 694 ? 44.628 21.798 18.388 1.00 22.49 694 GLU B N 1
ATOM 11083 C CA . GLU B 1 694 ? 45.562 21.076 17.526 1.00 24.76 694 GLU B CA 1
ATOM 11084 C C . GLU B 1 694 ? 45.644 21.647 16.127 1.00 25.19 694 GLU B C 1
ATOM 11085 O O . GLU B 1 694 ? 46.012 20.910 15.165 1.00 27.27 694 GLU B O 1
ATOM 11087 N N . ILE B 1 695 ? 45.339 22.927 15.986 1.00 24.77 695 ILE B N 1
ATOM 11088 C CA . ILE B 1 695 ? 45.280 23.537 14.637 1.00 25.84 695 ILE B CA 1
ATOM 11089 C C . ILE B 1 695 ? 46.640 23.482 13.882 1.00 25.80 695 ILE B C 1
ATOM 11090 O O . ILE B 1 695 ? 46.649 23.505 12.642 1.00 25.51 695 ILE B O 1
ATOM 11095 N N . GLU B 1 696 ? 47.759 23.384 14.622 1.00 27.56 696 GLU B N 1
ATOM 11096 C CA . GLU B 1 696 ? 49.117 23.257 14.022 1.00 28.58 696 GLU B CA 1
ATOM 11097 C C . GLU B 1 696 ? 49.557 21.805 13.764 1.00 30.09 696 GLU B C 1
ATOM 11098 O O . GLU B 1 696 ? 50.610 21.571 13.157 1.00 28.95 696 GLU B O 1
ATOM 11104 N N . GLU B 1 697 ? 48.777 20.820 14.204 1.00 31.08 697 GLU B N 1
ATOM 11105 C CA . GLU B 1 697 ? 49.188 19.390 14.030 1.00 32.04 697 GLU B CA 1
ATOM 11106 C C . GLU B 1 697 ? 49.113 18.974 12.571 1.00 32.33 697 GLU B C 1
ATOM 11107 O O . GLU B 1 697 ? 48.533 19.702 11.720 1.00 31.12 697 GLU B O 1
ATOM 11113 N N . ALA B 1 698 ? 49.778 17.853 12.263 1.00 32.71 698 ALA B N 1
ATOM 11114 C CA . ALA B 1 698 ? 49.841 17.339 10.878 1.00 32.55 698 ALA B CA 1
ATOM 11115 C C . ALA B 1 698 ? 48.459 17.168 10.221 1.00 32.22 698 ALA B C 1
ATOM 11116 O O . ALA B 1 698 ? 48.257 17.539 9.034 1.00 31.72 698 ALA B O 1
ATOM 11118 N N . ASN B 1 699 ? 47.502 16.684 11.013 1.00 29.38 699 ASN B N 1
ATOM 11119 C CA . ASN B 1 699 ? 46.158 16.491 10.519 1.00 28.47 699 ASN B CA 1
ATOM 11120 C C . ASN B 1 699 ? 45.102 16.841 11.595 1.00 26.60 699 ASN B C 1
ATOM 11121 O O . ASN B 1 699 ? 44.692 15.990 12.362 1.00 26.01 699 ASN B O 1
ATOM 11126 N N . PRO B 1 700 ? 44.770 18.106 11.705 1.00 25.81 700 PRO B N 1
ATOM 11127 C CA . PRO B 1 700 ? 43.856 18.595 12.761 1.00 26.13 700 PRO B CA 1
ATOM 11128 C C . PRO B 1 700 ? 42.460 17.984 12.673 1.00 26.51 700 PRO B C 1
ATOM 11129 O O . PRO B 1 700 ? 41.722 18.187 13.645 1.00 26.54 700 PRO B O 1
ATOM 11133 N N . GLN B 1 701 ? 42.092 17.328 11.551 1.00 25.85 701 GLN B N 1
ATOM 11134 C CA . GLN B 1 701 ? 40.824 16.589 11.460 1.00 25.88 701 GLN B CA 1
ATOM 11135 C C . GLN B 1 701 ? 40.718 15.420 12.469 1.00 26.14 701 GLN B C 1
ATOM 11136 O O . GLN B 1 701 ? 39.585 15.030 12.862 1.00 27.14 701 GLN B O 1
ATOM 11142 N N . ILE B 1 702 ? 41.881 14.895 12.899 1.00 26.92 702 ILE B N 1
ATOM 11143 C CA . ILE B 1 702 ? 42.021 13.644 13.717 1.00 26.91 702 ILE B CA 1
ATOM 11144 C C . ILE B 1 702 ? 42.841 13.898 14.984 1.00 26.97 702 ILE B C 1
ATOM 11145 O O . ILE B 1 702 ? 43.984 14.360 14.909 1.00 28.16 702 ILE B O 1
ATOM 11150 N N . ALA B 1 703 ? 42.252 13.629 16.148 1.00 26.73 703 ALA B N 1
ATOM 11151 C CA . ALA B 1 703 ? 42.932 13.870 17.420 1.00 26.49 703 ALA B CA 1
ATOM 11152 C C . ALA B 1 703 ? 44.265 13.134 17.461 1.00 25.55 703 ALA B C 1
ATOM 11153 O O . ALA B 1 703 ? 44.329 11.970 17.096 1.00 24.91 703 ALA B O 1
ATOM 11155 N N . ILE B 1 704 ? 45.274 13.783 18.027 1.00 25.55 704 ILE B N 1
ATOM 11156 C CA . ILE B 1 704 ? 46.529 13.117 18.367 1.00 27.07 704 ILE B CA 1
ATOM 11157 C C . ILE B 1 704 ? 46.389 12.212 19.605 1.00 26.17 704 ILE B C 1
ATOM 11158 O O . ILE B 1 704 ? 45.463 12.374 20.352 1.00 26.01 704 ILE B O 1
ATOM 11163 N N . PRO B 1 705 ? 47.335 11.305 19.858 1.00 26.36 705 PRO B N 1
ATOM 11164 C CA . PRO B 1 705 ? 47.221 10.445 21.052 1.00 24.55 705 PRO B CA 1
ATOM 11165 C C . PRO B 1 705 ? 47.155 11.199 22.387 1.00 25.31 705 PRO B C 1
ATOM 11166 O O . PRO B 1 705 ? 47.711 12.320 22.450 1.00 23.86 705 PRO B O 1
ATOM 11170 N N . TYR B 1 706 ? 46.377 10.672 23.368 1.00 24.02 706 TYR B N 1
ATOM 11171 C CA . TYR B 1 706 ? 46.344 11.186 24.717 1.00 23.84 706 TYR B CA 1
ATOM 11172 C C . TYR B 1 706 ? 47.046 10.143 25.587 1.00 24.81 706 TYR B C 1
ATOM 11173 O O . TYR B 1 706 ? 47.161 8.964 25.182 1.00 22.70 706 TYR B O 1
ATOM 11182 N N . LYS B 1 707 ? 47.551 10.569 26.763 1.00 24.68 707 LYS B N 1
ATOM 11183 C CA . LYS B 1 707 ? 48.153 9.660 27.723 1.00 25.04 707 LYS B CA 1
ATOM 11184 C C . LYS B 1 707 ? 47.128 8.677 28.270 1.00 25.11 707 LYS B C 1
ATOM 11185 O O . LYS B 1 707 ? 46.040 9.071 28.674 1.00 24.74 707 LYS B O 1
ATOM 11191 N N . ARG B 1 708 ? 47.467 7.399 28.274 1.00 24.11 708 ARG B N 1
ATOM 11192 C CA . ARG B 1 708 ? 46.558 6.383 28.737 1.00 24.28 708 ARG B CA 1
ATOM 11193 C C . ARG B 1 708 ? 46.884 5.885 30.119 1.00 24.99 708 ARG B C 1
ATOM 11194 O O . ARG B 1 708 ? 48.056 5.571 30.385 1.00 24.99 708 ARG B O 1
ATOM 11202 N N . GLU B 1 709 ? 45.873 5.707 30.980 1.00 24.04 709 GLU B N 1
ATOM 11203 C CA . GLU B 1 709 ? 46.103 5.267 32.347 1.00 26.94 709 GLU B CA 1
ATOM 11204 C C . GLU B 1 709 ? 45.676 3.791 32.535 1.00 26.86 709 GLU B C 1
ATOM 11205 O O . GLU B 1 709 ? 44.625 3.462 33.154 1.00 27.72 709 GLU B O 1
ATOM 11211 N N . THR B 1 710 ? 46.428 2.924 31.879 1.00 26.00 710 THR B N 1
ATOM 11212 C CA . THR B 1 710 ? 46.171 1.456 31.868 1.00 26.43 710 THR B CA 1
ATOM 11213 C C . THR B 1 710 ? 47.449 0.843 32.542 1.00 25.16 710 THR B C 1
ATOM 11214 O O . THR B 1 710 ? 48.539 1.384 32.358 1.00 25.61 710 THR B O 1
ATOM 11218 N N . ILE B 1 711 ? 47.338 -0.219 33.343 1.00 24.61 711 ILE B N 1
ATOM 11219 C CA . ILE B 1 711 ? 48.514 -0.851 33.936 1.00 24.34 711 ILE B CA 1
ATOM 11220 C C . ILE B 1 711 ? 49.590 -1.296 32.874 1.00 24.53 711 ILE B C 1
ATOM 11221 O O . ILE B 1 711 ? 49.246 -1.751 31.764 1.00 22.98 711 ILE B O 1
ATOM 11226 N N . ALA B 1 712 ? 50.868 -1.257 33.248 1.00 24.64 712 ALA B N 1
ATOM 11227 C CA . ALA B 1 712 ? 51.913 -1.780 32.366 1.00 24.47 712 ALA B CA 1
ATOM 11228 C C . ALA B 1 712 ? 52.308 -3.199 32.864 1.00 24.53 712 ALA B C 1
ATOM 11229 O O . ALA B 1 712 ? 52.765 -3.336 33.983 1.00 24.44 712 ALA B O 1
ATOM 11231 N N . TRP B 1 713 ? 52.103 -4.260 32.054 1.00 24.62 713 TRP B N 1
ATOM 11232 C CA . TRP B 1 713 ? 52.464 -5.610 32.442 1.00 23.89 713 TRP B CA 1
ATOM 11233 C C . TRP B 1 713 ? 53.901 -5.598 32.946 1.00 24.64 713 TRP B C 1
ATOM 11234 O O . TRP B 1 713 ? 54.753 -4.938 32.308 1.00 23.45 713 TRP B O 1
ATOM 11245 N N . GLY B 1 714 ? 54.132 -6.299 34.065 1.00 24.63 714 GLY B N 1
ATOM 11246 C CA . GLY B 1 714 ? 55.435 -6.392 34.691 1.00 24.06 714 GLY B CA 1
ATOM 11247 C C . GLY B 1 714 ? 55.503 -5.409 35.832 1.00 25.14 714 GLY B C 1
ATOM 11248 O O . GLY B 1 714 ? 56.461 -5.466 36.600 1.00 25.08 714 GLY B O 1
ATOM 11249 N N . THR B 1 715 ? 54.469 -4.564 36.010 1.00 23.45 715 THR B N 1
ATOM 11250 C CA . THR B 1 715 ? 54.415 -3.658 37.187 1.00 25.44 715 THR B CA 1
ATOM 11251 C C . THR B 1 715 ? 53.203 -4.011 38.077 1.00 24.61 715 THR B C 1
ATOM 11252 O O . THR B 1 715 ? 52.022 -3.836 37.621 1.00 26.59 715 THR B O 1
ATOM 11256 N N . PRO B 1 716 ? 53.443 -4.477 39.297 1.00 24.59 716 PRO B N 1
ATOM 11257 C CA . PRO B 1 716 ? 52.331 -4.882 40.162 1.00 25.22 716 PRO B CA 1
ATOM 11258 C C . PRO B 1 716 ? 51.630 -3.680 40.787 1.00 25.77 716 PRO B C 1
ATOM 11259 O O . PRO B 1 716 ? 52.298 -2.679 41.127 1.00 22.94 716 PRO B O 1
ATOM 11263 N N . HIS B 1 717 ? 50.295 -3.751 40.911 1.00 25.19 717 HIS B N 1
ATOM 11264 C CA . HIS B 1 717 ? 49.586 -2.641 41.592 1.00 25.24 717 HIS B CA 1
ATOM 11265 C C . HIS B 1 717 ? 50.006 -2.506 43.032 1.00 25.82 717 HIS B C 1
ATOM 11266 O O . HIS B 1 717 ? 50.157 -1.416 43.579 1.00 26.60 717 HIS B O 1
ATOM 11273 N N . MET B 1 718 ? 50.085 -3.638 43.707 1.00 26.89 718 MET B N 1
ATOM 11274 C CA . MET B 1 718 ? 50.528 -3.664 45.063 1.00 28.31 718 MET B CA 1
ATOM 11275 C C . MET B 1 718 ? 52.061 -3.466 45.147 1.00 27.73 718 MET B C 1
ATOM 11276 O O . MET B 1 718 ? 52.791 -4.297 44.604 1.00 27.53 718 MET B O 1
ATOM 11281 N N . PRO B 1 719 ? 52.556 -2.464 45.868 1.00 27.37 719 PRO B N 1
ATOM 11282 C CA . PRO B 1 719 ? 54.013 -2.293 46.025 1.00 28.57 719 PRO B CA 1
ATOM 11283 C C . PRO B 1 719 ? 54.693 -3.528 46.613 1.00 29.03 719 PRO B C 1
ATOM 11284 O O . PRO B 1 719 ? 54.190 -4.040 47.608 1.00 29.14 719 PRO B O 1
ATOM 11288 N N . GLY B 1 720 ? 55.772 -4.017 45.988 1.00 30.15 720 GLY B N 1
ATOM 11289 C CA . GLY B 1 720 ? 56.421 -5.282 46.401 1.00 30.25 720 GLY B CA 1
ATOM 11290 C C . GLY B 1 720 ? 55.692 -6.570 45.964 1.00 31.39 720 GLY B C 1
ATOM 11291 O O . GLY B 1 720 ? 56.069 -7.660 46.381 1.00 30.52 720 GLY B O 1
ATOM 11292 N N . GLY B 1 721 ? 54.624 -6.446 45.156 1.00 30.21 721 GLY B N 1
ATOM 11293 C CA . GLY B 1 721 ? 53.813 -7.578 44.761 1.00 29.85 721 GLY B CA 1
ATOM 11294 C C . GLY B 1 721 ? 54.474 -8.423 43.686 1.00 30.28 721 GLY B C 1
ATOM 11295 O O . GLY B 1 721 ? 55.520 -8.053 43.149 1.00 29.55 721 GLY B O 1
ATOM 11296 N N . ASN B 1 722 ? 53.854 -9.551 43.338 1.00 29.50 722 ASN B N 1
ATOM 11297 C CA . ASN B 1 722 ? 54.385 -10.387 42.261 1.00 30.87 722 ASN B CA 1
ATOM 11298 C C . ASN B 1 722 ? 53.422 -10.351 41.098 1.00 28.80 722 ASN B C 1
ATOM 11299 O O . ASN B 1 722 ? 52.299 -10.813 41.252 1.00 28.72 722 ASN B O 1
ATOM 11304 N N . PHE B 1 723 ? 53.846 -9.809 39.961 1.00 27.16 723 PHE B N 1
ATOM 11305 C CA . PHE B 1 723 ? 52.927 -9.600 38.823 1.00 25.97 723 PHE B CA 1
ATOM 11306 C C . PHE B 1 723 ? 52.705 -10.901 38.027 1.00 26.67 723 PHE B C 1
ATOM 11307 O O . PHE B 1 723 ? 51.768 -11.011 37.234 1.00 27.08 723 PHE B O 1
ATOM 11315 N N . LYS B 1 724 ? 53.558 -11.891 38.230 1.00 25.42 724 LYS B N 1
ATOM 11316 C CA . LYS B 1 724 ? 53.463 -13.107 37.431 1.00 25.50 724 LYS B CA 1
ATOM 11317 C C . LYS B 1 724 ? 52.299 -13.979 37.858 1.00 24.94 724 LYS B C 1
ATOM 11318 O O . LYS B 1 724 ? 51.845 -13.902 39.002 1.00 23.58 724 LYS B O 1
ATOM 11323 N N . ILE B 1 725 ? 51.796 -14.787 36.923 1.00 25.83 725 ILE B N 1
ATOM 11324 C CA . ILE B 1 725 ? 50.828 -15.821 37.237 1.00 26.47 725 ILE B CA 1
ATOM 11325 C C . ILE B 1 725 ? 51.432 -16.747 38.342 1.00 27.48 725 ILE B C 1
ATOM 11326 O O . ILE B 1 725 ? 52.586 -17.193 38.206 1.00 27.80 725 ILE B O 1
ATOM 11331 N N . GLU B 1 726 ? 50.654 -17.031 39.386 1.00 27.14 726 GLU B N 1
ATOM 11332 C CA . GLU B 1 726 ? 51.019 -17.955 40.468 1.00 29.24 726 GLU B CA 1
ATOM 11333 C C . GLU B 1 726 ? 49.818 -18.779 40.853 1.00 29.43 726 GLU B C 1
ATOM 11334 O O . GLU B 1 726 ? 48.906 -18.217 41.452 1.00 32.03 726 GLU B O 1
ATOM 11340 N N . TYR B 1 727 ? 49.738 -20.071 40.545 1.00 29.44 727 TYR B N 1
ATOM 11341 C CA . TYR B 1 727 ? 48.521 -20.831 40.949 1.00 28.66 727 TYR B CA 1
ATOM 11342 C C . TYR B 1 727 ? 48.619 -21.329 42.378 1.00 29.99 727 TYR B C 1
ATOM 11343 O O . TYR B 1 727 ? 49.719 -21.613 42.869 1.00 28.55 727 TYR B O 1
ATOM 11352 N N . LYS B 1 728 ? 47.480 -21.459 43.055 1.00 29.25 728 LYS B N 1
ATOM 11353 C CA . LYS B 1 728 ? 47.537 -21.934 44.411 1.00 31.47 728 LYS B CA 1
ATOM 11354 C C . LYS B 1 728 ? 47.325 -23.416 44.346 1.00 31.13 728 LYS B C 1
ATOM 11355 O O . LYS B 1 728 ? 46.190 -23.886 44.101 1.00 30.45 728 LYS B O 1
ATOM 11361 N N . VAL B 1 729 ? 48.420 -24.148 44.524 1.00 31.87 729 VAL B N 1
ATOM 11362 C CA . VAL B 1 729 ? 48.408 -25.604 44.303 1.00 32.60 729 VAL B CA 1
ATOM 11363 C C . VAL B 1 729 ? 49.208 -26.323 45.386 1.00 34.12 729 VAL B C 1
ATOM 11364 O O . VAL B 1 729 ? 49.684 -25.726 46.374 1.00 34.08 729 VAL B O 1
ATOM 11369 N N . MET C 2 1 ? 17.304 -62.130 71.948 1.00 38.99 1 MET C N 1
ATOM 11370 C CA . MET C 2 1 ? 16.868 -62.170 70.531 1.00 38.03 1 MET C CA 1
ATOM 11371 C C . MET C 2 1 ? 18.064 -61.627 69.732 1.00 36.04 1 MET C C 1
ATOM 11372 O O . MET C 2 1 ? 18.786 -60.726 70.196 1.00 34.78 1 MET C O 1
ATOM 11377 N N . LYS C 2 2 ? 18.273 -62.186 68.553 1.00 33.06 2 LYS C N 1
ATOM 11378 C CA . LYS C 2 2 ? 19.437 -61.860 67.727 1.00 32.41 2 LYS C CA 1
ATOM 11379 C C . LYS C 2 2 ? 19.107 -61.970 66.264 1.00 30.91 2 LYS C C 1
ATOM 11380 O O . LYS C 2 2 ? 18.506 -62.940 65.851 1.00 29.21 2 LYS C O 1
ATOM 11386 N N . ILE C 2 3 ? 19.503 -60.966 65.493 1.00 30.03 3 ILE C N 1
ATOM 11387 C CA . ILE C 2 3 ? 19.316 -61.004 64.059 1.00 30.38 3 ILE C CA 1
ATOM 11388 C C . ILE C 2 3 ? 20.720 -61.017 63.470 1.00 29.92 3 ILE C C 1
ATOM 11389 O O . ILE C 2 3 ? 21.577 -60.207 63.802 1.00 30.31 3 ILE C O 1
ATOM 11394 N N . LEU C 2 4 ? 20.957 -61.965 62.603 1.00 29.01 4 LEU C N 1
ATOM 11395 C CA . LEU C 2 4 ? 22.281 -62.079 62.037 1.00 28.92 4 LEU C CA 1
ATOM 11396 C C . LEU C 2 4 ? 22.197 -61.707 60.557 1.00 28.46 4 LEU C C 1
ATOM 11397 O O . LEU C 2 4 ? 21.404 -62.262 59.806 1.00 27.78 4 LEU C O 1
ATOM 11402 N N . VAL C 2 5 ? 22.989 -60.722 60.155 1.00 27.74 5 VAL C N 1
ATOM 11403 C CA . VAL C 2 5 ? 22.962 -60.236 58.784 1.00 25.98 5 VAL C CA 1
ATOM 11404 C C . VAL C 2 5 ? 24.293 -60.622 58.129 1.00 26.55 5 VAL C C 1
ATOM 11405 O O . VAL C 2 5 ? 25.355 -60.190 58.618 1.00 26.59 5 VAL C O 1
ATOM 11409 N N . ALA C 2 6 ? 24.248 -61.444 57.087 1.00 24.31 6 ALA C N 1
ATOM 11410 C CA . ALA C 2 6 ? 25.468 -61.797 56.379 1.00 25.94 6 ALA C CA 1
ATOM 11411 C C . ALA C 2 6 ? 25.753 -60.669 55.399 1.00 25.90 6 ALA C C 1
ATOM 11412 O O . ALA C 2 6 ? 24.852 -60.238 54.651 1.00 25.79 6 ALA C O 1
ATOM 11414 N N . VAL C 2 7 ? 26.991 -60.175 55.391 1.00 26.47 7 VAL C N 1
ATOM 11415 C CA . VAL C 2 7 ? 27.283 -59.066 54.478 1.00 26.43 7 VAL C CA 1
ATOM 11416 C C . VAL C 2 7 ? 28.526 -59.418 53.667 1.00 27.91 7 VAL C C 1
ATOM 11417 O O . VAL C 2 7 ? 29.403 -60.194 54.162 1.00 27.50 7 VAL C O 1
ATOM 11421 N N . LYS C 2 8 ? 28.624 -58.816 52.476 1.00 27.33 8 LYS C N 1
ATOM 11422 C CA . LYS C 2 8 ? 29.737 -59.081 51.595 1.00 30.70 8 LYS C CA 1
ATOM 11423 C C . LYS C 2 8 ? 30.440 -57.800 51.183 1.00 31.74 8 LYS C C 1
ATOM 11424 O O . LYS C 2 8 ? 29.786 -56.789 50.905 1.00 31.90 8 LYS C O 1
ATOM 11430 N N . GLN C 2 9 ? 31.767 -57.848 51.133 1.00 32.29 9 GLN C N 1
ATOM 11431 C CA . GLN C 2 9 ? 32.521 -56.713 50.576 1.00 32.30 9 GLN C CA 1
ATOM 11432 C C . GLN C 2 9 ? 32.730 -57.017 49.106 1.00 31.64 9 GLN C C 1
ATOM 11433 O O . GLN C 2 9 ? 33.381 -58.001 48.774 1.00 31.80 9 GLN C O 1
ATOM 11439 N N . THR C 2 10 ? 32.175 -56.171 48.242 1.00 30.60 10 THR C N 1
ATOM 11440 C CA . THR C 2 10 ? 32.175 -56.388 46.824 1.00 31.42 10 THR C CA 1
ATOM 11441 C C . THR C 2 10 ? 33.323 -55.612 46.160 1.00 32.78 10 THR C C 1
ATOM 11442 O O . THR C 2 10 ? 33.787 -54.565 46.684 1.00 32.01 10 THR C O 1
ATOM 11446 N N . ALA C 2 11 ? 33.751 -56.141 45.018 1.00 33.08 11 ALA C N 1
ATOM 11447 C CA . ALA C 2 11 ? 34.754 -55.491 44.158 1.00 34.78 11 ALA C CA 1
ATOM 11448 C C . ALA C 2 11 ? 34.101 -54.674 43.064 1.00 35.27 11 ALA C C 1
ATOM 11449 O O . ALA C 2 11 ? 33.139 -55.109 42.440 1.00 37.13 11 ALA C O 1
ATOM 11451 N N . ALA C 2 12 ? 34.555 -53.445 42.880 1.00 36.66 12 ALA C N 1
ATOM 11452 C CA . ALA C 2 12 ? 34.171 -52.650 41.708 1.00 37.10 12 ALA C CA 1
ATOM 11453 C C . ALA C 2 12 ? 35.453 -52.359 40.888 1.00 39.32 12 ALA C C 1
ATOM 11454 O O . ALA C 2 12 ? 36.543 -52.260 41.462 1.00 38.55 12 ALA C O 1
ATOM 11456 N N . LEU C 2 13 ? 35.334 -52.275 39.562 1.00 40.59 13 LEU C N 1
ATOM 11457 C CA . LEU C 2 13 ? 36.529 -52.171 38.705 1.00 42.87 13 LEU C CA 1
ATOM 11458 C C . LEU C 2 13 ? 36.703 -50.753 38.211 1.00 44.10 13 LEU C C 1
ATOM 11459 O O . LEU C 2 13 ? 35.738 -50.065 37.916 1.00 44.27 13 LEU C O 1
ATOM 11464 N N . GLU C 2 14 ? 37.948 -50.316 38.124 1.00 46.96 14 GLU C N 1
ATOM 11465 C CA . GLU C 2 14 ? 38.250 -49.043 37.466 1.00 49.40 14 GLU C CA 1
ATOM 11466 C C . GLU C 2 14 ? 38.138 -49.211 35.954 1.00 49.99 14 GLU C C 1
ATOM 11467 O O . GLU C 2 14 ? 38.280 -50.324 35.434 1.00 49.82 14 GLU C O 1
ATOM 11473 N N . GLU C 2 15 ? 37.866 -48.121 35.232 1.00 51.68 15 GLU C N 1
ATOM 11474 C CA . GLU C 2 15 ? 38.134 -48.122 33.788 1.00 52.61 15 GLU C CA 1
ATOM 11475 C C . GLU C 2 15 ? 39.653 -47.993 33.698 1.00 53.20 15 GLU C C 1
ATOM 11476 O O . GLU C 2 15 ? 40.298 -47.514 34.652 1.00 53.79 15 GLU C O 1
ATOM 11478 N N . ASP C 2 16 ? 40.289 -48.460 32.635 1.00 53.69 16 ASP C N 1
ATOM 11479 C CA . ASP C 2 16 ? 39.890 -49.518 31.749 1.00 52.98 16 ASP C CA 1
ATOM 11480 C C . ASP C 2 16 ? 40.768 -50.592 32.374 1.00 52.65 16 ASP C C 1
ATOM 11481 O O . ASP C 2 16 ? 42.008 -50.610 32.170 1.00 51.35 16 ASP C O 1
ATOM 11486 N N . PHE C 2 17 ? 40.142 -51.453 33.161 1.00 50.98 17 PHE C N 1
ATOM 11487 C CA . PHE C 2 17 ? 40.809 -52.577 33.792 1.00 49.40 17 PHE C CA 1
ATOM 11488 C C . PHE C 2 17 ? 41.331 -53.542 32.736 1.00 49.72 17 PHE C C 1
ATOM 11489 O O . PHE C 2 17 ? 40.900 -53.517 31.566 1.00 48.54 17 PHE C O 1
ATOM 11497 N N . GLU C 2 18 ? 42.194 -54.441 33.199 1.00 50.49 18 GLU C N 1
ATOM 11498 C CA . GLU C 2 18 ? 42.832 -55.442 32.374 1.00 52.29 18 GLU C CA 1
ATOM 11499 C C . GLU C 2 18 ? 42.683 -56.855 32.973 1.00 51.98 18 GLU C C 1
ATOM 11500 O O . GLU C 2 18 ? 42.824 -57.042 34.184 1.00 50.98 18 GLU C O 1
ATOM 11506 N N . ILE C 2 19 ? 42.419 -57.830 32.106 1.00 51.43 19 ILE C N 1
ATOM 11507 C CA . ILE C 2 19 ? 42.497 -59.230 32.457 1.00 52.08 19 ILE C CA 1
ATOM 11508 C C . ILE C 2 19 ? 43.948 -59.586 32.697 1.00 52.99 19 ILE C C 1
ATOM 11509 O O . ILE C 2 19 ? 44.814 -59.274 31.866 1.00 52.87 19 ILE C O 1
ATOM 11514 N N . ARG C 2 20 ? 44.209 -60.227 33.835 1.00 53.85 20 ARG C N 1
ATOM 11515 C CA . ARG C 2 20 ? 45.570 -60.577 34.242 1.00 54.85 20 ARG C CA 1
ATOM 11516 C C . ARG C 2 20 ? 46.223 -61.638 33.330 1.00 55.24 20 ARG C C 1
ATOM 11517 O O . ARG C 2 20 ? 45.531 -62.439 32.701 1.00 55.27 20 ARG C O 1
ATOM 11525 N N . ASP C 2 22 ? 47.284 -64.769 32.557 1.00 58.03 22 ASP C N 1
ATOM 11526 C CA . ASP C 2 22 ? 46.620 -65.993 33.065 1.00 58.27 22 ASP C CA 1
ATOM 11527 C C . ASP C 2 22 ? 45.187 -66.169 32.560 1.00 58.03 22 ASP C C 1
ATOM 11528 O O . ASP C 2 22 ? 44.759 -67.285 32.253 1.00 58.36 22 ASP C O 1
ATOM 11530 N N . GLY C 2 23 ? 44.446 -65.071 32.463 1.00 57.46 23 GLY C N 1
ATOM 11531 C CA . GLY C 2 23 ? 43.107 -65.138 31.907 1.00 57.68 23 GLY C CA 1
ATOM 11532 C C . GLY C 2 23 ? 42.098 -65.670 32.909 1.00 57.08 23 GLY C C 1
ATOM 11533 O O . GLY C 2 23 ? 40.940 -65.913 32.568 1.00 57.49 23 GLY C O 1
ATOM 11534 N N . MET C 2 24 ? 42.517 -65.838 34.153 1.00 56.57 24 MET C N 1
ATOM 11535 C CA . MET C 2 24 ? 41.571 -66.362 35.115 1.00 55.84 24 MET C CA 1
ATOM 11536 C C . MET C 2 24 ? 40.812 -65.297 35.956 1.00 55.07 24 MET C C 1
ATOM 11537 O O . MET C 2 24 ? 39.814 -65.640 36.589 1.00 55.08 24 MET C O 1
ATOM 11539 N N . ASP C 2 25 ? 41.234 -64.020 35.916 1.00 53.35 25 ASP C N 1
ATOM 11540 C CA . ASP C 2 25 ? 40.558 -62.925 36.655 1.00 52.20 25 ASP C CA 1
ATOM 11541 C C . ASP C 2 25 ? 40.979 -61.557 36.113 1.00 51.29 25 ASP C C 1
ATOM 11542 O O . ASP C 2 25 ? 41.874 -61.469 35.256 1.00 51.13 25 ASP C O 1
ATOM 11547 N N . VAL C 2 26 ? 40.359 -60.495 36.620 1.00 50.24 26 VAL C N 1
ATOM 11548 C CA . VAL C 2 26 ? 40.844 -59.141 36.366 1.00 49.44 26 VAL C CA 1
ATOM 11549 C C . VAL C 2 26 ? 42.040 -58.941 37.261 1.00 49.55 26 VAL C C 1
ATOM 11550 O O . VAL C 2 26 ? 42.163 -59.603 38.284 1.00 48.13 26 VAL C O 1
ATOM 11554 N N . ASP C 2 27 ? 42.936 -58.050 36.850 1.00 50.35 27 ASP C N 1
ATOM 11555 C CA . ASP C 2 27 ? 44.098 -57.681 37.653 1.00 50.92 27 ASP C CA 1
ATOM 11556 C C . ASP C 2 27 ? 43.637 -56.890 38.899 1.00 50.37 27 ASP C C 1
ATOM 11557 O O . ASP C 2 27 ? 42.825 -55.963 38.794 1.00 49.13 27 ASP C O 1
ATOM 11562 N N . GLU C 2 28 ? 44.156 -57.270 40.066 1.00 50.35 28 GLU C N 1
ATOM 11563 C CA . GLU C 2 28 ? 43.762 -56.685 41.363 1.00 50.65 28 GLU C CA 1
ATOM 11564 C C . GLU C 2 28 ? 43.919 -55.177 41.490 1.00 50.67 28 GLU C C 1
ATOM 11565 O O . GLU C 2 28 ? 43.167 -54.522 42.237 1.00 50.44 28 GLU C O 1
ATOM 11567 N N . ASP C 2 29 ? 44.910 -54.631 40.784 1.00 50.43 29 ASP C N 1
ATOM 11568 C CA . ASP C 2 29 ? 45.260 -53.205 40.863 1.00 50.34 29 ASP C CA 1
ATOM 11569 C C . ASP C 2 29 ? 44.087 -52.333 40.449 1.00 48.49 29 ASP C C 1
ATOM 11570 O O . ASP C 2 29 ? 43.966 -51.168 40.835 1.00 48.43 29 ASP C O 1
ATOM 11575 N N . PHE C 2 30 ? 43.225 -52.924 39.646 1.00 47.11 30 PHE C N 1
ATOM 11576 C CA . PHE C 2 30 ? 42.069 -52.240 39.122 1.00 45.87 30 PHE C CA 1
ATOM 11577 C C . PHE C 2 30 ? 40.823 -52.382 39.999 1.00 44.72 30 PHE C C 1
ATOM 11578 O O . PHE C 2 30 ? 39.758 -51.931 39.599 1.00 44.06 30 PHE C O 1
ATOM 11586 N N . MET C 2 31 ? 40.963 -53.005 41.170 1.00 42.90 31 MET C N 1
ATOM 11587 C CA . MET C 2 31 ? 39.818 -53.302 42.056 1.00 42.19 31 MET C CA 1
ATOM 11588 C C . MET C 2 31 ? 39.678 -52.374 43.250 1.00 41.02 31 MET C C 1
ATOM 11589 O O . MET C 2 31 ? 40.659 -52.032 43.913 1.00 41.03 31 MET C O 1
ATOM 11594 N N . MET C 2 32 ? 38.458 -51.911 43.475 1.00 38.82 32 MET C N 1
ATOM 11595 C CA . MET C 2 32 ? 38.128 -51.156 44.685 1.00 39.07 32 MET C CA 1
ATOM 11596 C C . MET C 2 32 ? 37.043 -51.946 45.463 1.00 36.79 32 MET C C 1
ATOM 11597 O O . MET C 2 32 ? 36.135 -52.505 44.863 1.00 35.70 32 MET C O 1
ATOM 11602 N N . TYR C 2 33 ? 37.133 -51.967 46.782 1.00 35.78 33 TYR C N 1
ATOM 11603 C CA . TYR C 2 33 ? 36.195 -52.778 47.578 1.00 35.56 33 TYR C CA 1
ATOM 11604 C C . TYR C 2 33 ? 35.349 -51.922 48.420 1.00 33.78 33 TYR C C 1
ATOM 11605 O O . TYR C 2 33 ? 35.859 -50.936 48.979 1.00 33.22 33 TYR C O 1
ATOM 11614 N N . ASP C 2 34 ? 34.088 -52.340 48.605 1.00 32.64 34 ASP C N 1
ATOM 11615 C CA . ASP C 2 34 ? 33.165 -51.618 49.470 1.00 31.34 34 ASP C CA 1
ATOM 11616 C C . ASP C 2 34 ? 32.013 -52.547 49.865 1.00 30.28 34 ASP C C 1
ATOM 11617 O O . ASP C 2 34 ? 31.917 -53.678 49.369 1.00 29.82 34 ASP C O 1
ATOM 11622 N N . LEU C 2 35 ? 31.142 -52.038 50.721 1.00 28.48 35 LEU C N 1
ATOM 11623 C CA . LEU C 2 35 ? 29.995 -52.819 51.218 1.00 28.83 35 LEU C CA 1
ATOM 11624 C C . LEU C 2 35 ? 28.973 -53.079 50.112 1.00 29.57 35 LEU C C 1
ATOM 11625 O O . LEU C 2 35 ? 28.497 -52.118 49.444 1.00 29.81 35 LEU C O 1
ATOM 11630 N N . ASN C 2 36 ? 28.608 -54.343 49.911 1.00 28.95 36 ASN C N 1
ATOM 11631 C CA . ASN C 2 36 ? 27.586 -54.673 48.918 1.00 30.12 36 ASN C CA 1
ATOM 11632 C C . ASN C 2 36 ? 26.341 -53.839 49.104 1.00 30.07 36 ASN C C 1
ATOM 11633 O O . ASN C 2 36 ? 25.786 -53.748 50.217 1.00 30.16 36 ASN C O 1
ATOM 11638 N N . GLU C 2 37 ? 25.888 -53.209 48.020 1.00 30.55 37 GLU C N 1
ATOM 11639 C CA . GLU C 2 37 ? 24.701 -52.347 48.067 1.00 31.32 37 GLU C CA 1
ATOM 11640 C C . GLU C 2 37 ? 23.448 -52.988 48.750 1.00 30.77 37 GLU C C 1
ATOM 11641 O O . GLU C 2 37 ? 22.695 -52.300 49.485 1.00 29.59 37 GLU C O 1
ATOM 11647 N N . TRP C 2 38 ? 23.195 -54.272 48.485 1.00 32.04 38 TRP C N 1
ATOM 11648 C CA . TRP C 2 38 ? 21.977 -54.915 49.100 1.00 32.46 38 TRP C CA 1
ATOM 11649 C C . TRP C 2 38 ? 22.108 -55.028 50.633 1.00 32.95 38 TRP C C 1
ATOM 11650 O O . TRP C 2 38 ? 21.090 -55.062 51.362 1.00 33.33 38 TRP C O 1
ATOM 11661 N N . ASP C 2 39 ? 23.350 -55.160 51.119 1.00 32.12 39 ASP C N 1
ATOM 11662 C CA . ASP C 2 39 ? 23.589 -55.256 52.555 1.00 31.93 39 ASP C CA 1
ATOM 11663 C C . ASP C 2 39 ? 23.212 -54.008 53.342 1.00 31.88 39 ASP C C 1
ATOM 11664 O O . ASP C 2 39 ? 22.822 -54.116 54.529 1.00 32.02 39 ASP C O 1
ATOM 11669 N N . ASP C 2 40 ? 23.241 -52.822 52.720 1.00 29.39 40 ASP C N 1
ATOM 11670 C CA . ASP C 2 40 ? 22.679 -51.666 53.449 1.00 29.24 40 ASP C CA 1
ATOM 11671 C C . ASP C 2 40 ? 21.213 -51.843 53.787 1.00 27.39 40 ASP C C 1
ATOM 11672 O O . ASP C 2 40 ? 20.765 -51.361 54.816 1.00 25.53 40 ASP C O 1
ATOM 11677 N N . PHE C 2 41 ? 20.469 -52.484 52.893 1.00 27.46 41 PHE C N 1
ATOM 11678 C CA . PHE C 2 41 ? 19.022 -52.605 53.115 1.00 28.58 41 PHE C CA 1
ATOM 11679 C C . PHE C 2 41 ? 18.741 -53.729 54.170 1.00 29.46 41 PHE C C 1
ATOM 11680 O O . PHE C 2 41 ? 17.939 -53.548 55.109 1.00 30.56 41 PHE C O 1
ATOM 11688 N N . SER C 2 42 ? 19.403 -54.861 53.997 1.00 28.77 42 SER C N 1
ATOM 11689 C CA . SER C 2 42 ? 19.425 -55.913 55.028 1.00 31.05 42 SER C CA 1
ATOM 11690 C C . SER C 2 42 ? 19.652 -55.355 56.392 1.00 30.60 42 SER C C 1
ATOM 11691 O O . SER C 2 42 ? 18.822 -55.543 57.298 1.00 29.67 42 SER C O 1
ATOM 11694 N N . LEU C 2 43 ? 20.798 -54.664 56.541 1.00 30.29 43 LEU C N 1
ATOM 11695 C CA . LEU C 2 43 ? 21.196 -54.154 57.844 1.00 30.31 43 LEU C CA 1
ATOM 11696 C C . LEU C 2 43 ? 20.140 -53.212 58.361 1.00 30.94 43 LEU C C 1
ATOM 11697 O O . LEU C 2 43 ? 19.720 -53.349 59.510 1.00 29.38 43 LEU C O 1
ATOM 11702 N N . GLU C 2 44 ? 19.678 -52.259 57.524 1.00 30.44 44 GLU C N 1
ATOM 11703 C CA . GLU C 2 44 ? 18.601 -51.353 57.988 1.00 31.05 44 GLU C CA 1
ATOM 11704 C C . GLU C 2 44 ? 17.381 -52.099 58.515 1.00 30.46 44 GLU C C 1
ATOM 11705 O O . GLU C 2 44 ? 16.803 -51.684 59.526 1.00 32.33 44 GLU C O 1
ATOM 11711 N N . GLU C 2 45 ? 16.978 -53.168 57.834 1.00 31.26 45 GLU C N 1
ATOM 11712 C CA . GLU C 2 45 ? 15.735 -53.858 58.241 1.00 32.92 45 GLU C CA 1
ATOM 11713 C C . GLU C 2 45 ? 15.904 -54.444 59.646 1.00 32.55 45 GLU C C 1
ATOM 11714 O O . GLU C 2 45 ? 14.990 -54.358 60.471 1.00 34.74 45 GLU C O 1
ATOM 11720 N N . ALA C 2 46 ? 17.094 -54.990 59.916 1.00 31.74 46 ALA C N 1
ATOM 11721 C CA . ALA C 2 46 ? 17.454 -55.534 61.233 1.00 30.80 46 ALA C CA 1
ATOM 11722 C C . ALA C 2 46 ? 17.395 -54.379 62.244 1.00 30.59 46 ALA C C 1
ATOM 11723 O O . ALA C 2 46 ? 16.828 -54.536 63.341 1.00 29.14 46 ALA C O 1
ATOM 11725 N N . MET C 2 47 ? 17.973 -53.222 61.891 1.00 30.36 47 MET C N 1
ATOM 11726 C CA . MET C 2 47 ? 17.913 -52.056 62.794 1.00 31.62 47 MET C CA 1
ATOM 11727 C C . MET C 2 47 ? 16.459 -51.587 63.024 1.00 32.00 47 MET C C 1
ATOM 11728 O O . MET C 2 47 ? 16.155 -51.188 64.137 1.00 33.35 47 MET C O 1
ATOM 11733 N N . LYS C 2 48 ? 15.578 -51.676 62.019 1.00 32.70 48 LYS C N 1
ATOM 11734 C CA . LYS C 2 48 ? 14.139 -51.321 62.211 1.00 33.48 48 LYS C CA 1
ATOM 11735 C C . LYS C 2 48 ? 13.490 -52.234 63.302 1.00 34.63 48 LYS C C 1
ATOM 11736 O O . LYS C 2 48 ? 12.799 -51.782 64.263 1.00 35.57 48 LYS C O 1
ATOM 11742 N N . ILE C 2 49 ? 13.755 -53.514 63.155 1.00 34.07 49 ILE C N 1
ATOM 11743 C CA . ILE C 2 49 ? 13.267 -54.502 64.115 1.00 34.80 49 ILE C CA 1
ATOM 11744 C C . ILE C 2 49 ? 13.819 -54.203 65.526 1.00 34.18 49 ILE C C 1
ATOM 11745 O O . ILE C 2 49 ? 13.048 -54.085 66.501 1.00 33.82 49 ILE C O 1
ATOM 11750 N N . LYS C 2 50 ? 15.144 -54.080 65.649 1.00 34.50 50 LYS C N 1
ATOM 11751 C CA . LYS C 2 50 ? 15.743 -53.687 66.917 1.00 36.00 50 LYS C CA 1
ATOM 11752 C C . LYS C 2 50 ? 15.074 -52.442 67.523 1.00 37.43 50 LYS C C 1
ATOM 11753 O O . LYS C 2 50 ? 14.787 -52.406 68.714 1.00 38.12 50 LYS C O 1
ATOM 11759 N N . GLU C 2 51 ? 14.826 -51.415 66.691 1.00 38.43 51 GLU C N 1
ATOM 11760 C CA . GLU C 2 51 ? 14.329 -50.126 67.201 1.00 40.24 51 GLU C CA 1
ATOM 11761 C C . GLU C 2 51 ? 12.828 -50.107 67.500 1.00 41.23 51 GLU C C 1
ATOM 11762 O O . GLU C 2 51 ? 12.363 -49.246 68.225 1.00 41.21 51 GLU C O 1
ATOM 11768 N N . SER C 2 52 ? 12.095 -51.063 66.952 1.00 42.33 52 SER C N 1
ATOM 11769 C CA . SER C 2 52 ? 10.654 -51.165 67.179 1.00 45.55 52 SER C CA 1
ATOM 11770 C C . SER C 2 52 ? 10.196 -51.823 68.517 1.00 47.41 52 SER C C 1
ATOM 11771 O O . SER C 2 52 ? 8.993 -51.854 68.784 1.00 48.30 52 SER C O 1
ATOM 11773 N N . SER C 2 53 ? 11.125 -52.308 69.363 1.00 50.76 53 SER C N 1
ATOM 11774 C CA . SER C 2 53 ? 10.776 -53.133 70.581 1.00 53.47 53 SER C CA 1
ATOM 11775 C C . SER C 2 53 ? 11.718 -52.996 71.815 1.00 54.28 53 SER C C 1
ATOM 11776 O O . SER C 2 53 ? 12.584 -52.118 71.790 1.00 54.51 53 SER C O 1
ATOM 11778 N N . ASP C 2 54 ? 11.568 -53.862 72.864 1.00 56.17 54 ASP C N 1
ATOM 11779 C CA . ASP C 2 54 ? 12.725 -54.259 73.746 1.00 56.19 54 ASP C CA 1
ATOM 11780 C C . ASP C 2 54 ? 13.103 -55.751 73.890 1.00 57.66 54 ASP C C 1
ATOM 11781 O O . ASP C 2 54 ? 12.288 -56.675 74.028 1.00 58.31 54 ASP C O 1
ATOM 11783 N N . ASP C 2 56 ? 14.798 -55.955 73.216 1.00 48.89 56 ASP C N 1
ATOM 11784 C CA . ASP C 2 56 ? 16.261 -56.011 73.266 1.00 48.49 56 ASP C CA 1
ATOM 11785 C C . ASP C 2 56 ? 16.741 -56.981 72.157 1.00 46.24 56 ASP C C 1
ATOM 11786 O O . ASP C 2 56 ? 16.448 -58.186 72.211 1.00 45.49 56 ASP C O 1
ATOM 11791 N N . VAL C 2 57 ? 17.423 -56.440 71.140 1.00 42.26 57 VAL C N 1
ATOM 11792 C CA . VAL C 2 57 ? 17.736 -57.194 69.921 1.00 39.93 57 VAL C CA 1
ATOM 11793 C C . VAL C 2 57 ? 19.184 -56.975 69.481 1.00 39.28 57 VAL C C 1
ATOM 11794 O O . VAL C 2 57 ? 19.555 -55.876 69.047 1.00 39.00 57 VAL C O 1
ATOM 11798 N N . GLU C 2 58 ? 19.995 -58.016 69.588 1.00 36.25 58 GLU C N 1
ATOM 11799 C CA . GLU C 2 58 ? 21.362 -57.946 69.117 1.00 35.14 58 GLU C CA 1
ATOM 11800 C C . GLU C 2 58 ? 21.449 -58.127 67.577 1.00 33.72 58 GLU C C 1
ATOM 11801 O O . GLU C 2 58 ? 20.948 -59.121 67.000 1.00 32.54 58 GLU C O 1
ATOM 11807 N N . VAL C 2 59 ? 22.018 -57.129 66.907 1.00 31.65 59 VAL C N 1
ATOM 11808 C CA . VAL C 2 59 ? 22.227 -57.195 65.458 1.00 30.24 59 VAL C CA 1
ATOM 11809 C C . VAL C 2 59 ? 23.693 -57.485 65.220 1.00 30.43 59 VAL C C 1
ATOM 11810 O O . VAL C 2 59 ? 24.569 -56.729 65.606 1.00 31.01 59 VAL C O 1
ATOM 11814 N N . VAL C 2 60 ? 23.964 -58.637 64.640 1.00 30.36 60 VAL C N 1
ATOM 11815 C CA . VAL C 2 60 ? 25.325 -58.990 64.375 1.00 30.30 60 VAL C CA 1
ATOM 11816 C C . VAL C 2 60 ? 25.534 -59.137 62.924 1.00 30.82 60 VAL C C 1
ATOM 11817 O O . VAL C 2 60 ? 24.762 -59.827 62.223 1.00 31.00 60 VAL C O 1
ATOM 11821 N N . VAL C 2 61 ? 26.647 -58.575 62.462 1.00 30.19 61 VAL C N 1
ATOM 11822 C CA . VAL C 2 61 ? 27.030 -58.792 61.093 1.00 29.10 61 VAL C CA 1
ATOM 11823 C C . VAL C 2 61 ? 28.219 -59.704 60.926 1.00 28.58 61 VAL C C 1
ATOM 11824 O O . VAL C 2 61 ? 29.173 -59.675 61.711 1.00 29.75 61 VAL C O 1
ATOM 11828 N N . VAL C 2 62 ? 28.138 -60.496 59.868 1.00 28.86 62 VAL C N 1
ATOM 11829 C CA . VAL C 2 62 ? 29.102 -61.531 59.617 1.00 30.91 62 VAL C CA 1
ATOM 11830 C C . VAL C 2 62 ? 29.543 -61.562 58.171 1.00 29.56 62 VAL C C 1
ATOM 11831 O O . VAL C 2 62 ? 28.712 -61.545 57.249 1.00 29.28 62 VAL C O 1
ATOM 11835 N N . SER C 2 63 ? 30.842 -61.691 57.973 1.00 29.56 63 SER C N 1
ATOM 11836 C CA . SER C 2 63 ? 31.375 -61.724 56.625 1.00 30.11 63 SER C CA 1
ATOM 11837 C C . SER C 2 63 ? 32.480 -62.718 56.511 1.00 30.67 63 SER C C 1
ATOM 11838 O O . SER C 2 63 ? 33.316 -62.786 57.408 1.00 31.91 63 SER C O 1
ATOM 11841 N N . VAL C 2 64 ? 32.485 -63.458 55.394 1.00 30.52 64 VAL C N 1
ATOM 11842 C CA . VAL C 2 64 ? 33.567 -64.376 55.059 1.00 31.82 64 VAL C CA 1
ATOM 11843 C C . VAL C 2 64 ? 34.522 -63.679 54.040 1.00 32.56 64 VAL C C 1
ATOM 11844 O O . VAL C 2 64 ? 34.115 -63.351 52.911 1.00 33.17 64 VAL C O 1
ATOM 11848 N N . GLY C 2 65 ? 35.749 -63.421 54.457 1.00 32.35 65 GLY C N 1
ATOM 11849 C CA . GLY C 2 65 ? 36.755 -62.858 53.565 1.00 34.13 65 GLY C CA 1
ATOM 11850 C C . GLY C 2 65 ? 37.982 -62.391 54.345 1.00 35.12 65 GLY C C 1
ATOM 11851 O O . GLY C 2 65 ? 37.978 -62.398 55.589 1.00 34.05 65 GLY C O 1
ATOM 11852 N N . PRO C 2 66 ? 39.021 -61.958 53.611 1.00 36.59 66 PRO C N 1
ATOM 11853 C CA . PRO C 2 66 ? 40.311 -61.588 54.221 1.00 36.97 66 PRO C CA 1
ATOM 11854 C C . PRO C 2 66 ? 40.281 -60.266 54.946 1.00 37.54 66 PRO C C 1
ATOM 11855 O O . PRO C 2 66 ? 39.203 -59.657 55.065 1.00 37.43 66 PRO C O 1
ATOM 11859 N N . ASP C 2 67 ? 41.449 -59.824 55.427 1.00 38.10 67 ASP C N 1
ATOM 11860 C CA . ASP C 2 67 ? 41.572 -58.638 56.311 1.00 39.37 67 ASP C CA 1
ATOM 11861 C C . ASP C 2 67 ? 40.889 -57.393 55.756 1.00 37.55 67 ASP C C 1
ATOM 11862 O O . ASP C 2 67 ? 40.340 -56.589 56.508 1.00 36.98 67 ASP C O 1
ATOM 11867 N N . ARG C 2 68 ? 40.982 -57.181 54.446 1.00 36.75 68 ARG C N 1
ATOM 11868 C CA . ARG C 2 68 ? 40.367 -55.945 53.855 1.00 36.87 68 ARG C CA 1
ATOM 11869 C C . ARG C 2 68 ? 38.869 -55.805 54.198 1.00 36.51 68 ARG C C 1
ATOM 11870 O O . ARG C 2 68 ? 38.378 -54.683 54.343 1.00 35.43 68 ARG C O 1
ATOM 11878 N N . VAL C 2 69 ? 38.160 -56.939 54.381 1.00 35.53 69 VAL C N 1
ATOM 11879 C CA . VAL C 2 69 ? 36.722 -56.898 54.733 1.00 34.28 69 VAL C CA 1
ATOM 11880 C C . VAL C 2 69 ? 36.431 -56.081 56.011 1.00 34.33 69 VAL C C 1
ATOM 11881 O O . VAL C 2 69 ? 35.350 -55.500 56.157 1.00 34.58 69 VAL C O 1
ATOM 11885 N N . ASP C 2 70 ? 37.396 -56.020 56.933 1.00 34.18 70 ASP C N 1
ATOM 11886 C CA . ASP C 2 70 ? 37.266 -55.213 58.133 1.00 35.60 70 ASP C CA 1
ATOM 11887 C C . ASP C 2 70 ? 36.705 -53.837 57.839 1.00 34.46 70 ASP C C 1
ATOM 11888 O O . ASP C 2 70 ? 35.920 -53.331 58.611 1.00 35.62 70 ASP C O 1
ATOM 11893 N N . GLU C 2 71 ? 37.105 -53.235 56.716 1.00 34.85 71 GLU C N 1
ATOM 11894 C CA . GLU C 2 71 ? 36.628 -51.893 56.342 1.00 33.27 71 GLU C CA 1
ATOM 11895 C C . GLU C 2 71 ? 35.107 -51.861 56.143 1.00 32.78 71 GLU C C 1
ATOM 11896 O O . GLU C 2 71 ? 34.443 -50.921 56.579 1.00 33.54 71 GLU C O 1
ATOM 11898 N N . SER C 2 72 ? 34.566 -52.876 55.466 1.00 31.82 72 SER C N 1
ATOM 11899 C CA . SER C 2 72 ? 33.121 -52.964 55.287 1.00 31.11 72 SER C CA 1
ATOM 11900 C C . SER C 2 72 ? 32.353 -53.314 56.577 1.00 31.51 72 SER C C 1
ATOM 11901 O O . SER C 2 72 ? 31.243 -52.810 56.786 1.00 32.13 72 SER C O 1
ATOM 11904 N N . LEU C 2 73 ? 32.926 -54.156 57.452 1.00 31.17 73 LEU C N 1
ATOM 11905 C CA . LEU C 2 73 ? 32.252 -54.504 58.708 1.00 30.80 73 LEU C CA 1
ATOM 11906 C C . LEU C 2 73 ? 32.208 -53.301 59.664 1.00 32.39 73 LEU C C 1
ATOM 11907 O O . LEU C 2 73 ? 31.252 -53.110 60.427 1.00 33.57 73 LEU C O 1
ATOM 11912 N N . ARG C 2 74 ? 33.233 -52.459 59.585 1.00 33.23 74 ARG C N 1
ATOM 11913 C CA . ARG C 2 74 ? 33.270 -51.198 60.325 1.00 34.94 74 ARG C CA 1
ATOM 11914 C C . ARG C 2 74 ? 32.159 -50.232 59.941 1.00 33.82 74 ARG C C 1
ATOM 11915 O O . ARG C 2 74 ? 31.509 -49.624 60.804 1.00 35.53 74 ARG C O 1
ATOM 11923 N N . LYS C 2 75 ? 31.950 -50.126 58.632 1.00 34.32 75 LYS C N 1
ATOM 11924 C CA . LYS C 2 75 ? 30.825 -49.351 58.120 1.00 33.92 75 LYS C CA 1
ATOM 11925 C C . LYS C 2 75 ? 29.501 -49.880 58.704 1.00 33.79 75 LYS C C 1
ATOM 11926 O O . LYS C 2 75 ? 28.641 -49.087 59.047 1.00 33.43 75 LYS C O 1
ATOM 11932 N N . CYS C 2 76 ? 29.351 -51.205 58.789 1.00 32.92 76 CYS C N 1
ATOM 11933 C CA . CYS C 2 76 ? 28.157 -51.783 59.419 1.00 33.11 76 CYS C CA 1
ATOM 11934 C C . CYS C 2 76 ? 27.987 -51.364 60.908 1.00 32.70 76 CYS C C 1
ATOM 11935 O O . CYS C 2 76 ? 26.867 -51.054 61.373 1.00 34.01 76 CYS C O 1
ATOM 11938 N N . LEU C 2 77 ? 29.088 -51.422 61.658 1.00 31.51 77 LEU C N 1
ATOM 11939 C CA . LEU C 2 77 ? 29.097 -50.944 63.033 1.00 32.89 77 LEU C CA 1
ATOM 11940 C C . LEU C 2 77 ? 28.638 -49.485 63.041 1.00 33.53 77 LEU C C 1
ATOM 11941 O O . LEU C 2 77 ? 27.708 -49.127 63.771 1.00 33.89 77 LEU C O 1
ATOM 11946 N N . ALA C 2 78 ? 29.235 -48.654 62.188 1.00 34.24 78 ALA C N 1
ATOM 11947 C CA . ALA C 2 78 ? 28.798 -47.257 62.123 1.00 34.28 78 ALA C CA 1
ATOM 11948 C C . ALA C 2 78 ? 27.319 -47.120 61.798 1.00 34.02 78 ALA C C 1
ATOM 11949 O O . ALA C 2 78 ? 26.693 -46.189 62.268 1.00 34.29 78 ALA C O 1
ATOM 11951 N N . LYS C 2 79 ? 26.764 -48.027 60.993 1.00 33.51 79 LYS C N 1
ATOM 11952 C CA . LYS C 2 79 ? 25.368 -47.941 60.532 1.00 34.58 79 LYS C CA 1
ATOM 11953 C C . LYS C 2 79 ? 24.369 -48.656 61.486 1.00 34.42 79 LYS C C 1
ATOM 11954 O O . LYS C 2 79 ? 23.179 -48.779 61.181 1.00 35.16 79 LYS C O 1
ATOM 11960 N N . GLY C 2 80 ? 24.855 -49.106 62.632 1.00 34.18 80 GLY C N 1
ATOM 11961 C CA . GLY C 2 80 ? 23.988 -49.596 63.702 1.00 33.68 80 GLY C CA 1
ATOM 11962 C C . GLY C 2 80 ? 24.308 -50.977 64.253 1.00 33.10 80 GLY C C 1
ATOM 11963 O O . GLY C 2 80 ? 23.841 -51.334 65.346 1.00 34.95 80 GLY C O 1
ATOM 11964 N N . ALA C 2 81 ? 25.058 -51.787 63.529 1.00 31.62 81 ALA C N 1
ATOM 11965 C CA . ALA C 2 81 ? 25.237 -53.163 63.992 1.00 31.30 81 ALA C CA 1
ATOM 11966 C C . ALA C 2 81 ? 25.896 -53.179 65.380 1.00 31.81 81 ALA C C 1
ATOM 11967 O O . ALA C 2 81 ? 26.796 -52.361 65.643 1.00 32.18 81 ALA C O 1
ATOM 11969 N N . ASP C 2 82 ? 25.459 -54.109 66.258 1.00 31.48 82 ASP C N 1
ATOM 11970 C CA . ASP C 2 82 ? 25.993 -54.245 67.600 1.00 32.17 82 ASP C CA 1
ATOM 11971 C C . ASP C 2 82 ? 27.367 -54.902 67.595 1.00 31.31 82 ASP C C 1
ATOM 11972 O O . ASP C 2 82 ? 28.225 -54.501 68.352 1.00 31.33 82 ASP C O 1
ATOM 11977 N N . ARG C 2 83 ? 27.568 -55.881 66.735 1.00 30.46 83 ARG C N 1
ATOM 11978 C CA . ARG C 2 83 ? 28.789 -56.682 66.768 1.00 31.01 83 ARG C CA 1
ATOM 11979 C C . ARG C 2 83 ? 29.098 -57.030 65.342 1.00 30.53 83 ARG C C 1
ATOM 11980 O O . ARG C 2 83 ? 28.154 -57.077 64.507 1.00 31.42 83 ARG C O 1
ATOM 11988 N N . ALA C 2 84 ? 30.375 -57.285 65.057 1.00 29.68 84 ALA C N 1
ATOM 11989 C CA . ALA C 2 84 ? 30.836 -57.673 63.739 1.00 29.97 84 ALA C CA 1
ATOM 11990 C C . ALA C 2 84 ? 31.758 -58.847 63.862 1.00 30.74 84 ALA C C 1
ATOM 11991 O O . ALA C 2 84 ? 32.619 -58.863 64.749 1.00 31.15 84 ALA C O 1
ATOM 11993 N N . VAL C 2 85 ? 31.572 -59.837 62.979 1.00 30.94 85 VAL C N 1
ATOM 11994 C CA . VAL C 2 85 ? 32.366 -61.073 63.000 1.00 32.07 85 VAL C CA 1
ATOM 11995 C C . VAL C 2 85 ? 32.896 -61.264 61.609 1.00 33.45 85 VAL C C 1
ATOM 11996 O O . VAL C 2 85 ? 32.177 -61.093 60.620 1.00 34.69 85 VAL C O 1
ATOM 12000 N N . ARG C 2 86 ? 34.160 -61.643 61.545 1.00 32.53 86 ARG C N 1
ATOM 12001 C CA . ARG C 2 86 ? 34.820 -61.981 60.300 1.00 33.43 86 ARG C CA 1
ATOM 12002 C C . ARG C 2 86 ? 35.408 -63.370 60.364 1.00 33.44 86 ARG C C 1
ATOM 12003 O O . ARG C 2 86 ? 36.140 -63.708 61.298 1.00 35.01 86 ARG C O 1
ATOM 12011 N N . VAL C 2 87 ? 35.064 -64.164 59.357 1.00 33.00 87 VAL C N 1
ATOM 12012 C CA . VAL C 2 87 ? 35.502 -65.550 59.255 1.00 33.88 87 VAL C CA 1
ATOM 12013 C C . VAL C 2 87 ? 36.490 -65.707 58.130 1.00 34.04 87 VAL C C 1
ATOM 12014 O O . VAL C 2 87 ? 36.244 -65.267 56.998 1.00 33.28 87 VAL C O 1
ATOM 12018 N N . TRP C 2 88 ? 37.615 -66.353 58.409 1.00 35.92 88 TRP C N 1
ATOM 12019 C CA . TRP C 2 88 ? 38.623 -66.496 57.349 1.00 38.21 88 TRP C CA 1
ATOM 12020 C C . TRP C 2 88 ? 39.741 -67.461 57.645 1.00 39.47 88 TRP C C 1
ATOM 12021 O O . TRP C 2 88 ? 40.121 -67.664 58.783 1.00 40.66 88 TRP C O 1
ATOM 12032 N N . ASP C 2 89 ? 40.257 -68.005 56.562 1.00 41.30 89 ASP C N 1
ATOM 12033 C CA . ASP C 2 89 ? 41.457 -68.785 56.504 1.00 44.31 89 ASP C CA 1
ATOM 12034 C C . ASP C 2 89 ? 41.838 -68.663 55.031 1.00 44.83 89 ASP C C 1
ATOM 12035 O O . ASP C 2 89 ? 40.965 -68.641 54.118 1.00 42.11 89 ASP C O 1
ATOM 12040 N N . ASP C 2 90 ? 43.142 -68.573 54.785 1.00 46.08 90 ASP C N 1
ATOM 12041 C CA . ASP C 2 90 ? 43.619 -68.392 53.420 1.00 47.68 90 ASP C CA 1
ATOM 12042 C C . ASP C 2 90 ? 43.164 -69.539 52.492 1.00 47.01 90 ASP C C 1
ATOM 12043 O O . ASP C 2 90 ? 42.900 -69.320 51.313 1.00 46.82 90 ASP C O 1
ATOM 12048 N N . ALA C 2 91 ? 42.999 -70.741 53.031 1.00 46.58 91 ALA C N 1
ATOM 12049 C CA . ALA C 2 91 ? 42.465 -71.845 52.219 1.00 47.02 91 ALA C CA 1
ATOM 12050 C C . ALA C 2 91 ? 41.047 -71.641 51.603 1.00 47.17 91 ALA C C 1
ATOM 12051 O O . ALA C 2 91 ? 40.694 -72.314 50.616 1.00 46.83 91 ALA C O 1
ATOM 12053 N N . ALA C 2 92 ? 40.260 -70.713 52.161 1.00 46.66 92 ALA C N 1
ATOM 12054 C CA . ALA C 2 92 ? 38.943 -70.381 51.624 1.00 46.32 92 ALA C CA 1
ATOM 12055 C C . ALA C 2 92 ? 38.923 -69.475 50.359 1.00 45.94 92 ALA C C 1
ATOM 12056 O O . ALA C 2 92 ? 37.849 -69.188 49.813 1.00 45.17 92 ALA C O 1
ATOM 12058 N N . GLU C 2 93 ? 40.090 -69.032 49.864 1.00 45.94 93 GLU C N 1
ATOM 12059 C CA . GLU C 2 93 ? 40.097 -68.249 48.608 1.00 44.95 93 GLU C CA 1
ATOM 12060 C C . GLU C 2 93 ? 39.451 -69.032 47.495 1.00 43.79 93 GLU C C 1
ATOM 12061 O O . GLU C 2 93 ? 39.686 -70.242 47.374 1.00 44.41 93 GLU C O 1
ATOM 12063 N N . GLY C 2 94 ? 38.633 -68.342 46.697 1.00 42.30 94 GLY C N 1
ATOM 12064 C CA . GLY C 2 94 ? 37.919 -68.948 45.579 1.00 40.63 94 GLY C CA 1
ATOM 12065 C C . GLY C 2 94 ? 36.681 -69.743 45.976 1.00 39.71 94 GLY C C 1
ATOM 12066 O O . GLY C 2 94 ? 36.150 -70.478 45.152 1.00 39.89 94 GLY C O 1
ATOM 12067 N N . SER C 2 95 ? 36.211 -69.589 47.221 1.00 39.05 95 SER C N 1
ATOM 12068 C CA . SER C 2 95 ? 34.939 -70.221 47.620 1.00 37.46 95 SER C CA 1
ATOM 12069 C C . SER C 2 95 ? 33.806 -69.563 46.880 1.00 36.18 95 SER C C 1
ATOM 12070 O O . SER C 2 95 ? 33.605 -68.370 46.948 1.00 36.53 95 SER C O 1
ATOM 12073 N N . ASP C 2 96 ? 33.146 -70.401 46.121 1.00 35.21 96 ASP C N 1
ATOM 12074 C CA . ASP C 2 96 ? 31.933 -70.161 45.382 1.00 35.87 96 ASP C CA 1
ATOM 12075 C C . ASP C 2 96 ? 30.724 -69.830 46.356 1.00 35.15 96 ASP C C 1
ATOM 12076 O O . ASP C 2 96 ? 30.892 -69.873 47.578 1.00 32.30 96 ASP C O 1
ATOM 12081 N N . ALA C 2 97 ? 29.569 -69.424 45.816 1.00 33.82 97 ALA C N 1
ATOM 12082 C CA . ALA C 2 97 ? 28.403 -69.059 46.646 1.00 34.42 97 ALA C CA 1
ATOM 12083 C C . ALA C 2 97 ? 27.937 -70.219 47.509 1.00 34.21 97 ALA C C 1
ATOM 12084 O O . ALA C 2 97 ? 27.430 -70.026 48.599 1.00 35.10 97 ALA C O 1
ATOM 12086 N N . ILE C 2 98 ? 28.103 -71.435 47.024 1.00 33.52 98 ILE C N 1
ATOM 12087 C CA . ILE C 2 98 ? 27.636 -72.555 47.782 1.00 33.21 98 ILE C CA 1
ATOM 12088 C C . ILE C 2 98 ? 28.614 -72.954 48.867 1.00 32.98 98 ILE C C 1
ATOM 12089 O O . ILE C 2 98 ? 28.206 -73.353 49.951 1.00 33.20 98 ILE C O 1
ATOM 12094 N N . VAL C 2 99 ? 29.898 -72.781 48.634 1.00 31.78 99 VAL C N 1
ATOM 12095 C CA . VAL C 2 99 ? 30.856 -73.058 49.701 1.00 31.97 99 VAL C CA 1
ATOM 12096 C C . VAL C 2 99 ? 30.748 -71.981 50.785 1.00 31.42 99 VAL C C 1
ATOM 12097 O O . VAL C 2 99 ? 30.868 -72.272 51.978 1.00 32.53 99 VAL C O 1
ATOM 12101 N N . VAL C 2 100 ? 30.519 -70.737 50.377 1.00 31.41 100 VAL C N 1
ATOM 12102 C CA . VAL C 2 100 ? 30.395 -69.641 51.348 1.00 30.32 100 VAL C CA 1
ATOM 12103 C C . VAL C 2 100 ? 29.102 -69.881 52.154 1.00 30.05 100 VAL C C 1
ATOM 12104 O O . VAL C 2 100 ? 29.046 -69.546 53.321 1.00 31.50 100 VAL C O 1
ATOM 12108 N N . GLY C 2 101 ? 28.047 -70.414 51.514 1.00 30.50 101 GLY C N 1
ATOM 12109 C CA . GLY C 2 101 ? 26.816 -70.713 52.230 1.00 30.56 101 GLY C CA 1
ATOM 12110 C C . GLY C 2 101 ? 27.080 -71.714 53.360 1.00 30.12 101 GLY C C 1
ATOM 12111 O O . GLY C 2 101 ? 26.526 -71.631 54.461 1.00 29.61 101 GLY C O 1
ATOM 12112 N N . ARG C 2 102 ? 27.915 -72.692 53.061 1.00 30.87 102 ARG C N 1
ATOM 12113 C CA . ARG C 2 102 ? 28.304 -73.689 54.071 1.00 31.90 102 ARG C CA 1
ATOM 12114 C C . ARG C 2 102 ? 29.092 -73.049 55.204 1.00 31.43 102 ARG C C 1
ATOM 12115 O O . ARG C 2 102 ? 28.834 -73.328 56.388 1.00 31.45 102 ARG C O 1
ATOM 12123 N N . ILE C 2 103 ? 30.042 -72.169 54.856 1.00 30.67 103 ILE C N 1
ATOM 12124 C CA . ILE C 2 103 ? 30.820 -71.476 55.877 1.00 28.80 103 ILE C CA 1
ATOM 12125 C C . ILE C 2 103 ? 29.942 -70.630 56.775 1.00 28.12 103 ILE C C 1
ATOM 12126 O O . ILE C 2 103 ? 30.079 -70.668 58.008 1.00 28.03 103 ILE C O 1
ATOM 12131 N N . LEU C 2 104 ? 29.027 -69.874 56.159 1.00 27.33 104 LEU C N 1
ATOM 12132 C CA . LEU C 2 104 ? 28.138 -68.988 56.899 1.00 25.83 104 LEU C CA 1
ATOM 12133 C C . LEU C 2 104 ? 27.250 -69.819 57.798 1.00 26.61 104 LEU C C 1
ATOM 12134 O O . LEU C 2 104 ? 26.999 -69.426 58.896 1.00 25.23 104 LEU C O 1
ATOM 12139 N N . THR C 2 105 ? 26.782 -70.970 57.305 1.00 25.05 105 THR C N 1
ATOM 12140 C CA . THR C 2 105 ? 25.936 -71.836 58.122 1.00 27.60 105 THR C CA 1
ATOM 12141 C C . THR C 2 105 ? 26.560 -72.219 59.462 1.00 27.50 105 THR C C 1
ATOM 12142 O O . THR C 2 105 ? 25.877 -72.198 60.493 1.00 28.42 105 THR C O 1
ATOM 12146 N N . GLU C 2 106 ? 27.854 -72.540 59.443 1.00 28.45 106 GLU C N 1
ATOM 12147 C CA . GLU C 2 106 ? 28.549 -73.004 60.646 1.00 29.92 106 GLU C CA 1
ATOM 12148 C C . GLU C 2 106 ? 28.814 -71.864 61.646 1.00 29.61 106 GLU C C 1
ATOM 12149 O O . GLU C 2 106 ? 28.694 -72.065 62.863 1.00 30.07 106 GLU C O 1
ATOM 12155 N N . VAL C 2 107 ? 29.117 -70.649 61.172 1.00 28.97 107 VAL C N 1
ATOM 12156 C CA . VAL C 2 107 ? 29.195 -69.522 62.113 1.00 29.46 107 VAL C CA 1
ATOM 12157 C C . VAL C 2 107 ? 27.790 -69.161 62.630 1.00 28.07 107 VAL C C 1
ATOM 12158 O O . VAL C 2 107 ? 27.667 -68.701 63.744 1.00 28.46 107 VAL C O 1
ATOM 12162 N N . ILE C 2 108 ? 26.736 -69.350 61.815 1.00 27.00 108 ILE C N 1
ATOM 12163 C CA . ILE C 2 108 ? 25.347 -68.983 62.228 1.00 27.39 108 ILE C CA 1
ATOM 12164 C C . ILE C 2 108 ? 24.965 -69.924 63.376 1.00 27.38 108 ILE C C 1
ATOM 12165 O O . ILE C 2 108 ? 24.340 -69.532 64.371 1.00 28.64 108 ILE C O 1
ATOM 12170 N N . LYS C 2 109 ? 25.340 -71.179 63.208 1.00 27.77 109 LYS C N 1
ATOM 12171 C CA . LYS C 2 109 ? 25.103 -72.173 64.272 1.00 29.37 109 LYS C CA 1
ATOM 12172 C C . LYS C 2 109 ? 25.842 -71.787 65.562 1.00 30.30 109 LYS C C 1
ATOM 12173 O O . LYS C 2 109 ? 25.303 -71.937 66.672 1.00 30.02 109 LYS C O 1
ATOM 12179 N N . LYS C 2 110 ? 27.070 -71.296 65.418 1.00 30.22 110 LYS C N 1
ATOM 12180 C CA . LYS C 2 110 ? 27.853 -70.834 66.585 1.00 30.39 110 LYS C CA 1
ATOM 12181 C C . LYS C 2 110 ? 27.121 -69.663 67.216 1.00 30.06 110 LYS C C 1
ATOM 12182 O O . LYS C 2 110 ? 26.986 -69.610 68.435 1.00 30.67 110 LYS C O 1
ATOM 12188 N N . GLU C 2 111 ? 26.589 -68.745 66.394 1.00 29.78 111 GLU C N 1
ATOM 12189 C CA . GLU C 2 111 ? 25.836 -67.596 66.897 1.00 28.81 111 GLU C CA 1
ATOM 12190 C C . GLU C 2 111 ? 24.406 -67.832 67.420 1.00 28.22 111 GLU C C 1
ATOM 12191 O O . GLU C 2 111 ? 23.951 -67.075 68.283 1.00 28.67 111 GLU C O 1
ATOM 12197 N N . ALA C 2 112 ? 23.701 -68.813 66.857 1.00 27.00 112 ALA C N 1
ATOM 12198 C CA . ALA C 2 112 ? 22.326 -69.162 67.227 1.00 27.92 112 ALA C CA 1
ATOM 12199 C C . ALA C 2 112 ? 21.326 -67.999 67.203 1.00 27.66 112 ALA C C 1
ATOM 12200 O O . ALA C 2 112 ? 20.763 -67.630 68.240 1.00 27.65 112 ALA C O 1
ATOM 12202 N N . PRO C 2 113 ? 21.105 -67.392 66.028 1.00 27.67 113 PRO C N 1
ATOM 12203 C CA . PRO C 2 113 ? 20.181 -66.257 65.921 1.00 27.26 113 PRO C CA 1
ATOM 12204 C C . PRO C 2 113 ? 18.760 -66.749 65.694 1.00 28.66 113 PRO C C 1
ATOM 12205 O O . PRO C 2 113 ? 18.548 -67.940 65.484 1.00 28.64 113 PRO C O 1
ATOM 12209 N N . ASP C 2 114 ? 17.836 -65.794 65.713 1.00 29.36 114 ASP C N 1
ATOM 12210 C CA . ASP C 2 114 ? 16.414 -65.989 65.620 1.00 29.24 114 ASP C CA 1
ATOM 12211 C C . ASP C 2 114 ? 16.009 -65.781 64.176 1.00 29.59 114 ASP C C 1
ATOM 12212 O O . ASP C 2 114 ? 14.980 -66.314 63.714 1.00 29.13 114 ASP C O 1
ATOM 12217 N N . MET C 2 115 ? 16.793 -64.975 63.467 1.00 27.73 115 MET C N 1
ATOM 12218 C CA . MET C 2 115 ? 16.527 -64.663 62.075 1.00 28.03 115 MET C CA 1
ATOM 12219 C C . MET C 2 115 ? 17.872 -64.456 61.340 1.00 27.64 115 MET C C 1
ATOM 12220 O O . MET C 2 115 ? 18.825 -63.954 61.956 1.00 28.16 115 MET C O 1
ATOM 12225 N N . VAL C 2 116 ? 17.963 -64.928 60.084 1.00 27.04 116 VAL C N 1
ATOM 12226 C CA . VAL C 2 116 ? 19.090 -64.586 59.173 1.00 27.08 116 VAL C CA 1
ATOM 12227 C C . VAL C 2 116 ? 18.634 -63.704 57.944 1.00 27.36 116 VAL C C 1
ATOM 12228 O O . VAL C 2 116 ? 17.707 -64.106 57.165 1.00 27.20 116 VAL C O 1
ATOM 12232 N N . PHE C 2 117 ? 19.330 -62.576 57.713 1.00 26.49 117 PHE C N 1
ATOM 12233 C CA . PHE C 2 117 ? 19.089 -61.763 56.496 1.00 26.66 117 PHE C CA 1
ATOM 12234 C C . PHE C 2 117 ? 20.321 -61.813 55.576 1.00 27.63 117 PHE C C 1
ATOM 12235 O O . PHE C 2 117 ? 21.467 -61.725 56.053 1.00 29.05 117 PHE C O 1
ATOM 12243 N N . ALA C 2 118 ? 20.100 -62.010 54.289 1.00 26.42 118 ALA C N 1
ATOM 12244 C CA . ALA C 2 118 ? 21.153 -61.929 53.266 1.00 26.37 118 ALA C CA 1
ATOM 12245 C C . ALA C 2 118 ? 20.623 -60.940 52.205 1.00 26.98 118 ALA C C 1
ATOM 12246 O O . ALA C 2 118 ? 19.378 -60.706 52.122 1.00 27.77 118 ALA C O 1
ATOM 12248 N N . GLY C 2 119 ? 21.522 -60.365 51.383 1.00 28.25 119 GLY C N 1
ATOM 12249 C CA . GLY C 2 119 ? 21.054 -59.571 50.245 1.00 26.90 119 GLY C CA 1
ATOM 12250 C C . GLY C 2 119 ? 20.577 -60.494 49.151 1.00 27.92 119 GLY C C 1
ATOM 12251 O O . GLY C 2 119 ? 20.966 -61.699 49.077 1.00 30.03 119 GLY C O 1
ATOM 12252 N N . VAL C 2 120 ? 19.755 -59.953 48.260 1.00 27.52 120 VAL C N 1
ATOM 12253 C CA . VAL C 2 120 ? 19.239 -60.734 47.134 1.00 28.13 120 VAL C CA 1
ATOM 12254 C C . VAL C 2 120 ? 20.384 -61.234 46.219 1.00 28.80 120 VAL C C 1
ATOM 12255 O O . VAL C 2 120 ? 20.376 -62.380 45.710 1.00 26.00 120 VAL C O 1
ATOM 12259 N N . GLN C 2 121 ? 21.387 -60.370 46.029 1.00 28.81 121 GLN C N 1
ATOM 12260 C CA . GLN C 2 121 ? 22.538 -60.711 45.193 1.00 28.73 121 GLN C CA 1
ATOM 12261 C C . GLN C 2 121 ? 23.688 -59.760 45.539 1.00 29.10 121 GLN C C 1
ATOM 12262 O O . GLN C 2 121 ? 23.489 -58.775 46.239 1.00 29.29 121 GLN C O 1
ATOM 12268 N N . SER C 2 122 ? 24.891 -60.074 45.058 1.00 29.85 122 SER C N 1
ATOM 12269 C CA . SER C 2 122 ? 26.032 -59.182 45.231 1.00 30.88 122 SER C CA 1
ATOM 12270 C C . SER C 2 122 ? 26.203 -58.346 43.962 1.00 31.55 122 SER C C 1
ATOM 12271 O O . SER C 2 122 ? 25.934 -58.843 42.837 1.00 30.99 122 SER C O 1
ATOM 12274 N N . SER C 2 123 ? 26.671 -57.120 44.133 1.00 30.99 123 SER C N 1
ATOM 12275 C CA . SER C 2 123 ? 26.848 -56.205 42.987 1.00 33.06 123 SER C CA 1
ATOM 12276 C C . SER C 2 123 ? 27.931 -56.682 42.025 1.00 34.44 123 SER C C 1
ATOM 12277 O O . SER C 2 123 ? 27.880 -56.330 40.834 1.00 34.53 123 SER C O 1
ATOM 12280 N N . ASP C 2 124 ? 28.922 -57.443 42.539 1.00 34.08 124 ASP C N 1
ATOM 12281 C CA . ASP C 2 124 ? 30.036 -57.865 41.695 1.00 34.48 124 ASP C CA 1
ATOM 12282 C C . ASP C 2 124 ? 29.716 -59.148 40.892 1.00 35.56 124 ASP C C 1
ATOM 12283 O O . ASP C 2 124 ? 29.634 -59.103 39.653 1.00 34.74 124 ASP C O 1
ATOM 12288 N N . GLN C 2 125 ? 29.474 -60.270 41.583 1.00 35.39 125 GLN C N 1
ATOM 12289 C CA . GLN C 2 125 ? 29.229 -61.510 40.857 1.00 36.07 125 GLN C CA 1
ATOM 12290 C C . GLN C 2 125 ? 27.721 -61.837 40.600 1.00 34.77 125 GLN C C 1
ATOM 12291 O O . GLN C 2 125 ? 27.423 -62.637 39.719 1.00 34.98 125 GLN C O 1
ATOM 12297 N N . ALA C 2 126 ? 26.799 -61.183 41.322 1.00 33.49 126 ALA C N 1
ATOM 12298 C CA . ALA C 2 126 ? 25.353 -61.393 41.126 1.00 33.27 126 ALA C CA 1
ATOM 12299 C C . ALA C 2 126 ? 25.021 -62.888 40.977 1.00 32.89 126 ALA C C 1
ATOM 12300 O O . ALA C 2 126 ? 24.312 -63.279 40.062 1.00 32.22 126 ALA C O 1
ATOM 12302 N N . TYR C 2 127 ? 25.583 -63.736 41.849 1.00 31.36 127 TYR C N 1
ATOM 12303 C CA . TYR C 2 127 ? 25.113 -65.141 41.901 1.00 32.59 127 TYR C CA 1
ATOM 12304 C C . TYR C 2 127 ? 23.652 -65.282 42.292 1.00 30.86 127 TYR C C 1
ATOM 12305 O O . TYR C 2 127 ? 22.979 -66.210 41.835 1.00 32.07 127 TYR C O 1
ATOM 12314 N N . ALA C 2 128 ? 23.167 -64.371 43.132 1.00 30.19 128 ALA C N 1
ATOM 12315 C CA . ALA C 2 128 ? 21.783 -64.470 43.673 1.00 30.31 128 ALA C CA 1
ATOM 12316 C C . ALA C 2 128 ? 21.552 -65.877 44.241 1.00 29.52 128 ALA C C 1
ATOM 12317 O O . ALA C 2 128 ? 20.504 -66.477 44.009 1.00 29.19 128 ALA C O 1
ATOM 12319 N N . SER C 2 129 ? 22.573 -66.391 44.956 1.00 29.43 129 SER C N 1
ATOM 12320 C CA . SER C 2 129 ? 22.591 -67.795 45.413 1.00 28.68 129 SER C CA 1
ATOM 12321 C C . SER C 2 129 ? 22.991 -68.012 46.850 1.00 27.59 129 SER C C 1
ATOM 12322 O O . SER C 2 129 ? 22.650 -69.055 47.440 1.00 27.04 129 SER C O 1
ATOM 12325 N N . THR C 2 130 ? 23.815 -67.114 47.398 1.00 27.11 130 THR C N 1
ATOM 12326 C CA . THR C 2 130 ? 24.489 -67.371 48.675 1.00 27.20 130 THR C CA 1
ATOM 12327 C C . THR C 2 130 ? 23.485 -67.485 49.867 1.00 26.54 130 THR C C 1
ATOM 12328 O O . THR C 2 130 ? 23.554 -68.442 50.652 1.00 25.23 130 THR C O 1
ATOM 12332 N N . GLY C 2 131 ? 22.567 -66.531 49.976 1.00 25.22 131 GLY C N 1
ATOM 12333 C CA . GLY C 2 131 ? 21.578 -66.579 51.032 1.00 25.93 131 GLY C CA 1
ATOM 12334 C C . GLY C 2 131 ? 20.784 -67.855 51.067 1.00 25.48 131 GLY C C 1
ATOM 12335 O O . GLY C 2 131 ? 20.603 -68.464 52.135 1.00 27.29 131 GLY C O 1
ATOM 12336 N N . ILE C 2 132 ? 20.332 -68.287 49.901 1.00 25.99 132 ILE C N 1
ATOM 12337 C CA . ILE C 2 132 ? 19.441 -69.447 49.828 1.00 26.76 132 ILE C CA 1
ATOM 12338 C C . ILE C 2 132 ? 20.220 -70.737 49.971 1.00 28.04 132 ILE C C 1
ATOM 12339 O O . ILE C 2 132 ? 19.677 -71.744 50.416 1.00 27.05 132 ILE C O 1
ATOM 12344 N N . SER C 2 133 ? 21.528 -70.713 49.654 1.00 28.36 133 SER C N 1
ATOM 12345 C CA . SER C 2 133 ? 22.371 -71.866 49.936 1.00 27.37 133 SER C CA 1
ATOM 12346 C C . SER C 2 133 ? 22.478 -72.029 51.435 1.00 27.69 133 SER C C 1
ATOM 12347 O O . SER C 2 133 ? 22.433 -73.154 51.946 1.00 27.90 133 SER C O 1
ATOM 12350 N N . VAL C 2 134 ? 22.684 -70.906 52.157 1.00 28.04 134 VAL C N 1
ATOM 12351 C CA . VAL C 2 134 ? 22.622 -70.898 53.619 1.00 26.79 134 VAL C CA 1
ATOM 12352 C C . VAL C 2 134 ? 21.320 -71.523 54.191 1.00 27.65 134 VAL C C 1
ATOM 12353 O O . VAL C 2 134 ? 21.365 -72.374 55.080 1.00 26.49 134 VAL C O 1
ATOM 12357 N N . ALA C 2 135 ? 20.174 -71.121 53.670 1.00 26.66 135 ALA C N 1
ATOM 12358 C CA . ALA C 2 135 ? 18.900 -71.756 54.084 1.00 27.84 135 ALA C CA 1
ATOM 12359 C C . ALA C 2 135 ? 18.860 -73.291 53.923 1.00 28.42 135 ALA C C 1
ATOM 12360 O O . ALA C 2 135 ? 18.243 -74.016 54.735 1.00 27.17 135 ALA C O 1
ATOM 12362 N N . SER C 2 136 ? 19.483 -73.779 52.861 1.00 28.00 136 SER C N 1
ATOM 12363 C CA . SER C 2 136 ? 19.462 -75.190 52.613 1.00 30.40 136 SER C CA 1
ATOM 12364 C C . SER C 2 136 ? 20.336 -75.954 53.625 1.00 31.94 136 SER C C 1
ATOM 12365 O O . SER C 2 136 ? 19.902 -76.995 54.182 1.00 31.51 136 SER C O 1
ATOM 12368 N N . TYR C 2 137 ? 21.547 -75.447 53.881 1.00 30.95 137 TYR C N 1
ATOM 12369 C CA . TYR C 2 137 ? 22.390 -76.083 54.886 1.00 30.86 137 TYR C CA 1
ATOM 12370 C C . TYR C 2 137 ? 21.866 -75.969 56.305 1.00 31.01 137 TYR C C 1
ATOM 12371 O O . TYR C 2 137 ? 22.073 -76.887 57.090 1.00 31.29 137 TYR C O 1
ATOM 12380 N N . LEU C 2 138 ? 21.237 -74.837 56.646 1.00 29.74 138 LEU C N 1
ATOM 12381 C CA . LEU C 2 138 ? 20.548 -74.695 57.924 1.00 29.69 138 LEU C CA 1
ATOM 12382 C C . LEU C 2 138 ? 19.215 -75.481 57.988 1.00 28.97 138 LEU C C 1
ATOM 12383 O O . LEU C 2 138 ? 18.671 -75.641 59.063 1.00 28.88 138 LEU C O 1
ATOM 12388 N N . ASN C 2 139 ? 18.686 -75.906 56.848 1.00 29.29 139 ASN C N 1
ATOM 12389 C CA . ASN C 2 139 ? 17.318 -76.480 56.7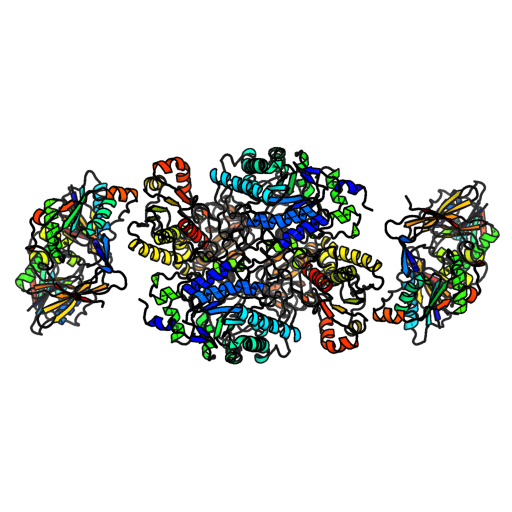75 1.00 29.36 139 ASN C CA 1
ATOM 12390 C C . ASN C 2 139 ? 16.245 -75.554 57.351 1.00 30.31 139 ASN C C 1
ATOM 12391 O O . ASN C 2 139 ? 15.392 -75.999 58.145 1.00 30.33 139 ASN C O 1
ATOM 12396 N N . TRP C 2 140 ? 16.282 -74.262 56.965 1.00 29.54 140 TRP C N 1
ATOM 12397 C CA . TRP C 2 140 ? 15.397 -73.271 57.549 1.00 29.74 140 TRP C CA 1
ATOM 12398 C C . TRP C 2 140 ? 14.441 -72.859 56.488 1.00 29.69 140 TRP C C 1
ATOM 12399 O O . TRP C 2 140 ? 14.789 -72.860 55.320 1.00 31.01 140 TRP C O 1
ATOM 12410 N N . PRO C 2 141 ? 13.246 -72.487 56.876 1.00 29.17 141 PRO C N 1
ATOM 12411 C CA . PRO C 2 141 ? 12.290 -71.938 55.918 1.00 29.16 141 PRO C CA 1
ATOM 12412 C C . PRO C 2 141 ? 12.997 -70.751 55.258 1.00 30.03 141 PRO C C 1
ATOM 12413 O O . PRO C 2 141 ? 13.818 -70.059 55.911 1.00 27.68 141 PRO C O 1
ATOM 12417 N N . HIS C 2 142 ? 12.662 -70.476 54.004 1.00 30.07 142 HIS C N 1
ATOM 12418 C CA . HIS C 2 142 ? 13.313 -69.351 53.321 1.00 29.29 142 HIS C CA 1
ATOM 12419 C C . HIS C 2 142 ? 12.381 -68.632 52.349 1.00 29.39 142 HIS C C 1
ATOM 12420 O O . HIS C 2 142 ? 11.444 -69.229 51.775 1.00 28.88 142 HIS C O 1
ATOM 12427 N N . ALA C 2 143 ? 12.630 -67.358 52.153 1.00 28.57 143 ALA C N 1
ATOM 12428 C CA . ALA C 2 143 ? 11.975 -66.664 51.036 1.00 30.05 143 ALA C CA 1
ATOM 12429 C C . ALA C 2 143 ? 13.003 -65.749 50.370 1.00 30.37 143 ALA C C 1
ATOM 12430 O O . ALA C 2 143 ? 13.734 -65.049 51.074 1.00 30.64 143 ALA C O 1
ATOM 12432 N N . ALA C 2 144 ? 13.007 -65.714 49.033 1.00 30.67 144 ALA C N 1
ATOM 12433 C CA . ALA C 2 144 ? 13.905 -64.799 48.270 1.00 30.34 144 ALA C CA 1
ATOM 12434 C C . ALA C 2 144 ? 13.226 -63.586 47.634 1.00 30.25 144 ALA C C 1
ATOM 12435 O O . ALA C 2 144 ? 12.105 -63.665 47.102 1.00 30.23 144 ALA C O 1
ATOM 12437 N N . VAL C 2 145 ? 13.911 -62.454 47.700 1.00 30.68 145 VAL C N 1
ATOM 12438 C CA . VAL C 2 145 ? 13.496 -61.206 47.014 1.00 31.24 145 VAL C CA 1
ATOM 12439 C C . VAL C 2 145 ? 12.389 -60.504 47.830 1.00 31.78 145 VAL C C 1
ATOM 12440 O O . VAL C 2 145 ? 11.306 -60.177 47.321 1.00 33.53 145 VAL C O 1
ATOM 12444 N N . VAL C 2 146 ? 12.691 -60.256 49.087 1.00 31.43 146 VAL C N 1
ATOM 12445 C CA . VAL C 2 146 ? 11.732 -59.720 50.066 1.00 30.82 146 VAL C CA 1
ATOM 12446 C C . VAL C 2 146 ? 11.757 -58.218 50.028 1.00 31.63 146 VAL C C 1
ATOM 12447 O O . VAL C 2 146 ? 12.812 -57.623 50.215 1.00 31.13 146 VAL C O 1
ATOM 12451 N N . ALA C 2 147 ? 10.569 -57.627 49.856 1.00 32.09 147 ALA C N 1
ATOM 12452 C CA . ALA C 2 147 ? 10.412 -56.200 49.599 1.00 32.98 147 ALA C CA 1
ATOM 12453 C C . ALA C 2 147 ? 9.612 -55.603 50.730 1.00 34.13 147 ALA C C 1
ATOM 12454 O O . ALA C 2 147 ? 9.479 -54.385 50.829 1.00 34.56 147 ALA C O 1
ATOM 12456 N N . ASP C 2 148 ? 9.073 -56.471 51.591 1.00 33.92 148 ASP C N 1
ATOM 12457 C CA . ASP C 2 148 ? 8.356 -56.015 52.789 1.00 34.75 148 ASP C CA 1
ATOM 12458 C C . ASP C 2 148 ? 8.415 -57.100 53.888 1.00 32.71 148 ASP C C 1
ATOM 12459 O O . ASP C 2 148 ? 8.344 -58.273 53.580 1.00 31.94 148 ASP C O 1
ATOM 12464 N N . LEU C 2 149 ? 8.558 -56.694 55.144 1.00 32.24 149 LEU C N 1
ATOM 12465 C CA . LEU C 2 149 ? 8.662 -57.664 56.243 1.00 32.50 149 LEU C CA 1
ATOM 12466 C C . LEU C 2 149 ? 7.875 -57.230 57.449 1.00 33.31 149 LEU C C 1
ATOM 12467 O O . LEU C 2 149 ? 8.170 -56.170 58.057 1.00 33.59 149 LEU C O 1
ATOM 12472 N N . GLN C 2 150 ? 6.900 -58.059 57.826 1.00 34.27 150 GLN C N 1
ATOM 12473 C CA . GLN C 2 150 ? 6.230 -57.901 59.132 1.00 36.09 150 GLN C CA 1
ATOM 12474 C C . GLN C 2 150 ? 6.715 -59.031 60.048 1.00 35.39 150 GLN C C 1
ATOM 12475 O O . GLN C 2 150 ? 6.406 -60.224 59.824 1.00 35.60 150 GLN C O 1
ATOM 12481 N N . TYR C 2 151 ? 7.499 -58.664 61.061 1.00 35.84 151 TYR C N 1
ATOM 12482 C CA . TYR C 2 151 ? 8.070 -59.642 61.978 1.00 35.64 151 TYR C CA 1
ATOM 12483 C C . TYR C 2 151 ? 8.265 -58.901 63.275 1.00 36.81 151 TYR C C 1
ATOM 12484 O O . TYR C 2 151 ? 8.784 -57.778 63.283 1.00 36.59 151 TYR C O 1
ATOM 12493 N N . LYS C 2 152 ? 7.798 -59.500 64.377 1.00 36.90 152 LYS C N 1
ATOM 12494 C CA . LYS C 2 152 ? 8.143 -59.020 65.705 1.00 37.29 152 LYS C CA 1
ATOM 12495 C C . LYS C 2 152 ? 9.067 -60.071 66.371 1.00 37.29 152 LYS C C 1
ATOM 12496 O O . LYS C 2 152 ? 8.828 -61.271 66.268 1.00 37.42 152 LYS C O 1
ATOM 12498 N N . PRO C 2 153 ? 10.062 -59.613 67.101 1.00 36.62 153 PRO C N 1
ATOM 12499 C CA . PRO C 2 153 ? 11.012 -60.516 67.755 1.00 37.55 153 PRO C CA 1
ATOM 12500 C C . PRO C 2 153 ? 10.272 -61.544 68.619 1.00 38.63 153 PRO C C 1
ATOM 12501 O O . PRO C 2 153 ? 9.387 -61.181 69.414 1.00 38.47 153 PRO C O 1
ATOM 12505 N N . GLY C 2 154 ? 10.601 -62.808 68.437 1.00 39.28 154 GLY C N 1
ATOM 12506 C CA . GLY C 2 154 ? 10.039 -63.842 69.283 1.00 40.73 154 GLY C CA 1
ATOM 12507 C C . GLY C 2 154 ? 8.779 -64.476 68.744 1.00 41.50 154 GLY C C 1
ATOM 12508 O O . GLY C 2 154 ? 8.246 -65.392 69.375 1.00 42.78 154 GLY C O 1
ATOM 12509 N N . ASP C 2 155 ? 8.301 -63.997 67.604 1.00 40.69 155 ASP C N 1
ATOM 12510 C CA . ASP C 2 155 ? 7.131 -64.557 66.929 1.00 41.53 155 ASP C CA 1
ATOM 12511 C C . ASP C 2 155 ? 7.468 -65.841 66.167 1.00 40.97 155 ASP C C 1
ATOM 12512 O O . ASP C 2 155 ? 8.633 -66.064 65.800 1.00 39.14 155 ASP C O 1
ATOM 12517 N N . ASN C 2 156 ? 6.461 -66.656 65.874 1.00 41.44 156 ASN C N 1
ATOM 12518 C CA . ASN C 2 156 ? 6.752 -67.926 65.162 1.00 43.23 156 ASN C CA 1
ATOM 12519 C C . ASN C 2 156 ? 6.787 -68.135 63.602 1.00 43.02 156 ASN C C 1
ATOM 12520 O O . ASN C 2 156 ? 6.894 -69.257 63.117 1.00 42.53 156 ASN C O 1
ATOM 12525 N N . LYS C 2 157 ? 6.686 -67.149 62.740 1.00 43.68 157 LYS C N 1
ATOM 12526 C CA . LYS C 2 157 ? 5.562 -66.522 62.072 1.00 43.18 157 LYS C CA 1
ATOM 12527 C C . LYS C 2 157 ? 5.831 -65.090 61.626 1.00 41.41 157 LYS C C 1
ATOM 12528 O O . LYS C 2 157 ? 5.797 -64.177 62.421 1.00 40.93 157 LYS C O 1
ATOM 12534 N N . ALA C 2 158 ? 6.177 -64.931 60.353 1.00 40.22 158 ALA C N 1
ATOM 12535 C CA . ALA C 2 158 ? 6.391 -63.555 59.791 1.00 37.44 158 ALA C CA 1
ATOM 12536 C C . ALA C 2 158 ? 5.637 -63.456 58.473 1.00 35.41 158 ALA C C 1
ATOM 12537 O O . ALA C 2 158 ? 5.354 -64.467 57.853 1.00 35.14 158 ALA C O 1
ATOM 12539 N N . VAL C 2 159 ? 5.342 -62.243 58.032 1.00 34.34 159 VAL C N 1
ATOM 12540 C CA . VAL C 2 159 ? 4.655 -62.069 56.756 1.00 34.29 159 VAL C CA 1
ATOM 12541 C C . VAL C 2 159 ? 5.564 -61.211 55.847 1.00 33.60 159 VAL C C 1
ATOM 12542 O O . VAL C 2 159 ? 5.916 -60.092 56.205 1.00 32.84 159 VAL C O 1
ATOM 12546 N N . ILE C 2 160 ? 5.951 -61.768 54.699 1.00 33.04 160 ILE C N 1
ATOM 12547 C CA . ILE C 2 160 ? 6.783 -61.059 53.734 1.00 33.43 160 ILE C CA 1
ATOM 12548 C C . ILE C 2 160 ? 6.010 -60.714 52.458 1.00 34.13 160 ILE C C 1
ATOM 12549 O O . ILE C 2 160 ? 4.964 -61.308 52.182 1.00 34.76 160 ILE C O 1
ATOM 12554 N N . ARG C 2 161 ? 6.503 -59.748 51.694 1.00 32.95 161 ARG C N 1
ATOM 12555 C CA . ARG C 2 161 ? 6.075 -59.646 50.318 1.00 34.27 161 ARG C CA 1
ATOM 12556 C C . ARG C 2 161 ? 7.266 -59.839 49.365 1.00 34.07 161 ARG C C 1
ATOM 12557 O O . ARG C 2 161 ? 8.297 -59.199 49.503 1.00 33.52 161 ARG C O 1
ATOM 12565 N N . ARG C 2 162 ? 7.089 -60.771 48.454 1.00 34.84 162 ARG C N 1
ATOM 12566 C CA . ARG C 2 162 ? 7.974 -61.043 47.327 1.00 36.62 162 ARG C CA 1
ATOM 12567 C C . ARG C 2 162 ? 7.754 -60.030 46.184 1.00 37.76 162 ARG C C 1
ATOM 12568 O O . ARG C 2 162 ? 6.608 -59.868 45.714 1.00 37.31 162 ARG C O 1
ATOM 12576 N N . GLU C 2 163 ? 8.834 -59.377 45.731 1.00 38.14 163 GLU C N 1
ATOM 12577 C CA . GLU C 2 163 ? 8.819 -58.505 44.553 1.00 38.97 163 GLU C CA 1
ATOM 12578 C C . GLU C 2 163 ? 9.071 -59.288 43.248 1.00 39.72 163 GLU C C 1
ATOM 12579 O O . GLU C 2 163 ? 10.232 -59.662 42.910 1.00 39.09 163 GLU C O 1
ATOM 12585 N N . LEU C 2 164 ? 7.984 -59.520 42.512 1.00 38.73 164 LEU C N 1
ATOM 12586 C CA . LEU C 2 164 ? 7.982 -60.329 41.299 1.00 40.27 164 LEU C CA 1
ATOM 12587 C C . LEU C 2 164 ? 8.311 -59.482 40.054 1.00 41.71 164 LEU C C 1
ATOM 12588 O O . LEU C 2 164 ? 8.317 -58.257 40.120 1.00 41.13 164 LEU C O 1
ATOM 12593 N N . GLU C 2 165 ? 8.547 -60.152 38.927 1.00 44.18 165 GLU C N 1
ATOM 12594 C CA . GLU C 2 165 ? 8.746 -59.470 37.642 1.00 46.11 165 GLU C CA 1
ATOM 12595 C C . GLU C 2 165 ? 7.538 -58.590 37.349 1.00 47.91 165 GLU C C 1
ATOM 12596 O O . GLU C 2 165 ? 6.383 -59.019 37.519 1.00 48.24 165 GLU C O 1
ATOM 12602 N N . GLY C 2 166 ? 7.823 -57.338 36.993 1.00 49.84 166 GLY C N 1
ATOM 12603 C CA . GLY C 2 166 ? 6.802 -56.402 36.550 1.00 51.06 166 GLY C CA 1
ATOM 12604 C C . GLY C 2 166 ? 6.240 -55.574 37.677 1.00 51.48 166 GLY C C 1
ATOM 12605 O O . GLY C 2 166 ? 5.246 -54.882 37.490 1.00 51.80 166 GLY C O 1
ATOM 12606 N N . GLY C 2 167 ? 6.853 -55.675 38.855 1.00 52.23 167 GLY C N 1
ATOM 12607 C CA . GLY C 2 167 ? 6.506 -54.818 39.989 1.00 51.96 167 GLY C CA 1
ATOM 12608 C C . GLY C 2 167 ? 5.498 -55.409 40.966 1.00 52.14 167 GLY C C 1
ATOM 12609 O O . GLY C 2 167 ? 5.419 -54.966 42.127 1.00 52.05 167 GLY C O 1
ATOM 12610 N N . MET C 2 168 ? 4.726 -56.384 40.486 1.00 51.68 168 MET C N 1
ATOM 12611 C CA . MET C 2 168 ? 3.745 -57.095 41.298 1.00 52.13 168 MET C CA 1
ATOM 12612 C C . MET C 2 168 ? 4.331 -57.777 42.562 1.00 50.81 168 MET C C 1
ATOM 12613 O O . MET C 2 168 ? 5.441 -58.332 42.520 1.00 50.56 168 MET C O 1
ATOM 12618 N N . LEU C 2 169 ? 3.563 -57.725 43.659 1.00 49.58 169 LEU C N 1
ATOM 12619 C CA . LEU C 2 169 ? 3.939 -58.315 44.961 1.00 48.20 169 LEU C CA 1
ATOM 12620 C C . LEU C 2 169 ? 3.074 -59.538 45.366 1.00 47.11 169 LEU C C 1
ATOM 12621 O O . LEU C 2 169 ? 1.880 -59.596 45.031 1.00 47.09 169 LEU C O 1
ATOM 12626 N N . GLN C 2 170 ? 3.689 -60.519 46.046 1.00 44.75 170 GLN C N 1
ATOM 12627 C CA . GLN C 2 170 ? 2.965 -61.648 46.629 1.00 42.87 170 GLN C CA 1
ATOM 12628 C C . GLN C 2 170 ? 3.268 -61.774 48.110 1.00 42.32 170 GLN C C 1
ATOM 12629 O O . GLN C 2 170 ? 4.449 -61.826 48.507 1.00 41.32 170 GLN C O 1
ATOM 12635 N N . GLU C 2 171 ? 2.197 -61.759 48.910 1.00 40.50 171 GLU C N 1
ATOM 12636 C CA . GLU C 2 171 ? 2.261 -61.977 50.343 1.00 39.93 171 GLU C CA 1
ATOM 12637 C C . GLU C 2 171 ? 2.469 -63.422 50.631 1.00 38.33 171 GLU C C 1
ATOM 12638 O O . GLU C 2 171 ? 1.822 -64.277 50.027 1.00 38.28 171 GLU C O 1
ATOM 12644 N N . VAL C 2 172 ? 3.376 -63.692 51.572 1.00 36.67 172 VAL C N 1
ATOM 12645 C CA . VAL C 2 172 ? 3.742 -65.050 51.930 1.00 35.37 172 VAL C CA 1
ATOM 12646 C C . VAL C 2 172 ? 3.882 -65.055 53.442 1.00 35.82 172 VAL C C 1
ATOM 12647 O O . VAL C 2 172 ? 4.556 -64.165 54.022 1.00 35.86 172 VAL C O 1
ATOM 12651 N N . GLU C 2 173 ? 3.215 -65.999 54.108 1.00 35.19 173 GLU C N 1
ATOM 12652 C CA . GLU C 2 173 ? 3.451 -66.164 55.544 1.00 35.82 173 GLU C CA 1
ATOM 12653 C C . GLU C 2 173 ? 4.546 -67.190 55.700 1.00 33.63 173 GLU C C 1
ATOM 12654 O O . GLU C 2 173 ? 4.523 -68.212 55.031 1.00 34.90 173 GLU C O 1
ATOM 12660 N N . ILE C 2 174 ? 5.519 -66.949 56.565 1.00 33.01 174 ILE C N 1
ATOM 12661 C CA . ILE C 2 174 ? 6.666 -67.866 56.607 1.00 32.23 174 ILE C CA 1
ATOM 12662 C C . ILE C 2 174 ? 7.039 -68.269 58.028 1.00 32.02 174 ILE C C 1
ATOM 12663 O O . ILE C 2 174 ? 7.030 -67.418 58.888 1.00 32.11 174 ILE C O 1
ATOM 12668 N N . ASN C 2 175 ? 7.302 -69.562 58.280 1.00 31.21 175 ASN C N 1
ATOM 12669 C CA . ASN C 2 175 ? 7.756 -69.989 59.603 1.00 32.70 175 ASN C CA 1
ATOM 12670 C C . ASN C 2 175 ? 9.119 -69.381 59.958 1.00 33.81 175 ASN C C 1
ATOM 12671 O O . ASN C 2 175 ? 9.996 -69.267 59.091 1.00 32.68 175 ASN C O 1
ATOM 12676 N N . CYS C 2 176 ? 9.293 -69.097 61.250 1.00 32.86 176 CYS C N 1
ATOM 12677 C CA . CYS C 2 176 ? 10.553 -68.641 61.836 1.00 32.67 176 CYS C CA 1
ATOM 12678 C C . CYS C 2 176 ? 11.073 -69.682 62.862 1.00 32.74 176 CYS C C 1
ATOM 12679 O O . CYS C 2 176 ? 10.277 -70.388 63.481 1.00 33.30 176 CYS C O 1
ATOM 12682 N N . PRO C 2 177 ? 12.370 -69.803 63.045 1.00 31.60 177 PRO C N 1
ATOM 12683 C CA . PRO C 2 177 ? 13.389 -68.994 62.337 1.00 30.54 177 PRO C CA 1
ATOM 12684 C C . PRO C 2 177 ? 13.524 -69.206 60.851 1.00 30.95 177 PRO C C 1
ATOM 12685 O O . PRO C 2 177 ? 13.480 -70.351 60.369 1.00 30.86 177 PRO C O 1
ATOM 12689 N N . ALA C 2 178 ? 13.707 -68.068 60.144 1.00 29.32 178 ALA C N 1
ATOM 12690 C CA . ALA C 2 178 ? 13.869 -68.110 58.690 1.00 28.65 178 ALA C CA 1
ATOM 12691 C C . ALA C 2 178 ? 15.100 -67.356 58.128 1.00 28.51 178 ALA C C 1
ATOM 12692 O O . ALA C 2 178 ? 15.646 -66.429 58.786 1.00 28.37 178 ALA C O 1
ATOM 12694 N N . VAL C 2 179 ? 15.529 -67.777 56.941 1.00 27.88 179 VAL C N 1
ATOM 12695 C CA . VAL C 2 179 ? 16.478 -67.006 56.108 1.00 26.98 179 VAL C CA 1
ATOM 12696 C C . VAL C 2 179 ? 15.706 -66.182 55.063 1.00 27.31 179 VAL C C 1
ATOM 12697 O O . VAL C 2 179 ? 14.937 -66.761 54.284 1.00 28.17 179 VAL C O 1
ATOM 12701 N N . LEU C 2 180 ? 15.898 -64.853 55.029 1.00 24.94 180 LEU C N 1
ATOM 12702 C CA . LEU C 2 180 ? 15.245 -63.990 54.003 1.00 25.17 180 LEU C CA 1
ATOM 12703 C C . LEU C 2 180 ? 16.321 -63.290 53.198 1.00 26.73 180 LEU C C 1
ATOM 12704 O O . LEU C 2 180 ? 17.314 -62.789 53.776 1.00 28.64 180 LEU C O 1
ATOM 12709 N N . THR C 2 181 ? 16.163 -63.260 51.879 1.00 28.01 181 THR C N 1
ATOM 12710 C CA . THR C 2 181 ? 17.034 -62.370 51.055 1.00 28.69 181 THR C CA 1
ATOM 12711 C C . THR C 2 181 ? 16.283 -61.060 50.755 1.00 29.64 181 THR C C 1
ATOM 12712 O O . THR C 2 181 ? 15.081 -61.060 50.395 1.00 29.83 181 THR C O 1
ATOM 12716 N N . ILE C 2 182 ? 16.968 -59.960 51.032 1.00 29.97 182 ILE C N 1
ATOM 12717 C CA . ILE C 2 182 ? 16.346 -58.659 51.105 1.00 30.55 182 ILE C CA 1
ATOM 12718 C C . ILE C 2 182 ? 16.613 -57.873 49.805 1.00 31.46 182 ILE C C 1
ATOM 12719 O O . ILE C 2 182 ? 17.771 -57.770 49.360 1.00 31.40 182 ILE C O 1
ATOM 12724 N N . GLN C 2 183 ? 15.544 -57.297 49.247 1.00 31.47 183 GLN C N 1
ATOM 12725 C CA . GLN C 2 183 ? 15.605 -56.491 48.018 1.00 30.98 183 GLN C CA 1
ATOM 12726 C C . GLN C 2 183 ? 15.759 -54.983 48.204 1.00 31.08 183 GLN C C 1
ATOM 12727 O O . GLN C 2 183 ? 15.330 -54.385 49.210 1.00 30.44 183 GLN C O 1
ATOM 12733 N N . LEU C 2 184 ? 16.433 -54.362 47.226 1.00 32.41 184 LEU C N 1
ATOM 12734 C CA . LEU C 2 184 ? 16.553 -52.891 47.177 1.00 32.31 184 LEU C CA 1
ATOM 12735 C C . LEU C 2 184 ? 15.207 -52.248 47.354 1.00 32.26 184 LEU C C 1
ATOM 12736 O O . LEU C 2 184 ? 14.207 -52.737 46.803 1.00 32.07 184 LEU C O 1
ATOM 12741 N N . GLY C 2 185 ? 15.164 -51.188 48.142 1.00 32.58 185 GLY C N 1
ATOM 12742 C CA . GLY C 2 185 ? 13.944 -50.412 48.210 1.00 33.34 185 GLY C CA 1
ATOM 12743 C C . GLY C 2 185 ? 13.024 -50.737 49.371 1.00 33.53 185 GLY C C 1
ATOM 12744 O O . GLY C 2 185 ? 12.085 -49.995 49.594 1.00 32.59 185 GLY C O 1
ATOM 12745 N N . ILE C 2 186 ? 13.323 -51.808 50.135 1.00 32.53 186 ILE C N 1
ATOM 12746 C CA . ILE C 2 186 ? 12.508 -52.195 51.296 1.00 31.54 186 ILE C CA 1
ATOM 12747 C C . ILE C 2 186 ? 12.440 -51.112 52.376 1.00 32.43 186 ILE C C 1
ATOM 12748 O O . ILE C 2 186 ? 11.460 -51.004 53.097 1.00 32.84 186 ILE C O 1
ATOM 12753 N N . ASN C 2 187 ? 13.492 -50.313 52.520 1.00 31.32 187 ASN C N 1
ATOM 12754 C CA . ASN C 2 187 ? 13.506 -49.255 53.485 1.00 30.35 187 ASN C CA 1
ATOM 12755 C C . ASN C 2 187 ? 14.472 -48.135 52.978 1.00 31.27 187 ASN C C 1
ATOM 12756 O O . ASN C 2 187 ? 14.953 -48.216 51.881 1.00 29.12 187 ASN C O 1
ATOM 12761 N N . LYS C 2 188 ? 14.809 -47.181 53.840 1.00 32.01 188 LYS C N 1
ATOM 12762 C CA . LYS C 2 188 ? 15.772 -46.115 53.562 1.00 33.13 188 LYS C CA 1
ATOM 12763 C C . LYS C 2 188 ? 16.972 -46.238 54.519 1.00 32.81 188 LYS C C 1
ATOM 12764 O O . LYS C 2 188 ? 16.924 -45.737 55.651 1.00 33.15 188 LYS C O 1
ATOM 12766 N N . PRO C 2 189 ? 18.032 -46.938 54.105 1.00 32.14 189 PRO C N 1
ATOM 12767 C CA . PRO C 2 189 ? 19.188 -47.143 54.989 1.00 32.37 189 PRO C CA 1
ATOM 12768 C C . PRO C 2 189 ? 19.771 -45.832 55.471 1.00 33.16 189 PRO C C 1
ATOM 12769 O O . PRO C 2 189 ? 19.814 -44.848 54.712 1.00 34.40 189 PRO C O 1
ATOM 12773 N N . ARG C 2 190 ? 20.170 -45.804 56.731 1.00 32.88 190 ARG C N 1
ATOM 12774 C CA . ARG C 2 190 ? 20.719 -44.602 57.354 1.00 32.90 190 ARG C CA 1
ATOM 12775 C C . ARG C 2 190 ? 22.198 -44.371 57.028 1.00 32.87 190 ARG C C 1
ATOM 12776 O O . ARG C 2 190 ? 22.923 -45.298 56.664 1.00 32.58 190 ARG C O 1
ATOM 12784 N N . TYR C 2 191 ? 22.642 -43.136 57.246 1.00 32.44 191 TYR C N 1
ATOM 12785 C CA . TYR C 2 191 ? 24.028 -42.724 57.084 1.00 32.53 191 TYR C CA 1
ATOM 12786 C C . TYR C 2 191 ? 24.600 -42.365 58.440 1.00 32.26 191 TYR C C 1
ATOM 12787 O O . TYR C 2 191 ? 23.993 -41.604 59.198 1.00 32.60 191 TYR C O 1
ATOM 12796 N N . ALA C 2 192 ? 25.760 -42.897 58.773 1.00 32.68 192 ALA C N 1
ATOM 12797 C CA . ALA C 2 192 ? 26.324 -42.528 60.068 1.00 33.26 192 ALA C CA 1
ATOM 12798 C C . ALA C 2 192 ? 26.996 -41.200 59.967 1.00 32.95 192 ALA C C 1
ATOM 12799 O O . ALA C 2 192 ? 27.452 -40.824 58.909 1.00 31.37 192 ALA C O 1
ATOM 12801 N N . SER C 2 193 ? 27.102 -40.564 61.108 1.00 34.05 193 SER C N 1
ATOM 12802 C CA . SER C 2 193 ? 27.653 -39.227 61.174 1.00 34.48 193 SER C CA 1
ATOM 12803 C C . SER C 2 193 ? 29.131 -39.398 61.453 1.00 34.19 193 SER C C 1
ATOM 12804 O O . SER C 2 193 ? 29.579 -40.536 61.737 1.00 31.77 193 SER C O 1
ATOM 12807 N N . LEU C 2 194 ? 29.896 -38.288 61.396 1.00 33.33 194 LEU C N 1
ATOM 12808 C CA . LEU C 2 194 ? 31.331 -38.454 61.652 1.00 34.81 194 LEU C CA 1
ATOM 12809 C C . LEU C 2 194 ? 31.575 -38.969 63.083 1.00 34.31 194 LEU C C 1
ATOM 12810 O O . LEU C 2 194 ? 32.448 -39.748 63.305 1.00 35.34 194 LEU C O 1
ATOM 12815 N N . ARG C 2 195 ? 30.795 -38.518 64.040 1.00 35.36 195 ARG C N 1
ATOM 12816 C CA . ARG C 2 195 ? 30.932 -39.012 65.400 1.00 37.59 195 ARG C CA 1
ATOM 12817 C C . ARG C 2 195 ? 30.592 -40.529 65.523 1.00 37.62 195 ARG C C 1
ATOM 12818 O O . ARG C 2 195 ? 31.303 -41.266 66.234 1.00 37.74 195 ARG C O 1
ATOM 12826 N N . GLY C 2 196 ? 29.514 -40.964 64.855 1.00 36.66 196 GLY C N 1
ATOM 12827 C CA . GLY C 2 196 ? 29.190 -42.383 64.703 1.00 37.10 196 GLY C CA 1
ATOM 12828 C C . GLY C 2 196 ? 30.331 -43.234 64.179 1.00 37.43 196 GLY C C 1
ATOM 12829 O O . GLY C 2 196 ? 30.619 -44.333 64.708 1.00 36.20 196 GLY C O 1
ATOM 12830 N N . ILE C 2 197 ? 30.989 -42.732 63.136 1.00 37.54 197 ILE C N 1
ATOM 12831 C CA . ILE C 2 197 ? 32.081 -43.451 62.487 1.00 37.92 197 ILE C CA 1
ATOM 12832 C C . ILE C 2 197 ? 33.281 -43.568 63.416 1.00 39.59 197 ILE C C 1
ATOM 12833 O O . ILE C 2 197 ? 33.888 -44.660 63.518 1.00 37.86 197 ILE C O 1
ATOM 12838 N N . LYS C 2 198 ? 33.619 -42.440 64.081 1.00 40.45 198 LYS C N 1
ATOM 12839 C CA . LYS C 2 198 ? 34.727 -42.383 65.036 1.00 42.00 198 LYS C CA 1
ATOM 12840 C C . LYS C 2 198 ? 34.498 -43.405 66.166 1.00 42.49 198 LYS C C 1
ATOM 12841 O O . LYS C 2 198 ? 35.397 -44.140 66.527 1.00 42.62 198 LYS C O 1
ATOM 12847 N N . GLN C 2 199 ? 33.293 -43.438 66.719 1.00 43.99 199 GLN C N 1
ATOM 12848 C CA . GLN C 2 199 ? 32.986 -44.417 67.758 1.00 45.75 199 GLN C CA 1
ATOM 12849 C C . GLN C 2 199 ? 33.050 -45.876 67.217 1.00 45.81 199 GLN C C 1
ATOM 12850 O O . GLN C 2 199 ? 33.517 -46.791 67.930 1.00 46.12 199 GLN C O 1
ATOM 12856 N N . ALA C 2 200 ? 32.658 -46.083 65.952 1.00 44.23 200 ALA C N 1
ATOM 12857 C CA . ALA C 2 200 ? 32.724 -47.413 65.351 1.00 44.53 200 ALA C CA 1
ATOM 12858 C C . ALA C 2 200 ? 34.154 -47.895 65.232 1.00 45.12 200 ALA C C 1
ATOM 12859 O O . ALA C 2 200 ? 34.413 -49.098 65.343 1.00 44.76 200 ALA C O 1
ATOM 12861 N N . ALA C 2 201 ? 35.073 -46.952 65.027 1.00 46.09 201 ALA C N 1
ATOM 12862 C CA . ALA C 2 201 ? 36.506 -47.229 64.926 1.00 46.75 201 ALA C CA 1
ATOM 12863 C C . ALA C 2 201 ? 37.137 -47.885 66.174 1.00 47.59 201 ALA C C 1
ATOM 12864 O O . ALA C 2 201 ? 38.120 -48.600 66.052 1.00 47.47 201 ALA C O 1
ATOM 12866 N N . THR C 2 202 ? 36.577 -47.628 67.353 1.00 48.49 202 THR C N 1
ATOM 12867 C CA . THR C 2 202 ? 37.090 -48.151 68.624 1.00 49.40 202 THR C CA 1
ATOM 12868 C C . THR C 2 202 ? 36.672 -49.613 68.835 1.00 49.61 202 THR C C 1
ATOM 12869 O O . THR C 2 202 ? 37.280 -50.344 69.626 1.00 49.49 202 THR C O 1
ATOM 12873 N N . LYS C 2 203 ? 35.626 -50.022 68.127 1.00 49.02 203 LYS C N 1
ATOM 12874 C CA . LYS C 2 203 ? 35.010 -51.327 68.305 1.00 48.88 203 LYS C CA 1
ATOM 12875 C C . LYS C 2 203 ? 35.811 -52.468 67.683 1.00 47.77 203 LYS C C 1
ATOM 12876 O O . LYS C 2 203 ? 36.353 -52.328 66.594 1.00 47.19 203 LYS C O 1
ATOM 12882 N N . PRO C 2 204 ? 35.814 -53.620 68.358 1.00 46.72 204 PRO C N 1
ATOM 12883 C CA . PRO C 2 204 ? 36.527 -54.811 67.903 1.00 45.66 204 PRO C CA 1
ATOM 12884 C C . PRO C 2 204 ? 35.815 -55.505 66.719 1.00 44.01 204 PRO C C 1
ATOM 12885 O O . PRO C 2 204 ? 34.598 -55.620 66.684 1.00 44.80 204 PRO C O 1
ATOM 12889 N N . ILE C 2 205 ? 36.588 -56.001 65.773 1.00 41.58 205 ILE C N 1
ATOM 12890 C CA . ILE C 2 205 ? 36.068 -56.950 64.832 1.00 40.25 205 ILE C CA 1
ATOM 12891 C C . ILE C 2 205 ? 36.507 -58.360 65.240 1.00 39.95 205 ILE C C 1
ATOM 12892 O O . ILE C 2 205 ? 37.701 -58.701 65.220 1.00 40.19 205 ILE C O 1
ATOM 12897 N N . GLU C 2 206 ? 35.538 -59.186 65.622 1.00 38.70 206 GLU C N 1
ATOM 12898 C CA . GLU C 2 206 ? 35.845 -60.530 66.128 1.00 38.52 206 GLU C CA 1
ATOM 12899 C C . GLU C 2 206 ? 36.288 -61.467 64.997 1.00 38.71 206 GLU C C 1
ATOM 12900 O O . GLU C 2 206 ? 35.558 -61.637 64.037 1.00 38.40 206 GLU C O 1
ATOM 12906 N N . GLU C 2 207 ? 37.478 -62.065 65.108 1.00 38.47 207 GLU C N 1
ATOM 12907 C CA . GLU C 2 207 ? 38.019 -62.971 64.086 1.00 39.15 207 GLU C CA 1
ATOM 12908 C C . GLU C 2 207 ? 37.754 -64.453 64.407 1.00 38.48 207 GLU C C 1
ATOM 12909 O O . GLU C 2 207 ? 37.975 -64.911 65.507 1.00 38.87 207 GLU C O 1
ATOM 12915 N N . VAL C 2 208 ? 37.258 -65.185 63.429 1.00 37.74 208 VAL C N 1
ATOM 12916 C CA . VAL C 2 208 ? 36.809 -66.544 63.621 1.00 36.42 208 VAL C CA 1
ATOM 12917 C C . VAL C 2 208 ? 37.463 -67.404 62.547 1.00 36.45 208 VAL C C 1
ATOM 12918 O O . VAL C 2 208 ? 37.338 -67.129 61.363 1.00 36.36 208 VAL C O 1
ATOM 12922 N N . SER C 2 209 ? 38.157 -68.457 62.964 1.00 35.42 209 SER C N 1
ATOM 12923 C CA . SER C 2 209 ? 38.782 -69.374 62.028 1.00 35.70 209 SER C CA 1
ATOM 12924 C C . SER C 2 209 ? 37.858 -70.545 61.659 1.00 35.96 209 SER C C 1
ATOM 12925 O O . SER C 2 209 ? 36.851 -70.758 62.305 1.00 36.54 209 SER C O 1
ATOM 12928 N N . LEU C 2 210 ? 38.202 -71.277 60.612 1.00 37.03 210 LEU C N 1
ATOM 12929 C CA . LEU C 2 210 ? 37.465 -72.503 60.231 1.00 38.34 210 LEU C CA 1
ATOM 12930 C C . LEU C 2 210 ? 37.406 -73.562 61.334 1.00 39.15 210 LEU C C 1
ATOM 12931 O O . LEU C 2 210 ? 36.355 -74.204 61.536 1.00 39.25 210 LEU C O 1
ATOM 12936 N N . ALA C 2 211 ? 38.521 -73.705 62.064 1.00 40.75 211 ALA C N 1
ATOM 12937 C CA . ALA C 2 211 ? 38.595 -74.682 63.150 1.00 40.75 211 ALA C CA 1
ATOM 12938 C C . ALA C 2 211 ? 37.583 -74.272 64.189 1.00 41.12 211 ALA C C 1
ATOM 12939 O O . ALA C 2 211 ? 36.905 -75.142 64.775 1.00 41.25 211 ALA C O 1
ATOM 12941 N N . ASP C 2 212 ? 37.446 -72.954 64.409 1.00 40.72 212 ASP C N 1
ATOM 12942 C CA . ASP C 2 212 ? 36.454 -72.471 65.367 1.00 41.09 212 ASP C CA 1
ATOM 12943 C C . ASP C 2 212 ? 35.043 -72.949 64.986 1.00 40.41 212 ASP C C 1
ATOM 12944 O O . ASP C 2 212 ? 34.187 -72.998 65.834 1.00 40.17 212 ASP C O 1
ATOM 12949 N N . ILE C 2 213 ? 34.780 -73.261 63.722 1.00 40.40 213 ILE C N 1
ATOM 12950 C CA . ILE C 2 213 ? 33.399 -73.614 63.340 1.00 40.94 213 ILE C CA 1
ATOM 12951 C C . ILE C 2 213 ? 33.319 -74.998 62.758 1.00 41.64 213 ILE C C 1
ATOM 12952 O O . ILE C 2 213 ? 32.356 -75.319 62.049 1.00 40.97 213 ILE C O 1
ATOM 12957 N N . GLY C 2 214 ? 34.335 -75.814 63.073 1.00 42.82 214 GLY C N 1
ATOM 12958 C CA . GLY C 2 214 ? 34.326 -77.219 62.713 1.00 43.15 214 GLY C CA 1
ATOM 12959 C C . GLY C 2 214 ? 34.582 -77.488 61.246 1.00 44.06 214 GLY C C 1
ATOM 12960 O O . GLY C 2 214 ? 34.212 -78.556 60.743 1.00 44.63 214 GLY C O 1
ATOM 12961 N N . LEU C 2 215 ? 35.227 -76.556 60.556 1.00 44.02 215 LEU C N 1
ATOM 12962 C CA . LEU C 2 215 ? 35.594 -76.765 59.156 1.00 44.30 215 LEU C CA 1
ATOM 12963 C C . LEU C 2 215 ? 37.111 -76.808 58.994 1.00 44.68 215 LEU C C 1
ATOM 12964 O O . LEU C 2 215 ? 37.848 -76.400 59.890 1.00 44.61 215 LEU C O 1
ATOM 12969 N N . SER C 2 216 ? 37.567 -77.317 57.857 1.00 45.44 216 SER C N 1
ATOM 12970 C CA . SER C 2 216 ? 38.998 -77.412 57.557 1.00 47.37 216 SER C CA 1
ATOM 12971 C C . SER C 2 216 ? 39.278 -77.019 56.102 1.00 47.62 216 SER C C 1
ATOM 12972 O O . SER C 2 216 ? 38.349 -76.869 55.303 1.00 48.26 216 SER C O 1
ATOM 12975 N N . ALA C 2 217 ? 40.553 -76.904 55.734 1.00 48.74 217 ALA C N 1
ATOM 12976 C CA . ALA C 2 217 ? 40.932 -76.592 54.348 1.00 48.64 217 ALA C CA 1
ATOM 12977 C C . ALA C 2 217 ? 40.169 -77.451 53.330 1.00 48.80 217 ALA C C 1
ATOM 12978 O O . ALA C 2 217 ? 39.753 -76.947 52.294 1.00 49.27 217 ALA C O 1
ATOM 12980 N N . ASN C 2 218 ? 39.953 -78.728 53.640 1.00 47.75 218 ASN C N 1
ATOM 12981 C CA . ASN C 2 218 ? 39.240 -79.647 52.748 1.00 47.79 218 ASN C CA 1
ATOM 12982 C C . ASN C 2 218 ? 37.734 -79.323 52.493 1.00 47.54 218 ASN C C 1
ATOM 12983 O O . ASN C 2 218 ? 37.098 -79.909 51.591 1.00 47.32 218 ASN C O 1
ATOM 12985 N N . ASP C 2 219 ? 37.161 -78.403 53.275 1.00 46.09 219 ASP C N 1
ATOM 12986 C CA . ASP C 2 219 ? 35.730 -78.089 53.158 1.00 45.77 219 ASP C CA 1
ATOM 12987 C C . ASP C 2 219 ? 35.454 -76.850 52.280 1.00 45.56 219 ASP C C 1
ATOM 12988 O O . ASP C 2 219 ? 34.303 -76.576 51.936 1.00 44.46 219 ASP C O 1
ATOM 12993 N N . VAL C 2 220 ? 36.513 -76.110 51.935 1.00 45.01 220 VAL C N 1
ATOM 12994 C CA . VAL C 2 220 ? 36.366 -74.762 51.392 1.00 44.48 220 VAL C CA 1
ATOM 12995 C C . VAL C 2 220 ? 37.211 -74.563 50.127 1.00 45.71 220 VAL C C 1
ATOM 12996 O O . VAL C 2 220 ? 37.889 -75.498 49.675 1.00 45.71 220 VAL C O 1
ATOM 13000 N N . GLY C 2 221 ? 37.182 -73.356 49.563 1.00 45.62 221 GLY C N 1
ATOM 13001 C CA . GLY C 2 221 ? 38.031 -73.034 48.426 1.00 46.02 221 GLY C CA 1
ATOM 13002 C C . GLY C 2 221 ? 37.510 -73.428 47.052 1.00 47.08 221 GLY C C 1
ATOM 13003 O O . GLY C 2 221 ? 36.478 -74.105 46.887 1.00 45.87 221 GLY C O 1
ATOM 13004 N N . ALA C 2 222 ? 38.272 -73.027 46.041 1.00 48.56 222 ALA C N 1
ATOM 13005 C CA . ALA C 2 222 ? 37.923 -73.266 44.645 1.00 49.71 222 ALA C CA 1
ATOM 13006 C C . ALA C 2 222 ? 37.793 -74.761 44.343 1.00 50.57 222 ALA C C 1
ATOM 13007 O O . ALA C 2 222 ? 36.919 -75.198 43.574 1.00 50.69 222 ALA C O 1
ATOM 13009 N N . ALA C 2 223 ? 38.654 -75.550 44.976 1.00 52.07 223 ALA C N 1
ATOM 13010 C CA . ALA C 2 223 ? 38.610 -77.001 44.847 1.00 53.35 223 ALA C CA 1
ATOM 13011 C C . ALA C 2 223 ? 37.249 -77.628 45.232 1.00 54.01 223 ALA C C 1
ATOM 13012 O O . ALA C 2 223 ? 36.875 -78.664 44.689 1.00 54.53 223 ALA C O 1
ATOM 13014 N N . GLN C 2 224 ? 36.509 -77.018 46.156 1.00 54.44 224 GLN C N 1
ATOM 13015 C CA . GLN C 2 224 ? 35.234 -77.606 46.626 1.00 55.09 224 GLN C CA 1
ATOM 13016 C C . GLN C 2 224 ? 33.974 -76.989 46.011 1.00 54.93 224 GLN C C 1
ATOM 13017 O O . GLN C 2 224 ? 32.854 -77.194 46.495 1.00 54.75 224 GLN C O 1
ATOM 13023 N N . SER C 2 225 ? 34.160 -76.234 44.947 1.00 55.31 225 SER C N 1
ATOM 13024 C CA . SER C 2 225 ? 33.093 -75.431 44.396 1.00 56.00 225 SER C CA 1
ATOM 13025 C C . SER C 2 225 ? 32.308 -76.158 43.269 1.00 56.91 225 SER C C 1
ATOM 13026 O O . SER C 2 225 ? 32.810 -77.117 42.663 1.00 56.75 225 SER C O 1
ATOM 13029 N N . MET C 2 226 ? 31.069 -75.705 43.030 1.00 57.78 226 MET C N 1
ATOM 13030 C CA . MET C 2 226 ? 30.135 -76.317 42.063 1.00 58.50 226 MET C CA 1
ATOM 13031 C C . MET C 2 226 ? 30.326 -75.911 40.582 1.00 58.21 226 MET C C 1
ATOM 13032 O O . MET C 2 226 ? 29.504 -76.278 39.735 1.00 58.05 226 MET C O 1
ATOM 13037 N N . SER C 2 227 ? 31.392 -75.159 40.274 1.00 58.03 227 SER C N 1
ATOM 13038 C CA . SER C 2 227 ? 31.729 -74.729 38.905 1.00 57.15 227 SER C CA 1
ATOM 13039 C C . SER C 2 227 ? 33.201 -74.347 38.911 1.00 57.69 227 SER C C 1
ATOM 13040 O O . SER C 2 227 ? 33.785 -74.127 39.971 1.00 57.85 227 SER C O 1
ATOM 13043 N N . ARG C 2 228 ? 33.814 -74.267 37.736 1.00 57.91 228 ARG C N 1
ATOM 13044 C CA . ARG C 2 228 ? 35.211 -73.871 37.673 1.00 58.62 228 ARG C CA 1
ATOM 13045 C C . ARG C 2 228 ? 35.507 -72.885 36.541 1.00 57.85 228 ARG C C 1
ATOM 13046 O O . ARG C 2 228 ? 35.186 -73.132 35.382 1.00 57.51 228 ARG C O 1
ATOM 13054 N N . VAL C 2 229 ? 36.101 -71.752 36.911 1.00 57.70 229 VAL C N 1
ATOM 13055 C CA . VAL C 2 229 ? 36.388 -70.675 35.960 1.00 57.40 229 VAL C CA 1
ATOM 13056 C C . VAL C 2 229 ? 37.417 -71.157 34.945 1.00 57.68 229 VAL C C 1
ATOM 13057 O O . VAL C 2 229 ? 38.506 -71.607 35.315 1.00 57.87 229 VAL C O 1
ATOM 13061 N N . ARG C 2 230 ? 37.052 -71.121 33.672 1.00 57.75 230 ARG C N 1
ATOM 13062 C CA . ARG C 2 230 ? 38.013 -71.421 32.630 1.00 58.94 230 ARG C CA 1
ATOM 13063 C C . ARG C 2 230 ? 38.737 -70.177 32.192 1.00 58.87 230 ARG C C 1
ATOM 13064 O O . ARG C 2 230 ? 39.923 -70.237 31.886 1.00 59.17 230 ARG C O 1
ATOM 13072 N N . ARG C 2 231 ? 38.002 -69.059 32.183 1.00 58.32 231 ARG C N 1
ATOM 13073 C CA . ARG C 2 231 ? 38.354 -67.864 31.422 1.00 57.51 231 ARG C CA 1
ATOM 13074 C C . ARG C 2 231 ? 37.458 -66.654 31.723 1.00 56.15 231 ARG C C 1
ATOM 13075 O O . ARG C 2 231 ? 36.217 -66.754 31.701 1.00 54.45 231 ARG C O 1
ATOM 13083 N N . MET C 2 232 ? 38.103 -65.516 31.969 1.00 54.53 232 MET C N 1
ATOM 13084 C CA . MET C 2 232 ? 37.421 -64.230 31.954 1.00 53.11 232 MET C CA 1
ATOM 13085 C C . MET C 2 232 ? 37.880 -63.371 30.766 1.00 52.25 232 MET C C 1
ATOM 13086 O O . MET C 2 232 ? 39.075 -63.316 30.468 1.00 51.25 232 MET C O 1
ATOM 13091 N N . TYR C 2 233 ? 36.938 -62.670 30.131 1.00 50.84 233 TYR C N 1
ATOM 13092 C CA . TYR C 2 233 ? 37.255 -61.793 29.011 1.00 50.56 233 TYR C CA 1
ATOM 13093 C C . TYR C 2 233 ? 36.272 -60.654 28.932 1.00 50.96 233 TYR C C 1
ATOM 13094 O O . TYR C 2 233 ? 35.127 -60.808 29.359 1.00 49.98 233 TYR C O 1
ATOM 13103 N N . ILE C 2 234 ? 36.732 -59.529 28.372 1.00 51.18 234 ILE C N 1
ATOM 13104 C CA . ILE C 2 234 ? 35.905 -58.352 28.074 1.00 51.85 234 ILE C CA 1
ATOM 13105 C C . ILE C 2 234 ? 35.146 -58.623 26.776 1.00 52.64 234 ILE C C 1
ATOM 13106 O O . ILE C 2 234 ? 35.760 -58.849 25.744 1.00 52.46 234 ILE C O 1
ATOM 13111 N N . PRO C 2 235 ? 33.813 -58.591 26.813 1.00 53.60 235 PRO C N 1
ATOM 13112 C CA . PRO C 2 235 ? 33.018 -59.077 25.677 1.00 54.28 235 PRO C CA 1
ATOM 13113 C C . PRO C 2 235 ? 33.140 -58.140 24.466 1.00 54.77 235 PRO C C 1
ATOM 13114 O O . PRO C 2 235 ? 33.405 -56.962 24.718 1.00 54.83 235 PRO C O 1
ATOM 13118 N N . SER D 3 1 ? 22.346 -87.357 27.801 1.00 59.93 1 SER D N 1
ATOM 13119 C CA . SER D 3 1 ? 21.078 -88.158 27.924 1.00 59.92 1 SER D CA 1
ATOM 13120 C C . SER D 3 1 ? 19.773 -87.376 27.788 1.00 59.45 1 SER D C 1
ATOM 13121 O O . SER D 3 1 ? 19.246 -87.194 26.684 1.00 60.05 1 SER D O 1
ATOM 13122 N N . LYS D 3 2 ? 19.240 -86.932 28.922 1.00 58.88 2 LYS D N 1
ATOM 13123 C CA . LYS D 3 2 ? 18.037 -86.104 28.957 1.00 57.65 2 LYS D CA 1
ATOM 13124 C C . LYS D 3 2 ? 18.357 -84.641 29.373 1.00 56.70 2 LYS D C 1
ATOM 13125 O O . LYS D 3 2 ? 19.251 -84.405 30.184 1.00 56.44 2 LYS D O 1
ATOM 13131 N N . ILE D 3 3 ? 17.640 -83.668 28.808 1.00 55.03 3 ILE D N 1
ATOM 13132 C CA . ILE D 3 3 ? 17.669 -82.312 29.343 1.00 53.78 3 ILE D CA 1
ATOM 13133 C C . ILE D 3 3 ? 16.326 -81.965 29.968 1.00 52.16 3 ILE D C 1
ATOM 13134 O O . ILE D 3 3 ? 15.281 -82.107 29.332 1.00 52.55 3 ILE D O 1
ATOM 13139 N N . LEU D 3 4 ? 16.377 -81.515 31.226 1.00 50.54 4 LEU D N 1
ATOM 13140 C CA . LEU D 3 4 ? 15.187 -81.205 32.027 1.00 47.42 4 LEU D CA 1
ATOM 13141 C C . LEU D 3 4 ? 14.933 -79.716 32.066 1.00 46.32 4 LEU D C 1
ATOM 13142 O O . LEU D 3 4 ? 15.765 -78.948 32.521 1.00 46.02 4 LEU D O 1
ATOM 13147 N N . VAL D 3 5 ? 13.785 -79.292 31.569 1.00 44.46 5 VAL D N 1
ATOM 13148 C CA . VAL D 3 5 ? 13.445 -77.899 31.661 1.00 43.42 5 VAL D CA 1
ATOM 13149 C C . VAL D 3 5 ? 12.375 -77.769 32.708 1.00 43.43 5 VAL D C 1
ATOM 13150 O O . VAL D 3 5 ? 11.412 -78.545 32.700 1.00 43.08 5 VAL D O 1
ATOM 13154 N N . ILE D 3 6 ? 12.543 -76.814 33.626 1.00 42.64 6 ILE D N 1
ATOM 13155 C CA . ILE D 3 6 ? 11.479 -76.493 34.575 1.00 41.65 6 ILE D CA 1
ATOM 13156 C C . ILE D 3 6 ? 10.728 -75.264 34.081 1.00 42.13 6 ILE D C 1
ATOM 13157 O O . ILE D 3 6 ? 11.259 -74.144 34.071 1.00 42.14 6 ILE D O 1
ATOM 13162 N N . ALA D 3 7 ? 9.488 -75.475 33.643 1.00 41.87 7 ALA D N 1
ATOM 13163 C CA . ALA D 3 7 ? 8.676 -74.400 33.127 1.00 42.05 7 ALA D CA 1
ATOM 13164 C C . ALA D 3 7 ? 8.255 -73.481 34.278 1.00 42.04 7 ALA D C 1
ATOM 13165 O O . ALA D 3 7 ? 8.464 -73.818 35.454 1.00 42.12 7 ALA D O 1
ATOM 13167 N N . GLU D 3 8 ? 7.661 -72.333 33.949 1.00 41.28 8 GLU D N 1
ATOM 13168 C CA . GLU D 3 8 ? 7.235 -71.379 34.977 1.00 41.89 8 GLU D CA 1
ATOM 13169 C C . GLU D 3 8 ? 5.896 -70.725 34.633 1.00 42.63 8 GLU D C 1
ATOM 13170 O O . GLU D 3 8 ? 5.684 -70.318 33.479 1.00 43.09 8 GLU D O 1
ATOM 13176 N N . HIS D 3 9 ? 5.010 -70.614 35.623 1.00 43.52 9 HIS D N 1
ATOM 13177 C CA . HIS D 3 9 ? 3.676 -70.020 35.423 1.00 44.43 9 HIS D CA 1
ATOM 13178 C C . HIS D 3 9 ? 3.236 -69.215 36.650 1.00 44.96 9 HIS D C 1
ATOM 13179 O O . HIS D 3 9 ? 3.736 -69.465 37.727 1.00 45.13 9 HIS D O 1
ATOM 13186 N N . ARG D 3 10 ? 2.270 -68.305 36.492 1.00 46.22 10 ARG D N 1
ATOM 13187 C CA . ARG D 3 10 ? 1.792 -67.423 37.571 1.00 47.81 10 ARG D CA 1
ATOM 13188 C C . ARG D 3 10 ? 0.398 -66.872 37.249 1.00 49.83 10 ARG D C 1
ATOM 13189 O O . ARG D 3 10 ? 0.153 -66.450 36.102 1.00 49.68 10 ARG D O 1
ATOM 13197 N N . ARG D 3 11 ? -0.496 -66.868 38.251 1.00 50.96 11 ARG D N 1
ATOM 13198 C CA . ARG D 3 11 ? -1.826 -66.273 38.128 1.00 52.34 11 ARG D CA 1
ATOM 13199 C C . ARG D 3 11 ? -2.564 -66.762 36.866 1.00 52.50 11 ARG D C 1
ATOM 13200 O O . ARG D 3 11 ? -3.178 -65.960 36.157 1.00 52.71 11 ARG D O 1
ATOM 13208 N N . ASN D 3 12 ? -2.442 -68.054 36.565 1.00 52.82 12 ASN D N 1
ATOM 13209 C CA . ASN D 3 12 ? -3.137 -68.715 35.424 1.00 54.13 12 ASN D CA 1
ATOM 13210 C C . ASN D 3 12 ? -2.418 -68.713 34.058 1.00 53.83 12 ASN D C 1
ATOM 13211 O O . ASN D 3 12 ? -2.855 -69.389 33.097 1.00 53.15 12 ASN D O 1
ATOM 13216 N N . ASP D 3 13 ? -1.296 -67.996 33.985 1.00 53.00 13 ASP D N 1
ATOM 13217 C CA . ASP D 3 13 ? -0.605 -67.867 32.700 1.00 52.82 13 ASP D CA 1
ATOM 13218 C C . ASP D 3 13 ? 0.802 -68.397 32.666 1.00 51.62 13 ASP D C 1
ATOM 13219 O O . ASP D 3 13 ? 1.590 -68.137 33.580 1.00 51.67 13 ASP D O 1
ATOM 13224 N N . LEU D 3 14 ? 1.111 -69.143 31.611 1.00 49.99 14 LEU D N 1
ATOM 13225 C CA . LEU D 3 14 ? 2.489 -69.552 31.346 1.00 48.81 14 LEU D CA 1
ATOM 13226 C C . LEU D 3 14 ? 3.368 -68.327 31.041 1.00 48.48 14 LEU D C 1
ATOM 13227 O O . LEU D 3 14 ? 2.981 -67.429 30.262 1.00 48.05 14 LEU D O 1
ATOM 13232 N N . ARG D 3 15 ? 4.534 -68.277 31.688 1.00 46.90 15 ARG D N 1
ATOM 13233 C CA . ARG D 3 15 ? 5.490 -67.197 31.458 1.00 46.70 15 ARG D CA 1
ATOM 13234 C C . ARG D 3 15 ? 6.380 -67.568 30.270 1.00 46.00 15 ARG D C 1
ATOM 13235 O O . ARG D 3 15 ? 6.973 -68.640 30.240 1.00 45.89 15 ARG D O 1
ATOM 13243 N N . PRO D 3 16 ? 6.442 -66.690 29.273 1.00 46.65 16 PRO D N 1
ATOM 13244 C CA . PRO D 3 16 ? 7.105 -67.018 28.000 1.00 46.01 16 PRO D CA 1
ATOM 13245 C C . PRO D 3 16 ? 8.517 -67.528 28.156 1.00 45.01 16 PRO D C 1
ATOM 13246 O O . PRO D 3 16 ? 8.999 -68.234 27.261 1.00 45.01 16 PRO D O 1
ATOM 13250 N N . VAL D 3 17 ? 9.178 -67.205 29.263 1.00 44.40 17 VAL D N 1
ATOM 13251 C CA . VAL D 3 17 ? 10.545 -67.694 29.439 1.00 44.37 17 VAL D CA 1
ATOM 13252 C C . VAL D 3 17 ? 10.567 -69.215 29.300 1.00 44.26 17 VAL D C 1
ATOM 13253 O O . VAL D 3 17 ? 11.552 -69.783 28.824 1.00 44.54 17 VAL D O 1
ATOM 13257 N N . SER D 3 18 ? 9.460 -69.872 29.657 1.00 44.93 18 SER D N 1
ATOM 13258 C CA . SER D 3 18 ? 9.362 -71.344 29.550 1.00 45.48 18 SER D CA 1
ATOM 13259 C C . SER D 3 18 ? 9.706 -71.850 28.149 1.00 45.65 18 SER D C 1
ATOM 13260 O O . SER D 3 18 ? 10.445 -72.837 27.994 1.00 46.03 18 SER D O 1
ATOM 13263 N N . LEU D 3 19 ? 9.195 -71.147 27.135 1.00 46.05 19 LEU D N 1
ATOM 13264 C CA . LEU D 3 19 ? 9.486 -71.490 25.746 1.00 47.22 19 LEU D CA 1
ATOM 13265 C C . LEU D 3 19 ? 10.955 -71.237 25.378 1.00 46.90 19 LEU D C 1
ATOM 13266 O O . LEU D 3 19 ? 11.593 -72.060 24.679 1.00 46.99 19 LEU D O 1
ATOM 13271 N N . GLU D 3 20 ? 11.504 -70.131 25.887 1.00 46.47 20 GLU D N 1
ATOM 13272 C CA . GLU D 3 20 ? 12.913 -69.795 25.658 1.00 46.66 20 GLU D CA 1
ATOM 13273 C C . GLU D 3 20 ? 13.810 -70.907 26.191 1.00 46.87 20 GLU D C 1
ATOM 13274 O O . GLU D 3 20 ? 14.797 -71.286 25.558 1.00 47.62 20 GLU D O 1
ATOM 13280 N N . LEU D 3 21 ? 13.457 -71.462 27.348 1.00 47.75 21 LEU D N 1
ATOM 13281 C CA . LEU D 3 21 ? 14.247 -72.553 27.945 1.00 48.33 21 LEU D CA 1
ATOM 13282 C C . LEU D 3 21 ? 14.213 -73.826 27.040 1.00 48.32 21 LEU D C 1
ATOM 13283 O O . LEU D 3 21 ? 15.255 -74.467 26.818 1.00 48.05 21 LEU D O 1
ATOM 13288 N N . ILE D 3 22 ? 13.025 -74.181 26.534 1.00 48.50 22 ILE D N 1
ATOM 13289 C CA . ILE D 3 22 ? 12.900 -75.258 25.521 1.00 49.76 22 ILE D CA 1
ATOM 13290 C C . ILE D 3 22 ? 13.808 -74.964 24.311 1.00 50.49 22 ILE D C 1
ATOM 13291 O O . ILE D 3 22 ? 14.582 -75.846 23.865 1.00 50.81 22 ILE D O 1
ATOM 13296 N N . GLY D 3 23 ? 13.727 -73.728 23.807 1.00 50.96 23 GLY D N 1
ATOM 13297 C CA . GLY D 3 23 ? 14.682 -73.241 22.820 1.00 51.89 23 GLY D CA 1
ATOM 13298 C C . GLY D 3 23 ? 16.112 -73.606 23.198 1.00 52.89 23 GLY D C 1
ATOM 13299 O O . GLY D 3 23 ? 16.816 -74.272 22.443 1.00 53.06 23 GLY D O 1
ATOM 13300 N N . ALA D 3 24 ? 16.535 -73.197 24.398 1.00 54.04 24 ALA D N 1
ATOM 13301 C CA . ALA D 3 24 ? 17.925 -73.377 24.824 1.00 54.45 24 ALA D CA 1
ATOM 13302 C C . ALA D 3 24 ? 18.303 -74.834 24.921 1.00 54.50 24 ALA D C 1
ATOM 13303 O O . ALA D 3 24 ? 19.396 -75.221 24.529 1.00 55.16 24 ALA D O 1
ATOM 13305 N N . ALA D 3 25 ? 17.401 -75.626 25.475 1.00 55.13 25 ALA D N 1
ATOM 13306 C CA . ALA D 3 25 ? 17.588 -77.062 25.644 1.00 55.91 25 ALA D CA 1
ATOM 13307 C C . ALA D 3 25 ? 17.789 -77.767 24.302 1.00 56.48 25 ALA D C 1
ATOM 13308 O O . ALA D 3 25 ? 18.689 -78.603 24.140 1.00 56.40 25 ALA D O 1
ATOM 13310 N N . ASN D 3 26 ? 16.946 -77.424 23.339 1.00 57.42 26 ASN D N 1
ATOM 13311 C CA . ASN D 3 26 ? 17.070 -78.004 22.007 1.00 58.75 26 ASN D CA 1
ATOM 13312 C C . ASN D 3 26 ? 18.375 -77.637 21.288 1.00 59.37 26 ASN D C 1
ATOM 13313 O O . ASN D 3 26 ? 19.015 -78.518 20.696 1.00 59.24 26 ASN D O 1
ATOM 13318 N N . GLY D 3 27 ? 18.785 -76.360 21.388 1.00 60.07 27 GLY D N 1
ATOM 13319 C CA . GLY D 3 27 ? 20.068 -75.892 20.863 1.00 60.50 27 GLY D CA 1
ATOM 13320 C C . GLY D 3 27 ? 21.282 -76.512 21.546 1.00 60.97 27 GLY D C 1
ATOM 13321 O O . GLY D 3 27 ? 22.415 -76.342 21.103 1.00 61.46 27 GLY D O 1
ATOM 13322 N N . LEU D 3 28 ? 21.046 -77.263 22.617 1.00 60.95 28 LEU D N 1
ATOM 13323 C CA . LEU D 3 28 ? 22.129 -77.746 23.463 1.00 60.93 28 LEU D CA 1
ATOM 13324 C C . LEU D 3 28 ? 22.347 -79.253 23.352 1.00 60.92 28 LEU D C 1
ATOM 13325 O O . LEU D 3 28 ? 23.402 -79.763 23.749 1.00 61.64 28 LEU D O 1
ATOM 13330 N N . LYS D 3 29 ? 21.344 -79.961 22.828 1.00 61.01 29 LYS D N 1
ATOM 13331 C CA . LYS D 3 29 ? 21.411 -81.421 22.633 1.00 60.99 29 LYS D CA 1
ATOM 13332 C C . LYS D 3 29 ? 22.676 -81.870 21.822 1.00 60.70 29 LYS D C 1
ATOM 13333 O O . LYS D 3 29 ? 23.140 -81.166 20.908 1.00 60.63 29 LYS D O 1
ATOM 13335 N N . LYS D 3 30 ? 23.247 -83.019 22.197 1.00 59.94 30 LYS D N 1
ATOM 13336 C CA . LYS D 3 30 ? 24.496 -83.537 21.598 1.00 59.12 30 LYS D CA 1
ATOM 13337 C C . LYS D 3 30 ? 24.075 -84.709 20.722 1.00 58.58 30 LYS D C 1
ATOM 13338 O O . LYS D 3 30 ? 24.535 -85.884 20.757 1.00 58.96 30 LYS D O 1
ATOM 13340 N N . SER D 3 31 ? 23.044 -84.399 19.977 1.00 57.83 31 SER D N 1
ATOM 13341 C CA . SER D 3 31 ? 22.475 -85.460 19.214 1.00 57.24 31 SER D CA 1
ATOM 13342 C C . SER D 3 31 ? 20.987 -85.398 19.250 1.00 57.23 31 SER D C 1
ATOM 13343 O O . SER D 3 31 ? 20.341 -85.090 20.290 1.00 57.31 31 SER D O 1
ATOM 13344 N N . GLY D 3 32 ? 20.478 -85.699 18.061 1.00 56.66 32 GLY D N 1
ATOM 13345 C CA . GLY D 3 32 ? 19.068 -85.726 17.737 1.00 56.49 32 GLY D CA 1
ATOM 13346 C C . GLY D 3 32 ? 18.431 -86.735 18.643 1.00 55.94 32 GLY D C 1
ATOM 13347 O O . GLY D 3 32 ? 17.256 -86.568 18.993 1.00 56.52 32 GLY D O 1
ATOM 13348 N N . GLU D 3 33 ? 19.206 -87.753 19.050 1.00 55.62 33 GLU D N 1
ATOM 13349 C CA . GLU D 3 33 ? 18.736 -88.775 19.998 1.00 55.05 33 GLU D CA 1
ATOM 13350 C C . GLU D 3 33 ? 18.536 -88.357 21.484 1.00 56.25 33 GLU D C 1
ATOM 13351 O O . GLU D 3 33 ? 17.877 -89.087 22.289 1.00 54.84 33 GLU D O 1
ATOM 13352 N N . ASP D 3 34 ? 19.121 -87.224 21.891 1.00 56.60 34 ASP D N 1
ATOM 13353 C CA . ASP D 3 34 ? 18.905 -86.715 23.263 1.00 57.90 34 ASP D CA 1
ATOM 13354 C C . ASP D 3 34 ? 17.471 -86.174 23.412 1.00 57.85 34 ASP D C 1
ATOM 13355 O O . ASP D 3 34 ? 16.898 -85.659 22.432 1.00 59.52 34 ASP D O 1
ATOM 13360 N N . LYS D 3 35 ? 16.894 -86.276 24.614 1.00 57.04 35 LYS D N 1
ATOM 13361 C CA . LYS D 3 35 ? 15.476 -85.940 24.805 1.00 55.96 35 LYS D CA 1
ATOM 13362 C C . LYS D 3 35 ? 15.262 -84.828 25.831 1.00 55.49 35 LYS D C 1
ATOM 13363 O O . LYS D 3 35 ? 15.886 -84.824 26.884 1.00 55.36 35 LYS D O 1
ATOM 13365 N N . VAL D 3 36 ? 14.380 -83.893 25.499 1.00 54.35 36 VAL D N 1
ATOM 13366 C CA . VAL D 3 36 ? 14.048 -82.777 26.361 1.00 53.65 36 VAL D CA 1
ATOM 13367 C C . VAL D 3 36 ? 12.764 -83.155 27.108 1.00 53.36 36 VAL D C 1
ATOM 13368 O O . VAL D 3 36 ? 11.736 -83.414 26.477 1.00 52.61 36 VAL D O 1
ATOM 13372 N N . VAL D 3 37 ? 12.851 -83.220 28.440 1.00 52.69 37 VAL D N 1
ATOM 13373 C CA . VAL D 3 37 ? 11.667 -83.291 29.302 1.00 52.09 37 VAL D CA 1
ATOM 13374 C C . VAL D 3 37 ? 11.367 -81.942 29.939 1.00 50.97 37 VAL D C 1
ATOM 13375 O O . VAL D 3 37 ? 12.259 -81.301 30.507 1.00 51.04 37 VAL D O 1
ATOM 13379 N N . VAL D 3 38 ? 10.117 -81.506 29.819 1.00 49.19 38 VAL D N 1
ATOM 13380 C CA . VAL D 3 38 ? 9.664 -80.271 30.433 1.00 48.66 38 VAL D CA 1
ATOM 13381 C C . VAL D 3 38 ? 8.748 -80.625 31.576 1.00 48.06 38 VAL D C 1
ATOM 13382 O O . VAL D 3 38 ? 7.940 -81.534 31.463 1.00 48.07 38 VAL D O 1
ATOM 13386 N N . ALA D 3 39 ? 8.896 -79.924 32.688 1.00 47.34 39 ALA D N 1
ATOM 13387 C CA . ALA D 3 39 ? 7.996 -80.107 33.801 1.00 47.39 39 ALA D CA 1
ATOM 13388 C C . ALA D 3 39 ? 7.319 -78.812 34.162 1.00 46.90 39 ALA D C 1
ATOM 13389 O O . ALA D 3 39 ? 7.911 -77.727 34.043 1.00 47.60 39 ALA D O 1
ATOM 13391 N N . VAL D 3 40 ? 6.066 -78.927 34.571 1.00 46.14 40 VAL D N 1
ATOM 13392 C CA . VAL D 3 40 ? 5.289 -77.782 35.019 1.00 45.56 40 VAL D CA 1
ATOM 13393 C C . VAL D 3 40 ? 4.706 -78.186 36.384 1.00 45.88 40 VAL D C 1
ATOM 13394 O O . VAL D 3 40 ? 4.150 -79.274 36.532 1.00 45.40 40 VAL D O 1
ATOM 13398 N N . ILE D 3 41 ? 4.876 -77.320 37.385 1.00 45.63 41 ILE D N 1
ATOM 13399 C CA . ILE D 3 41 ? 4.601 -77.706 38.766 1.00 44.69 41 ILE D CA 1
ATOM 13400 C C . ILE D 3 41 ? 3.544 -76.789 39.301 1.00 44.23 41 ILE D C 1
ATOM 13401 O O . ILE D 3 41 ? 3.688 -75.583 39.202 1.00 43.50 41 ILE D O 1
ATOM 13406 N N . GLY D 3 42 ? 2.483 -77.382 39.852 1.00 44.08 42 GLY D N 1
ATOM 13407 C CA . GLY D 3 42 ? 1.391 -76.648 40.480 1.00 45.34 42 GLY D CA 1
ATOM 13408 C C . GLY D 3 42 ? 0.139 -77.511 40.601 1.00 46.43 42 GLY D C 1
ATOM 13409 O O . GLY D 3 42 ? -0.072 -78.415 39.768 1.00 46.32 42 GLY D O 1
ATOM 13410 N N . SER D 3 43 ? -0.682 -77.216 41.608 1.00 47.26 43 SER D N 1
ATOM 13411 C CA . SER D 3 43 ? -1.921 -77.959 41.889 1.00 49.32 43 SER D CA 1
ATOM 13412 C C . SER D 3 43 ? -2.900 -78.028 40.670 1.00 50.35 43 SER D C 1
ATOM 13413 O O . SER D 3 43 ? -3.668 -78.994 40.531 1.00 51.03 43 SER D O 1
ATOM 13416 N N . GLN D 3 44 ? -2.836 -77.005 39.806 1.00 51.10 44 GLN D N 1
ATOM 13417 C CA . GLN D 3 44 ? -3.604 -76.927 38.567 1.00 52.19 44 GLN D CA 1
ATOM 13418 C C . GLN D 3 44 ? -2.726 -76.868 37.290 1.00 51.99 44 GLN D C 1
ATOM 13419 O O . GLN D 3 44 ? -3.140 -76.290 36.278 1.00 51.88 44 GLN D O 1
ATOM 13425 N N . ALA D 3 45 ? -1.539 -77.487 37.323 1.00 51.62 45 ALA D N 1
ATOM 13426 C CA . ALA D 3 45 ? -0.595 -77.392 36.204 1.00 51.70 45 ALA D CA 1
ATOM 13427 C C . ALA D 3 45 ? -0.996 -78.221 34.983 1.00 51.72 45 ALA D C 1
ATOM 13428 O O . ALA D 3 45 ? -0.372 -78.088 33.936 1.00 50.10 45 ALA D O 1
ATOM 13430 N N . ASP D 3 46 ? -2.004 -79.092 35.127 1.00 51.97 46 ASP D N 1
ATOM 13431 C CA . ASP D 3 46 ? -2.546 -79.824 33.969 1.00 53.01 46 ASP D CA 1
ATOM 13432 C C . ASP D 3 46 ? -3.146 -78.885 32.898 1.00 52.05 46 ASP D C 1
ATOM 13433 O O . ASP D 3 46 ? -3.152 -79.227 31.715 1.00 52.56 46 ASP D O 1
ATOM 13438 N N . ALA D 3 47 ? -3.632 -77.716 33.318 1.00 50.77 47 ALA D N 1
ATOM 13439 C CA . ALA D 3 47 ? -4.127 -76.684 32.416 1.00 49.92 47 ALA D CA 1
ATOM 13440 C C . ALA D 3 47 ? -3.095 -76.183 31.369 1.00 50.05 47 ALA D C 1
ATOM 13441 O O . ALA D 3 47 ? -3.485 -75.659 30.302 1.00 49.60 47 ALA D O 1
ATOM 13443 N N . PHE D 3 48 ? -1.801 -76.347 31.668 1.00 49.29 48 PHE D N 1
ATOM 13444 C CA . PHE D 3 48 ? -0.714 -75.824 30.822 1.00 49.13 48 PHE D CA 1
ATOM 13445 C C . PHE D 3 48 ? -0.214 -76.799 29.753 1.00 49.72 48 PHE D C 1
ATOM 13446 O O . PHE D 3 48 ? 0.690 -76.471 28.958 1.00 49.69 48 PHE D O 1
ATOM 13454 N N . VAL D 3 49 ? -0.786 -78.000 29.739 1.00 49.77 49 VAL D N 1
ATOM 13455 C CA . VAL D 3 49 ? -0.379 -79.001 28.764 1.00 50.56 49 VAL D CA 1
ATOM 13456 C C . VAL D 3 49 ? -0.514 -78.460 27.314 1.00 50.62 49 VAL D C 1
ATOM 13457 O O . VAL D 3 49 ? 0.434 -78.576 26.560 1.00 50.68 49 VAL D O 1
ATOM 13461 N N . PRO D 3 50 ? -1.655 -77.869 26.932 1.00 50.90 50 PRO D N 1
ATOM 13462 C CA . PRO D 3 50 ? -1.763 -77.204 25.614 1.00 51.19 50 PRO D CA 1
ATOM 13463 C C . PRO D 3 50 ? -0.628 -76.215 25.297 1.00 50.95 50 PRO D C 1
ATOM 13464 O O . PRO D 3 50 ? 0.000 -76.362 24.235 1.00 50.51 50 PRO D O 1
ATOM 13468 N N . ALA D 3 51 ? -0.355 -75.259 26.185 1.00 50.98 51 ALA D N 1
ATOM 13469 C CA . ALA D 3 51 ? 0.705 -74.266 25.940 1.00 51.21 51 ALA D CA 1
ATOM 13470 C C . ALA D 3 51 ? 2.113 -74.872 25.901 1.00 51.78 51 ALA D C 1
ATOM 13471 O O . ALA D 3 51 ? 3.037 -74.257 25.344 1.00 51.99 51 ALA D O 1
ATOM 13473 N N . LEU D 3 52 ? 2.276 -76.065 26.482 1.00 51.94 52 LEU D N 1
ATOM 13474 C CA . LEU D 3 52 ? 3.591 -76.692 26.573 1.00 52.62 52 LEU D CA 1
ATOM 13475 C C . LEU D 3 52 ? 3.772 -77.834 25.603 1.00 53.75 52 LEU D C 1
ATOM 13476 O O . LEU D 3 52 ? 4.857 -78.427 25.548 1.00 53.70 52 LEU D O 1
ATOM 13481 N N . SER D 3 53 ? 2.727 -78.144 24.835 1.00 54.90 53 SER D N 1
ATOM 13482 C CA . SER D 3 53 ? 2.808 -79.214 23.838 1.00 56.22 53 SER D CA 1
ATOM 13483 C C . SER D 3 53 ? 3.316 -78.596 22.541 1.00 56.26 53 SER D C 1
ATOM 13484 O O . SER D 3 53 ? 2.536 -78.331 21.595 1.00 56.40 53 SER D O 1
ATOM 13487 N N . VAL D 3 54 ? 4.626 -78.349 22.511 1.00 55.63 54 VAL D N 1
ATOM 13488 C CA . VAL D 3 54 ? 5.219 -77.470 21.512 1.00 55.54 54 VAL D CA 1
ATOM 13489 C C . VAL D 3 54 ? 6.493 -78.094 20.937 1.00 56.13 54 VAL D C 1
ATOM 13490 O O . VAL D 3 54 ? 7.097 -79.006 21.527 1.00 55.68 54 VAL D O 1
ATOM 13494 N N . ASN D 3 55 ? 6.896 -77.614 19.769 1.00 57.20 55 ASN D N 1
ATOM 13495 C CA . ASN D 3 55 ? 8.089 -78.150 19.110 1.00 58.42 55 ASN D CA 1
ATOM 13496 C C . ASN D 3 55 ? 9.273 -78.153 20.075 1.00 58.50 55 ASN D C 1
ATOM 13497 O O . ASN D 3 55 ? 9.501 -77.180 20.793 1.00 59.03 55 ASN D O 1
ATOM 13502 N N . GLY D 3 56 ? 9.982 -79.272 20.117 1.00 58.55 56 GLY D N 1
ATOM 13503 C CA . GLY D 3 56 ? 11.115 -79.434 21.001 1.00 59.54 56 GLY D CA 1
ATOM 13504 C C . GLY D 3 56 ? 10.846 -80.258 22.245 1.00 59.89 56 GLY D C 1
ATOM 13505 O O . GLY D 3 56 ? 11.788 -80.775 22.834 1.00 60.42 56 GLY D O 1
ATOM 13506 N N . VAL D 3 57 ? 9.576 -80.383 22.634 1.00 60.34 57 VAL D N 1
ATOM 13507 C CA . VAL D 3 57 ? 9.188 -81.119 23.846 1.00 60.83 57 VAL D CA 1
ATOM 13508 C C . VAL D 3 57 ? 8.888 -82.595 23.581 1.00 61.28 57 VAL D C 1
ATOM 13509 O O . VAL D 3 57 ? 7.973 -82.927 22.839 1.00 61.46 57 VAL D O 1
ATOM 13513 N N . ASP D 3 58 ? 9.655 -83.478 24.207 1.00 62.02 58 ASP D N 1
ATOM 13514 C CA . ASP D 3 58 ? 9.517 -84.916 23.969 1.00 62.84 58 ASP D CA 1
ATOM 13515 C C . ASP D 3 58 ? 8.711 -85.597 25.070 1.00 62.61 58 ASP D C 1
ATOM 13516 O O . ASP D 3 58 ? 8.010 -86.590 24.815 1.00 62.41 58 ASP D O 1
ATOM 13521 N N . GLU D 3 59 ? 8.802 -85.027 26.280 1.00 61.97 59 GLU D N 1
ATOM 13522 C CA . GLU D 3 59 ? 8.023 -85.442 27.453 1.00 61.12 59 GLU D CA 1
ATOM 13523 C C . GLU D 3 59 ? 7.604 -84.218 28.282 1.00 60.12 59 GLU D C 1
ATOM 13524 O O . GLU D 3 59 ? 8.429 -83.348 28.563 1.00 60.35 59 GLU D O 1
ATOM 13530 N N . LEU D 3 60 ? 6.328 -84.160 28.655 1.00 58.56 60 LEU D N 1
ATOM 13531 C CA . LEU D 3 60 ? 5.779 -83.131 29.521 1.00 57.54 60 LEU D CA 1
ATOM 13532 C C . LEU D 3 60 ? 5.309 -83.840 30.798 1.00 57.34 60 LEU D C 1
ATOM 13533 O O . LEU D 3 60 ? 4.321 -84.616 30.780 1.00 57.34 60 LEU D O 1
ATOM 13538 N N . VAL D 3 61 ? 6.026 -83.609 31.898 1.00 55.86 61 VAL D N 1
ATOM 13539 C CA . VAL D 3 61 ? 5.606 -84.133 33.193 1.00 54.71 61 VAL D CA 1
ATOM 13540 C C . VAL D 3 61 ? 4.929 -83.006 33.943 1.00 54.01 61 VAL D C 1
ATOM 13541 O O . VAL D 3 61 ? 5.559 -81.948 34.167 1.00 54.15 61 VAL D O 1
ATOM 13545 N N . VAL D 3 62 ? 3.659 -83.228 34.307 1.00 52.23 62 VAL D N 1
ATOM 13546 C CA . VAL D 3 62 ? 2.906 -82.330 35.175 1.00 50.71 62 VAL D CA 1
ATOM 13547 C C . VAL D 3 62 ? 3.055 -82.871 36.622 1.00 51.29 62 VAL D C 1
ATOM 13548 O O . VAL D 3 62 ? 2.825 -84.066 36.874 1.00 50.66 62 VAL D O 1
ATOM 13552 N N . VAL D 3 63 ? 3.482 -82.003 37.552 1.00 50.74 63 VAL D N 1
ATOM 13553 C CA . VAL D 3 63 ? 3.616 -82.365 38.971 1.00 50.09 63 VAL D CA 1
ATOM 13554 C C . VAL D 3 63 ? 2.662 -81.498 39.785 1.00 50.37 63 VAL D C 1
ATOM 13555 O O . VAL D 3 63 ? 2.823 -80.288 39.785 1.00 50.19 63 VAL D O 1
ATOM 13559 N N . LYS D 3 64 ? 1.683 -82.099 40.479 1.00 51.06 64 LYS D N 1
ATOM 13560 C CA . LYS D 3 64 ? 0.723 -81.327 41.289 1.00 52.59 64 LYS D CA 1
ATOM 13561 C C . LYS D 3 64 ? 1.117 -81.364 42.768 1.00 54.26 64 LYS D C 1
ATOM 13562 O O . LYS D 3 64 ? 1.515 -82.429 43.238 1.00 54.80 64 LYS D O 1
ATOM 13564 N N . GLY D 3 65 ? 0.972 -80.242 43.498 1.00 55.85 65 GLY D N 1
ATOM 13565 C CA . GLY D 3 65 ? 1.519 -80.077 44.854 1.00 57.42 65 GLY D CA 1
ATOM 13566 C C . GLY D 3 65 ? 0.563 -79.469 45.854 1.00 58.11 65 GLY D C 1
ATOM 13567 O O . GLY D 3 65 ? -0.611 -79.806 45.816 1.00 59.86 65 GLY D O 1
ATOM 13568 N N . SER D 3 66 ? 1.030 -78.577 46.725 1.00 57.84 66 SER D N 1
ATOM 13569 C CA . SER D 3 66 ? 0.187 -78.031 47.804 1.00 56.89 66 SER D CA 1
ATOM 13570 C C . SER D 3 66 ? -0.315 -76.665 47.381 1.00 56.41 66 SER D C 1
ATOM 13571 O O . SER D 3 66 ? -1.458 -76.229 47.677 1.00 57.16 66 SER D O 1
ATOM 13573 N N . SER D 3 67 ? 0.583 -76.006 46.659 1.00 53.82 67 SER D N 1
ATOM 13574 C CA . SER D 3 67 ? 0.410 -74.644 46.231 1.00 52.02 67 SER D CA 1
ATOM 13575 C C . SER D 3 67 ? -0.083 -74.666 44.792 1.00 49.26 67 SER D C 1
ATOM 13576 O O . SER D 3 67 ? 0.252 -75.539 44.002 1.00 47.89 67 SER D O 1
ATOM 13579 N N . ILE D 3 68 ? -0.899 -73.685 44.484 1.00 47.92 68 ILE D N 1
ATOM 13580 C CA . ILE D 3 68 ? -1.229 -73.409 43.117 1.00 46.34 68 ILE D CA 1
ATOM 13581 C C . ILE D 3 68 ? 0.026 -72.872 42.408 1.00 44.49 68 ILE D C 1
ATOM 13582 O O . ILE D 3 68 ? 0.517 -73.498 41.475 1.00 43.61 68 ILE D O 1
ATOM 13587 N N . ASP D 3 69 ? 0.532 -71.732 42.874 1.00 42.71 69 ASP D N 1
ATOM 13588 C CA . ASP D 3 69 ? 1.740 -71.118 42.308 1.00 41.57 69 ASP D CA 1
ATOM 13589 C C . ASP D 3 69 ? 3.056 -71.461 43.071 1.00 40.75 69 ASP D C 1
ATOM 13590 O O . ASP D 3 69 ? 3.095 -72.337 43.959 1.00 39.88 69 ASP D O 1
ATOM 13595 N N . PHE D 3 70 ? 4.133 -70.770 42.708 1.00 38.98 70 PHE D N 1
ATOM 13596 C CA . PHE D 3 70 ? 5.439 -71.112 43.267 1.00 37.85 70 PHE D CA 1
ATOM 13597 C C . PHE D 3 70 ? 5.475 -71.102 44.792 1.00 35.96 70 PHE D C 1
ATOM 13598 O O . PHE D 3 70 ? 4.982 -70.189 45.437 1.00 35.86 70 PHE D O 1
ATOM 13606 N N . ASP D 3 71 ? 6.139 -72.126 45.320 1.00 36.75 71 ASP D N 1
ATOM 13607 C CA . ASP D 3 71 ? 6.468 -72.246 46.742 1.00 36.48 71 ASP D CA 1
ATOM 13608 C C . ASP D 3 71 ? 7.825 -72.926 46.840 1.00 35.19 71 ASP D C 1
ATOM 13609 O O . ASP D 3 71 ? 8.034 -73.936 46.190 1.00 37.01 71 ASP D O 1
ATOM 13614 N N . PRO D 3 72 ? 8.765 -72.423 47.650 1.00 34.46 72 PRO D N 1
ATOM 13615 C CA . PRO D 3 72 ? 10.127 -72.990 47.638 1.00 33.31 72 PRO D CA 1
ATOM 13616 C C . PRO D 3 72 ? 10.232 -74.448 48.114 1.00 33.11 72 PRO D C 1
ATOM 13617 O O . PRO D 3 72 ? 10.975 -75.240 47.515 1.00 34.49 72 PRO D O 1
ATOM 13621 N N . ASP D 3 73 ? 9.522 -74.831 49.156 1.00 32.86 73 ASP D N 1
ATOM 13622 C CA . ASP D 3 73 ? 9.639 -76.207 49.658 1.00 33.19 73 ASP D CA 1
ATOM 13623 C C . ASP D 3 73 ? 9.052 -77.207 48.646 1.00 33.73 73 ASP D C 1
ATOM 13624 O O . ASP D 3 73 ? 9.659 -78.224 48.325 1.00 33.77 73 ASP D O 1
ATOM 13629 N N . VAL D 3 74 ? 7.884 -76.878 48.104 1.00 34.83 74 VAL D N 1
ATOM 13630 C CA . VAL D 3 74 ? 7.262 -77.737 47.060 1.00 35.50 74 VAL D CA 1
ATOM 13631 C C . VAL D 3 74 ? 8.156 -77.893 45.836 1.00 36.56 74 VAL D C 1
ATOM 13632 O O . VAL D 3 74 ? 8.407 -79.016 45.368 1.00 37.23 74 VAL D O 1
ATOM 13636 N N . PHE D 3 75 ? 8.650 -76.761 45.319 1.00 37.00 75 PHE D N 1
ATOM 13637 C CA . PHE D 3 75 ? 9.473 -76.810 44.130 1.00 36.80 75 PHE D CA 1
ATOM 13638 C C . PHE D 3 75 ? 10.763 -77.562 44.332 1.00 37.58 75 PHE D C 1
ATOM 13639 O O . PHE D 3 75 ? 11.109 -78.419 43.520 1.00 37.99 75 PHE D O 1
ATOM 13647 N N . GLU D 3 76 ? 11.486 -77.270 45.416 1.00 38.20 76 GLU D N 1
ATOM 13648 C CA . GLU D 3 76 ? 12.687 -78.042 45.702 1.00 38.20 76 GLU D CA 1
ATOM 13649 C C . GLU D 3 76 ? 12.404 -79.562 45.741 1.00 37.81 76 GLU D C 1
ATOM 13650 O O . GLU D 3 76 ? 13.082 -80.338 45.070 1.00 37.17 76 GLU D O 1
ATOM 13656 N N . ALA D 3 77 ? 11.395 -79.968 46.510 1.00 38.46 77 ALA D N 1
ATOM 13657 C CA . ALA D 3 77 ? 11.008 -81.379 46.595 1.00 39.67 77 ALA D CA 1
ATOM 13658 C C . ALA D 3 77 ? 10.650 -81.973 45.230 1.00 39.71 77 ALA D C 1
ATOM 13659 O O . ALA D 3 77 ? 11.134 -83.044 44.880 1.00 40.27 77 ALA D O 1
ATOM 13661 N N . SER D 3 78 ? 9.847 -81.243 44.453 1.00 40.61 78 SER D N 1
ATOM 13662 C CA . SER D 3 78 ? 9.402 -81.701 43.122 1.00 40.94 78 SER D CA 1
ATOM 13663 C C . SER D 3 78 ? 10.543 -81.885 42.112 1.00 41.29 78 SER D C 1
ATOM 13664 O O . SER D 3 78 ? 10.615 -82.908 41.419 1.00 40.67 78 SER D O 1
ATOM 13667 N N . VAL D 3 79 ? 11.445 -80.902 42.050 1.00 41.61 79 VAL D N 1
ATOM 13668 C CA . VAL D 3 79 ? 12.545 -80.901 41.085 1.00 41.28 79 VAL D CA 1
ATOM 13669 C C . VAL D 3 79 ? 13.608 -81.940 41.438 1.00 43.34 79 VAL D C 1
ATOM 13670 O O . VAL D 3 79 ? 14.107 -82.679 40.539 1.00 44.00 79 VAL D O 1
ATOM 13674 N N . SER D 3 80 ? 13.933 -82.050 42.728 1.00 44.83 80 SER D N 1
ATOM 13675 C CA . SER D 3 80 ? 14.847 -83.099 43.169 1.00 46.69 80 SER D CA 1
ATOM 13676 C C . SER D 3 80 ? 14.285 -84.472 42.761 1.00 47.43 80 SER D C 1
ATOM 13677 O O . SER D 3 80 ? 15.048 -85.362 42.363 1.00 48.28 80 SER D O 1
ATOM 13680 N N . ALA D 3 81 ? 12.966 -84.621 42.843 1.00 47.45 81 ALA D N 1
ATOM 13681 C CA . ALA D 3 81 ? 12.288 -85.875 42.467 1.00 47.61 81 ALA D CA 1
ATOM 13682 C C . ALA D 3 81 ? 12.311 -86.116 40.939 1.00 47.35 81 ALA D C 1
ATOM 13683 O O . ALA D 3 81 ? 12.520 -87.235 40.500 1.00 47.73 81 ALA D O 1
ATOM 13685 N N . LEU D 3 82 ? 12.125 -85.062 40.141 1.00 47.11 82 LEU D N 1
ATOM 13686 C CA . LEU D 3 82 ? 12.303 -85.137 38.691 1.00 46.24 82 LEU D CA 1
ATOM 13687 C C . LEU D 3 82 ? 13.714 -85.498 38.282 1.00 47.41 82 LEU D C 1
ATOM 13688 O O . LEU D 3 82 ? 13.912 -86.279 37.352 1.00 47.22 82 LEU D O 1
ATOM 13693 N N . ILE D 3 83 ? 14.695 -84.903 38.947 1.00 47.28 83 ILE D N 1
ATOM 13694 C CA . ILE D 3 83 ? 16.073 -85.157 38.602 1.00 48.68 83 ILE D CA 1
ATOM 13695 C C . ILE D 3 83 ? 16.413 -86.635 38.906 1.00 50.42 83 ILE D C 1
ATOM 13696 O O . ILE D 3 83 ? 17.014 -87.315 38.076 1.00 50.48 83 ILE D O 1
ATOM 13701 N N . ALA D 3 84 ? 15.990 -87.130 40.071 1.00 51.82 84 ALA D N 1
ATOM 13702 C CA . ALA D 3 84 ? 16.337 -88.488 40.527 1.00 53.45 84 ALA D CA 1
ATOM 13703 C C . ALA D 3 84 ? 15.725 -89.587 39.651 1.00 54.76 84 ALA D C 1
ATOM 13704 O O . ALA D 3 84 ? 16.286 -90.708 39.532 1.00 55.64 84 ALA D O 1
ATOM 13706 N N . ALA D 3 85 ? 14.588 -89.235 39.039 1.00 55.22 85 ALA D N 1
ATOM 13707 C CA . ALA D 3 85 ? 13.745 -90.127 38.243 1.00 55.43 85 ALA D CA 1
ATOM 13708 C C . ALA D 3 85 ? 14.090 -90.116 36.756 1.00 55.66 85 ALA D C 1
ATOM 13709 O O . ALA D 3 85 ? 13.821 -91.101 36.055 1.00 55.57 85 ALA D O 1
ATOM 13711 N N . HIS D 3 86 ? 14.656 -89.004 36.272 1.00 55.45 86 HIS D N 1
ATOM 13712 C CA . HIS D 3 86 ? 15.003 -88.835 34.849 1.00 55.29 86 HIS D CA 1
ATOM 13713 C C . HIS D 3 86 ? 16.513 -88.732 34.639 1.00 55.21 86 HIS D C 1
ATOM 13714 O O . HIS D 3 86 ? 16.966 -88.571 33.513 1.00 55.02 86 HIS D O 1
ATOM 13721 N N . ASN D 3 87 ? 17.275 -88.816 35.730 1.00 54.90 87 ASN D N 1
ATOM 13722 C CA . ASN D 3 87 ? 18.719 -88.587 35.741 1.00 54.92 87 ASN D CA 1
ATOM 13723 C C . ASN D 3 87 ? 19.248 -87.729 34.575 1.00 55.14 87 ASN D C 1
ATOM 13724 O O . ASN D 3 87 ? 20.042 -88.242 33.778 1.00 55.61 87 ASN D O 1
ATOM 13726 N N . PRO D 3 88 ? 18.817 -86.458 34.466 1.00 54.28 88 PRO D N 1
ATOM 13727 C CA . PRO D 3 88 ? 19.286 -85.561 33.399 1.00 53.80 88 PRO D CA 1
ATOM 13728 C C . PRO D 3 88 ? 20.723 -85.060 33.540 1.00 53.26 88 PRO D C 1
ATOM 13729 O O . PRO D 3 88 ? 21.230 -84.875 34.648 1.00 53.66 88 PRO D O 1
ATOM 13733 N N . SER D 3 89 ? 21.362 -84.844 32.394 1.00 52.31 89 SER D N 1
ATOM 13734 C CA . SER D 3 89 ? 22.732 -84.338 32.312 1.00 51.37 89 SER D CA 1
ATOM 13735 C C . SER D 3 89 ? 22.799 -82.858 32.698 1.00 50.26 89 SER D C 1
ATOM 13736 O O . SER D 3 89 ? 23.821 -82.369 33.231 1.00 49.65 89 SER D O 1
ATOM 13738 N N . VAL D 3 90 ? 21.718 -82.160 32.348 1.00 49.03 90 VAL D N 1
ATOM 13739 C CA . VAL D 3 90 ? 21.591 -80.707 32.452 1.00 47.84 90 VAL D CA 1
ATOM 13740 C C . VAL D 3 90 ? 20.163 -80.377 32.844 1.00 46.81 90 VAL D C 1
ATOM 13741 O O . VAL D 3 90 ? 19.206 -80.857 32.201 1.00 46.84 90 VAL D O 1
ATOM 13745 N N . VAL D 3 91 ? 19.998 -79.562 33.884 1.00 45.64 91 VAL D N 1
ATOM 13746 C CA . VAL D 3 91 ? 18.676 -79.038 34.175 1.00 44.28 91 VAL D CA 1
ATOM 13747 C C . VAL D 3 91 ? 18.651 -77.532 34.042 1.00 43.82 91 VAL D C 1
ATOM 13748 O O . VAL D 3 91 ? 19.539 -76.844 34.537 1.00 43.58 91 VAL D O 1
ATOM 13752 N N . LEU D 3 92 ? 17.640 -77.050 33.328 1.00 42.59 92 LEU D N 1
ATOM 13753 C CA . LEU D 3 92 ? 17.518 -75.661 33.014 1.00 41.95 92 LEU D CA 1
ATOM 13754 C C . LEU D 3 92 ? 16.329 -75.023 33.718 1.00 41.60 92 LEU D C 1
ATOM 13755 O O . LEU D 3 92 ? 15.186 -75.443 33.535 1.00 42.23 92 LEU D O 1
ATOM 13760 N N . LEU D 3 93 ? 16.620 -73.998 34.522 1.00 40.55 93 LEU D N 1
ATOM 13761 C CA . LEU D 3 93 ? 15.608 -73.200 35.211 1.00 39.42 93 LEU D CA 1
ATOM 13762 C C . LEU D 3 93 ? 15.695 -71.800 34.658 1.00 38.33 93 LEU D C 1
ATOM 13763 O O . LEU D 3 93 ? 16.777 -71.397 34.216 1.00 38.03 93 LEU D O 1
ATOM 13768 N N . PRO D 3 94 ? 14.603 -71.042 34.714 1.00 36.83 94 PRO D N 1
ATOM 13769 C CA . PRO D 3 94 ? 14.683 -69.633 34.362 1.00 37.10 94 PRO D CA 1
ATOM 13770 C C . PRO D 3 94 ? 15.464 -68.896 35.469 1.00 37.64 94 PRO D C 1
ATOM 13771 O O . PRO D 3 94 ? 15.402 -69.310 36.613 1.00 37.18 94 PRO D O 1
ATOM 13775 N N . HIS D 3 95 ? 16.179 -67.833 35.147 1.00 36.79 95 HIS D N 1
ATOM 13776 C CA . HIS D 3 95 ? 16.706 -66.971 36.207 1.00 36.91 95 HIS D CA 1
ATOM 13777 C C . HIS D 3 95 ? 15.585 -66.025 36.527 1.00 36.17 95 HIS D C 1
ATOM 13778 O O . HIS D 3 95 ? 15.457 -64.985 35.892 1.00 37.53 95 HIS D O 1
ATOM 13785 N N . SER D 3 96 ? 14.743 -66.411 37.478 1.00 35.52 96 SER D N 1
ATOM 13786 C CA . SER D 3 96 ? 13.517 -65.682 37.763 1.00 35.30 96 SER D CA 1
ATOM 13787 C C . SER D 3 96 ? 13.391 -65.576 39.273 1.00 34.66 96 SER D C 1
ATOM 13788 O O . SER D 3 96 ? 14.042 -66.342 40.026 1.00 34.06 96 SER D O 1
ATOM 13791 N N . VAL D 3 97 ? 12.543 -64.663 39.713 1.00 33.80 97 VAL D N 1
ATOM 13792 C CA . VAL D 3 97 ? 12.321 -64.464 41.134 1.00 34.06 97 VAL D CA 1
ATOM 13793 C C . VAL D 3 97 ? 11.954 -65.791 41.798 1.00 34.84 97 VAL D C 1
ATOM 13794 O O . VAL D 3 97 ? 12.474 -66.101 42.887 1.00 33.84 97 VAL D O 1
ATOM 13798 N N . ASP D 3 98 ? 11.144 -66.621 41.112 1.00 34.76 98 ASP D N 1
ATOM 13799 C CA . ASP D 3 98 ? 10.707 -67.880 41.696 1.00 35.37 98 ASP D CA 1
ATOM 13800 C C . ASP D 3 98 ? 11.951 -68.758 41.875 1.00 35.56 98 ASP D C 1
ATOM 13801 O O . ASP D 3 98 ? 12.155 -69.368 42.943 1.00 34.88 98 ASP D O 1
ATOM 13806 N N . SER D 3 99 ? 12.756 -68.859 40.805 1.00 35.10 99 SER D N 1
ATOM 13807 C CA . SER D 3 99 ? 13.937 -69.694 40.859 1.00 34.52 99 SER D CA 1
ATOM 13808 C C . SER D 3 99 ? 14.931 -69.217 41.966 1.00 33.89 99 SER D C 1
ATOM 13809 O O . SER D 3 99 ? 15.634 -70.065 42.550 1.00 34.02 99 SER D O 1
ATOM 13812 N N . LEU D 3 100 ? 14.994 -67.914 42.260 1.00 32.59 100 LEU D N 1
ATOM 13813 C CA . LEU D 3 100 ? 15.919 -67.435 43.323 1.00 32.47 100 LEU D CA 1
ATOM 13814 C C . LEU D 3 100 ? 15.544 -68.067 44.661 1.00 32.99 100 LEU D C 1
ATOM 13815 O O . LEU D 3 100 ? 16.386 -68.233 45.556 1.00 30.44 100 LEU D O 1
ATOM 13820 N N . GLY D 3 101 ? 14.248 -68.389 44.769 1.00 32.35 101 GLY D N 1
ATOM 13821 C CA . GLY D 3 101 ? 13.681 -68.990 45.966 1.00 32.45 101 GLY D CA 1
ATOM 13822 C C . GLY D 3 101 ? 14.181 -70.380 46.288 1.00 31.76 101 GLY D C 1
ATOM 13823 O O . GLY D 3 101 ? 14.051 -70.797 47.445 1.00 32.54 101 GLY D O 1
ATOM 13824 N N . TYR D 3 102 ? 14.724 -71.119 45.313 1.00 31.04 102 TYR D N 1
ATOM 13825 C CA . TYR D 3 102 ? 15.148 -72.490 45.604 1.00 31.25 102 TYR D CA 1
ATOM 13826 C C . TYR D 3 102 ? 16.322 -73.051 44.822 1.00 31.71 102 TYR D C 1
ATOM 13827 O O . TYR D 3 102 ? 16.864 -74.093 45.195 1.00 31.06 102 TYR D O 1
ATOM 13836 N N . ALA D 3 103 ? 16.685 -72.423 43.714 1.00 32.03 103 ALA D N 1
ATOM 13837 C CA . ALA D 3 103 ? 17.693 -73.025 42.832 1.00 33.19 103 ALA D CA 1
ATOM 13838 C C . ALA D 3 103 ? 18.982 -73.450 43.565 1.00 34.18 103 ALA D C 1
ATOM 13839 O O . ALA D 3 103 ? 19.435 -74.584 43.405 1.00 33.35 103 ALA D O 1
ATOM 13841 N N . SER D 3 104 ? 19.536 -72.548 44.377 1.00 36.44 104 SER D N 1
ATOM 13842 C CA . SER D 3 104 ? 20.821 -72.812 45.045 1.00 39.50 104 SER D CA 1
ATOM 13843 C C . SER D 3 104 ? 20.715 -73.823 46.173 1.00 42.29 104 SER D C 1
ATOM 13844 O O . SER D 3 104 ? 21.736 -74.404 46.570 1.00 41.93 104 SER D O 1
ATOM 13847 N N . SER D 3 105 ? 19.478 -74.077 46.647 1.00 44.87 105 SER D N 1
ATOM 13848 C CA . SER D 3 105 ? 19.203 -75.147 47.607 1.00 47.36 105 SER D CA 1
ATOM 13849 C C . SER D 3 105 ? 19.312 -76.503 46.961 1.00 48.55 105 SER D C 1
ATOM 13850 O O . SER D 3 105 ? 19.874 -77.431 47.536 1.00 49.56 105 SER D O 1
ATOM 13853 N N . LEU D 3 106 ? 18.785 -76.627 45.747 1.00 50.43 106 LEU D N 1
ATOM 13854 C CA . LEU D 3 106 ? 18.965 -77.817 44.916 1.00 51.07 106 LEU D CA 1
ATOM 13855 C C . LEU D 3 106 ? 20.438 -78.206 44.796 1.00 51.79 106 LEU D C 1
ATOM 13856 O O . LEU D 3 106 ? 20.778 -79.389 44.798 1.00 52.06 106 LEU D O 1
ATOM 13861 N N . ALA D 3 107 ? 21.315 -77.219 44.659 1.00 52.05 107 ALA D N 1
ATOM 13862 C CA . ALA D 3 107 ? 22.721 -77.515 44.416 1.00 52.20 107 ALA D CA 1
ATOM 13863 C C . ALA D 3 107 ? 23.536 -77.847 45.658 1.00 52.06 107 ALA D C 1
ATOM 13864 O O . ALA D 3 107 ? 24.487 -78.632 45.597 1.00 52.01 107 ALA D O 1
ATOM 13865 N N . SER D 3 108 ? 23.144 -77.261 46.788 1.00 52.16 108 SER D N 1
ATOM 13866 C CA . SER D 3 108 ? 23.930 -77.312 48.022 1.00 51.81 108 SER D CA 1
ATOM 13867 C C . SER D 3 108 ? 23.989 -78.715 48.558 1.00 53.14 108 SER D C 1
ATOM 13868 O O . SER D 3 108 ? 24.990 -79.163 49.099 1.00 53.37 108 SER D O 1
ATOM 13871 N N . LYS D 3 109 ? 22.897 -79.419 48.375 1.00 55.42 109 LYS D N 1
ATOM 13872 C CA . LYS D 3 109 ? 22.746 -80.758 48.935 1.00 58.01 109 LYS D CA 1
ATOM 13873 C C . LYS D 3 109 ? 23.547 -81.845 48.219 1.00 58.86 109 LYS D C 1
ATOM 13874 O O . LYS D 3 109 ? 23.801 -82.932 48.771 1.00 59.47 109 LYS D O 1
ATOM 13880 N N . THR D 3 110 ? 23.961 -81.533 47.000 1.00 59.97 110 THR D N 1
ATOM 13881 C CA . THR D 3 110 ? 24.051 -82.556 45.969 1.00 60.64 110 THR D CA 1
ATOM 13882 C C . THR D 3 110 ? 25.407 -82.665 45.314 1.00 60.37 110 THR D C 1
ATOM 13883 O O . THR D 3 110 ? 25.877 -83.773 45.046 1.00 60.49 110 THR D O 1
ATOM 13887 N N . GLY D 3 111 ? 26.026 -81.511 45.068 1.00 59.70 111 GLY D N 1
ATOM 13888 C CA . GLY D 3 111 ? 27.300 -81.474 44.387 1.00 58.63 111 GLY D CA 1
ATOM 13889 C C . GLY D 3 111 ? 27.045 -81.480 42.901 1.00 57.56 111 GLY D C 1
ATOM 13890 O O . GLY D 3 111 ? 27.874 -81.984 42.136 1.00 58.71 111 GLY D O 1
ATOM 13891 N N . TYR D 3 112 ? 25.892 -80.948 42.488 1.00 55.90 112 TYR D N 1
ATOM 13892 C CA . TYR D 3 112 ? 25.642 -80.795 41.072 1.00 54.16 112 TYR D CA 1
ATOM 13893 C C . TYR D 3 112 ? 26.360 -79.566 40.656 1.00 52.42 112 TYR D C 1
ATOM 13894 O O . TYR D 3 112 ? 26.562 -78.676 41.474 1.00 51.99 112 TYR D O 1
ATOM 13903 N N . GLY D 3 113 ? 26.756 -79.543 39.384 1.00 50.44 113 GLY D N 1
ATOM 13904 C CA . GLY D 3 113 ? 27.185 -78.322 38.730 1.00 47.98 113 GLY D CA 1
ATOM 13905 C C . GLY D 3 113 ? 26.087 -77.281 38.904 1.00 46.17 113 GLY D C 1
ATOM 13906 O O . GLY D 3 113 ? 24.879 -77.598 38.790 1.00 45.35 113 GLY D O 1
ATOM 13907 N N . PHE D 3 114 ? 26.509 -76.046 39.190 1.00 43.72 114 PHE D N 1
ATOM 13908 C CA . PHE D 3 114 ? 25.580 -74.958 39.409 1.00 41.20 114 PHE D CA 1
ATOM 13909 C C . PHE D 3 114 ? 26.139 -73.649 38.914 1.00 40.45 114 PHE D C 1
ATOM 13910 O O . PHE D 3 114 ? 27.229 -73.257 39.345 1.00 40.41 114 PHE D O 1
ATOM 13918 N N . ALA D 3 115 ? 25.399 -72.979 38.022 1.00 38.75 115 ALA D N 1
ATOM 13919 C CA . ALA D 3 115 ? 25.699 -71.605 37.669 1.00 38.42 115 ALA D CA 1
ATOM 13920 C C . ALA D 3 115 ? 24.442 -70.835 37.361 1.00 38.56 115 ALA D C 1
ATOM 13921 O O . ALA D 3 115 ? 23.476 -71.387 36.795 1.00 39.60 115 ALA D O 1
ATOM 13923 N N . THR D 3 116 ? 24.437 -69.545 37.685 1.00 37.39 116 THR D N 1
ATOM 13924 C CA . THR D 3 116 ? 23.228 -68.762 37.488 1.00 36.19 116 THR D CA 1
ATOM 13925 C C . THR D 3 116 ? 23.358 -67.625 36.474 1.00 36.90 116 THR D C 1
ATOM 13926 O O . THR D 3 116 ? 24.463 -67.195 36.167 1.00 37.19 116 THR D O 1
ATOM 13930 N N . ASP D 3 117 ? 22.213 -67.114 36.023 1.00 37.31 117 ASP D N 1
ATOM 13931 C CA . ASP D 3 117 ? 22.137 -65.994 35.081 1.00 38.73 117 ASP D CA 1
ATOM 13932 C C . ASP D 3 117 ? 23.019 -66.236 33.862 1.00 39.57 117 ASP D C 1
ATOM 13933 O O . ASP D 3 117 ? 23.811 -65.372 33.468 1.00 39.36 117 ASP D O 1
ATOM 13938 N N . VAL D 3 118 ? 22.863 -67.431 33.288 1.00 40.44 118 VAL D N 1
ATOM 13939 C CA . VAL D 3 118 ? 23.642 -67.901 32.145 1.00 41.69 118 VAL D CA 1
ATOM 13940 C C . VAL D 3 118 ? 23.053 -67.384 30.818 1.00 42.50 118 VAL D C 1
ATOM 13941 O O . VAL D 3 118 ? 21.853 -67.514 30.587 1.00 41.16 118 VAL D O 1
ATOM 13945 N N . TYR D 3 119 ? 23.917 -66.785 29.985 1.00 43.48 119 TYR D N 1
ATOM 13946 C CA . TYR D 3 119 ? 23.519 -66.257 28.668 1.00 45.81 119 TYR D CA 1
ATOM 13947 C C . TYR D 3 119 ? 24.258 -66.890 27.446 1.00 46.47 119 TYR D C 1
ATOM 13948 O O . TYR D 3 119 ? 23.981 -66.527 26.314 1.00 46.52 119 TYR D O 1
ATOM 13957 N N . ILE D 3 120 ? 25.192 -67.804 27.689 1.00 48.12 120 ILE D N 1
ATOM 13958 C CA . ILE D 3 120 ? 25.796 -68.603 26.627 1.00 49.73 120 ILE D CA 1
ATOM 13959 C C . ILE D 3 120 ? 25.987 -70.012 27.164 1.00 51.55 120 ILE D C 1
ATOM 13960 O O . ILE D 3 120 ? 26.536 -70.202 28.257 1.00 50.78 120 ILE D O 1
ATOM 13965 N N . VAL D 3 121 ? 25.504 -70.997 26.409 1.00 53.81 121 VAL D N 1
ATOM 13966 C CA . VAL D 3 121 ? 25.772 -72.397 26.740 1.00 56.49 121 VAL D CA 1
ATOM 13967 C C . VAL D 3 121 ? 26.087 -73.138 25.482 1.00 58.14 121 VAL D C 1
ATOM 13968 O O . VAL D 3 121 ? 25.521 -72.853 24.435 1.00 59.05 121 VAL D O 1
ATOM 13972 N N . GLU D 3 122 ? 26.928 -74.144 25.611 1.00 59.92 122 GLU D N 1
ATOM 13973 C CA . GLU D 3 122 ? 27.657 -74.668 24.481 1.00 62.44 122 GLU D CA 1
ATOM 13974 C C . GLU D 3 122 ? 28.218 -75.964 25.040 1.00 62.83 122 GLU D C 1
ATOM 13975 O O . GLU D 3 122 ? 28.556 -76.031 26.238 1.00 62.79 122 GLU D O 1
ATOM 13981 N N . TYR D 3 123 ? 28.291 -77.002 24.208 1.00 63.68 123 TYR D N 1
ATOM 13982 C CA . TYR D 3 123 ? 29.249 -78.089 24.473 1.00 63.81 123 TYR D CA 1
ATOM 13983 C C . TYR D 3 123 ? 30.517 -77.915 23.657 1.00 64.65 123 TYR D C 1
ATOM 13984 O O . TYR D 3 123 ? 30.484 -77.497 22.497 1.00 64.59 123 TYR D O 1
ATOM 13993 N N . GLN D 3 124 ? 31.635 -78.248 24.282 1.00 65.59 124 GLN D N 1
ATOM 13994 C CA . GLN D 3 124 ? 32.903 -78.292 23.595 1.00 66.42 124 GLN D CA 1
ATOM 13995 C C . GLN D 3 124 ? 33.398 -79.722 23.654 1.00 66.83 124 GLN D C 1
ATOM 13996 O O . GLN D 3 124 ? 34.086 -80.130 24.609 1.00 66.64 124 GLN D O 1
ATOM 14002 N N . GLY D 3 125 ? 33.007 -80.483 22.627 1.00 67.11 125 GLY D N 1
ATOM 14003 C CA . GLY D 3 125 ? 33.095 -81.934 22.676 1.00 67.36 125 GLY D CA 1
ATOM 14004 C C . GLY D 3 125 ? 32.101 -82.437 23.715 1.00 66.97 125 GLY D C 1
ATOM 14005 O O . GLY D 3 125 ? 30.888 -82.238 23.555 1.00 66.76 125 GLY D O 1
ATOM 14006 N N . ASP D 3 126 ? 32.616 -83.051 24.782 1.00 66.55 126 ASP D N 1
ATOM 14007 C CA . ASP D 3 126 ? 31.777 -83.574 25.857 1.00 66.30 126 ASP D CA 1
ATOM 14008 C C . ASP D 3 126 ? 31.747 -82.747 27.180 1.00 65.06 126 ASP D C 1
ATOM 14009 O O . ASP D 3 126 ? 31.268 -83.257 28.211 1.00 65.00 126 ASP D O 1
ATOM 14014 N N . GLU D 3 127 ? 32.267 -81.513 27.181 1.00 63.03 127 GLU D N 1
ATOM 14015 C CA . GLU D 3 127 ? 32.190 -80.679 28.396 1.00 61.14 127 GLU D CA 1
ATOM 14016 C C . GLU D 3 127 ? 31.281 -79.494 28.178 1.00 59.72 127 GLU D C 1
ATOM 14017 O O . GLU D 3 127 ? 31.459 -78.748 27.209 1.00 59.31 127 GLU D O 1
ATOM 14019 N N . LEU D 3 128 ? 30.299 -79.352 29.080 1.00 57.73 128 LEU D N 1
ATOM 14020 C CA . LEU D 3 128 ? 29.379 -78.209 29.110 1.00 55.87 128 LEU D CA 1
ATOM 14021 C C . LEU D 3 128 ? 30.147 -76.965 29.539 1.00 54.66 128 LEU D C 1
ATOM 14022 O O . LEU D 3 128 ? 30.940 -77.014 30.506 1.00 54.06 128 LEU D O 1
ATOM 14027 N N . VAL D 3 129 ? 29.913 -75.869 28.809 1.00 53.08 129 VAL D N 1
ATOM 14028 C CA . VAL D 3 129 ? 30.520 -74.577 29.103 1.00 51.22 129 VAL D CA 1
ATOM 14029 C C . VAL D 3 129 ? 29.463 -73.496 29.094 1.00 49.49 129 VAL D C 1
ATOM 14030 O O . VAL D 3 129 ? 28.747 -73.304 28.111 1.00 49.40 129 VAL D O 1
ATOM 14034 N N . ALA D 3 130 ? 29.392 -72.788 30.216 1.00 47.15 130 ALA D N 1
ATOM 14035 C CA . ALA D 3 130 ? 28.384 -71.781 30.443 1.00 44.83 130 ALA D CA 1
ATOM 14036 C C . ALA D 3 130 ? 29.053 -70.441 30.631 1.00 43.50 130 ALA D C 1
ATOM 14037 O O . ALA D 3 130 ? 30.133 -70.356 31.222 1.00 42.84 130 ALA D O 1
ATOM 14039 N N . THR D 3 131 ? 28.423 -69.391 30.118 1.00 42.76 131 THR D N 1
ATOM 14040 C CA . THR D 3 131 ? 28.979 -68.074 30.287 1.00 42.17 131 THR D CA 1
ATOM 14041 C C . THR D 3 131 ? 27.982 -67.261 31.042 1.00 42.23 131 THR D C 1
ATOM 14042 O O . THR D 3 131 ? 26.798 -67.328 30.748 1.00 42.89 131 THR D O 1
ATOM 14046 N N . ARG D 3 132 ? 28.495 -66.506 32.012 1.00 41.69 132 ARG D N 1
ATOM 14047 C CA . ARG D 3 132 ? 27.733 -65.561 32.838 1.00 41.29 132 ARG D CA 1
ATOM 14048 C C . ARG D 3 132 ? 28.557 -64.296 32.980 1.00 41.06 132 ARG D C 1
ATOM 14049 O O . ARG D 3 132 ? 29.707 -64.258 32.520 1.00 41.42 132 ARG D O 1
ATOM 14057 N N . GLY D 3 133 ? 28.005 -63.272 33.624 1.00 40.47 133 GLY D N 1
ATOM 14058 C CA . GLY D 3 133 ? 28.717 -62.006 33.776 1.00 40.14 133 GLY D CA 1
ATOM 14059 C C . GLY D 3 133 ? 29.643 -62.027 34.972 1.00 39.98 133 GLY D C 1
ATOM 14060 O O . GLY D 3 133 ? 29.545 -62.911 35.827 1.00 39.76 133 GLY D O 1
ATOM 14061 N N . GLY D 3 134 ? 30.512 -61.026 35.055 1.00 39.04 134 GLY D N 1
ATOM 14062 C CA . GLY D 3 134 ? 31.393 -60.844 36.193 1.00 39.13 134 GLY D CA 1
ATOM 14063 C C . GLY D 3 134 ? 31.604 -59.373 36.442 1.00 39.01 134 GLY D C 1
ATOM 14064 O O . GLY D 3 134 ? 31.528 -58.571 35.494 1.00 38.96 134 GLY D O 1
ATOM 14065 N N . TYR D 3 135 ? 31.868 -59.014 37.693 1.00 38.95 135 TYR D N 1
ATOM 14066 C CA . TYR D 3 135 ? 32.176 -57.633 38.054 1.00 40.03 135 TYR D CA 1
ATOM 14067 C C . TYR D 3 135 ? 31.137 -56.675 37.479 1.00 40.90 135 TYR D C 1
ATOM 14068 O O . TYR D 3 135 ? 31.424 -55.768 36.664 1.00 40.36 135 TYR D O 1
ATOM 14077 N N . ASN D 3 136 ? 29.909 -56.872 37.936 1.00 41.82 136 ASN D N 1
ATOM 14078 C CA . ASN D 3 136 ? 28.800 -56.037 37.516 1.00 42.91 136 ASN D CA 1
ATOM 14079 C C . ASN D 3 136 ? 28.614 -55.998 35.987 1.00 43.10 136 ASN D C 1
ATOM 14080 O O . ASN D 3 136 ? 28.352 -54.940 35.400 1.00 43.19 136 ASN D O 1
ATOM 14085 N N . GLN D 3 137 ? 28.726 -57.178 35.372 1.00 43.51 137 GLN D N 1
ATOM 14086 C CA . GLN D 3 137 ? 28.543 -57.389 33.940 1.00 44.82 137 GLN D CA 1
ATOM 14087 C C . GLN D 3 137 ? 29.678 -56.782 33.046 1.00 44.83 137 GLN D C 1
ATOM 14088 O O . GLN D 3 137 ? 29.537 -56.686 31.820 1.00 45.38 137 GLN D O 1
ATOM 14094 N N . LYS D 3 138 ? 30.809 -56.412 33.637 1.00 44.19 138 LYS D N 1
ATOM 14095 C CA . LYS D 3 138 ? 31.876 -55.820 32.835 1.00 43.21 138 LYS D CA 1
ATOM 14096 C C . LYS D 3 138 ? 32.734 -56.853 32.118 1.00 43.32 138 LYS D C 1
ATOM 14097 O O . LYS D 3 138 ? 33.479 -56.526 31.169 1.00 42.02 138 LYS D O 1
ATOM 14103 N N . VAL D 3 139 ? 32.634 -58.102 32.558 1.00 42.68 139 VAL D N 1
ATOM 14104 C CA . VAL D 3 139 ? 33.352 -59.180 31.893 1.00 42.48 139 VAL D CA 1
ATOM 14105 C C . VAL D 3 139 ? 32.399 -60.333 31.651 1.00 43.42 139 VAL D C 1
ATOM 14106 O O . VAL D 3 139 ? 31.290 -60.381 32.242 1.00 44.20 139 VAL D O 1
ATOM 14110 N N . ASN D 3 140 ? 32.800 -61.242 30.766 1.00 42.39 140 ASN D N 1
ATOM 14111 C CA . ASN D 3 140 ? 32.153 -62.521 30.653 1.00 43.05 140 ASN D CA 1
ATOM 14112 C C . ASN D 3 140 ? 33.014 -63.525 31.428 1.00 43.32 140 ASN D C 1
ATOM 14113 O O . ASN D 3 140 ? 34.251 -63.434 31.429 1.00 43.42 140 ASN D O 1
ATOM 14118 N N . VAL D 3 141 ? 32.361 -64.452 32.122 1.00 42.82 141 VAL D N 1
ATOM 14119 C CA . VAL D 3 141 ? 33.053 -65.520 32.809 1.00 43.01 141 VAL D CA 1
ATOM 14120 C C . VAL D 3 141 ? 32.561 -66.873 32.234 1.00 44.76 141 VAL D C 1
ATOM 14121 O O . VAL D 3 141 ? 31.375 -67.216 32.298 1.00 44.97 141 VAL D O 1
ATOM 14125 N N . GLU D 3 142 ? 33.484 -67.634 31.651 1.00 45.87 142 GLU D N 1
ATOM 14126 C CA . GLU D 3 142 ? 33.160 -68.953 31.134 1.00 46.89 142 GLU D CA 1
ATOM 14127 C C . GLU D 3 142 ? 33.463 -69.949 32.203 1.00 46.74 142 GLU D C 1
ATOM 14128 O O . GLU D 3 142 ? 34.569 -69.971 32.754 1.00 47.05 142 GLU D O 1
ATOM 14134 N N . VAL D 3 143 ? 32.493 -70.797 32.482 1.00 46.64 143 VAL D N 1
ATOM 14135 C CA . VAL D 3 143 ? 32.714 -71.832 33.469 1.00 47.18 143 VAL D CA 1
ATOM 14136 C C . VAL D 3 143 ? 32.466 -73.204 32.891 1.00 48.02 143 VAL D C 1
ATOM 14137 O O . VAL D 3 143 ? 31.698 -73.363 31.927 1.00 47.35 143 VAL D O 1
ATOM 14141 N N . ASP D 3 144 ? 33.142 -74.195 33.467 1.00 49.26 144 ASP D N 1
ATOM 14142 C CA . ASP D 3 144 ? 32.754 -75.563 33.210 1.00 51.02 144 ASP D CA 1
ATOM 14143 C C . ASP D 3 144 ? 32.556 -76.291 34.521 1.00 51.78 144 ASP D C 1
ATOM 14144 O O . ASP D 3 144 ? 32.842 -75.761 35.602 1.00 51.41 144 ASP D O 1
ATOM 14149 N N . PHE D 3 145 ? 32.024 -77.497 34.424 1.00 52.58 145 PHE D N 1
ATOM 14150 C CA . PHE D 3 145 ? 31.634 -78.256 35.592 1.00 53.81 145 PHE D CA 1
ATOM 14151 C C . PHE D 3 145 ? 32.253 -79.665 35.536 1.00 55.68 145 PHE D C 1
ATOM 14152 O O . PHE D 3 145 ? 31.606 -80.612 35.062 1.00 56.73 145 PHE D O 1
ATOM 14160 N N . PRO D 3 146 ? 33.504 -79.825 35.974 1.00 57.58 146 PRO D N 1
ATOM 14161 C CA . PRO D 3 146 ? 34.154 -81.153 35.952 1.00 58.74 146 PRO D CA 1
ATOM 14162 C C . PRO D 3 146 ? 33.511 -82.313 36.714 1.00 60.31 146 PRO D C 1
ATOM 14163 O O . PRO D 3 146 ? 33.225 -82.227 37.924 1.00 60.99 146 PRO D O 1
ATOM 14167 N N . GLY D 3 147 ? 33.363 -83.427 35.990 1.00 61.49 147 GLY D N 1
ATOM 14168 C CA . GLY D 3 147 ? 32.982 -84.705 36.573 1.00 61.93 147 GLY D CA 1
ATOM 14169 C C . GLY D 3 147 ? 31.617 -84.615 37.200 1.00 62.09 147 GLY D C 1
ATOM 14170 O O . GLY D 3 147 ? 31.274 -85.426 38.062 1.00 63.03 147 GLY D O 1
ATOM 14171 N N . LYS D 3 148 ? 30.849 -83.604 36.789 1.00 61.52 148 LYS D N 1
ATOM 14172 C CA . LYS D 3 148 ? 29.483 -83.445 37.263 1.00 60.55 148 LYS D CA 1
ATOM 14173 C C . LYS D 3 148 ? 28.528 -84.041 36.241 1.00 59.69 148 LYS D C 1
ATOM 14174 O O . LYS D 3 148 ? 28.403 -83.552 35.130 1.00 59.54 148 LYS D O 1
ATOM 14180 N N . SER D 3 149 ? 27.894 -85.139 36.640 1.00 59.43 149 SER D N 1
ATOM 14181 C CA . SER D 3 149 ? 26.897 -85.850 35.838 1.00 58.82 149 SER D CA 1
ATOM 14182 C C . SER D 3 149 ? 25.618 -85.067 35.642 1.00 57.22 149 SER D C 1
ATOM 14183 O O . SER D 3 149 ? 24.893 -85.297 34.679 1.00 57.84 149 SER D O 1
ATOM 14186 N N . THR D 3 150 ? 25.330 -84.157 36.566 1.00 55.00 150 THR D N 1
ATOM 14187 C CA . THR D 3 150 ? 24.150 -83.308 36.462 1.00 52.90 150 THR D CA 1
ATOM 14188 C C . THR D 3 150 ? 24.631 -81.890 36.734 1.00 50.96 150 THR D C 1
ATOM 14189 O O . THR D 3 150 ? 25.286 -81.645 37.752 1.00 50.40 150 THR D O 1
ATOM 14193 N N . VAL D 3 151 ? 24.348 -80.993 35.797 1.00 48.48 151 VAL D N 1
ATOM 14194 C CA . VAL D 3 151 ? 24.566 -79.559 35.971 1.00 47.11 151 VAL D CA 1
ATOM 14195 C C . VAL D 3 151 ? 23.205 -78.829 36.000 1.00 45.74 151 VAL D C 1
ATOM 14196 O O . VAL D 3 151 ? 22.335 -79.073 35.156 1.00 44.57 151 VAL D O 1
ATOM 14200 N N . VAL D 3 152 ? 23.034 -77.961 36.995 1.00 43.40 152 VAL D N 1
ATOM 14201 C CA . VAL D 3 152 ? 21.863 -77.124 37.076 1.00 42.23 152 VAL D CA 1
ATOM 14202 C C . VAL D 3 152 ? 22.206 -75.703 36.683 1.00 40.98 152 VAL D C 1
ATOM 14203 O O . VAL D 3 152 ? 23.048 -75.072 37.308 1.00 40.52 152 VAL D O 1
ATOM 14207 N N . LEU D 3 153 ? 21.523 -75.185 35.673 1.00 39.66 153 LEU D N 1
ATOM 14208 C CA . LEU D 3 153 ? 21.717 -73.793 35.296 1.00 40.53 153 LEU D CA 1
ATOM 14209 C C . LEU D 3 153 ? 20.448 -72.962 35.421 1.00 39.92 153 LEU D C 1
ATOM 14210 O O . LEU D 3 153 ? 19.378 -73.404 35.037 1.00 41.36 153 LEU D O 1
ATOM 14215 N N . THR D 3 154 ? 20.570 -71.727 35.887 1.00 39.09 154 THR D N 1
ATOM 14216 C CA . THR D 3 154 ? 19.501 -70.767 35.613 1.00 37.45 154 THR D CA 1
ATOM 14217 C C . THR D 3 154 ? 19.932 -69.934 34.405 1.00 38.78 154 THR D C 1
ATOM 14218 O O . THR D 3 154 ? 21.137 -69.670 34.220 1.00 39.39 154 THR D O 1
ATOM 14222 N N . ILE D 3 155 ? 18.959 -69.536 33.590 1.00 38.86 155 ILE D N 1
ATOM 14223 C CA . ILE D 3 155 ? 19.200 -68.972 32.267 1.00 39.98 155 ILE D CA 1
ATOM 14224 C C . ILE D 3 155 ? 18.630 -67.587 32.248 1.00 39.67 155 ILE D C 1
ATOM 14225 O O . ILE D 3 155 ? 17.512 -67.380 32.719 1.00 39.60 155 ILE D O 1
ATOM 14230 N N . ARG D 3 156 ? 19.376 -66.624 31.710 1.00 39.29 156 ARG D N 1
ATOM 14231 C CA . ARG D 3 156 ? 18.868 -65.262 31.640 1.00 39.89 156 ARG D CA 1
ATOM 14232 C C . ARG D 3 156 ? 17.687 -65.208 30.660 1.00 41.01 156 ARG D C 1
ATOM 14233 O O . ARG D 3 156 ? 17.769 -65.744 29.583 1.00 41.11 156 ARG D O 1
ATOM 14241 N N . PRO D 3 157 ? 16.581 -64.583 31.027 1.00 42.09 157 PRO D N 1
ATOM 14242 C CA . PRO D 3 157 ? 15.444 -64.500 30.107 1.00 44.02 157 PRO D CA 1
ATOM 14243 C C . PRO D 3 157 ? 15.682 -63.486 28.970 1.00 44.75 157 PRO D C 1
ATOM 14244 O O . PRO D 3 157 ? 16.443 -62.535 29.160 1.00 44.29 157 PRO D O 1
ATOM 14248 N N . SER D 3 158 ? 15.005 -63.680 27.836 1.00 45.48 158 SER D N 1
ATOM 14249 C CA . SER D 3 158 ? 15.076 -62.746 26.695 1.00 46.83 158 SER D CA 1
ATOM 14250 C C . SER D 3 158 ? 16.439 -62.871 25.956 1.00 47.59 158 SER D C 1
ATOM 14251 O O . SER D 3 158 ? 16.875 -61.940 25.267 1.00 48.14 158 SER D O 1
ATOM 14254 N N . VAL D 3 159 ? 17.086 -64.031 26.108 1.00 48.55 159 VAL D N 1
ATOM 14255 C CA . VAL D 3 159 ? 18.344 -64.344 25.427 1.00 49.35 159 VAL D CA 1
ATOM 14256 C C . VAL D 3 159 ? 18.180 -65.496 24.406 1.00 50.55 159 VAL D C 1
ATOM 14257 O O . VAL D 3 159 ? 18.629 -65.390 23.268 1.00 50.58 159 VAL D O 1
ATOM 14261 N N . PHE D 3 160 ? 17.556 -66.593 24.805 1.00 50.91 160 PHE D N 1
ATOM 14262 C CA . PHE D 3 160 ? 17.418 -67.728 23.910 1.00 52.37 160 PHE D CA 1
ATOM 14263 C C . PHE D 3 160 ? 16.085 -67.640 23.188 1.00 53.68 160 PHE D C 1
ATOM 14264 O O . PHE D 3 160 ? 15.076 -67.250 23.782 1.00 53.72 160 PHE D O 1
ATOM 14272 N N . LYS D 3 161 ? 16.103 -67.945 21.890 1.00 54.83 161 LYS D N 1
ATOM 14273 C CA . LYS D 3 161 ? 14.902 -67.845 21.067 1.00 56.03 161 LYS D CA 1
ATOM 14274 C C . LYS D 3 161 ? 14.071 -69.118 21.162 1.00 56.32 161 LYS D C 1
ATOM 14275 O O . LYS D 3 161 ? 14.620 -70.235 21.137 1.00 56.33 161 LYS D O 1
ATOM 14276 N N . PRO D 3 162 ? 12.756 -68.952 21.283 1.00 56.70 162 PRO D N 1
ATOM 14277 C CA . PRO D 3 162 ? 11.813 -70.087 21.291 1.00 57.58 162 PRO D CA 1
ATOM 14278 C C . PRO D 3 162 ? 11.683 -70.774 19.925 1.00 59.14 162 PRO D C 1
ATOM 14279 O O . PRO D 3 162 ? 11.716 -70.100 18.883 1.00 58.64 162 PRO D O 1
ATOM 14283 N N . LEU D 3 163 ? 11.538 -72.101 19.936 1.00 60.71 163 LEU D N 1
ATOM 14284 C CA . LEU D 3 163 ? 11.150 -72.853 18.735 1.00 62.28 163 LEU D CA 1
ATOM 14285 C C . LEU D 3 163 ? 9.773 -72.432 18.223 1.00 63.31 163 LEU D C 1
ATOM 14286 O O . LEU D 3 163 ? 8.951 -71.898 18.982 1.00 63.62 163 LEU D O 1
ATOM 14291 N N . GLU D 3 164 ? 9.537 -72.652 16.928 1.00 64.39 164 GLU D N 1
ATOM 14292 C CA . GLU D 3 164 ? 8.245 -72.326 16.319 1.00 64.80 164 GLU D CA 1
ATOM 14293 C C . GLU D 3 164 ? 7.351 -73.576 16.165 1.00 64.97 164 GLU D C 1
ATOM 14294 O O . GLU D 3 164 ? 7.838 -74.672 15.828 1.00 64.97 164 GLU D O 1
ATOM 14296 N N . GLY D 3 165 ? 6.062 -73.408 16.471 1.00 64.76 165 GLY D N 1
ATOM 14297 C CA . GLY D 3 165 ? 5.058 -74.432 16.231 1.00 65.41 165 GLY D CA 1
ATOM 14298 C C . GLY D 3 165 ? 4.857 -75.501 17.295 1.00 65.59 165 GLY D C 1
ATOM 14299 O O . GLY D 3 165 ? 5.551 -75.543 18.329 1.00 65.55 165 GLY D O 1
ATOM 14300 N N . ALA D 3 166 ? 3.903 -76.390 17.007 1.00 65.50 166 ALA D N 1
ATOM 14301 C CA . ALA D 3 166 ? 3.428 -77.384 17.953 1.00 65.14 166 ALA D CA 1
ATOM 14302 C C . ALA D 3 166 ? 4.249 -78.655 18.017 1.00 64.87 166 ALA D C 1
ATOM 14303 O O . ALA D 3 166 ? 5.098 -78.896 17.161 1.00 64.62 166 ALA D O 1
ATOM 14304 N N . GLY D 3 167 ? 3.990 -79.459 19.053 1.00 64.70 167 GLY D N 1
ATOM 14305 C CA . GLY D 3 167 ? 4.701 -80.702 19.297 1.00 64.56 167 GLY D CA 1
ATOM 14306 C C . GLY D 3 167 ? 3.770 -81.777 19.827 1.00 64.88 167 GLY D C 1
ATOM 14307 O O . GLY D 3 167 ? 2.605 -81.500 20.183 1.00 64.77 167 GLY D O 1
ATOM 14308 N N . SER D 3 168 ? 4.288 -83.002 19.882 1.00 65.04 168 SER D N 1
ATOM 14309 C CA . SER D 3 168 ? 3.519 -84.161 20.313 1.00 65.96 168 SER D CA 1
ATOM 14310 C C . SER D 3 168 ? 4.179 -84.941 21.444 1.00 65.88 168 SER D C 1
ATOM 14311 O O . SER D 3 168 ? 4.568 -86.107 21.263 1.00 66.50 168 SER D O 1
ATOM 14312 N N . PRO D 3 169 ? 4.285 -84.315 22.617 1.00 65.85 169 PRO D N 1
ATOM 14313 C CA . PRO D 3 169 ? 5.042 -84.892 23.728 1.00 65.37 169 PRO D CA 1
ATOM 14314 C C . PRO D 3 169 ? 4.209 -85.949 24.428 1.00 65.24 169 PRO D C 1
ATOM 14315 O O . PRO D 3 169 ? 2.979 -85.838 24.467 1.00 64.65 169 PRO D O 1
ATOM 14319 N N . VAL D 3 170 ? 4.866 -86.965 24.969 1.00 65.23 170 VAL D N 1
ATOM 14320 C CA . VAL D 3 170 ? 4.185 -87.855 25.900 1.00 65.67 170 VAL D CA 1
ATOM 14321 C C . VAL D 3 170 ? 3.969 -87.149 27.250 1.00 65.34 170 VAL D C 1
ATOM 14322 O O . VAL D 3 170 ? 4.937 -86.897 27.980 1.00 65.77 170 VAL D O 1
ATOM 14326 N N . VAL D 3 171 ? 2.712 -86.810 27.550 1.00 64.86 171 VAL D N 1
ATOM 14327 C CA . VAL D 3 171 ? 2.318 -86.242 28.837 1.00 64.74 171 VAL D CA 1
ATOM 14328 C C . VAL D 3 171 ? 2.262 -87.322 29.920 1.00 64.66 171 VAL D C 1
ATOM 14329 O O . VAL D 3 171 ? 1.720 -88.404 29.684 1.00 64.93 171 VAL D O 1
ATOM 14333 N N . SER D 3 172 ? 2.833 -87.026 31.090 1.00 64.59 172 SER D N 1
ATOM 14334 C CA . SER D 3 172 ? 2.551 -87.781 32.312 1.00 64.61 172 SER D CA 1
ATOM 14335 C C . SER D 3 172 ? 2.184 -86.810 33.432 1.00 64.88 172 SER D C 1
ATOM 14336 O O . SER D 3 172 ? 2.535 -85.627 33.372 1.00 64.67 172 SER D O 1
ATOM 14339 N N . ASN D 3 173 ? 1.436 -87.315 34.414 1.00 65.25 173 ASN D N 1
ATOM 14340 C CA . ASN D 3 173 ? 1.187 -86.632 35.675 1.00 66.00 173 ASN D CA 1
ATOM 14341 C C . ASN D 3 173 ? 1.834 -87.428 36.817 1.00 67.00 173 ASN D C 1
ATOM 14342 O O . ASN D 3 173 ? 1.949 -88.664 36.762 1.00 66.01 173 ASN D O 1
ATOM 14347 N N . VAL D 3 174 ? 2.302 -86.689 37.819 1.00 68.75 174 VAL D N 1
ATOM 14348 C CA . VAL D 3 174 ? 2.796 -87.241 39.089 1.00 70.73 174 VAL D CA 1
ATOM 14349 C C . VAL D 3 174 ? 2.291 -86.348 40.224 1.00 71.69 174 VAL D C 1
ATOM 14350 O O . VAL D 3 174 ? 1.954 -85.183 39.984 1.00 71.78 174 VAL D O 1
ATOM 14354 N N . ASP D 3 175 ? 2.241 -86.881 41.449 1.00 73.38 175 ASP D N 1
ATOM 14355 C CA . ASP D 3 175 ? 2.012 -86.042 42.639 1.00 74.90 175 ASP D CA 1
ATOM 14356 C C . ASP D 3 175 ? 3.269 -85.541 43.336 1.00 75.45 175 ASP D C 1
ATOM 14357 O O . ASP D 3 175 ? 4.264 -86.255 43.414 1.00 76.04 175 ASP D O 1
ATOM 14362 N N . ALA D 3 176 ? 3.221 -84.314 43.851 1.00 76.08 176 ALA D N 1
ATOM 14363 C CA . ALA D 3 176 ? 4.313 -83.817 44.688 1.00 76.36 176 ALA D CA 1
ATOM 14364 C C . ALA D 3 176 ? 4.403 -84.723 45.920 1.00 76.79 176 ALA D C 1
ATOM 14365 O O . ALA D 3 176 ? 3.425 -85.442 46.251 1.00 76.48 176 ALA D O 1
ATOM 14367 N N . PRO D 3 177 ? 5.575 -84.730 46.574 1.00 76.64 177 PRO D N 1
ATOM 14368 C CA . PRO D 3 177 ? 5.662 -85.315 47.912 1.00 76.20 177 PRO D CA 1
ATOM 14369 C C . PRO D 3 177 ? 4.674 -84.531 48.772 1.00 75.14 177 PRO D C 1
ATOM 14370 O O . PRO D 3 177 ? 4.843 -83.314 48.924 1.00 74.98 177 PRO D O 1
ATOM 14374 N N . SER D 3 178 ? 3.635 -85.197 49.274 1.00 73.70 178 SER D N 1
ATOM 14375 C CA . SER D 3 178 ? 2.737 -84.543 50.214 1.00 72.55 178 SER D CA 1
ATOM 14376 C C . SER D 3 178 ? 3.522 -84.314 51.502 1.00 70.77 178 SER D C 1
ATOM 14377 O O . SER D 3 178 ? 3.433 -85.100 52.443 1.00 71.21 178 SER D O 1
ATOM 14380 N N . VAL D 3 179 ? 4.353 -83.281 51.507 1.00 68.34 179 VAL D N 1
ATOM 14381 C CA . VAL D 3 179 ? 4.904 -82.739 52.751 1.00 65.68 179 VAL D CA 1
ATOM 14382 C C . VAL D 3 179 ? 4.431 -81.275 52.858 1.00 63.17 179 VAL D C 1
ATOM 14383 O O . VAL D 3 179 ? 4.355 -80.565 51.850 1.00 63.26 179 VAL D O 1
ATOM 14387 N N . GLN D 3 180 ? 4.082 -80.855 54.072 1.00 59.81 180 GLN D N 1
ATOM 14388 C CA . GLN D 3 180 ? 3.614 -79.503 54.303 1.00 56.47 180 GLN D CA 1
ATOM 14389 C C . GLN D 3 180 ? 4.735 -78.470 54.284 1.00 52.78 180 GLN D C 1
ATOM 14390 O O . GLN D 3 180 ? 5.687 -78.548 55.053 1.00 51.00 180 GLN D O 1
ATOM 14396 N N . SER D 3 181 ? 4.574 -77.491 53.391 1.00 48.45 181 SER D N 1
ATOM 14397 C CA . SER D 3 181 ? 5.517 -76.403 53.225 1.00 44.37 181 SER D CA 1
ATOM 14398 C C . SER D 3 181 ? 5.599 -75.507 54.466 1.00 41.59 181 SER D C 1
ATOM 14399 O O . SER D 3 181 ? 4.610 -75.278 55.132 1.00 40.18 181 SER D O 1
ATOM 14402 N N . ARG D 3 182 ? 6.786 -74.950 54.713 1.00 38.84 182 ARG D N 1
ATOM 14403 C CA . ARG D 3 182 ? 7.031 -74.045 55.824 1.00 36.97 182 ARG D CA 1
ATOM 14404 C C . ARG D 3 182 ? 6.725 -72.599 55.522 1.00 36.15 182 ARG D C 1
ATOM 14405 O O . ARG D 3 182 ? 7.084 -71.717 56.289 1.00 33.23 182 ARG D O 1
ATOM 14413 N N . SER D 3 183 ? 6.041 -72.370 54.401 1.00 35.41 183 SER D N 1
ATOM 14414 C CA . SER D 3 183 ? 5.429 -71.089 54.102 1.00 36.50 183 SER D CA 1
ATOM 14415 C C . SER D 3 183 ? 4.087 -71.305 53.370 1.00 37.77 183 SER D C 1
ATOM 14416 O O . SER D 3 183 ? 3.830 -72.390 52.812 1.00 37.73 183 SER D O 1
ATOM 14419 N N . GLN D 3 184 ? 3.269 -70.260 53.393 1.00 39.27 184 GLN D N 1
ATOM 14420 C CA . GLN D 3 184 ? 1.966 -70.212 52.743 1.00 41.59 184 GLN D CA 1
ATOM 14421 C C . GLN D 3 184 ? 1.776 -68.946 51.911 1.00 40.84 184 GLN D C 1
ATOM 14422 O O . GLN D 3 184 ? 1.843 -67.821 52.434 1.00 40.64 184 GLN D O 1
ATOM 14428 N N . ASN D 3 185 ? 1.515 -69.127 50.624 1.00 41.04 185 ASN D N 1
ATOM 14429 C CA . ASN D 3 185 ? 1.208 -67.986 49.761 1.00 41.93 185 ASN D CA 1
ATOM 14430 C C . ASN D 3 185 ? -0.159 -67.459 50.108 1.00 42.86 185 ASN D C 1
ATOM 14431 O O . ASN D 3 185 ? -1.112 -68.243 50.227 1.00 43.86 185 ASN D O 1
ATOM 14436 N N . LYS D 3 186 ? -0.248 -66.152 50.304 1.00 43.79 186 LYS D N 1
ATOM 14437 C CA . LYS D 3 186 ? -1.518 -65.466 50.470 1.00 45.43 186 LYS D CA 1
ATOM 14438 C C . LYS D 3 186 ? -1.881 -64.730 49.170 1.00 46.12 186 LYS D C 1
ATOM 14439 O O . LYS D 3 186 ? -1.871 -65.355 48.125 1.00 46.66 186 LYS D O 1
ATOM 14445 N N . ASP D 3 187 ? -2.190 -63.432 49.214 1.00 47.44 187 ASP D N 1
ATOM 14446 C CA . ASP D 3 187 ? -2.715 -62.756 48.018 1.00 49.66 187 ASP D CA 1
ATOM 14447 C C . ASP D 3 187 ? -1.621 -62.087 47.204 1.00 50.56 187 ASP D C 1
ATOM 14448 O O . ASP D 3 187 ? -0.555 -61.766 47.742 1.00 49.70 187 ASP D O 1
ATOM 14453 N N . TYR D 3 188 ? -1.906 -61.857 45.921 1.00 51.68 188 TYR D N 1
ATOM 14454 C CA . TYR D 3 188 ? -1.126 -60.910 45.117 1.00 52.92 188 TYR D CA 1
ATOM 14455 C C . TYR D 3 188 ? -1.571 -59.483 45.366 1.00 54.44 188 TYR D C 1
ATOM 14456 O O . TYR D 3 188 ? -2.732 -59.241 45.749 1.00 55.47 188 TYR D O 1
ATOM 14465 N N . VAL D 3 189 ? -0.638 -58.548 45.171 1.00 55.03 189 VAL D N 1
ATOM 14466 C CA . VAL D 3 189 ? -0.902 -57.123 45.327 1.00 56.09 189 VAL D CA 1
ATOM 14467 C C . VAL D 3 189 ? -0.425 -56.324 44.092 1.00 56.66 189 VAL D C 1
ATOM 14468 O O . VAL D 3 189 ? 0.661 -56.582 43.540 1.00 57.02 189 VAL D O 1
ATOM 14472 N N . MET E 2 1 ? 31.362 62.099 -9.927 1.00 36.79 1 MET E N 1
ATOM 14473 C CA . MET E 2 1 ? 30.441 61.989 -8.767 1.00 36.89 1 MET E CA 1
ATOM 14474 C C . MET E 2 1 ? 31.203 61.492 -7.555 1.00 35.29 1 MET E C 1
ATOM 14475 O O . MET E 2 1 ? 32.086 60.621 -7.659 1.00 34.43 1 MET E O 1
ATOM 14480 N N . LYS E 2 2 ? 30.920 62.125 -6.421 1.00 33.11 2 LYS E N 1
ATOM 14481 C CA . LYS E 2 2 ? 31.647 61.822 -5.202 1.00 32.46 2 LYS E CA 1
ATOM 14482 C C . LYS E 2 2 ? 30.827 61.979 -3.941 1.00 30.75 2 LYS E C 1
ATOM 14483 O O . LYS E 2 2 ? 30.177 63.008 -3.750 1.00 30.35 2 LYS E O 1
ATOM 14489 N N . ILE E 2 3 ? 30.839 60.946 -3.079 1.00 30.09 3 ILE E N 1
ATOM 14490 C CA . ILE E 2 3 ? 30.171 61.043 -1.762 1.00 28.68 3 ILE E CA 1
ATOM 14491 C C . ILE E 2 3 ? 31.270 61.089 -0.738 1.00 28.59 3 ILE E C 1
ATOM 14492 O O . ILE E 2 3 ? 32.169 60.222 -0.745 1.00 28.03 3 ILE E O 1
ATOM 14497 N N . LEU E 2 4 ? 31.272 62.112 0.109 1.00 28.47 4 LEU E N 1
ATOM 14498 C CA . LEU E 2 4 ? 32.302 62.188 1.168 1.00 27.63 4 LEU E CA 1
ATOM 14499 C C . LEU E 2 4 ? 31.651 61.828 2.489 1.00 28.01 4 LEU E C 1
ATOM 14500 O O . LEU E 2 4 ? 30.590 62.377 2.794 1.00 27.79 4 LEU E O 1
ATOM 14505 N N . VAL E 2 5 ? 32.286 60.901 3.227 1.00 27.06 5 VAL E N 1
ATOM 14506 C CA . VAL E 2 5 ? 31.807 60.390 4.534 1.00 26.40 5 VAL E CA 1
ATOM 14507 C C . VAL E 2 5 ? 32.827 60.761 5.599 1.00 25.96 5 VAL E C 1
ATOM 14508 O O . VAL E 2 5 ? 33.984 60.297 5.524 1.00 25.69 5 VAL E O 1
ATOM 14512 N N . ALA E 2 6 ? 32.426 61.647 6.533 1.00 24.74 6 ALA E N 1
ATOM 14513 C CA . ALA E 2 6 ? 33.300 62.101 7.599 1.00 25.10 6 ALA E CA 1
ATOM 14514 C C . ALA E 2 6 ? 33.214 60.977 8.640 1.00 26.60 6 ALA E C 1
ATOM 14515 O O . ALA E 2 6 ? 32.103 60.515 8.974 1.00 26.13 6 ALA E O 1
ATOM 14517 N N . VAL E 2 7 ? 34.350 60.508 9.123 1.00 25.37 7 VAL E N 1
ATOM 14518 C CA . VAL E 2 7 ? 34.274 59.352 10.052 1.00 26.40 7 VAL E CA 1
ATOM 14519 C C . VAL E 2 7 ? 35.156 59.615 11.236 1.00 27.16 7 VAL E C 1
ATOM 14520 O O . VAL E 2 7 ? 36.216 60.255 11.087 1.00 26.13 7 VAL E O 1
ATOM 14524 N N . LYS E 2 8 ? 34.769 59.073 12.399 1.00 26.38 8 LYS E N 1
ATOM 14525 C CA . LYS E 2 8 ? 35.526 59.349 13.592 1.00 28.00 8 LYS E CA 1
ATOM 14526 C C . LYS E 2 8 ? 36.004 58.022 14.208 1.00 29.13 8 LYS E C 1
ATOM 14527 O O . LYS E 2 8 ? 35.242 57.040 14.201 1.00 28.95 8 LYS E O 1
ATOM 14533 N N . GLN E 2 9 ? 37.253 58.014 14.702 1.00 29.14 9 GLN E N 1
ATOM 14534 C CA . GLN E 2 9 ? 37.737 56.937 15.588 1.00 29.49 9 GLN E CA 1
ATOM 14535 C C . GLN E 2 9 ? 37.405 57.285 17.023 1.00 29.46 9 GLN E C 1
ATOM 14536 O O . GLN E 2 9 ? 37.888 58.297 17.579 1.00 30.54 9 GLN E O 1
ATOM 14542 N N . THR E 2 10 ? 36.481 56.527 17.606 1.00 30.61 10 THR E N 1
ATOM 14543 C CA . THR E 2 10 ? 35.999 56.844 18.964 1.00 29.95 10 THR E CA 1
ATOM 14544 C C . THR E 2 10 ? 36.767 56.046 20.020 1.00 31.43 10 THR E C 1
ATOM 14545 O O . THR E 2 10 ? 37.333 54.974 19.727 1.00 30.40 10 THR E O 1
ATOM 14549 N N . ALA E 2 11 ? 36.791 56.583 21.240 1.00 31.96 11 ALA E N 1
ATOM 14550 C CA . ALA E 2 11 ? 37.430 55.906 22.379 1.00 34.37 11 ALA E CA 1
ATOM 14551 C C . ALA E 2 11 ? 36.429 55.116 23.250 1.00 35.26 11 ALA E C 1
ATOM 14552 O O . ALA E 2 11 ? 35.363 55.618 23.566 1.00 36.61 11 ALA E O 1
ATOM 14554 N N . ALA E 2 12 ? 36.747 53.886 23.625 1.00 36.23 12 ALA E N 1
ATOM 14555 C CA . ALA E 2 12 ? 35.913 53.190 24.633 1.00 37.46 12 ALA E CA 1
ATOM 14556 C C . ALA E 2 12 ? 36.754 52.877 25.865 1.00 38.65 12 ALA E C 1
ATOM 14557 O O . ALA E 2 12 ? 37.988 52.719 25.775 1.00 37.81 12 ALA E O 1
ATOM 14559 N N . LEU E 2 13 ? 36.110 52.821 27.024 1.00 38.26 13 LEU E N 1
ATOM 14560 C CA . LEU E 2 13 ? 36.867 52.798 28.277 1.00 39.64 13 LEU E CA 1
ATOM 14561 C C . LEU E 2 13 ? 36.857 51.401 28.842 1.00 40.08 13 LEU E C 1
ATOM 14562 O O . LEU E 2 13 ? 35.809 50.759 28.870 1.00 39.79 13 LEU E O 1
ATOM 14567 N N . GLU E 2 14 ? 38.023 50.932 29.276 1.00 41.53 14 GLU E N 1
ATOM 14568 C CA . GLU E 2 14 ? 38.083 49.687 30.059 1.00 43.67 14 GLU E CA 1
ATOM 14569 C C . GLU E 2 14 ? 37.456 49.866 31.443 1.00 43.72 14 GLU E C 1
ATOM 14570 O O . GLU E 2 14 ? 37.521 50.940 32.023 1.00 42.82 14 GLU E O 1
ATOM 14576 N N . GLU E 2 15 ? 36.838 48.819 31.977 1.00 45.76 15 GLU E N 1
ATOM 14577 C CA . GLU E 2 15 ? 36.614 48.734 33.428 1.00 47.52 15 GLU E CA 1
ATOM 14578 C C . GLU E 2 15 ? 38.018 48.881 34.031 1.00 47.85 15 GLU E C 1
ATOM 14579 O O . GLU E 2 15 ? 38.968 48.470 33.399 1.00 50.45 15 GLU E O 1
ATOM 14581 N N . ASP E 2 16 ? 38.247 49.455 35.194 1.00 48.90 16 ASP E N 1
ATOM 14582 C CA . ASP E 2 16 ? 37.466 50.415 35.915 1.00 48.47 16 ASP E CA 1
ATOM 14583 C C . ASP E 2 16 ? 38.530 51.481 35.707 1.00 47.38 16 ASP E C 1
ATOM 14584 O O . ASP E 2 16 ? 39.582 51.463 36.368 1.00 48.01 16 ASP E O 1
ATOM 14589 N N . PHE E 2 17 ? 38.317 52.355 34.743 1.00 44.32 17 PHE E N 1
ATOM 14590 C CA . PHE E 2 17 ? 39.266 53.390 34.418 1.00 41.83 17 PHE E CA 1
ATOM 14591 C C . PHE E 2 17 ? 39.388 54.373 35.558 1.00 41.27 17 PHE E C 1
ATOM 14592 O O . PHE E 2 17 ? 38.534 54.416 36.485 1.00 41.55 17 PHE E O 1
ATOM 14600 N N . GLU E 2 18 ? 40.411 55.209 35.453 1.00 39.94 18 GLU E N 1
ATOM 14601 C CA . GLU E 2 18 ? 40.613 56.298 36.393 1.00 39.89 18 GLU E CA 1
ATOM 14602 C C . GLU E 2 18 ? 40.709 57.678 35.705 1.00 39.23 18 GLU E C 1
ATOM 14603 O O . GLU E 2 18 ? 41.205 57.782 34.588 1.00 38.48 18 GLU E O 1
ATOM 14605 N N . ILE E 2 19 ? 40.240 58.715 36.392 1.00 39.26 19 ILE E N 1
ATOM 14606 C CA . ILE E 2 19 ? 40.481 60.086 35.991 1.00 40.84 19 ILE E CA 1
ATOM 14607 C C . ILE E 2 19 ? 41.979 60.400 36.205 1.00 42.57 19 ILE E C 1
ATOM 14608 O O . ILE E 2 19 ? 42.553 60.032 37.238 1.00 42.67 19 ILE E O 1
ATOM 14613 N N . ARG E 2 20 ? 42.605 61.023 35.215 1.00 43.33 20 ARG E N 1
ATOM 14614 C CA . ARG E 2 20 ? 44.031 61.358 35.260 1.00 45.98 20 ARG E CA 1
ATOM 14615 C C . ARG E 2 20 ? 44.365 62.449 36.307 1.00 47.24 20 ARG E C 1
ATOM 14616 O O . ARG E 2 20 ? 43.444 63.051 36.907 1.00 47.35 20 ARG E O 1
ATOM 14618 N N . GLU E 2 21 ? 45.661 62.713 36.509 1.00 48.64 21 GLU E N 1
ATOM 14619 C CA . GLU E 2 21 ? 46.124 63.661 37.532 1.00 50.35 21 GLU E CA 1
ATOM 14620 C C . GLU E 2 21 ? 45.500 65.071 37.459 1.00 51.32 21 GLU E C 1
ATOM 14621 O O . GLU E 2 21 ? 45.038 65.591 38.499 1.00 52.47 21 GLU E O 1
ATOM 14623 N N . ASP E 2 22 ? 45.516 65.679 36.256 1.00 52.23 22 ASP E N 1
ATOM 14624 C CA . ASP E 2 22 ? 44.909 67.007 35.959 1.00 52.89 22 ASP E CA 1
ATOM 14625 C C . ASP E 2 22 ? 43.425 67.002 36.393 1.00 53.24 22 ASP E C 1
ATOM 14626 O O . ASP E 2 22 ? 42.890 67.957 36.970 1.00 53.34 22 ASP E O 1
ATOM 14628 N N . GLY E 2 23 ? 42.774 65.878 36.132 1.00 53.30 23 GLY E N 1
ATOM 14629 C CA . GLY E 2 23 ? 41.341 65.823 36.193 1.00 52.85 23 GLY E CA 1
ATOM 14630 C C . GLY E 2 23 ? 40.730 66.370 34.900 1.00 52.15 23 GLY E C 1
ATOM 14631 O O . GLY E 2 23 ? 39.520 66.576 34.855 1.00 53.10 23 GLY E O 1
ATOM 14632 N N . MET E 2 24 ? 41.494 66.620 33.844 1.00 51.25 24 MET E N 1
ATOM 14633 C CA . MET E 2 24 ? 40.818 67.128 32.631 1.00 50.47 24 MET E CA 1
ATOM 14634 C C . MET E 2 24 ? 40.200 65.999 31.749 1.00 49.24 24 MET E C 1
ATOM 14635 O O . MET E 2 24 ? 39.510 66.291 30.779 1.00 49.40 24 MET E O 1
ATOM 14637 N N . ASP E 2 25 ? 40.441 64.726 32.095 1.00 46.62 25 ASP E N 1
ATOM 14638 C CA . ASP E 2 25 ? 40.216 63.621 31.158 1.00 43.94 25 ASP E CA 1
ATOM 14639 C C . ASP E 2 25 ? 40.501 62.289 31.878 1.00 43.13 25 ASP E C 1
ATOM 14640 O O . ASP E 2 25 ? 41.098 62.286 32.979 1.00 40.31 25 ASP E O 1
ATOM 14645 N N . VAL E 2 26 ? 40.052 61.188 31.261 1.00 41.48 26 VAL E N 1
ATOM 14646 C CA . VAL E 2 26 ? 40.325 59.828 31.721 1.00 42.40 26 VAL E CA 1
ATOM 14647 C C . VAL E 2 26 ? 41.766 59.526 31.348 1.00 42.52 26 VAL E C 1
ATOM 14648 O O . VAL E 2 26 ? 42.270 60.087 30.373 1.00 42.97 26 VAL E O 1
ATOM 14652 N N . ASP E 2 27 ? 42.428 58.683 32.129 1.00 42.85 27 ASP E N 1
ATOM 14653 C CA . ASP E 2 27 ? 43.776 58.277 31.816 1.00 44.50 27 ASP E CA 1
ATOM 14654 C C . ASP E 2 27 ? 43.756 57.477 30.513 1.00 44.46 27 ASP E C 1
ATOM 14655 O O . ASP E 2 27 ? 42.999 56.512 30.386 1.00 44.13 27 ASP E O 1
ATOM 14660 N N . GLU E 2 28 ? 44.601 57.865 29.560 1.00 44.70 28 GLU E N 1
ATOM 14661 C CA . GLU E 2 28 ? 44.703 57.191 28.242 1.00 45.00 28 GLU E CA 1
ATOM 14662 C C . GLU E 2 28 ? 45.029 55.677 28.266 1.00 44.95 28 GLU E C 1
ATOM 14663 O O . GLU E 2 28 ? 44.676 54.929 27.325 1.00 45.36 28 GLU E O 1
ATOM 14665 N N . ASP E 2 29 ? 45.650 55.213 29.350 1.00 44.35 29 ASP E N 1
ATOM 14666 C CA . ASP E 2 29 ? 45.938 53.777 29.537 1.00 43.73 29 ASP E CA 1
ATOM 14667 C C . ASP E 2 29 ? 44.674 52.911 29.512 1.00 42.90 29 ASP E C 1
ATOM 14668 O O . ASP E 2 29 ? 44.712 51.696 29.206 1.00 42.38 29 ASP E O 1
ATOM 14670 N N . PHE E 2 30 ? 43.544 53.544 29.815 1.00 41.71 30 PHE E N 1
ATOM 14671 C CA . PHE E 2 30 ? 42.262 52.848 29.868 1.00 41.63 30 PHE E CA 1
ATOM 14672 C C . PHE E 2 30 ? 41.441 52.899 28.561 1.00 41.08 30 PHE E C 1
ATOM 14673 O O . PHE E 2 30 ? 40.317 52.355 28.511 1.00 39.96 30 PHE E O 1
ATOM 14681 N N . MET E 2 31 ? 41.991 53.564 27.534 1.00 40.16 31 MET E N 1
ATOM 14682 C CA . MET E 2 31 ? 41.298 53.722 26.229 1.00 40.10 31 MET E CA 1
ATOM 14683 C C . MET E 2 31 ? 41.617 52.694 25.120 1.00 39.39 31 MET E C 1
ATOM 14684 O O . MET E 2 31 ? 42.771 52.331 24.854 1.00 38.49 31 MET E O 1
ATOM 14689 N N . MET E 2 32 ? 40.558 52.250 24.462 1.00 38.18 32 MET E N 1
ATOM 14690 C CA . MET E 2 32 ? 40.693 51.446 23.281 1.00 38.47 32 MET E CA 1
ATOM 14691 C C . MET E 2 32 ? 39.943 52.205 22.168 1.00 37.03 32 MET E C 1
ATOM 14692 O O . MET E 2 32 ? 38.884 52.785 22.419 1.00 36.46 32 MET E O 1
ATOM 14697 N N . TYR E 2 33 ? 40.481 52.176 20.958 1.00 35.16 33 TYR E N 1
ATOM 14698 C CA . TYR E 2 33 ? 39.925 52.964 19.834 1.00 34.07 33 TYR E CA 1
ATOM 14699 C C . TYR E 2 33 ? 39.320 52.112 18.741 1.00 33.35 33 TYR E C 1
ATOM 14700 O O . TYR E 2 33 ? 39.835 51.022 18.448 1.00 33.79 33 TYR E O 1
ATOM 14709 N N . ASP E 2 34 ? 38.245 52.596 18.100 1.00 31.84 34 ASP E N 1
ATOM 14710 C CA . ASP E 2 34 ? 37.645 51.856 16.983 1.00 31.17 34 ASP E CA 1
ATOM 14711 C C . ASP E 2 34 ? 36.820 52.824 16.141 1.00 30.12 34 ASP E C 1
ATOM 14712 O O . ASP E 2 34 ? 36.699 53.969 16.511 1.00 29.96 34 ASP E O 1
ATOM 14717 N N . LEU E 2 35 ? 36.241 52.350 15.054 1.00 29.04 35 LEU E N 1
ATOM 14718 C CA . LEU E 2 35 ? 35.436 53.184 14.177 1.00 28.76 35 LEU E CA 1
ATOM 14719 C C . LEU E 2 35 ? 34.106 53.468 14.870 1.00 29.06 35 LEU E C 1
ATOM 14720 O O . LEU E 2 35 ? 33.482 52.524 15.339 1.00 28.00 35 LEU E O 1
ATOM 14725 N N . ASN E 2 36 ? 33.691 54.737 14.929 1.00 27.84 36 ASN E N 1
ATOM 14726 C CA . ASN E 2 36 ? 32.361 55.133 15.459 1.00 28.68 36 ASN E CA 1
ATOM 14727 C C . ASN E 2 36 ? 31.258 54.292 14.879 1.00 29.18 36 ASN E C 1
ATOM 14728 O O . ASN E 2 36 ? 31.154 54.136 13.689 1.00 27.34 36 ASN E O 1
ATOM 14733 N N . GLU E 2 37 ? 30.382 53.783 15.742 1.00 30.67 37 GLU E N 1
ATOM 14734 C CA . GLU E 2 37 ? 29.346 52.879 15.272 1.00 31.06 37 GLU E CA 1
ATOM 14735 C C . GLU E 2 37 ? 28.446 53.488 14.175 1.00 30.41 37 GLU E C 1
ATOM 14736 O O . GLU E 2 37 ? 28.031 52.779 13.234 1.00 30.07 37 GLU E O 1
ATOM 14742 N N . TRP E 2 38 ? 28.098 54.766 14.314 1.00 29.71 38 TRP E N 1
ATOM 14743 C CA . TRP E 2 38 ? 27.242 55.413 13.315 1.00 29.45 38 TRP E CA 1
ATOM 14744 C C . TRP E 2 38 ? 27.936 55.470 11.946 1.00 29.75 38 TRP E C 1
ATOM 14745 O O . TRP E 2 38 ? 27.260 55.520 10.900 1.00 30.09 38 TRP E O 1
ATOM 14756 N N . ASP E 2 39 ? 29.251 55.532 11.937 1.00 27.35 39 ASP E N 1
ATOM 14757 C CA . ASP E 2 39 ? 29.974 55.613 10.644 1.00 28.82 39 ASP E CA 1
ATOM 14758 C C . ASP E 2 39 ? 29.867 54.321 9.809 1.00 28.68 39 ASP E C 1
ATOM 14759 O O . ASP E 2 39 ? 29.873 54.374 8.574 1.00 29.62 39 ASP E O 1
ATOM 14764 N N . ASP E 2 40 ? 29.729 53.152 10.451 1.00 28.55 40 ASP E N 1
ATOM 14765 C CA . ASP E 2 40 ? 29.478 51.924 9.669 1.00 28.73 40 ASP E CA 1
ATOM 14766 C C . ASP E 2 40 ? 28.240 52.121 8.820 1.00 27.39 40 ASP E C 1
ATOM 14767 O O . ASP E 2 40 ? 28.195 51.664 7.709 1.00 26.51 40 ASP E O 1
ATOM 14772 N N . PHE E 2 41 ? 27.215 52.759 9.375 1.00 27.03 41 PHE E N 1
ATOM 14773 C CA . PHE E 2 41 ? 25.955 52.903 8.628 1.00 27.59 41 PHE E CA 1
ATOM 14774 C C . PHE E 2 41 ? 26.038 53.999 7.540 1.00 28.11 41 PHE E C 1
ATOM 14775 O O . PHE E 2 41 ? 25.436 53.841 6.463 1.00 27.38 41 PHE E O 1
ATOM 14783 N N . SER E 2 42 ? 26.764 55.100 7.814 1.00 26.91 42 SER E N 1
ATOM 14784 C CA . SER E 2 42 ? 26.865 56.184 6.817 1.00 28.53 42 SER E CA 1
ATOM 14785 C C . SER E 2 42 ? 27.710 55.730 5.627 1.00 27.02 42 SER E C 1
ATOM 14786 O O . SER E 2 42 ? 27.343 55.974 4.472 1.00 25.15 42 SER E O 1
ATOM 14789 N N . LEU E 2 43 ? 28.799 55.004 5.896 1.00 26.90 43 LEU E N 1
ATOM 14790 C CA . LEU E 2 43 ? 29.591 54.396 4.834 1.00 27.47 43 LEU E CA 1
ATOM 14791 C C . LEU E 2 43 ? 28.777 53.366 3.992 1.00 26.93 43 LEU E C 1
ATOM 14792 O O . LEU E 2 43 ? 28.868 53.365 2.772 1.00 26.48 43 LEU E O 1
ATOM 14797 N N . GLU E 2 44 ? 28.027 52.467 4.634 1.00 26.61 44 GLU E N 1
ATOM 14798 C CA . GLU E 2 44 ? 27.243 51.488 3.846 1.00 27.03 44 GLU E CA 1
ATOM 14799 C C . GLU E 2 44 ? 26.275 52.234 2.917 1.00 26.61 44 GLU E C 1
ATOM 14800 O O . GLU E 2 44 ? 26.054 51.795 1.784 1.00 29.79 44 GLU E O 1
ATOM 14806 N N . GLU E 2 45 ? 25.706 53.341 3.389 1.00 26.75 45 GLU E N 1
ATOM 14807 C CA . GLU E 2 45 ? 24.655 54.059 2.590 1.00 28.33 45 GLU E CA 1
ATOM 14808 C C . GLU E 2 45 ? 25.298 54.644 1.335 1.00 26.94 45 GLU E C 1
ATOM 14809 O O . GLU E 2 45 ? 24.703 54.649 0.249 1.00 27.79 45 GLU E O 1
ATOM 14815 N N . ALA E 2 46 ? 26.532 55.111 1.493 1.00 25.86 46 ALA E N 1
ATOM 14816 C CA . ALA E 2 46 ? 27.328 55.541 0.358 1.00 26.72 46 ALA E CA 1
ATOM 14817 C C . ALA E 2 46 ? 27.662 54.433 -0.624 1.00 26.72 46 ALA E C 1
ATOM 14818 O O . ALA E 2 46 ? 27.508 54.626 -1.845 1.00 26.28 46 ALA E O 1
ATOM 14820 N N . MET E 2 47 ? 28.049 53.253 -0.114 1.00 27.01 47 MET E N 1
ATOM 14821 C CA . MET E 2 47 ? 28.302 52.088 -0.970 1.00 26.72 47 MET E CA 1
ATOM 14822 C C . MET E 2 47 ? 27.012 51.622 -1.682 1.00 27.55 47 MET E C 1
ATOM 14823 O O . MET E 2 47 ? 27.084 51.122 -2.784 1.00 28.14 47 MET E O 1
ATOM 14828 N N . LYS E 2 48 ? 25.859 51.729 -1.033 1.00 27.70 48 LYS E N 1
ATOM 14829 C CA . LYS E 2 48 ? 24.555 51.412 -1.683 1.00 30.70 48 LYS E CA 1
ATOM 14830 C C . LYS E 2 48 ? 24.320 52.340 -2.877 1.00 30.58 48 LYS E C 1
ATOM 14831 O O . LYS E 2 48 ? 23.988 51.875 -3.975 1.00 31.96 48 LYS E O 1
ATOM 14837 N N . ILE E 2 49 ? 24.526 53.631 -2.669 1.00 30.30 49 ILE E N 1
ATOM 14838 C CA . ILE E 2 49 ? 24.452 54.603 -3.789 1.00 29.84 49 ILE E CA 1
ATOM 14839 C C . ILE E 2 49 ? 25.458 54.242 -4.898 1.00 30.19 49 ILE E C 1
ATOM 14840 O O . ILE E 2 49 ? 25.084 54.072 -6.071 1.00 30.89 49 ILE E O 1
ATOM 14845 N N . LYS E 2 50 ? 26.711 54.013 -4.523 1.00 30.72 50 LYS E N 1
ATOM 14846 C CA . LYS E 2 50 ? 27.752 53.646 -5.503 1.00 30.98 50 LYS E CA 1
ATOM 14847 C C . LYS E 2 50 ? 27.358 52.398 -6.311 1.00 32.33 50 LYS E C 1
ATOM 14848 O O . LYS E 2 50 ? 27.384 52.389 -7.545 1.00 32.02 50 LYS E O 1
ATOM 14854 N N . GLU E 2 51 ? 26.973 51.329 -5.629 1.00 33.50 51 GLU E N 1
ATOM 14855 C CA . GLU E 2 51 ? 26.622 50.072 -6.297 1.00 35.23 51 GLU E CA 1
ATOM 14856 C C . GLU E 2 51 ? 25.270 50.072 -7.043 1.00 37.16 51 GLU E C 1
ATOM 14857 O O . GLU E 2 51 ? 25.010 49.192 -7.872 1.00 38.75 51 GLU E O 1
ATOM 14863 N N . SER E 2 52 ? 24.410 51.033 -6.753 1.00 38.52 52 SER E N 1
ATOM 14864 C CA . SER E 2 52 ? 23.111 51.132 -7.432 1.00 41.21 52 SER E CA 1
ATOM 14865 C C . SER E 2 52 ? 23.247 51.808 -8.801 1.00 42.90 52 SER E C 1
ATOM 14866 O O . SER E 2 52 ? 22.366 51.722 -9.627 1.00 43.58 52 SER E O 1
ATOM 14868 N N . SER E 2 53 ? 24.370 52.477 -9.006 1.00 44.94 53 SER E N 1
ATOM 14869 C CA . SER E 2 53 ? 24.605 53.358 -10.146 1.00 47.78 53 SER E CA 1
ATOM 14870 C C . SER E 2 53 ? 25.441 52.599 -11.211 1.00 48.92 53 SER E C 1
ATOM 14871 O O . SER E 2 53 ? 26.537 52.134 -10.943 1.00 48.48 53 SER E O 1
ATOM 14874 N N . ASP E 2 54 ? 24.917 52.434 -12.415 1.00 51.52 54 ASP E N 1
ATOM 14875 C CA . ASP E 2 54 ? 25.754 51.891 -13.486 1.00 52.63 54 ASP E CA 1
ATOM 14876 C C . ASP E 2 54 ? 26.672 53.038 -13.956 1.00 53.38 54 ASP E C 1
ATOM 14877 O O . ASP E 2 54 ? 27.371 52.925 -14.951 1.00 54.37 54 ASP E O 1
ATOM 14879 N N . THR E 2 55 ? 26.655 54.158 -13.227 1.00 52.62 55 THR E N 1
ATOM 14880 C CA . THR E 2 55 ? 27.687 55.175 -13.384 1.00 51.93 55 THR E CA 1
ATOM 14881 C C . THR E 2 55 ? 28.585 55.288 -12.154 1.00 50.32 55 THR E C 1
ATOM 14882 O O . THR E 2 55 ? 28.258 54.867 -11.069 1.00 51.28 55 THR E O 1
ATOM 14886 N N . ASP E 2 56 ? 29.728 55.899 -12.350 1.00 47.70 56 ASP E N 1
ATOM 14887 C CA . ASP E 2 56 ? 30.782 55.934 -11.360 1.00 46.05 56 ASP E CA 1
ATOM 14888 C C . ASP E 2 56 ? 30.609 56.875 -10.160 1.00 42.26 56 ASP E C 1
ATOM 14889 O O . ASP E 2 56 ? 30.284 58.051 -10.314 1.00 39.83 56 ASP E O 1
ATOM 14894 N N . VAL E 2 57 ? 30.867 56.339 -8.967 1.00 39.08 57 VAL E N 1
ATOM 14895 C CA . VAL E 2 57 ? 30.804 57.113 -7.731 1.00 35.83 57 VAL E CA 1
ATOM 14896 C C . VAL E 2 57 ? 32.015 56.844 -6.852 1.00 35.10 57 VAL E C 1
ATOM 14897 O O . VAL E 2 57 ? 32.232 55.718 -6.400 1.00 34.05 57 VAL E O 1
ATOM 14901 N N . GLU E 2 58 ? 32.793 57.886 -6.593 1.00 32.83 58 GLU E N 1
ATOM 14902 C CA . GLU E 2 58 ? 33.947 57.775 -5.716 1.00 33.64 58 GLU E CA 1
ATOM 14903 C C . GLU E 2 58 ? 33.481 58.021 -4.269 1.00 31.87 58 GLU E C 1
ATOM 14904 O O . GLU E 2 58 ? 32.859 59.025 -4.002 1.00 32.06 58 GLU E O 1
ATOM 14910 N N . VAL E 2 59 ? 33.759 57.081 -3.358 1.00 30.24 59 VAL E N 1
ATOM 14911 C CA . VAL E 2 59 ? 33.342 57.205 -1.949 1.00 28.72 59 VAL E CA 1
ATOM 14912 C C . VAL E 2 59 ? 34.647 57.463 -1.196 1.00 28.68 59 VAL E C 1
ATOM 14913 O O . VAL E 2 59 ? 35.570 56.639 -1.254 1.00 29.63 59 VAL E O 1
ATOM 14917 N N . VAL E 2 60 ? 34.771 58.624 -0.571 1.00 28.91 60 VAL E N 1
ATOM 14918 C CA . VAL E 2 60 ? 35.994 58.964 0.109 1.00 29.08 60 VAL E CA 1
ATOM 14919 C C . VAL E 2 60 ? 35.712 59.171 1.613 1.00 28.74 60 VAL E C 1
ATOM 14920 O O . VAL E 2 60 ? 34.828 59.970 1.961 1.00 27.44 60 VAL E O 1
ATOM 14924 N N . VAL E 2 61 ? 36.441 58.489 2.504 1.00 26.29 61 VAL E N 1
ATOM 14925 C CA . VAL E 2 61 ? 36.264 58.764 3.917 1.00 26.36 61 VAL E CA 1
ATOM 14926 C C . VAL E 2 61 ? 37.330 59.730 4.395 1.00 25.85 61 VAL E C 1
ATOM 14927 O O . VAL E 2 61 ? 38.461 59.746 3.921 1.00 26.43 61 VAL E O 1
ATOM 14931 N N . VAL E 2 62 ? 36.968 60.547 5.351 1.00 26.76 62 VAL E N 1
ATOM 14932 C CA . VAL E 2 62 ? 37.860 61.574 5.818 1.00 26.65 62 VAL E CA 1
ATOM 14933 C C . VAL E 2 62 ? 37.763 61.578 7.283 1.00 27.03 62 VAL E C 1
ATOM 14934 O O . VAL E 2 62 ? 36.658 61.565 7.827 1.00 26.75 62 VAL E O 1
ATOM 14938 N N . SER E 2 63 ? 38.916 61.657 7.962 1.00 27.04 63 SER E N 1
ATOM 14939 C CA . SER E 2 63 ? 38.908 61.791 9.387 1.00 27.89 63 SER E CA 1
ATOM 14940 C C . SER E 2 63 ? 39.923 62.808 9.929 1.00 27.84 63 SER E C 1
ATOM 14941 O O . SER E 2 63 ? 41.021 62.934 9.369 1.00 27.98 63 SER E O 1
ATOM 14944 N N . VAL E 2 64 ? 39.538 63.584 10.950 1.00 27.77 64 VAL E N 1
ATOM 14945 C CA . VAL E 2 64 ? 40.488 64.573 11.562 1.00 28.91 64 VAL E CA 1
ATOM 14946 C C . VAL E 2 64 ? 41.010 63.962 12.857 1.00 30.61 64 VAL E C 1
ATOM 14947 O O . VAL E 2 64 ? 40.238 63.753 13.789 1.00 31.39 64 VAL E O 1
ATOM 14951 N N . GLY E 2 65 ? 42.298 63.633 12.918 1.00 31.46 65 GLY E N 1
ATOM 14952 C CA . GLY E 2 65 ? 42.826 62.921 14.078 1.00 32.69 65 GLY E CA 1
ATOM 14953 C C . GLY E 2 65 ? 44.281 62.503 13.904 1.00 32.63 65 GLY E C 1
ATOM 14954 O O . GLY E 2 65 ? 44.792 62.589 12.816 1.00 31.94 65 GLY E O 1
ATOM 14955 N N . PRO E 2 66 ? 44.922 61.994 14.971 1.00 34.17 66 PRO E N 1
ATOM 14956 C CA . PRO E 2 66 ? 46.343 61.586 14.935 1.00 33.95 66 PRO E CA 1
ATOM 14957 C C . PRO E 2 66 ? 46.593 60.244 14.277 1.00 35.06 66 PRO E C 1
ATOM 14958 O O . PRO E 2 66 ? 45.621 59.658 13.738 1.00 35.06 66 PRO E O 1
ATOM 14962 N N . ASP E 2 67 ? 47.857 59.758 14.290 1.00 36.36 67 ASP E N 1
ATOM 14963 C CA . ASP E 2 67 ? 48.291 58.532 13.553 1.00 37.63 67 ASP E CA 1
ATOM 14964 C C . ASP E 2 67 ? 47.349 57.319 13.752 1.00 35.67 67 ASP E C 1
ATOM 14965 O O . ASP E 2 67 ? 47.081 56.565 12.824 1.00 34.44 67 ASP E O 1
ATOM 14970 N N . ARG E 2 68 ? 46.932 57.111 14.993 1.00 34.11 68 ARG E N 1
ATOM 14971 C CA . ARG E 2 68 ? 46.124 55.934 15.365 1.00 33.52 68 ARG E CA 1
ATOM 14972 C C . ARG E 2 68 ? 44.842 55.815 14.545 1.00 32.87 68 ARG E C 1
ATOM 14973 O O . ARG E 2 68 ? 44.282 54.721 14.381 1.00 32.68 68 ARG E O 1
ATOM 14981 N N . VAL E 2 69 ? 44.380 56.947 13.998 1.00 32.20 69 VAL E N 1
ATOM 14982 C CA . VAL E 2 69 ? 43.124 56.952 13.232 1.00 30.76 69 VAL E CA 1
ATOM 149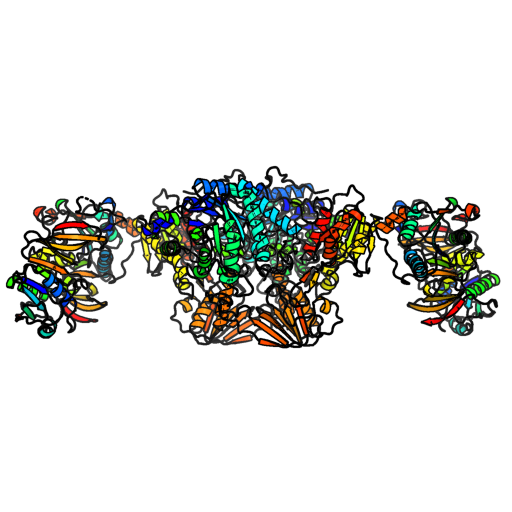83 C C . VAL E 2 69 ? 43.235 56.143 11.939 1.00 30.57 69 VAL E C 1
ATOM 14984 O O . VAL E 2 69 ? 42.235 55.651 11.410 1.00 28.74 69 VAL E O 1
ATOM 14988 N N . ASP E 2 70 ? 44.458 56.012 11.403 1.00 31.66 70 ASP E N 1
ATOM 14989 C CA . ASP E 2 70 ? 44.699 55.178 10.233 1.00 32.53 70 ASP E CA 1
ATOM 14990 C C . ASP E 2 70 ? 44.049 53.801 10.365 1.00 31.87 70 ASP E C 1
ATOM 14991 O O . ASP E 2 70 ? 43.471 53.317 9.398 1.00 32.55 70 ASP E O 1
ATOM 14996 N N . GLU E 2 71 ? 44.100 53.186 11.545 1.00 31.01 71 GLU E N 1
ATOM 14997 C CA . GLU E 2 71 ? 43.442 51.884 11.714 1.00 32.14 71 GLU E CA 1
ATOM 14998 C C . GLU E 2 71 ? 41.925 51.938 11.337 1.00 32.20 71 GLU E C 1
ATOM 14999 O O . GLU E 2 71 ? 41.353 51.007 10.706 1.00 32.27 71 GLU E O 1
ATOM 15001 N N . SER E 2 72 ? 41.269 53.017 11.716 1.00 31.84 72 SER E N 1
ATOM 15002 C CA . SER E 2 72 ? 39.823 53.056 11.449 1.00 31.88 72 SER E CA 1
ATOM 15003 C C . SER E 2 72 ? 39.559 53.408 10.014 1.00 31.64 72 SER E C 1
ATOM 15004 O O . SER E 2 72 ? 38.593 52.947 9.399 1.00 30.93 72 SER E O 1
ATOM 15007 N N . LEU E 2 73 ? 40.441 54.230 9.449 1.00 32.85 73 LEU E N 1
ATOM 15008 C CA . LEU E 2 73 ? 40.360 54.540 8.013 1.00 32.04 73 LEU E CA 1
ATOM 15009 C C . LEU E 2 73 ? 40.597 53.268 7.173 1.00 32.32 73 LEU E C 1
ATOM 15010 O O . LEU E 2 73 ? 39.944 53.055 6.153 1.00 30.99 73 LEU E O 1
ATOM 15015 N N . ARG E 2 74 ? 41.501 52.396 7.618 1.00 33.48 74 ARG E N 1
ATOM 15016 C CA . ARG E 2 74 ? 41.684 51.127 6.915 1.00 34.02 74 ARG E CA 1
ATOM 15017 C C . ARG E 2 74 ? 40.488 50.190 6.896 1.00 33.48 74 ARG E C 1
ATOM 15018 O O . ARG E 2 74 ? 40.227 49.543 5.858 1.00 33.22 74 ARG E O 1
ATOM 15026 N N . LYS E 2 75 ? 39.774 50.123 8.030 1.00 32.48 75 LYS E N 1
ATOM 15027 C CA . LYS E 2 75 ? 38.517 49.405 8.116 1.00 31.99 75 LYS E CA 1
ATOM 15028 C C . LYS E 2 75 ? 37.504 49.913 7.082 1.00 31.88 75 LYS E C 1
ATOM 15029 O O . LYS E 2 75 ? 36.810 49.138 6.384 1.00 30.48 75 LYS E O 1
ATOM 15035 N N . CYS E 2 76 ? 37.446 51.236 6.964 1.00 31.56 76 CYS E N 1
ATOM 15036 C CA . CYS E 2 76 ? 36.578 51.872 5.976 1.00 29.91 76 CYS E CA 1
ATOM 15037 C C . CYS E 2 76 ? 36.969 51.452 4.566 1.00 29.01 76 CYS E C 1
ATOM 15038 O O . CYS E 2 76 ? 36.104 51.051 3.764 1.00 29.09 76 CYS E O 1
ATOM 15041 N N . LEU E 2 77 ? 38.258 51.499 4.241 1.00 28.22 77 LEU E N 1
ATOM 15042 C CA . LEU E 2 77 ? 38.653 50.976 2.941 1.00 28.22 77 LEU E CA 1
ATOM 15043 C C . LEU E 2 77 ? 38.275 49.514 2.752 1.00 29.68 77 LEU E C 1
ATOM 15044 O O . LEU E 2 77 ? 37.772 49.143 1.685 1.00 29.78 77 LEU E O 1
ATOM 15049 N N . ALA E 2 78 ? 38.505 48.659 3.759 1.00 28.90 78 ALA E N 1
ATOM 15050 C CA . ALA E 2 78 ? 38.131 47.251 3.622 1.00 29.13 78 ALA E CA 1
ATOM 15051 C C . ALA E 2 78 ? 36.617 47.109 3.418 1.00 28.84 78 ALA E C 1
ATOM 15052 O O . ALA E 2 78 ? 36.151 46.163 2.774 1.00 30.01 78 ALA E O 1
ATOM 15054 N N . LYS E 2 79 ? 35.845 48.001 4.038 1.00 29.94 79 LYS E N 1
ATOM 15055 C CA . LYS E 2 79 ? 34.367 47.979 3.948 1.00 30.18 79 LYS E CA 1
ATOM 15056 C C . LYS E 2 79 ? 33.845 48.689 2.696 1.00 29.80 79 LYS E C 1
ATOM 15057 O O . LYS E 2 79 ? 32.630 48.895 2.537 1.00 30.07 79 LYS E O 1
ATOM 15063 N N . GLY E 2 80 ? 34.760 49.142 1.849 1.00 28.49 80 GLY E N 1
ATOM 15064 C CA . GLY E 2 80 ? 34.387 49.534 0.511 1.00 27.39 80 GLY E CA 1
ATOM 15065 C C . GLY E 2 80 ? 34.766 50.948 0.052 1.00 28.72 80 GLY E C 1
ATOM 15066 O O . GLY E 2 80 ? 34.756 51.186 -1.139 1.00 29.71 80 GLY E O 1
ATOM 15067 N N . ALA E 2 81 ? 35.039 51.908 0.950 1.00 28.74 81 ALA E N 1
ATOM 15068 C CA . ALA E 2 81 ? 35.582 53.201 0.574 1.00 30.23 81 ALA E CA 1
ATOM 15069 C C . ALA E 2 81 ? 36.690 53.155 -0.489 1.00 30.85 81 ALA E C 1
ATOM 15070 O O . ALA E 2 81 ? 37.602 52.338 -0.399 1.00 32.60 81 ALA E O 1
ATOM 15072 N N . ASP E 2 82 ? 36.627 54.044 -1.462 1.00 30.24 82 ASP E N 1
ATOM 15073 C CA . ASP E 2 82 ? 37.659 54.138 -2.520 1.00 31.38 82 ASP E CA 1
ATOM 15074 C C . ASP E 2 82 ? 38.941 54.806 -2.064 1.00 31.30 82 ASP E C 1
ATOM 15075 O O . ASP E 2 82 ? 40.015 54.422 -2.518 1.00 31.52 82 ASP E O 1
ATOM 15080 N N . ARG E 2 83 ? 38.840 55.812 -1.185 1.00 30.73 83 ARG E N 1
ATOM 15081 C CA . ARG E 2 83 ? 40.004 56.571 -0.764 1.00 30.70 83 ARG E CA 1
ATOM 15082 C C . ARG E 2 83 ? 39.800 56.975 0.663 1.00 30.64 83 ARG E C 1
ATOM 15083 O O . ARG E 2 83 ? 38.667 57.090 1.132 1.00 30.39 83 ARG E O 1
ATOM 15091 N N . ALA E 2 84 ? 40.896 57.334 1.316 1.00 28.60 84 ALA E N 1
ATOM 15092 C CA . ALA E 2 84 ? 40.855 57.670 2.716 1.00 30.10 84 ALA E CA 1
ATOM 15093 C C . ALA E 2 84 ? 41.778 58.811 2.957 1.00 29.93 84 ALA E C 1
ATOM 15094 O O . ALA E 2 84 ? 42.922 58.800 2.497 1.00 30.30 84 ALA E O 1
ATOM 15096 N N . VAL E 2 85 ? 41.285 59.788 3.702 1.00 30.40 85 VAL E N 1
ATOM 15097 C CA . VAL E 2 85 ? 42.032 61.000 3.974 1.00 29.61 85 VAL E CA 1
ATOM 15098 C C . VAL E 2 85 ? 42.024 61.307 5.423 1.00 30.49 85 VAL E C 1
ATOM 15099 O O . VAL E 2 85 ? 40.972 61.276 6.089 1.00 30.04 85 VAL E O 1
ATOM 15103 N N . ARG E 2 86 ? 43.195 61.713 5.909 1.00 30.58 86 ARG E N 1
ATOM 15104 C CA . ARG E 2 86 ? 43.371 62.035 7.282 1.00 32.02 86 ARG E CA 1
ATOM 15105 C C . ARG E 2 86 ? 44.027 63.411 7.448 1.00 33.46 86 ARG E C 1
ATOM 15106 O O . ARG E 2 86 ? 45.116 63.686 6.899 1.00 32.45 86 ARG E O 1
ATOM 15114 N N . VAL E 2 87 ? 43.353 64.257 8.224 1.00 33.35 87 VAL E N 1
ATOM 15115 C CA . VAL E 2 87 ? 43.793 65.631 8.426 1.00 34.70 87 VAL E CA 1
ATOM 15116 C C . VAL E 2 87 ? 44.265 65.752 9.844 1.00 35.75 87 VAL E C 1
ATOM 15117 O O . VAL E 2 87 ? 43.535 65.360 10.779 1.00 34.61 87 VAL E O 1
ATOM 15121 N N . TRP E 2 88 ? 45.466 66.321 10.027 1.00 36.88 88 TRP E N 1
ATOM 15122 C CA . TRP E 2 88 ? 45.976 66.524 11.366 1.00 38.19 88 TRP E CA 1
ATOM 15123 C C . TRP E 2 88 ? 47.132 67.498 11.467 1.00 40.52 88 TRP E C 1
ATOM 15124 O O . TRP E 2 88 ? 47.955 67.631 10.542 1.00 40.00 88 TRP E O 1
ATOM 15135 N N . ASP E 2 89 ? 47.176 68.179 12.601 1.00 42.72 89 ASP E N 1
ATOM 15136 C CA . ASP E 2 89 ? 48.395 68.775 13.113 1.00 45.25 89 ASP E CA 1
ATOM 15137 C C . ASP E 2 89 ? 48.232 68.705 14.598 1.00 46.67 89 ASP E C 1
ATOM 15138 O O . ASP E 2 89 ? 47.092 68.763 15.099 1.00 46.74 89 ASP E O 1
ATOM 15140 N N . ASP E 2 90 ? 49.358 68.576 15.308 1.00 48.77 90 ASP E N 1
ATOM 15141 C CA . ASP E 2 90 ? 49.357 68.470 16.766 1.00 50.08 90 ASP E CA 1
ATOM 15142 C C . ASP E 2 90 ? 48.609 69.646 17.365 1.00 48.77 90 ASP E C 1
ATOM 15143 O O . ASP E 2 90 ? 48.006 69.521 18.425 1.00 48.72 90 ASP E O 1
ATOM 15148 N N . ALA E 2 91 ? 48.636 70.789 16.685 1.00 48.08 91 ALA E N 1
ATOM 15149 C CA . ALA E 2 91 ? 47.913 71.978 17.183 1.00 47.44 91 ALA E CA 1
ATOM 15150 C C . ALA E 2 91 ? 46.399 71.755 17.240 1.00 47.52 91 ALA E C 1
ATOM 15151 O O . ALA E 2 91 ? 45.704 72.427 17.989 1.00 46.36 91 ALA E O 1
ATOM 15153 N N . ALA E 2 92 ? 45.902 70.814 16.439 1.00 46.80 92 ALA E N 1
ATOM 15154 C CA . ALA E 2 92 ? 44.488 70.495 16.457 1.00 47.10 92 ALA E CA 1
ATOM 15155 C C . ALA E 2 92 ? 44.020 69.734 17.703 1.00 47.60 92 ALA E C 1
ATOM 15156 O O . ALA E 2 92 ? 42.814 69.517 17.871 1.00 47.26 92 ALA E O 1
ATOM 15158 N N . GLU E 2 93 ? 44.952 69.336 18.586 1.00 48.21 93 GLU E N 1
ATOM 15159 C CA . GLU E 2 93 ? 44.575 68.573 19.774 1.00 48.01 93 GLU E CA 1
ATOM 15160 C C . GLU E 2 93 ? 43.507 69.325 20.558 1.00 46.65 93 GLU E C 1
ATOM 15161 O O . GLU E 2 93 ? 43.638 70.544 20.787 1.00 46.44 93 GLU E O 1
ATOM 15167 N N . GLY E 2 94 ? 42.465 68.600 20.975 1.00 45.04 94 GLY E N 1
ATOM 15168 C CA . GLY E 2 94 ? 41.376 69.165 21.765 1.00 43.64 94 GLY E CA 1
ATOM 15169 C C . GLY E 2 94 ? 40.358 70.009 20.982 1.00 42.89 94 GLY E C 1
ATOM 15170 O O . GLY E 2 94 ? 39.527 70.714 21.582 1.00 42.73 94 GLY E O 1
ATOM 15171 N N . SER E 2 95 ? 40.410 69.960 19.653 1.00 41.63 95 SER E N 1
ATOM 15172 C CA . SER E 2 95 ? 39.359 70.643 18.883 1.00 39.95 95 SER E CA 1
ATOM 15173 C C . SER E 2 95 ? 37.980 70.035 19.201 1.00 38.66 95 SER E C 1
ATOM 15174 O O . SER E 2 95 ? 37.785 68.823 19.126 1.00 39.57 95 SER E O 1
ATOM 15177 N N . ASP E 2 96 ? 37.041 70.887 19.600 1.00 36.52 96 ASP E N 1
ATOM 15178 C CA . ASP E 2 96 ? 35.679 70.450 19.854 1.00 36.04 96 ASP E CA 1
ATOM 15179 C C . ASP E 2 96 ? 34.890 70.206 18.533 1.00 33.79 96 ASP E C 1
ATOM 15180 O O . ASP E 2 96 ? 35.471 70.254 17.454 1.00 33.70 96 ASP E O 1
ATOM 15185 N N . ALA E 2 97 ? 33.592 69.944 18.630 1.00 31.35 97 ALA E N 1
ATOM 15186 C CA . ALA E 2 97 ? 32.834 69.521 17.443 1.00 31.65 97 ALA E CA 1
ATOM 15187 C C . ALA E 2 97 ? 32.729 70.683 16.443 1.00 30.71 97 ALA E C 1
ATOM 15188 O O . ALA E 2 97 ? 32.561 70.460 15.246 1.00 31.00 97 ALA E O 1
ATOM 15190 N N . ILE E 2 98 ? 32.743 71.906 16.957 1.00 30.10 98 ILE E N 1
ATOM 15191 C CA . ILE E 2 98 ? 32.541 73.046 16.099 1.00 30.54 98 ILE E CA 1
ATOM 15192 C C . ILE E 2 98 ? 33.818 73.402 15.348 1.00 30.58 98 ILE E C 1
ATOM 15193 O O . ILE E 2 98 ? 33.764 73.747 14.151 1.00 29.55 98 ILE E O 1
ATOM 15198 N N . VAL E 2 99 ? 34.957 73.284 16.028 1.00 29.02 99 VAL E N 1
ATOM 15199 C CA . VAL E 2 99 ? 36.233 73.429 15.355 1.00 28.87 99 VAL E CA 1
ATOM 15200 C C . VAL E 2 99 ? 36.455 72.275 14.393 1.00 27.74 99 VAL E C 1
ATOM 15201 O O . VAL E 2 99 ? 36.976 72.458 13.283 1.00 29.66 99 VAL E O 1
ATOM 15205 N N . VAL E 2 100 ? 36.096 71.064 14.794 1.00 27.66 100 VAL E N 1
ATOM 15206 C CA . VAL E 2 100 ? 36.221 69.927 13.845 1.00 27.40 100 VAL E CA 1
ATOM 15207 C C . VAL E 2 100 ? 35.328 70.129 12.622 1.00 26.84 100 VAL E C 1
ATOM 15208 O O . VAL E 2 100 ? 35.744 69.879 11.506 1.00 28.20 100 VAL E O 1
ATOM 15212 N N . GLY E 2 101 ? 34.113 70.619 12.828 1.00 26.50 101 GLY E N 1
ATOM 15213 C CA . GLY E 2 101 ? 33.212 70.975 11.718 1.00 26.33 101 GLY E CA 1
ATOM 15214 C C . GLY E 2 101 ? 33.874 71.931 10.735 1.00 25.72 101 GLY E C 1
ATOM 15215 O O . GLY E 2 101 ? 33.794 71.791 9.495 1.00 25.02 101 GLY E O 1
ATOM 15216 N N . ARG E 2 102 ? 34.584 72.895 11.291 1.00 26.93 102 ARG E N 1
ATOM 15217 C CA . ARG E 2 102 ? 35.252 73.865 10.435 1.00 28.97 102 ARG E CA 1
ATOM 15218 C C . ARG E 2 102 ? 36.433 73.250 9.679 1.00 28.69 102 ARG E C 1
ATOM 15219 O O . ARG E 2 102 ? 36.657 73.555 8.517 1.00 29.66 102 ARG E O 1
ATOM 15227 N N . ILE E 2 103 ? 37.216 72.397 10.347 1.00 29.02 103 ILE E N 1
ATOM 15228 C CA . ILE E 2 103 ? 38.335 71.722 9.670 1.00 27.55 103 ILE E CA 1
ATOM 15229 C C . ILE E 2 103 ? 37.848 70.803 8.541 1.00 28.47 103 ILE E C 1
ATOM 15230 O O . ILE E 2 103 ? 38.454 70.769 7.439 1.00 29.93 103 ILE E O 1
ATOM 15235 N N . LEU E 2 104 ? 36.832 69.988 8.833 1.00 27.53 104 LEU E N 1
ATOM 15236 C CA . LEU E 2 104 ? 36.198 69.126 7.815 1.00 27.43 104 LEU E CA 1
ATOM 15237 C C . LEU E 2 104 ? 35.689 69.940 6.623 1.00 27.64 104 LEU E C 1
ATOM 15238 O O . LEU E 2 104 ? 35.841 69.507 5.486 1.00 28.56 104 LEU E O 1
ATOM 15243 N N . THR E 2 105 ? 35.097 71.108 6.871 1.00 27.19 105 THR E N 1
ATOM 15244 C CA . THR E 2 105 ? 34.600 71.949 5.773 1.00 26.66 105 THR E CA 1
ATOM 15245 C C . THR E 2 105 ? 35.743 72.319 4.812 1.00 28.53 105 THR E C 1
ATOM 15246 O O . THR E 2 105 ? 35.578 72.239 3.589 1.00 28.61 105 THR E O 1
ATOM 15250 N N . GLU E 2 106 ? 36.905 72.736 5.330 1.00 28.16 106 GLU E N 1
ATOM 15251 C CA . GLU E 2 106 ? 38.004 73.089 4.420 1.00 27.97 106 GLU E CA 1
ATOM 15252 C C . GLU E 2 106 ? 38.485 71.902 3.592 1.00 27.97 106 GLU E C 1
ATOM 15253 O O . GLU E 2 106 ? 38.768 72.094 2.425 1.00 27.00 106 GLU E O 1
ATOM 15259 N N . VAL E 2 107 ? 38.570 70.667 4.151 1.00 27.52 107 VAL E N 1
ATOM 15260 C CA . VAL E 2 107 ? 38.982 69.533 3.302 1.00 28.04 107 VAL E CA 1
ATOM 15261 C C . VAL E 2 107 ? 37.859 69.097 2.310 1.00 27.11 107 VAL E C 1
ATOM 15262 O O . VAL E 2 107 ? 38.138 68.702 1.171 1.00 28.21 107 VAL E O 1
ATOM 15266 N N . ILE E 2 108 ? 36.600 69.228 2.745 1.00 26.42 108 ILE E N 1
ATOM 15267 C CA . ILE E 2 108 ? 35.429 68.947 1.873 1.00 27.79 108 ILE E CA 1
ATOM 15268 C C . ILE E 2 108 ? 35.512 69.957 0.672 1.00 28.63 108 ILE E C 1
ATOM 15269 O O . ILE E 2 108 ? 35.283 69.571 -0.479 1.00 29.66 108 ILE E O 1
ATOM 15274 N N . LYS E 2 109 ? 35.914 71.179 0.913 1.00 28.00 109 LYS E N 1
ATOM 15275 C CA . LYS E 2 109 ? 36.032 72.113 -0.217 1.00 29.69 109 LYS E CA 1
ATOM 15276 C C . LYS E 2 109 ? 37.101 71.650 -1.181 1.00 29.74 109 LYS E C 1
ATOM 15277 O O . LYS E 2 109 ? 36.890 71.725 -2.391 1.00 29.54 109 LYS E O 1
ATOM 15283 N N . LYS E 2 110 ? 38.232 71.144 -0.651 1.00 31.41 110 LYS E N 1
ATOM 15284 C CA . LYS E 2 110 ? 39.330 70.647 -1.489 1.00 30.81 110 LYS E CA 1
ATOM 15285 C C . LYS E 2 110 ? 38.897 69.423 -2.262 1.00 30.26 110 LYS E C 1
ATOM 15286 O O . LYS E 2 110 ? 39.359 69.220 -3.394 1.00 30.43 110 LYS E O 1
ATOM 15292 N N . GLU E 2 111 ? 38.030 68.584 -1.661 1.00 28.48 111 GLU E N 1
ATOM 15293 C CA . GLU E 2 111 ? 37.510 67.397 -2.330 1.00 28.95 111 GLU E CA 1
ATOM 15294 C C . GLU E 2 111 ? 36.353 67.640 -3.294 1.00 28.53 111 GLU E C 1
ATOM 15295 O O . GLU E 2 111 ? 36.164 66.880 -4.237 1.00 29.48 111 GLU E O 1
ATOM 15301 N N . ALA E 2 112 ? 35.532 68.646 -3.014 1.00 29.54 112 ALA E N 1
ATOM 15302 C CA . ALA E 2 112 ? 34.436 69.053 -3.927 1.00 28.39 112 ALA E CA 1
ATOM 15303 C C . ALA E 2 112 ? 33.428 67.862 -4.206 1.00 28.69 112 ALA E C 1
ATOM 15304 O O . ALA E 2 112 ? 33.223 67.434 -5.329 1.00 28.39 112 ALA E O 1
ATOM 15306 N N . PRO E 2 113 ? 32.783 67.327 -3.170 1.00 28.41 113 PRO E N 1
ATOM 15307 C CA . PRO E 2 113 ? 31.867 66.194 -3.383 1.00 27.44 113 PRO E CA 1
ATOM 15308 C C . PRO E 2 113 ? 30.474 66.671 -3.665 1.00 28.13 113 PRO E C 1
ATOM 15309 O O . PRO E 2 113 ? 30.188 67.857 -3.572 1.00 27.81 113 PRO E O 1
ATOM 15313 N N . ASP E 2 114 ? 29.627 65.714 -4.002 1.00 27.82 114 ASP E N 1
ATOM 15314 C CA . ASP E 2 114 ? 28.267 65.956 -4.388 1.00 28.51 114 ASP E CA 1
ATOM 15315 C C . ASP E 2 114 ? 27.352 65.832 -3.186 1.00 28.69 114 ASP E C 1
ATOM 15316 O O . ASP E 2 114 ? 26.201 66.335 -3.200 1.00 29.53 114 ASP E O 1
ATOM 15321 N N . MET E 2 115 ? 27.815 65.092 -2.177 1.00 27.75 115 MET E N 1
ATOM 15322 C CA . MET E 2 115 ? 27.063 64.844 -0.952 1.00 27.82 115 MET E CA 1
ATOM 15323 C C . MET E 2 115 ? 28.018 64.595 0.189 1.00 27.33 115 MET E C 1
ATOM 15324 O O . MET E 2 115 ? 29.122 64.107 -0.023 1.00 27.49 115 MET E O 1
ATOM 15329 N N . VAL E 2 116 ? 27.598 64.944 1.401 1.00 25.37 116 VAL E N 1
ATOM 15330 C CA . VAL E 2 116 ? 28.405 64.691 2.591 1.00 26.23 116 VAL E CA 1
ATOM 15331 C C . VAL E 2 116 ? 27.574 63.970 3.653 1.00 26.08 116 VAL E C 1
ATOM 15332 O O . VAL E 2 116 ? 26.508 64.474 4.031 1.00 26.82 116 VAL E O 1
ATOM 15336 N N . PHE E 2 117 ? 28.081 62.820 4.126 1.00 25.62 117 PHE E N 1
ATOM 15337 C CA . PHE E 2 117 ? 27.440 62.013 5.182 1.00 26.26 117 PHE E CA 1
ATOM 15338 C C . PHE E 2 117 ? 28.300 62.091 6.412 1.00 26.36 117 PHE E C 1
ATOM 15339 O O . PHE E 2 117 ? 29.538 62.035 6.311 1.00 27.32 117 PHE E O 1
ATOM 15347 N N . ALA E 2 118 ? 27.637 62.254 7.564 1.00 25.54 118 ALA E N 1
ATOM 15348 C CA . ALA E 2 118 ? 28.250 62.169 8.884 1.00 25.28 118 ALA E CA 1
ATOM 15349 C C . ALA E 2 118 ? 27.333 61.300 9.788 1.00 26.84 118 ALA E C 1
ATOM 15350 O O . ALA E 2 118 ? 26.111 61.153 9.502 1.00 25.44 118 ALA E O 1
ATOM 15352 N N . GLY E 2 119 ? 27.866 60.771 10.899 1.00 26.06 119 GLY E N 1
ATOM 15353 C CA . GLY E 2 119 ? 26.981 60.055 11.804 1.00 24.68 119 GLY E CA 1
ATOM 15354 C C . GLY E 2 119 ? 26.111 60.987 12.617 1.00 25.38 119 GLY E C 1
ATOM 15355 O O . GLY E 2 119 ? 26.468 62.160 12.873 1.00 25.22 119 GLY E O 1
ATOM 15356 N N . VAL E 2 120 ? 24.970 60.476 13.099 1.00 26.15 120 VAL E N 1
ATOM 15357 C CA . VAL E 2 120 ? 24.149 61.336 13.993 1.00 25.15 120 VAL E CA 1
ATOM 15358 C C . VAL E 2 120 ? 24.943 61.832 15.197 1.00 25.45 120 VAL E C 1
ATOM 15359 O O . VAL E 2 120 ? 24.801 62.948 15.620 1.00 25.26 120 VAL E O 1
ATOM 15363 N N . GLN E 2 121 ? 25.780 60.969 15.795 1.00 26.54 121 GLN E N 1
ATOM 15364 C CA . GLN E 2 121 ? 26.586 61.403 16.964 1.00 26.91 121 GLN E CA 1
ATOM 15365 C C . GLN E 2 121 ? 27.729 60.419 17.125 1.00 26.79 121 GLN E C 1
ATOM 15366 O O . GLN E 2 121 ? 27.762 59.378 16.432 1.00 26.65 121 GLN E O 1
ATOM 15372 N N . SER E 2 122 ? 28.647 60.715 18.040 1.00 26.07 122 SER E N 1
ATOM 15373 C CA . SER E 2 122 ? 29.735 59.798 18.305 1.00 28.61 122 SER E CA 1
ATOM 15374 C C . SER E 2 122 ? 29.432 58.936 19.571 1.00 29.21 122 SER E C 1
ATOM 15375 O O . SER E 2 122 ? 28.768 59.382 20.511 1.00 30.60 122 SER E O 1
ATOM 15378 N N . SER E 2 123 ? 29.891 57.703 19.570 1.00 30.58 123 SER E N 1
ATOM 15379 C CA . SER E 2 123 ? 29.607 56.779 20.677 1.00 31.50 123 SER E CA 1
ATOM 15380 C C . SER E 2 123 ? 30.330 57.244 21.941 1.00 33.22 123 SER E C 1
ATOM 15381 O O . SER E 2 123 ? 29.803 57.011 23.048 1.00 35.71 123 SER E O 1
ATOM 15384 N N . ASP E 2 124 ? 31.487 57.925 21.799 1.00 32.92 124 ASP E N 1
ATOM 15385 C CA . ASP E 2 124 ? 32.199 58.468 22.978 1.00 32.48 124 ASP E CA 1
ATOM 15386 C C . ASP E 2 124 ? 31.631 59.749 23.595 1.00 33.12 124 ASP E C 1
ATOM 15387 O O . ASP E 2 124 ? 31.100 59.713 24.705 1.00 33.30 124 ASP E O 1
ATOM 15392 N N . GLN E 2 125 ? 31.697 60.867 22.874 1.00 33.04 125 GLN E N 1
ATOM 15393 C CA . GLN E 2 125 ? 31.232 62.140 23.430 1.00 32.78 125 GLN E CA 1
ATOM 15394 C C . GLN E 2 125 ? 29.779 62.512 23.083 1.00 31.05 125 GLN E C 1
ATOM 15395 O O . GLN E 2 125 ? 29.208 63.332 23.772 1.00 30.54 125 GLN E O 1
ATOM 15401 N N . ALA E 2 126 ? 29.187 61.915 22.054 1.00 29.51 126 ALA E N 1
ATOM 15402 C CA . ALA E 2 126 ? 27.742 62.128 21.809 1.00 29.93 126 ALA E CA 1
ATOM 15403 C C . ALA E 2 126 ? 27.379 63.623 21.774 1.00 29.35 126 ALA E C 1
ATOM 15404 O O . ALA E 2 126 ? 26.398 64.082 22.392 1.00 28.34 126 ALA E O 1
ATOM 15406 N N . TYR E 2 127 ? 28.181 64.381 21.041 1.00 28.89 127 TYR E N 1
ATOM 15407 C CA . TYR E 2 127 ? 27.865 65.793 20.854 1.00 29.78 127 TYR E CA 1
ATOM 15408 C C . TYR E 2 127 ? 26.654 65.978 19.983 1.00 29.46 127 TYR E C 1
ATOM 15409 O O . TYR E 2 127 ? 25.874 66.926 20.209 1.00 32.78 127 TYR E O 1
ATOM 15418 N N . ALA E 2 128 ? 26.498 65.121 18.984 1.00 28.21 128 ALA E N 1
ATOM 15419 C CA . ALA E 2 128 ? 25.375 65.242 18.071 1.00 27.77 128 ALA E CA 1
ATOM 15420 C C . ALA E 2 128 ? 25.415 66.617 17.395 1.00 27.49 128 ALA E C 1
ATOM 15421 O O . ALA E 2 128 ? 24.387 67.270 17.212 1.00 28.94 128 ALA E O 1
ATOM 15423 N N . SER E 2 129 ? 26.627 67.041 17.033 1.00 27.00 129 SER E N 1
ATOM 15424 C CA . SER E 2 129 ? 26.846 68.398 16.577 1.00 26.80 129 SER E CA 1
ATOM 15425 C C . SER E 2 129 ? 27.757 68.541 15.379 1.00 26.85 129 SER E C 1
ATOM 15426 O O . SER E 2 129 ? 27.697 69.581 14.702 1.00 28.13 129 SER E O 1
ATOM 15429 N N . THR E 2 130 ? 28.676 67.599 15.167 1.00 27.27 130 THR E N 1
ATOM 15430 C CA . THR E 2 130 ? 29.769 67.818 14.200 1.00 27.40 130 THR E CA 1
ATOM 15431 C C . THR E 2 130 ? 29.315 67.955 12.733 1.00 28.19 130 THR E C 1
ATOM 15432 O O . THR E 2 130 ? 29.742 68.898 12.027 1.00 28.10 130 THR E O 1
ATOM 15436 N N . GLY E 2 131 ? 28.422 67.053 12.296 1.00 28.03 131 GLY E N 1
ATOM 15437 C CA . GLY E 2 131 ? 27.927 67.044 10.937 1.00 27.49 131 GLY E CA 1
ATOM 15438 C C . GLY E 2 131 ? 27.152 68.319 10.631 1.00 27.58 131 GLY E C 1
ATOM 15439 O O . GLY E 2 131 ? 27.316 68.951 9.588 1.00 27.17 131 GLY E O 1
ATOM 15440 N N . ILE E 2 132 ? 26.308 68.715 11.555 1.00 27.39 132 ILE E N 1
ATOM 15441 C CA . ILE E 2 132 ? 25.559 69.931 11.307 1.00 27.87 132 ILE E CA 1
ATOM 15442 C C . ILE E 2 132 ? 26.434 71.208 11.418 1.00 27.70 132 ILE E C 1
ATOM 15443 O O . ILE E 2 132 ? 26.092 72.241 10.862 1.00 26.94 132 ILE E O 1
ATOM 15448 N N . SER E 2 133 ? 27.549 71.152 12.148 1.00 27.72 133 SER E N 1
ATOM 15449 C CA . SER E 2 133 ? 28.466 72.279 12.152 1.00 28.10 133 SER E CA 1
ATOM 15450 C C . SER E 2 133 ? 29.119 72.395 10.770 1.00 28.25 133 SER E C 1
ATOM 15451 O O . SER E 2 133 ? 29.235 73.528 10.221 1.00 26.78 133 SER E O 1
ATOM 15454 N N . VAL E 2 134 ? 29.484 71.231 10.190 1.00 27.82 134 VAL E N 1
ATOM 15455 C CA . VAL E 2 134 ? 29.916 71.163 8.806 1.00 27.37 134 VAL E CA 1
ATOM 15456 C C . VAL E 2 134 ? 28.878 71.837 7.871 1.00 28.30 134 VAL E C 1
ATOM 15457 O O . VAL E 2 134 ? 29.254 72.693 7.020 1.00 26.56 134 VAL E O 1
ATOM 15461 N N . ALA E 2 135 ? 27.597 71.506 8.041 1.00 27.74 135 ALA E N 1
ATOM 15462 C CA . ALA E 2 135 ? 26.567 72.092 7.142 1.00 28.21 135 ALA E CA 1
ATOM 15463 C C . ALA E 2 135 ? 26.569 73.636 7.240 1.00 29.10 135 ALA E C 1
ATOM 15464 O O . ALA E 2 135 ? 26.345 74.349 6.253 1.00 29.40 135 ALA E O 1
ATOM 15466 N N . SER E 2 136 ? 26.806 74.152 8.430 1.00 29.13 136 SER E N 1
ATOM 15467 C CA . SER E 2 136 ? 26.778 75.592 8.640 1.00 30.03 136 SER E CA 1
ATOM 15468 C C . SER E 2 136 ? 27.969 76.267 7.928 1.00 30.47 136 SER E C 1
ATOM 15469 O O . SER E 2 136 ? 27.818 77.284 7.195 1.00 28.83 136 SER E O 1
ATOM 15472 N N . TYR E 2 137 ? 29.155 75.695 8.116 1.00 29.93 137 TYR E N 1
ATOM 15473 C CA . TYR E 2 137 ? 30.341 76.251 7.467 1.00 30.01 137 TYR E CA 1
ATOM 15474 C C . TYR E 2 137 ? 30.287 76.109 5.975 1.00 30.05 137 TYR E C 1
ATOM 15475 O O . TYR E 2 137 ? 30.670 77.046 5.262 1.00 30.75 137 TYR E O 1
ATOM 15484 N N . LEU E 2 138 ? 29.821 74.959 5.463 1.00 28.63 138 LEU E N 1
ATOM 15485 C CA . LEU E 2 138 ? 29.666 74.819 4.011 1.00 28.68 138 LEU E CA 1
ATOM 15486 C C . LEU E 2 138 ? 28.495 75.617 3.458 1.00 28.78 138 LEU E C 1
ATOM 15487 O O . LEU E 2 138 ? 28.376 75.818 2.240 1.00 27.78 138 LEU E O 1
ATOM 15492 N N . ASN E 2 139 ? 27.596 76.021 4.353 1.00 27.96 139 ASN E N 1
ATOM 15493 C CA . ASN E 2 139 ? 26.345 76.661 3.954 1.00 28.41 139 ASN E CA 1
ATOM 15494 C C . ASN E 2 139 ? 25.618 75.734 2.997 1.00 28.51 139 ASN E C 1
ATOM 15495 O O . ASN E 2 139 ? 25.185 76.159 1.920 1.00 29.31 139 ASN E O 1
ATOM 15500 N N . TRP E 2 140 ? 25.507 74.462 3.356 1.00 27.54 140 TRP E N 1
ATOM 15501 C CA . TRP E 2 140 ? 24.696 73.555 2.566 1.00 28.28 140 TRP E CA 1
ATOM 15502 C C . TRP E 2 140 ? 23.363 73.253 3.263 1.00 28.17 140 TRP E C 1
ATOM 15503 O O . TRP E 2 140 ? 23.265 73.341 4.489 1.00 29.00 140 TRP E O 1
ATOM 15514 N N . PRO E 2 141 ? 22.362 72.871 2.490 1.00 28.33 141 PRO E N 1
ATOM 15515 C CA . PRO E 2 141 ? 21.096 72.344 3.008 1.00 27.46 141 PRO E CA 1
ATOM 15516 C C . PRO E 2 141 ? 21.439 71.121 3.840 1.00 27.28 141 PRO E C 1
ATOM 15517 O O . PRO E 2 141 ? 22.446 70.448 3.562 1.00 27.17 141 PRO E O 1
ATOM 15521 N N . HIS E 2 142 ? 20.632 70.834 4.849 1.00 26.57 142 HIS E N 1
ATOM 15522 C CA . HIS E 2 142 ? 20.984 69.784 5.797 1.00 26.38 142 HIS E CA 1
ATOM 15523 C C . HIS E 2 142 ? 19.780 69.190 6.487 1.00 25.98 142 HIS E C 1
ATOM 15524 O O . HIS E 2 142 ? 18.796 69.903 6.700 1.00 26.52 142 HIS E O 1
ATOM 15531 N N . ALA E 2 143 ? 19.853 67.905 6.832 1.00 25.88 143 ALA E N 1
ATOM 15532 C CA . ALA E 2 143 ? 18.813 67.285 7.672 1.00 25.46 143 ALA E CA 1
ATOM 15533 C C . ALA E 2 143 ? 19.580 66.375 8.656 1.00 27.23 143 ALA E C 1
ATOM 15534 O O . ALA E 2 143 ? 20.578 65.737 8.281 1.00 26.58 143 ALA E O 1
ATOM 15536 N N . ALA E 2 144 ? 19.091 66.284 9.892 1.00 27.56 144 ALA E N 1
ATOM 15537 C CA . ALA E 2 144 ? 19.730 65.389 10.882 1.00 27.63 144 ALA E CA 1
ATOM 15538 C C . ALA E 2 144 ? 18.854 64.214 11.242 1.00 27.22 144 ALA E C 1
ATOM 15539 O O . ALA E 2 144 ? 17.612 64.339 11.310 1.00 27.67 144 ALA E O 1
ATOM 15541 N N . VAL E 2 145 ? 19.500 63.097 11.565 1.00 26.36 145 VAL E N 1
ATOM 15542 C CA . VAL E 2 145 ? 18.808 61.890 12.003 1.00 26.75 145 VAL E CA 1
ATOM 15543 C C . VAL E 2 145 ? 18.013 61.232 10.854 1.00 28.19 145 VAL E C 1
ATOM 15544 O O . VAL E 2 145 ? 16.772 61.003 10.937 1.00 27.81 145 VAL E O 1
ATOM 15548 N N . VAL E 2 146 ? 18.743 60.895 9.794 1.00 27.80 146 VAL E N 1
ATOM 15549 C CA . VAL E 2 146 ? 18.167 60.339 8.579 1.00 28.00 146 VAL E CA 1
ATOM 15550 C C . VAL E 2 146 ? 18.121 58.817 8.691 1.00 30.14 146 VAL E C 1
ATOM 15551 O O . VAL E 2 146 ? 19.171 58.143 8.875 1.00 30.93 146 VAL E O 1
ATOM 15555 N N . ALA E 2 147 ? 16.920 58.267 8.525 1.00 31.53 147 ALA E N 1
ATOM 15556 C CA . ALA E 2 147 ? 16.698 56.827 8.650 1.00 32.01 147 ALA E CA 1
ATOM 15557 C C . ALA E 2 147 ? 16.414 56.169 7.294 1.00 33.02 147 ALA E C 1
ATOM 15558 O O . ALA E 2 147 ? 16.303 54.926 7.204 1.00 32.82 147 ALA E O 1
ATOM 15560 N N . ASP E 2 148 ? 16.320 56.983 6.238 1.00 31.93 148 ASP E N 1
ATOM 15561 C CA . ASP E 2 148 ? 16.016 56.478 4.896 1.00 33.29 148 ASP E CA 1
ATOM 15562 C C . ASP E 2 148 ? 16.406 57.551 3.901 1.00 32.31 148 ASP E C 1
ATOM 15563 O O . ASP E 2 148 ? 16.184 58.738 4.157 1.00 32.05 148 ASP E O 1
ATOM 15568 N N . LEU E 2 149 ? 16.982 57.139 2.775 1.00 31.59 149 LEU E N 1
ATOM 15569 C CA . LEU E 2 149 ? 17.446 58.099 1.783 1.00 31.91 149 LEU E CA 1
ATOM 15570 C C . LEU E 2 149 ? 17.057 57.689 0.375 1.00 32.59 149 LEU E C 1
ATOM 15571 O O . LEU E 2 149 ? 17.414 56.608 -0.073 1.00 33.76 149 LEU E O 1
ATOM 15576 N N . GLN E 2 150 ? 16.330 58.532 -0.342 1.00 33.43 150 GLN E N 1
ATOM 15577 C CA . GLN E 2 150 ? 16.187 58.255 -1.765 1.00 33.86 150 GLN E CA 1
ATOM 15578 C C . GLN E 2 150 ? 16.971 59.302 -2.537 1.00 32.03 150 GLN E C 1
ATOM 15579 O O . GLN E 2 150 ? 16.661 60.520 -2.466 1.00 28.76 150 GLN E O 1
ATOM 15585 N N . TYR E 2 151 ? 17.990 58.831 -3.253 1.00 30.79 151 TYR E N 1
ATOM 15586 C CA . TYR E 2 151 ? 18.938 59.759 -3.865 1.00 31.62 151 TYR E CA 1
ATOM 15587 C C . TYR E 2 151 ? 19.642 59.058 -4.984 1.00 32.32 151 TYR E C 1
ATOM 15588 O O . TYR E 2 151 ? 20.132 57.948 -4.792 1.00 32.13 151 TYR E O 1
ATOM 15597 N N . LYS E 2 152 ? 19.699 59.707 -6.156 1.00 31.66 152 LYS E N 1
ATOM 15598 C CA . LYS E 2 152 ? 20.494 59.156 -7.241 1.00 32.64 152 LYS E CA 1
ATOM 15599 C C . LYS E 2 152 ? 21.542 60.157 -7.637 1.00 32.73 152 LYS E C 1
ATOM 15600 O O . LYS E 2 152 ? 21.247 61.334 -7.693 1.00 32.46 152 LYS E O 1
ATOM 15602 N N . PRO E 2 153 ? 22.759 59.675 -7.920 1.00 33.08 153 PRO E N 1
ATOM 15603 C CA . PRO E 2 153 ? 23.902 60.535 -8.277 1.00 33.98 153 PRO E CA 1
ATOM 15604 C C . PRO E 2 153 ? 23.472 61.557 -9.329 1.00 34.42 153 PRO E C 1
ATOM 15605 O O . PRO E 2 153 ? 22.761 61.177 -10.257 1.00 34.30 153 PRO E O 1
ATOM 15609 N N . GLY E 2 154 ? 23.868 62.810 -9.184 1.00 35.93 154 GLY E N 1
ATOM 15610 C CA . GLY E 2 154 ? 23.502 63.843 -10.144 1.00 36.45 154 GLY E CA 1
ATOM 15611 C C . GLY E 2 154 ? 22.108 64.464 -10.034 1.00 38.12 154 GLY E C 1
ATOM 15612 O O . GLY E 2 154 ? 21.724 65.270 -10.895 1.00 39.23 154 GLY E O 1
ATOM 15613 N N . ASP E 2 155 ? 21.324 64.095 -9.027 1.00 37.31 155 ASP E N 1
ATOM 15614 C CA . ASP E 2 155 ? 20.058 64.773 -8.809 1.00 37.34 155 ASP E CA 1
ATOM 15615 C C . ASP E 2 155 ? 20.243 66.086 -8.062 1.00 36.85 155 ASP E C 1
ATOM 15616 O O . ASP E 2 155 ? 21.220 66.257 -7.309 1.00 35.25 155 ASP E O 1
ATOM 15621 N N . ASN E 2 156 ? 19.286 66.994 -8.268 1.00 35.33 156 ASN E N 1
ATOM 15622 C CA . ASN E 2 156 ? 19.298 68.251 -7.569 1.00 36.38 156 ASN E CA 1
ATOM 15623 C C . ASN E 2 156 ? 18.479 68.186 -6.276 1.00 35.01 156 ASN E C 1
ATOM 15624 O O . ASN E 2 156 ? 18.484 69.118 -5.491 1.00 34.88 156 ASN E O 1
ATOM 15629 N N . LYS E 2 157 ? 17.849 67.039 -6.031 1.00 33.99 157 LYS E N 1
ATOM 15630 C CA . LYS E 2 157 ? 16.964 66.845 -4.891 1.00 34.96 157 LYS E CA 1
ATOM 15631 C C . LYS E 2 157 ? 17.177 65.437 -4.337 1.00 33.61 157 LYS E C 1
ATOM 15632 O O . LYS E 2 157 ? 17.481 64.517 -5.100 1.00 33.39 157 LYS E O 1
ATOM 15638 N N . ALA E 2 158 ? 16.907 65.254 -3.041 1.00 31.40 158 ALA E N 1
ATOM 15639 C CA . ALA E 2 158 ? 16.888 63.910 -2.433 1.00 29.80 158 ALA E CA 1
ATOM 15640 C C . ALA E 2 158 ? 15.670 63.905 -1.551 1.00 29.29 158 ALA E C 1
ATOM 15641 O O . ALA E 2 158 ? 15.103 64.954 -1.276 1.00 29.40 158 ALA E O 1
ATOM 15643 N N . VAL E 2 159 ? 15.237 62.733 -1.117 1.00 30.59 159 VAL E N 1
ATOM 15644 C CA . VAL E 2 159 ? 14.103 62.681 -0.187 1.00 30.81 159 VAL E CA 1
ATOM 15645 C C . VAL E 2 159 ? 14.548 61.773 0.985 1.00 30.34 159 VAL E C 1
ATOM 15646 O O . VAL E 2 159 ? 15.010 60.680 0.766 1.00 29.54 159 VAL E O 1
ATOM 15650 N N . ILE E 2 160 ? 14.494 62.311 2.208 1.00 29.13 160 ILE E N 1
ATOM 15651 C CA . ILE E 2 160 ? 14.878 61.562 3.375 1.00 29.35 160 ILE E CA 1
ATOM 15652 C C . ILE E 2 160 ? 13.666 61.347 4.298 1.00 29.13 160 ILE E C 1
ATOM 15653 O O . ILE E 2 160 ? 12.590 61.955 4.093 1.00 28.44 160 ILE E O 1
ATOM 15658 N N . ARG E 2 161 ? 13.822 60.424 5.247 1.00 28.41 161 ARG E N 1
ATOM 15659 C CA . ARG E 2 161 ? 12.887 60.328 6.371 1.00 29.43 161 ARG E CA 1
ATOM 15660 C C . ARG E 2 161 ? 13.693 60.578 7.610 1.00 29.23 161 ARG E C 1
ATOM 15661 O O . ARG E 2 161 ? 14.759 59.954 7.754 1.00 30.00 161 ARG E O 1
ATOM 15669 N N . ARG E 2 162 ? 13.201 61.492 8.460 1.00 27.63 162 ARG E N 1
ATOM 15670 C CA . ARG E 2 162 ? 13.743 61.784 9.760 1.00 29.49 162 ARG E CA 1
ATOM 15671 C C . ARG E 2 162 ? 13.088 60.824 10.760 1.00 30.01 162 ARG E C 1
ATOM 15672 O O . ARG E 2 162 ? 11.848 60.624 10.712 1.00 30.01 162 ARG E O 1
ATOM 15680 N N . GLU E 2 163 ? 13.894 60.229 11.648 1.00 31.05 163 GLU E N 1
ATOM 15681 C CA . GLU E 2 163 ? 13.356 59.357 12.726 1.00 32.04 163 GLU E CA 1
ATOM 15682 C C . GLU E 2 163 ? 13.160 60.188 13.997 1.00 31.90 163 GLU E C 1
ATOM 15683 O O . GLU E 2 163 ? 14.120 60.669 14.606 1.00 31.82 163 GLU E O 1
ATOM 15689 N N . LEU E 2 164 ? 11.906 60.418 14.364 1.00 32.93 164 LEU E N 1
ATOM 15690 C CA . LEU E 2 164 ? 11.551 61.321 15.461 1.00 33.77 164 LEU E CA 1
ATOM 15691 C C . LEU E 2 164 ? 11.375 60.511 16.748 1.00 35.20 164 LEU E C 1
ATOM 15692 O O . LEU E 2 164 ? 11.289 59.288 16.687 1.00 35.78 164 LEU E O 1
ATOM 15697 N N . GLU E 2 165 ? 11.334 61.189 17.895 1.00 36.23 165 GLU E N 1
ATOM 15698 C CA . GLU E 2 165 ? 11.006 60.550 19.184 1.00 37.73 165 GLU E CA 1
ATOM 15699 C C . GLU E 2 165 ? 9.709 59.745 19.071 1.00 39.13 165 GLU E C 1
ATOM 15700 O O . GLU E 2 165 ? 8.729 60.237 18.495 1.00 38.55 165 GLU E O 1
ATOM 15706 N N . GLY E 2 166 ? 9.708 58.508 19.563 1.00 41.25 166 GLY E N 1
ATOM 15707 C CA . GLY E 2 166 ? 8.519 57.663 19.418 1.00 43.78 166 GLY E CA 1
ATOM 15708 C C . GLY E 2 166 ? 8.619 56.672 18.256 1.00 45.36 166 GLY E C 1
ATOM 15709 O O . GLY E 2 166 ? 7.907 55.681 18.234 1.00 47.35 166 GLY E O 1
ATOM 15710 N N . GLY E 2 167 ? 9.513 56.904 17.295 1.00 45.50 167 GLY E N 1
ATOM 15711 C CA . GLY E 2 167 ? 9.660 55.984 16.173 1.00 45.78 167 GLY E CA 1
ATOM 15712 C C . GLY E 2 167 ? 9.035 56.476 14.880 1.00 45.92 167 GLY E C 1
ATOM 15713 O O . GLY E 2 167 ? 9.352 55.953 13.806 1.00 46.52 167 GLY E O 1
ATOM 15714 N N . MET E 2 168 ? 8.159 57.482 14.989 1.00 44.89 168 MET E N 1
ATOM 15715 C CA . MET E 2 168 ? 7.498 58.104 13.846 1.00 44.51 168 MET E CA 1
ATOM 15716 C C . MET E 2 168 ? 8.474 58.735 12.837 1.00 41.86 168 MET E C 1
ATOM 15717 O O . MET E 2 168 ? 9.490 59.277 13.225 1.00 40.80 168 MET E O 1
ATOM 15722 N N . LEU E 2 169 ? 8.177 58.618 11.541 1.00 40.12 169 LEU E N 1
ATOM 15723 C CA . LEU E 2 169 ? 9.050 59.150 10.524 1.00 37.84 169 LEU E CA 1
ATOM 15724 C C . LEU E 2 169 ? 8.415 60.355 9.871 1.00 37.10 169 LEU E C 1
ATOM 15725 O O . LEU E 2 169 ? 7.183 60.432 9.794 1.00 36.16 169 LEU E O 1
ATOM 15730 N N . GLN E 2 170 ? 9.261 61.292 9.414 1.00 34.50 170 GLN E N 1
ATOM 15731 C CA . GLN E 2 170 ? 8.804 62.419 8.602 1.00 32.74 170 GLN E CA 1
ATOM 15732 C C . GLN E 2 170 ? 9.644 62.503 7.325 1.00 33.16 170 GLN E C 1
ATOM 15733 O O . GLN E 2 170 ? 10.899 62.562 7.359 1.00 31.29 170 GLN E O 1
ATOM 15739 N N . GLU E 2 171 ? 8.914 62.551 6.213 1.00 33.90 171 GLU E N 1
ATOM 15740 C CA . GLU E 2 171 ? 9.507 62.649 4.908 1.00 34.27 171 GLU E CA 1
ATOM 15741 C C . GLU E 2 171 ? 9.761 64.108 4.661 1.00 32.56 171 GLU E C 1
ATOM 15742 O O . GLU E 2 171 ? 8.916 64.957 4.956 1.00 32.35 171 GLU E O 1
ATOM 15748 N N . VAL E 2 172 ? 10.941 64.365 4.121 1.00 31.11 172 VAL E N 1
ATOM 15749 C CA . VAL E 2 172 ? 11.446 65.693 3.839 1.00 30.21 172 VAL E CA 1
ATOM 15750 C C . VAL E 2 172 ? 12.235 65.634 2.531 1.00 32.22 172 VAL E C 1
ATOM 15751 O O . VAL E 2 172 ? 13.122 64.769 2.341 1.00 31.56 172 VAL E O 1
ATOM 15755 N N . GLU E 2 173 ? 11.938 66.606 1.660 1.00 32.53 173 GLU E N 1
ATOM 15756 C CA . GLU E 2 173 ? 12.629 66.797 0.393 1.00 33.58 173 GLU E CA 1
ATOM 15757 C C . GLU E 2 173 ? 13.689 67.865 0.674 1.00 32.36 173 GLU E C 1
ATOM 15758 O O . GLU E 2 173 ? 13.375 68.880 1.278 1.00 32.20 173 GLU E O 1
ATOM 15764 N N . ILE E 2 174 ? 14.924 67.636 0.228 1.00 31.37 174 ILE E N 1
ATOM 15765 C CA . ILE E 2 174 ? 16.073 68.495 0.547 1.00 29.34 174 ILE E CA 1
ATOM 15766 C C . ILE E 2 174 ? 16.880 68.774 -0.735 1.00 30.27 174 ILE E C 1
ATOM 15767 O O . ILE E 2 174 ? 17.114 67.842 -1.514 1.00 30.01 174 ILE E O 1
ATOM 15772 N N . ASN E 2 175 ? 17.250 70.033 -0.972 1.00 29.21 175 ASN E N 1
ATOM 15773 C CA . ASN E 2 175 ? 18.107 70.374 -2.100 1.00 29.80 175 ASN E CA 1
ATOM 15774 C C . ASN E 2 175 ? 19.478 69.740 -1.931 1.00 29.62 175 ASN E C 1
ATOM 15775 O O . ASN E 2 175 ? 19.973 69.597 -0.797 1.00 30.65 175 ASN E O 1
ATOM 15780 N N . CYS E 2 176 ? 20.111 69.421 -3.051 1.00 29.12 176 CYS E N 1
ATOM 15781 C CA . CYS E 2 176 ? 21.457 68.848 -3.062 1.00 28.54 176 CYS E CA 1
ATOM 15782 C C . CYS E 2 176 ? 22.363 69.814 -3.849 1.00 29.03 176 CYS E C 1
ATOM 15783 O O . CYS E 2 176 ? 21.848 70.550 -4.722 1.00 27.81 176 CYS E O 1
ATOM 15786 N N . PRO E 2 177 ? 23.664 69.886 -3.553 1.00 28.20 177 PRO E N 1
ATOM 15787 C CA . PRO E 2 177 ? 24.348 69.099 -2.507 1.00 27.03 177 PRO E CA 1
ATOM 15788 C C . PRO E 2 177 ? 23.918 69.407 -1.100 1.00 27.61 177 PRO E C 1
ATOM 15789 O O . PRO E 2 177 ? 23.746 70.584 -0.721 1.00 27.92 177 PRO E O 1
ATOM 15793 N N . ALA E 2 178 ? 23.848 68.354 -0.273 1.00 27.39 178 ALA E N 1
ATOM 15794 C CA . ALA E 2 178 ? 23.426 68.453 1.134 1.00 26.42 178 ALA E CA 1
ATOM 15795 C C . ALA E 2 178 ? 24.366 67.678 2.098 1.00 27.08 178 ALA E C 1
ATOM 15796 O O . ALA E 2 178 ? 25.082 66.744 1.685 1.00 26.69 178 ALA E O 1
ATOM 15798 N N . VAL E 2 179 ? 24.296 68.037 3.387 1.00 26.64 179 VAL E N 1
ATOM 15799 C CA . VAL E 2 179 ? 24.938 67.300 4.478 1.00 24.94 179 VAL E CA 1
ATOM 15800 C C . VAL E 2 179 ? 23.820 66.577 5.181 1.00 25.79 179 VAL E C 1
ATOM 15801 O O . VAL E 2 179 ? 22.841 67.210 5.596 1.00 26.05 179 VAL E O 1
ATOM 15805 N N . LEU E 2 180 ? 24.001 65.277 5.375 1.00 26.19 180 LEU E N 1
ATOM 15806 C CA . LEU E 2 180 ? 23.029 64.451 6.079 1.00 26.48 180 LEU E CA 1
ATOM 15807 C C . LEU E 2 180 ? 23.718 63.789 7.294 1.00 26.89 180 LEU E C 1
ATOM 15808 O O . LEU E 2 180 ? 24.864 63.322 7.203 1.00 26.82 180 LEU E O 1
ATOM 15813 N N . THR E 2 181 ? 23.054 63.770 8.446 1.00 27.01 181 THR E N 1
ATOM 15814 C CA . THR E 2 181 ? 23.565 62.888 9.505 1.00 26.73 181 THR E CA 1
ATOM 15815 C C . THR E 2 181 ? 22.765 61.629 9.563 1.00 28.48 181 THR E C 1
ATOM 15816 O O . THR E 2 181 ? 21.520 61.680 9.580 1.00 28.89 181 THR E O 1
ATOM 15820 N N . ILE E 2 182 ? 23.476 60.502 9.638 1.00 28.48 182 ILE E N 1
ATOM 15821 C CA . ILE E 2 182 ? 22.865 59.198 9.363 1.00 28.22 182 ILE E CA 1
ATOM 15822 C C . ILE E 2 182 ? 22.576 58.424 10.656 1.00 28.81 182 ILE E C 1
ATOM 15823 O O . ILE E 2 182 ? 23.457 58.251 11.510 1.00 28.70 182 ILE E O 1
ATOM 15828 N N . GLN E 2 183 ? 21.333 57.970 10.790 1.00 29.18 183 GLN E N 1
ATOM 15829 C CA . GLN E 2 183 ? 20.932 57.188 11.966 1.00 29.52 183 GLN E CA 1
ATOM 15830 C C . GLN E 2 183 ? 21.170 55.648 11.877 1.00 29.23 183 GLN E C 1
ATOM 15831 O O . GLN E 2 183 ? 21.088 55.043 10.812 1.00 29.23 183 GLN E O 1
ATOM 15837 N N . LEU E 2 184 ? 21.451 55.025 13.025 1.00 31.39 184 LEU E N 1
ATOM 15838 C CA . LEU E 2 184 ? 21.538 53.554 13.164 1.00 30.04 184 LEU E CA 1
ATOM 15839 C C . LEU E 2 184 ? 20.325 52.854 12.563 1.00 31.07 184 LEU E C 1
ATOM 15840 O O . LEU E 2 184 ? 19.185 53.271 12.771 1.00 31.01 184 LEU E O 1
ATOM 15845 N N . GLY E 2 185 ? 20.570 51.796 11.799 1.00 31.49 185 GLY E N 1
ATOM 15846 C CA . GLY E 2 185 ? 19.488 50.989 11.291 1.00 31.62 185 GLY E CA 1
ATOM 15847 C C . GLY E 2 185 ? 18.952 51.343 9.920 1.00 31.89 185 GLY E C 1
ATOM 15848 O O . GLY E 2 185 ? 18.059 50.640 9.431 1.00 31.24 185 GLY E O 1
ATOM 15849 N N . ILE E 2 186 ? 19.509 52.390 9.276 1.00 31.23 186 ILE E N 1
ATOM 15850 C CA . ILE E 2 186 ? 19.135 52.721 7.906 1.00 29.59 186 ILE E CA 1
ATOM 15851 C C . ILE E 2 186 ? 19.504 51.568 6.951 1.00 30.89 186 ILE E C 1
ATOM 15852 O O . ILE E 2 186 ? 18.861 51.377 5.908 1.00 31.22 186 ILE E O 1
ATOM 15857 N N . ASN E 2 187 ? 20.526 50.778 7.288 1.00 29.04 187 ASN E N 1
ATOM 15858 C CA . ASN E 2 187 ? 20.880 49.670 6.433 1.00 29.06 187 ASN E CA 1
ATOM 15859 C C . ASN E 2 187 ? 21.570 48.598 7.302 1.00 29.64 187 ASN E C 1
ATOM 15860 O O . ASN E 2 187 ? 21.574 48.717 8.540 1.00 29.46 187 ASN E O 1
ATOM 15865 N N . LYS E 2 188 ? 22.187 47.614 6.635 1.00 30.48 188 LYS E N 1
ATOM 15866 C CA . LYS E 2 188 ? 22.968 46.526 7.260 1.00 30.85 188 LYS E CA 1
ATOM 15867 C C . LYS E 2 188 ? 24.394 46.598 6.684 1.00 30.18 188 LYS E C 1
ATOM 15868 O O . LYS E 2 188 ? 24.640 46.118 5.569 1.00 29.63 188 LYS E O 1
ATOM 15874 N N . PRO E 2 189 ? 25.307 47.236 7.428 1.00 29.05 189 PRO E N 1
ATOM 15875 C CA . PRO E 2 189 ? 26.688 47.359 6.996 1.00 29.37 189 PRO E CA 1
ATOM 15876 C C . PRO E 2 189 ? 27.370 46.002 6.778 1.00 30.06 189 PRO E C 1
ATOM 15877 O O . PRO E 2 189 ? 27.141 45.065 7.549 1.00 29.81 189 PRO E O 1
ATOM 15881 N N . ARG E 2 190 ? 28.201 45.933 5.738 1.00 30.49 190 ARG E N 1
ATOM 15882 C CA . ARG E 2 190 ? 28.881 44.685 5.306 1.00 29.70 190 ARG E CA 1
ATOM 15883 C C . ARG E 2 190 ? 30.085 44.405 6.194 1.00 30.47 190 ARG E C 1
ATOM 15884 O O . ARG E 2 190 ? 30.594 45.304 6.857 1.00 31.38 190 ARG E O 1
ATOM 15892 N N . TYR E 2 191 ? 30.583 43.183 6.197 1.00 30.03 191 TYR E N 1
ATOM 15893 C CA . TYR E 2 191 ? 31.834 42.893 6.912 1.00 29.52 191 TYR E CA 1
ATOM 15894 C C . TYR E 2 191 ? 32.892 42.575 5.866 1.00 28.68 191 TYR E C 1
ATOM 15895 O O . TYR E 2 191 ? 32.615 41.901 4.854 1.00 28.30 191 TYR E O 1
ATOM 15904 N N . ALA E 2 192 ? 34.096 43.055 6.077 1.00 30.33 192 ALA E N 1
ATOM 15905 C CA . ALA E 2 192 ? 35.187 42.765 5.120 1.00 30.69 192 ALA E CA 1
ATOM 15906 C C . ALA E 2 192 ? 35.660 41.349 5.287 1.00 31.81 192 ALA E C 1
ATOM 15907 O O . ALA E 2 192 ? 35.686 40.831 6.426 1.00 31.09 192 ALA E O 1
ATOM 15909 N N . SER E 2 193 ? 36.042 40.725 4.170 1.00 31.93 193 SER E N 1
ATOM 15910 C CA . SER E 2 193 ? 36.708 39.434 4.185 1.00 32.92 193 SER E CA 1
ATOM 15911 C C . SER E 2 193 ? 38.178 39.632 4.607 1.00 33.39 193 SER E C 1
ATOM 15912 O O . SER E 2 193 ? 38.652 40.774 4.666 1.00 32.48 193 SER E O 1
ATOM 15915 N N . LEU E 2 194 ? 38.909 38.527 4.851 1.00 32.17 194 LEU E N 1
ATOM 15916 C CA . LEU E 2 194 ? 40.311 38.635 5.211 1.00 33.02 194 LEU E CA 1
ATOM 15917 C C . LEU E 2 194 ? 41.140 39.130 4.002 1.00 33.39 194 LEU E C 1
ATOM 15918 O O . LEU E 2 194 ? 42.058 39.940 4.160 1.00 33.45 194 LEU E O 1
ATOM 15923 N N . ARG E 2 195 ? 40.808 38.626 2.825 1.00 33.81 195 ARG E N 1
ATOM 15924 C CA . ARG E 2 195 ? 41.324 39.130 1.546 1.00 36.33 195 ARG E CA 1
ATOM 15925 C C . ARG E 2 195 ? 41.093 40.675 1.420 1.00 37.03 195 ARG E C 1
ATOM 15926 O O . ARG E 2 195 ? 41.989 41.426 1.014 1.00 36.15 195 ARG E O 1
ATOM 15934 N N . GLY E 2 196 ? 39.885 41.110 1.778 1.00 36.70 196 GLY E N 1
ATOM 15935 C CA . GLY E 2 196 ? 39.526 42.531 1.749 1.00 36.68 196 GLY E CA 1
ATOM 15936 C C . GLY E 2 196 ? 40.392 43.387 2.651 1.00 35.94 196 GLY E C 1
ATOM 15937 O O . GLY E 2 196 ? 40.860 44.458 2.235 1.00 35.43 196 GLY E O 1
ATOM 15938 N N . ILE E 2 197 ? 40.592 42.908 3.872 1.00 35.23 197 ILE E N 1
ATOM 15939 C CA . ILE E 2 197 ? 41.476 43.557 4.836 1.00 36.69 197 ILE E CA 1
ATOM 15940 C C . ILE E 2 197 ? 42.918 43.609 4.347 1.00 37.99 197 ILE E C 1
ATOM 15941 O O . ILE E 2 197 ? 43.641 44.629 4.538 1.00 37.25 197 ILE E O 1
ATOM 15946 N N . LYS E 2 198 ? 43.338 42.541 3.695 1.00 38.37 198 LYS E N 1
ATOM 15947 C CA . LYS E 2 198 ? 44.722 42.495 3.215 1.00 41.55 198 LYS E CA 1
ATOM 15948 C C . LYS E 2 198 ? 44.948 43.526 2.099 1.00 41.68 198 LYS E C 1
ATOM 15949 O O . LYS E 2 198 ? 45.911 44.290 2.145 1.00 42.60 198 LYS E O 1
ATOM 15955 N N . GLN E 2 199 ? 44.065 43.518 1.097 1.00 41.78 199 GLN E N 1
ATOM 15956 C CA . GLN E 2 199 ? 44.122 44.480 -0.013 1.00 43.69 199 GLN E CA 1
ATOM 15957 C C . GLN E 2 199 ? 44.032 45.964 0.436 1.00 43.47 199 GLN E C 1
ATOM 15958 O O . GLN E 2 199 ? 44.581 46.842 -0.217 1.00 44.05 199 GLN E O 1
ATOM 15964 N N . ALA E 2 200 ? 43.317 46.221 1.532 1.00 42.68 200 ALA E N 1
ATOM 15965 C CA . ALA E 2 200 ? 43.185 47.543 2.108 1.00 42.67 200 ALA E CA 1
ATOM 15966 C C . ALA E 2 200 ? 44.454 47.999 2.823 1.00 43.31 200 ALA E C 1
ATOM 15967 O O . ALA E 2 200 ? 44.689 49.193 2.944 1.00 43.54 200 ALA E O 1
ATOM 15969 N N . ALA E 2 201 ? 45.245 47.052 3.323 1.00 44.11 201 ALA E N 1
ATOM 15970 C CA . ALA E 2 201 ? 46.555 47.366 3.884 1.00 45.78 201 ALA E CA 1
ATOM 15971 C C . ALA E 2 201 ? 47.543 47.925 2.838 1.00 46.07 201 ALA E C 1
ATOM 15972 O O . ALA E 2 201 ? 48.507 48.565 3.219 1.00 46.27 201 ALA E O 1
ATOM 15974 N N . THR E 2 202 ? 47.304 47.688 1.549 1.00 47.18 202 THR E N 1
ATOM 15975 C CA . THR E 2 202 ? 48.209 48.155 0.491 1.00 48.04 202 THR E CA 1
ATOM 15976 C C . THR E 2 202 ? 47.938 49.608 0.113 1.00 48.54 202 THR E C 1
ATOM 15977 O O . THR E 2 202 ? 48.809 50.305 -0.381 1.00 49.19 202 THR E O 1
ATOM 15981 N N . LYS E 2 203 ? 46.724 50.069 0.388 1.00 48.22 203 LYS E N 1
ATOM 15982 C CA . LYS E 2 203 ? 46.272 51.404 0.058 1.00 48.03 203 LYS E CA 1
ATOM 15983 C C . LYS E 2 203 ? 46.956 52.577 0.794 1.00 46.84 203 LYS E C 1
ATOM 15984 O O . LYS E 2 203 ? 47.243 52.495 1.996 1.00 46.03 203 LYS E O 1
ATOM 15990 N N . PRO E 2 204 ? 47.182 53.667 0.054 1.00 45.76 204 PRO E N 1
ATOM 15991 C CA . PRO E 2 204 ? 47.568 54.956 0.638 1.00 45.63 204 PRO E CA 1
ATOM 15992 C C . PRO E 2 204 ? 46.498 55.520 1.557 1.00 44.20 204 PRO E C 1
ATOM 15993 O O . PRO E 2 204 ? 45.311 55.523 1.223 1.00 44.95 204 PRO E O 1
ATOM 15997 N N . ILE E 2 205 ? 46.918 55.954 2.732 1.00 42.87 205 ILE E N 1
ATOM 15998 C CA . ILE E 2 205 ? 46.108 56.884 3.491 1.00 42.45 205 ILE E CA 1
ATOM 15999 C C . ILE E 2 205 ? 46.714 58.262 3.232 1.00 41.72 205 ILE E C 1
ATOM 16000 O O . ILE E 2 205 ? 47.857 58.501 3.562 1.00 41.47 205 ILE E O 1
ATOM 16005 N N . GLU E 2 206 ? 45.949 59.147 2.596 1.00 41.17 206 GLU E N 1
ATOM 16006 C CA . GLU E 2 206 ? 46.430 60.484 2.248 1.00 40.64 206 GLU E CA 1
ATOM 16007 C C . GLU E 2 206 ? 46.457 61.396 3.486 1.00 40.76 206 GLU E C 1
ATOM 16008 O O . GLU E 2 206 ? 45.460 61.539 4.204 1.00 40.64 206 GLU E O 1
ATOM 16014 N N . GLU E 2 207 ? 47.608 61.988 3.766 1.00 40.37 207 GLU E N 1
ATOM 16015 C CA . GLU E 2 207 ? 47.749 62.874 4.918 1.00 40.81 207 GLU E CA 1
ATOM 16016 C C . GLU E 2 207 ? 47.603 64.331 4.449 1.00 40.95 207 GLU E C 1
ATOM 16017 O O . GLU E 2 207 ? 48.195 64.737 3.444 1.00 40.30 207 GLU E O 1
ATOM 16023 N N . VAL E 2 208 ? 46.797 65.116 5.154 1.00 39.68 208 VAL E N 1
ATOM 16024 C CA . VAL E 2 208 ? 46.524 66.488 4.724 1.00 38.48 208 VAL E CA 1
ATOM 16025 C C . VAL E 2 208 ? 46.899 67.324 5.925 1.00 38.28 208 VAL E C 1
ATOM 16026 O O . VAL E 2 208 ? 46.540 66.978 7.034 1.00 38.33 208 VAL E O 1
ATOM 16030 N N . SER E 2 209 ? 47.688 68.381 5.731 1.00 37.59 209 SER E N 1
ATOM 16031 C CA . SER E 2 209 ? 48.005 69.288 6.824 1.00 36.81 209 SER E CA 1
ATOM 16032 C C . SER E 2 209 ? 46.996 70.438 6.865 1.00 36.86 209 SER E C 1
ATOM 16033 O O . SER E 2 209 ? 46.227 70.645 5.934 1.00 36.30 209 SER E O 1
ATOM 16036 N N . LEU E 2 210 ? 47.026 71.215 7.943 1.00 37.87 210 LEU E N 1
ATOM 16037 C CA . LEU E 2 210 ? 46.223 72.408 8.026 1.00 38.19 210 LEU E CA 1
ATOM 16038 C C . LEU E 2 210 ? 46.605 73.427 6.946 1.00 38.61 210 LEU E C 1
ATOM 16039 O O . LEU E 2 210 ? 45.718 74.078 6.343 1.00 37.97 210 LEU E O 1
ATOM 16044 N N . ALA E 2 211 ? 47.902 73.526 6.655 1.00 39.00 211 ALA E N 1
ATOM 16045 C CA . ALA E 2 211 ? 48.326 74.500 5.666 1.00 40.35 211 ALA E CA 1
ATOM 16046 C C . ALA E 2 211 ? 47.716 74.121 4.335 1.00 40.85 211 ALA E C 1
ATOM 16047 O O . ALA E 2 211 ? 47.187 74.997 3.659 1.00 41.23 211 ALA E O 1
ATOM 16049 N N . ASP E 2 212 ? 47.716 72.821 3.998 1.00 40.61 212 ASP E N 1
ATOM 16050 C CA . ASP E 2 212 ? 47.069 72.338 2.776 1.00 41.79 212 ASP E CA 1
ATOM 16051 C C . ASP E 2 212 ? 45.620 72.784 2.587 1.00 41.39 212 ASP E C 1
ATOM 16052 O O . ASP E 2 212 ? 45.154 72.832 1.447 1.00 41.41 212 ASP E O 1
ATOM 16057 N N . ILE E 2 213 ? 44.880 73.026 3.677 1.00 40.89 213 ILE E N 1
ATOM 16058 C CA . ILE E 2 213 ? 43.487 73.478 3.516 1.00 41.09 213 ILE E CA 1
ATOM 16059 C C . ILE E 2 213 ? 43.396 74.895 4.005 1.00 42.10 213 ILE E C 1
ATOM 16060 O O . ILE E 2 213 ? 42.303 75.374 4.334 1.00 41.06 213 ILE E O 1
ATOM 16065 N N . GLY E 2 214 ? 44.564 75.540 4.106 1.00 43.13 214 GLY E N 1
ATOM 16066 C CA . GLY E 2 214 ? 44.652 76.948 4.462 1.00 43.84 214 GLY E CA 1
ATOM 16067 C C . GLY E 2 214 ? 44.255 77.315 5.885 1.00 44.36 214 GLY E C 1
ATOM 16068 O O . GLY E 2 214 ? 43.630 78.357 6.092 1.00 43.59 214 GLY E O 1
ATOM 16069 N N . LEU E 2 215 ? 44.615 76.471 6.851 1.00 44.07 215 LEU E N 1
ATOM 16070 C CA . LEU E 2 215 ? 44.422 76.757 8.267 1.00 44.84 215 LEU E CA 1
ATOM 16071 C C . LEU E 2 215 ? 45.802 76.777 8.970 1.00 45.14 215 LEU E C 1
ATOM 16072 O O . LEU E 2 215 ? 46.794 76.353 8.384 1.00 46.34 215 LEU E O 1
ATOM 16077 N N . SER E 2 216 ? 45.840 77.299 10.187 1.00 46.75 216 SER E N 1
ATOM 16078 C CA . SER E 2 216 ? 47.022 77.268 11.050 1.00 48.71 216 SER E CA 1
ATOM 16079 C C . SER E 2 216 ? 46.625 76.905 12.475 1.00 49.06 216 SER E C 1
ATOM 16080 O O . SER E 2 216 ? 45.414 76.817 12.780 1.00 48.37 216 SER E O 1
ATOM 16083 N N . ALA E 2 217 ? 47.652 76.685 13.318 1.00 49.54 217 ALA E N 1
ATOM 16084 C CA . ALA E 2 217 ? 47.567 76.580 14.779 1.00 48.80 217 ALA E CA 1
ATOM 16085 C C . ALA E 2 217 ? 46.451 77.445 15.400 1.00 48.44 217 ALA E C 1
ATOM 16086 O O . ALA E 2 217 ? 45.678 76.922 16.243 1.00 48.57 217 ALA E O 1
ATOM 16087 N N . ASN E 2 218 ? 46.355 78.721 14.970 1.00 47.27 218 ASN E N 1
ATOM 16088 C CA . ASN E 2 218 ? 45.405 79.749 15.504 1.00 46.27 218 ASN E CA 1
ATOM 16089 C C . ASN E 2 218 ? 43.891 79.577 15.167 1.00 44.77 218 ASN E C 1
ATOM 16090 O O . ASN E 2 218 ? 43.018 80.225 15.790 1.00 43.58 218 ASN E O 1
ATOM 16091 N N . ASP E 2 219 ? 43.598 78.686 14.211 1.00 43.59 219 ASP E N 1
ATOM 16092 C CA . ASP E 2 219 ? 42.224 78.317 13.832 1.00 43.42 219 ASP E CA 1
ATOM 16093 C C . ASP E 2 219 ? 41.648 77.130 14.635 1.00 42.90 219 ASP E C 1
ATOM 16094 O O . ASP E 2 219 ? 40.441 76.856 14.580 1.00 42.30 219 ASP E O 1
ATOM 16099 N N . VAL E 2 220 ? 42.509 76.390 15.325 1.00 41.68 220 VAL E N 1
ATOM 16100 C CA . VAL E 2 220 ? 42.132 75.068 15.844 1.00 41.37 220 VAL E CA 1
ATOM 16101 C C . VAL E 2 220 ? 42.506 74.891 17.290 1.00 42.15 220 VAL E C 1
ATOM 16102 O O . VAL E 2 220 ? 43.112 75.783 17.891 1.00 41.83 220 VAL E O 1
ATOM 16106 N N . GLY E 2 221 ? 42.139 73.731 17.849 1.00 42.60 221 GLY E N 1
ATOM 16107 C CA . GLY E 2 221 ? 42.563 73.345 19.190 1.00 43.10 221 GLY E CA 1
ATOM 16108 C C . GLY E 2 221 ? 41.583 73.762 20.287 1.00 43.38 221 GLY E C 1
ATOM 16109 O O . GLY E 2 221 ? 40.598 74.436 20.029 1.00 41.83 221 GLY E O 1
ATOM 16110 N N . ALA E 2 222 ? 41.868 73.371 21.520 1.00 44.57 222 ALA E N 1
ATOM 16111 C CA . ALA E 2 222 ? 40.971 73.686 22.647 1.00 46.17 222 ALA E CA 1
ATOM 16112 C C . ALA E 2 222 ? 40.740 75.190 22.845 1.00 46.39 222 ALA E C 1
ATOM 16113 O O . ALA E 2 222 ? 39.669 75.598 23.279 1.00 47.02 222 ALA E O 1
ATOM 16115 N N . ALA E 2 223 ? 41.722 76.007 22.465 1.00 46.79 223 ALA E N 1
ATOM 16116 C CA . ALA E 2 223 ? 41.626 77.462 22.662 1.00 47.24 223 ALA E CA 1
ATOM 16117 C C . ALA E 2 223 ? 40.579 78.111 21.741 1.00 46.92 223 ALA E C 1
ATOM 16118 O O . ALA E 2 223 ? 40.061 79.187 22.038 1.00 46.67 223 ALA E O 1
ATOM 16120 N N . GLN E 2 224 ? 40.266 77.458 20.625 1.00 45.68 224 GLN E N 1
ATOM 16121 C CA . GLN E 2 224 ? 39.264 77.994 19.726 1.00 45.48 224 GLN E CA 1
ATOM 16122 C C . GLN E 2 224 ? 37.882 77.382 19.988 1.00 44.70 224 GLN E C 1
ATOM 16123 O O . GLN E 2 224 ? 36.910 77.659 19.277 1.00 44.14 224 GLN E O 1
ATOM 16129 N N . SER E 2 225 ? 37.781 76.538 21.003 1.00 44.04 225 SER E N 1
ATOM 16130 C CA . SER E 2 225 ? 36.503 75.851 21.234 1.00 43.87 225 SER E CA 1
ATOM 16131 C C . SER E 2 225 ? 35.380 76.731 21.849 1.00 44.01 225 SER E C 1
ATOM 16132 O O . SER E 2 225 ? 35.647 77.765 22.477 1.00 43.52 225 SER E O 1
ATOM 16134 N N . MET E 2 226 ? 34.132 76.271 21.675 1.00 44.31 226 MET E N 1
ATOM 16135 C CA . MET E 2 226 ? 32.913 76.938 22.177 1.00 44.23 226 MET E CA 1
ATOM 16136 C C . MET E 2 226 ? 32.569 76.652 23.640 1.00 43.40 226 MET E C 1
ATOM 16137 O O . MET E 2 226 ? 31.584 77.191 24.140 1.00 42.49 226 MET E O 1
ATOM 16142 N N . SER E 2 227 ? 33.358 75.810 24.308 1.00 42.50 227 SER E N 1
ATOM 16143 C CA . SER E 2 227 ? 33.137 75.385 25.709 1.00 42.01 227 SER E CA 1
ATOM 16144 C C . SER E 2 227 ? 34.525 75.050 26.259 1.00 42.54 227 SER E C 1
ATOM 16145 O O . SER E 2 227 ? 35.413 74.680 25.478 1.00 43.37 227 SER E O 1
ATOM 16147 N N . ARG E 2 228 ? 34.737 75.188 27.564 1.00 42.70 228 ARG E N 1
ATOM 16148 C CA . ARG E 2 228 ? 35.988 74.727 28.189 1.00 43.70 228 ARG E CA 1
ATOM 16149 C C . ARG E 2 228 ? 35.775 73.708 29.313 1.00 43.19 228 ARG E C 1
ATOM 16150 O O . ARG E 2 228 ? 35.065 73.973 30.296 1.00 42.39 228 ARG E O 1
ATOM 16154 N N . VAL E 2 229 ? 36.422 72.557 29.192 1.00 43.58 229 VAL E N 1
ATOM 16155 C CA . VAL E 2 229 ? 36.338 71.511 30.229 1.00 43.88 229 VAL E CA 1
ATOM 16156 C C . VAL E 2 229 ? 36.937 71.965 31.567 1.00 43.98 229 VAL E C 1
ATOM 16157 O O . VAL E 2 229 ? 38.109 72.331 31.587 1.00 45.72 229 VAL E O 1
ATOM 16161 N N . ARG E 2 230 ? 36.161 71.944 32.665 1.00 43.40 230 ARG E N 1
ATOM 16162 C CA . ARG E 2 230 ? 36.657 72.293 34.014 1.00 44.00 230 ARG E CA 1
ATOM 16163 C C . ARG E 2 230 ? 37.203 71.016 34.725 1.00 44.70 230 ARG E C 1
ATOM 16164 O O . ARG E 2 230 ? 38.246 71.047 35.431 1.00 43.94 230 ARG E O 1
ATOM 16172 N N . ARG E 2 231 ? 36.442 69.928 34.566 1.00 43.74 231 ARG E N 1
ATOM 16173 C CA . ARG E 2 231 ? 36.559 68.698 35.354 1.00 43.96 231 ARG E CA 1
ATOM 16174 C C . ARG E 2 231 ? 35.860 67.587 34.621 1.00 42.80 231 ARG E C 1
ATOM 16175 O O . ARG E 2 231 ? 34.734 67.795 34.120 1.00 41.32 231 ARG E O 1
ATOM 16183 N N . MET E 2 232 ? 36.443 66.391 34.668 1.00 42.05 232 MET E N 1
ATOM 16184 C CA . MET E 2 232 ? 35.668 65.176 34.462 1.00 42.26 232 MET E CA 1
ATOM 16185 C C . MET E 2 232 ? 35.656 64.353 35.751 1.00 42.23 232 MET E C 1
ATOM 16186 O O . MET E 2 232 ? 36.674 64.260 36.439 1.00 42.38 232 MET E O 1
ATOM 16191 N N . TYR E 2 233 ? 34.551 63.713 36.077 1.00 40.56 233 TYR E N 1
ATOM 16192 C CA . TYR E 2 233 ? 34.538 62.922 37.299 1.00 40.63 233 TYR E CA 1
ATOM 16193 C C . TYR E 2 233 ? 33.621 61.719 37.070 1.00 41.41 233 TYR E C 1
ATOM 16194 O O . TYR E 2 233 ? 32.725 61.767 36.191 1.00 39.74 233 TYR E O 1
ATOM 16203 N N . ILE E 2 234 ? 33.874 60.646 37.826 1.00 42.01 234 ILE E N 1
ATOM 16204 C CA . ILE E 2 234 ? 33.028 59.469 37.817 1.00 44.59 234 ILE E CA 1
ATOM 16205 C C . ILE E 2 234 ? 31.881 59.819 38.734 1.00 46.97 234 ILE E C 1
ATOM 16206 O O . ILE E 2 234 ? 32.093 60.184 39.894 1.00 47.20 234 ILE E O 1
ATOM 16211 N N . PRO E 2 235 ? 30.656 59.734 38.216 1.00 49.91 235 PRO E N 1
ATOM 16212 C CA . PRO E 2 235 ? 29.479 60.066 39.015 1.00 51.56 235 PRO E CA 1
ATOM 16213 C C . PRO E 2 235 ? 29.137 58.999 40.065 1.00 53.58 235 PRO E C 1
ATOM 16214 O O . PRO E 2 235 ? 29.397 57.789 39.946 1.00 53.98 235 PRO E O 1
ATOM 16218 N N . GLU E 2 236 ? 28.457 59.528 41.070 1.00 55.73 236 GLU E N 1
ATOM 16219 C CA . GLU E 2 236 ? 28.366 59.002 42.422 1.00 57.49 236 GLU E CA 1
ATOM 16220 C C . GLU E 2 236 ? 27.589 57.698 42.567 1.00 58.42 236 GLU E C 1
ATOM 16221 O O . GLU E 2 236 ? 27.728 57.034 43.600 1.00 59.93 236 GLU E O 1
ATOM 16223 N N . SER F 3 1 ? 19.154 90.428 32.946 1.00 43.90 1 SER F N 1
ATOM 16224 C CA . SER F 3 1 ? 19.538 89.488 31.837 1.00 44.23 1 SER F CA 1
ATOM 16225 C C . SER F 3 1 ? 18.303 88.715 31.437 1.00 43.69 1 SER F C 1
ATOM 16226 O O . SER F 3 1 ? 17.359 88.576 32.209 1.00 43.68 1 SER F O 1
ATOM 16229 N N . LYS F 3 2 ? 18.315 88.208 30.218 1.00 43.34 2 LYS F N 1
ATOM 16230 C CA . LYS F 3 2 ? 17.171 87.514 29.667 1.00 42.80 2 LYS F CA 1
ATOM 16231 C C . LYS F 3 2 ? 17.662 86.094 29.382 1.00 41.88 2 LYS F C 1
ATOM 16232 O O . LYS F 3 2 ? 18.829 85.890 29.019 1.00 41.16 2 LYS F O 1
ATOM 16238 N N . ILE F 3 3 ? 16.797 85.122 29.618 1.00 40.13 3 ILE F N 1
ATOM 16239 C CA . ILE F 3 3 ? 17.029 83.755 29.198 1.00 38.77 3 ILE F CA 1
ATOM 16240 C C . ILE F 3 3 ? 15.956 83.360 28.166 1.00 37.42 3 ILE F C 1
ATOM 16241 O O . ILE F 3 3 ? 14.757 83.503 28.411 1.00 36.59 3 ILE F O 1
ATOM 16246 N N . LEU F 3 4 ? 16.434 82.864 27.019 1.00 36.33 4 LEU F N 1
ATOM 16247 C CA . LEU F 3 4 ? 15.607 82.542 25.874 1.00 34.40 4 LEU F CA 1
ATOM 16248 C C . LEU F 3 4 ? 15.403 81.032 25.781 1.00 34.52 4 LEU F C 1
ATOM 16249 O O . LEU F 3 4 ? 16.352 80.233 25.769 1.00 35.00 4 LEU F O 1
ATOM 16254 N N . VAL F 3 5 ? 14.139 80.648 25.752 1.00 33.63 5 VAL F N 1
ATOM 16255 C CA . VAL F 3 5 ? 13.731 79.240 25.613 1.00 32.41 5 VAL F CA 1
ATOM 16256 C C . VAL F 3 5 ? 13.064 79.062 24.272 1.00 31.08 5 VAL F C 1
ATOM 16257 O O . VAL F 3 5 ? 12.179 79.860 23.946 1.00 31.77 5 VAL F O 1
ATOM 16261 N N . ILE F 3 6 ? 13.436 78.034 23.509 1.00 29.89 6 ILE F N 1
ATOM 16262 C CA . ILE F 3 6 ? 12.755 77.712 22.242 1.00 29.34 6 ILE F CA 1
ATOM 16263 C C . ILE F 3 6 ? 11.879 76.520 22.511 1.00 30.42 6 ILE F C 1
ATOM 16264 O O . ILE F 3 6 ? 12.374 75.451 22.839 1.00 30.37 6 ILE F O 1
ATOM 16269 N N . ALA F 3 7 ? 10.567 76.720 22.428 1.00 30.92 7 ALA F N 1
ATOM 16270 C CA . ALA F 3 7 ? 9.589 75.674 22.679 1.00 31.43 7 ALA F CA 1
ATOM 16271 C C . ALA F 3 7 ? 9.595 74.689 21.532 1.00 31.22 7 ALA F C 1
ATOM 16272 O O . ALA F 3 7 ? 10.185 74.936 20.487 1.00 31.65 7 ALA F O 1
ATOM 16274 N N . GLU F 3 8 ? 8.880 73.584 21.685 1.00 31.83 8 GLU F N 1
ATOM 16275 C CA . GLU F 3 8 ? 8.806 72.589 20.598 1.00 32.52 8 GLU F CA 1
ATOM 16276 C C . GLU F 3 8 ? 7.410 71.997 20.527 1.00 33.47 8 GLU F C 1
ATOM 16277 O O . GLU F 3 8 ? 6.856 71.538 21.560 1.00 33.48 8 GLU F O 1
ATOM 16283 N N . HIS F 3 9 ? 6.860 71.969 19.312 1.00 34.59 9 HIS F N 1
ATOM 16284 C CA . HIS F 3 9 ? 5.578 71.313 19.070 1.00 34.89 9 HIS F CA 1
ATOM 16285 C C . HIS F 3 9 ? 5.689 70.465 17.814 1.00 34.32 9 HIS F C 1
ATOM 16286 O O . HIS F 3 9 ? 6.618 70.653 17.001 1.00 33.65 9 HIS F O 1
ATOM 16293 N N . ARG F 3 10 ? 4.732 69.552 17.647 1.00 33.46 10 ARG F N 1
ATOM 16294 C CA . ARG F 3 10 ? 4.675 68.633 16.515 1.00 34.98 10 ARG F CA 1
ATOM 16295 C C . ARG F 3 10 ? 3.249 68.188 16.290 1.00 35.04 10 ARG F C 1
ATOM 16296 O O . ARG F 3 10 ? 2.545 67.848 17.254 1.00 35.18 10 ARG F O 1
ATOM 16304 N N . ARG F 3 11 ? 2.806 68.184 15.038 1.00 37.20 11 ARG F N 1
ATOM 16305 C CA . ARG F 3 11 ? 1.450 67.697 14.727 1.00 38.63 11 ARG F CA 1
ATOM 16306 C C . ARG F 3 11 ? 0.362 68.317 15.636 1.00 38.58 11 ARG F C 1
ATOM 16307 O O . ARG F 3 11 ? -0.478 67.594 16.184 1.00 39.15 11 ARG F O 1
ATOM 16315 N N . ASN F 3 12 ? 0.395 69.631 15.807 1.00 40.07 12 ASN F N 1
ATOM 16316 C CA . ASN F 3 12 ? -0.622 70.359 16.593 1.00 41.77 12 ASN F CA 1
ATOM 16317 C C . ASN F 3 12 ? -0.493 70.298 18.113 1.00 41.75 12 ASN F C 1
ATOM 16318 O O . ASN F 3 12 ? -1.238 70.991 18.807 1.00 43.07 12 ASN F O 1
ATOM 16323 N N . ASP F 3 13 ? 0.405 69.454 18.630 1.00 40.44 13 ASP F N 1
ATOM 16324 C CA . ASP F 3 13 ? 0.615 69.348 20.072 1.00 40.27 13 ASP F CA 1
ATOM 16325 C C . ASP F 3 13 ? 1.951 69.904 20.553 1.00 39.28 13 ASP F C 1
ATOM 16326 O O . ASP F 3 13 ? 2.994 69.749 19.877 1.00 37.40 13 ASP F O 1
ATOM 16331 N N . LEU F 3 14 ? 1.901 70.586 21.698 1.00 37.70 14 LEU F N 1
ATOM 16332 C CA . LEU F 3 14 ? 3.100 71.049 22.371 1.00 36.74 14 LEU F CA 1
ATOM 16333 C C . LEU F 3 14 ? 3.812 69.845 22.987 1.00 37.17 14 LEU F C 1
ATOM 16334 O O . LEU F 3 14 ? 3.199 69.044 23.667 1.00 37.27 14 LEU F O 1
ATOM 16339 N N . ARG F 3 15 ? 5.121 69.722 22.783 1.00 36.46 15 ARG F N 1
ATOM 16340 C CA . ARG F 3 15 ? 5.858 68.628 23.427 1.00 35.86 15 ARG F CA 1
ATOM 16341 C C . ARG F 3 15 ? 6.236 69.081 24.837 1.00 35.68 15 ARG F C 1
ATOM 16342 O O . ARG F 3 15 ? 6.710 70.207 25.051 1.00 34.30 15 ARG F O 1
ATOM 16350 N N . PRO F 3 16 ? 6.041 68.167 25.784 1.00 36.72 16 PRO F N 1
ATOM 16351 C CA . PRO F 3 16 ? 6.197 68.422 27.219 1.00 36.47 16 PRO F CA 1
ATOM 16352 C C . PRO F 3 16 ? 7.607 68.964 27.608 1.00 35.22 16 PRO F C 1
ATOM 16353 O O . PRO F 3 16 ? 7.740 69.665 28.622 1.00 34.27 16 PRO F O 1
ATOM 16357 N N . VAL F 3 17 ? 8.629 68.674 26.803 1.00 33.01 17 VAL F N 1
ATOM 16358 C CA . VAL F 3 17 ? 9.939 69.243 27.089 1.00 32.30 17 VAL F CA 1
ATOM 16359 C C . VAL F 3 17 ? 9.922 70.784 27.126 1.00 31.36 17 VAL F C 1
ATOM 16360 O O . VAL F 3 17 ? 10.747 71.408 27.816 1.00 30.10 17 VAL F O 1
ATOM 16364 N N . SER F 3 18 ? 8.977 71.434 26.430 1.00 32.09 18 SER F N 1
ATOM 16365 C CA . SER F 3 18 ? 8.996 72.921 26.476 1.00 32.70 18 SER F CA 1
ATOM 16366 C C . SER F 3 18 ? 8.872 73.495 27.895 1.00 32.46 18 SER F C 1
ATOM 16367 O O . SER F 3 18 ? 9.580 74.452 28.260 1.00 32.09 18 SER F O 1
ATOM 16370 N N . LEU F 3 19 ? 7.963 72.921 28.682 1.00 32.74 19 LEU F N 1
ATOM 16371 C CA . LEU F 3 19 ? 7.748 73.383 30.036 1.00 32.65 19 LEU F CA 1
ATOM 16372 C C . LEU F 3 19 ? 8.893 72.970 30.955 1.00 32.92 19 LEU F C 1
ATOM 16373 O O . LEU F 3 19 ? 9.119 73.594 31.987 1.00 32.73 19 LEU F O 1
ATOM 16378 N N . GLU F 3 20 ? 9.594 71.897 30.608 1.00 32.58 20 GLU F N 1
ATOM 16379 C CA . GLU F 3 20 ? 10.791 71.506 31.390 1.00 33.07 20 GLU F CA 1
ATOM 16380 C C . GLU F 3 20 ? 11.819 72.579 31.208 1.00 32.38 20 GLU F C 1
ATOM 16381 O O . GLU F 3 20 ? 12.482 72.974 32.162 1.00 33.43 20 GLU F O 1
ATOM 16387 N N . LEU F 3 21 ? 11.945 73.101 29.986 1.00 32.13 21 LEU F N 1
ATOM 16388 C CA . LEU F 3 21 ? 12.930 74.155 29.736 1.00 31.14 21 LEU F CA 1
ATOM 16389 C C . LEU F 3 21 ? 12.603 75.456 30.465 1.00 31.36 21 LEU F C 1
ATOM 16390 O O . LEU F 3 21 ? 13.514 76.164 30.953 1.00 29.90 21 LEU F O 1
ATOM 16395 N N . ILE F 3 22 ? 11.308 75.788 30.514 1.00 31.79 22 ILE F N 1
ATOM 16396 C CA . ILE F 3 22 ? 10.827 76.927 31.317 1.00 31.80 22 ILE F CA 1
ATOM 16397 C C . ILE F 3 22 ? 11.251 76.719 32.773 1.00 32.31 22 ILE F C 1
ATOM 16398 O O . ILE F 3 22 ? 11.795 77.625 33.406 1.00 32.57 22 ILE F O 1
ATOM 16403 N N . GLY F 3 23 ? 11.014 75.515 33.278 1.00 33.44 23 GLY F N 1
ATOM 16404 C CA . GLY F 3 23 ? 11.489 75.119 34.608 1.00 34.38 23 GLY F CA 1
ATOM 16405 C C . GLY F 3 23 ? 12.989 75.342 34.771 1.00 34.47 23 GLY F C 1
ATOM 16406 O O . GLY F 3 23 ? 13.472 76.074 35.680 1.00 34.50 23 GLY F O 1
ATOM 16407 N N . ALA F 3 24 ? 13.759 74.733 33.877 1.00 34.78 24 ALA F N 1
ATOM 16408 C CA . ALA F 3 24 ? 15.222 74.971 33.878 1.00 33.94 24 ALA F CA 1
ATOM 16409 C C . ALA F 3 24 ? 15.628 76.470 33.907 1.00 34.25 24 ALA F C 1
ATOM 16410 O O . ALA F 3 24 ? 16.529 76.872 34.682 1.00 33.77 24 ALA F O 1
ATOM 16412 N N . ALA F 3 25 ? 15.010 77.286 33.037 1.00 33.37 25 ALA F N 1
ATOM 16413 C CA . ALA F 3 25 ? 15.365 78.670 32.858 1.00 34.03 25 ALA F CA 1
ATOM 16414 C C . ALA F 3 25 ? 15.088 79.469 34.125 1.00 36.40 25 ALA F C 1
ATOM 16415 O O . ALA F 3 25 ? 15.879 80.367 34.509 1.00 36.14 25 ALA F O 1
ATOM 16417 N N . ASN F 3 26 ? 13.944 79.177 34.750 1.00 37.72 26 ASN F N 1
ATOM 16418 C CA . ASN F 3 26 ? 13.564 79.894 35.950 1.00 40.37 26 ASN F CA 1
ATOM 16419 C C . ASN F 3 26 ? 14.475 79.528 37.101 1.00 42.19 26 ASN F C 1
ATOM 16420 O O . ASN F 3 26 ? 14.812 80.393 37.900 1.00 42.73 26 ASN F O 1
ATOM 16425 N N . GLY F 3 27 ? 14.933 78.277 37.144 1.00 44.16 27 GLY F N 1
ATOM 16426 C CA . GLY F 3 27 ? 15.823 77.840 38.205 1.00 45.44 27 GLY F CA 1
ATOM 16427 C C . GLY F 3 27 ? 17.238 78.330 37.999 1.00 47.52 27 GLY F C 1
ATOM 16428 O O . GLY F 3 27 ? 17.996 78.421 38.952 1.00 47.86 27 GLY F O 1
ATOM 16429 N N . LEU F 3 28 ? 17.596 78.620 36.753 1.00 48.94 28 LEU F N 1
ATOM 16430 C CA . LEU F 3 28 ? 18.959 79.000 36.426 1.00 50.49 28 LEU F CA 1
ATOM 16431 C C . LEU F 3 28 ? 19.182 80.496 36.647 1.00 52.05 28 LEU F C 1
ATOM 16432 O O . LEU F 3 28 ? 20.291 80.904 37.034 1.00 52.80 28 LEU F O 1
ATOM 16437 N N . LYS F 3 29 ? 18.164 81.323 36.418 1.00 52.84 29 LYS F N 1
ATOM 16438 C CA . LYS F 3 29 ? 18.414 82.761 36.463 1.00 54.83 29 LYS F CA 1
ATOM 16439 C C . LYS F 3 29 ? 18.893 83.291 37.816 1.00 56.45 29 LYS F C 1
ATOM 16440 O O . LYS F 3 29 ? 18.469 82.817 38.884 1.00 55.12 29 LYS F O 1
ATOM 16446 N N . LYS F 3 30 ? 19.811 84.256 37.742 1.00 58.11 30 LYS F N 1
ATOM 16447 C CA . LYS F 3 30 ? 20.500 84.748 38.933 1.00 60.13 30 LYS F CA 1
ATOM 16448 C C . LYS F 3 30 ? 19.610 85.580 39.843 1.00 61.31 30 LYS F C 1
ATOM 16449 O O . LYS F 3 30 ? 19.687 85.443 41.072 1.00 62.50 30 LYS F O 1
ATOM 16455 N N . SER F 3 31 ? 18.767 86.441 39.269 1.00 61.99 31 SER F N 1
ATOM 16456 C CA . SER F 3 31 ? 17.848 87.238 40.097 1.00 62.60 31 SER F CA 1
ATOM 16457 C C . SER F 3 31 ? 16.378 87.200 39.655 1.00 62.21 31 SER F C 1
ATOM 16458 O O . SER F 3 31 ? 16.065 86.867 38.502 1.00 62.48 31 SER F O 1
ATOM 16461 N N . GLY F 3 32 ? 15.487 87.528 40.592 1.00 60.80 32 GLY F N 1
ATOM 16462 C CA . GLY F 3 32 ? 14.058 87.506 40.330 1.00 59.71 32 GLY F CA 1
ATOM 16463 C C . GLY F 3 32 ? 13.664 88.508 39.252 1.00 58.70 32 GLY F C 1
ATOM 16464 O O . GLY F 3 32 ? 12.647 88.340 38.572 1.00 59.01 32 GLY F O 1
ATOM 16465 N N . GLU F 3 33 ? 14.487 89.543 39.109 1.00 56.93 33 GLU F N 1
ATOM 16466 C CA . GLU F 3 33 ? 14.366 90.543 38.070 1.00 55.49 33 GLU F CA 1
ATOM 16467 C C . GLU F 3 33 ? 14.743 90.089 36.631 1.00 54.47 33 GLU F C 1
ATOM 16468 O O . GLU F 3 33 ? 14.312 90.731 35.645 1.00 55.04 33 GLU F O 1
ATOM 16470 N N . ASP F 3 34 ? 15.576 89.055 36.497 1.00 51.61 34 ASP F N 1
ATOM 16471 C CA . ASP F 3 34 ? 15.863 88.474 35.176 1.00 49.58 34 ASP F CA 1
ATOM 16472 C C . ASP F 3 34 ? 14.601 87.940 34.492 1.00 47.31 34 ASP F C 1
ATOM 16473 O O . ASP F 3 34 ? 13.708 87.427 35.144 1.00 48.45 34 ASP F O 1
ATOM 16478 N N . LYS F 3 35 ? 14.550 88.017 33.171 1.00 45.18 35 LYS F N 1
ATOM 16479 C CA . LYS F 3 35 ? 13.337 87.681 32.439 1.00 42.43 35 LYS F CA 1
ATOM 16480 C C . LYS F 3 35 ? 13.457 86.388 31.601 1.00 40.98 35 LYS F C 1
ATOM 16481 O O . LYS F 3 35 ? 14.501 86.081 31.055 1.00 39.44 35 LYS F O 1
ATOM 16483 N N . VAL F 3 36 ? 12.374 85.621 31.533 1.00 39.53 36 VAL F N 1
ATOM 16484 C CA . VAL F 3 36 ? 12.350 84.419 30.718 1.00 38.17 36 VAL F CA 1
ATOM 16485 C C . VAL F 3 36 ? 11.448 84.697 29.533 1.00 37.98 36 VAL F C 1
ATOM 16486 O O . VAL F 3 36 ? 10.217 84.927 29.689 1.00 37.16 36 VAL F O 1
ATOM 16490 N N . VAL F 3 37 ? 12.069 84.677 28.357 1.00 36.94 37 VAL F N 1
ATOM 16491 C CA . VAL F 3 37 ? 11.340 84.819 27.081 1.00 37.32 37 VAL F CA 1
ATOM 16492 C C . VAL F 3 37 ? 11.266 83.482 26.366 1.00 36.51 37 VAL F C 1
ATOM 16493 O O . VAL F 3 37 ? 12.288 82.800 26.194 1.00 37.32 37 VAL F O 1
ATOM 16497 N N . VAL F 3 38 ? 10.050 83.084 26.007 1.00 35.21 38 VAL F N 1
ATOM 16498 C CA . VAL F 3 38 ? 9.817 81.809 25.327 1.00 33.01 38 VAL F CA 1
ATOM 16499 C C . VAL F 3 38 ? 9.394 82.141 23.939 1.00 33.14 38 VAL F C 1
ATOM 16500 O O . VAL F 3 38 ? 8.590 83.061 23.777 1.00 32.69 38 VAL F O 1
ATOM 16504 N N . ALA F 3 39 ? 9.939 81.435 22.934 1.00 31.70 39 ALA F N 1
ATOM 16505 C CA . ALA F 3 39 ? 9.499 81.608 21.554 1.00 31.47 39 ALA F CA 1
ATOM 16506 C C . ALA F 3 39 ? 8.960 80.290 21.034 1.00 31.07 39 ALA F C 1
ATOM 16507 O O . ALA F 3 39 ? 9.440 79.212 21.409 1.00 31.77 39 ALA F O 1
ATOM 16509 N N . VAL F 3 40 ? 7.959 80.370 20.172 1.00 31.33 40 VAL F N 1
ATOM 16510 C CA . VAL F 3 40 ? 7.355 79.183 19.538 1.00 31.80 40 VAL F CA 1
ATOM 16511 C C . VAL F 3 40 ? 7.175 79.508 18.058 1.00 32.08 40 VAL F C 1
ATOM 16512 O O . VAL F 3 40 ? 6.639 80.575 17.720 1.00 33.06 40 VAL F O 1
ATOM 16516 N N . ILE F 3 41 ? 7.642 78.617 17.175 1.00 31.79 41 ILE F N 1
ATOM 16517 C CA . ILE F 3 41 ? 7.901 78.957 15.775 1.00 30.64 41 ILE F CA 1
ATOM 16518 C C . ILE F 3 41 ? 7.103 78.025 14.881 1.00 30.57 41 ILE F C 1
ATOM 16519 O O . ILE F 3 41 ? 7.195 76.826 15.037 1.00 29.96 41 ILE F O 1
ATOM 16524 N N . GLY F 3 42 ? 6.349 78.592 13.928 1.00 29.84 42 GLY F N 1
ATOM 16525 C CA . GLY F 3 42 ? 5.540 77.809 13.005 1.00 30.67 42 GLY F CA 1
ATOM 16526 C C . GLY F 3 42 ? 4.492 78.678 12.312 1.00 33.02 42 GLY F C 1
ATOM 16527 O O . GLY F 3 42 ? 4.130 79.780 12.805 1.00 32.64 42 GLY F O 1
ATOM 16528 N N . SER F 3 43 ? 3.976 78.163 11.196 1.00 33.63 43 SER F N 1
ATOM 16529 C CA . SER F 3 43 ? 2.974 78.867 10.405 1.00 36.71 43 SER F CA 1
ATOM 16530 C C . SER F 3 43 ? 1.733 79.021 11.292 1.00 37.96 43 SER F C 1
ATOM 16531 O O . SER F 3 43 ? 1.057 80.023 11.208 1.00 39.40 43 SER F O 1
ATOM 16534 N N . GLN F 3 44 ? 1.486 78.054 12.175 1.00 38.99 44 GLN F N 1
ATOM 16535 C CA . GLN F 3 44 ? 0.315 78.134 13.040 1.00 40.65 44 GLN F CA 1
ATOM 16536 C C . GLN F 3 44 ? 0.663 78.183 14.498 1.00 39.70 44 GLN F C 1
ATOM 16537 O O . GLN F 3 44 ? 0.001 77.561 15.303 1.00 41.72 44 GLN F O 1
ATOM 16543 N N . ALA F 3 45 ? 1.676 78.963 14.837 1.00 39.37 45 ALA F N 1
ATOM 16544 C CA . ALA F 3 45 ? 2.221 78.944 16.177 1.00 39.21 45 ALA F CA 1
ATOM 16545 C C . ALA F 3 45 ? 1.301 79.637 17.196 1.00 38.59 45 ALA F C 1
ATOM 16546 O O . ALA F 3 45 ? 1.408 79.354 18.377 1.00 36.69 45 ALA F O 1
ATOM 16548 N N . ASP F 3 46 ? 0.420 80.524 16.723 1.00 39.35 46 ASP F N 1
ATOM 16549 C CA . ASP F 3 46 ? -0.605 81.190 17.554 1.00 39.95 46 ASP F CA 1
ATOM 16550 C C . ASP F 3 46 ? -1.444 80.256 18.439 1.00 37.88 46 ASP F C 1
ATOM 16551 O O . ASP F 3 46 ? -1.926 80.641 19.515 1.00 37.16 46 ASP F O 1
ATOM 16556 N N . ALA F 3 47 ? -1.680 79.062 17.937 1.00 35.51 47 ALA F N 1
ATOM 16557 C CA . ALA F 3 47 ? -2.466 78.070 18.621 1.00 35.41 47 ALA F CA 1
ATOM 16558 C C . ALA F 3 47 ? -1.827 77.623 19.918 1.00 35.03 47 ALA F C 1
ATOM 16559 O O . ALA F 3 47 ? -2.490 77.032 20.728 1.00 34.34 47 ALA F O 1
ATOM 16561 N N . PHE F 3 48 ? -0.537 77.904 20.108 1.00 34.37 48 PHE F N 1
ATOM 16562 C CA . PHE F 3 48 ? 0.181 77.475 21.345 1.00 34.37 48 PHE F CA 1
ATOM 16563 C C . PHE F 3 48 ? 0.203 78.567 22.436 1.00 33.51 48 PHE F C 1
ATOM 16564 O O . PHE F 3 48 ? 0.792 78.403 23.500 1.00 33.50 48 PHE F O 1
ATOM 16572 N N . VAL F 3 49 ? -0.420 79.699 22.192 1.00 32.69 49 VAL F N 1
ATOM 16573 C CA . VAL F 3 49 ? -0.314 80.702 23.272 1.00 33.37 49 VAL F CA 1
ATOM 16574 C C . VAL F 3 49 ? -0.985 80.277 24.584 1.00 32.21 49 VAL F C 1
ATOM 16575 O O . VAL F 3 49 ? -0.373 80.491 25.626 1.00 33.11 49 VAL F O 1
ATOM 16579 N N . PRO F 3 50 ? -2.171 79.653 24.556 1.00 30.34 50 PRO F N 1
ATOM 16580 C CA . PRO F 3 50 ? -2.758 79.114 25.788 1.00 29.89 50 PRO F CA 1
ATOM 16581 C C . PRO F 3 50 ? -1.823 78.112 26.518 1.00 29.71 50 PRO F C 1
ATOM 16582 O O . PRO F 3 50 ? -1.702 78.219 27.730 1.00 29.01 50 PRO F O 1
ATOM 16586 N N . ALA F 3 51 ? -1.158 77.190 25.815 1.00 29.33 51 ALA F N 1
ATOM 16587 C CA . ALA F 3 51 ? -0.316 76.193 26.542 1.00 30.05 51 ALA F CA 1
ATOM 16588 C C . ALA F 3 51 ? 1.060 76.735 27.029 1.00 30.04 51 ALA F C 1
ATOM 16589 O O . ALA F 3 51 ? 1.732 76.133 27.857 1.00 31.63 51 ALA F O 1
ATOM 16591 N N . LEU F 3 52 ? 1.429 77.902 26.536 1.00 30.04 52 LEU F N 1
ATOM 16592 C CA . LEU F 3 52 ? 2.623 78.607 26.959 1.00 29.98 52 LEU F CA 1
ATOM 16593 C C . LEU F 3 52 ? 2.348 79.815 27.860 1.00 31.54 52 LEU F C 1
ATOM 16594 O O . LEU F 3 52 ? 3.291 80.485 28.312 1.00 30.89 52 LEU F O 1
ATOM 16599 N N . SER F 3 53 ? 1.060 80.105 28.144 1.00 32.39 53 SER F N 1
ATOM 16600 C CA . SER F 3 53 ? 0.771 81.183 29.094 1.00 31.91 53 SER F CA 1
ATOM 16601 C C . SER F 3 53 ? 0.742 80.562 30.482 1.00 32.84 53 SER F C 1
ATOM 16602 O O . SER F 3 53 ? -0.317 80.394 31.095 1.00 32.14 53 SER F O 1
ATOM 16605 N N . VAL F 3 54 ? 1.932 80.267 30.993 1.00 33.85 54 VAL F N 1
ATOM 16606 C CA . VAL F 3 54 ? 2.125 79.427 32.166 1.00 33.90 54 VAL F CA 1
ATOM 16607 C C . VAL F 3 54 ? 3.169 80.101 33.081 1.00 35.56 54 VAL F C 1
ATOM 16608 O O . VAL F 3 54 ? 3.933 80.993 32.661 1.00 34.58 54 VAL F O 1
ATOM 16612 N N . ASN F 3 55 ? 3.170 79.674 34.339 1.00 36.66 55 ASN F N 1
ATOM 16613 C CA . ASN F 3 55 ? 4.105 80.159 35.335 1.00 37.69 55 ASN F CA 1
ATOM 16614 C C . ASN F 3 55 ? 5.553 80.126 34.809 1.00 37.75 55 ASN F C 1
ATOM 16615 O O . ASN F 3 55 ? 5.971 79.131 34.225 1.00 38.21 55 ASN F O 1
ATOM 16620 N N . GLY F 3 56 ? 6.276 81.229 34.985 1.00 37.25 56 GLY F N 1
ATOM 16621 C CA . GLY F 3 56 ? 7.678 81.306 34.614 1.00 38.70 56 GLY F CA 1
ATOM 16622 C C . GLY F 3 56 ? 7.986 81.994 33.297 1.00 38.13 56 GLY F C 1
ATOM 16623 O O . GLY F 3 56 ? 9.144 82.247 32.981 1.00 38.04 56 GLY F O 1
ATOM 16624 N N . VAL F 3 57 ? 6.941 82.326 32.544 1.00 38.26 57 VAL F N 1
ATOM 16625 C CA . VAL F 3 57 ? 7.094 82.948 31.229 1.00 37.81 57 VAL F CA 1
ATOM 16626 C C . VAL F 3 57 ? 6.757 84.434 31.304 1.00 39.08 57 VAL F C 1
ATOM 16627 O O . VAL F 3 57 ? 5.585 84.813 31.510 1.00 39.83 57 VAL F O 1
ATOM 16631 N N . ASP F 3 58 ? 7.776 85.272 31.151 1.00 38.87 58 ASP F N 1
ATOM 16632 C CA . ASP F 3 58 ? 7.594 86.728 31.219 1.00 39.27 58 ASP F CA 1
ATOM 16633 C C . ASP F 3 58 ? 7.191 87.330 29.858 1.00 39.14 58 ASP F C 1
ATOM 16634 O O . ASP F 3 58 ? 6.402 88.286 29.805 1.00 38.04 58 ASP F O 1
ATOM 16639 N N . GLU F 3 59 ? 7.764 86.788 28.768 1.00 37.64 59 GLU F N 1
ATOM 16640 C CA . GLU F 3 59 ? 7.454 87.231 27.401 1.00 37.32 59 GLU F CA 1
ATOM 16641 C C . GLU F 3 59 ? 7.292 85.999 26.528 1.00 36.57 59 GLU F C 1
ATOM 16642 O O . GLU F 3 59 ? 8.099 85.057 26.631 1.00 36.52 59 GLU F O 1
ATOM 16648 N N . LEU F 3 60 ? 6.229 85.968 25.739 1.00 34.85 60 LEU F N 1
ATOM 16649 C CA . LEU F 3 60 ? 5.953 84.873 24.818 1.00 34.98 60 LEU F CA 1
ATOM 16650 C C . LEU F 3 60 ? 6.000 85.447 23.393 1.00 35.31 60 LEU F C 1
ATOM 16651 O O . LEU F 3 60 ? 5.201 86.348 23.047 1.00 34.98 60 LEU F O 1
ATOM 16656 N N . VAL F 3 61 ? 6.942 84.978 22.567 1.00 34.56 61 VAL F N 1
ATOM 16657 C CA . VAL F 3 61 ? 7.081 85.464 21.187 1.00 33.64 61 VAL F CA 1
ATOM 16658 C C . VAL F 3 61 ? 6.572 84.395 20.212 1.00 34.28 61 VAL F C 1
ATOM 16659 O O . VAL F 3 61 ? 7.104 83.275 20.160 1.00 33.65 61 VAL F O 1
ATOM 16663 N N . VAL F 3 62 ? 5.544 84.739 19.430 1.00 33.61 62 VAL F N 1
ATOM 16664 C CA . VAL F 3 62 ? 4.989 83.824 18.465 1.00 33.08 62 VAL F CA 1
ATOM 16665 C C . VAL F 3 62 ? 5.649 84.210 17.154 1.00 34.31 62 VAL F C 1
ATOM 16666 O O . VAL F 3 62 ? 5.506 85.370 16.670 1.00 33.65 62 VAL F O 1
ATOM 16670 N N . VAL F 3 63 ? 6.451 83.281 16.621 1.00 33.49 63 VAL F N 1
ATOM 16671 C CA . VAL F 3 63 ? 7.153 83.504 15.345 1.00 34.04 63 VAL F CA 1
ATOM 16672 C C . VAL F 3 63 ? 6.436 82.762 14.223 1.00 33.99 63 VAL F C 1
ATOM 16673 O O . VAL F 3 63 ? 6.375 81.556 14.224 1.00 32.41 63 VAL F O 1
ATOM 16677 N N . LYS F 3 64 ? 5.876 83.508 13.269 1.00 35.34 64 LYS F N 1
ATOM 16678 C CA . LYS F 3 64 ? 5.254 82.885 12.104 1.00 37.60 64 LYS F CA 1
ATOM 16679 C C . LYS F 3 64 ? 6.280 82.729 10.981 1.00 37.39 64 LYS F C 1
ATOM 16680 O O . LYS F 3 64 ? 6.753 83.736 10.499 1.00 36.52 64 LYS F O 1
ATOM 16686 N N . GLY F 3 65 ? 6.597 81.491 10.577 1.00 38.28 65 GLY F N 1
ATOM 16687 C CA . GLY F 3 65 ? 7.469 81.219 9.421 1.00 39.09 65 GLY F CA 1
ATOM 16688 C C . GLY F 3 65 ? 6.694 80.362 8.421 1.00 39.06 65 GLY F C 1
ATOM 16689 O O . GLY F 3 65 ? 5.494 80.165 8.625 1.00 38.80 65 GLY F O 1
ATOM 16690 N N . SER F 3 66 ? 7.371 79.828 7.409 1.00 38.58 66 SER F N 1
ATOM 16691 C CA . SER F 3 66 ? 6.763 79.112 6.252 1.00 39.42 66 SER F CA 1
ATOM 16692 C C . SER F 3 66 ? 6.181 77.767 6.519 1.00 39.03 66 SER F C 1
ATOM 16693 O O . SER F 3 66 ? 5.160 77.441 5.911 1.00 39.73 66 SER F O 1
ATOM 16696 N N . SER F 3 67 ? 6.851 76.945 7.345 1.00 37.41 67 SER F N 1
ATOM 16697 C CA . SER F 3 67 ? 6.429 75.549 7.577 1.00 37.26 67 SER F CA 1
ATOM 16698 C C . SER F 3 67 ? 5.540 75.412 8.804 1.00 35.10 67 SER F C 1
ATOM 16699 O O . SER F 3 67 ? 5.633 76.195 9.766 1.00 35.04 67 SER F O 1
ATOM 16702 N N . ILE F 3 68 ? 4.706 74.391 8.787 1.00 33.99 68 ILE F N 1
ATOM 16703 C CA . ILE F 3 68 ? 3.825 74.141 9.930 1.00 33.59 68 ILE F CA 1
ATOM 16704 C C . ILE F 3 68 ? 4.724 73.670 11.085 1.00 33.17 68 ILE F C 1
ATOM 16705 O O . ILE F 3 68 ? 4.803 74.331 12.110 1.00 33.80 68 ILE F O 1
ATOM 16710 N N . ASP F 3 69 ? 5.448 72.585 10.843 1.00 31.52 69 ASP F N 1
ATOM 16711 C CA . ASP F 3 69 ? 6.321 71.958 11.814 1.00 31.67 69 ASP F CA 1
ATOM 16712 C C . ASP F 3 69 ? 7.814 72.257 11.506 1.00 31.86 69 ASP F C 1
ATOM 16713 O O . ASP F 3 69 ? 8.113 72.946 10.516 1.00 32.75 69 ASP F O 1
ATOM 16718 N N . PHE F 3 70 ? 8.710 71.724 12.334 1.00 29.48 70 PHE F N 1
ATOM 16719 C CA . PHE F 3 70 ? 10.115 72.074 12.318 1.00 29.20 70 PHE F CA 1
ATOM 16720 C C . PHE F 3 70 ? 10.746 72.073 10.933 1.00 28.22 70 PHE F C 1
ATOM 16721 O O . PHE F 3 70 ? 10.529 71.123 10.141 1.00 29.69 70 PHE F O 1
ATOM 16729 N N . ASP F 3 71 ? 11.567 73.090 10.673 1.00 27.56 71 ASP F N 1
ATOM 16730 C CA . ASP F 3 71 ? 12.359 73.205 9.427 1.00 28.91 71 ASP F CA 1
ATOM 16731 C C . ASP F 3 71 ? 13.705 73.834 9.841 1.00 28.01 71 ASP F C 1
ATOM 16732 O O . ASP F 3 71 ? 13.694 74.873 10.467 1.00 28.39 71 ASP F O 1
ATOM 16737 N N . PRO F 3 72 ? 14.857 73.227 9.547 1.00 29.25 72 PRO F N 1
ATOM 16738 C CA . PRO F 3 72 ? 16.132 73.754 10.091 1.00 28.89 72 PRO F CA 1
ATOM 16739 C C . PRO F 3 72 ? 16.505 75.158 9.571 1.00 29.07 72 PRO F C 1
ATOM 16740 O O . PRO F 3 72 ? 17.078 75.964 10.320 1.00 29.59 72 PRO F O 1
ATOM 16744 N N . ASP F 3 73 ? 16.203 75.448 8.323 1.00 28.84 73 ASP F N 1
ATOM 16745 C CA . ASP F 3 73 ? 16.472 76.809 7.793 1.00 29.29 73 ASP F CA 1
ATOM 16746 C C . ASP F 3 73 ? 15.628 77.858 8.515 1.00 29.67 73 ASP F C 1
ATOM 16747 O O . ASP F 3 73 ? 16.155 78.900 8.973 1.00 29.95 73 ASP F O 1
ATOM 16752 N N . VAL F 3 74 ? 14.339 77.567 8.654 1.00 29.55 74 VAL F N 1
ATOM 16753 C CA . VAL F 3 74 ? 13.424 78.512 9.334 1.00 29.82 74 VAL F CA 1
ATOM 16754 C C . VAL F 3 74 ? 13.819 78.675 10.774 1.00 29.78 74 VAL F C 1
ATOM 16755 O O . VAL F 3 74 ? 13.899 79.788 11.244 1.00 30.63 74 VAL F O 1
ATOM 16759 N N . PHE F 3 75 ? 14.080 77.566 11.484 1.00 29.87 75 PHE F N 1
ATOM 16760 C CA . PHE F 3 75 ? 14.522 77.678 12.863 1.00 29.23 75 PHE F CA 1
ATOM 16761 C C . PHE F 3 75 ? 15.832 78.411 13.033 1.00 29.82 75 PHE F C 1
ATOM 16762 O O . PHE F 3 75 ? 15.953 79.270 13.912 1.00 29.40 75 PHE F O 1
ATOM 16770 N N . GLU F 3 76 ? 16.834 78.109 12.217 1.00 29.86 76 GLU F N 1
ATOM 16771 C CA . GLU F 3 76 ? 18.076 78.827 12.449 1.00 30.77 76 GLU F CA 1
ATOM 16772 C C . GLU F 3 76 ? 17.838 80.341 12.221 1.00 31.09 76 GLU F C 1
ATOM 16773 O O . GLU F 3 76 ? 18.254 81.197 13.036 1.00 31.99 76 GLU F O 1
ATOM 16779 N N . ALA F 3 77 ? 17.152 80.687 11.134 1.00 31.34 77 ALA F N 1
ATOM 16780 C CA . ALA F 3 77 ? 16.922 82.122 10.853 1.00 31.26 77 ALA F CA 1
ATOM 16781 C C . ALA F 3 77 ? 16.077 82.771 11.940 1.00 31.29 77 ALA F C 1
ATOM 16782 O O . ALA F 3 77 ? 16.346 83.888 12.327 1.00 32.11 77 ALA F O 1
ATOM 16784 N N . SER F 3 78 ? 15.078 82.066 12.471 1.00 31.69 78 SER F N 1
ATOM 16785 C CA . SER F 3 78 ? 14.229 82.658 13.517 1.00 30.22 78 SER F CA 1
ATOM 16786 C C . SER F 3 78 ? 14.992 82.834 14.816 1.00 30.57 78 SER F C 1
ATOM 16787 O O . SER F 3 78 ? 14.978 83.914 15.437 1.00 29.50 78 SER F O 1
ATOM 16790 N N . VAL F 3 79 ? 15.639 81.750 15.258 1.00 29.23 79 VAL F N 1
ATOM 16791 C CA . VAL F 3 79 ? 16.367 81.807 16.526 1.00 29.74 79 VAL F CA 1
ATOM 16792 C C . VAL F 3 79 ? 17.555 82.778 16.460 1.00 30.58 79 VAL F C 1
ATOM 16793 O O . VAL F 3 79 ? 17.778 83.533 17.415 1.00 30.96 79 VAL F O 1
ATOM 16797 N N . SER F 3 80 ? 18.309 82.807 15.356 1.00 32.25 80 SER F N 1
ATOM 16798 C CA . SER F 3 80 ? 19.333 83.861 15.228 1.00 34.80 80 SER F CA 1
ATOM 16799 C C . SER F 3 80 ? 18.709 85.260 15.349 1.00 34.58 80 SER F C 1
ATOM 16800 O O . SER F 3 80 ? 19.246 86.124 16.058 1.00 36.70 80 SER F O 1
ATOM 16803 N N . ALA F 3 81 ? 17.583 85.485 14.692 1.00 35.28 81 ALA F N 1
ATOM 16804 C CA . ALA F 3 81 ? 16.902 86.786 14.859 1.00 36.58 81 ALA F CA 1
ATOM 16805 C C . ALA F 3 81 ? 16.442 87.047 16.318 1.00 36.84 81 ALA F C 1
ATOM 16806 O O . ALA F 3 81 ? 16.628 88.172 16.850 1.00 37.68 81 ALA F O 1
ATOM 16808 N N . LEU F 3 82 ? 15.919 86.018 16.990 1.00 35.96 82 LEU F N 1
ATOM 16809 C CA . LEU F 3 82 ? 15.497 86.215 18.372 1.00 35.61 82 LEU F CA 1
ATOM 16810 C C . LEU F 3 82 ? 16.698 86.535 19.266 1.00 36.60 82 LEU F C 1
ATOM 16811 O O . LEU F 3 82 ? 16.603 87.388 20.162 1.00 33.95 82 LEU F O 1
ATOM 16816 N N . ILE F 3 83 ? 17.837 85.875 19.046 1.00 37.44 83 ILE F N 1
ATOM 16817 C CA . ILE F 3 83 ? 18.897 86.211 19.965 1.00 38.61 83 ILE F CA 1
ATOM 16818 C C . ILE F 3 83 ? 19.485 87.598 19.687 1.00 39.19 83 ILE F C 1
ATOM 16819 O O . ILE F 3 83 ? 19.855 88.296 20.602 1.00 40.25 83 ILE F O 1
ATOM 16824 N N . ALA F 3 84 ? 19.518 88.035 18.444 1.00 41.09 84 ALA F N 1
ATOM 16825 C CA . ALA F 3 84 ? 19.978 89.407 18.179 1.00 42.40 84 ALA F CA 1
ATOM 16826 C C . ALA F 3 84 ? 19.017 90.442 18.762 1.00 43.27 84 ALA F C 1
ATOM 16827 O O . ALA F 3 84 ? 19.464 91.470 19.239 1.00 44.30 84 ALA F O 1
ATOM 16829 N N . ALA F 3 85 ? 17.711 90.154 18.740 1.00 43.84 85 ALA F N 1
ATOM 16830 C CA . ALA F 3 85 ? 16.680 91.057 19.291 1.00 44.05 85 ALA F CA 1
ATOM 16831 C C . ALA F 3 85 ? 16.709 91.127 20.806 1.00 44.40 85 ALA F C 1
ATOM 16832 O O . ALA F 3 85 ? 16.523 92.209 21.385 1.00 44.40 85 ALA F O 1
ATOM 16834 N N . HIS F 3 86 ? 16.904 89.977 21.457 1.00 43.61 86 HIS F N 1
ATOM 16835 C CA . HIS F 3 86 ? 16.784 89.939 22.896 1.00 42.96 86 HIS F CA 1
ATOM 16836 C C . HIS F 3 86 ? 18.133 89.950 23.677 1.00 42.39 86 HIS F C 1
ATOM 16837 O O . HIS F 3 86 ? 18.127 90.100 24.897 1.00 41.55 86 HIS F O 1
ATOM 16844 N N . ASN F 3 87 ? 19.265 89.832 22.977 1.00 41.41 87 ASN F N 1
ATOM 16845 C CA . ASN F 3 87 ? 20.577 89.667 23.636 1.00 41.35 87 ASN F CA 1
ATOM 16846 C C . ASN F 3 87 ? 20.549 88.748 24.885 1.00 41.45 87 ASN F C 1
ATOM 16847 O O . ASN F 3 87 ? 21.012 89.152 25.947 1.00 42.17 87 ASN F O 1
ATOM 16849 N N . PRO F 3 88 ? 19.986 87.542 24.797 1.00 40.66 88 PRO F N 1
ATOM 16850 C CA . PRO F 3 88 ? 19.981 86.627 25.951 1.00 40.60 88 PRO F CA 1
ATOM 16851 C C . PRO F 3 88 ? 21.384 86.240 26.438 1.00 40.05 88 PRO F C 1
ATOM 16852 O O . PRO F 3 88 ? 22.298 86.043 25.634 1.00 41.22 88 PRO F O 1
ATOM 16856 N N . SER F 3 89 ? 21.539 86.117 27.753 1.00 40.14 89 SER F N 1
ATOM 16857 C CA . SER F 3 89 ? 22.772 85.564 28.332 1.00 39.18 89 SER F CA 1
ATOM 16858 C C . SER F 3 89 ? 22.814 84.065 28.042 1.00 37.77 89 SER F C 1
ATOM 16859 O O . SER F 3 89 ? 23.863 83.503 27.747 1.00 36.57 89 SER F O 1
ATOM 16862 N N . VAL F 3 90 ? 21.655 83.422 28.138 1.00 36.93 90 VAL F N 1
ATOM 16863 C CA . VAL F 3 90 ? 21.557 81.986 27.918 1.00 35.68 90 VAL F CA 1
ATOM 16864 C C . VAL F 3 90 ? 20.352 81.659 27.005 1.00 35.45 90 VAL F C 1
ATOM 16865 O O . VAL F 3 90 ? 19.240 82.188 27.205 1.00 34.75 90 VAL F O 1
ATOM 16869 N N . VAL F 3 91 ? 20.579 80.765 26.044 1.00 34.40 91 VAL F N 1
ATOM 16870 C CA . VAL F 3 91 ? 19.492 80.159 25.277 1.00 33.17 91 VAL F CA 1
ATOM 16871 C C . VAL F 3 91 ? 19.393 78.622 25.448 1.00 32.17 91 VAL F C 1
ATOM 16872 O O . VAL F 3 91 ? 20.380 77.886 25.288 1.00 30.61 91 VAL F O 1
ATOM 16876 N N . LEU F 3 92 ? 18.190 78.190 25.836 1.00 30.11 92 LEU F N 1
ATOM 16877 C CA . LEU F 3 92 ? 17.856 76.786 26.059 1.00 29.76 92 LEU F CA 1
ATOM 16878 C C . LEU F 3 92 ? 16.999 76.211 24.931 1.00 29.89 92 LEU F C 1
ATOM 16879 O O . LEU F 3 92 ? 15.967 76.771 24.548 1.00 30.76 92 LEU F O 1
ATOM 16884 N N . LEU F 3 93 ? 17.474 75.115 24.370 1.00 29.65 93 LEU F N 1
ATOM 16885 C CA . LEU F 3 93 ? 16.808 74.371 23.322 1.00 28.65 93 LEU F CA 1
ATOM 16886 C C . LEU F 3 93 ? 16.646 72.975 23.905 1.00 28.25 93 LEU F C 1
ATOM 16887 O O . LEU F 3 93 ? 17.536 72.538 24.675 1.00 29.75 93 LEU F O 1
ATOM 16892 N N . PRO F 3 94 ? 15.604 72.243 23.504 1.00 28.94 94 PRO F N 1
ATOM 16893 C CA . PRO F 3 94 ? 15.474 70.810 23.879 1.00 28.53 94 PRO F CA 1
ATOM 16894 C C . PRO F 3 94 ? 16.566 70.027 23.172 1.00 29.66 94 PRO F C 1
ATOM 16895 O O . PRO F 3 94 ? 16.865 70.376 22.016 1.00 27.99 94 PRO F O 1
ATOM 16899 N N . HIS F 3 95 ? 17.206 69.054 23.838 1.00 29.23 95 HIS F N 1
ATOM 16900 C CA . HIS F 3 95 ? 18.084 68.150 23.079 1.00 29.67 95 HIS F CA 1
ATOM 16901 C C . HIS F 3 95 ? 17.135 67.141 22.409 1.00 29.45 95 HIS F C 1
ATOM 16902 O O . HIS F 3 95 ? 16.818 66.093 22.964 1.00 29.66 95 HIS F O 1
ATOM 16909 N N . SER F 3 96 ? 16.612 67.499 21.248 1.00 29.76 96 SER F N 1
ATOM 16910 C CA . SER F 3 96 ? 15.574 66.705 20.602 1.00 30.12 96 SER F CA 1
ATOM 16911 C C . SER F 3 96 ? 16.008 66.491 19.169 1.00 29.86 96 SER F C 1
ATOM 16912 O O . SER F 3 96 ? 16.940 67.201 18.702 1.00 31.76 96 SER F O 1
ATOM 16915 N N . VAL F 3 97 ? 15.338 65.593 18.449 1.00 27.91 97 VAL F N 1
ATOM 16916 C CA . VAL F 3 97 ? 15.681 65.388 17.039 1.00 29.26 97 VAL F CA 1
ATOM 16917 C C . VAL F 3 97 ? 15.573 66.694 16.231 1.00 29.28 97 VAL F C 1
ATOM 16918 O O . VAL F 3 97 ? 16.461 66.984 15.410 1.00 29.46 97 VAL F O 1
ATOM 16922 N N . ASP F 3 98 ? 14.549 67.515 16.524 1.00 28.68 98 ASP F N 1
ATOM 16923 C CA . ASP F 3 98 ? 14.420 68.828 15.875 1.00 29.27 98 ASP F CA 1
ATOM 16924 C C . ASP F 3 98 ? 15.617 69.691 16.157 1.00 30.10 98 ASP F C 1
ATOM 16925 O O . ASP F 3 98 ? 16.222 70.215 15.222 1.00 31.05 98 ASP F O 1
ATOM 16930 N N . SER F 3 99 ? 15.987 69.837 17.441 1.00 30.62 99 SER F N 1
ATOM 16931 C CA . SER F 3 99 ? 17.196 70.641 17.734 1.00 30.58 99 SER F CA 1
ATOM 16932 C C . SER F 3 99 ? 18.452 70.098 17.023 1.00 29.53 99 SER F C 1
ATOM 16933 O O . SER F 3 99 ? 19.322 70.915 16.639 1.00 28.38 99 SER F O 1
ATOM 16936 N N . LEU F 3 100 ? 18.549 68.778 16.801 1.00 28.35 100 LEU F N 1
ATOM 16937 C CA . LEU F 3 100 ? 19.781 68.283 16.130 1.00 29.24 100 LEU F CA 1
ATOM 16938 C C . LEU F 3 100 ? 19.950 68.862 14.750 1.00 28.89 100 LEU F C 1
ATOM 16939 O O . LEU F 3 100 ? 21.076 68.914 14.191 1.00 28.91 100 LEU F O 1
ATOM 16944 N N . GLY F 3 101 ? 18.834 69.269 14.162 1.00 28.25 101 GLY F N 1
ATOM 16945 C CA . GLY F 3 101 ? 18.887 69.774 12.797 1.00 26.70 101 GLY F CA 1
ATOM 16946 C C . GLY F 3 101 ? 19.428 71.175 12.624 1.00 26.99 101 GLY F C 1
ATOM 16947 O O . GLY F 3 101 ? 19.736 71.557 11.473 1.00 27.64 101 GLY F O 1
ATOM 16948 N N . TYR F 3 102 ? 19.526 71.960 13.708 1.00 26.24 102 TYR F N 1
ATOM 16949 C CA . TYR F 3 102 ? 20.037 73.321 13.560 1.00 27.64 102 TYR F CA 1
ATOM 16950 C C . TYR F 3 102 ? 20.926 73.861 14.696 1.00 27.43 102 TYR F C 1
ATOM 16951 O O . TYR F 3 102 ? 21.650 74.844 14.484 1.00 26.76 102 TYR F O 1
ATOM 16960 N N . ALA F 3 103 ? 20.886 73.241 15.881 1.00 27.51 103 ALA F N 1
ATOM 16961 C CA . ALA F 3 103 ? 21.537 73.834 17.076 1.00 28.78 103 ALA F CA 1
ATOM 16962 C C . ALA F 3 103 ? 22.999 74.218 16.817 1.00 29.52 103 ALA F C 1
ATOM 16963 O O . ALA F 3 103 ? 23.439 75.326 17.174 1.00 29.88 103 ALA F O 1
ATOM 16965 N N . SER F 3 104 ? 23.740 73.296 16.223 1.00 30.92 104 SER F N 1
ATOM 16966 C CA . SER F 3 104 ? 25.185 73.501 16.078 1.00 35.46 104 SER F CA 1
ATOM 16967 C C . SER F 3 104 ? 25.456 74.456 14.944 1.00 37.74 104 SER F C 1
ATOM 16968 O O . SER F 3 104 ? 26.574 74.966 14.848 1.00 40.62 104 SER F O 1
ATOM 16971 N N . SER F 3 105 ? 24.441 74.758 14.114 1.00 40.18 105 SER F N 1
ATOM 16972 C CA . SER F 3 105 ? 24.560 75.829 13.112 1.00 42.07 105 SER F CA 1
ATOM 16973 C C . SER F 3 105 ? 24.631 77.187 13.718 1.00 43.73 105 SER F C 1
ATOM 16974 O O . SER F 3 105 ? 25.418 78.028 13.272 1.00 45.70 105 SER F O 1
ATOM 16977 N N . LEU F 3 106 ? 23.801 77.402 14.737 1.00 44.14 106 LEU F N 1
ATOM 16978 C CA . LEU F 3 106 ? 23.645 78.625 15.471 1.00 44.00 106 LEU F CA 1
ATOM 16979 C C . LEU F 3 106 ? 24.955 79.013 16.115 1.00 45.02 106 LEU F C 1
ATOM 16980 O O . LEU F 3 106 ? 25.257 80.198 16.303 1.00 46.35 106 LEU F O 1
ATOM 16985 N N . ALA F 3 107 ? 25.725 78.012 16.504 1.00 44.82 107 ALA F N 1
ATOM 16986 C CA . ALA F 3 107 ? 26.931 78.251 17.261 1.00 44.97 107 ALA F CA 1
ATOM 16987 C C . ALA F 3 107 ? 28.149 78.451 16.356 1.00 45.23 107 ALA F C 1
ATOM 16988 O O . ALA F 3 107 ? 29.104 79.132 16.737 1.00 46.14 107 ALA F O 1
ATOM 16990 N N . SER F 3 108 ? 28.133 77.826 15.188 1.00 44.67 108 SER F N 1
ATOM 16991 C CA . SER F 3 108 ? 29.319 77.787 14.333 1.00 45.62 108 SER F CA 1
ATOM 16992 C C . SER F 3 108 ? 29.677 79.195 13.849 1.00 47.51 108 SER F C 1
ATOM 16993 O O . SER F 3 108 ? 30.840 79.627 13.863 1.00 48.05 108 SER F O 1
ATOM 16996 N N . LYS F 3 109 ? 28.625 79.907 13.475 1.00 49.51 109 LYS F N 1
ATOM 16997 C CA . LYS F 3 109 ? 28.696 81.291 13.032 1.00 51.63 109 LYS F CA 1
ATOM 16998 C C . LYS F 3 109 ? 29.252 82.342 14.056 1.00 51.95 109 LYS F C 1
ATOM 16999 O O . LYS F 3 109 ? 30.017 83.260 13.700 1.00 52.66 109 LYS F O 1
ATOM 17001 N N . THR F 3 110 ? 28.938 82.178 15.333 1.00 51.85 110 THR F N 1
ATOM 17002 C CA . THR F 3 110 ? 28.876 83.340 16.220 1.00 50.31 110 THR F CA 1
ATOM 17003 C C . THR F 3 110 ? 30.015 83.770 17.179 1.00 49.65 110 THR F C 1
ATOM 17004 O O . THR F 3 110 ? 29.976 84.882 17.647 1.00 50.34 110 THR F O 1
ATOM 17008 N N . GLY F 3 111 ? 30.966 82.930 17.590 1.00 48.84 111 GLY F N 1
ATOM 17009 C CA . GLY F 3 111 ? 30.714 81.611 18.106 1.00 47.43 111 GLY F CA 1
ATOM 17010 C C . GLY F 3 111 ? 30.257 81.908 19.532 1.00 46.05 111 GLY F C 1
ATOM 17011 O O . GLY F 3 111 ? 31.009 82.430 20.378 1.00 47.11 111 GLY F O 1
ATOM 17012 N N . TYR F 3 112 ? 28.985 81.637 19.783 1.00 43.97 112 TYR F N 1
ATOM 17013 C CA . TYR F 3 112 ? 28.456 81.653 21.120 1.00 41.18 112 TYR F CA 1
ATOM 17014 C C . TYR F 3 112 ? 29.065 80.449 21.856 1.00 39.62 112 TYR F C 1
ATOM 17015 O O . TYR F 3 112 ? 29.541 79.521 21.218 1.00 38.58 112 TYR F O 1
ATOM 17024 N N . GLY F 3 113 ? 29.072 80.474 23.181 1.00 38.00 113 GLY F N 1
ATOM 17025 C CA . GLY F 3 113 ? 29.276 79.246 23.929 1.00 36.40 113 GLY F CA 1
ATOM 17026 C C . GLY F 3 113 ? 28.220 78.239 23.496 1.00 35.19 113 GLY F C 1
ATOM 17027 O O . GLY F 3 113 ? 27.108 78.622 23.082 1.00 34.66 113 GLY F O 1
ATOM 17028 N N . PHE F 3 114 ? 28.552 76.961 23.599 1.00 32.71 114 PHE F N 1
ATOM 17029 C CA . PHE F 3 114 ? 27.681 75.880 23.111 1.00 31.49 114 PHE F CA 1
ATOM 17030 C C . PHE F 3 114 ? 28.013 74.525 23.797 1.00 31.74 114 PHE F C 1
ATOM 17031 O O . PHE F 3 114 ? 29.187 74.090 23.778 1.00 30.58 114 PHE F O 1
ATOM 17039 N N . ALA F 3 115 ? 27.008 73.897 24.430 1.00 29.00 115 ALA F N 1
ATOM 17040 C CA . ALA F 3 115 ? 27.151 72.511 24.876 1.00 30.13 115 ALA F CA 1
ATOM 17041 C C . ALA F 3 115 ? 25.836 71.797 24.699 1.00 29.84 115 ALA F C 1
ATOM 17042 O O . ALA F 3 115 ? 24.757 72.461 24.744 1.00 30.66 115 ALA F O 1
ATOM 17044 N N . THR F 3 116 ? 25.900 70.506 24.377 1.00 28.71 116 THR F N 1
ATOM 17045 C CA . THR F 3 116 ? 24.671 69.759 24.146 1.00 28.85 116 THR F CA 1
ATOM 17046 C C . THR F 3 116 ? 24.366 68.717 25.199 1.00 29.90 116 THR F C 1
ATOM 17047 O O . THR F 3 116 ? 25.260 68.237 25.915 1.00 30.08 116 THR F O 1
ATOM 17051 N N . ASP F 3 117 ? 23.092 68.318 25.231 1.00 30.53 117 ASP F N 1
ATOM 17052 C CA . ASP F 3 117 ? 22.620 67.231 26.081 1.00 30.59 117 ASP F CA 1
ATOM 17053 C C . ASP F 3 117 ? 23.051 67.463 27.532 1.00 32.17 117 ASP F C 1
ATOM 17054 O O . ASP F 3 117 ? 23.547 66.555 28.196 1.00 34.47 117 ASP F O 1
ATOM 17059 N N . VAL F 3 118 ? 22.788 68.667 28.042 1.00 31.83 118 VAL F N 1
ATOM 17060 C CA . VAL F 3 118 ? 23.167 69.103 29.371 1.00 31.65 118 VAL F CA 1
ATOM 17061 C C . VAL F 3 118 ? 22.099 68.668 30.367 1.00 33.23 118 VAL F C 1
ATOM 17062 O O . VAL F 3 118 ? 20.890 68.839 30.119 1.00 32.22 118 VAL F O 1
ATOM 17066 N N . TYR F 3 119 ? 22.546 68.121 31.504 1.00 33.07 119 TYR F N 1
ATOM 17067 C CA . TYR F 3 119 ? 21.651 67.637 32.555 1.00 33.35 119 TYR F CA 1
ATOM 17068 C C . TYR F 3 119 ? 21.872 68.223 33.966 1.00 33.8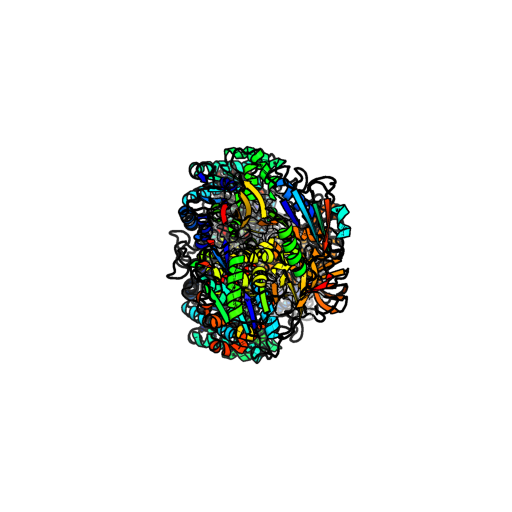0 119 TYR F C 1
ATOM 17069 O O . TYR F 3 119 ? 21.104 67.925 34.904 1.00 34.50 119 TYR F O 1
ATOM 17078 N N . ILE F 3 120 ? 22.929 69.017 34.114 1.00 32.85 120 ILE F N 1
ATOM 17079 C CA . ILE F 3 120 ? 23.123 69.906 35.260 1.00 34.56 120 ILE F CA 1
ATOM 17080 C C . ILE F 3 120 ? 23.585 71.246 34.731 1.00 34.01 120 ILE F C 1
ATOM 17081 O O . ILE F 3 120 ? 24.479 71.264 33.914 1.00 34.44 120 ILE F O 1
ATOM 17086 N N . VAL F 3 121 ? 23.024 72.344 35.233 1.00 34.85 121 VAL F N 1
ATOM 17087 C CA . VAL F 3 121 ? 23.430 73.698 34.865 1.00 37.58 121 VAL F CA 1
ATOM 17088 C C . VAL F 3 121 ? 23.266 74.644 36.095 1.00 39.90 121 VAL F C 1
ATOM 17089 O O . VAL F 3 121 ? 22.218 74.635 36.753 1.00 39.50 121 VAL F O 1
ATOM 17093 N N . GLU F 3 122 ? 24.308 75.418 36.404 1.00 42.41 122 GLU F N 1
ATOM 17094 C CA . GLU F 3 122 ? 24.434 76.194 37.659 1.00 46.16 122 GLU F CA 1
ATOM 17095 C C . GLU F 3 122 ? 25.127 77.477 37.280 1.00 46.30 122 GLU F C 1
ATOM 17096 O O . GLU F 3 122 ? 25.930 77.478 36.364 1.00 46.30 122 GLU F O 1
ATOM 17102 N N . TYR F 3 123 ? 24.913 78.529 38.064 1.00 48.30 123 TYR F N 1
ATOM 17103 C CA . TYR F 3 123 ? 25.891 79.606 38.138 1.00 49.62 123 TYR F CA 1
ATOM 17104 C C . TYR F 3 123 ? 26.768 79.456 39.361 1.00 51.33 123 TYR F C 1
ATOM 17105 O O . TYR F 3 123 ? 26.324 79.085 40.447 1.00 51.65 123 TYR F O 1
ATOM 17114 N N . GLN F 3 124 ? 28.039 79.738 39.179 1.00 53.90 124 GLN F N 1
ATOM 17115 C CA . GLN F 3 124 ? 28.917 79.915 40.328 1.00 56.31 124 GLN F CA 1
ATOM 17116 C C . GLN F 3 124 ? 29.447 81.327 40.267 1.00 57.43 124 GLN F C 1
ATOM 17117 O O . GLN F 3 124 ? 30.404 81.627 39.526 1.00 58.18 124 GLN F O 1
ATOM 17123 N N . GLY F 3 125 ? 28.793 82.213 41.008 1.00 58.16 125 GLY F N 1
ATOM 17124 C CA . GLY F 3 125 ? 29.084 83.621 40.823 1.00 58.73 125 GLY F CA 1
ATOM 17125 C C . GLY F 3 125 ? 28.429 84.041 39.529 1.00 58.58 125 GLY F C 1
ATOM 17126 O O . GLY F 3 125 ? 27.216 83.827 39.357 1.00 59.06 125 GLY F O 1
ATOM 17127 N N . ASP F 3 126 ? 29.220 84.631 38.637 1.00 58.16 126 ASP F N 1
ATOM 17128 C CA . ASP F 3 126 ? 28.722 85.097 37.350 1.00 57.87 126 ASP F CA 1
ATOM 17129 C C . ASP F 3 126 ? 29.064 84.095 36.245 1.00 56.24 126 ASP F C 1
ATOM 17130 O O . ASP F 3 126 ? 28.814 84.348 35.056 1.00 56.04 126 ASP F O 1
ATOM 17135 N N . GLU F 3 127 ? 29.638 82.963 36.645 1.00 54.43 127 GLU F N 1
ATOM 17136 C CA . GLU F 3 127 ? 30.150 81.987 35.682 1.00 52.85 127 GLU F CA 1
ATOM 17137 C C . GLU F 3 127 ? 29.141 80.846 35.497 1.00 50.24 127 GLU F C 1
ATOM 17138 O O . GLU F 3 127 ? 28.829 80.111 36.459 1.00 50.28 127 GLU F O 1
ATOM 17144 N N . LEU F 3 128 ? 28.616 80.705 34.279 1.00 46.08 128 LEU F N 1
ATOM 17145 C CA . LEU F 3 128 ? 27.772 79.545 33.939 1.00 42.36 128 LEU F CA 1
ATOM 17146 C C . LEU F 3 128 ? 28.558 78.232 33.829 1.00 39.97 128 LEU F C 1
ATOM 17147 O O . LEU F 3 128 ? 29.556 78.172 33.104 1.00 39.26 128 LEU F O 1
ATOM 17152 N N . VAL F 3 129 ? 28.086 77.199 34.525 1.00 38.51 129 VAL F N 1
ATOM 17153 C CA . VAL F 3 129 ? 28.700 75.850 34.492 1.00 37.60 129 VAL F CA 1
ATOM 17154 C C . VAL F 3 129 ? 27.676 74.801 34.084 1.00 36.17 129 VAL F C 1
ATOM 17155 O O . VAL F 3 129 ? 26.608 74.701 34.680 1.00 35.89 129 VAL F O 1
ATOM 17159 N N . ALA F 3 130 ? 28.000 74.025 33.057 1.00 35.57 130 ALA F N 1
ATOM 17160 C CA . ALA F 3 130 ? 27.085 72.995 32.570 1.00 34.40 130 ALA F CA 1
ATOM 17161 C C . ALA F 3 130 ? 27.766 71.636 32.666 1.00 34.20 130 ALA F C 1
ATOM 17162 O O . ALA F 3 130 ? 28.969 71.502 32.428 1.00 34.53 130 ALA F O 1
ATOM 17164 N N . THR F 3 131 ? 26.990 70.629 33.028 1.00 33.13 131 THR F N 1
ATOM 17165 C CA . THR F 3 131 ? 27.476 69.251 33.024 1.00 32.99 131 THR F CA 1
ATOM 17166 C C . THR F 3 131 ? 26.781 68.373 31.955 1.00 32.81 131 THR F C 1
ATOM 17167 O O . THR F 3 131 ? 25.545 68.326 31.865 1.00 31.68 131 THR F O 1
ATOM 17171 N N . ARG F 3 132 ? 27.595 67.669 31.171 1.00 32.86 132 ARG F N 1
ATOM 17172 C CA . ARG F 3 132 ? 27.129 66.677 30.201 1.00 32.46 132 ARG F CA 1
ATOM 17173 C C . ARG F 3 132 ? 27.894 65.355 30.400 1.00 32.76 132 ARG F C 1
ATOM 17174 O O . ARG F 3 132 ? 28.773 65.272 31.270 1.00 32.43 132 ARG F O 1
ATOM 17182 N N . GLY F 3 133 ? 27.509 64.323 29.641 1.00 31.42 133 GLY F N 1
ATOM 17183 C CA . GLY F 3 133 ? 28.179 63.044 29.689 1.00 31.09 133 GLY F CA 1
ATOM 17184 C C . GLY F 3 133 ? 29.491 63.084 28.936 1.00 31.22 133 GLY F C 1
ATOM 17185 O O . GLY F 3 133 ? 29.693 63.936 28.067 1.00 30.24 133 GLY F O 1
ATOM 17186 N N . GLY F 3 134 ? 30.409 62.189 29.323 1.00 32.00 134 GLY F N 1
ATOM 17187 C CA . GLY F 3 134 ? 31.516 61.758 28.476 1.00 32.18 134 GLY F CA 1
ATOM 17188 C C . GLY F 3 134 ? 31.675 60.236 28.462 1.00 33.09 134 GLY F C 1
ATOM 17189 O O . GLY F 3 134 ? 31.165 59.525 29.351 1.00 32.06 134 GLY F O 1
ATOM 17190 N N . TYR F 3 135 ? 32.406 59.738 27.453 1.00 32.96 135 TYR F N 1
ATOM 17191 C CA . TYR F 3 135 ? 32.747 58.340 27.329 1.00 33.59 135 TYR F CA 1
ATOM 17192 C C . TYR F 3 135 ? 31.546 57.435 27.486 1.00 34.63 135 TYR F C 1
ATOM 17193 O O . TYR F 3 135 ? 31.464 56.592 28.399 1.00 33.95 135 TYR F O 1
ATOM 17202 N N . ASN F 3 136 ? 30.588 57.662 26.592 1.00 35.60 136 ASN F N 1
ATOM 17203 C CA . ASN F 3 136 ? 29.353 56.912 26.567 1.00 36.93 136 ASN F CA 1
ATOM 17204 C C . ASN F 3 136 ? 28.690 56.976 27.937 1.00 37.31 136 ASN F C 1
ATOM 17205 O O . ASN F 3 136 ? 28.234 55.958 28.487 1.00 37.45 136 ASN F O 1
ATOM 17210 N N . GLN F 3 137 ? 28.710 58.185 28.511 1.00 37.21 137 GLN F N 1
ATOM 17211 C CA . GLN F 3 137 ? 28.016 58.471 29.765 1.00 37.96 137 GLN F CA 1
ATOM 17212 C C . GLN F 3 137 ? 28.661 57.868 31.013 1.00 37.96 137 GLN F C 1
ATOM 17213 O O . GLN F 3 137 ? 28.050 57.908 32.060 1.00 37.74 137 GLN F O 1
ATOM 17219 N N . LYS F 3 138 ? 29.876 57.312 30.909 1.00 37.13 138 LYS F N 1
ATOM 17220 C CA . LYS F 3 138 ? 30.562 56.738 32.079 1.00 36.92 138 LYS F CA 1
ATOM 17221 C C . LYS F 3 138 ? 31.150 57.803 33.003 1.00 36.02 138 LYS F C 1
ATOM 17222 O O . LYS F 3 138 ? 31.495 57.505 34.144 1.00 35.74 138 LYS F O 1
ATOM 17228 N N . VAL F 3 139 ? 31.318 59.011 32.486 1.00 33.90 139 VAL F N 1
ATOM 17229 C CA . VAL F 3 139 ? 31.746 60.140 33.296 1.00 34.71 139 VAL F CA 1
ATOM 17230 C C . VAL F 3 139 ? 30.776 61.338 33.154 1.00 35.07 139 VAL F C 1
ATOM 17231 O O . VAL F 3 139 ? 29.952 61.385 32.222 1.00 34.25 139 VAL F O 1
ATOM 17235 N N . ASN F 3 140 ? 30.877 62.276 34.094 1.00 34.59 140 ASN F N 1
ATOM 17236 C CA . ASN F 3 140 ? 30.352 63.606 33.909 1.00 34.19 140 ASN F CA 1
ATOM 17237 C C . ASN F 3 140 ? 31.483 64.535 33.486 1.00 35.52 140 ASN F C 1
ATOM 17238 O O . ASN F 3 140 ? 32.623 64.393 33.950 1.00 34.88 140 ASN F O 1
ATOM 17243 N N . VAL F 3 141 ? 31.149 65.511 32.629 1.00 34.07 141 VAL F N 1
ATOM 17244 C CA . VAL F 3 141 ? 32.107 66.479 32.160 1.00 35.21 141 VAL F CA 1
ATOM 17245 C C . VAL F 3 141 ? 31.486 67.817 32.474 1.00 35.40 141 VAL F C 1
ATOM 17246 O O . VAL F 3 141 ? 30.368 68.130 32.002 1.00 33.59 141 VAL F O 1
ATOM 17250 N N . GLU F 3 142 ? 32.215 68.604 33.256 1.00 35.16 142 GLU F N 1
ATOM 17251 C CA . GLU F 3 142 ? 31.809 69.948 33.605 1.00 37.60 142 GLU F CA 1
ATOM 17252 C C . GLU F 3 142 ? 32.507 70.962 32.733 1.00 38.77 142 GLU F C 1
ATOM 17253 O O . GLU F 3 142 ? 33.752 70.954 32.647 1.00 38.69 142 GLU F O 1
ATOM 17259 N N . VAL F 3 143 ? 31.720 71.868 32.120 1.00 38.80 143 VAL F N 1
ATOM 17260 C CA . VAL F 3 143 ? 32.281 72.846 31.167 1.00 39.27 143 VAL F CA 1
ATOM 17261 C C . VAL F 3 143 ? 31.854 74.244 31.525 1.00 39.36 143 VAL F C 1
ATOM 17262 O O . VAL F 3 143 ? 30.835 74.446 32.187 1.00 38.06 143 VAL F O 1
ATOM 17266 N N . ASP F 3 144 ? 32.623 75.216 31.063 1.00 39.98 144 ASP F N 1
ATOM 17267 C CA . ASP F 3 144 ? 32.234 76.601 31.252 1.00 40.56 144 ASP F CA 1
ATOM 17268 C C . ASP F 3 144 ? 32.509 77.336 29.974 1.00 40.38 144 ASP F C 1
ATOM 17269 O O . ASP F 3 144 ? 32.910 76.714 29.001 1.00 40.04 144 ASP F O 1
ATOM 17274 N N . PHE F 3 145 ? 32.235 78.634 29.937 1.00 40.32 145 PHE F N 1
ATOM 17275 C CA . PHE F 3 145 ? 32.206 79.315 28.655 1.00 40.80 145 PHE F CA 1
ATOM 17276 C C . PHE F 3 145 ? 32.940 80.691 28.748 1.00 42.66 145 PHE F C 1
ATOM 17277 O O . PHE F 3 145 ? 32.322 81.759 28.694 1.00 42.27 145 PHE F O 1
ATOM 17285 N N . PRO F 3 146 ? 34.259 80.667 28.924 1.00 44.21 146 PRO F N 1
ATOM 17286 C CA . PRO F 3 146 ? 35.010 81.907 29.223 1.00 45.57 146 PRO F CA 1
ATOM 17287 C C . PRO F 3 146 ? 34.858 83.003 28.174 1.00 46.64 146 PRO F C 1
ATOM 17288 O O . PRO F 3 146 ? 35.267 82.797 27.017 1.00 48.01 146 PRO F O 1
ATOM 17292 N N . GLY F 3 147 ? 34.285 84.138 28.586 1.00 47.18 147 GLY F N 1
ATOM 17293 C CA . GLY F 3 147 ? 34.208 85.315 27.738 1.00 48.41 147 GLY F CA 1
ATOM 17294 C C . GLY F 3 147 ? 32.999 85.354 26.826 1.00 48.35 147 GLY F C 1
ATOM 17295 O O . GLY F 3 147 ? 32.920 86.219 25.941 1.00 49.62 147 GLY F O 1
ATOM 17296 N N . LYS F 3 148 ? 32.072 84.416 27.029 1.00 47.50 148 LYS F N 1
ATOM 17297 C CA . LYS F 3 148 ? 30.895 84.329 26.183 1.00 46.71 148 LYS F CA 1
ATOM 17298 C C . LYS F 3 148 ? 29.718 85.059 26.803 1.00 45.75 148 LYS F C 1
ATOM 17299 O O . LYS F 3 148 ? 29.261 84.722 27.916 1.00 45.51 148 LYS F O 1
ATOM 17305 N N . SER F 3 149 ? 29.243 86.050 26.050 1.00 44.68 149 SER F N 1
ATOM 17306 C CA . SER F 3 149 ? 28.060 86.873 26.372 1.00 44.15 149 SER F CA 1
ATOM 17307 C C . SER F 3 149 ? 26.770 86.120 26.185 1.00 41.40 149 SER F C 1
ATOM 17308 O O . SER F 3 149 ? 25.770 86.397 26.854 1.00 40.76 149 SER F O 1
ATOM 17311 N N . THR F 3 150 ? 26.803 85.210 25.220 1.00 39.54 150 THR F N 1
ATOM 17312 C CA . THR F 3 150 ? 25.695 84.307 24.905 1.00 38.23 150 THR F CA 1
ATOM 17313 C C . THR F 3 150 ? 26.176 82.863 24.858 1.00 36.17 150 THR F C 1
ATOM 17314 O O . THR F 3 150 ? 27.146 82.547 24.184 1.00 36.17 150 THR F O 1
ATOM 17318 N N . VAL F 3 151 ? 25.501 82.021 25.627 1.00 34.89 151 VAL F N 1
ATOM 17319 C CA . VAL F 3 151 ? 25.735 80.582 25.665 1.00 32.26 151 VAL F CA 1
ATOM 17320 C C . VAL F 3 151 ? 24.438 79.865 25.237 1.00 30.77 151 VAL F C 1
ATOM 17321 O O . VAL F 3 151 ? 23.346 80.078 25.830 1.00 29.93 151 VAL F O 1
ATOM 17325 N N . VAL F 3 152 ? 24.547 79.035 24.205 1.00 29.85 152 VAL F N 1
ATOM 17326 C CA . VAL F 3 152 ? 23.443 78.160 23.747 1.00 28.41 152 VAL F CA 1
ATOM 17327 C C . VAL F 3 152 ? 23.655 76.753 24.332 1.00 29.35 152 VAL F C 1
ATOM 17328 O O . VAL F 3 152 ? 24.723 76.127 24.089 1.00 29.33 152 VAL F O 1
ATOM 17332 N N . LEU F 3 153 ? 22.668 76.251 25.075 1.00 28.39 153 LEU F N 1
ATOM 17333 C CA . LEU F 3 153 ? 22.684 74.868 25.560 1.00 29.67 153 LEU F CA 1
ATOM 17334 C C . LEU F 3 153 ? 21.510 74.076 24.998 1.00 30.02 153 LEU F C 1
ATOM 17335 O O . LEU F 3 153 ? 20.377 74.599 24.934 1.00 31.28 153 LEU F O 1
ATOM 17340 N N . THR F 3 154 ? 21.721 72.811 24.655 1.00 29.43 154 THR F N 1
ATOM 17341 C CA . THR F 3 154 ? 20.544 71.941 24.512 1.00 29.15 154 THR F CA 1
ATOM 17342 C C . THR F 3 154 ? 20.401 71.145 25.780 1.00 29.01 154 THR F C 1
ATOM 17343 O O . THR F 3 154 ? 21.408 70.696 26.371 1.00 28.60 154 THR F O 1
ATOM 17347 N N . ILE F 3 155 ? 19.165 70.916 26.171 1.00 28.83 155 ILE F N 1
ATOM 17348 C CA . ILE F 3 155 ? 18.886 70.329 27.461 1.00 30.26 155 ILE F CA 1
ATOM 17349 C C . ILE F 3 155 ? 18.307 68.926 27.339 1.00 30.03 155 ILE F C 1
ATOM 17350 O O . ILE F 3 155 ? 17.379 68.668 26.554 1.00 29.31 155 ILE F O 1
ATOM 17355 N N . ARG F 3 156 ? 18.873 68.003 28.125 1.00 30.19 156 ARG F N 1
ATOM 17356 C CA . ARG F 3 156 ? 18.387 66.661 28.165 1.00 30.15 156 ARG F CA 1
ATOM 17357 C C . ARG F 3 156 ? 16.932 66.658 28.697 1.00 29.94 156 ARG F C 1
ATOM 17358 O O . ARG F 3 156 ? 16.681 67.280 29.696 1.00 29.83 156 ARG F O 1
ATOM 17366 N N . PRO F 3 157 ? 16.011 65.982 27.990 1.00 30.67 157 PRO F N 1
ATOM 17367 C CA . PRO F 3 157 ? 14.595 65.877 28.351 1.00 32.13 157 PRO F CA 1
ATOM 17368 C C . PRO F 3 157 ? 14.386 64.998 29.593 1.00 34.50 157 PRO F C 1
ATOM 17369 O O . PRO F 3 157 ? 15.224 64.140 29.840 1.00 33.88 157 PRO F O 1
ATOM 17373 N N . SER F 3 158 ? 13.281 65.199 30.321 1.00 36.31 158 SER F N 1
ATOM 17374 C CA . SER F 3 158 ? 12.982 64.445 31.548 1.00 36.98 158 SER F CA 1
ATOM 17375 C C . SER F 3 158 ? 13.983 64.593 32.686 1.00 37.35 158 SER F C 1
ATOM 17376 O O . SER F 3 158 ? 14.079 63.706 33.556 1.00 37.81 158 SER F O 1
ATOM 17379 N N . VAL F 3 159 ? 14.704 65.708 32.715 1.00 37.50 159 VAL F N 1
ATOM 17380 C CA . VAL F 3 159 ? 15.605 66.009 33.826 1.00 35.76 159 VAL F CA 1
ATOM 17381 C C . VAL F 3 159 ? 15.080 67.171 34.659 1.00 36.42 159 VAL F C 1
ATOM 17382 O O . VAL F 3 159 ? 14.975 67.066 35.889 1.00 36.24 159 VAL F O 1
ATOM 17386 N N . PHE F 3 160 ? 14.736 68.286 34.003 1.00 35.77 160 PHE F N 1
ATOM 17387 C CA . PHE F 3 160 ? 14.299 69.465 34.729 1.00 35.46 160 PHE F CA 1
ATOM 17388 C C . PHE F 3 160 ? 12.796 69.441 34.937 1.00 36.33 160 PHE F C 1
ATOM 17389 O O . PHE F 3 160 ? 12.049 68.965 34.075 1.00 36.16 160 PHE F O 1
ATOM 17397 N N . LYS F 3 161 ? 12.380 69.868 36.131 1.00 36.45 161 LYS F N 1
ATOM 17398 C CA . LYS F 3 161 ? 10.985 69.790 36.540 1.00 37.55 161 LYS F CA 1
ATOM 17399 C C . LYS F 3 161 ? 10.226 71.045 36.080 1.00 37.03 161 LYS F C 1
ATOM 17400 O O . LYS F 3 161 ? 10.653 72.172 36.350 1.00 36.56 161 LYS F O 1
ATOM 17402 N N . PRO F 3 162 ? 9.113 70.860 35.388 1.00 37.47 162 PRO F N 1
ATOM 17403 C CA . PRO F 3 162 ? 8.326 72.015 34.944 1.00 38.36 162 PRO F CA 1
ATOM 17404 C C . PRO F 3 162 ? 7.728 72.741 36.186 1.00 39.30 162 PRO F C 1
ATOM 17405 O O . PRO F 3 162 ? 7.496 72.093 37.225 1.00 39.58 162 PRO F O 1
ATOM 17409 N N . LEU F 3 163 ? 7.525 74.050 36.083 1.00 39.29 163 LEU F N 1
ATOM 17410 C CA . LEU F 3 163 ? 6.849 74.820 37.116 1.00 39.43 163 LEU F CA 1
ATOM 17411 C C . LEU F 3 163 ? 5.349 74.527 37.070 1.00 39.37 163 LEU F C 1
ATOM 17412 O O . LEU F 3 163 ? 4.827 74.016 36.065 1.00 38.77 163 LEU F O 1
ATOM 17417 N N . GLU F 3 164 ? 4.654 74.861 38.158 1.00 38.91 164 GLU F N 1
ATOM 17418 C CA . GLU F 3 164 ? 3.211 74.608 38.229 1.00 38.27 164 GLU F CA 1
ATOM 17419 C C . GLU F 3 164 ? 2.452 75.927 38.066 1.00 37.01 164 GLU F C 1
ATOM 17420 O O . GLU F 3 164 ? 2.910 76.977 38.543 1.00 37.26 164 GLU F O 1
ATOM 17422 N N . GLY F 3 165 ? 1.327 75.853 37.369 1.00 35.63 165 GLY F N 1
ATOM 17423 C CA . GLY F 3 165 ? 0.325 76.925 37.345 1.00 36.21 165 GLY F CA 1
ATOM 17424 C C . GLY F 3 165 ? 0.331 77.824 36.104 1.00 35.70 165 GLY F C 1
ATOM 17425 O O . GLY F 3 165 ? 1.198 77.681 35.213 1.00 35.07 165 GLY F O 1
ATOM 17426 N N . ALA F 3 166 ? -0.615 78.770 36.054 1.00 35.40 166 ALA F N 1
ATOM 17427 C CA . ALA F 3 166 ? -0.797 79.664 34.896 1.00 35.62 166 ALA F CA 1
ATOM 17428 C C . ALA F 3 166 ? 0.113 80.867 35.021 1.00 35.65 166 ALA F C 1
ATOM 17429 O O . ALA F 3 166 ? 0.693 81.091 36.087 1.00 36.26 166 ALA F O 1
ATOM 17431 N N . GLY F 3 167 ? 0.228 81.643 33.940 1.00 34.89 167 GLY F N 1
ATOM 17432 C CA . GLY F 3 167 ? 1.109 82.790 33.853 1.00 35.27 167 GLY F CA 1
ATOM 17433 C C . GLY F 3 167 ? 0.412 83.828 32.978 1.00 35.32 167 GLY F C 1
ATOM 17434 O O . GLY F 3 167 ? -0.629 83.532 32.340 1.00 36.41 167 GLY F O 1
ATOM 17435 N N . SER F 3 168 ? 0.954 85.038 32.963 1.00 35.51 168 SER F N 1
ATOM 17436 C CA . SER F 3 168 ? 0.448 86.131 32.087 1.00 35.13 168 SER F CA 1
ATOM 17437 C C . SER F 3 168 ? 1.606 86.822 31.377 1.00 35.35 168 SER F C 1
ATOM 17438 O O . SER F 3 168 ? 1.982 87.984 31.689 1.00 34.58 168 SER F O 1
ATOM 17441 N N . PRO F 3 169 ? 2.210 86.091 30.438 1.00 35.15 169 PRO F N 1
ATOM 17442 C CA . PRO F 3 169 ? 3.347 86.633 29.688 1.00 35.48 169 PRO F CA 1
ATOM 17443 C C . PRO F 3 169 ? 2.881 87.838 28.822 1.00 36.26 169 PRO F C 1
ATOM 17444 O O . PRO F 3 169 ? 1.723 87.928 28.416 1.00 36.24 169 PRO F O 1
ATOM 17448 N N . VAL F 3 170 ? 3.772 88.779 28.573 1.00 37.61 170 VAL F N 1
ATOM 17449 C CA . VAL F 3 170 ? 3.550 89.729 27.474 1.00 38.22 170 VAL F CA 1
ATOM 17450 C C . VAL F 3 170 ? 3.712 88.940 26.144 1.00 38.21 170 VAL F C 1
ATOM 17451 O O . VAL F 3 170 ? 4.771 88.375 25.898 1.00 37.83 170 VAL F O 1
ATOM 17455 N N . VAL F 3 171 ? 2.668 88.885 25.325 1.00 37.22 171 VAL F N 1
ATOM 17456 C CA . VAL F 3 171 ? 2.705 88.133 24.092 1.00 37.57 171 VAL F CA 1
ATOM 17457 C C . VAL F 3 171 ? 2.945 89.100 22.929 1.00 38.73 171 VAL F C 1
ATOM 17458 O O . VAL F 3 171 ? 2.278 90.171 22.824 1.00 38.05 171 VAL F O 1
ATOM 17462 N N . SER F 3 172 ? 3.882 88.734 22.056 1.00 38.29 172 SER F N 1
ATOM 17463 C CA . SER F 3 172 ? 4.140 89.518 20.842 1.00 39.68 172 SER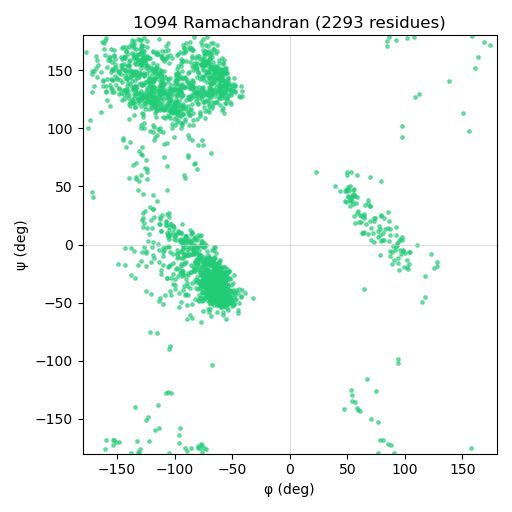 F CA 1
ATOM 17464 C C . SER F 3 172 ? 4.194 88.580 19.658 1.00 40.10 172 SER F C 1
ATOM 17465 O O . SER F 3 172 ? 4.396 87.376 19.820 1.00 39.11 172 SER F O 1
ATOM 17468 N N . ASN F 3 173 ? 3.977 89.130 18.462 1.00 41.85 173 ASN F N 1
ATOM 17469 C CA . ASN F 3 173 ? 4.042 88.362 17.222 1.00 43.14 173 ASN F CA 1
ATOM 17470 C C . ASN F 3 173 ? 5.101 88.944 16.291 1.00 43.35 173 ASN F C 1
ATOM 17471 O O . ASN F 3 173 ? 5.191 90.174 16.151 1.00 44.00 173 ASN F O 1
ATOM 17476 N N . VAL F 3 174 ? 5.909 88.077 15.685 1.00 42.39 174 VAL F N 1
ATOM 17477 C CA . VAL F 3 174 ? 6.845 88.493 14.644 1.00 42.81 174 VAL F CA 1
ATOM 17478 C C . VAL F 3 174 ? 6.768 87.513 13.494 1.00 42.43 174 VAL F C 1
ATOM 17479 O O . VAL F 3 174 ? 6.365 86.384 13.669 1.00 41.71 174 VAL F O 1
ATOM 17483 N N . ASP F 3 175 ? 7.135 87.962 12.307 1.00 43.63 175 ASP F N 1
ATOM 17484 C CA . ASP F 3 175 ? 7.362 87.021 11.213 1.00 45.72 175 ASP F CA 1
ATOM 17485 C C . ASP F 3 175 ? 8.810 86.576 11.176 1.00 45.50 175 ASP F C 1
ATOM 17486 O O . ASP F 3 175 ? 9.715 87.344 11.484 1.00 44.97 175 ASP F O 1
ATOM 17491 N N . ALA F 3 176 ? 8.994 85.307 10.835 1.00 45.99 176 ALA F N 1
ATOM 17492 C CA . ALA F 3 176 ? 10.292 84.756 10.503 1.00 47.07 176 ALA F CA 1
ATOM 17493 C C . ALA F 3 176 ? 10.776 85.476 9.236 1.00 47.64 176 ALA F C 1
ATOM 17494 O O . ALA F 3 176 ? 9.949 85.947 8.419 1.00 46.31 176 ALA F O 1
ATOM 17496 N N . PRO F 3 177 ? 12.095 85.558 9.054 1.00 48.64 177 PRO F N 1
ATOM 17497 C CA . PRO F 3 177 ? 12.657 86.134 7.814 1.00 49.51 177 PRO F CA 1
ATOM 17498 C C . PRO F 3 177 ? 12.003 85.428 6.626 1.00 49.90 177 PRO F C 1
ATOM 17499 O O . PRO F 3 177 ? 11.860 84.189 6.689 1.00 49.25 177 PRO F O 1
ATOM 17503 N N . SER F 3 178 ? 11.555 86.185 5.614 1.00 50.56 178 SER F N 1
ATOM 17504 C CA . SER F 3 178 ? 10.881 85.603 4.446 1.00 51.35 178 SER F CA 1
ATOM 17505 C C . SER F 3 178 ? 11.906 85.047 3.457 1.00 50.60 178 SER F C 1
ATOM 17506 O O . SER F 3 178 ? 12.031 85.562 2.337 1.00 52.01 178 SER F O 1
ATOM 17509 N N . VAL F 3 179 ? 12.634 84.016 3.873 1.00 48.64 179 VAL F N 1
ATOM 17510 C CA . VAL F 3 179 ? 13.707 83.435 3.090 1.00 47.35 179 VAL F CA 1
ATOM 17511 C C . VAL F 3 179 ? 13.276 81.987 2.866 1.00 46.38 179 VAL F C 1
ATOM 17512 O O . VAL F 3 179 ? 13.144 81.242 3.847 1.00 46.50 179 VAL F O 1
ATOM 17516 N N . GLN F 3 180 ? 13.057 81.587 1.609 1.00 44.14 180 GLN F N 1
ATOM 17517 C CA . GLN F 3 180 ? 12.603 80.223 1.298 1.00 43.51 180 GLN F CA 1
ATOM 17518 C C . GLN F 3 180 ? 13.565 79.176 1.873 1.00 40.50 180 GLN F C 1
ATOM 17519 O O . GLN F 3 180 ? 14.787 79.319 1.763 1.00 39.31 180 GLN F O 1
ATOM 17525 N N . SER F 3 181 ? 13.006 78.137 2.490 1.00 37.25 181 SER F N 1
ATOM 17526 C CA . SER F 3 181 ? 13.804 77.016 2.999 1.00 34.40 181 SER F CA 1
ATOM 17527 C C . SER F 3 181 ? 14.350 76.125 1.886 1.00 32.82 181 SER F C 1
ATOM 17528 O O . SER F 3 181 ? 13.665 75.853 0.901 1.00 31.14 181 SER F O 1
ATOM 17531 N N . ARG F 3 182 ? 15.545 75.573 2.093 1.00 30.96 182 ARG F N 1
ATOM 17532 C CA . ARG F 3 182 ? 16.113 74.595 1.149 1.00 31.91 182 ARG F CA 1
ATOM 17533 C C . ARG F 3 182 ? 15.668 73.147 1.373 1.00 32.15 182 ARG F C 1
ATOM 17534 O O . ARG F 3 182 ? 16.219 72.224 0.763 1.00 30.52 182 ARG F O 1
ATOM 17542 N N . SER F 3 183 ? 14.676 72.927 2.235 1.00 30.56 183 SER F N 1
ATOM 17543 C CA . SER F 3 183 ? 14.030 71.649 2.236 1.00 30.79 183 SER F CA 1
ATOM 17544 C C . SER F 3 183 ? 12.555 71.866 2.424 1.00 30.92 183 SER F C 1
ATOM 17545 O O . SER F 3 183 ? 12.134 72.971 2.704 1.00 30.97 183 SER F O 1
ATOM 17548 N N . GLN F 3 184 ? 11.788 70.813 2.241 1.00 31.35 184 GLN F N 1
ATOM 17549 C CA . GLN F 3 184 ? 10.357 70.895 2.407 1.00 34.28 184 GLN F CA 1
ATOM 17550 C C . GLN F 3 184 ? 9.838 69.621 3.096 1.00 33.22 184 GLN F C 1
ATOM 17551 O O . GLN F 3 184 ? 10.096 68.507 2.621 1.00 33.51 184 GLN F O 1
ATOM 17557 N N . ASN F 3 185 ? 9.110 69.809 4.200 1.00 32.64 185 ASN F N 1
ATOM 17558 C CA . ASN F 3 185 ? 8.447 68.688 4.892 1.00 32.89 185 ASN F CA 1
ATOM 17559 C C . ASN F 3 185 ? 7.324 68.156 4.011 1.00 32.77 185 ASN F C 1
ATOM 17560 O O . ASN F 3 185 ? 6.611 68.954 3.364 1.00 32.50 185 ASN F O 1
ATOM 17565 N N . LYS F 3 186 ? 7.198 66.832 3.953 1.00 33.47 186 LYS F N 1
ATOM 17566 C CA . LYS F 3 186 ? 6.096 66.161 3.273 1.00 34.91 186 LYS F CA 1
ATOM 17567 C C . LYS F 3 186 ? 5.325 65.466 4.370 1.00 36.67 186 LYS F C 1
ATOM 17568 O O . LYS F 3 186 ? 5.140 66.058 5.416 1.00 37.49 186 LYS F O 1
ATOM 17574 N N . ASP F 3 187 ? 4.866 64.234 4.186 1.00 37.58 187 ASP F N 1
ATOM 17575 C CA . ASP F 3 187 ? 4.016 63.668 5.244 1.00 39.85 187 ASP F CA 1
ATOM 17576 C C . ASP F 3 187 ? 4.811 62.986 6.362 1.00 39.69 187 ASP F C 1
ATOM 17577 O O . ASP F 3 187 ? 5.952 62.527 6.163 1.00 39.73 187 ASP F O 1
ATOM 17582 N N . TYR F 3 188 ? 4.178 62.889 7.532 1.00 40.37 188 TYR F N 1
ATOM 17583 C CA . TYR F 3 188 ? 4.594 61.940 8.564 1.00 40.59 188 TYR F CA 1
ATOM 17584 C C . TYR F 3 188 ? 4.219 60.549 8.101 1.00 41.40 188 TYR F C 1
ATOM 17585 O O . TYR F 3 188 ? 3.227 60.400 7.384 1.00 41.95 188 TYR F O 1
ATOM 17594 N N . VAL F 3 189 ? 5.003 59.531 8.467 1.00 42.74 189 VAL F N 1
ATOM 17595 C CA . VAL F 3 189 ? 4.707 58.180 8.011 1.00 44.61 189 VAL F CA 1
ATOM 17596 C C . VAL F 3 189 ? 4.429 57.242 9.186 1.00 46.22 189 VAL F C 1
ATOM 17597 O O . VAL F 3 189 ? 5.044 57.386 10.256 1.00 48.14 189 VAL F O 1
#

GO terms:
  GO:0050470 trimethylamine dehydrogenase activity (F, EXP)

B-factor: mean 33.7, std 10.56, range [15.43, 88.49]

Nearest PDB structures (foldseek):
  1o94-assembly1_A  TM=1.001E+00  e=0.000E+00  Methylophilus methylotrophus
  1djq-assembly1_B  TM=1.001E+00  e=0.000E+00  Methylophilus methylotrophus W3A1
  3k30-assembly1_B  TM=9.611E-01  e=2.085E-75  Pimelobacter simplex
  6l6j-assembly1_A  TM=9.651E-01  e=2.527E-71  Stenotrophomonas geniculata N1
  5n6q-assembly1_A  TM=8.597E-01  e=1.677E-23  Pseudomonas putida

Sequence (2305 aa):
ARDPKHDILFEPIQIGPKTLRNRFYQVPHCIGAGSDKPGFQSAHRSVKAEGGWAALNTEYCSINPESDDTHRLSARIWDEGDVRNLKAMTDEVHKYGALAGVELWYGGAHAPNMESRATPRGPSQYASEFETLSYCKEMDLSDIAQVQQFYVDAAKRSRDAGFDIVYVYGAHSYLPLQFLNPYYNKRTDKYGGSLENRARFWLETLEKVKHAVGSDCAIATRFGVDTVYGPGQIEAEVDGQKFVEMADSLVDMWDITIGDIAEWGEDAGPSRFYQQGHTIPWVKLVKQVSKKPVLGVGRYTDPEKMIEIVTKGYADIIGCARPSIADPFLPQKVEQGRYDDIRVCIGCNVCISRWEIGGPPMICTQNATAGEEYRRGWHPEKFRQTKNKDSVLIVGAGPSGSEAARVLMESGYTVHLTDTAEKIGGHLNQVAALPGLGEWSYHRDYRETQITKLLKKNKESQLALGQKPMTADDVLQYGADKVIIATGARWNTDGTNCLTHDPIPGADASLPDQLTPEQVMDGKKKIGKRVVILNADTYFMAPSLAEKLATAGHEVTIVSGVHLANYMHFTLEYPNMMRRLHELHVEELGDHFCSRIEPGRMEIYNIWGDGSKRTYRGPGVSPRDANTSHRWIEFDSLVLVTGRHSECTLWNELKARESEWAENDIKGIYLIGDAEAPRLIADATFTGHRVAREIEEANPQIAIPYKRETIAWGTPHMPGGNFKIEYKVARDPKHDILFEPIQIGPKTLRNRFYQVPHCIGAGSDKPGFQSAHRSVKAEGGWAALNTEYCSINPESDDTHRLSARIWDEGDVRNLKAMTDEVHKYGALAGVELWYGGAHAPNMESRATPRGPSQYASEFETLSYCKEMDLSDIAQVQQFYVDAAKRSRDAGFDIVYVYGAHSYLPLQFLNPYYNKRTDKYGGSLENRARFWLETLEKVKHAVGSDCAIATRFGVDTVYGPGQIEAEVDGQKFVEMADSLVDMWDITIGDIAEWGEDAGPSRFYQQGHTIPWVKLVKQVSKKPVLGVGRYTDPEKMIEIVTKGYADIIGCARPSIADPFLPQKVEQGRYDDIRVCIGCNVCISRWEIGGPPMICTQNATAGEEYRRGWHPEKFRQTKNKDSVLIVGAGPSGSEAARVLMESGYTVHLTDTAEKIGGHLNQVAALPGLGEWSYHRDYRETQITKLLKKNKESQLALGQKPMTADDVLQYGADKVIIATGARWNTDGTNCLTHDPIPGADASLPDQLTPEQVMDGKKKIGKRVVILNADTYFMAPSLAEKLATAGHEVTIVSGVHLANYMHFTLEYPNMMRRLHELHVEELGDHFCSRIEPGRMEIYNIWGDGSKRTYRGPGVSPRDANTSHRWIEFDSLVLVTGRHSECTLWNELKARESEWAENDIKGIYLIGDAEAPRLIADATFTGHRVAREIEEANPQIAIPYKRETIAWGTPHMPGGNFKIEYKVMKILVAVKQTAALEEDFEIRDGMDVDEDFMMYDLNEWDDFSLEEAMKIKESSDDVEVVVVSVGPDRVDESLRKCLAKGADRAVRVWDDAAEGSDAIVVGRILTEVIKKEAPDMVFAGVQSSDQAYASTGISVASYLNWPHAAVVADLQYKPGDNKAVIRRELEGGMLQEVEINCPAVLTIQLGINKPRYASLRGIKQAATKPIEEVSLADIGLSANDVGAAQSMSRVRRMYIPSKILVIAEHRRNDLRPVSLELIGAANGLKKSGEDKVVVAVIGSQADAFVPALSVNGVDELVVVKGSSIDFDPDVFEASVSALIAAHNPSVVLLPHSVDSLGYASSLASKTGYGFATDVYIVEYQGDELVATRGGYNQKVNVEVDFPGKSTVVLTIRPSVFKPLEGAGSPVVSNVDAPSVQSRSQNKDYVMKILVAVKQTAALEEDFEIREDGMDVDEDFMMYDLNEWDDFSLEEAMKIKESSDTDVEVVVVSVGPDRVDESLRKCLAKGADRAVRVWDDAAEGSDAIVVGRILTEVIKKEAPDMVFAGVQSSDQAYASTGISVASYLNWPHAAVVADLQYKPGDNKAVIRRELEGGMLQEVEINCPAVLTIQLGINKPRYASLRGIKQAATKPIEEVSLADIGLSANDVGAAQSMSRVRRMYIPESKILVIAEHRRNDLRPVSLELIGAANGLKKSGEDKVVVAVIGSQADAFVPALSVNGVDELVVVKGSSIDFDPDVFEASVSALIAAHNPSVVLLPHSVDSLGYASSLASKTGYGFATDVYIVEYQGDELVATRGGYNQKVNVEVDFPGKSTVVLTIRPSVFKPLEGAGSPVVSNVDAPSVQSRSQNKDYV

Solvent-accessible surface area: 77504 Å² total; per-residue (Å²): 92,75,54,94,79,6,62,45,0,40,85,82,29,98,0,33,58,53,73,0,88,9,24,0,0,0,1,7,19,23,2,2,0,0,1,35,44,1,0,9,1,1,0,0,0,2,3,0,1,45,0,17,0,2,0,0,0,0,0,12,0,0,3,28,36,5,0,0,1,18,30,9,26,2,0,11,0,24,23,107,0,0,21,59,2,1,85,9,0,0,65,34,0,73,134,76,50,3,25,0,0,0,4,0,0,0,0,0,0,1,0,23,5,19,26,3,3,23,16,8,6,0,0,7,49,11,9,0,30,50,30,26,54,17,24,0,18,91,1,47,106,68,12,2,52,56,0,4,88,29,0,18,42,0,0,89,59,0,88,98,0,22,7,10,0,0,0,0,12,0,0,14,1,6,0,0,3,0,0,0,0,57,22,1,8,86,25,142,56,108,12,2,55,55,16,105,33,24,0,73,0,0,38,42,0,0,101,88,0,66,165,26,1,14,109,69,1,0,0,0,0,10,0,2,0,8,6,12,112,4,75,50,10,0,16,0,76,64,16,0,25,110,0,0,102,61,0,16,88,28,0,12,0,0,0,0,1,1,5,14,4,46,37,33,4,7,13,10,0,1,11,14,36,16,142,50,8,24,1,23,46,6,4,70,9,0,61,113,40,11,192,55,22,0,0,1,14,1,11,2,12,60,10,94,61,0,25,48,3,20,94,124,34,57,2,25,0,0,1,1,21,19,3,0,7,2,0,0,11,1,1,44,2,0,80,88,18,75,72,69,20,16,6,40,12,4,2,11,2,6,15,10,0,10,18,23,14,0,26,1,6,6,1,12,5,2,4,2,2,0,3,1,0,13,25,14,4,3,0,2,54,86,20,137,104,31,163,52,179,19,8,0,0,0,11,10,0,11,6,8,0,1,0,0,0,9,0,0,9,54,6,39,10,25,1,2,4,9,23,72,34,106,80,0,1,29,66,0,54,46,2,10,81,5,34,41,0,44,38,4,28,76,1,17,52,14,0,62,53,7,1,61,76,25,46,131,63,25,83,60,12,33,32,6,45,50,51,137,101,33,72,3,66,63,1,2,108,30,25,3,33,20,0,0,0,7,40,23,16,120,26,10,69,55,0,40,5,4,39,44,11,60,78,9,95,40,11,56,1,93,70,112,27,1,0,5,0,12,53,3,33,96,55,108,52,153,42,26,117,104,1,6,0,0,0,4,18,10,19,21,6,0,0,0,0,0,14,69,5,14,94,74,42,36,109,5,29,1,0,3,5,19,82,21,0,47,19,0,70,50,0,19,1,21,18,6,0,12,17,30,0,70,72,47,158,13,103,76,29,46,59,23,0,4,37,13,8,82,118,27,44,0,47,0,41,28,37,38,10,44,5,2,129,18,75,57,113,19,62,56,69,40,8,20,92,78,26,123,30,80,115,122,28,126,3,49,3,0,0,0,0,1,6,42,72,14,67,33,82,21,15,83,82,0,59,89,70,80,103,45,21,85,132,27,102,9,129,6,8,17,4,2,0,9,1,12,0,2,31,28,18,0,12,3,0,4,9,0,1,16,0,2,43,6,3,93,73,118,77,4,33,55,36,46,118,24,58,25,26,15,12,7,55,33,37,37,4,87,73,85,31,66,59,125,36,82,54,82,102,98,77,49,100,100,6,60,47,0,39,87,82,28,97,0,34,59,55,71,0,84,11,27,0,0,0,1,8,18,21,1,2,0,0,1,32,51,1,0,12,1,1,0,0,0,4,2,0,1,45,0,15,0,1,0,0,0,0,0,11,0,0,3,29,38,4,0,0,2,18,30,11,25,2,0,13,0,25,33,79,0,0,20,58,2,0,85,10,0,0,68,56,0,74,87,81,54,4,25,0,0,0,3,0,0,0,0,0,0,1,0,24,6,22,22,3,4,24,18,9,14,0,0,9,52,12,8,0,23,50,28,28,43,15,24,0,17,92,3,48,96,77,12,3,52,40,0,4,88,32,0,19,50,0,0,84,53,0,89,95,0,20,8,13,0,0,0,0,13,0,0,11,1,6,0,0,3,0,0,0,0,52,19,1,8,88,25,141,55,106,12,3,55,64,29,55,34,24,0,74,0,0,37,45,0,0,105,87,0,66,164,21,1,10,103,73,2,0,0,0,0,10,0,3,0,11,5,13,112,3,72,52,9,0,18,0,79,76,16,0,33,52,0,0,104,74,0,16,88,29,0,11,0,0,0,0,1,0,4,12,3,44,36,27,3,6,10,10,0,1,10,14,36,15,140,48,8,22,2,23,52,7,6,46,28,0,58,76,41,10,180,55,21,0,0,1,14,1,10,2,14,60,10,84,58,0,17,51,3,18,97,123,33,61,2,25,0,0,0,1,24,16,2,0,6,2,0,0,10,0,1,47,2,0,80,94,17,71,73,69,19,15,6,39,13,5,0,10,2,5,14,10,0,8,16,23,18,0,29,1,8,6,0,10,5,2,4,2,2,0,4,0,0,12,28,18,3,9,0,3,56,87,20,133,105,30,162,54,193,20,9,0,0,0,11,8,0,12,5,8,0,1,0,0,0,10,0,0,13,54,7,32,9,18,2,2,3,9,21,72,35,158,76,0,1,28,64,0,50,41,3,12,82,5,34,41,0,44,36,4,31,73,1,18,54,14,0,62,56,8,2,62,72,21,42,127,93,38,87,38,13,31,31,6,38,16,46,165,92,33,73,4,78,65,1,3,68,28,28,4,37,20,0,0,0,7,39,23,19,124,25,12,69,54,0,38,5,4,38,44,12,62,79,6,90,40,11,60,2,95,62,114,24,1,0,6,0,12,53,3,35,101,62,97,55,87,42,28,116,93,2,6,0,0,0,4,17,9,16,23,5,0,0,0,0,0,10,66,5,14,82,72,43,34,106,6,26,1,0,2,6,23,83,17,0,44,18,0,66,51,0,18,2,18,17,6,0,8,16,35,0,70,68,48,161,14,101,82,24,44,62,30,0,3,36,116,8,81,105,25,145,0,19,0,39,27,39,37,10,50,8,2,142,21,73,58,127,18,64,48,76,33,12,32,105,80,26,122,29,79,116,105,26,100,3,53,3,0,0,0,0,2,6,45,74,12,66,35,83,21,14,84,85,0,58,92,68,80,105,50,19,82,137,25,102,9,126,6,7,16,3,1,0,9,1,11,0,2,30,35,18,0,12,2,0,4,8,0,1,15,0,2,45,9,2,94,67,116,63,6,31,50,32,58,118,22,58,28,24,15,12,5,56,32,34,38,4,103,70,90,29,70,52,104,37,83,56,83,98,70,38,0,0,0,12,8,74,12,8,9,60,17,79,96,92,23,109,49,131,121,18,39,35,3,44,71,121,51,39,95,74,71,16,4,90,29,3,28,29,0,2,17,4,0,8,91,12,59,106,90,57,118,131,5,58,0,0,0,1,2,30,4,40,104,101,4,46,65,3,0,71,81,0,12,20,28,22,4,52,57,0,0,8,0,41,57,122,51,2,64,52,24,21,9,4,8,32,0,78,1,8,3,26,0,2,125,102,14,77,11,53,0,2,0,8,14,10,50,13,38,8,38,16,73,10,5,42,5,3,0,4,0,11,69,23,108,38,15,6,4,3,3,0,20,60,22,114,28,50,42,69,73,103,90,2,38,0,68,12,62,6,61,86,54,62,40,3,40,4,51,0,48,20,61,0,0,0,5,0,28,62,62,20,25,90,26,78,94,13,29,22,94,25,70,160,108,5,62,114,82,98,29,62,120,8,38,6,86,90,12,69,9,61,66,76,45,4,3,67,96,80,16,16,28,130,67,80,96,16,55,92,106,76,63,9,0,0,2,2,8,11,23,134,122,98,35,57,98,7,0,54,25,0,2,8,4,0,52,76,8,37,77,34,88,83,42,26,4,0,0,0,0,2,2,47,90,1,90,73,17,31,102,46,0,28,28,65,11,7,64,46,0,4,2,3,32,27,70,19,97,15,6,4,12,30,10,14,25,37,2,0,50,49,8,5,89,83,30,84,1,30,1,0,0,0,3,32,7,21,6,2,18,1,3,4,3,0,3,0,13,117,63,29,56,0,11,6,5,18,0,36,68,21,76,68,74,67,148,48,13,2,0,2,15,4,0,9,101,83,90,0,12,14,22,6,8,14,76,88,67,101,13,5,0,0,0,1,62,54,104,66,41,54,79,73,90,56,66,34,79,19,109,61,45,96,71,124,12,60,121,116,115,9,68,8,80,39,106,108,47,92,72,32,0,0,0,11,9,77,12,10,13,61,15,70,94,94,22,48,54,35,119,100,16,52,58,5,54,69,90,62,34,68,82,70,15,4,89,28,3,30,29,0,1,16,4,0,8,86,13,52,105,91,24,121,97,130,3,54,0,0,0,0,3,27,3,34,112,103,4,44,66,3,0,74,85,0,9,21,23,23,3,51,60,0,0,11,0,43,32,127,51,2,121,46,23,27,8,3,8,32,0,78,0,7,1,32,0,1,119,104,14,76,12,52,0,1,0,8,14,11,50,13,37,10,33,13,66,9,6,41,4,3,0,2,0,28,68,22,109,38,16,7,6,5,4,0,22,55,20,100,29,51,35,67,74,104,69,2,35,0,81,13,61,4,67,91,49,65,45,2,44,5,54,0,45,19,61,0,0,0,5,0,30,61,61,20,25,138,21,78,104,10,34,17,77,18,59,159,106,4,65,112,79,96,30,56,129,6,44,8,81,96,14,65,12,63,41,59,48,4,5,69,98,85,17,19,25,79,69,101,109,19,49,87,61,156,93,55,4,0,0,2,3,9,12,24,133,116,96,37,50,99,5,0,52,23,0,2,8,5,0,34,69,11,40,108,56,76,99,19,23,0,0,0,0,0,2,2,33,95,0,85,77,14,38,100,47,0,32,26,63,12,7,66,47,0,4,1,2,112,15,78,24,103,12,9,3,12,28,10,17,45,35,2,0,49,51,8,6,85,81,33,81,1,28,1,0,0,0,2,30,5,22,6,2,18,2,3,5,2,0,3,0,10,82,64,30,49,0,14,7,5,18,0,38,68,20,79,53,75,66,120,72,11,4,0,3,14,3,0,16,101,76,98,0,12,13,17,7,19,8,75,83,66,103,11,6,0,0,1,1,64,56,100,70,38,79,73,74,89,55,93,24,113,15,107,66,48,96,72,111,9,56,122,108,131,11,66,11,97,32,94,113,44,73

Organism: Methylophilus methylotrophus (NCBI:txid17)

InterPro domains:
  IPR001155 NADH:flavin oxidoreductase/NADH oxidase, N-terminal [PF00724] (10-341)
  IPR013785 Aldolase-type TIM barrel [G3DSA:3.20.20.70] (2-385)
  IPR036188 FAD/NAD(P)-binding domain superfamily [G3DSA:3.50.50.60] (493-661)
  IPR036188 FAD/NAD(P)-binding domain superfamily [SSF51905] (496-676)
  IPR037348 TMADH/DMDH, FMN-binding domain [cd02929] (3-374)
  IPR051793 NADH:flavin oxidoreductase/NADH oxidase [PTHR42917] (8-558)
  IPR054428 TMADH/DMDH/HD, second alpha/beta domain [PF22620] (516-643)

CATH classification: 3.20.20.70 (+2 more: 3.40.50.720, 3.50.50.60)

Radius of gyration: 50.81 Å; Cα contacts (8 Å, |Δi|>4): 5773; chains: 6; bounding box: 69×181×87 Å

Secondary structure (DSSP, 8-state):
---GGGGGGGS-EEETTEEESSSEEE-----S-TTT-HHHHHHHHHHHHHTT-SEEEEEEEESSTTS--TTS--EE-SSHHHHHHHHHHHHHHHTTT-EEEEEEE--GGGS--TTT-PPPEESS--B-SSSTT-B-EEP-HHHHHHHHHHHHHHHHHHHHTT-SEEEEEE-TT-HHHHHH-TTT----STTSSSHHHHTHHHHHHHHHHHHHHTTTSEEEEEEEEE-SS-BTB--IIIIIHHHHHHHGGG-SEEEEEE--STTGGGTS--TTT--TTTTHHHHHHHHTT-SS-EE--S----HHHHHHHHHTTS-SBEEESHHHHH-TTHHHHHHTT-GGG--------HHHHHHHHSSSPP--SS-TTTTTHHHH---TT--PPPSS--EEEEE--SHHHHHHHHHHHHTT-EEEEE-SSSSTTTTHHHHTTSTT-GGGHHHHHHHHHHHHHHHHHSTT-EEE-SPPPP-HHHHHTS--SEEEE---EEE-SS---TTTSSPPTT--TTSTTEE-HHHHHH--S---SEEEEEE---SSHHHHHHHHHHHTT-EEEEEESS-TTHHHHHTT-HHHHHHHHHHTT-EEE-SEEEEEEETTEEEEEETT-S-S------TTS-SS------EEEE-SEEEEES-EEE--HHHHHHHHTGGGTGGGT--EEEE-GGGTS---HHHHHHHHHHHHHTTTSS-TTSPPP-----PPTT--SSTT---S-----/---GGGGGGGS-EEETTEEESSSEEE-----S-TTT-HHHHHHHHHHHHHTT-SEEEEEEEESSTTS--TTS--EE-SSHHHHHHHHHHHHHHHHTT-EEEEEEE--GGGS--TTT-PPPEESS--B-SSSTT-B-EEP-HHHHHHHHHHHHHHHHHHHHTT-SEEEEEE-TT-HHHHHH-TTT----STTSSSHHHHTHHHHHHHHHHHHHHTTTSEEEEEEEEE-SS-BTB--IIIIIHHHHHHHTTT-SEEEEEES-STTGGGTS--TTT--TTTTHHHHHHHHTT-SS-EEE-S----HHHHHHHHHTTS-SBEEESHHHHH-TTHHHHHHTT-GGG--------HHHHHHHHSSSPP--SS-TTTTTTTTS---TT--PPPSS--EEEEE--SHHHHHHHHHHHHTT-EEEEE-SSSSTTTTHHHHHTSTT-GGGGHHHHHHHHHHHHHHTT-SS-EEE-SPPPP-HHHHHTS--SEEEE---EEE-SS---TTTSSPPTT--TTSTTEE-HHHHHH--S---SEEEEEE---SSHHHHHHHHHHHTT-EEEEEESS-TTHHHHHTT-HHHHHHHHHHTT-EEE-SEEEEEEETTEEEEEETT-S-S------TTS-SSPPP---EEEE-SEEEEES-EEE--HHHHHHHHTGGGTGGGT--EEEE-GGGTS---HHHHHHHHHHHHHTTTSS-TTSPPP-----PPTT--SSTT---S-----/-EEEEE--EEEEE-TT--B---SSB-GGGEEEEE-HHHHHHHHHHHHHHHTSS--EEEEEEES-GGGHHHHHHHHHTT-SEEEEE--GGGTT--HHHHHHHHHHHHHHH--SEEEEES--TTT----HHHHHHHHHT--EEEEEEEEE--TT-SEEEEEEE-TTS-EEEEEEESS-EEEEPTTSS------HHHHHHHHHS--EEE-TGGGT--GGGSSGGGSSSEEEEEE--/-EEEEE--EETTEE-THHHHHHHHHHTT-SSTT-EEEEEEESTTGGGGHHHH-BTT-SEEEEEE-S-SS--HHHHHHHHHHHHHHH--SEEEEE-SHHHHTTHHHHHHTTT-EEEEEE-EEEEETTEEEEEEEETTTTEEEEEE-TT-S-EEEEE-TTSSPPPPSB---EEEEEE------SEEEEEE-/-EEEEE--EEEEE-TT--B-SSSSSB-GGGEEEEE-HHHHHHHHHHHHHHHH-SS--EEEEEEES-GGGHHHHHHHHHTT-SEEEEE--GGGTT--HHHHHHHHHHHHHHH--SEEEEESS-TTT----HHHHHHHHHT--EEEEEEEEE--TT-SEEEEEEE-TTS-EEEEEEESS-EEEEPTTSS------HHHHHHHTSS--EEE-TGGGT--GGGSSGGG-SSEEEEEE---/-EEEEE--EETTEE-THHHHHHHHHHHH-SSTTSEEEEEEESTTGGGGHHHH-BTT-SEEEEEE-S-SS--HHHHHHHHHHHHHHH--SEEEEE-SHHHHTTHHHHHHHH--EEEEEE-EEEEETTEEEEEEEETTTTEEEEEE-TT-S-EEEEE-TTSSPPP-SB--PEEEEEEPP----SEEEEEE-